Protein 1VAE (pdb70)

GO terms:
  GO:0003094 glomerular filtration (P, IGI)

Foldseek 3Di:
DPDDDDCDFHWDKAFKDWWKWAQALVCNQWAWDFFFLIWTGHNDCPNTSNVRPDDGRWRWQAKLRHGSGGDTRVRVVCVRNVRHRHIIITITIDTDGDPDDDDDDDDDDDD

Nearest PDB structures (foldseek):
  1vae-assembly1_A  TM=8.435E-01  e=3.807E-18  Mus musculus
  2vsv-assembly3_B  TM=9.177E-01  e=3.847E-09  Homo sapiens
  2omj-assembly1_A  TM=7.736E-01  e=3.441E-05  Homo sapiens
  2os6-assembly1_A  TM=7.008E-01  e=7.446E-05  Homo sapiens
  1whd-assembly1_A  TM=6.920E-01  e=3.300E-04  Mus musculus

Solvent-accessible surface area: 8000 Å² total; per-residue (Å²): 135,123,127,67,100,112,85,93,110,96,128,175,101,38,101,86,101,48,3,125,15,54,2,83,141,65,110,26,12,14,35,9,176,57,107,49,30,1,58,2,82,32,112,66,106,157,15,20,0,35,116,27,38,11,135,99,25,10,28,0,16,20,0,92,55,59,86,0,107,190,42,53,38,75,75,0,27,149,37,0,94,90,50,21,54,102,134,6,78,0,61,2,11,53,65,59,98,114,121,110,108,195,166,138,184,100,56,143,111,116,128

Radius of gyration: 18.31 Å; Cα contacts (8 Å, |Δi|>4): 195; chains: 1; bounding box: 59×40×33 Å

Structure (mmCIF, N/CA/C/O backbone):
data_1VAE
#
_entry.id   1VAE
#
loop_
_atom_site.group_PDB
_atom_site.id
_atom_site.type_symbol
_atom_site.label_atom_id
_atom_site.label_alt_id
_atom_site.label_comp_id
_atom_site.label_asym_id
_atom_site.label_entity_id
_atom_site.label_seq_id
_atom_site.pdbx_PDB_ins_code
_atom_site.Cartn_x
_atom_site.Cartn_y
_atom_site.Cartn_z
_atom_site.occupancy
_atom_site.B_iso_or_equiv
_atom_site.auth_seq_id
_atom_site.auth_comp_id
_atom_site.auth_asym_id
_atom_site.auth_atom_id
_atom_site.pdbx_PDB_model_num
ATOM 1 N N . GLY A 1 1 ? -17.364 12.175 -24.487 1.00 0.00 1 GLY A N 1
ATOM 2 C CA . GLY A 1 1 ? -15.924 12.131 -24.296 1.00 0.00 1 GLY A CA 1
ATOM 3 C C . GLY A 1 1 ? -15.319 13.534 -24.368 1.00 0.00 1 GLY A C 1
ATOM 4 O O . GLY A 1 1 ? -16.022 14.504 -24.649 1.00 0.00 1 GLY A O 1
ATOM 8 N N . SER A 1 2 ? -14.021 13.598 -24.110 1.00 0.00 2 SER A N 1
ATOM 9 C CA . SER A 1 2 ? -13.313 14.866 -24.142 1.00 0.00 2 SER A CA 1
ATOM 10 C C . SER A 1 2 ? -11.803 14.623 -24.119 1.00 0.00 2 SER A C 1
ATOM 11 O O . SER A 1 2 ? -11.354 13.505 -23.874 1.00 0.00 2 SER A O 1
ATOM 19 N N . SER A 1 3 ? -11.060 15.690 -24.378 1.00 0.00 3 SER A N 1
ATOM 20 C CA . SER A 1 3 ? -9.609 15.606 -24.391 1.00 0.00 3 SER A CA 1
ATOM 21 C C . SER A 1 3 ? -9.019 16.599 -23.387 1.00 0.00 3 SER A C 1
ATOM 22 O O . SER A 1 3 ? -8.293 16.207 -22.475 1.00 0.00 3 SER A O 1
ATOM 30 N N . GLY A 1 4 ? -9.353 17.865 -23.590 1.00 0.00 4 GLY A N 1
ATOM 31 C CA . GLY A 1 4 ? -8.865 18.917 -22.714 1.00 0.00 4 GLY A CA 1
ATOM 32 C C . GLY A 1 4 ? -8.864 20.269 -23.429 1.00 0.00 4 GLY A C 1
ATOM 33 O O . GLY A 1 4 ? -9.276 20.365 -24.584 1.00 0.00 4 GLY A O 1
ATOM 37 N N . SER A 1 5 ? -8.398 21.282 -22.713 1.00 0.00 5 SER A N 1
ATOM 38 C CA . SER A 1 5 ? -8.338 22.624 -23.264 1.00 0.00 5 SER A CA 1
ATOM 39 C C . SER A 1 5 ? -7.451 23.511 -22.389 1.00 0.00 5 SER A C 1
ATOM 40 O O . SER A 1 5 ? -7.459 23.388 -21.165 1.00 0.00 5 SER A O 1
ATOM 48 N N . SER A 1 6 ? -6.706 24.385 -23.050 1.00 0.00 6 SER A N 1
ATOM 49 C CA . SER A 1 6 ? -5.814 25.292 -22.347 1.00 0.00 6 SER A CA 1
ATOM 50 C C . SER A 1 6 ? -4.775 24.495 -21.556 1.00 0.00 6 SER A C 1
ATOM 51 O O . SER A 1 6 ? -5.006 23.338 -21.210 1.00 0.00 6 SER A O 1
ATOM 59 N N . GLY A 1 7 ? -3.652 25.147 -21.293 1.00 0.00 7 GLY A N 1
ATOM 60 C CA . GLY A 1 7 ? -2.576 24.514 -20.549 1.00 0.00 7 GLY A CA 1
ATOM 61 C C . GLY A 1 7 ? -2.751 24.726 -19.044 1.00 0.00 7 GLY A C 1
ATOM 62 O O . GLY A 1 7 ? -2.052 25.541 -18.443 1.00 0.00 7 GLY A O 1
ATOM 66 N N . SER A 1 8 ? -3.687 23.979 -18.478 1.00 0.00 8 SER A N 1
ATOM 67 C CA . SER A 1 8 ? -3.963 24.076 -17.055 1.00 0.00 8 SER A CA 1
ATOM 68 C C . SER A 1 8 ? -2.853 23.387 -16.259 1.00 0.00 8 SER A C 1
ATOM 69 O O . SER A 1 8 ? -2.697 22.169 -16.331 1.00 0.00 8 SER A O 1
ATOM 77 N N . ALA A 1 9 ? -2.110 24.197 -15.519 1.00 0.00 9 ALA A N 1
ATOM 78 C CA . ALA A 1 9 ? -1.018 23.681 -14.710 1.00 0.00 9 ALA A CA 1
ATOM 79 C C . ALA A 1 9 ? -1.592 22.926 -13.509 1.00 0.00 9 ALA A C 1
ATOM 80 O O . ALA A 1 9 ? -2.112 23.538 -12.578 1.00 0.00 9 ALA A O 1
ATOM 87 N N . SER A 1 10 ? -1.477 21.607 -13.570 1.00 0.00 10 SER A N 1
ATOM 88 C CA . SER A 1 10 ? -1.978 20.762 -12.499 1.00 0.00 10 SER A CA 1
ATOM 89 C C . SER A 1 10 ? -1.442 19.338 -12.662 1.00 0.00 10 SER A C 1
ATOM 90 O O . SER A 1 10 ? -1.185 18.892 -13.779 1.00 0.00 10 SER A O 1
ATOM 98 N N . LYS A 1 11 ? -1.291 18.664 -11.531 1.00 0.00 11 LYS A N 1
ATOM 99 C CA . LYS A 1 11 ? -0.791 17.300 -11.535 1.00 0.00 11 LYS A CA 1
ATOM 100 C C . LYS A 1 11 ? -1.631 16.456 -12.495 1.00 0.00 11 LYS A C 1
ATOM 101 O O . LYS A 1 11 ? -2.753 16.828 -12.834 1.00 0.00 11 LYS A O 1
ATOM 120 N N . ARG A 1 12 ? -1.056 15.335 -12.905 1.00 0.00 12 ARG A N 1
ATOM 121 C CA . ARG A 1 12 ? -1.739 14.435 -13.819 1.00 0.00 12 ARG A CA 1
ATOM 122 C C . ARG A 1 12 ? -1.481 12.980 -13.422 1.00 0.00 12 ARG A C 1
ATOM 123 O O . ARG A 1 12 ? -0.331 12.565 -13.283 1.00 0.00 12 ARG A O 1
ATOM 144 N N . TRP A 1 13 ? -2.570 12.245 -13.252 1.00 0.00 13 TRP A N 1
ATOM 145 C CA . TRP A 1 13 ? -2.476 10.845 -12.874 1.00 0.00 13 TRP A CA 1
ATOM 146 C C . TRP A 1 13 ? -2.813 9.999 -14.104 1.00 0.00 13 TRP A C 1
ATOM 147 O O . TRP A 1 13 ? -3.595 10.420 -14.955 1.00 0.00 13 TRP A O 1
ATOM 168 N N . SER A 1 14 ? -2.206 8.823 -14.158 1.00 0.00 14 SER A N 1
ATOM 169 C CA . SER A 1 14 ? -2.432 7.915 -15.270 1.00 0.00 14 SER A CA 1
ATOM 170 C C . SER A 1 14 ? -3.786 7.222 -15.113 1.00 0.00 14 SER A C 1
ATOM 171 O O . SER A 1 14 ? -4.483 7.432 -14.121 1.00 0.00 14 SER A O 1
ATOM 179 N N . PRO A 1 15 ? -4.127 6.389 -16.132 1.00 0.00 15 PRO A N 1
ATOM 180 C CA . PRO A 1 15 ? -5.386 5.663 -16.116 1.00 0.00 15 PRO A CA 1
ATOM 181 C C . PRO A 1 15 ? -5.333 4.493 -15.131 1.00 0.00 15 PRO A C 1
ATOM 182 O O . PRO A 1 15 ? -4.268 3.924 -14.895 1.00 0.00 15 PRO A O 1
ATOM 193 N N . PRO A 1 16 ? -6.525 4.161 -14.568 1.00 0.00 16 PRO A N 1
ATOM 194 C CA . PRO A 1 16 ? -6.624 3.069 -13.614 1.00 0.00 16 PRO A CA 1
ATOM 195 C C . PRO A 1 16 ? -6.541 1.715 -14.321 1.00 0.00 16 PRO A C 1
ATOM 196 O O . PRO A 1 16 ? -7.211 1.494 -15.328 1.00 0.00 16 PRO A O 1
ATOM 207 N N . ARG A 1 17 ? -5.713 0.843 -13.764 1.00 0.00 17 ARG A N 1
ATOM 208 C CA . ARG A 1 17 ? -5.534 -0.484 -14.328 1.00 0.00 17 ARG A CA 1
ATOM 209 C C . ARG A 1 17 ? -6.561 -1.454 -13.740 1.00 0.00 17 ARG A C 1
ATOM 210 O O . ARG A 1 17 ? -7.229 -1.136 -12.758 1.00 0.00 17 ARG A O 1
ATOM 231 N N . GLY A 1 18 ? -6.654 -2.618 -14.367 1.00 0.00 18 GLY A N 1
ATOM 232 C CA . GLY A 1 18 ? -7.589 -3.636 -13.918 1.00 0.00 18 GLY A CA 1
ATOM 233 C C . GLY A 1 18 ? -6.852 -4.908 -13.495 1.00 0.00 18 GLY A C 1
ATOM 234 O O . GLY A 1 18 ? -6.414 -5.687 -14.341 1.00 0.00 18 GLY A O 1
ATOM 238 N N . ILE A 1 19 ? -6.737 -5.080 -12.186 1.00 0.00 19 ILE A N 1
ATOM 239 C CA . ILE A 1 19 ? -6.061 -6.244 -11.640 1.00 0.00 19 ILE A CA 1
ATOM 240 C C . ILE A 1 19 ? -7.099 -7.307 -11.274 1.00 0.00 19 ILE A C 1
ATOM 241 O O . ILE A 1 19 ? -8.253 -6.983 -11.000 1.00 0.00 19 ILE A O 1
ATOM 257 N N . HIS A 1 20 ? -6.650 -8.554 -11.281 1.00 0.00 20 HIS A N 1
ATOM 258 C CA . HIS A 1 20 ? -7.526 -9.666 -10.953 1.00 0.00 20 HIS A CA 1
ATOM 259 C C . HIS A 1 20 ? -6.763 -10.688 -10.109 1.00 0.00 20 HIS A C 1
ATOM 260 O O . HIS A 1 20 ? -5.863 -11.362 -10.608 1.00 0.00 20 HIS A O 1
ATOM 274 N N . PHE A 1 21 ? -7.150 -10.772 -8.845 1.00 0.00 21 PHE A N 1
ATOM 275 C CA . PHE A 1 21 ? -6.514 -11.701 -7.927 1.00 0.00 21 PHE A CA 1
ATOM 276 C C . PHE A 1 21 ? -7.439 -12.033 -6.754 1.00 0.00 21 PHE A C 1
ATOM 277 O O . PHE A 1 21 ? -8.540 -11.495 -6.656 1.00 0.00 21 PHE A O 1
ATOM 294 N N . THR A 1 22 ? -6.957 -12.918 -5.894 1.00 0.00 22 THR A N 1
ATOM 295 C CA . THR A 1 22 ? -7.726 -13.328 -4.732 1.00 0.00 22 THR A CA 1
ATOM 296 C C . THR A 1 22 ? -6.987 -12.957 -3.445 1.00 0.00 22 THR A C 1
ATOM 297 O O . THR A 1 22 ? -5.977 -13.572 -3.105 1.00 0.00 22 THR A O 1
ATOM 308 N N . VAL A 1 23 ? -7.520 -11.953 -2.763 1.00 0.00 23 VAL A N 1
ATOM 309 C CA . VAL A 1 23 ? -6.923 -11.493 -1.521 1.00 0.00 23 VAL A CA 1
ATOM 310 C C . VAL A 1 23 ? -6.463 -12.701 -0.703 1.00 0.00 23 VAL A C 1
ATOM 311 O O . VAL A 1 23 ? -6.929 -13.818 -0.922 1.00 0.00 23 VAL A O 1
ATOM 324 N N . GLU A 1 24 ? -5.554 -12.436 0.224 1.00 0.00 24 GLU A N 1
ATOM 325 C CA . GLU A 1 24 ? -5.025 -13.488 1.076 1.00 0.00 24 GLU A CA 1
ATOM 326 C C . GLU A 1 24 ? -5.143 -13.088 2.548 1.00 0.00 24 GLU A C 1
ATOM 327 O O . GLU A 1 24 ? -4.380 -12.252 3.031 1.00 0.00 24 GLU A O 1
ATOM 339 N N . GLU A 1 25 ? -6.104 -13.703 3.221 1.00 0.00 25 GLU A N 1
ATOM 340 C CA . GLU A 1 25 ? -6.331 -13.421 4.628 1.00 0.00 25 GLU A CA 1
ATOM 341 C C . GLU A 1 25 ? -5.320 -14.179 5.491 1.00 0.00 25 GLU A C 1
ATOM 342 O O . GLU A 1 25 ? -5.703 -14.911 6.404 1.00 0.00 25 GLU A O 1
ATOM 354 N N . GLY A 1 26 ? -4.050 -13.979 5.172 1.00 0.00 26 GLY A N 1
ATOM 355 C CA . GLY A 1 26 ? -2.982 -14.635 5.907 1.00 0.00 26 GLY A CA 1
ATOM 356 C C . GLY A 1 26 ? -1.615 -14.087 5.493 1.00 0.00 26 GLY A C 1
ATOM 357 O O . GLY A 1 26 ? -0.745 -13.875 6.336 1.00 0.00 26 GLY A O 1
ATOM 361 N N . ASP A 1 27 ? -1.468 -13.872 4.193 1.00 0.00 27 ASP A N 1
ATOM 362 C CA . ASP A 1 27 ? -0.222 -13.353 3.657 1.00 0.00 27 ASP A CA 1
ATOM 363 C C . ASP A 1 27 ? -0.507 -12.595 2.359 1.00 0.00 27 ASP A C 1
ATOM 364 O O . ASP A 1 27 ? -0.474 -13.176 1.276 1.00 0.00 27 ASP A O 1
ATOM 373 N N . LEU A 1 28 ? -0.781 -11.307 2.511 1.00 0.00 28 LEU A N 1
ATOM 374 C CA . LEU A 1 28 ? -1.072 -10.463 1.365 1.00 0.00 28 LEU A CA 1
ATOM 375 C C . LEU A 1 28 ? 0.171 -10.371 0.477 1.00 0.00 28 LEU A C 1
ATOM 376 O O . LEU A 1 28 ? 0.060 -10.187 -0.735 1.00 0.00 28 LEU A O 1
ATOM 392 N N . GLY A 1 29 ? 1.325 -10.502 1.114 1.00 0.00 29 GLY A N 1
ATOM 393 C CA . GLY A 1 29 ? 2.587 -10.435 0.396 1.00 0.00 29 GLY A CA 1
ATOM 394 C C . GLY A 1 29 ? 3.016 -8.983 0.174 1.00 0.00 29 GLY A C 1
ATOM 395 O O . GLY A 1 29 ? 4.085 -8.725 -0.377 1.00 0.00 29 GLY A O 1
ATOM 399 N N . PHE A 1 30 ? 2.159 -8.073 0.615 1.00 0.00 30 PHE A N 1
ATOM 400 C CA . PHE A 1 30 ? 2.436 -6.654 0.471 1.00 0.00 30 PHE A CA 1
ATOM 401 C C . PHE A 1 30 ? 1.811 -5.855 1.616 1.00 0.00 30 PHE A C 1
ATOM 402 O O . PHE A 1 30 ? 1.050 -6.399 2.415 1.00 0.00 30 PHE A O 1
ATOM 419 N N . THR A 1 31 ? 2.156 -4.576 1.660 1.00 0.00 31 THR A N 1
ATOM 420 C CA . THR A 1 31 ? 1.639 -3.697 2.695 1.00 0.00 31 THR A CA 1
ATOM 421 C C . THR A 1 31 ? 1.196 -2.364 2.089 1.00 0.00 31 THR A C 1
ATOM 422 O O . THR A 1 31 ? 1.359 -2.138 0.891 1.00 0.00 31 THR A O 1
ATOM 433 N N . LEU A 1 32 ? 0.644 -1.516 2.945 1.00 0.00 32 LEU A N 1
ATOM 434 C CA . LEU A 1 32 ? 0.176 -0.211 2.509 1.00 0.00 32 LEU A CA 1
ATOM 435 C C . LEU A 1 32 ? 0.834 0.874 3.363 1.00 0.00 32 LEU A C 1
ATOM 436 O O . LEU A 1 32 ? 0.663 0.899 4.581 1.00 0.00 32 LEU A O 1
ATOM 452 N N . ARG A 1 33 ? 1.574 1.744 2.691 1.00 0.00 33 ARG A N 1
ATOM 453 C CA . ARG A 1 33 ? 2.259 2.828 3.373 1.00 0.00 33 ARG A CA 1
ATOM 454 C C . ARG A 1 33 ? 1.729 4.179 2.888 1.00 0.00 33 ARG A C 1
ATOM 455 O O . ARG A 1 33 ? 1.049 4.253 1.866 1.00 0.00 33 ARG A O 1
ATOM 476 N N . GLY A 1 34 ? 2.059 5.215 3.646 1.00 0.00 34 GLY A N 1
ATOM 477 C CA . GLY A 1 34 ? 1.624 6.559 3.307 1.00 0.00 34 GLY A CA 1
ATOM 478 C C . GLY A 1 34 ? 0.259 6.866 3.925 1.00 0.00 34 GLY A C 1
ATOM 479 O O . GLY A 1 34 ? -0.172 6.188 4.856 1.00 0.00 34 GLY A O 1
ATOM 483 N N . ASN A 1 35 ? -0.384 7.890 3.382 1.00 0.00 35 ASN A N 1
ATOM 484 C CA . ASN A 1 35 ? -1.692 8.295 3.869 1.00 0.00 35 ASN A CA 1
ATOM 485 C C . ASN A 1 35 ? -2.750 7.957 2.817 1.00 0.00 35 ASN A C 1
ATOM 486 O O . ASN A 1 35 ? -3.568 7.061 3.020 1.00 0.00 35 ASN A O 1
ATOM 497 N N . THR A 1 36 ? -2.699 8.691 1.715 1.00 0.00 36 THR A N 1
ATOM 498 C CA . THR A 1 36 ? -3.644 8.480 0.631 1.00 0.00 36 THR A CA 1
ATOM 499 C C . THR A 1 36 ? -3.289 9.367 -0.564 1.00 0.00 36 THR A C 1
ATOM 500 O O . THR A 1 36 ? -2.901 10.521 -0.393 1.00 0.00 36 THR A O 1
ATOM 511 N N . PRO A 1 37 ? -3.439 8.777 -1.781 1.00 0.00 37 PRO A N 1
ATOM 512 C CA . PRO A 1 37 ? -3.904 7.405 -1.896 1.00 0.00 37 PRO A CA 1
ATOM 513 C C . PRO A 1 37 ? -2.799 6.418 -1.515 1.00 0.00 37 PRO A C 1
ATOM 514 O O . PRO A 1 37 ? -1.667 6.537 -1.983 1.00 0.00 37 PRO A O 1
ATOM 525 N N . VAL A 1 38 ? -3.165 5.466 -0.671 1.00 0.00 38 VAL A N 1
ATOM 526 C CA . VAL A 1 38 ? -2.218 4.459 -0.222 1.00 0.00 38 VAL A CA 1
ATOM 527 C C . VAL A 1 38 ? -1.519 3.845 -1.437 1.00 0.00 38 VAL A C 1
ATOM 528 O O . VAL A 1 38 ? -2.094 3.782 -2.522 1.00 0.00 38 VAL A O 1
ATOM 541 N N . GLN A 1 39 ? -0.288 3.409 -1.213 1.00 0.00 39 GLN A N 1
ATOM 542 C CA . GLN A 1 39 ? 0.496 2.803 -2.276 1.00 0.00 39 GLN A CA 1
ATOM 543 C C . GLN A 1 39 ? 0.780 1.335 -1.955 1.00 0.00 39 GLN A C 1
ATOM 544 O O . GLN A 1 39 ? 0.562 0.889 -0.829 1.00 0.00 39 GLN A O 1
ATOM 558 N N . VAL A 1 40 ? 1.263 0.624 -2.963 1.00 0.00 40 VAL A N 1
ATOM 559 C CA . VAL A 1 40 ? 1.579 -0.785 -2.802 1.00 0.00 40 VAL A CA 1
ATOM 560 C C . VAL A 1 40 ? 3.089 -0.945 -2.611 1.00 0.00 40 VAL A C 1
ATOM 561 O O . VAL A 1 40 ? 3.866 -0.676 -3.526 1.00 0.00 40 VAL A O 1
ATOM 574 N N . HIS A 1 41 ? 3.459 -1.384 -1.417 1.00 0.00 41 HIS A N 1
ATOM 575 C CA . HIS A 1 41 ? 4.862 -1.584 -1.095 1.00 0.00 41 HIS A CA 1
ATOM 576 C C . HIS A 1 41 ? 5.189 -3.078 -1.131 1.00 0.00 41 HIS A C 1
ATOM 577 O O . HIS A 1 41 ? 5.506 -3.672 -0.101 1.00 0.00 41 HIS A O 1
ATOM 591 N N . PHE A 1 42 ? 5.101 -3.642 -2.326 1.00 0.00 42 PHE A N 1
ATOM 592 C CA . PHE A 1 42 ? 5.384 -5.055 -2.510 1.00 0.00 42 PHE A CA 1
ATOM 593 C C . PHE A 1 42 ? 6.592 -5.485 -1.675 1.00 0.00 42 PHE A C 1
ATOM 594 O O . PHE A 1 42 ? 7.676 -4.919 -1.808 1.00 0.00 42 PHE A O 1
ATOM 611 N N . LEU A 1 43 ? 6.365 -6.483 -0.834 1.00 0.00 43 LEU A N 1
ATOM 612 C CA . LEU A 1 43 ? 7.422 -6.996 0.022 1.00 0.00 43 LEU A CA 1
ATOM 613 C C . LEU A 1 43 ? 7.872 -8.364 -0.495 1.00 0.00 43 LEU A C 1
ATOM 614 O O . LEU A 1 43 ? 9.023 -8.754 -0.307 1.00 0.00 43 LEU A O 1
ATOM 630 N N . ASP A 1 44 ? 6.941 -9.055 -1.135 1.00 0.00 44 ASP A N 1
ATOM 631 C CA . ASP A 1 44 ? 7.227 -10.371 -1.680 1.00 0.00 44 ASP A CA 1
ATOM 632 C C . ASP A 1 44 ? 6.858 -10.395 -3.165 1.00 0.00 44 ASP A C 1
ATOM 633 O O . ASP A 1 44 ? 5.787 -9.927 -3.550 1.00 0.00 44 ASP A O 1
ATOM 642 N N . PRO A 1 45 ? 7.789 -10.959 -3.980 1.00 0.00 45 PRO A N 1
ATOM 643 C CA . PRO A 1 45 ? 7.573 -11.050 -5.414 1.00 0.00 45 PRO A CA 1
ATOM 644 C C . PRO A 1 45 ? 6.564 -12.151 -5.747 1.00 0.00 45 PRO A C 1
ATOM 645 O O . PRO A 1 45 ? 5.826 -12.046 -6.725 1.00 0.00 45 PRO A O 1
ATOM 656 N N . HIS A 1 46 ? 6.564 -13.181 -4.914 1.00 0.00 46 HIS A N 1
ATOM 657 C CA . HIS A 1 46 ? 5.658 -14.301 -5.108 1.00 0.00 46 HIS A CA 1
ATOM 658 C C . HIS A 1 46 ? 4.384 -14.078 -4.290 1.00 0.00 46 HIS A C 1
ATOM 659 O O . HIS A 1 46 ? 3.714 -15.034 -3.905 1.00 0.00 46 HIS A O 1
ATOM 673 N N . CYS A 1 47 ? 4.089 -12.809 -4.048 1.00 0.00 47 CYS A N 1
ATOM 674 C CA . CYS A 1 47 ? 2.908 -12.448 -3.282 1.00 0.00 47 CYS A CA 1
ATOM 675 C C . CYS A 1 47 ? 1.673 -12.916 -4.055 1.00 0.00 47 CYS A C 1
ATOM 676 O O . CYS A 1 47 ? 1.549 -14.096 -4.378 1.00 0.00 47 CYS A O 1
ATOM 684 N N . SER A 1 48 ? 0.792 -11.965 -4.330 1.00 0.00 48 SER A N 1
ATOM 685 C CA . SER A 1 48 ? -0.429 -12.265 -5.059 1.00 0.00 48 SER A CA 1
ATOM 686 C C . SER A 1 48 ? -0.768 -11.114 -6.007 1.00 0.00 48 SER A C 1
ATOM 687 O O . SER A 1 48 ? -0.866 -11.310 -7.218 1.00 0.00 48 SER A O 1
ATOM 695 N N . ALA A 1 49 ? -0.939 -9.938 -5.422 1.00 0.00 49 ALA A N 1
ATOM 696 C CA . ALA A 1 49 ? -1.266 -8.754 -6.199 1.00 0.00 49 ALA A CA 1
ATOM 697 C C . ALA A 1 49 ? -0.288 -8.633 -7.370 1.00 0.00 49 ALA A C 1
ATOM 698 O O . ALA A 1 49 ? -0.703 -8.445 -8.512 1.00 0.00 49 ALA A O 1
ATOM 705 N N . SER A 1 50 ? 0.991 -8.746 -7.045 1.00 0.00 50 SER A N 1
ATOM 706 C CA . SER A 1 50 ? 2.031 -8.651 -8.056 1.00 0.00 50 SER A CA 1
ATOM 707 C C . SER A 1 50 ? 1.824 -9.728 -9.122 1.00 0.00 50 SER A C 1
ATOM 708 O O . SER A 1 50 ? 1.792 -9.428 -10.315 1.00 0.00 50 SER A O 1
ATOM 716 N N . LEU A 1 51 ? 1.688 -10.961 -8.655 1.00 0.00 51 LEU A N 1
ATOM 717 C CA . LEU A 1 51 ? 1.485 -12.084 -9.554 1.00 0.00 51 LEU A CA 1
ATOM 718 C C . LEU A 1 51 ? 0.297 -11.788 -10.472 1.00 0.00 51 LEU A C 1
ATOM 719 O O . LEU A 1 51 ? 0.248 -12.267 -11.604 1.00 0.00 51 LEU A O 1
ATOM 735 N N . ALA A 1 52 ? -0.632 -11.001 -9.950 1.00 0.00 52 ALA A N 1
ATOM 736 C CA . ALA A 1 52 ? -1.817 -10.636 -10.708 1.00 0.00 52 ALA A CA 1
ATOM 737 C C . ALA A 1 52 ? -1.400 -9.824 -11.936 1.00 0.00 52 ALA A C 1
ATOM 738 O O . ALA A 1 52 ? -1.685 -10.213 -13.067 1.00 0.00 52 ALA A O 1
ATOM 745 N N . GLY A 1 53 ? -0.734 -8.710 -11.671 1.00 0.00 53 GLY A N 1
ATOM 746 C CA . GLY A 1 53 ? -0.276 -7.839 -12.740 1.00 0.00 53 GLY A CA 1
ATOM 747 C C . GLY A 1 53 ? -0.221 -6.382 -12.276 1.00 0.00 53 GLY A C 1
ATOM 748 O O . GLY A 1 53 ? -0.658 -5.482 -12.991 1.00 0.00 53 GLY A O 1
ATOM 752 N N . ALA A 1 54 ? 0.320 -6.196 -11.081 1.00 0.00 54 ALA A N 1
ATOM 753 C CA . ALA A 1 54 ? 0.438 -4.864 -10.512 1.00 0.00 54 ALA A CA 1
ATOM 754 C C . ALA A 1 54 ? 1.914 -4.467 -10.455 1.00 0.00 54 ALA A C 1
ATOM 755 O O . ALA A 1 54 ? 2.772 -5.178 -10.976 1.00 0.00 54 ALA A O 1
ATOM 762 N N . LYS A 1 55 ? 2.165 -3.333 -9.818 1.00 0.00 55 LYS A N 1
ATOM 763 C CA . LYS A 1 55 ? 3.523 -2.833 -9.686 1.00 0.00 55 LYS A CA 1
ATOM 764 C C . LYS A 1 55 ? 3.682 -2.155 -8.324 1.00 0.00 55 LYS A C 1
ATOM 765 O O . LYS A 1 55 ? 2.791 -2.233 -7.480 1.00 0.00 55 LYS A O 1
ATOM 784 N N . GLU A 1 56 ? 4.824 -1.505 -8.152 1.00 0.00 56 GLU A N 1
ATOM 785 C CA . GLU A 1 56 ? 5.112 -0.814 -6.906 1.00 0.00 56 GLU A CA 1
ATOM 786 C C . GLU A 1 56 ? 4.608 0.629 -6.971 1.00 0.00 56 GLU A C 1
ATOM 787 O O . GLU A 1 56 ? 4.336 1.147 -8.053 1.00 0.00 56 GLU A O 1
ATOM 799 N N . GLY A 1 57 ? 4.500 1.237 -5.800 1.00 0.00 57 GLY A N 1
ATOM 800 C CA . GLY A 1 57 ? 4.034 2.611 -5.710 1.00 0.00 57 GLY A CA 1
ATOM 801 C C . GLY A 1 57 ? 2.647 2.761 -6.338 1.00 0.00 57 GLY A C 1
ATOM 802 O O . GLY A 1 57 ? 2.208 3.874 -6.624 1.00 0.00 57 GLY A O 1
ATOM 806 N N . ASP A 1 58 ? 1.995 1.625 -6.535 1.00 0.00 58 ASP A N 1
ATOM 807 C CA . ASP A 1 58 ? 0.667 1.616 -7.124 1.00 0.00 58 ASP A CA 1
ATOM 808 C C . ASP A 1 58 ? -0.326 2.241 -6.141 1.00 0.00 58 ASP A C 1
ATOM 809 O O . ASP A 1 58 ? -0.490 1.754 -5.024 1.00 0.00 58 ASP A O 1
ATOM 818 N N . TYR A 1 59 ? -0.963 3.311 -6.594 1.00 0.00 59 TYR A N 1
ATOM 819 C CA . TYR A 1 59 ? -1.936 4.008 -5.769 1.00 0.00 59 TYR A CA 1
ATOM 820 C C . TYR A 1 59 ? -3.351 3.491 -6.035 1.00 0.00 59 TYR A C 1
ATOM 821 O O . TYR A 1 59 ? -3.932 3.772 -7.082 1.00 0.00 59 TYR A O 1
ATOM 839 N N . ILE A 1 60 ? -3.865 2.744 -5.069 1.00 0.00 60 ILE A N 1
ATOM 840 C CA . ILE A 1 60 ? -5.201 2.186 -5.186 1.00 0.00 60 ILE A CA 1
ATOM 841 C C . ILE A 1 60 ? -6.222 3.324 -5.242 1.00 0.00 60 ILE A C 1
ATOM 842 O O . ILE A 1 60 ? -6.132 4.281 -4.475 1.00 0.00 60 ILE A O 1
ATOM 858 N N . VAL A 1 61 ? -7.170 3.182 -6.157 1.00 0.00 61 VAL A N 1
ATOM 859 C CA . VAL A 1 61 ? -8.206 4.186 -6.323 1.00 0.00 61 VAL A CA 1
ATOM 860 C C . VAL A 1 61 ? -9.557 3.590 -5.923 1.00 0.00 61 VAL A C 1
ATOM 861 O O . VAL A 1 61 ? -10.400 4.280 -5.351 1.00 0.00 61 VAL A O 1
ATOM 874 N N . SER A 1 62 ? -9.721 2.313 -6.238 1.00 0.00 62 SER A N 1
ATOM 875 C CA . SER A 1 62 ? -10.955 1.616 -5.919 1.00 0.00 62 SER A CA 1
ATOM 876 C C . SER A 1 62 ? -10.690 0.115 -5.789 1.00 0.00 62 SER A C 1
ATOM 877 O O . SER A 1 62 ? -9.707 -0.394 -6.326 1.00 0.00 62 SER A O 1
ATOM 885 N N . ILE A 1 63 ? -11.584 -0.552 -5.074 1.00 0.00 63 ILE A N 1
ATOM 886 C CA . ILE A 1 63 ? -11.458 -1.985 -4.867 1.00 0.00 63 ILE A CA 1
ATOM 887 C C . ILE A 1 63 ? -12.826 -2.644 -5.052 1.00 0.00 63 ILE A C 1
ATOM 888 O O . ILE A 1 63 ? -13.674 -2.582 -4.164 1.00 0.00 63 ILE A O 1
ATOM 904 N N . GLN A 1 64 ? -12.998 -3.261 -6.212 1.00 0.00 64 GLN A N 1
ATOM 905 C CA . GLN A 1 64 ? -14.249 -3.931 -6.525 1.00 0.00 64 GLN A CA 1
ATOM 906 C C . GLN A 1 64 ? -15.335 -2.903 -6.850 1.00 0.00 64 GLN A C 1
ATOM 907 O O . GLN A 1 64 ? -16.505 -3.256 -6.996 1.00 0.00 64 GLN A O 1
ATOM 921 N N . GLY A 1 65 ? -14.910 -1.653 -6.953 1.00 0.00 65 GLY A N 1
ATOM 922 C CA . GLY A 1 65 ? -15.832 -0.572 -7.258 1.00 0.00 65 GLY A CA 1
ATOM 923 C C . GLY A 1 65 ? -15.856 0.462 -6.130 1.00 0.00 65 GLY A C 1
ATOM 924 O O . GLY A 1 65 ? -16.237 1.612 -6.345 1.00 0.00 65 GLY A O 1
ATOM 928 N N . VAL A 1 66 ? -15.445 0.016 -4.952 1.00 0.00 66 VAL A N 1
ATOM 929 C CA . VAL A 1 66 ? -15.414 0.888 -3.791 1.00 0.00 66 VAL A CA 1
ATOM 930 C C . VAL A 1 66 ? -14.412 2.018 -4.033 1.00 0.00 66 VAL A C 1
ATOM 931 O O . VAL A 1 66 ? -13.477 1.866 -4.818 1.00 0.00 66 VAL A O 1
ATOM 944 N N . ASP A 1 67 ? -14.640 3.127 -3.344 1.00 0.00 67 ASP A N 1
ATOM 945 C CA . ASP A 1 67 ? -13.769 4.282 -3.474 1.00 0.00 67 ASP A CA 1
ATOM 946 C C . ASP A 1 67 ? -12.598 4.145 -2.499 1.00 0.00 67 ASP A C 1
ATOM 947 O O . ASP A 1 67 ? -12.800 4.057 -1.289 1.00 0.00 67 ASP A O 1
ATOM 956 N N . CYS A 1 68 ? -11.399 4.130 -3.062 1.00 0.00 68 CYS A N 1
ATOM 957 C CA . CYS A 1 68 ? -10.195 4.004 -2.258 1.00 0.00 68 CYS A CA 1
ATOM 958 C C . CYS A 1 68 ? -9.187 5.052 -2.734 1.00 0.00 68 CYS A C 1
ATOM 959 O O . CYS A 1 68 ? -8.045 4.722 -3.050 1.00 0.00 68 CYS A O 1
ATOM 967 N N . LYS A 1 69 ? -9.646 6.294 -2.771 1.00 0.00 69 LYS A N 1
ATOM 968 C CA . LYS A 1 69 ? -8.799 7.393 -3.204 1.00 0.00 69 LYS A CA 1
ATOM 969 C C . LYS A 1 69 ? -8.478 8.286 -2.004 1.00 0.00 69 LYS A C 1
ATOM 970 O O . LYS A 1 69 ? -7.399 8.873 -1.934 1.00 0.00 69 LYS A O 1
ATOM 989 N N . TRP A 1 70 ? -9.434 8.362 -1.090 1.00 0.00 70 TRP A N 1
ATOM 990 C CA . TRP A 1 70 ? -9.266 9.174 0.103 1.00 0.00 70 TRP A CA 1
ATOM 991 C C . TRP A 1 70 ? -8.931 8.240 1.267 1.00 0.00 70 TRP A C 1
ATOM 992 O O . TRP A 1 70 ? -8.147 8.594 2.146 1.00 0.00 70 TRP A O 1
ATOM 1013 N N . LEU A 1 71 ? -9.543 7.065 1.236 1.00 0.00 71 LEU A N 1
ATOM 1014 C CA . LEU A 1 71 ? -9.320 6.078 2.278 1.00 0.00 71 LEU A CA 1
ATOM 1015 C C . LEU A 1 71 ? -7.829 6.031 2.620 1.00 0.00 71 LEU A C 1
ATOM 1016 O O . LEU A 1 71 ? -6.988 6.377 1.792 1.00 0.00 71 LEU A O 1
ATOM 1032 N N . THR A 1 72 ? -7.548 5.601 3.841 1.00 0.00 72 THR A N 1
ATOM 1033 C CA . THR A 1 72 ? -6.173 5.504 4.303 1.00 0.00 72 THR A CA 1
ATOM 1034 C C . THR A 1 72 ? -5.664 4.068 4.165 1.00 0.00 72 THR A C 1
ATOM 1035 O O . THR A 1 72 ? -6.060 3.350 3.248 1.00 0.00 72 THR A O 1
ATOM 1046 N N . VAL A 1 73 ? -4.794 3.692 5.091 1.00 0.00 73 VAL A N 1
ATOM 1047 C CA . VAL A 1 73 ? -4.227 2.354 5.085 1.00 0.00 73 VAL A CA 1
ATOM 1048 C C . VAL A 1 73 ? -5.173 1.400 5.817 1.00 0.00 73 VAL A C 1
ATOM 1049 O O . VAL A 1 73 ? -5.495 0.328 5.308 1.00 0.00 73 VAL A O 1
ATOM 1062 N N . SER A 1 74 ? -5.591 1.825 7.000 1.00 0.00 74 SER A N 1
ATOM 1063 C CA . SER A 1 74 ? -6.494 1.022 7.807 1.00 0.00 74 SER A CA 1
ATOM 1064 C C . SER A 1 74 ? -7.755 0.688 7.007 1.00 0.00 74 SER A C 1
ATOM 1065 O O . SER A 1 74 ? -8.121 -0.479 6.877 1.00 0.00 74 SER A O 1
ATOM 1073 N N . GLU A 1 75 ? -8.384 1.734 6.492 1.00 0.00 75 GLU A N 1
ATOM 1074 C CA . GLU A 1 75 ? -9.596 1.567 5.709 1.00 0.00 75 GLU A CA 1
ATOM 1075 C C . GLU A 1 75 ? -9.389 0.501 4.631 1.00 0.00 75 GLU A C 1
ATOM 1076 O O . GLU A 1 75 ? -9.974 -0.579 4.701 1.00 0.00 75 GLU A O 1
ATOM 1088 N N . VAL A 1 76 ? -8.554 0.841 3.661 1.00 0.00 76 VAL A N 1
ATOM 1089 C CA . VAL A 1 76 ? -8.262 -0.074 2.570 1.00 0.00 76 VAL A CA 1
ATOM 1090 C C . VAL A 1 76 ? -8.023 -1.475 3.135 1.00 0.00 76 VAL A C 1
ATOM 1091 O O . VAL A 1 76 ? -8.730 -2.419 2.784 1.00 0.00 76 VAL A O 1
ATOM 1104 N N . MET A 1 77 ? -7.025 -1.567 4.001 1.00 0.00 77 MET A N 1
ATOM 1105 C CA . MET A 1 77 ? -6.684 -2.837 4.618 1.00 0.00 77 MET A CA 1
ATOM 1106 C C . MET A 1 77 ? -7.943 -3.635 4.962 1.00 0.00 77 MET A C 1
ATOM 1107 O O . MET A 1 77 ? -8.013 -4.835 4.699 1.00 0.00 77 MET A O 1
ATOM 1121 N N . LYS A 1 78 ? -8.907 -2.937 5.544 1.00 0.00 78 LYS A N 1
ATOM 1122 C CA . LYS A 1 78 ? -10.160 -3.566 5.926 1.00 0.00 78 LYS A CA 1
ATOM 1123 C C . LYS A 1 78 ? -10.982 -3.861 4.669 1.00 0.00 78 LYS A C 1
ATOM 1124 O O . LYS A 1 78 ? -11.584 -4.927 4.553 1.00 0.00 78 LYS A O 1
ATOM 1143 N N . LEU A 1 79 ? -10.979 -2.897 3.760 1.00 0.00 79 LEU A N 1
ATOM 1144 C CA . LEU A 1 79 ? -11.717 -3.040 2.516 1.00 0.00 79 LEU A CA 1
ATOM 1145 C C . LEU A 1 79 ? -11.176 -4.245 1.743 1.00 0.00 79 LEU A C 1
ATOM 1146 O O . LEU A 1 79 ? -11.894 -4.850 0.949 1.00 0.00 79 LEU A O 1
ATOM 1162 N N . LEU A 1 80 ? -9.915 -4.557 2.003 1.00 0.00 80 LEU A N 1
ATOM 1163 C CA . LEU A 1 80 ? -9.270 -5.678 1.341 1.00 0.00 80 LEU A CA 1
ATOM 1164 C C . LEU A 1 80 ? -9.541 -6.958 2.135 1.00 0.00 80 LEU A C 1
ATOM 1165 O O . LEU A 1 80 ? -9.908 -7.982 1.562 1.00 0.00 80 LEU A O 1
ATOM 1181 N N . LYS A 1 81 ? -9.351 -6.856 3.442 1.00 0.00 81 LYS A N 1
ATOM 1182 C CA . LYS A 1 81 ? -9.570 -7.993 4.321 1.00 0.00 81 LYS A CA 1
ATOM 1183 C C . LYS A 1 81 ? -10.983 -8.537 4.101 1.00 0.00 81 LYS A C 1
ATOM 1184 O O . LYS A 1 81 ? -11.166 -9.736 3.897 1.00 0.00 81 LYS A O 1
ATOM 1203 N N . SER A 1 82 ? -11.947 -7.628 4.149 1.00 0.00 82 SER A N 1
ATOM 1204 C CA . SER A 1 82 ? -13.338 -8.002 3.957 1.00 0.00 82 SER A CA 1
ATOM 1205 C C . SER A 1 82 ? -13.465 -8.949 2.763 1.00 0.00 82 SER A C 1
ATOM 1206 O O . SER A 1 82 ? -14.164 -9.959 2.839 1.00 0.00 82 SER A O 1
ATOM 1214 N N . PHE A 1 83 ? -12.780 -8.589 1.687 1.00 0.00 83 PHE A N 1
ATOM 1215 C CA . PHE A 1 83 ? -12.808 -9.395 0.478 1.00 0.00 83 PHE A CA 1
ATOM 1216 C C . PHE A 1 83 ? -11.709 -10.458 0.502 1.00 0.00 83 PHE A C 1
ATOM 1217 O O . PHE A 1 83 ? -11.018 -10.665 -0.495 1.00 0.00 83 PHE A O 1
ATOM 1234 N N . GLY A 1 84 ? -11.581 -11.105 1.651 1.00 0.00 84 GLY A N 1
ATOM 1235 C CA . GLY A 1 84 ? -10.577 -12.142 1.818 1.00 0.00 84 GLY A CA 1
ATOM 1236 C C . GLY A 1 84 ? -11.009 -13.440 1.131 1.00 0.00 84 GLY A C 1
ATOM 1237 O O . GLY A 1 84 ? -12.122 -13.917 1.344 1.00 0.00 84 GLY A O 1
ATOM 1241 N N . GLY A 1 85 ? -10.106 -13.973 0.322 1.00 0.00 85 GLY A N 1
ATOM 1242 C CA . GLY A 1 85 ? -10.380 -15.205 -0.397 1.00 0.00 85 GLY A CA 1
ATOM 1243 C C . GLY A 1 85 ? -11.491 -15.002 -1.429 1.00 0.00 85 GLY A C 1
ATOM 1244 O O . GLY A 1 85 ? -12.236 -15.932 -1.735 1.00 0.00 85 GLY A O 1
ATOM 1248 N N . GLU A 1 86 ? -11.567 -13.781 -1.937 1.00 0.00 86 GLU A N 1
ATOM 1249 C CA . GLU A 1 86 ? -12.575 -13.444 -2.929 1.00 0.00 86 GLU A CA 1
ATOM 1250 C C . GLU A 1 86 ? -11.950 -12.633 -4.066 1.00 0.00 86 GLU A C 1
ATOM 1251 O O . GLU A 1 86 ? -11.349 -11.586 -3.829 1.00 0.00 86 GLU A O 1
ATOM 1263 N N . GLU A 1 87 ? -12.115 -13.146 -5.276 1.00 0.00 87 GLU A N 1
ATOM 1264 C CA . GLU A 1 87 ? -11.575 -12.482 -6.450 1.00 0.00 87 GLU A CA 1
ATOM 1265 C C . GLU A 1 87 ? -12.168 -11.078 -6.586 1.00 0.00 87 GLU A C 1
ATOM 1266 O O . GLU A 1 87 ? -13.352 -10.927 -6.882 1.00 0.00 87 GLU A O 1
ATOM 1278 N N . VAL A 1 88 ? -11.318 -10.087 -6.362 1.00 0.00 88 VAL A N 1
ATOM 1279 C CA . VAL A 1 88 ? -11.743 -8.701 -6.456 1.00 0.00 88 VAL A CA 1
ATOM 1280 C C . VAL A 1 88 ? -11.004 -8.022 -7.611 1.00 0.00 88 VAL A C 1
ATOM 1281 O O . VAL A 1 88 ? -10.088 -8.602 -8.193 1.00 0.00 88 VAL A O 1
ATOM 1294 N N . GLU A 1 89 ? -11.430 -6.804 -7.909 1.00 0.00 89 GLU A N 1
ATOM 1295 C CA . GLU A 1 89 ? -10.820 -6.040 -8.984 1.00 0.00 89 GLU A CA 1
ATOM 1296 C C . GLU A 1 89 ? -10.213 -4.746 -8.438 1.00 0.00 89 GLU A C 1
ATOM 1297 O O . GLU A 1 89 ? -10.934 -3.793 -8.147 1.00 0.00 89 GLU A O 1
ATOM 1309 N N . MET A 1 90 ? -8.894 -4.753 -8.317 1.00 0.00 90 MET A N 1
ATOM 1310 C CA . MET A 1 90 ? -8.182 -3.592 -7.812 1.00 0.00 90 MET A CA 1
ATOM 1311 C C . MET A 1 90 ? -7.743 -2.677 -8.956 1.00 0.00 90 MET A C 1
ATOM 1312 O O . MET A 1 90 ? -7.280 -3.151 -9.992 1.00 0.00 90 MET A O 1
ATOM 1326 N N . LYS A 1 91 ? -7.905 -1.381 -8.731 1.00 0.00 91 LYS A N 1
ATOM 1327 C CA . LYS A 1 91 ? -7.531 -0.395 -9.730 1.00 0.00 91 LYS A CA 1
ATOM 1328 C C . LYS A 1 91 ? -6.461 0.532 -9.151 1.00 0.00 91 LYS A C 1
ATOM 1329 O O . LYS A 1 91 ? -6.634 1.082 -8.064 1.00 0.00 91 LYS A O 1
ATOM 1348 N N . VAL A 1 92 ? -5.380 0.678 -9.902 1.00 0.00 92 VAL A N 1
ATOM 1349 C CA . VAL A 1 92 ? -4.282 1.530 -9.476 1.00 0.00 92 VAL A CA 1
ATOM 1350 C C . VAL A 1 92 ? -3.935 2.507 -10.601 1.00 0.00 92 VAL A C 1
ATOM 1351 O O . VAL A 1 92 ? -4.186 2.227 -11.772 1.00 0.00 92 VAL A O 1
ATOM 1364 N N . VAL A 1 93 ? -3.363 3.635 -10.205 1.00 0.00 93 VAL A N 1
ATOM 1365 C CA . VAL A 1 93 ? -2.979 4.656 -11.165 1.00 0.00 93 VAL A CA 1
ATOM 1366 C C . VAL A 1 93 ? -1.535 5.084 -10.898 1.00 0.00 93 VAL A C 1
ATOM 1367 O O . VAL A 1 93 ? -1.109 5.160 -9.746 1.00 0.00 93 VAL A O 1
ATOM 1380 N N . SER A 1 94 ? -0.821 5.353 -11.981 1.00 0.00 94 SER A N 1
ATOM 1381 C CA . SER A 1 94 ? 0.567 5.771 -11.878 1.00 0.00 94 SER A CA 1
ATOM 1382 C C . SER A 1 94 ? 0.643 7.284 -11.659 1.00 0.00 94 SER A C 1
ATOM 1383 O O . SER A 1 94 ? -0.164 8.034 -12.205 1.00 0.00 94 SER A O 1
ATOM 1391 N N . LEU A 1 95 ? 1.620 7.686 -10.860 1.00 0.00 95 LEU A N 1
ATOM 1392 C CA . LEU A 1 95 ? 1.811 9.095 -10.563 1.00 0.00 95 LEU A CA 1
ATOM 1393 C C . LEU A 1 95 ? 2.925 9.652 -11.451 1.00 0.00 95 LEU A C 1
ATOM 1394 O O . LEU A 1 95 ? 4.018 9.091 -11.508 1.00 0.00 95 LEU A O 1
ATOM 1410 N N . LEU A 1 96 ? 2.610 10.750 -12.122 1.00 0.00 96 LEU A N 1
ATOM 1411 C CA . LEU A 1 96 ? 3.571 11.390 -13.004 1.00 0.00 96 LEU A CA 1
ATOM 1412 C C . LEU A 1 96 ? 3.948 12.758 -12.434 1.00 0.00 96 LEU A C 1
ATOM 1413 O O . LEU A 1 96 ? 3.076 13.571 -12.133 1.00 0.00 96 LEU A O 1
ATOM 1429 N N . ASP A 1 97 ? 5.250 12.971 -12.304 1.00 0.00 97 ASP A N 1
ATOM 1430 C CA . ASP A 1 97 ? 5.753 14.227 -11.775 1.00 0.00 97 ASP A CA 1
ATOM 1431 C C . ASP A 1 97 ? 7.253 14.330 -12.059 1.00 0.00 97 ASP A C 1
ATOM 1432 O O . ASP A 1 97 ? 7.939 13.315 -12.171 1.00 0.00 97 ASP A O 1
ATOM 1441 N N . SER A 1 98 ? 7.719 15.566 -12.168 1.00 0.00 98 SER A N 1
ATOM 1442 C CA . SER A 1 98 ? 9.125 15.815 -12.437 1.00 0.00 98 SER A CA 1
ATOM 1443 C C . SER A 1 98 ? 9.994 14.992 -11.483 1.00 0.00 98 SER A C 1
ATOM 1444 O O . SER A 1 98 ? 9.501 14.468 -10.485 1.00 0.00 98 SER A O 1
ATOM 1452 N N . THR A 1 99 ? 11.271 14.906 -11.823 1.00 0.00 99 THR A N 1
ATOM 1453 C CA . THR A 1 99 ? 12.213 14.156 -11.009 1.00 0.00 99 THR A CA 1
ATOM 1454 C C . THR A 1 99 ? 13.636 14.677 -11.223 1.00 0.00 99 THR A C 1
ATOM 1455 O O . THR A 1 99 ? 13.932 15.278 -12.254 1.00 0.00 99 THR A O 1
ATOM 1466 N N . SER A 1 100 ? 14.478 14.426 -10.232 1.00 0.00 100 SER A N 1
ATOM 1467 C CA . SER A 1 100 ? 15.863 14.863 -10.299 1.00 0.00 100 SER A CA 1
ATOM 1468 C C . SER A 1 100 ? 15.930 16.391 -10.308 1.00 0.00 100 SER A C 1
ATOM 1469 O O . SER A 1 100 ? 15.045 17.052 -10.849 1.00 0.00 100 SER A O 1
ATOM 1477 N N . SER A 1 101 ? 16.989 16.908 -9.702 1.00 0.00 101 SER A N 1
ATOM 1478 C CA . SER A 1 101 ? 17.184 18.347 -9.634 1.00 0.00 101 SER A CA 1
ATOM 1479 C C . SER A 1 101 ? 18.574 18.661 -9.079 1.00 0.00 101 SER A C 1
ATOM 1480 O O . SER A 1 101 ? 19.132 17.877 -8.312 1.00 0.00 101 SER A O 1
ATOM 1488 N N . MET A 1 102 ? 19.094 19.809 -9.487 1.00 0.00 102 MET A N 1
ATOM 1489 C CA . MET A 1 102 ? 20.409 20.237 -9.040 1.00 0.00 102 MET A CA 1
ATOM 1490 C C . MET A 1 102 ? 20.372 20.684 -7.578 1.00 0.00 102 MET A C 1
ATOM 1491 O O . MET A 1 102 ? 19.376 21.242 -7.120 1.00 0.00 102 MET A O 1
ATOM 1505 N N . HIS A 1 103 ? 21.470 20.423 -6.884 1.00 0.00 103 HIS A N 1
ATOM 1506 C CA . HIS A 1 103 ? 21.576 20.791 -5.483 1.00 0.00 103 HIS A CA 1
ATOM 1507 C C . HIS A 1 103 ? 23.015 21.204 -5.168 1.00 0.00 103 HIS A C 1
ATOM 1508 O O . HIS A 1 103 ? 23.903 21.065 -6.008 1.00 0.00 103 HIS A O 1
ATOM 1522 N N . ASN A 1 104 ? 23.202 21.704 -3.956 1.00 0.00 104 ASN A N 1
ATOM 1523 C CA . ASN A 1 104 ? 24.518 22.138 -3.519 1.00 0.00 104 ASN A CA 1
ATOM 1524 C C . ASN A 1 104 ? 25.341 20.918 -3.103 1.00 0.00 104 ASN A C 1
ATOM 1525 O O . ASN A 1 104 ? 24.784 19.863 -2.802 1.00 0.00 104 ASN A O 1
ATOM 1536 N N . LYS A 1 105 ? 26.653 21.102 -3.098 1.00 0.00 105 LYS A N 1
ATOM 1537 C CA . LYS A 1 105 ? 27.558 20.029 -2.723 1.00 0.00 105 LYS A CA 1
ATOM 1538 C C . LYS A 1 105 ? 28.229 20.375 -1.392 1.00 0.00 105 LYS A C 1
ATOM 1539 O O . LYS A 1 105 ? 28.054 21.476 -0.873 1.00 0.00 105 LYS A O 1
ATOM 1558 N N . SER A 1 106 ? 28.984 19.414 -0.879 1.00 0.00 106 SER A N 1
ATOM 1559 C CA . SER A 1 106 ? 29.682 19.604 0.381 1.00 0.00 106 SER A CA 1
ATOM 1560 C C . SER A 1 106 ? 31.172 19.305 0.203 1.00 0.00 106 SER A C 1
ATOM 1561 O O . SER A 1 106 ? 31.566 18.642 -0.755 1.00 0.00 106 SER A O 1
ATOM 1569 N N . GLY A 1 107 ? 31.960 19.808 1.142 1.00 0.00 107 GLY A N 1
ATOM 1570 C CA . GLY A 1 107 ? 33.398 19.603 1.102 1.00 0.00 107 GLY A CA 1
ATOM 1571 C C . GLY A 1 107 ? 33.838 18.597 2.166 1.00 0.00 107 GLY A C 1
ATOM 1572 O O . GLY A 1 107 ? 33.231 18.510 3.233 1.00 0.00 107 GLY A O 1
ATOM 1576 N N . PRO A 1 108 ? 34.919 17.842 1.832 1.00 0.00 108 PRO A N 1
ATOM 1577 C CA . PRO A 1 108 ? 35.448 16.845 2.747 1.00 0.00 108 PRO A CA 1
ATOM 1578 C C . PRO A 1 108 ? 36.220 17.506 3.891 1.00 0.00 108 PRO A C 1
ATOM 1579 O O . PRO A 1 108 ? 36.273 18.731 3.982 1.00 0.00 108 PRO A O 1
ATOM 1590 N N . SER A 1 109 ? 36.800 16.664 4.734 1.00 0.00 109 SER A N 1
ATOM 1591 C CA . SER A 1 109 ? 37.566 17.151 5.869 1.00 0.00 109 SER A CA 1
ATOM 1592 C C . SER A 1 109 ? 39.001 16.625 5.795 1.00 0.00 109 SER A C 1
ATOM 1593 O O . SER A 1 109 ? 39.287 15.693 5.044 1.00 0.00 109 SER A O 1
ATOM 1601 N N . SER A 1 110 ? 39.867 17.246 6.583 1.00 0.00 110 SER A N 1
ATOM 1602 C CA . SER A 1 110 ? 41.265 16.853 6.616 1.00 0.00 110 SER A CA 1
ATOM 1603 C C . SER A 1 110 ? 41.530 15.965 7.834 1.00 0.00 110 SER A C 1
ATOM 1604 O O . SER A 1 110 ? 40.701 15.883 8.739 1.00 0.00 110 SER A O 1
ATOM 1612 N N . GLY A 1 111 ? 42.689 15.323 7.817 1.00 0.00 111 GLY A N 1
ATOM 1613 C CA . GLY A 1 111 ? 43.073 14.445 8.909 1.00 0.00 111 GLY A CA 1
ATOM 1614 C C . GLY A 1 111 ? 44.592 14.268 8.962 1.00 0.00 111 GLY A C 1
ATOM 1615 O O . GLY A 1 111 ? 45.180 14.234 10.042 1.00 0.00 111 GLY A O 1
ATOM 1619 N N . GLY A 1 1 ? -26.352 11.140 -23.931 1.00 0.00 1 GLY A N 2
ATOM 1620 C CA . GLY A 1 1 ? -25.886 10.808 -22.595 1.00 0.00 1 GLY A CA 2
ATOM 1621 C C . GLY A 1 1 ? -24.860 11.829 -22.103 1.00 0.00 1 GLY A C 2
ATOM 1622 O O . GLY A 1 1 ? -24.738 12.915 -22.668 1.00 0.00 1 GLY A O 2
ATOM 1626 N N . SER A 1 2 ? -24.147 11.446 -21.053 1.00 0.00 2 SER A N 2
ATOM 1627 C CA . SER A 1 2 ? -23.135 12.315 -20.478 1.00 0.00 2 SER A CA 2
ATOM 1628 C C . SER A 1 2 ? -21.910 11.494 -20.072 1.00 0.00 2 SER A C 2
ATOM 1629 O O . SER A 1 2 ? -22.003 10.614 -19.217 1.00 0.00 2 SER A O 2
ATOM 1637 N N . SER A 1 3 ? -20.789 11.810 -20.704 1.00 0.00 3 SER A N 2
ATOM 1638 C CA . SER A 1 3 ? -19.547 11.112 -20.419 1.00 0.00 3 SER A CA 2
ATOM 1639 C C . SER A 1 3 ? -18.375 11.838 -21.083 1.00 0.00 3 SER A C 2
ATOM 1640 O O . SER A 1 3 ? -18.556 12.530 -22.083 1.00 0.00 3 SER A O 2
ATOM 1648 N N . GLY A 1 4 ? -17.200 11.654 -20.500 1.00 0.00 4 GLY A N 2
ATOM 1649 C CA . GLY A 1 4 ? -15.998 12.283 -21.022 1.00 0.00 4 GLY A CA 2
ATOM 1650 C C . GLY A 1 4 ? -14.901 12.339 -19.957 1.00 0.00 4 GLY A C 2
ATOM 1651 O O . GLY A 1 4 ? -15.128 11.966 -18.807 1.00 0.00 4 GLY A O 2
ATOM 1655 N N . SER A 1 5 ? -13.736 12.807 -20.378 1.00 0.00 5 SER A N 2
ATOM 1656 C CA . SER A 1 5 ? -12.603 12.916 -19.475 1.00 0.00 5 SER A CA 2
ATOM 1657 C C . SER A 1 5 ? -11.670 14.037 -19.939 1.00 0.00 5 SER A C 2
ATOM 1658 O O . SER A 1 5 ? -11.719 14.452 -21.096 1.00 0.00 5 SER A O 2
ATOM 1666 N N . SER A 1 6 ? -10.841 14.496 -19.012 1.00 0.00 6 SER A N 2
ATOM 1667 C CA . SER A 1 6 ? -9.899 15.560 -19.312 1.00 0.00 6 SER A CA 2
ATOM 1668 C C . SER A 1 6 ? -9.058 15.878 -18.074 1.00 0.00 6 SER A C 2
ATOM 1669 O O . SER A 1 6 ? -9.583 16.348 -17.066 1.00 0.00 6 SER A O 2
ATOM 1677 N N . GLY A 1 7 ? -7.766 15.608 -18.191 1.00 0.00 7 GLY A N 2
ATOM 1678 C CA . GLY A 1 7 ? -6.847 15.860 -17.094 1.00 0.00 7 GLY A CA 2
ATOM 1679 C C . GLY A 1 7 ? -6.298 17.287 -17.154 1.00 0.00 7 GLY A C 2
ATOM 1680 O O . GLY A 1 7 ? -5.426 17.586 -17.968 1.00 0.00 7 GLY A O 2
ATOM 1684 N N . SER A 1 8 ? -6.832 18.129 -16.282 1.00 0.00 8 SER A N 2
ATOM 1685 C CA . SER A 1 8 ? -6.407 19.517 -16.226 1.00 0.00 8 SER A CA 2
ATOM 1686 C C . SER A 1 8 ? -6.260 19.961 -14.769 1.00 0.00 8 SER A C 2
ATOM 1687 O O . SER A 1 8 ? -7.119 19.668 -13.938 1.00 0.00 8 SER A O 2
ATOM 1695 N N . ALA A 1 9 ? -5.167 20.662 -14.504 1.00 0.00 9 ALA A N 2
ATOM 1696 C CA . ALA A 1 9 ? -4.898 21.149 -13.162 1.00 0.00 9 ALA A CA 2
ATOM 1697 C C . ALA A 1 9 ? -4.762 19.959 -12.209 1.00 0.00 9 ALA A C 2
ATOM 1698 O O . ALA A 1 9 ? -5.041 18.822 -12.587 1.00 0.00 9 ALA A O 2
ATOM 1705 N N . SER A 1 10 ? -4.335 20.262 -10.992 1.00 0.00 10 SER A N 2
ATOM 1706 C CA . SER A 1 10 ? -4.159 19.232 -9.983 1.00 0.00 10 SER A CA 2
ATOM 1707 C C . SER A 1 10 ? -3.112 18.217 -10.448 1.00 0.00 10 SER A C 2
ATOM 1708 O O . SER A 1 10 ? -2.869 18.076 -11.645 1.00 0.00 10 SER A O 2
ATOM 1716 N N . LYS A 1 11 ? -2.521 17.537 -9.476 1.00 0.00 11 LYS A N 2
ATOM 1717 C CA . LYS A 1 11 ? -1.506 16.540 -9.771 1.00 0.00 11 LYS A CA 2
ATOM 1718 C C . LYS A 1 11 ? -2.017 15.608 -10.872 1.00 0.00 11 LYS A C 2
ATOM 1719 O O . LYS A 1 11 ? -3.208 15.305 -10.930 1.00 0.00 11 LYS A O 2
ATOM 1738 N N . ARG A 1 12 ? -1.092 15.180 -11.717 1.00 0.00 12 ARG A N 2
ATOM 1739 C CA . ARG A 1 12 ? -1.433 14.289 -12.813 1.00 0.00 12 ARG A CA 2
ATOM 1740 C C . ARG A 1 12 ? -1.304 12.830 -12.371 1.00 0.00 12 ARG A C 2
ATOM 1741 O O . ARG A 1 12 ? -0.336 12.463 -11.707 1.00 0.00 12 ARG A O 2
ATOM 1762 N N . TRP A 1 13 ? -2.293 12.038 -12.758 1.00 0.00 13 TRP A N 2
ATOM 1763 C CA . TRP A 1 13 ? -2.302 10.628 -12.409 1.00 0.00 13 TRP A CA 2
ATOM 1764 C C . TRP A 1 13 ? -2.621 9.830 -13.676 1.00 0.00 13 TRP A C 2
ATOM 1765 O O . TRP A 1 13 ? -3.514 10.198 -14.437 1.00 0.00 13 TRP A O 2
ATOM 1786 N N . SER A 1 14 ? -1.873 8.752 -13.862 1.00 0.00 14 SER A N 2
ATOM 1787 C CA . SER A 1 14 ? -2.065 7.900 -15.023 1.00 0.00 14 SER A CA 2
ATOM 1788 C C . SER A 1 14 ? -3.435 7.222 -14.954 1.00 0.00 14 SER A C 2
ATOM 1789 O O . SER A 1 14 ? -4.167 7.392 -13.980 1.00 0.00 14 SER A O 2
ATOM 1797 N N . PRO A 1 15 ? -3.748 6.448 -16.027 1.00 0.00 15 PRO A N 2
ATOM 1798 C CA . PRO A 1 15 ? -5.017 5.744 -16.097 1.00 0.00 15 PRO A CA 2
ATOM 1799 C C . PRO A 1 15 ? -5.019 4.524 -15.173 1.00 0.00 15 PRO A C 2
ATOM 1800 O O . PRO A 1 15 ? -3.984 3.889 -14.975 1.00 0.00 15 PRO A O 2
ATOM 1811 N N . PRO A 1 16 ? -6.224 4.225 -14.619 1.00 0.00 16 PRO A N 2
ATOM 1812 C CA . PRO A 1 16 ? -6.374 3.093 -13.721 1.00 0.00 16 PRO A CA 2
ATOM 1813 C C . PRO A 1 16 ? -6.365 1.774 -14.495 1.00 0.00 16 PRO A C 2
ATOM 1814 O O . PRO A 1 16 ? -6.989 1.664 -15.549 1.00 0.00 16 PRO A O 2
ATOM 1825 N N . ARG A 1 17 ? -5.650 0.805 -13.943 1.00 0.00 17 ARG A N 2
ATOM 1826 C CA . ARG A 1 17 ? -5.551 -0.503 -14.569 1.00 0.00 17 ARG A CA 2
ATOM 1827 C C . ARG A 1 17 ? -6.465 -1.502 -13.857 1.00 0.00 17 ARG A C 2
ATOM 1828 O O . ARG A 1 17 ? -6.732 -1.365 -12.664 1.00 0.00 17 ARG A O 2
ATOM 1849 N N . GLY A 1 18 ? -6.921 -2.485 -14.620 1.00 0.00 18 GLY A N 2
ATOM 1850 C CA . GLY A 1 18 ? -7.800 -3.507 -14.078 1.00 0.00 18 GLY A CA 2
ATOM 1851 C C . GLY A 1 18 ? -7.007 -4.744 -13.654 1.00 0.00 18 GLY A C 2
ATOM 1852 O O . GLY A 1 18 ? -6.501 -5.481 -14.498 1.00 0.00 18 GLY A O 2
ATOM 1856 N N . ILE A 1 19 ? -6.922 -4.933 -12.345 1.00 0.00 19 ILE A N 2
ATOM 1857 C CA . ILE A 1 19 ? -6.199 -6.068 -11.798 1.00 0.00 19 ILE A CA 2
ATOM 1858 C C . ILE A 1 19 ? -7.196 -7.158 -11.398 1.00 0.00 19 ILE A C 2
ATOM 1859 O O . ILE A 1 19 ? -8.347 -6.865 -11.079 1.00 0.00 19 ILE A O 2
ATOM 1875 N N . HIS A 1 20 ? -6.717 -8.393 -11.427 1.00 0.00 20 HIS A N 2
ATOM 1876 C CA . HIS A 1 20 ? -7.551 -9.528 -11.070 1.00 0.00 20 HIS A CA 2
ATOM 1877 C C . HIS A 1 20 ? -6.743 -10.514 -10.226 1.00 0.00 20 HIS A C 2
ATOM 1878 O O . HIS A 1 20 ? -5.821 -11.157 -10.727 1.00 0.00 20 HIS A O 2
ATOM 1892 N N . PHE A 1 21 ? -7.117 -10.604 -8.958 1.00 0.00 21 PHE A N 2
ATOM 1893 C CA . PHE A 1 21 ? -6.438 -11.501 -8.039 1.00 0.00 21 PHE A CA 2
ATOM 1894 C C . PHE A 1 21 ? -7.345 -11.870 -6.862 1.00 0.00 21 PHE A C 2
ATOM 1895 O O . PHE A 1 21 ? -8.451 -11.346 -6.739 1.00 0.00 21 PHE A O 2
ATOM 1912 N N . THR A 1 22 ? -6.843 -12.769 -6.029 1.00 0.00 22 THR A N 2
ATOM 1913 C CA . THR A 1 22 ? -7.594 -13.214 -4.867 1.00 0.00 22 THR A CA 2
ATOM 1914 C C . THR A 1 22 ? -6.871 -12.813 -3.579 1.00 0.00 22 THR A C 2
ATOM 1915 O O . THR A 1 22 ? -5.791 -13.324 -3.284 1.00 0.00 22 THR A O 2
ATOM 1926 N N . VAL A 1 23 ? -7.495 -11.902 -2.847 1.00 0.00 23 VAL A N 2
ATOM 1927 C CA . VAL A 1 23 ? -6.924 -11.427 -1.598 1.00 0.00 23 VAL A CA 2
ATOM 1928 C C . VAL A 1 23 ? -6.379 -12.617 -0.806 1.00 0.00 23 VAL A C 2
ATOM 1929 O O . VAL A 1 23 ? -6.698 -13.766 -1.107 1.00 0.00 23 VAL A O 2
ATOM 1942 N N . GLU A 1 24 ? -5.564 -12.300 0.190 1.00 0.00 24 GLU A N 2
ATOM 1943 C CA . GLU A 1 24 ? -4.971 -13.329 1.027 1.00 0.00 24 GLU A CA 2
ATOM 1944 C C . GLU A 1 24 ? -5.120 -12.962 2.505 1.00 0.00 24 GLU A C 2
ATOM 1945 O O . GLU A 1 24 ? -4.327 -12.189 3.039 1.00 0.00 24 GLU A O 2
ATOM 1957 N N . GLU A 1 25 ? -6.143 -13.534 3.124 1.00 0.00 25 GLU A N 2
ATOM 1958 C CA . GLU A 1 25 ? -6.406 -13.277 4.529 1.00 0.00 25 GLU A CA 2
ATOM 1959 C C . GLU A 1 25 ? -5.433 -14.068 5.405 1.00 0.00 25 GLU A C 2
ATOM 1960 O O . GLU A 1 25 ? -5.853 -14.823 6.281 1.00 0.00 25 GLU A O 2
ATOM 1972 N N . GLY A 1 26 ? -4.150 -13.869 5.139 1.00 0.00 26 GLY A N 2
ATOM 1973 C CA . GLY A 1 26 ? -3.114 -14.555 5.892 1.00 0.00 26 GLY A CA 2
ATOM 1974 C C . GLY A 1 26 ? -1.724 -14.064 5.484 1.00 0.00 26 GLY A C 2
ATOM 1975 O O . GLY A 1 26 ? -0.843 -13.912 6.328 1.00 0.00 26 GLY A O 2
ATOM 1979 N N . ASP A 1 27 ? -1.571 -13.829 4.189 1.00 0.00 27 ASP A N 2
ATOM 1980 C CA . ASP A 1 27 ? -0.302 -13.359 3.658 1.00 0.00 27 ASP A CA 2
ATOM 1981 C C . ASP A 1 27 ? -0.547 -12.625 2.338 1.00 0.00 27 ASP A C 2
ATOM 1982 O O . ASP A 1 27 ? -0.520 -13.234 1.270 1.00 0.00 27 ASP A O 2
ATOM 1991 N N . LEU A 1 28 ? -0.782 -11.326 2.455 1.00 0.00 28 LEU A N 2
ATOM 1992 C CA . LEU A 1 28 ? -1.031 -10.502 1.285 1.00 0.00 28 LEU A CA 2
ATOM 1993 C C . LEU A 1 28 ? 0.239 -10.431 0.436 1.00 0.00 28 LEU A C 2
ATOM 1994 O O . LEU A 1 28 ? 0.172 -10.447 -0.792 1.00 0.00 28 LEU A O 2
ATOM 2010 N N . GLY A 1 29 ? 1.369 -10.355 1.124 1.00 0.00 29 GLY A N 2
ATOM 2011 C CA . GLY A 1 29 ? 2.653 -10.282 0.448 1.00 0.00 29 GLY A CA 2
ATOM 2012 C C . GLY A 1 29 ? 3.084 -8.828 0.246 1.00 0.00 29 GLY A C 2
ATOM 2013 O O . GLY A 1 29 ? 4.144 -8.564 -0.320 1.00 0.00 29 GLY A O 2
ATOM 2017 N N . PHE A 1 30 ? 2.241 -7.923 0.719 1.00 0.00 30 PHE A N 2
ATOM 2018 C CA . PHE A 1 30 ? 2.521 -6.502 0.598 1.00 0.00 30 PHE A CA 2
ATOM 2019 C C . PHE A 1 30 ? 1.832 -5.710 1.710 1.00 0.00 30 PHE A C 2
ATOM 2020 O O . PHE A 1 30 ? 1.052 -6.266 2.482 1.00 0.00 30 PHE A O 2
ATOM 2037 N N . THR A 1 31 ? 2.144 -4.423 1.757 1.00 0.00 31 THR A N 2
ATOM 2038 C CA . THR A 1 31 ? 1.564 -3.549 2.763 1.00 0.00 31 THR A CA 2
ATOM 2039 C C . THR A 1 31 ? 1.101 -2.237 2.125 1.00 0.00 31 THR A C 2
ATOM 2040 O O . THR A 1 31 ? 1.300 -2.018 0.932 1.00 0.00 31 THR A O 2
ATOM 2051 N N . LEU A 1 32 ? 0.490 -1.399 2.950 1.00 0.00 32 LEU A N 2
ATOM 2052 C CA . LEU A 1 32 ? -0.003 -0.115 2.482 1.00 0.00 32 LEU A CA 2
ATOM 2053 C C . LEU A 1 32 ? 0.689 1.007 3.260 1.00 0.00 32 LEU A C 2
ATOM 2054 O O . LEU A 1 32 ? 0.491 1.144 4.466 1.00 0.00 32 LEU A O 2
ATOM 2070 N N . ARG A 1 33 ? 1.485 1.781 2.537 1.00 0.00 33 ARG A N 2
ATOM 2071 C CA . ARG A 1 33 ? 2.207 2.886 3.144 1.00 0.00 33 ARG A CA 2
ATOM 2072 C C . ARG A 1 33 ? 1.597 4.220 2.709 1.00 0.00 33 ARG A C 2
ATOM 2073 O O . ARG A 1 33 ? 0.802 4.268 1.772 1.00 0.00 33 ARG A O 2
ATOM 2094 N N . GLY A 1 34 ? 1.994 5.272 3.411 1.00 0.00 34 GLY A N 2
ATOM 2095 C CA . GLY A 1 34 ? 1.497 6.603 3.110 1.00 0.00 34 GLY A CA 2
ATOM 2096 C C . GLY A 1 34 ? 0.118 6.829 3.735 1.00 0.00 34 GLY A C 2
ATOM 2097 O O . GLY A 1 34 ? -0.375 5.984 4.480 1.00 0.00 34 GLY A O 2
ATOM 2101 N N . ASN A 1 35 ? -0.464 7.973 3.408 1.00 0.00 35 ASN A N 2
ATOM 2102 C CA . ASN A 1 35 ? -1.776 8.320 3.928 1.00 0.00 35 ASN A CA 2
ATOM 2103 C C . ASN A 1 35 ? -2.845 7.934 2.904 1.00 0.00 35 ASN A C 2
ATOM 2104 O O . ASN A 1 35 ? -3.639 7.026 3.142 1.00 0.00 35 ASN A O 2
ATOM 2115 N N . THR A 1 36 ? -2.830 8.643 1.784 1.00 0.00 36 THR A N 2
ATOM 2116 C CA . THR A 1 36 ? -3.787 8.385 0.723 1.00 0.00 36 THR A CA 2
ATOM 2117 C C . THR A 1 36 ? -3.517 9.301 -0.473 1.00 0.00 36 THR A C 2
ATOM 2118 O O . THR A 1 36 ? -3.215 10.481 -0.301 1.00 0.00 36 THR A O 2
ATOM 2129 N N . PRO A 1 37 ? -3.638 8.707 -1.691 1.00 0.00 37 PRO A N 2
ATOM 2130 C CA . PRO A 1 37 ? -4.000 7.304 -1.806 1.00 0.00 37 PRO A CA 2
ATOM 2131 C C . PRO A 1 37 ? -2.818 6.402 -1.445 1.00 0.00 37 PRO A C 2
ATOM 2132 O O . PRO A 1 37 ? -1.705 6.607 -1.928 1.00 0.00 37 PRO A O 2
ATOM 2143 N N . VAL A 1 38 ? -3.100 5.422 -0.599 1.00 0.00 38 VAL A N 2
ATOM 2144 C CA . VAL A 1 38 ? -2.074 4.488 -0.168 1.00 0.00 38 VAL A CA 2
ATOM 2145 C C . VAL A 1 38 ? -1.341 3.940 -1.394 1.00 0.00 38 VAL A C 2
ATOM 2146 O O . VAL A 1 38 ? -1.768 4.160 -2.526 1.00 0.00 38 VAL A O 2
ATOM 2159 N N . GLN A 1 39 ? -0.251 3.236 -1.127 1.00 0.00 39 GLN A N 2
ATOM 2160 C CA . GLN A 1 39 ? 0.545 2.655 -2.194 1.00 0.00 39 GLN A CA 2
ATOM 2161 C C . GLN A 1 39 ? 0.729 1.154 -1.962 1.00 0.00 39 GLN A C 2
ATOM 2162 O O . GLN A 1 39 ? 0.307 0.624 -0.935 1.00 0.00 39 GLN A O 2
ATOM 2176 N N . VAL A 1 40 ? 1.359 0.510 -2.934 1.00 0.00 40 VAL A N 2
ATOM 2177 C CA . VAL A 1 40 ? 1.604 -0.920 -2.848 1.00 0.00 40 VAL A CA 2
ATOM 2178 C C . VAL A 1 40 ? 3.104 -1.167 -2.677 1.00 0.00 40 VAL A C 2
ATOM 2179 O O . VAL A 1 40 ? 3.862 -1.097 -3.643 1.00 0.00 40 VAL A O 2
ATOM 2192 N N . HIS A 1 41 ? 3.487 -1.450 -1.441 1.00 0.00 41 HIS A N 2
ATOM 2193 C CA . HIS A 1 41 ? 4.883 -1.708 -1.131 1.00 0.00 41 HIS A CA 2
ATOM 2194 C C . HIS A 1 41 ? 5.147 -3.214 -1.166 1.00 0.00 41 HIS A C 2
ATOM 2195 O O . HIS A 1 41 ? 5.329 -3.841 -0.123 1.00 0.00 41 HIS A O 2
ATOM 2209 N N . PHE A 1 42 ? 5.160 -3.752 -2.377 1.00 0.00 42 PHE A N 2
ATOM 2210 C CA . PHE A 1 42 ? 5.399 -5.173 -2.562 1.00 0.00 42 PHE A CA 2
ATOM 2211 C C . PHE A 1 42 ? 6.635 -5.628 -1.783 1.00 0.00 42 PHE A C 2
ATOM 2212 O O . PHE A 1 42 ? 7.691 -5.003 -1.869 1.00 0.00 42 PHE A O 2
ATOM 2229 N N . LEU A 1 43 ? 6.462 -6.712 -1.042 1.00 0.00 43 LEU A N 2
ATOM 2230 C CA . LEU A 1 43 ? 7.551 -7.257 -0.248 1.00 0.00 43 LEU A CA 2
ATOM 2231 C C . LEU A 1 43 ? 8.007 -8.583 -0.859 1.00 0.00 43 LEU A C 2
ATOM 2232 O O . LEU A 1 43 ? 9.184 -8.932 -0.787 1.00 0.00 43 LEU A O 2
ATOM 2248 N N . ASP A 1 44 ? 7.051 -9.287 -1.447 1.00 0.00 44 ASP A N 2
ATOM 2249 C CA . ASP A 1 44 ? 7.339 -10.568 -2.070 1.00 0.00 44 ASP A CA 2
ATOM 2250 C C . ASP A 1 44 ? 7.053 -10.476 -3.571 1.00 0.00 44 ASP A C 2
ATOM 2251 O O . ASP A 1 44 ? 5.964 -10.073 -3.975 1.00 0.00 44 ASP A O 2
ATOM 2260 N N . PRO A 1 45 ? 8.078 -10.866 -4.376 1.00 0.00 45 PRO A N 2
ATOM 2261 C CA . PRO A 1 45 ? 7.947 -10.831 -5.823 1.00 0.00 45 PRO A CA 2
ATOM 2262 C C . PRO A 1 45 ? 7.071 -11.982 -6.322 1.00 0.00 45 PRO A C 2
ATOM 2263 O O . PRO A 1 45 ? 6.710 -12.027 -7.497 1.00 0.00 45 PRO A O 2
ATOM 2274 N N . HIS A 1 46 ? 6.756 -12.884 -5.404 1.00 0.00 46 HIS A N 2
ATOM 2275 C CA . HIS A 1 46 ? 5.929 -14.032 -5.737 1.00 0.00 46 HIS A CA 2
ATOM 2276 C C . HIS A 1 46 ? 4.819 -14.183 -4.695 1.00 0.00 46 HIS A C 2
ATOM 2277 O O . HIS A 1 46 ? 4.790 -15.163 -3.952 1.00 0.00 46 HIS A O 2
ATOM 2291 N N . CYS A 1 47 ? 3.932 -13.199 -4.674 1.00 0.00 47 CYS A N 2
ATOM 2292 C CA . CYS A 1 47 ? 2.823 -13.211 -3.735 1.00 0.00 47 CYS A CA 2
ATOM 2293 C C . CYS A 1 47 ? 1.536 -13.487 -4.516 1.00 0.00 47 CYS A C 2
ATOM 2294 O O . CYS A 1 47 ? 1.294 -14.616 -4.940 1.00 0.00 47 CYS A O 2
ATOM 2302 N N . SER A 1 48 ? 0.746 -12.437 -4.681 1.00 0.00 48 SER A N 2
ATOM 2303 C CA . SER A 1 48 ? -0.510 -12.552 -5.403 1.00 0.00 48 SER A CA 2
ATOM 2304 C C . SER A 1 48 ? -0.767 -11.279 -6.212 1.00 0.00 48 SER A C 2
ATOM 2305 O O . SER A 1 48 ? -0.747 -11.305 -7.441 1.00 0.00 48 SER A O 2
ATOM 2313 N N . ALA A 1 49 ? -1.003 -10.194 -5.488 1.00 0.00 49 ALA A N 2
ATOM 2314 C CA . ALA A 1 49 ? -1.264 -8.913 -6.123 1.00 0.00 49 ALA A CA 2
ATOM 2315 C C . ALA A 1 49 ? -0.276 -8.708 -7.273 1.00 0.00 49 ALA A C 2
ATOM 2316 O O . ALA A 1 49 ? -0.679 -8.411 -8.397 1.00 0.00 49 ALA A O 2
ATOM 2323 N N . SER A 1 50 ? 0.999 -8.875 -6.953 1.00 0.00 50 SER A N 2
ATOM 2324 C CA . SER A 1 50 ? 2.047 -8.712 -7.946 1.00 0.00 50 SER A CA 2
ATOM 2325 C C . SER A 1 50 ? 1.783 -9.629 -9.142 1.00 0.00 50 SER A C 2
ATOM 2326 O O . SER A 1 50 ? 1.665 -9.161 -10.273 1.00 0.00 50 SER A O 2
ATOM 2334 N N . LEU A 1 51 ? 1.697 -10.919 -8.851 1.00 0.00 51 LEU A N 2
ATOM 2335 C CA . LEU A 1 51 ? 1.449 -11.905 -9.888 1.00 0.00 51 LEU A CA 2
ATOM 2336 C C . LEU A 1 51 ? 0.300 -11.425 -10.777 1.00 0.00 51 LEU A C 2
ATOM 2337 O O . LEU A 1 51 ? 0.408 -11.445 -12.002 1.00 0.00 51 LEU A O 2
ATOM 2353 N N . ALA A 1 52 ? -0.775 -11.006 -10.125 1.00 0.00 52 ALA A N 2
ATOM 2354 C CA . ALA A 1 52 ? -1.943 -10.522 -10.841 1.00 0.00 52 ALA A CA 2
ATOM 2355 C C . ALA A 1 52 ? -1.491 -9.669 -12.028 1.00 0.00 52 ALA A C 2
ATOM 2356 O O . ALA A 1 52 ? -1.683 -10.052 -13.181 1.00 0.00 52 ALA A O 2
ATOM 2363 N N . GLY A 1 53 ? -0.899 -8.529 -11.705 1.00 0.00 53 GLY A N 2
ATOM 2364 C CA . GLY A 1 53 ? -0.418 -7.618 -12.731 1.00 0.00 53 GLY A CA 2
ATOM 2365 C C . GLY A 1 53 ? -0.226 -6.209 -12.166 1.00 0.00 53 GLY A C 2
ATOM 2366 O O . GLY A 1 53 ? -0.585 -5.224 -12.810 1.00 0.00 53 GLY A O 2
ATOM 2370 N N . ALA A 1 54 ? 0.341 -6.158 -10.970 1.00 0.00 54 ALA A N 2
ATOM 2371 C CA . ALA A 1 54 ? 0.585 -4.886 -10.312 1.00 0.00 54 ALA A CA 2
ATOM 2372 C C . ALA A 1 54 ? 2.094 -4.662 -10.188 1.00 0.00 54 ALA A C 2
ATOM 2373 O O . ALA A 1 54 ? 2.884 -5.553 -10.495 1.00 0.00 54 ALA A O 2
ATOM 2380 N N . LYS A 1 55 ? 2.448 -3.467 -9.739 1.00 0.00 55 LYS A N 2
ATOM 2381 C CA . LYS A 1 55 ? 3.848 -3.115 -9.572 1.00 0.00 55 LYS A CA 2
ATOM 2382 C C . LYS A 1 55 ? 3.982 -2.108 -8.427 1.00 0.00 55 LYS A C 2
ATOM 2383 O O . LYS A 1 55 ? 3.010 -1.456 -8.052 1.00 0.00 55 LYS A O 2
ATOM 2402 N N . GLU A 1 56 ? 5.196 -2.014 -7.905 1.00 0.00 56 GLU A N 2
ATOM 2403 C CA . GLU A 1 56 ? 5.471 -1.098 -6.811 1.00 0.00 56 GLU A CA 2
ATOM 2404 C C . GLU A 1 56 ? 5.148 0.339 -7.228 1.00 0.00 56 GLU A C 2
ATOM 2405 O O . GLU A 1 56 ? 5.458 0.749 -8.345 1.00 0.00 56 GLU A O 2
ATOM 2417 N N . GLY A 1 57 ? 4.530 1.063 -6.307 1.00 0.00 57 GLY A N 2
ATOM 2418 C CA . GLY A 1 57 ? 4.162 2.445 -6.565 1.00 0.00 57 GLY A CA 2
ATOM 2419 C C . GLY A 1 57 ? 2.722 2.543 -7.074 1.00 0.00 57 GLY A C 2
ATOM 2420 O O . GLY A 1 57 ? 2.337 3.550 -7.666 1.00 0.00 57 GLY A O 2
ATOM 2424 N N . ASP A 1 58 ? 1.967 1.483 -6.826 1.00 0.00 58 ASP A N 2
ATOM 2425 C CA . ASP A 1 58 ? 0.579 1.437 -7.253 1.00 0.00 58 ASP A CA 2
ATOM 2426 C C . ASP A 1 58 ? -0.298 2.106 -6.192 1.00 0.00 58 ASP A C 2
ATOM 2427 O O . ASP A 1 58 ? -0.233 1.754 -5.015 1.00 0.00 58 ASP A O 2
ATOM 2436 N N . TYR A 1 59 ? -1.099 3.059 -6.647 1.00 0.00 59 TYR A N 2
ATOM 2437 C CA . TYR A 1 59 ? -1.988 3.780 -5.753 1.00 0.00 59 TYR A CA 2
ATOM 2438 C C . TYR A 1 59 ? -3.428 3.283 -5.893 1.00 0.00 59 TYR A C 2
ATOM 2439 O O . TYR A 1 59 ? -4.117 3.629 -6.851 1.00 0.00 59 TYR A O 2
ATOM 2457 N N . ILE A 1 60 ? -3.840 2.479 -4.924 1.00 0.00 60 ILE A N 2
ATOM 2458 C CA . ILE A 1 60 ? -5.186 1.931 -4.928 1.00 0.00 60 ILE A CA 2
ATOM 2459 C C . ILE A 1 60 ? -6.197 3.075 -5.034 1.00 0.00 60 ILE A C 2
ATOM 2460 O O . ILE A 1 60 ? -6.153 4.022 -4.250 1.00 0.00 60 ILE A O 2
ATOM 2476 N N . VAL A 1 61 ? -7.084 2.949 -6.010 1.00 0.00 61 VAL A N 2
ATOM 2477 C CA . VAL A 1 61 ? -8.105 3.960 -6.229 1.00 0.00 61 VAL A CA 2
ATOM 2478 C C . VAL A 1 61 ? -9.481 3.360 -5.937 1.00 0.00 61 VAL A C 2
ATOM 2479 O O . VAL A 1 61 ? -10.360 4.041 -5.409 1.00 0.00 61 VAL A O 2
ATOM 2492 N N . SER A 1 62 ? -9.627 2.093 -6.294 1.00 0.00 62 SER A N 2
ATOM 2493 C CA . SER A 1 62 ? -10.882 1.394 -6.077 1.00 0.00 62 SER A CA 2
ATOM 2494 C C . SER A 1 62 ? -10.610 -0.053 -5.659 1.00 0.00 62 SER A C 2
ATOM 2495 O O . SER A 1 62 ? -9.477 -0.524 -5.742 1.00 0.00 62 SER A O 2
ATOM 2503 N N . ILE A 1 63 ? -11.669 -0.717 -5.220 1.00 0.00 63 ILE A N 2
ATOM 2504 C CA . ILE A 1 63 ? -11.559 -2.100 -4.788 1.00 0.00 63 ILE A CA 2
ATOM 2505 C C . ILE A 1 63 ? -12.925 -2.778 -4.908 1.00 0.00 63 ILE A C 2
ATOM 2506 O O . ILE A 1 63 ? -13.750 -2.683 -4.000 1.00 0.00 63 ILE A O 2
ATOM 2522 N N . GLN A 1 64 ? -13.122 -3.446 -6.035 1.00 0.00 64 GLN A N 2
ATOM 2523 C CA . GLN A 1 64 ? -14.375 -4.139 -6.285 1.00 0.00 64 GLN A CA 2
ATOM 2524 C C . GLN A 1 64 ? -15.497 -3.131 -6.542 1.00 0.00 64 GLN A C 2
ATOM 2525 O O . GLN A 1 64 ? -16.647 -3.371 -6.179 1.00 0.00 64 GLN A O 2
ATOM 2539 N N . GLY A 1 65 ? -15.123 -2.024 -7.167 1.00 0.00 65 GLY A N 2
ATOM 2540 C CA . GLY A 1 65 ? -16.083 -0.979 -7.477 1.00 0.00 65 GLY A CA 2
ATOM 2541 C C . GLY A 1 65 ? -16.316 -0.071 -6.267 1.00 0.00 65 GLY A C 2
ATOM 2542 O O . GLY A 1 65 ? -17.292 0.675 -6.225 1.00 0.00 65 GLY A O 2
ATOM 2546 N N . VAL A 1 66 ? -15.401 -0.165 -5.313 1.00 0.00 66 VAL A N 2
ATOM 2547 C CA . VAL A 1 66 ? -15.494 0.639 -4.106 1.00 0.00 66 VAL A CA 2
ATOM 2548 C C . VAL A 1 66 ? -14.543 1.832 -4.218 1.00 0.00 66 VAL A C 2
ATOM 2549 O O . VAL A 1 66 ? -13.612 1.815 -5.023 1.00 0.00 66 VAL A O 2
ATOM 2562 N N . ASP A 1 67 ? -14.810 2.840 -3.400 1.00 0.00 67 ASP A N 2
ATOM 2563 C CA . ASP A 1 67 ? -13.989 4.039 -3.398 1.00 0.00 67 ASP A CA 2
ATOM 2564 C C . ASP A 1 67 ? -12.806 3.840 -2.448 1.00 0.00 67 ASP A C 2
ATOM 2565 O O . ASP A 1 67 ? -12.995 3.632 -1.251 1.00 0.00 67 ASP A O 2
ATOM 2574 N N . CYS A 1 68 ? -11.613 3.912 -3.018 1.00 0.00 68 CYS A N 2
ATOM 2575 C CA . CYS A 1 68 ? -10.399 3.743 -2.237 1.00 0.00 68 CYS A CA 2
ATOM 2576 C C . CYS A 1 68 ? -9.373 4.773 -2.714 1.00 0.00 68 CYS A C 2
ATOM 2577 O O . CYS A 1 68 ? -8.230 4.426 -3.008 1.00 0.00 68 CYS A O 2
ATOM 2585 N N . LYS A 1 69 ? -9.819 6.020 -2.776 1.00 0.00 69 LYS A N 2
ATOM 2586 C CA . LYS A 1 69 ? -8.954 7.103 -3.212 1.00 0.00 69 LYS A CA 2
ATOM 2587 C C . LYS A 1 69 ? -8.686 8.041 -2.034 1.00 0.00 69 LYS A C 2
ATOM 2588 O O . LYS A 1 69 ? -7.598 8.604 -1.919 1.00 0.00 69 LYS A O 2
ATOM 2607 N N . TRP A 1 70 ? -9.696 8.181 -1.188 1.00 0.00 70 TRP A N 2
ATOM 2608 C CA . TRP A 1 70 ? -9.583 9.042 -0.023 1.00 0.00 70 TRP A CA 2
ATOM 2609 C C . TRP A 1 70 ? -9.278 8.160 1.189 1.00 0.00 70 TRP A C 2
ATOM 2610 O O . TRP A 1 70 ? -8.575 8.581 2.106 1.00 0.00 70 TRP A O 2
ATOM 2631 N N . LEU A 1 71 ? -9.822 6.952 1.153 1.00 0.00 71 LEU A N 2
ATOM 2632 C CA . LEU A 1 71 ? -9.616 6.007 2.238 1.00 0.00 71 LEU A CA 2
ATOM 2633 C C . LEU A 1 71 ? -8.142 6.020 2.647 1.00 0.00 71 LEU A C 2
ATOM 2634 O O . LEU A 1 71 ? -7.273 6.351 1.842 1.00 0.00 71 LEU A O 2
ATOM 2650 N N . THR A 1 72 ? -7.905 5.654 3.898 1.00 0.00 72 THR A N 2
ATOM 2651 C CA . THR A 1 72 ? -6.551 5.619 4.424 1.00 0.00 72 THR A CA 2
ATOM 2652 C C . THR A 1 72 ? -5.966 4.211 4.296 1.00 0.00 72 THR A C 2
ATOM 2653 O O . THR A 1 72 ? -6.388 3.435 3.440 1.00 0.00 72 THR A O 2
ATOM 2664 N N . VAL A 1 73 ? -5.002 3.925 5.159 1.00 0.00 73 VAL A N 2
ATOM 2665 C CA . VAL A 1 73 ? -4.354 2.624 5.153 1.00 0.00 73 VAL A CA 2
ATOM 2666 C C . VAL A 1 73 ? -5.258 1.606 5.850 1.00 0.00 73 VAL A C 2
ATOM 2667 O O . VAL A 1 73 ? -5.468 0.506 5.341 1.00 0.00 73 VAL A O 2
ATOM 2680 N N . SER A 1 74 ? -5.770 2.008 7.004 1.00 0.00 74 SER A N 2
ATOM 2681 C CA . SER A 1 74 ? -6.646 1.144 7.776 1.00 0.00 74 SER A CA 2
ATOM 2682 C C . SER A 1 74 ? -7.883 0.783 6.952 1.00 0.00 74 SER A C 2
ATOM 2683 O O . SER A 1 74 ? -8.207 -0.394 6.795 1.00 0.00 74 SER A O 2
ATOM 2691 N N . GLU A 1 75 ? -8.541 1.816 6.446 1.00 0.00 75 GLU A N 2
ATOM 2692 C CA . GLU A 1 75 ? -9.735 1.622 5.641 1.00 0.00 75 GLU A CA 2
ATOM 2693 C C . GLU A 1 75 ? -9.487 0.555 4.572 1.00 0.00 75 GLU A C 2
ATOM 2694 O O . GLU A 1 75 ? -10.049 -0.537 4.638 1.00 0.00 75 GLU A O 2
ATOM 2706 N N . VAL A 1 76 ? -8.645 0.910 3.613 1.00 0.00 76 VAL A N 2
ATOM 2707 C CA . VAL A 1 76 ? -8.316 -0.003 2.531 1.00 0.00 76 VAL A CA 2
ATOM 2708 C C . VAL A 1 76 ? -8.080 -1.402 3.104 1.00 0.00 76 VAL A C 2
ATOM 2709 O O . VAL A 1 76 ? -8.757 -2.355 2.724 1.00 0.00 76 VAL A O 2
ATOM 2722 N N . MET A 1 77 ? -7.116 -1.480 4.010 1.00 0.00 77 MET A N 2
ATOM 2723 C CA . MET A 1 77 ? -6.781 -2.746 4.639 1.00 0.00 77 MET A CA 2
ATOM 2724 C C . MET A 1 77 ? -8.043 -3.553 4.951 1.00 0.00 77 MET A C 2
ATOM 2725 O O . MET A 1 77 ? -8.192 -4.683 4.487 1.00 0.00 77 MET A O 2
ATOM 2739 N N . LYS A 1 78 ? -8.918 -2.943 5.736 1.00 0.00 78 LYS A N 2
ATOM 2740 C CA . LYS A 1 78 ? -10.162 -3.591 6.116 1.00 0.00 78 LYS A CA 2
ATOM 2741 C C . LYS A 1 78 ? -11.000 -3.851 4.863 1.00 0.00 78 LYS A C 2
ATOM 2742 O O . LYS A 1 78 ? -11.722 -4.844 4.790 1.00 0.00 78 LYS A O 2
ATOM 2761 N N . LEU A 1 79 ? -10.876 -2.942 3.907 1.00 0.00 79 LEU A N 2
ATOM 2762 C CA . LEU A 1 79 ? -11.613 -3.060 2.660 1.00 0.00 79 LEU A CA 2
ATOM 2763 C C . LEU A 1 79 ? -11.084 -4.261 1.873 1.00 0.00 79 LEU A C 2
ATOM 2764 O O . LEU A 1 79 ? -11.829 -4.896 1.128 1.00 0.00 79 LEU A O 2
ATOM 2780 N N . LEU A 1 80 ? -9.802 -4.536 2.065 1.00 0.00 80 LEU A N 2
ATOM 2781 C CA . LEU A 1 80 ? -9.165 -5.649 1.382 1.00 0.00 80 LEU A CA 2
ATOM 2782 C C . LEU A 1 80 ? -9.412 -6.936 2.173 1.00 0.00 80 LEU A C 2
ATOM 2783 O O . LEU A 1 80 ? -9.753 -7.967 1.596 1.00 0.00 80 LEU A O 2
ATOM 2799 N N . LYS A 1 81 ? -9.230 -6.833 3.481 1.00 0.00 81 LYS A N 2
ATOM 2800 C CA . LYS A 1 81 ? -9.429 -7.975 4.357 1.00 0.00 81 LYS A CA 2
ATOM 2801 C C . LYS A 1 81 ? -10.842 -8.526 4.157 1.00 0.00 81 LYS A C 2
ATOM 2802 O O . LYS A 1 81 ? -11.022 -9.724 3.949 1.00 0.00 81 LYS A O 2
ATOM 2821 N N . SER A 1 82 ? -11.810 -7.623 4.228 1.00 0.00 82 SER A N 2
ATOM 2822 C CA . SER A 1 82 ? -13.202 -8.003 4.058 1.00 0.00 82 SER A CA 2
ATOM 2823 C C . SER A 1 82 ? -13.343 -8.955 2.868 1.00 0.00 82 SER A C 2
ATOM 2824 O O . SER A 1 82 ? -14.032 -9.969 2.959 1.00 0.00 82 SER A O 2
ATOM 2832 N N . PHE A 1 83 ? -12.678 -8.593 1.780 1.00 0.00 83 PHE A N 2
ATOM 2833 C CA . PHE A 1 83 ? -12.721 -9.402 0.574 1.00 0.00 83 PHE A CA 2
ATOM 2834 C C . PHE A 1 83 ? -11.610 -10.454 0.580 1.00 0.00 83 PHE A C 2
ATOM 2835 O O . PHE A 1 83 ? -11.017 -10.742 -0.458 1.00 0.00 83 PHE A O 2
ATOM 2852 N N . GLY A 1 84 ? -11.361 -10.999 1.762 1.00 0.00 84 GLY A N 2
ATOM 2853 C CA . GLY A 1 84 ? -10.332 -12.013 1.917 1.00 0.00 84 GLY A CA 2
ATOM 2854 C C . GLY A 1 84 ? -10.759 -13.331 1.267 1.00 0.00 84 GLY A C 2
ATOM 2855 O O . GLY A 1 84 ? -11.828 -13.858 1.568 1.00 0.00 84 GLY A O 2
ATOM 2859 N N . GLY A 1 85 ? -9.900 -13.825 0.387 1.00 0.00 85 GLY A N 2
ATOM 2860 C CA . GLY A 1 85 ? -10.174 -15.071 -0.308 1.00 0.00 85 GLY A CA 2
ATOM 2861 C C . GLY A 1 85 ? -11.312 -14.898 -1.316 1.00 0.00 85 GLY A C 2
ATOM 2862 O O . GLY A 1 85 ? -12.068 -15.835 -1.571 1.00 0.00 85 GLY A O 2
ATOM 2866 N N . GLU A 1 86 ? -11.399 -13.694 -1.860 1.00 0.00 86 GLU A N 2
ATOM 2867 C CA . GLU A 1 86 ? -12.433 -13.385 -2.834 1.00 0.00 86 GLU A CA 2
ATOM 2868 C C . GLU A 1 86 ? -11.860 -12.524 -3.962 1.00 0.00 86 GLU A C 2
ATOM 2869 O O . GLU A 1 86 ? -11.338 -11.438 -3.714 1.00 0.00 86 GLU A O 2
ATOM 2881 N N . GLU A 1 87 ? -11.976 -13.042 -5.176 1.00 0.00 87 GLU A N 2
ATOM 2882 C CA . GLU A 1 87 ? -11.476 -12.334 -6.342 1.00 0.00 87 GLU A CA 2
ATOM 2883 C C . GLU A 1 87 ? -12.113 -10.946 -6.434 1.00 0.00 87 GLU A C 2
ATOM 2884 O O . GLU A 1 87 ? -13.333 -10.824 -6.536 1.00 0.00 87 GLU A O 2
ATOM 2896 N N . VAL A 1 88 ? -11.259 -9.934 -6.395 1.00 0.00 88 VAL A N 2
ATOM 2897 C CA . VAL A 1 88 ? -11.724 -8.559 -6.473 1.00 0.00 88 VAL A CA 2
ATOM 2898 C C . VAL A 1 88 ? -10.988 -7.840 -7.605 1.00 0.00 88 VAL A C 2
ATOM 2899 O O . VAL A 1 88 ? -9.966 -8.323 -8.092 1.00 0.00 88 VAL A O 2
ATOM 2912 N N . GLU A 1 89 ? -11.536 -6.697 -7.993 1.00 0.00 89 GLU A N 2
ATOM 2913 C CA . GLU A 1 89 ? -10.945 -5.907 -9.059 1.00 0.00 89 GLU A CA 2
ATOM 2914 C C . GLU A 1 89 ? -10.349 -4.616 -8.494 1.00 0.00 89 GLU A C 2
ATOM 2915 O O . GLU A 1 89 ? -11.068 -3.644 -8.266 1.00 0.00 89 GLU A O 2
ATOM 2927 N N . MET A 1 90 ? -9.041 -4.646 -8.286 1.00 0.00 90 MET A N 2
ATOM 2928 C CA . MET A 1 90 ? -8.340 -3.490 -7.753 1.00 0.00 90 MET A CA 2
ATOM 2929 C C . MET A 1 90 ? -7.780 -2.621 -8.880 1.00 0.00 90 MET A C 2
ATOM 2930 O O . MET A 1 90 ? -7.163 -3.130 -9.814 1.00 0.00 90 MET A O 2
ATOM 2944 N N . LYS A 1 91 ? -8.016 -1.323 -8.756 1.00 0.00 91 LYS A N 2
ATOM 2945 C CA . LYS A 1 91 ? -7.542 -0.377 -9.753 1.00 0.00 91 LYS A CA 2
ATOM 2946 C C . LYS A 1 91 ? -6.399 0.450 -9.162 1.00 0.00 91 LYS A C 2
ATOM 2947 O O . LYS A 1 91 ? -6.513 0.971 -8.054 1.00 0.00 91 LYS A O 2
ATOM 2966 N N . VAL A 1 92 ? -5.322 0.544 -9.929 1.00 0.00 92 VAL A N 2
ATOM 2967 C CA . VAL A 1 92 ? -4.159 1.299 -9.496 1.00 0.00 92 VAL A CA 2
ATOM 2968 C C . VAL A 1 92 ? -3.792 2.324 -10.570 1.00 0.00 92 VAL A C 2
ATOM 2969 O O . VAL A 1 92 ? -4.116 2.143 -11.743 1.00 0.00 92 VAL A O 2
ATOM 2982 N N . VAL A 1 93 ? -3.121 3.380 -10.132 1.00 0.00 93 VAL A N 2
ATOM 2983 C CA . VAL A 1 93 ? -2.707 4.434 -11.042 1.00 0.00 93 VAL A CA 2
ATOM 2984 C C . VAL A 1 93 ? -1.264 4.835 -10.728 1.00 0.00 93 VAL A C 2
ATOM 2985 O O . VAL A 1 93 ? -0.757 4.545 -9.646 1.00 0.00 93 VAL A O 2
ATOM 2998 N N . SER A 1 94 ? -0.644 5.496 -11.695 1.00 0.00 94 SER A N 2
ATOM 2999 C CA . SER A 1 94 ? 0.730 5.939 -11.535 1.00 0.00 94 SER A CA 2
ATOM 3000 C C . SER A 1 94 ? 0.766 7.443 -11.255 1.00 0.00 94 SER A C 2
ATOM 3001 O O . SER A 1 94 ? -0.021 8.202 -11.819 1.00 0.00 94 SER A O 2
ATOM 3009 N N . LEU A 1 95 ? 1.686 7.828 -10.382 1.00 0.00 95 LEU A N 2
ATOM 3010 C CA . LEU A 1 95 ? 1.834 9.227 -10.020 1.00 0.00 95 LEU A CA 2
ATOM 3011 C C . LEU A 1 95 ? 2.899 9.870 -10.910 1.00 0.00 95 LEU A C 2
ATOM 3012 O O . LEU A 1 95 ? 4.062 9.472 -10.879 1.00 0.00 95 LEU A O 2
ATOM 3028 N N . LEU A 1 96 ? 2.463 10.855 -11.682 1.00 0.00 96 LEU A N 2
ATOM 3029 C CA . LEU A 1 96 ? 3.365 11.557 -12.580 1.00 0.00 96 LEU A CA 2
ATOM 3030 C C . LEU A 1 96 ? 3.981 12.750 -11.846 1.00 0.00 96 LEU A C 2
ATOM 3031 O O . LEU A 1 96 ? 3.906 12.836 -10.621 1.00 0.00 96 LEU A O 2
ATOM 3047 N N . ASP A 1 97 ? 4.576 13.641 -12.626 1.00 0.00 97 ASP A N 2
ATOM 3048 C CA . ASP A 1 97 ? 5.205 14.825 -12.065 1.00 0.00 97 ASP A CA 2
ATOM 3049 C C . ASP A 1 97 ? 5.255 15.923 -13.130 1.00 0.00 97 ASP A C 2
ATOM 3050 O O . ASP A 1 97 ? 5.189 15.637 -14.324 1.00 0.00 97 ASP A O 2
ATOM 3059 N N . SER A 1 98 ? 5.370 17.155 -12.658 1.00 0.00 98 SER A N 2
ATOM 3060 C CA . SER A 1 98 ? 5.429 18.297 -13.554 1.00 0.00 98 SER A CA 2
ATOM 3061 C C . SER A 1 98 ? 6.802 18.365 -14.226 1.00 0.00 98 SER A C 2
ATOM 3062 O O . SER A 1 98 ? 6.916 18.167 -15.435 1.00 0.00 98 SER A O 2
ATOM 3070 N N . THR A 1 99 ? 7.811 18.644 -13.413 1.00 0.00 99 THR A N 2
ATOM 3071 C CA . THR A 1 99 ? 9.171 18.740 -13.914 1.00 0.00 99 THR A CA 2
ATOM 3072 C C . THR A 1 99 ? 9.438 17.642 -14.946 1.00 0.00 99 THR A C 2
ATOM 3073 O O . THR A 1 99 ? 8.838 16.570 -14.886 1.00 0.00 99 THR A O 2
ATOM 3084 N N . SER A 1 100 ? 10.339 17.948 -15.868 1.00 0.00 100 SER A N 2
ATOM 3085 C CA . SER A 1 100 ? 10.693 17.001 -16.911 1.00 0.00 100 SER A CA 2
ATOM 3086 C C . SER A 1 100 ? 12.213 16.951 -17.079 1.00 0.00 100 SER A C 2
ATOM 3087 O O . SER A 1 100 ? 12.928 17.801 -16.551 1.00 0.00 100 SER A O 2
ATOM 3095 N N . SER A 1 101 ? 12.662 15.946 -17.817 1.00 0.00 101 SER A N 2
ATOM 3096 C CA . SER A 1 101 ? 14.084 15.774 -18.061 1.00 0.00 101 SER A CA 2
ATOM 3097 C C . SER A 1 101 ? 14.818 15.543 -16.738 1.00 0.00 101 SER A C 2
ATOM 3098 O O . SER A 1 101 ? 14.679 16.329 -15.802 1.00 0.00 101 SER A O 2
ATOM 3106 N N . MET A 1 102 ? 15.583 14.462 -16.704 1.00 0.00 102 MET A N 2
ATOM 3107 C CA . MET A 1 102 ? 16.339 14.118 -15.512 1.00 0.00 102 MET A CA 2
ATOM 3108 C C . MET A 1 102 ? 17.217 12.889 -15.755 1.00 0.00 102 MET A C 2
ATOM 3109 O O . MET A 1 102 ? 18.387 12.873 -15.375 1.00 0.00 102 MET A O 2
ATOM 3123 N N . HIS A 1 103 ? 16.619 11.890 -16.386 1.00 0.00 103 HIS A N 2
ATOM 3124 C CA . HIS A 1 103 ? 17.333 10.659 -16.685 1.00 0.00 103 HIS A CA 2
ATOM 3125 C C . HIS A 1 103 ? 17.785 9.999 -15.381 1.00 0.00 103 HIS A C 2
ATOM 3126 O O . HIS A 1 103 ? 18.131 10.686 -14.421 1.00 0.00 103 HIS A O 2
ATOM 3140 N N . ASN A 1 104 ? 17.768 8.675 -15.389 1.00 0.00 104 ASN A N 2
ATOM 3141 C CA . ASN A 1 104 ? 18.172 7.914 -14.219 1.00 0.00 104 ASN A CA 2
ATOM 3142 C C . ASN A 1 104 ? 19.222 6.878 -14.626 1.00 0.00 104 ASN A C 2
ATOM 3143 O O . ASN A 1 104 ? 18.965 6.032 -15.481 1.00 0.00 104 ASN A O 2
ATOM 3154 N N . LYS A 1 105 ? 20.383 6.980 -13.996 1.00 0.00 105 LYS A N 2
ATOM 3155 C CA . LYS A 1 105 ? 21.473 6.062 -14.283 1.00 0.00 105 LYS A CA 2
ATOM 3156 C C . LYS A 1 105 ? 21.320 4.810 -13.417 1.00 0.00 105 LYS A C 2
ATOM 3157 O O . LYS A 1 105 ? 21.226 4.904 -12.194 1.00 0.00 105 LYS A O 2
ATOM 3176 N N . SER A 1 106 ? 21.302 3.666 -14.085 1.00 0.00 106 SER A N 2
ATOM 3177 C CA . SER A 1 106 ? 21.163 2.397 -13.392 1.00 0.00 106 SER A CA 2
ATOM 3178 C C . SER A 1 106 ? 21.489 1.243 -14.342 1.00 0.00 106 SER A C 2
ATOM 3179 O O . SER A 1 106 ? 20.831 1.074 -15.368 1.00 0.00 106 SER A O 2
ATOM 3187 N N . GLY A 1 107 ? 22.505 0.479 -13.968 1.00 0.00 107 GLY A N 2
ATOM 3188 C CA . GLY A 1 107 ? 22.926 -0.654 -14.774 1.00 0.00 107 GLY A CA 2
ATOM 3189 C C . GLY A 1 107 ? 23.624 -1.709 -13.914 1.00 0.00 107 GLY A C 2
ATOM 3190 O O . GLY A 1 107 ? 24.256 -1.380 -12.911 1.00 0.00 107 GLY A O 2
ATOM 3194 N N . PRO A 1 108 ? 23.482 -2.990 -14.348 1.00 0.00 108 PRO A N 2
ATOM 3195 C CA . PRO A 1 108 ? 24.091 -4.096 -13.629 1.00 0.00 108 PRO A CA 2
ATOM 3196 C C . PRO A 1 108 ? 25.600 -4.144 -13.874 1.00 0.00 108 PRO A C 2
ATOM 3197 O O . PRO A 1 108 ? 26.106 -3.490 -14.785 1.00 0.00 108 PRO A O 2
ATOM 3208 N N . SER A 1 109 ? 26.278 -4.925 -13.045 1.00 0.00 109 SER A N 2
ATOM 3209 C CA . SER A 1 109 ? 27.719 -5.067 -13.159 1.00 0.00 109 SER A CA 2
ATOM 3210 C C . SER A 1 109 ? 28.130 -6.506 -12.841 1.00 0.00 109 SER A C 2
ATOM 3211 O O . SER A 1 109 ? 27.935 -6.977 -11.722 1.00 0.00 109 SER A O 2
ATOM 3219 N N . SER A 1 110 ? 28.692 -7.163 -13.844 1.00 0.00 110 SER A N 2
ATOM 3220 C CA . SER A 1 110 ? 29.133 -8.538 -13.685 1.00 0.00 110 SER A CA 2
ATOM 3221 C C . SER A 1 110 ? 30.239 -8.854 -14.694 1.00 0.00 110 SER A C 2
ATOM 3222 O O . SER A 1 110 ? 30.192 -8.397 -15.835 1.00 0.00 110 SER A O 2
ATOM 3230 N N . GLY A 1 111 ? 31.208 -9.633 -14.236 1.00 0.00 111 GLY A N 2
ATOM 3231 C CA . GLY A 1 111 ? 32.324 -10.015 -15.085 1.00 0.00 111 GLY A CA 2
ATOM 3232 C C . GLY A 1 111 ? 33.634 -10.032 -14.293 1.00 0.00 111 GLY A C 2
ATOM 3233 O O . GLY A 1 111 ? 33.928 -9.095 -13.553 1.00 0.00 111 GLY A O 2
ATOM 3237 N N . GLY A 1 1 ? -20.467 20.484 -25.458 1.00 0.00 1 GLY A N 3
ATOM 3238 C CA . GLY A 1 1 ? -20.469 21.571 -24.494 1.00 0.00 1 GLY A CA 3
ATOM 3239 C C . GLY A 1 1 ? -19.520 21.275 -23.331 1.00 0.00 1 GLY A C 3
ATOM 3240 O O . GLY A 1 1 ? -19.906 20.628 -22.359 1.00 0.00 1 GLY A O 3
ATOM 3244 N N . SER A 1 2 ? -18.295 21.763 -23.469 1.00 0.00 2 SER A N 3
ATOM 3245 C CA . SER A 1 2 ? -17.288 21.559 -22.442 1.00 0.00 2 SER A CA 3
ATOM 3246 C C . SER A 1 2 ? -16.183 22.608 -22.578 1.00 0.00 2 SER A C 3
ATOM 3247 O O . SER A 1 2 ? -15.356 22.529 -23.485 1.00 0.00 2 SER A O 3
ATOM 3255 N N . SER A 1 3 ? -16.204 23.565 -21.662 1.00 0.00 3 SER A N 3
ATOM 3256 C CA . SER A 1 3 ? -15.213 24.628 -21.668 1.00 0.00 3 SER A CA 3
ATOM 3257 C C . SER A 1 3 ? -14.123 24.334 -20.635 1.00 0.00 3 SER A C 3
ATOM 3258 O O . SER A 1 3 ? -14.304 24.591 -19.446 1.00 0.00 3 SER A O 3
ATOM 3266 N N . GLY A 1 4 ? -13.016 23.798 -21.127 1.00 0.00 4 GLY A N 3
ATOM 3267 C CA . GLY A 1 4 ? -11.897 23.466 -20.262 1.00 0.00 4 GLY A CA 3
ATOM 3268 C C . GLY A 1 4 ? -10.586 24.020 -20.823 1.00 0.00 4 GLY A C 3
ATOM 3269 O O . GLY A 1 4 ? -10.596 24.822 -21.756 1.00 0.00 4 GLY A O 3
ATOM 3273 N N . SER A 1 5 ? -9.489 23.571 -20.232 1.00 0.00 5 SER A N 3
ATOM 3274 C CA . SER A 1 5 ? -8.173 24.012 -20.661 1.00 0.00 5 SER A CA 3
ATOM 3275 C C . SER A 1 5 ? -8.027 25.518 -20.437 1.00 0.00 5 SER A C 3
ATOM 3276 O O . SER A 1 5 ? -8.609 26.318 -21.168 1.00 0.00 5 SER A O 3
ATOM 3284 N N . SER A 1 6 ? -7.246 25.860 -19.423 1.00 0.00 6 SER A N 3
ATOM 3285 C CA . SER A 1 6 ? -7.016 27.256 -19.093 1.00 0.00 6 SER A CA 3
ATOM 3286 C C . SER A 1 6 ? -5.547 27.472 -18.722 1.00 0.00 6 SER A C 3
ATOM 3287 O O . SER A 1 6 ? -4.855 28.270 -19.352 1.00 0.00 6 SER A O 3
ATOM 3295 N N . GLY A 1 7 ? -5.114 26.745 -17.703 1.00 0.00 7 GLY A N 3
ATOM 3296 C CA . GLY A 1 7 ? -3.740 26.846 -17.241 1.00 0.00 7 GLY A CA 3
ATOM 3297 C C . GLY A 1 7 ? -3.310 25.569 -16.516 1.00 0.00 7 GLY A C 3
ATOM 3298 O O . GLY A 1 7 ? -4.082 24.996 -15.750 1.00 0.00 7 GLY A O 3
ATOM 3302 N N . SER A 1 8 ? -2.078 25.162 -16.784 1.00 0.00 8 SER A N 3
ATOM 3303 C CA . SER A 1 8 ? -1.535 23.963 -16.167 1.00 0.00 8 SER A CA 3
ATOM 3304 C C . SER A 1 8 ? -1.961 23.892 -14.699 1.00 0.00 8 SER A C 3
ATOM 3305 O O . SER A 1 8 ? -1.715 24.821 -13.932 1.00 0.00 8 SER A O 3
ATOM 3313 N N . ALA A 1 9 ? -2.593 22.780 -14.353 1.00 0.00 9 ALA A N 3
ATOM 3314 C CA . ALA A 1 9 ? -3.055 22.575 -12.991 1.00 0.00 9 ALA A CA 3
ATOM 3315 C C . ALA A 1 9 ? -3.481 21.116 -12.816 1.00 0.00 9 ALA A C 3
ATOM 3316 O O . ALA A 1 9 ? -3.568 20.369 -13.790 1.00 0.00 9 ALA A O 3
ATOM 3323 N N . SER A 1 10 ? -3.735 20.753 -11.567 1.00 0.00 10 SER A N 3
ATOM 3324 C CA . SER A 1 10 ? -4.150 19.397 -11.252 1.00 0.00 10 SER A CA 3
ATOM 3325 C C . SER A 1 10 ? -3.032 18.413 -11.602 1.00 0.00 10 SER A C 3
ATOM 3326 O O . SER A 1 10 ? -2.634 18.307 -12.761 1.00 0.00 10 SER A O 3
ATOM 3334 N N . LYS A 1 11 ? -2.556 17.718 -10.579 1.00 0.00 11 LYS A N 3
ATOM 3335 C CA . LYS A 1 11 ? -1.492 16.747 -10.764 1.00 0.00 11 LYS A CA 3
ATOM 3336 C C . LYS A 1 11 ? -1.843 15.829 -11.937 1.00 0.00 11 LYS A C 3
ATOM 3337 O O . LYS A 1 11 ? -3.003 15.741 -12.335 1.00 0.00 11 LYS A O 3
ATOM 3356 N N . ARG A 1 12 ? -0.819 15.170 -12.458 1.00 0.00 12 ARG A N 3
ATOM 3357 C CA . ARG A 1 12 ? -1.004 14.262 -13.578 1.00 0.00 12 ARG A CA 3
ATOM 3358 C C . ARG A 1 12 ? -0.916 12.810 -13.104 1.00 0.00 12 ARG A C 3
ATOM 3359 O O . ARG A 1 12 ? 0.170 12.313 -12.813 1.00 0.00 12 ARG A O 3
ATOM 3380 N N . TRP A 1 13 ? -2.075 12.170 -13.042 1.00 0.00 13 TRP A N 3
ATOM 3381 C CA . TRP A 1 13 ? -2.143 10.785 -12.608 1.00 0.00 13 TRP A CA 3
ATOM 3382 C C . TRP A 1 13 ? -2.398 9.916 -13.841 1.00 0.00 13 TRP A C 3
ATOM 3383 O O . TRP A 1 13 ? -2.996 10.373 -14.814 1.00 0.00 13 TRP A O 3
ATOM 3404 N N . SER A 1 14 ? -1.932 8.678 -13.760 1.00 0.00 14 SER A N 3
ATOM 3405 C CA . SER A 1 14 ? -2.103 7.741 -14.857 1.00 0.00 14 SER A CA 3
ATOM 3406 C C . SER A 1 14 ? -3.492 7.103 -14.789 1.00 0.00 14 SER A C 3
ATOM 3407 O O . SER A 1 14 ? -4.223 7.301 -13.820 1.00 0.00 14 SER A O 3
ATOM 3415 N N . PRO A 1 15 ? -3.823 6.330 -15.858 1.00 0.00 15 PRO A N 3
ATOM 3416 C CA . PRO A 1 15 ? -5.111 5.662 -15.929 1.00 0.00 15 PRO A CA 3
ATOM 3417 C C . PRO A 1 15 ? -5.152 4.449 -14.996 1.00 0.00 15 PRO A C 3
ATOM 3418 O O . PRO A 1 15 ? -4.128 3.809 -14.760 1.00 0.00 15 PRO A O 3
ATOM 3429 N N . PRO A 1 16 ? -6.376 4.163 -14.479 1.00 0.00 16 PRO A N 3
ATOM 3430 C CA . PRO A 1 16 ? -6.564 3.039 -13.578 1.00 0.00 16 PRO A CA 3
ATOM 3431 C C . PRO A 1 16 ? -6.538 1.713 -14.342 1.00 0.00 16 PRO A C 3
ATOM 3432 O O . PRO A 1 16 ? -7.200 1.572 -15.369 1.00 0.00 16 PRO A O 3
ATOM 3443 N N . ARG A 1 17 ? -5.767 0.776 -13.811 1.00 0.00 17 ARG A N 3
ATOM 3444 C CA . ARG A 1 17 ? -5.646 -0.533 -14.430 1.00 0.00 17 ARG A CA 3
ATOM 3445 C C . ARG A 1 17 ? -6.620 -1.519 -13.781 1.00 0.00 17 ARG A C 3
ATOM 3446 O O . ARG A 1 17 ? -7.218 -1.218 -12.749 1.00 0.00 17 ARG A O 3
ATOM 3467 N N . GLY A 1 18 ? -6.749 -2.676 -14.413 1.00 0.00 18 GLY A N 3
ATOM 3468 C CA . GLY A 1 18 ? -7.640 -3.708 -13.911 1.00 0.00 18 GLY A CA 3
ATOM 3469 C C . GLY A 1 18 ? -6.853 -4.941 -13.463 1.00 0.00 18 GLY A C 3
ATOM 3470 O O . GLY A 1 18 ? -6.372 -5.710 -14.294 1.00 0.00 18 GLY A O 3
ATOM 3474 N N . ILE A 1 19 ? -6.747 -5.092 -12.151 1.00 0.00 19 ILE A N 3
ATOM 3475 C CA . ILE A 1 19 ? -6.027 -6.219 -11.583 1.00 0.00 19 ILE A CA 3
ATOM 3476 C C . ILE A 1 19 ? -7.029 -7.287 -11.140 1.00 0.00 19 ILE A C 3
ATOM 3477 O O . ILE A 1 19 ? -8.165 -6.971 -10.791 1.00 0.00 19 ILE A O 3
ATOM 3493 N N . HIS A 1 20 ? -6.570 -8.530 -11.167 1.00 0.00 20 HIS A N 3
ATOM 3494 C CA . HIS A 1 20 ? -7.412 -9.647 -10.773 1.00 0.00 20 HIS A CA 3
ATOM 3495 C C . HIS A 1 20 ? -6.603 -10.620 -9.912 1.00 0.00 20 HIS A C 3
ATOM 3496 O O . HIS A 1 20 ? -5.698 -11.288 -10.408 1.00 0.00 20 HIS A O 3
ATOM 3510 N N . PHE A 1 21 ? -6.959 -10.667 -8.636 1.00 0.00 21 PHE A N 3
ATOM 3511 C CA . PHE A 1 21 ? -6.278 -11.547 -7.702 1.00 0.00 21 PHE A CA 3
ATOM 3512 C C . PHE A 1 21 ? -7.169 -11.864 -6.499 1.00 0.00 21 PHE A C 3
ATOM 3513 O O . PHE A 1 21 ? -8.243 -11.285 -6.347 1.00 0.00 21 PHE A O 3
ATOM 3530 N N . THR A 1 22 ? -6.690 -12.785 -5.675 1.00 0.00 22 THR A N 3
ATOM 3531 C CA . THR A 1 22 ? -7.430 -13.186 -4.490 1.00 0.00 22 THR A CA 3
ATOM 3532 C C . THR A 1 22 ? -6.706 -12.719 -3.226 1.00 0.00 22 THR A C 3
ATOM 3533 O O . THR A 1 22 ? -5.521 -12.996 -3.046 1.00 0.00 22 THR A O 3
ATOM 3544 N N . VAL A 1 23 ? -7.449 -12.018 -2.382 1.00 0.00 23 VAL A N 3
ATOM 3545 C CA . VAL A 1 23 ? -6.894 -11.510 -1.139 1.00 0.00 23 VAL A CA 3
ATOM 3546 C C . VAL A 1 23 ? -6.590 -12.682 -0.204 1.00 0.00 23 VAL A C 3
ATOM 3547 O O . VAL A 1 23 ? -7.073 -13.793 -0.419 1.00 0.00 23 VAL A O 3
ATOM 3560 N N . GLU A 1 24 ? -5.792 -12.395 0.813 1.00 0.00 24 GLU A N 3
ATOM 3561 C CA . GLU A 1 24 ? -5.419 -13.411 1.782 1.00 0.00 24 GLU A CA 3
ATOM 3562 C C . GLU A 1 24 ? -5.675 -12.909 3.204 1.00 0.00 24 GLU A C 3
ATOM 3563 O O . GLU A 1 24 ? -4.785 -12.343 3.836 1.00 0.00 24 GLU A O 3
ATOM 3575 N N . GLU A 1 25 ? -6.896 -13.134 3.666 1.00 0.00 25 GLU A N 3
ATOM 3576 C CA . GLU A 1 25 ? -7.281 -12.711 5.002 1.00 0.00 25 GLU A CA 3
ATOM 3577 C C . GLU A 1 25 ? -6.552 -13.549 6.055 1.00 0.00 25 GLU A C 3
ATOM 3578 O O . GLU A 1 25 ? -7.186 -14.231 6.859 1.00 0.00 25 GLU A O 3
ATOM 3590 N N . GLY A 1 26 ? -5.230 -13.471 6.015 1.00 0.00 26 GLY A N 3
ATOM 3591 C CA . GLY A 1 26 ? -4.408 -14.214 6.956 1.00 0.00 26 GLY A CA 3
ATOM 3592 C C . GLY A 1 26 ? -2.935 -13.824 6.824 1.00 0.00 26 GLY A C 3
ATOM 3593 O O . GLY A 1 26 ? -2.224 -13.723 7.822 1.00 0.00 26 GLY A O 3
ATOM 3597 N N . ASP A 1 27 ? -2.520 -13.615 5.583 1.00 0.00 27 ASP A N 3
ATOM 3598 C CA . ASP A 1 27 ? -1.144 -13.238 5.307 1.00 0.00 27 ASP A CA 3
ATOM 3599 C C . ASP A 1 27 ? -1.054 -12.648 3.899 1.00 0.00 27 ASP A C 3
ATOM 3600 O O . ASP A 1 27 ? -0.915 -13.382 2.922 1.00 0.00 27 ASP A O 3
ATOM 3609 N N . LEU A 1 28 ? -1.137 -11.327 3.839 1.00 0.00 28 LEU A N 3
ATOM 3610 C CA . LEU A 1 28 ? -1.067 -10.629 2.566 1.00 0.00 28 LEU A CA 3
ATOM 3611 C C . LEU A 1 28 ? 0.364 -10.699 2.030 1.00 0.00 28 LEU A C 3
ATOM 3612 O O . LEU A 1 28 ? 1.322 -10.684 2.802 1.00 0.00 28 LEU A O 3
ATOM 3628 N N . GLY A 1 29 ? 0.465 -10.773 0.711 1.00 0.00 29 GLY A N 3
ATOM 3629 C CA . GLY A 1 29 ? 1.763 -10.845 0.062 1.00 0.00 29 GLY A CA 3
ATOM 3630 C C . GLY A 1 29 ? 2.322 -9.446 -0.203 1.00 0.00 29 GLY A C 3
ATOM 3631 O O . GLY A 1 29 ? 3.290 -9.290 -0.947 1.00 0.00 29 GLY A O 3
ATOM 3635 N N . PHE A 1 30 ? 1.688 -8.462 0.419 1.00 0.00 30 PHE A N 3
ATOM 3636 C CA . PHE A 1 30 ? 2.110 -7.081 0.259 1.00 0.00 30 PHE A CA 3
ATOM 3637 C C . PHE A 1 30 ? 1.566 -6.208 1.392 1.00 0.00 30 PHE A C 3
ATOM 3638 O O . PHE A 1 30 ? 0.536 -6.524 1.985 1.00 0.00 30 PHE A O 3
ATOM 3655 N N . THR A 1 31 ? 2.283 -5.126 1.658 1.00 0.00 31 THR A N 3
ATOM 3656 C CA . THR A 1 31 ? 1.886 -4.204 2.708 1.00 0.00 31 THR A CA 3
ATOM 3657 C C . THR A 1 31 ? 1.492 -2.852 2.111 1.00 0.00 31 THR A C 3
ATOM 3658 O O . THR A 1 31 ? 1.595 -2.650 0.902 1.00 0.00 31 THR A O 3
ATOM 3669 N N . LEU A 1 32 ? 1.049 -1.961 2.986 1.00 0.00 32 LEU A N 3
ATOM 3670 C CA . LEU A 1 32 ? 0.639 -0.634 2.560 1.00 0.00 32 LEU A CA 3
ATOM 3671 C C . LEU A 1 32 ? 1.337 0.414 3.429 1.00 0.00 32 LEU A C 3
ATOM 3672 O O . LEU A 1 32 ? 1.640 0.159 4.593 1.00 0.00 32 LEU A O 3
ATOM 3688 N N . ARG A 1 33 ? 1.573 1.572 2.829 1.00 0.00 33 ARG A N 3
ATOM 3689 C CA . ARG A 1 33 ? 2.231 2.659 3.533 1.00 0.00 33 ARG A CA 3
ATOM 3690 C C . ARG A 1 33 ? 1.690 4.007 3.052 1.00 0.00 33 ARG A C 3
ATOM 3691 O O . ARG A 1 33 ? 1.025 4.080 2.019 1.00 0.00 33 ARG A O 3
ATOM 3712 N N . GLY A 1 34 ? 1.994 5.041 3.823 1.00 0.00 34 GLY A N 3
ATOM 3713 C CA . GLY A 1 34 ? 1.547 6.382 3.488 1.00 0.00 34 GLY A CA 3
ATOM 3714 C C . GLY A 1 34 ? 0.166 6.664 4.084 1.00 0.00 34 GLY A C 3
ATOM 3715 O O . GLY A 1 34 ? -0.334 5.887 4.896 1.00 0.00 34 GLY A O 3
ATOM 3719 N N . ASN A 1 35 ? -0.411 7.778 3.658 1.00 0.00 35 ASN A N 3
ATOM 3720 C CA . ASN A 1 35 ? -1.723 8.173 4.140 1.00 0.00 35 ASN A CA 3
ATOM 3721 C C . ASN A 1 35 ? -2.775 7.824 3.085 1.00 0.00 35 ASN A C 3
ATOM 3722 O O . ASN A 1 35 ? -3.606 6.942 3.300 1.00 0.00 35 ASN A O 3
ATOM 3733 N N . THR A 1 36 ? -2.705 8.533 1.968 1.00 0.00 36 THR A N 3
ATOM 3734 C CA . THR A 1 36 ? -3.641 8.309 0.880 1.00 0.00 36 THR A CA 3
ATOM 3735 C C . THR A 1 36 ? -3.318 9.229 -0.299 1.00 0.00 36 THR A C 3
ATOM 3736 O O . THR A 1 36 ? -2.982 10.396 -0.106 1.00 0.00 36 THR A O 3
ATOM 3747 N N . PRO A 1 37 ? -3.435 8.653 -1.526 1.00 0.00 37 PRO A N 3
ATOM 3748 C CA . PRO A 1 37 ? -3.839 7.265 -1.666 1.00 0.00 37 PRO A CA 3
ATOM 3749 C C . PRO A 1 37 ? -2.694 6.320 -1.294 1.00 0.00 37 PRO A C 3
ATOM 3750 O O . PRO A 1 37 ? -1.566 6.497 -1.750 1.00 0.00 37 PRO A O 3
ATOM 3761 N N . VAL A 1 38 ? -3.025 5.338 -0.468 1.00 0.00 38 VAL A N 3
ATOM 3762 C CA . VAL A 1 38 ? -2.038 4.366 -0.029 1.00 0.00 38 VAL A CA 3
ATOM 3763 C C . VAL A 1 38 ? -1.287 3.823 -1.247 1.00 0.00 38 VAL A C 3
ATOM 3764 O O . VAL A 1 38 ? -1.860 3.695 -2.328 1.00 0.00 38 VAL A O 3
ATOM 3777 N N . GLN A 1 39 ? -0.016 3.518 -1.030 1.00 0.00 39 GLN A N 3
ATOM 3778 C CA . GLN A 1 39 ? 0.820 2.992 -2.096 1.00 0.00 39 GLN A CA 3
ATOM 3779 C C . GLN A 1 39 ? 1.197 1.538 -1.807 1.00 0.00 39 GLN A C 3
ATOM 3780 O O . GLN A 1 39 ? 1.596 1.207 -0.691 1.00 0.00 39 GLN A O 3
ATOM 3794 N N . VAL A 1 40 ? 1.056 0.708 -2.830 1.00 0.00 40 VAL A N 3
ATOM 3795 C CA . VAL A 1 40 ? 1.377 -0.703 -2.700 1.00 0.00 40 VAL A CA 3
ATOM 3796 C C . VAL A 1 40 ? 2.892 -0.866 -2.562 1.00 0.00 40 VAL A C 3
ATOM 3797 O O . VAL A 1 40 ? 3.643 -0.524 -3.475 1.00 0.00 40 VAL A O 3
ATOM 3810 N N . HIS A 1 41 ? 3.297 -1.389 -1.414 1.00 0.00 41 HIS A N 3
ATOM 3811 C CA . HIS A 1 41 ? 4.709 -1.602 -1.145 1.00 0.00 41 HIS A CA 3
ATOM 3812 C C . HIS A 1 41 ? 5.027 -3.096 -1.225 1.00 0.00 41 HIS A C 3
ATOM 3813 O O . HIS A 1 41 ? 5.164 -3.761 -0.199 1.00 0.00 41 HIS A O 3
ATOM 3827 N N . PHE A 1 42 ? 5.135 -3.581 -2.453 1.00 0.00 42 PHE A N 3
ATOM 3828 C CA . PHE A 1 42 ? 5.434 -4.985 -2.680 1.00 0.00 42 PHE A CA 3
ATOM 3829 C C . PHE A 1 42 ? 6.460 -5.498 -1.667 1.00 0.00 42 PHE A C 3
ATOM 3830 O O . PHE A 1 42 ? 7.574 -4.981 -1.590 1.00 0.00 42 PHE A O 3
ATOM 3847 N N . LEU A 1 43 ? 6.048 -6.508 -0.915 1.00 0.00 43 LEU A N 3
ATOM 3848 C CA . LEU A 1 43 ? 6.917 -7.096 0.090 1.00 0.00 43 LEU A CA 3
ATOM 3849 C C . LEU A 1 43 ? 7.234 -8.541 -0.299 1.00 0.00 43 LEU A C 3
ATOM 3850 O O . LEU A 1 43 ? 8.335 -9.028 -0.047 1.00 0.00 43 LEU A O 3
ATOM 3866 N N . ASP A 1 44 ? 6.250 -9.186 -0.908 1.00 0.00 44 ASP A N 3
ATOM 3867 C CA . ASP A 1 44 ? 6.410 -10.566 -1.334 1.00 0.00 44 ASP A CA 3
ATOM 3868 C C . ASP A 1 44 ? 6.327 -10.637 -2.860 1.00 0.00 44 ASP A C 3
ATOM 3869 O O . ASP A 1 44 ? 5.423 -10.061 -3.464 1.00 0.00 44 ASP A O 3
ATOM 3878 N N . PRO A 1 45 ? 7.308 -11.366 -3.456 1.00 0.00 45 PRO A N 3
ATOM 3879 C CA . PRO A 1 45 ? 7.355 -11.519 -4.900 1.00 0.00 45 PRO A CA 3
ATOM 3880 C C . PRO A 1 45 ? 6.285 -12.501 -5.382 1.00 0.00 45 PRO A C 3
ATOM 3881 O O . PRO A 1 45 ? 5.608 -12.247 -6.377 1.00 0.00 45 PRO A O 3
ATOM 3892 N N . HIS A 1 46 ? 6.165 -13.601 -4.654 1.00 0.00 46 HIS A N 3
ATOM 3893 C CA . HIS A 1 46 ? 5.189 -14.622 -4.995 1.00 0.00 46 HIS A CA 3
ATOM 3894 C C . HIS A 1 46 ? 3.871 -14.333 -4.273 1.00 0.00 46 HIS A C 3
ATOM 3895 O O . HIS A 1 46 ? 3.176 -15.255 -3.850 1.00 0.00 46 HIS A O 3
ATOM 3909 N N . CYS A 1 47 ? 3.568 -13.048 -4.155 1.00 0.00 47 CYS A N 3
ATOM 3910 C CA . CYS A 1 47 ? 2.346 -12.626 -3.493 1.00 0.00 47 CYS A CA 3
ATOM 3911 C C . CYS A 1 47 ? 1.162 -12.986 -4.393 1.00 0.00 47 CYS A C 3
ATOM 3912 O O . CYS A 1 47 ? 1.007 -14.140 -4.789 1.00 0.00 47 CYS A O 3
ATOM 3920 N N . SER A 1 48 ? 0.357 -11.976 -4.690 1.00 0.00 48 SER A N 3
ATOM 3921 C CA . SER A 1 48 ? -0.807 -12.171 -5.536 1.00 0.00 48 SER A CA 3
ATOM 3922 C C . SER A 1 48 ? -0.950 -10.999 -6.509 1.00 0.00 48 SER A C 3
ATOM 3923 O O . SER A 1 48 ? -0.963 -11.193 -7.724 1.00 0.00 48 SER A O 3
ATOM 3931 N N . ALA A 1 49 ? -1.054 -9.807 -5.939 1.00 0.00 49 ALA A N 3
ATOM 3932 C CA . ALA A 1 49 ? -1.195 -8.603 -6.740 1.00 0.00 49 ALA A CA 3
ATOM 3933 C C . ALA A 1 49 ? -0.113 -8.586 -7.821 1.00 0.00 49 ALA A C 3
ATOM 3934 O O . ALA A 1 49 ? -0.376 -8.208 -8.962 1.00 0.00 49 ALA A O 3
ATOM 3941 N N . SER A 1 50 ? 1.082 -8.999 -7.424 1.00 0.00 50 SER A N 3
ATOM 3942 C CA . SER A 1 50 ? 2.205 -9.036 -8.345 1.00 0.00 50 SER A CA 3
ATOM 3943 C C . SER A 1 50 ? 1.971 -10.104 -9.415 1.00 0.00 50 SER A C 3
ATOM 3944 O O . SER A 1 50 ? 2.259 -9.885 -10.590 1.00 0.00 50 SER A O 3
ATOM 3952 N N . LEU A 1 51 ? 1.449 -11.238 -8.969 1.00 0.00 51 LEU A N 3
ATOM 3953 C CA . LEU A 1 51 ? 1.173 -12.341 -9.873 1.00 0.00 51 LEU A CA 3
ATOM 3954 C C . LEU A 1 51 ? 0.014 -11.959 -10.797 1.00 0.00 51 LEU A C 3
ATOM 3955 O O . LEU A 1 51 ? -0.185 -12.581 -11.839 1.00 0.00 51 LEU A O 3
ATOM 3971 N N . ALA A 1 52 ? -0.721 -10.938 -10.380 1.00 0.00 52 ALA A N 3
ATOM 3972 C CA . ALA A 1 52 ? -1.855 -10.467 -11.157 1.00 0.00 52 ALA A CA 3
ATOM 3973 C C . ALA A 1 52 ? -1.354 -9.566 -12.287 1.00 0.00 52 ALA A C 3
ATOM 3974 O O . ALA A 1 52 ? -1.651 -9.807 -13.456 1.00 0.00 52 ALA A O 3
ATOM 3981 N N . GLY A 1 53 ? -0.602 -8.546 -11.899 1.00 0.00 53 GLY A N 3
ATOM 3982 C CA . GLY A 1 53 ? -0.056 -7.608 -12.865 1.00 0.00 53 GLY A CA 3
ATOM 3983 C C . GLY A 1 53 ? 0.001 -6.194 -12.284 1.00 0.00 53 GLY A C 3
ATOM 3984 O O . GLY A 1 53 ? -0.375 -5.230 -12.949 1.00 0.00 53 GLY A O 3
ATOM 3988 N N . ALA A 1 54 ? 0.474 -6.114 -11.049 1.00 0.00 54 ALA A N 3
ATOM 3989 C CA . ALA A 1 54 ? 0.586 -4.834 -10.371 1.00 0.00 54 ALA A CA 3
ATOM 3990 C C . ALA A 1 54 ? 2.056 -4.417 -10.317 1.00 0.00 54 ALA A C 3
ATOM 3991 O O . ALA A 1 54 ? 2.946 -5.232 -10.556 1.00 0.00 54 ALA A O 3
ATOM 3998 N N . LYS A 1 55 ? 2.267 -3.147 -10.002 1.00 0.00 55 LYS A N 3
ATOM 3999 C CA . LYS A 1 55 ? 3.615 -2.612 -9.914 1.00 0.00 55 LYS A CA 3
ATOM 4000 C C . LYS A 1 55 ? 3.837 -2.029 -8.517 1.00 0.00 55 LYS A C 3
ATOM 4001 O O . LYS A 1 55 ? 2.973 -2.142 -7.648 1.00 0.00 55 LYS A O 3
ATOM 4020 N N . GLU A 1 56 ? 5.000 -1.418 -8.343 1.00 0.00 56 GLU A N 3
ATOM 4021 C CA . GLU A 1 56 ? 5.346 -0.818 -7.066 1.00 0.00 56 GLU A CA 3
ATOM 4022 C C . GLU A 1 56 ? 4.881 0.639 -7.021 1.00 0.00 56 GLU A C 3
ATOM 4023 O O . GLU A 1 56 ? 4.863 1.321 -8.045 1.00 0.00 56 GLU A O 3
ATOM 4035 N N . GLY A 1 57 ? 4.516 1.074 -5.824 1.00 0.00 57 GLY A N 3
ATOM 4036 C CA . GLY A 1 57 ? 4.052 2.437 -5.632 1.00 0.00 57 GLY A CA 3
ATOM 4037 C C . GLY A 1 57 ? 2.648 2.625 -6.210 1.00 0.00 57 GLY A C 3
ATOM 4038 O O . GLY A 1 57 ? 2.198 3.753 -6.402 1.00 0.00 57 GLY A O 3
ATOM 4042 N N . ASP A 1 58 ? 1.996 1.502 -6.472 1.00 0.00 58 ASP A N 3
ATOM 4043 C CA . ASP A 1 58 ? 0.652 1.529 -7.024 1.00 0.00 58 ASP A CA 3
ATOM 4044 C C . ASP A 1 58 ? -0.299 2.170 -6.011 1.00 0.00 58 ASP A C 3
ATOM 4045 O O . ASP A 1 58 ? -0.348 1.758 -4.854 1.00 0.00 58 ASP A O 3
ATOM 4054 N N . TYR A 1 59 ? -1.029 3.169 -6.484 1.00 0.00 59 TYR A N 3
ATOM 4055 C CA . TYR A 1 59 ? -1.976 3.872 -5.634 1.00 0.00 59 TYR A CA 3
ATOM 4056 C C . TYR A 1 59 ? -3.399 3.358 -5.857 1.00 0.00 59 TYR A C 3
ATOM 4057 O O . TYR A 1 59 ? -4.009 3.634 -6.890 1.00 0.00 59 TYR A O 3
ATOM 4075 N N . ILE A 1 60 ? -3.889 2.619 -4.872 1.00 0.00 60 ILE A N 3
ATOM 4076 C CA . ILE A 1 60 ? -5.229 2.064 -4.948 1.00 0.00 60 ILE A CA 3
ATOM 4077 C C . ILE A 1 60 ? -6.243 3.204 -5.068 1.00 0.00 60 ILE A C 3
ATOM 4078 O O . ILE A 1 60 ? -6.216 4.149 -4.282 1.00 0.00 60 ILE A O 3
ATOM 4094 N N . VAL A 1 61 ? -7.113 3.077 -6.060 1.00 0.00 61 VAL A N 3
ATOM 4095 C CA . VAL A 1 61 ? -8.133 4.085 -6.294 1.00 0.00 61 VAL A CA 3
ATOM 4096 C C . VAL A 1 61 ? -9.511 3.484 -6.011 1.00 0.00 61 VAL A C 3
ATOM 4097 O O . VAL A 1 61 ? -10.413 4.181 -5.548 1.00 0.00 61 VAL A O 3
ATOM 4110 N N . SER A 1 62 ? -9.631 2.197 -6.301 1.00 0.00 62 SER A N 3
ATOM 4111 C CA . SER A 1 62 ? -10.884 1.495 -6.084 1.00 0.00 62 SER A CA 3
ATOM 4112 C C . SER A 1 62 ? -10.609 0.051 -5.659 1.00 0.00 62 SER A C 3
ATOM 4113 O O . SER A 1 62 ? -9.476 -0.420 -5.748 1.00 0.00 62 SER A O 3
ATOM 4121 N N . ILE A 1 63 ? -11.663 -0.611 -5.207 1.00 0.00 63 ILE A N 3
ATOM 4122 C CA . ILE A 1 63 ? -11.549 -1.992 -4.769 1.00 0.00 63 ILE A CA 3
ATOM 4123 C C . ILE A 1 63 ? -12.914 -2.673 -4.883 1.00 0.00 63 ILE A C 3
ATOM 4124 O O . ILE A 1 63 ? -13.736 -2.582 -3.973 1.00 0.00 63 ILE A O 3
ATOM 4140 N N . GLN A 1 64 ? -13.113 -3.342 -6.010 1.00 0.00 64 GLN A N 3
ATOM 4141 C CA . GLN A 1 64 ? -14.365 -4.038 -6.255 1.00 0.00 64 GLN A CA 3
ATOM 4142 C C . GLN A 1 64 ? -15.495 -3.034 -6.488 1.00 0.00 64 GLN A C 3
ATOM 4143 O O . GLN A 1 64 ? -16.639 -3.283 -6.113 1.00 0.00 64 GLN A O 3
ATOM 4157 N N . GLY A 1 65 ? -15.134 -1.919 -7.107 1.00 0.00 65 GLY A N 3
ATOM 4158 C CA . GLY A 1 65 ? -16.104 -0.876 -7.394 1.00 0.00 65 GLY A CA 3
ATOM 4159 C C . GLY A 1 65 ? -16.347 0.001 -6.164 1.00 0.00 65 GLY A C 3
ATOM 4160 O O . GLY A 1 65 ? -17.422 0.579 -6.012 1.00 0.00 65 GLY A O 3
ATOM 4164 N N . VAL A 1 66 ? -15.330 0.073 -5.318 1.00 0.00 66 VAL A N 3
ATOM 4165 C CA . VAL A 1 66 ? -15.419 0.870 -4.107 1.00 0.00 66 VAL A CA 3
ATOM 4166 C C . VAL A 1 66 ? -14.469 2.064 -4.215 1.00 0.00 66 VAL A C 3
ATOM 4167 O O . VAL A 1 66 ? -13.566 2.070 -5.051 1.00 0.00 66 VAL A O 3
ATOM 4180 N N . ASP A 1 67 ? -14.704 3.047 -3.359 1.00 0.00 67 ASP A N 3
ATOM 4181 C CA . ASP A 1 67 ? -13.881 4.244 -3.348 1.00 0.00 67 ASP A CA 3
ATOM 4182 C C . ASP A 1 67 ? -12.706 4.041 -2.389 1.00 0.00 67 ASP A C 3
ATOM 4183 O O . ASP A 1 67 ? -12.904 3.830 -1.194 1.00 0.00 67 ASP A O 3
ATOM 4192 N N . CYS A 1 68 ? -11.507 4.111 -2.950 1.00 0.00 68 CYS A N 3
ATOM 4193 C CA . CYS A 1 68 ? -10.300 3.937 -2.160 1.00 0.00 68 CYS A CA 3
ATOM 4194 C C . CYS A 1 68 ? -9.268 4.966 -2.627 1.00 0.00 68 CYS A C 3
ATOM 4195 O O . CYS A 1 68 ? -8.126 4.616 -2.920 1.00 0.00 68 CYS A O 3
ATOM 4203 N N . LYS A 1 69 ? -9.708 6.214 -2.682 1.00 0.00 69 LYS A N 3
ATOM 4204 C CA . LYS A 1 69 ? -8.836 7.296 -3.108 1.00 0.00 69 LYS A CA 3
ATOM 4205 C C . LYS A 1 69 ? -8.551 8.215 -1.918 1.00 0.00 69 LYS A C 3
ATOM 4206 O O . LYS A 1 69 ? -7.457 8.765 -1.802 1.00 0.00 69 LYS A O 3
ATOM 4225 N N . TRP A 1 70 ? -9.555 8.352 -1.064 1.00 0.00 70 TRP A N 3
ATOM 4226 C CA . TRP A 1 70 ? -9.426 9.195 0.113 1.00 0.00 70 TRP A CA 3
ATOM 4227 C C . TRP A 1 70 ? -9.175 8.287 1.319 1.00 0.00 70 TRP A C 3
ATOM 4228 O O . TRP A 1 70 ? -8.624 8.726 2.327 1.00 0.00 70 TRP A O 3
ATOM 4249 N N . LEU A 1 71 ? -9.593 7.038 1.176 1.00 0.00 71 LEU A N 3
ATOM 4250 C CA . LEU A 1 71 ? -9.421 6.065 2.241 1.00 0.00 71 LEU A CA 3
ATOM 4251 C C . LEU A 1 71 ? -7.947 6.016 2.648 1.00 0.00 71 LEU A C 3
ATOM 4252 O O . LEU A 1 71 ? -7.072 6.399 1.872 1.00 0.00 71 LEU A O 3
ATOM 4268 N N . THR A 1 72 ? -7.717 5.540 3.863 1.00 0.00 72 THR A N 3
ATOM 4269 C CA . THR A 1 72 ? -6.364 5.436 4.382 1.00 0.00 72 THR A CA 3
ATOM 4270 C C . THR A 1 72 ? -5.881 3.985 4.323 1.00 0.00 72 THR A C 3
ATOM 4271 O O . THR A 1 72 ? -6.412 3.180 3.559 1.00 0.00 72 THR A O 3
ATOM 4282 N N . VAL A 1 73 ? -4.878 3.696 5.139 1.00 0.00 73 VAL A N 3
ATOM 4283 C CA . VAL A 1 73 ? -4.317 2.356 5.189 1.00 0.00 73 VAL A CA 3
ATOM 4284 C C . VAL A 1 73 ? -5.307 1.419 5.884 1.00 0.00 73 VAL A C 3
ATOM 4285 O O . VAL A 1 73 ? -5.649 0.365 5.350 1.00 0.00 73 VAL A O 3
ATOM 4298 N N . SER A 1 74 ? -5.739 1.837 7.065 1.00 0.00 74 SER A N 3
ATOM 4299 C CA . SER A 1 74 ? -6.683 1.048 7.839 1.00 0.00 74 SER A CA 3
ATOM 4300 C C . SER A 1 74 ? -7.908 0.713 6.986 1.00 0.00 74 SER A C 3
ATOM 4301 O O . SER A 1 74 ? -8.217 -0.457 6.769 1.00 0.00 74 SER A O 3
ATOM 4309 N N . GLU A 1 75 ? -8.573 1.763 6.525 1.00 0.00 75 GLU A N 3
ATOM 4310 C CA . GLU A 1 75 ? -9.758 1.595 5.700 1.00 0.00 75 GLU A CA 3
ATOM 4311 C C . GLU A 1 75 ? -9.506 0.542 4.618 1.00 0.00 75 GLU A C 3
ATOM 4312 O O . GLU A 1 75 ? -10.049 -0.560 4.681 1.00 0.00 75 GLU A O 3
ATOM 4324 N N . VAL A 1 76 ? -8.684 0.920 3.651 1.00 0.00 76 VAL A N 3
ATOM 4325 C CA . VAL A 1 76 ? -8.354 0.023 2.556 1.00 0.00 76 VAL A CA 3
ATOM 4326 C C . VAL A 1 76 ? -8.148 -1.390 3.105 1.00 0.00 76 VAL A C 3
ATOM 4327 O O . VAL A 1 76 ? -8.877 -2.313 2.744 1.00 0.00 76 VAL A O 3
ATOM 4340 N N . MET A 1 77 ? -7.151 -1.516 3.969 1.00 0.00 77 MET A N 3
ATOM 4341 C CA . MET A 1 77 ? -6.841 -2.801 4.572 1.00 0.00 77 MET A CA 3
ATOM 4342 C C . MET A 1 77 ? -8.118 -3.586 4.879 1.00 0.00 77 MET A C 3
ATOM 4343 O O . MET A 1 77 ? -8.282 -4.716 4.421 1.00 0.00 77 MET A O 3
ATOM 4357 N N . LYS A 1 78 ? -8.990 -2.956 5.652 1.00 0.00 78 LYS A N 3
ATOM 4358 C CA . LYS A 1 78 ? -10.247 -3.581 6.026 1.00 0.00 78 LYS A CA 3
ATOM 4359 C C . LYS A 1 78 ? -11.083 -3.827 4.768 1.00 0.00 78 LYS A C 3
ATOM 4360 O O . LYS A 1 78 ? -11.733 -4.863 4.643 1.00 0.00 78 LYS A O 3
ATOM 4379 N N . LEU A 1 79 ? -11.039 -2.855 3.868 1.00 0.00 79 LEU A N 3
ATOM 4380 C CA . LEU A 1 79 ? -11.784 -2.952 2.625 1.00 0.00 79 LEU A CA 3
ATOM 4381 C C . LEU A 1 79 ? -11.304 -4.176 1.842 1.00 0.00 79 LEU A C 3
ATOM 4382 O O . LEU A 1 79 ? -12.082 -4.802 1.123 1.00 0.00 79 LEU A O 3
ATOM 4398 N N . LEU A 1 80 ? -10.026 -4.481 2.008 1.00 0.00 80 LEU A N 3
ATOM 4399 C CA . LEU A 1 80 ? -9.433 -5.619 1.326 1.00 0.00 80 LEU A CA 3
ATOM 4400 C C . LEU A 1 80 ? -9.711 -6.891 2.129 1.00 0.00 80 LEU A C 3
ATOM 4401 O O . LEU A 1 80 ? -10.112 -7.909 1.567 1.00 0.00 80 LEU A O 3
ATOM 4417 N N . LYS A 1 81 ? -9.487 -6.792 3.431 1.00 0.00 81 LYS A N 3
ATOM 4418 C CA . LYS A 1 81 ? -9.709 -7.922 4.317 1.00 0.00 81 LYS A CA 3
ATOM 4419 C C . LYS A 1 81 ? -11.116 -8.478 4.085 1.00 0.00 81 LYS A C 3
ATOM 4420 O O . LYS A 1 81 ? -11.285 -9.677 3.867 1.00 0.00 81 LYS A O 3
ATOM 4439 N N . SER A 1 82 ? -12.089 -7.580 4.140 1.00 0.00 82 SER A N 3
ATOM 4440 C CA . SER A 1 82 ? -13.475 -7.966 3.938 1.00 0.00 82 SER A CA 3
ATOM 4441 C C . SER A 1 82 ? -13.582 -8.937 2.761 1.00 0.00 82 SER A C 3
ATOM 4442 O O . SER A 1 82 ? -14.301 -9.932 2.836 1.00 0.00 82 SER A O 3
ATOM 4450 N N . PHE A 1 83 ? -12.857 -8.614 1.701 1.00 0.00 83 PHE A N 3
ATOM 4451 C CA . PHE A 1 83 ? -12.862 -9.445 0.509 1.00 0.00 83 PHE A CA 3
ATOM 4452 C C . PHE A 1 83 ? -11.752 -10.497 0.570 1.00 0.00 83 PHE A C 3
ATOM 4453 O O . PHE A 1 83 ? -11.103 -10.778 -0.436 1.00 0.00 83 PHE A O 3
ATOM 4470 N N . GLY A 1 84 ? -11.569 -11.049 1.760 1.00 0.00 84 GLY A N 3
ATOM 4471 C CA . GLY A 1 84 ? -10.550 -12.064 1.965 1.00 0.00 84 GLY A CA 3
ATOM 4472 C C . GLY A 1 84 ? -10.959 -13.391 1.323 1.00 0.00 84 GLY A C 3
ATOM 4473 O O . GLY A 1 84 ? -12.058 -13.889 1.564 1.00 0.00 84 GLY A O 3
ATOM 4477 N N . GLY A 1 85 ? -10.053 -13.925 0.517 1.00 0.00 85 GLY A N 3
ATOM 4478 C CA . GLY A 1 85 ? -10.306 -15.184 -0.163 1.00 0.00 85 GLY A CA 3
ATOM 4479 C C . GLY A 1 85 ? -11.333 -15.006 -1.283 1.00 0.00 85 GLY A C 3
ATOM 4480 O O . GLY A 1 85 ? -11.933 -15.978 -1.740 1.00 0.00 85 GLY A O 3
ATOM 4484 N N . GLU A 1 86 ? -11.504 -13.758 -1.693 1.00 0.00 86 GLU A N 3
ATOM 4485 C CA . GLU A 1 86 ? -12.447 -13.440 -2.751 1.00 0.00 86 GLU A CA 3
ATOM 4486 C C . GLU A 1 86 ? -11.779 -12.564 -3.813 1.00 0.00 86 GLU A C 3
ATOM 4487 O O . GLU A 1 86 ? -11.245 -11.501 -3.499 1.00 0.00 86 GLU A O 3
ATOM 4499 N N . GLU A 1 87 ? -11.830 -13.042 -5.047 1.00 0.00 87 GLU A N 3
ATOM 4500 C CA . GLU A 1 87 ? -11.237 -12.316 -6.157 1.00 0.00 87 GLU A CA 3
ATOM 4501 C C . GLU A 1 87 ? -11.891 -10.940 -6.301 1.00 0.00 87 GLU A C 3
ATOM 4502 O O . GLU A 1 87 ? -13.105 -10.842 -6.475 1.00 0.00 87 GLU A O 3
ATOM 4514 N N . VAL A 1 88 ? -11.059 -9.913 -6.225 1.00 0.00 88 VAL A N 3
ATOM 4515 C CA . VAL A 1 88 ? -11.541 -8.548 -6.345 1.00 0.00 88 VAL A CA 3
ATOM 4516 C C . VAL A 1 88 ? -10.787 -7.842 -7.474 1.00 0.00 88 VAL A C 3
ATOM 4517 O O . VAL A 1 88 ? -9.752 -8.326 -7.931 1.00 0.00 88 VAL A O 3
ATOM 4530 N N . GLU A 1 89 ? -11.335 -6.711 -7.892 1.00 0.00 89 GLU A N 3
ATOM 4531 C CA . GLU A 1 89 ? -10.727 -5.934 -8.959 1.00 0.00 89 GLU A CA 3
ATOM 4532 C C . GLU A 1 89 ? -10.145 -4.633 -8.403 1.00 0.00 89 GLU A C 3
ATOM 4533 O O . GLU A 1 89 ? -10.873 -3.664 -8.192 1.00 0.00 89 GLU A O 3
ATOM 4545 N N . MET A 1 90 ? -8.839 -4.652 -8.182 1.00 0.00 90 MET A N 3
ATOM 4546 C CA . MET A 1 90 ? -8.152 -3.486 -7.654 1.00 0.00 90 MET A CA 3
ATOM 4547 C C . MET A 1 90 ? -7.583 -2.627 -8.785 1.00 0.00 90 MET A C 3
ATOM 4548 O O . MET A 1 90 ? -6.856 -3.126 -9.643 1.00 0.00 90 MET A O 3
ATOM 4562 N N . LYS A 1 91 ? -7.935 -1.350 -8.751 1.00 0.00 91 LYS A N 3
ATOM 4563 C CA . LYS A 1 91 ? -7.468 -0.417 -9.762 1.00 0.00 91 LYS A CA 3
ATOM 4564 C C . LYS A 1 91 ? -6.378 0.474 -9.163 1.00 0.00 91 LYS A C 3
ATOM 4565 O O . LYS A 1 91 ? -6.531 0.991 -8.058 1.00 0.00 91 LYS A O 3
ATOM 4584 N N . VAL A 1 92 ? -5.301 0.627 -9.920 1.00 0.00 92 VAL A N 3
ATOM 4585 C CA . VAL A 1 92 ? -4.185 1.446 -9.478 1.00 0.00 92 VAL A CA 3
ATOM 4586 C C . VAL A 1 92 ? -3.810 2.430 -10.588 1.00 0.00 92 VAL A C 3
ATOM 4587 O O . VAL A 1 92 ? -4.049 2.164 -11.765 1.00 0.00 92 VAL A O 3
ATOM 4600 N N . VAL A 1 93 ? -3.228 3.546 -10.174 1.00 0.00 93 VAL A N 3
ATOM 4601 C CA . VAL A 1 93 ? -2.817 4.571 -11.119 1.00 0.00 93 VAL A CA 3
ATOM 4602 C C . VAL A 1 93 ? -1.362 4.958 -10.844 1.00 0.00 93 VAL A C 3
ATOM 4603 O O . VAL A 1 93 ? -0.944 5.033 -9.690 1.00 0.00 93 VAL A O 3
ATOM 4616 N N . SER A 1 94 ? -0.632 5.193 -11.924 1.00 0.00 94 SER A N 3
ATOM 4617 C CA . SER A 1 94 ? 0.767 5.570 -11.814 1.00 0.00 94 SER A CA 3
ATOM 4618 C C . SER A 1 94 ? 0.889 7.087 -11.652 1.00 0.00 94 SER A C 3
ATOM 4619 O O . SER A 1 94 ? 0.118 7.841 -12.244 1.00 0.00 94 SER A O 3
ATOM 4627 N N . LEU A 1 95 ? 1.862 7.488 -10.848 1.00 0.00 95 LEU A N 3
ATOM 4628 C CA . LEU A 1 95 ? 2.095 8.901 -10.601 1.00 0.00 95 LEU A CA 3
ATOM 4629 C C . LEU A 1 95 ? 3.063 9.445 -11.653 1.00 0.00 95 LEU A C 3
ATOM 4630 O O . LEU A 1 95 ? 4.107 8.847 -11.910 1.00 0.00 95 LEU A O 3
ATOM 4646 N N . LEU A 1 96 ? 2.682 10.574 -12.234 1.00 0.00 96 LEU A N 3
ATOM 4647 C CA . LEU A 1 96 ? 3.504 11.206 -13.252 1.00 0.00 96 LEU A CA 3
ATOM 4648 C C . LEU A 1 96 ? 3.998 12.559 -12.736 1.00 0.00 96 LEU A C 3
ATOM 4649 O O . LEU A 1 96 ? 3.196 13.436 -12.417 1.00 0.00 96 LEU A O 3
ATOM 4665 N N . ASP A 1 97 ? 5.315 12.686 -12.669 1.00 0.00 97 ASP A N 3
ATOM 4666 C CA . ASP A 1 97 ? 5.925 13.917 -12.197 1.00 0.00 97 ASP A CA 3
ATOM 4667 C C . ASP A 1 97 ? 7.360 14.004 -12.721 1.00 0.00 97 ASP A C 3
ATOM 4668 O O . ASP A 1 97 ? 8.210 14.649 -12.109 1.00 0.00 97 ASP A O 3
ATOM 4677 N N . SER A 1 98 ? 7.585 13.345 -13.848 1.00 0.00 98 SER A N 3
ATOM 4678 C CA . SER A 1 98 ? 8.902 13.340 -14.462 1.00 0.00 98 SER A CA 3
ATOM 4679 C C . SER A 1 98 ? 9.395 14.775 -14.656 1.00 0.00 98 SER A C 3
ATOM 4680 O O . SER A 1 98 ? 8.731 15.724 -14.243 1.00 0.00 98 SER A O 3
ATOM 4688 N N . THR A 1 99 ? 10.556 14.888 -15.284 1.00 0.00 99 THR A N 3
ATOM 4689 C CA . THR A 1 99 ? 11.146 16.192 -15.537 1.00 0.00 99 THR A CA 3
ATOM 4690 C C . THR A 1 99 ? 12.406 16.050 -16.393 1.00 0.00 99 THR A C 3
ATOM 4691 O O . THR A 1 99 ? 13.158 15.088 -16.242 1.00 0.00 99 THR A O 3
ATOM 4702 N N . SER A 1 100 ? 12.598 17.022 -17.273 1.00 0.00 100 SER A N 3
ATOM 4703 C CA . SER A 1 100 ? 13.754 17.017 -18.153 1.00 0.00 100 SER A CA 3
ATOM 4704 C C . SER A 1 100 ? 14.974 17.576 -17.418 1.00 0.00 100 SER A C 3
ATOM 4705 O O . SER A 1 100 ? 14.836 18.205 -16.369 1.00 0.00 100 SER A O 3
ATOM 4713 N N . SER A 1 101 ? 16.139 17.327 -17.996 1.00 0.00 101 SER A N 3
ATOM 4714 C CA . SER A 1 101 ? 17.382 17.798 -17.409 1.00 0.00 101 SER A CA 3
ATOM 4715 C C . SER A 1 101 ? 18.528 17.636 -18.410 1.00 0.00 101 SER A C 3
ATOM 4716 O O . SER A 1 101 ? 18.390 16.930 -19.408 1.00 0.00 101 SER A O 3
ATOM 4724 N N . MET A 1 102 ? 19.634 18.301 -18.107 1.00 0.00 102 MET A N 3
ATOM 4725 C CA . MET A 1 102 ? 20.803 18.239 -18.968 1.00 0.00 102 MET A CA 3
ATOM 4726 C C . MET A 1 102 ? 22.089 18.415 -18.158 1.00 0.00 102 MET A C 3
ATOM 4727 O O . MET A 1 102 ? 22.057 18.918 -17.036 1.00 0.00 102 MET A O 3
ATOM 4741 N N . HIS A 1 103 ? 23.191 17.990 -18.759 1.00 0.00 103 HIS A N 3
ATOM 4742 C CA . HIS A 1 103 ? 24.486 18.094 -18.108 1.00 0.00 103 HIS A CA 3
ATOM 4743 C C . HIS A 1 103 ? 25.596 17.821 -19.125 1.00 0.00 103 HIS A C 3
ATOM 4744 O O . HIS A 1 103 ? 26.025 16.681 -19.290 1.00 0.00 103 HIS A O 3
ATOM 4758 N N . ASN A 1 104 ? 26.028 18.888 -19.781 1.00 0.00 104 ASN A N 3
ATOM 4759 C CA . ASN A 1 104 ? 27.079 18.778 -20.778 1.00 0.00 104 ASN A CA 3
ATOM 4760 C C . ASN A 1 104 ? 28.348 19.450 -20.251 1.00 0.00 104 ASN A C 3
ATOM 4761 O O . ASN A 1 104 ? 28.303 20.182 -19.264 1.00 0.00 104 ASN A O 3
ATOM 4772 N N . LYS A 1 105 ? 29.451 19.177 -20.933 1.00 0.00 105 LYS A N 3
ATOM 4773 C CA . LYS A 1 105 ? 30.731 19.746 -20.545 1.00 0.00 105 LYS A CA 3
ATOM 4774 C C . LYS A 1 105 ? 31.715 19.618 -21.710 1.00 0.00 105 LYS A C 3
ATOM 4775 O O . LYS A 1 105 ? 32.729 18.930 -21.598 1.00 0.00 105 LYS A O 3
ATOM 4794 N N . SER A 1 106 ? 31.381 20.290 -22.802 1.00 0.00 106 SER A N 3
ATOM 4795 C CA . SER A 1 106 ? 32.222 20.260 -23.986 1.00 0.00 106 SER A CA 3
ATOM 4796 C C . SER A 1 106 ? 33.640 20.714 -23.632 1.00 0.00 106 SER A C 3
ATOM 4797 O O . SER A 1 106 ? 33.820 21.721 -22.948 1.00 0.00 106 SER A O 3
ATOM 4805 N N . GLY A 1 107 ? 34.609 19.951 -24.114 1.00 0.00 107 GLY A N 3
ATOM 4806 C CA . GLY A 1 107 ? 36.005 20.263 -23.858 1.00 0.00 107 GLY A CA 3
ATOM 4807 C C . GLY A 1 107 ? 36.924 19.195 -24.454 1.00 0.00 107 GLY A C 3
ATOM 4808 O O . GLY A 1 107 ? 37.483 18.375 -23.727 1.00 0.00 107 GLY A O 3
ATOM 4812 N N . PRO A 1 108 ? 37.056 19.240 -25.807 1.00 0.00 108 PRO A N 3
ATOM 4813 C CA . PRO A 1 108 ? 37.898 18.287 -26.509 1.00 0.00 108 PRO A CA 3
ATOM 4814 C C . PRO A 1 108 ? 39.379 18.619 -26.319 1.00 0.00 108 PRO A C 3
ATOM 4815 O O . PRO A 1 108 ? 39.723 19.726 -25.907 1.00 0.00 108 PRO A O 3
ATOM 4826 N N . SER A 1 109 ? 40.216 17.640 -26.630 1.00 0.00 109 SER A N 3
ATOM 4827 C CA . SER A 1 109 ? 41.653 17.815 -26.498 1.00 0.00 109 SER A CA 3
ATOM 4828 C C . SER A 1 109 ? 42.019 18.054 -25.032 1.00 0.00 109 SER A C 3
ATOM 4829 O O . SER A 1 109 ? 41.165 18.422 -24.227 1.00 0.00 109 SER A O 3
ATOM 4837 N N . SER A 1 110 ? 43.290 17.836 -24.730 1.00 0.00 110 SER A N 3
ATOM 4838 C CA . SER A 1 110 ? 43.780 18.023 -23.375 1.00 0.00 110 SER A CA 3
ATOM 4839 C C . SER A 1 110 ? 44.499 19.369 -23.259 1.00 0.00 110 SER A C 3
ATOM 4840 O O . SER A 1 110 ? 45.715 19.443 -23.428 1.00 0.00 110 SER A O 3
ATOM 4848 N N . GLY A 1 111 ? 43.717 20.399 -22.973 1.00 0.00 111 GLY A N 3
ATOM 4849 C CA . GLY A 1 111 ? 44.263 21.738 -22.834 1.00 0.00 111 GLY A CA 3
ATOM 4850 C C . GLY A 1 111 ? 43.556 22.719 -23.771 1.00 0.00 111 GLY A C 3
ATOM 4851 O O . GLY A 1 111 ? 43.478 22.486 -24.976 1.00 0.00 111 GLY A O 3
ATOM 4855 N N . GLY A 1 1 ? -19.110 27.535 -16.466 1.00 0.00 1 GLY A N 4
ATOM 4856 C CA . GLY A 1 1 ? -17.829 27.981 -16.986 1.00 0.00 1 GLY A CA 4
ATOM 4857 C C . GLY A 1 1 ? -17.552 27.370 -18.361 1.00 0.00 1 GLY A C 4
ATOM 4858 O O . GLY A 1 1 ? -17.883 27.964 -19.387 1.00 0.00 1 GLY A O 4
ATOM 4862 N N . SER A 1 2 ? -16.950 26.190 -18.339 1.00 0.00 2 SER A N 4
ATOM 4863 C CA . SER A 1 2 ? -16.625 25.492 -19.572 1.00 0.00 2 SER A CA 4
ATOM 4864 C C . SER A 1 2 ? -16.854 23.989 -19.397 1.00 0.00 2 SER A C 4
ATOM 4865 O O . SER A 1 2 ? -17.641 23.389 -20.127 1.00 0.00 2 SER A O 4
ATOM 4873 N N . SER A 1 3 ? -16.151 23.425 -18.426 1.00 0.00 3 SER A N 4
ATOM 4874 C CA . SER A 1 3 ? -16.268 22.004 -18.147 1.00 0.00 3 SER A CA 4
ATOM 4875 C C . SER A 1 3 ? -15.760 21.193 -19.340 1.00 0.00 3 SER A C 4
ATOM 4876 O O . SER A 1 3 ? -15.746 21.684 -20.468 1.00 0.00 3 SER A O 4
ATOM 4884 N N . GLY A 1 4 ? -15.355 19.964 -19.051 1.00 0.00 4 GLY A N 4
ATOM 4885 C CA . GLY A 1 4 ? -14.848 19.080 -20.087 1.00 0.00 4 GLY A CA 4
ATOM 4886 C C . GLY A 1 4 ? -13.527 18.437 -19.660 1.00 0.00 4 GLY A C 4
ATOM 4887 O O . GLY A 1 4 ? -13.468 17.233 -19.419 1.00 0.00 4 GLY A O 4
ATOM 4891 N N . SER A 1 5 ? -12.499 19.270 -19.579 1.00 0.00 5 SER A N 4
ATOM 4892 C CA . SER A 1 5 ? -11.183 18.798 -19.186 1.00 0.00 5 SER A CA 4
ATOM 4893 C C . SER A 1 5 ? -10.837 19.316 -17.788 1.00 0.00 5 SER A C 4
ATOM 4894 O O . SER A 1 5 ? -10.626 18.531 -16.866 1.00 0.00 5 SER A O 4
ATOM 4902 N N . SER A 1 6 ? -10.790 20.636 -17.676 1.00 0.00 6 SER A N 4
ATOM 4903 C CA . SER A 1 6 ? -10.473 21.268 -16.407 1.00 0.00 6 SER A CA 4
ATOM 4904 C C . SER A 1 6 ? -9.045 20.913 -15.987 1.00 0.00 6 SER A C 4
ATOM 4905 O O . SER A 1 6 ? -8.513 19.881 -16.394 1.00 0.00 6 SER A O 4
ATOM 4913 N N . GLY A 1 7 ? -8.466 21.788 -15.178 1.00 0.00 7 GLY A N 4
ATOM 4914 C CA . GLY A 1 7 ? -7.110 21.579 -14.699 1.00 0.00 7 GLY A CA 4
ATOM 4915 C C . GLY A 1 7 ? -6.154 22.617 -15.290 1.00 0.00 7 GLY A C 4
ATOM 4916 O O . GLY A 1 7 ? -6.162 22.858 -16.496 1.00 0.00 7 GLY A O 4
ATOM 4920 N N . SER A 1 8 ? -5.353 23.204 -14.413 1.00 0.00 8 SER A N 4
ATOM 4921 C CA . SER A 1 8 ? -4.393 24.211 -14.833 1.00 0.00 8 SER A CA 4
ATOM 4922 C C . SER A 1 8 ? -2.969 23.723 -14.557 1.00 0.00 8 SER A C 4
ATOM 4923 O O . SER A 1 8 ? -2.053 24.000 -15.330 1.00 0.00 8 SER A O 4
ATOM 4931 N N . ALA A 1 9 ? -2.827 23.006 -13.451 1.00 0.00 9 ALA A N 4
ATOM 4932 C CA . ALA A 1 9 ? -1.530 22.478 -13.064 1.00 0.00 9 ALA A CA 4
ATOM 4933 C C . ALA A 1 9 ? -1.666 21.729 -11.736 1.00 0.00 9 ALA A C 4
ATOM 4934 O O . ALA A 1 9 ? -2.006 22.324 -10.715 1.00 0.00 9 ALA A O 4
ATOM 4941 N N . SER A 1 10 ? -1.393 20.433 -11.794 1.00 0.00 10 SER A N 4
ATOM 4942 C CA . SER A 1 10 ? -1.480 19.597 -10.609 1.00 0.00 10 SER A CA 4
ATOM 4943 C C . SER A 1 10 ? -0.876 18.220 -10.895 1.00 0.00 10 SER A C 4
ATOM 4944 O O . SER A 1 10 ? -0.803 17.798 -12.048 1.00 0.00 10 SER A O 4
ATOM 4952 N N . LYS A 1 11 ? -0.459 17.559 -9.826 1.00 0.00 11 LYS A N 4
ATOM 4953 C CA . LYS A 1 11 ? 0.136 16.239 -9.947 1.00 0.00 11 LYS A CA 4
ATOM 4954 C C . LYS A 1 11 ? -0.697 15.396 -10.915 1.00 0.00 11 LYS A C 4
ATOM 4955 O O . LYS A 1 11 ? -1.892 15.197 -10.702 1.00 0.00 11 LYS A O 4
ATOM 4974 N N . ARG A 1 12 ? -0.032 14.923 -11.959 1.00 0.00 12 ARG A N 4
ATOM 4975 C CA . ARG A 1 12 ? -0.695 14.106 -12.961 1.00 0.00 12 ARG A CA 4
ATOM 4976 C C . ARG A 1 12 ? -0.755 12.648 -12.502 1.00 0.00 12 ARG A C 4
ATOM 4977 O O . ARG A 1 12 ? 0.157 12.166 -11.832 1.00 0.00 12 ARG A O 4
ATOM 4998 N N . TRP A 1 13 ? -1.837 11.985 -12.882 1.00 0.00 13 TRP A N 4
ATOM 4999 C CA . TRP A 1 13 ? -2.028 10.591 -12.518 1.00 0.00 13 TRP A CA 4
ATOM 5000 C C . TRP A 1 13 ? -2.394 9.817 -13.786 1.00 0.00 13 TRP A C 4
ATOM 5001 O O . TRP A 1 13 ? -3.176 10.296 -14.606 1.00 0.00 13 TRP A O 4
ATOM 5022 N N . SER A 1 14 ? -1.812 8.633 -13.907 1.00 0.00 14 SER A N 4
ATOM 5023 C CA . SER A 1 14 ? -2.068 7.788 -15.061 1.00 0.00 14 SER A CA 4
ATOM 5024 C C . SER A 1 14 ? -3.441 7.126 -14.931 1.00 0.00 14 SER A C 4
ATOM 5025 O O . SER A 1 14 ? -4.143 7.334 -13.943 1.00 0.00 14 SER A O 4
ATOM 5033 N N . PRO A 1 15 ? -3.793 6.323 -15.971 1.00 0.00 15 PRO A N 4
ATOM 5034 C CA . PRO A 1 15 ? -5.070 5.630 -15.982 1.00 0.00 15 PRO A CA 4
ATOM 5035 C C . PRO A 1 15 ? -5.056 4.439 -15.022 1.00 0.00 15 PRO A C 4
ATOM 5036 O O . PRO A 1 15 ? -4.017 3.813 -14.818 1.00 0.00 15 PRO A O 4
ATOM 5047 N N . PRO A 1 16 ? -6.253 4.155 -14.441 1.00 0.00 16 PRO A N 4
ATOM 5048 C CA . PRO A 1 16 ? -6.388 3.051 -13.506 1.00 0.00 16 PRO A CA 4
ATOM 5049 C C . PRO A 1 16 ? -6.387 1.709 -14.240 1.00 0.00 16 PRO A C 4
ATOM 5050 O O . PRO A 1 16 ? -7.108 1.532 -15.221 1.00 0.00 16 PRO A O 4
ATOM 5061 N N . ARG A 1 17 ? -5.568 0.796 -13.737 1.00 0.00 17 ARG A N 4
ATOM 5062 C CA . ARG A 1 17 ? -5.463 -0.525 -14.333 1.00 0.00 17 ARG A CA 4
ATOM 5063 C C . ARG A 1 17 ? -6.453 -1.486 -13.670 1.00 0.00 17 ARG A C 4
ATOM 5064 O O . ARG A 1 17 ? -6.936 -1.224 -12.570 1.00 0.00 17 ARG A O 4
ATOM 5085 N N . GLY A 1 18 ? -6.726 -2.578 -14.369 1.00 0.00 18 GLY A N 4
ATOM 5086 C CA . GLY A 1 18 ? -7.650 -3.579 -13.863 1.00 0.00 18 GLY A CA 4
ATOM 5087 C C . GLY A 1 18 ? -6.905 -4.841 -13.425 1.00 0.00 18 GLY A C 4
ATOM 5088 O O . GLY A 1 18 ? -6.450 -5.620 -14.262 1.00 0.00 18 GLY A O 4
ATOM 5092 N N . ILE A 1 19 ? -6.802 -5.005 -12.114 1.00 0.00 19 ILE A N 4
ATOM 5093 C CA . ILE A 1 19 ? -6.119 -6.159 -11.556 1.00 0.00 19 ILE A CA 4
ATOM 5094 C C . ILE A 1 19 ? -7.155 -7.202 -11.130 1.00 0.00 19 ILE A C 4
ATOM 5095 O O . ILE A 1 19 ? -8.285 -6.856 -10.790 1.00 0.00 19 ILE A O 4
ATOM 5111 N N . HIS A 1 20 ? -6.732 -8.457 -11.165 1.00 0.00 20 HIS A N 4
ATOM 5112 C CA . HIS A 1 20 ? -7.609 -9.553 -10.787 1.00 0.00 20 HIS A CA 4
ATOM 5113 C C . HIS A 1 20 ? -6.817 -10.593 -9.993 1.00 0.00 20 HIS A C 4
ATOM 5114 O O . HIS A 1 20 ? -5.954 -11.275 -10.544 1.00 0.00 20 HIS A O 4
ATOM 5128 N N . PHE A 1 21 ? -7.139 -10.683 -8.711 1.00 0.00 21 PHE A N 4
ATOM 5129 C CA . PHE A 1 21 ? -6.469 -11.629 -7.835 1.00 0.00 21 PHE A CA 4
ATOM 5130 C C . PHE A 1 21 ? -7.339 -11.965 -6.622 1.00 0.00 21 PHE A C 4
ATOM 5131 O O . PHE A 1 21 ? -8.426 -11.412 -6.461 1.00 0.00 21 PHE A O 4
ATOM 5148 N N . THR A 1 22 ? -6.829 -12.871 -5.801 1.00 0.00 22 THR A N 4
ATOM 5149 C CA . THR A 1 22 ? -7.546 -13.288 -4.608 1.00 0.00 22 THR A CA 4
ATOM 5150 C C . THR A 1 22 ? -6.786 -12.858 -3.351 1.00 0.00 22 THR A C 4
ATOM 5151 O O . THR A 1 22 ? -5.693 -13.353 -3.083 1.00 0.00 22 THR A O 4
ATOM 5162 N N . VAL A 1 23 ? -7.396 -11.941 -2.615 1.00 0.00 23 VAL A N 4
ATOM 5163 C CA . VAL A 1 23 ? -6.791 -11.439 -1.393 1.00 0.00 23 VAL A CA 4
ATOM 5164 C C . VAL A 1 23 ? -6.294 -12.618 -0.553 1.00 0.00 23 VAL A C 4
ATOM 5165 O O . VAL A 1 23 ? -6.667 -13.763 -0.803 1.00 0.00 23 VAL A O 4
ATOM 5178 N N . GLU A 1 24 ? -5.460 -12.296 0.425 1.00 0.00 24 GLU A N 4
ATOM 5179 C CA . GLU A 1 24 ? -4.908 -13.315 1.303 1.00 0.00 24 GLU A CA 4
ATOM 5180 C C . GLU A 1 24 ? -5.107 -12.918 2.767 1.00 0.00 24 GLU A C 4
ATOM 5181 O O . GLU A 1 24 ? -4.194 -12.388 3.399 1.00 0.00 24 GLU A O 4
ATOM 5193 N N . GLU A 1 25 ? -6.305 -13.188 3.263 1.00 0.00 25 GLU A N 4
ATOM 5194 C CA . GLU A 1 25 ? -6.636 -12.866 4.640 1.00 0.00 25 GLU A CA 4
ATOM 5195 C C . GLU A 1 25 ? -5.856 -13.769 5.598 1.00 0.00 25 GLU A C 4
ATOM 5196 O O . GLU A 1 25 ? -6.450 -14.534 6.358 1.00 0.00 25 GLU A O 4
ATOM 5208 N N . GLY A 1 26 ? -4.538 -13.651 5.531 1.00 0.00 26 GLY A N 4
ATOM 5209 C CA . GLY A 1 26 ? -3.671 -14.448 6.383 1.00 0.00 26 GLY A CA 4
ATOM 5210 C C . GLY A 1 26 ? -2.204 -14.059 6.189 1.00 0.00 26 GLY A C 4
ATOM 5211 O O . GLY A 1 26 ? -1.436 -14.022 7.149 1.00 0.00 26 GLY A O 4
ATOM 5215 N N . ASP A 1 27 ? -1.860 -13.779 4.941 1.00 0.00 27 ASP A N 4
ATOM 5216 C CA . ASP A 1 27 ? -0.498 -13.395 4.609 1.00 0.00 27 ASP A CA 4
ATOM 5217 C C . ASP A 1 27 ? -0.496 -12.648 3.274 1.00 0.00 27 ASP A C 4
ATOM 5218 O O . ASP A 1 27 ? -0.654 -13.257 2.217 1.00 0.00 27 ASP A O 4
ATOM 5227 N N . LEU A 1 28 ? -0.313 -11.338 3.365 1.00 0.00 28 LEU A N 4
ATOM 5228 C CA . LEU A 1 28 ? -0.287 -10.501 2.178 1.00 0.00 28 LEU A CA 4
ATOM 5229 C C . LEU A 1 28 ? 1.161 -10.319 1.719 1.00 0.00 28 LEU A C 4
ATOM 5230 O O . LEU A 1 28 ? 2.072 -10.245 2.542 1.00 0.00 28 LEU A O 4
ATOM 5246 N N . GLY A 1 29 ? 1.328 -10.253 0.406 1.00 0.00 29 GLY A N 4
ATOM 5247 C CA . GLY A 1 29 ? 2.650 -10.081 -0.172 1.00 0.00 29 GLY A CA 4
ATOM 5248 C C . GLY A 1 29 ? 2.951 -8.602 -0.421 1.00 0.00 29 GLY A C 4
ATOM 5249 O O . GLY A 1 29 ? 3.739 -8.265 -1.303 1.00 0.00 29 GLY A O 4
ATOM 5253 N N . PHE A 1 30 ? 2.308 -7.758 0.373 1.00 0.00 30 PHE A N 4
ATOM 5254 C CA . PHE A 1 30 ? 2.497 -6.323 0.251 1.00 0.00 30 PHE A CA 4
ATOM 5255 C C . PHE A 1 30 ? 1.823 -5.580 1.406 1.00 0.00 30 PHE A C 4
ATOM 5256 O O . PHE A 1 30 ? 1.015 -6.157 2.132 1.00 0.00 30 PHE A O 4
ATOM 5273 N N . THR A 1 31 ? 2.182 -4.312 1.541 1.00 0.00 31 THR A N 4
ATOM 5274 C CA . THR A 1 31 ? 1.622 -3.484 2.596 1.00 0.00 31 THR A CA 4
ATOM 5275 C C . THR A 1 31 ? 1.172 -2.135 2.034 1.00 0.00 31 THR A C 4
ATOM 5276 O O . THR A 1 31 ? 1.359 -1.858 0.850 1.00 0.00 31 THR A O 4
ATOM 5287 N N . LEU A 1 32 ? 0.587 -1.330 2.909 1.00 0.00 32 LEU A N 4
ATOM 5288 C CA . LEU A 1 32 ? 0.108 -0.016 2.514 1.00 0.00 32 LEU A CA 4
ATOM 5289 C C . LEU A 1 32 ? 0.843 1.054 3.323 1.00 0.00 32 LEU A C 4
ATOM 5290 O O . LEU A 1 32 ? 0.722 1.105 4.546 1.00 0.00 32 LEU A O 4
ATOM 5306 N N . ARG A 1 33 ? 1.589 1.883 2.608 1.00 0.00 33 ARG A N 4
ATOM 5307 C CA . ARG A 1 33 ? 2.344 2.949 3.244 1.00 0.00 33 ARG A CA 4
ATOM 5308 C C . ARG A 1 33 ? 1.805 4.313 2.809 1.00 0.00 33 ARG A C 4
ATOM 5309 O O . ARG A 1 33 ? 1.225 4.441 1.732 1.00 0.00 33 ARG A O 4
ATOM 5330 N N . GLY A 1 34 ? 2.017 5.299 3.669 1.00 0.00 34 GLY A N 4
ATOM 5331 C CA . GLY A 1 34 ? 1.560 6.649 3.387 1.00 0.00 34 GLY A CA 4
ATOM 5332 C C . GLY A 1 34 ? 0.182 6.901 4.003 1.00 0.00 34 GLY A C 4
ATOM 5333 O O . GLY A 1 34 ? -0.252 6.161 4.885 1.00 0.00 34 GLY A O 4
ATOM 5337 N N . ASN A 1 35 ? -0.466 7.948 3.515 1.00 0.00 35 ASN A N 4
ATOM 5338 C CA . ASN A 1 35 ? -1.785 8.307 4.007 1.00 0.00 35 ASN A CA 4
ATOM 5339 C C . ASN A 1 35 ? -2.832 7.960 2.946 1.00 0.00 35 ASN A C 4
ATOM 5340 O O . ASN A 1 35 ? -3.624 7.036 3.130 1.00 0.00 35 ASN A O 4
ATOM 5351 N N . THR A 1 36 ? -2.802 8.718 1.860 1.00 0.00 36 THR A N 4
ATOM 5352 C CA . THR A 1 36 ? -3.739 8.502 0.770 1.00 0.00 36 THR A CA 4
ATOM 5353 C C . THR A 1 36 ? -3.420 9.435 -0.399 1.00 0.00 36 THR A C 4
ATOM 5354 O O . THR A 1 36 ? -3.085 10.600 -0.195 1.00 0.00 36 THR A O 4
ATOM 5365 N N . PRO A 1 37 ? -3.539 8.872 -1.632 1.00 0.00 37 PRO A N 4
ATOM 5366 C CA . PRO A 1 37 ? -3.942 7.484 -1.786 1.00 0.00 37 PRO A CA 4
ATOM 5367 C C . PRO A 1 37 ? -2.795 6.538 -1.427 1.00 0.00 37 PRO A C 4
ATOM 5368 O O . PRO A 1 37 ? -1.667 6.724 -1.880 1.00 0.00 37 PRO A O 4
ATOM 5379 N N . VAL A 1 38 ? -3.123 5.543 -0.616 1.00 0.00 38 VAL A N 4
ATOM 5380 C CA . VAL A 1 38 ? -2.134 4.567 -0.191 1.00 0.00 38 VAL A CA 4
ATOM 5381 C C . VAL A 1 38 ? -1.434 3.988 -1.421 1.00 0.00 38 VAL A C 4
ATOM 5382 O O . VAL A 1 38 ? -1.919 4.133 -2.542 1.00 0.00 38 VAL A O 4
ATOM 5395 N N . GLN A 1 39 ? -0.303 3.343 -1.171 1.00 0.00 39 GLN A N 4
ATOM 5396 C CA . GLN A 1 39 ? 0.469 2.742 -2.244 1.00 0.00 39 GLN A CA 4
ATOM 5397 C C . GLN A 1 39 ? 0.595 1.233 -2.026 1.00 0.00 39 GLN A C 4
ATOM 5398 O O . GLN A 1 39 ? -0.012 0.681 -1.109 1.00 0.00 39 GLN A O 4
ATOM 5412 N N . VAL A 1 40 ? 1.387 0.607 -2.885 1.00 0.00 40 VAL A N 4
ATOM 5413 C CA . VAL A 1 40 ? 1.601 -0.827 -2.798 1.00 0.00 40 VAL A CA 4
ATOM 5414 C C . VAL A 1 40 ? 3.101 -1.110 -2.696 1.00 0.00 40 VAL A C 4
ATOM 5415 O O . VAL A 1 40 ? 3.835 -0.941 -3.669 1.00 0.00 40 VAL A O 4
ATOM 5428 N N . HIS A 1 41 ? 3.512 -1.536 -1.511 1.00 0.00 41 HIS A N 4
ATOM 5429 C CA . HIS A 1 41 ? 4.911 -1.843 -1.270 1.00 0.00 41 HIS A CA 4
ATOM 5430 C C . HIS A 1 41 ? 5.108 -3.360 -1.258 1.00 0.00 41 HIS A C 4
ATOM 5431 O O . HIS A 1 41 ? 5.222 -3.967 -0.194 1.00 0.00 41 HIS A O 4
ATOM 5445 N N . PHE A 1 42 ? 5.142 -3.930 -2.454 1.00 0.00 42 PHE A N 4
ATOM 5446 C CA . PHE A 1 42 ? 5.324 -5.364 -2.595 1.00 0.00 42 PHE A CA 4
ATOM 5447 C C . PHE A 1 42 ? 6.299 -5.900 -1.545 1.00 0.00 42 PHE A C 4
ATOM 5448 O O . PHE A 1 42 ? 7.329 -5.282 -1.277 1.00 0.00 42 PHE A O 4
ATOM 5465 N N . LEU A 1 43 ? 5.941 -7.042 -0.978 1.00 0.00 43 LEU A N 4
ATOM 5466 C CA . LEU A 1 43 ? 6.771 -7.667 0.037 1.00 0.00 43 LEU A CA 4
ATOM 5467 C C . LEU A 1 43 ? 7.368 -8.960 -0.524 1.00 0.00 43 LEU A C 4
ATOM 5468 O O . LEU A 1 43 ? 8.470 -9.354 -0.146 1.00 0.00 43 LEU A O 4
ATOM 5484 N N . ASP A 1 44 ? 6.613 -9.584 -1.416 1.00 0.00 44 ASP A N 4
ATOM 5485 C CA . ASP A 1 44 ? 7.054 -10.824 -2.033 1.00 0.00 44 ASP A CA 4
ATOM 5486 C C . ASP A 1 44 ? 6.841 -10.740 -3.545 1.00 0.00 44 ASP A C 4
ATOM 5487 O O . ASP A 1 44 ? 5.833 -10.205 -4.005 1.00 0.00 44 ASP A O 4
ATOM 5496 N N . PRO A 1 45 ? 7.831 -11.291 -4.297 1.00 0.00 45 PRO A N 4
ATOM 5497 C CA . PRO A 1 45 ? 7.762 -11.284 -5.748 1.00 0.00 45 PRO A CA 4
ATOM 5498 C C . PRO A 1 45 ? 6.755 -12.319 -6.254 1.00 0.00 45 PRO A C 4
ATOM 5499 O O . PRO A 1 45 ? 6.029 -12.067 -7.214 1.00 0.00 45 PRO A O 4
ATOM 5510 N N . HIS A 1 46 ? 6.744 -13.463 -5.585 1.00 0.00 46 HIS A N 4
ATOM 5511 C CA . HIS A 1 46 ? 5.838 -14.537 -5.955 1.00 0.00 46 HIS A CA 4
ATOM 5512 C C . HIS A 1 46 ? 4.544 -14.417 -5.148 1.00 0.00 46 HIS A C 4
ATOM 5513 O O . HIS A 1 46 ? 3.899 -15.421 -4.850 1.00 0.00 46 HIS A O 4
ATOM 5527 N N . CYS A 1 47 ? 4.202 -13.180 -4.819 1.00 0.00 47 CYS A N 4
ATOM 5528 C CA . CYS A 1 47 ? 2.995 -12.916 -4.053 1.00 0.00 47 CYS A CA 4
ATOM 5529 C C . CYS A 1 47 ? 1.787 -13.221 -4.940 1.00 0.00 47 CYS A C 4
ATOM 5530 O O . CYS A 1 47 ? 1.787 -14.204 -5.680 1.00 0.00 47 CYS A O 4
ATOM 5538 N N . SER A 1 48 ? 0.785 -12.360 -4.837 1.00 0.00 48 SER A N 4
ATOM 5539 C CA . SER A 1 48 ? -0.427 -12.525 -5.621 1.00 0.00 48 SER A CA 4
ATOM 5540 C C . SER A 1 48 ? -0.614 -11.327 -6.554 1.00 0.00 48 SER A C 4
ATOM 5541 O O . SER A 1 48 ? -0.443 -11.447 -7.766 1.00 0.00 48 SER A O 4
ATOM 5549 N N . ALA A 1 49 ? -0.962 -10.198 -5.954 1.00 0.00 49 ALA A N 4
ATOM 5550 C CA . ALA A 1 49 ? -1.174 -8.980 -6.716 1.00 0.00 49 ALA A CA 4
ATOM 5551 C C . ALA A 1 49 ? -0.118 -8.883 -7.819 1.00 0.00 49 ALA A C 4
ATOM 5552 O O . ALA A 1 49 ? -0.454 -8.809 -9.000 1.00 0.00 49 ALA A O 4
ATOM 5559 N N . SER A 1 50 ? 1.137 -8.887 -7.394 1.00 0.00 50 SER A N 4
ATOM 5560 C CA . SER A 1 50 ? 2.244 -8.800 -8.331 1.00 0.00 50 SER A CA 4
ATOM 5561 C C . SER A 1 50 ? 2.033 -9.784 -9.484 1.00 0.00 50 SER A C 4
ATOM 5562 O O . SER A 1 50 ? 2.276 -9.450 -10.642 1.00 0.00 50 SER A O 4
ATOM 5570 N N . LEU A 1 51 ? 1.581 -10.977 -9.126 1.00 0.00 51 LEU A N 4
ATOM 5571 C CA . LEU A 1 51 ? 1.334 -12.012 -10.116 1.00 0.00 51 LEU A CA 4
ATOM 5572 C C . LEU A 1 51 ? 0.179 -11.580 -11.021 1.00 0.00 51 LEU A C 4
ATOM 5573 O O . LEU A 1 51 ? 0.192 -11.849 -12.221 1.00 0.00 51 LEU A O 4
ATOM 5589 N N . ALA A 1 52 ? -0.793 -10.918 -10.410 1.00 0.00 52 ALA A N 4
ATOM 5590 C CA . ALA A 1 52 ? -1.954 -10.446 -11.146 1.00 0.00 52 ALA A CA 4
ATOM 5591 C C . ALA A 1 52 ? -1.494 -9.544 -12.293 1.00 0.00 52 ALA A C 4
ATOM 5592 O O . ALA A 1 52 ? -1.725 -9.853 -13.461 1.00 0.00 52 ALA A O 4
ATOM 5599 N N . GLY A 1 53 ? -0.850 -8.448 -11.920 1.00 0.00 53 GLY A N 4
ATOM 5600 C CA . GLY A 1 53 ? -0.355 -7.499 -12.903 1.00 0.00 53 GLY A CA 4
ATOM 5601 C C . GLY A 1 53 ? -0.205 -6.105 -12.291 1.00 0.00 53 GLY A C 4
ATOM 5602 O O . GLY A 1 53 ? -0.585 -5.109 -12.906 1.00 0.00 53 GLY A O 4
ATOM 5606 N N . ALA A 1 54 ? 0.351 -6.078 -11.089 1.00 0.00 54 ALA A N 4
ATOM 5607 C CA . ALA A 1 54 ? 0.557 -4.822 -10.388 1.00 0.00 54 ALA A CA 4
ATOM 5608 C C . ALA A 1 54 ? 2.058 -4.556 -10.256 1.00 0.00 54 ALA A C 4
ATOM 5609 O O . ALA A 1 54 ? 2.858 -5.490 -10.233 1.00 0.00 54 ALA A O 4
ATOM 5616 N N . LYS A 1 55 ? 2.395 -3.277 -10.174 1.00 0.00 55 LYS A N 4
ATOM 5617 C CA . LYS A 1 55 ? 3.786 -2.877 -10.046 1.00 0.00 55 LYS A CA 4
ATOM 5618 C C . LYS A 1 55 ? 3.991 -2.189 -8.695 1.00 0.00 55 LYS A C 4
ATOM 5619 O O . LYS A 1 55 ? 3.080 -2.150 -7.869 1.00 0.00 55 LYS A O 4
ATOM 5638 N N . GLU A 1 56 ? 5.193 -1.663 -8.511 1.00 0.00 56 GLU A N 4
ATOM 5639 C CA . GLU A 1 56 ? 5.530 -0.978 -7.274 1.00 0.00 56 GLU A CA 4
ATOM 5640 C C . GLU A 1 56 ? 5.142 0.499 -7.363 1.00 0.00 56 GLU A C 4
ATOM 5641 O O . GLU A 1 56 ? 5.289 1.121 -8.414 1.00 0.00 56 GLU A O 4
ATOM 5653 N N . GLY A 1 57 ? 4.654 1.018 -6.246 1.00 0.00 57 GLY A N 4
ATOM 5654 C CA . GLY A 1 57 ? 4.244 2.410 -6.184 1.00 0.00 57 GLY A CA 4
ATOM 5655 C C . GLY A 1 57 ? 2.822 2.588 -6.721 1.00 0.00 57 GLY A C 4
ATOM 5656 O O . GLY A 1 57 ? 2.432 3.690 -7.102 1.00 0.00 57 GLY A O 4
ATOM 5660 N N . ASP A 1 58 ? 2.087 1.485 -6.734 1.00 0.00 58 ASP A N 4
ATOM 5661 C CA . ASP A 1 58 ? 0.717 1.505 -7.217 1.00 0.00 58 ASP A CA 4
ATOM 5662 C C . ASP A 1 58 ? -0.185 2.139 -6.157 1.00 0.00 58 ASP A C 4
ATOM 5663 O O . ASP A 1 58 ? -0.149 1.747 -4.991 1.00 0.00 58 ASP A O 4
ATOM 5672 N N . TYR A 1 59 ? -0.973 3.108 -6.599 1.00 0.00 59 TYR A N 4
ATOM 5673 C CA . TYR A 1 59 ? -1.883 3.801 -5.702 1.00 0.00 59 TYR A CA 4
ATOM 5674 C C . TYR A 1 59 ? -3.324 3.336 -5.917 1.00 0.00 59 TYR A C 4
ATOM 5675 O O . TYR A 1 59 ? -3.960 3.710 -6.901 1.00 0.00 59 TYR A O 4
ATOM 5693 N N . ILE A 1 60 ? -3.798 2.527 -4.981 1.00 0.00 60 ILE A N 4
ATOM 5694 C CA . ILE A 1 60 ? -5.153 2.007 -5.056 1.00 0.00 60 ILE A CA 4
ATOM 5695 C C . ILE A 1 60 ? -6.140 3.175 -5.110 1.00 0.00 60 ILE A C 4
ATOM 5696 O O . ILE A 1 60 ? -6.065 4.094 -4.295 1.00 0.00 60 ILE A O 4
ATOM 5712 N N . VAL A 1 61 ? -7.043 3.101 -6.077 1.00 0.00 61 VAL A N 4
ATOM 5713 C CA . VAL A 1 61 ? -8.043 4.141 -6.247 1.00 0.00 61 VAL A CA 4
ATOM 5714 C C . VAL A 1 61 ? -9.422 3.577 -5.898 1.00 0.00 61 VAL A C 4
ATOM 5715 O O . VAL A 1 61 ? -10.285 4.300 -5.402 1.00 0.00 61 VAL A O 4
ATOM 5728 N N . SER A 1 62 ? -9.587 2.291 -6.170 1.00 0.00 62 SER A N 4
ATOM 5729 C CA . SER A 1 62 ? -10.846 1.622 -5.890 1.00 0.00 62 SER A CA 4
ATOM 5730 C C . SER A 1 62 ? -10.616 0.118 -5.732 1.00 0.00 62 SER A C 4
ATOM 5731 O O . SER A 1 62 ? -9.580 -0.402 -6.143 1.00 0.00 62 SER A O 4
ATOM 5739 N N . ILE A 1 63 ? -11.599 -0.539 -5.134 1.00 0.00 63 ILE A N 4
ATOM 5740 C CA . ILE A 1 63 ? -11.517 -1.973 -4.916 1.00 0.00 63 ILE A CA 4
ATOM 5741 C C . ILE A 1 63 ? -12.915 -2.584 -5.033 1.00 0.00 63 ILE A C 4
ATOM 5742 O O . ILE A 1 63 ? -13.731 -2.454 -4.121 1.00 0.00 63 ILE A O 4
ATOM 5758 N N . GLN A 1 64 ? -13.148 -3.236 -6.162 1.00 0.00 64 GLN A N 4
ATOM 5759 C CA . GLN A 1 64 ? -14.433 -3.867 -6.410 1.00 0.00 64 GLN A CA 4
ATOM 5760 C C . GLN A 1 64 ? -15.510 -2.805 -6.640 1.00 0.00 64 GLN A C 4
ATOM 5761 O O . GLN A 1 64 ? -16.682 -3.030 -6.342 1.00 0.00 64 GLN A O 4
ATOM 5775 N N . GLY A 1 65 ? -15.075 -1.670 -7.168 1.00 0.00 65 GLY A N 4
ATOM 5776 C CA . GLY A 1 65 ? -15.987 -0.573 -7.441 1.00 0.00 65 GLY A CA 4
ATOM 5777 C C . GLY A 1 65 ? -16.091 0.366 -6.237 1.00 0.00 65 GLY A C 4
ATOM 5778 O O . GLY A 1 65 ? -16.812 1.361 -6.283 1.00 0.00 65 GLY A O 4
ATOM 5782 N N . VAL A 1 66 ? -15.359 0.017 -5.190 1.00 0.00 66 VAL A N 4
ATOM 5783 C CA . VAL A 1 66 ? -15.359 0.816 -3.976 1.00 0.00 66 VAL A CA 4
ATOM 5784 C C . VAL A 1 66 ? -14.373 1.976 -4.134 1.00 0.00 66 VAL A C 4
ATOM 5785 O O . VAL A 1 66 ? -13.398 1.869 -4.876 1.00 0.00 66 VAL A O 4
ATOM 5798 N N . ASP A 1 67 ? -14.662 3.057 -3.425 1.00 0.00 67 ASP A N 4
ATOM 5799 C CA . ASP A 1 67 ? -13.813 4.235 -3.477 1.00 0.00 67 ASP A CA 4
ATOM 5800 C C . ASP A 1 67 ? -12.636 4.052 -2.518 1.00 0.00 67 ASP A C 4
ATOM 5801 O O . ASP A 1 67 ? -12.829 3.918 -1.310 1.00 0.00 67 ASP A O 4
ATOM 5810 N N . CYS A 1 68 ? -11.441 4.053 -3.091 1.00 0.00 68 CYS A N 4
ATOM 5811 C CA . CYS A 1 68 ? -10.232 3.889 -2.302 1.00 0.00 68 CYS A CA 4
ATOM 5812 C C . CYS A 1 68 ? -9.207 4.922 -2.773 1.00 0.00 68 CYS A C 4
ATOM 5813 O O . CYS A 1 68 ? -8.059 4.580 -3.053 1.00 0.00 68 CYS A O 4
ATOM 5821 N N . LYS A 1 69 ? -9.658 6.166 -2.847 1.00 0.00 69 LYS A N 4
ATOM 5822 C CA . LYS A 1 69 ? -8.794 7.251 -3.279 1.00 0.00 69 LYS A CA 4
ATOM 5823 C C . LYS A 1 69 ? -8.488 8.159 -2.087 1.00 0.00 69 LYS A C 4
ATOM 5824 O O . LYS A 1 69 ? -7.404 8.735 -2.003 1.00 0.00 69 LYS A O 4
ATOM 5843 N N . TRP A 1 70 ? -9.462 8.259 -1.194 1.00 0.00 70 TRP A N 4
ATOM 5844 C CA . TRP A 1 70 ? -9.309 9.088 -0.010 1.00 0.00 70 TRP A CA 4
ATOM 5845 C C . TRP A 1 70 ? -9.059 8.165 1.184 1.00 0.00 70 TRP A C 4
ATOM 5846 O O . TRP A 1 70 ? -8.334 8.525 2.110 1.00 0.00 70 TRP A O 4
ATOM 5867 N N . LEU A 1 71 ? -9.672 6.992 1.123 1.00 0.00 71 LEU A N 4
ATOM 5868 C CA . LEU A 1 71 ? -9.525 6.014 2.188 1.00 0.00 71 LEU A CA 4
ATOM 5869 C C . LEU A 1 71 ? -8.058 5.955 2.620 1.00 0.00 71 LEU A C 4
ATOM 5870 O O . LEU A 1 71 ? -7.159 6.167 1.808 1.00 0.00 71 LEU A O 4
ATOM 5886 N N . THR A 1 72 ? -7.863 5.665 3.898 1.00 0.00 72 THR A N 4
ATOM 5887 C CA . THR A 1 72 ? -6.521 5.575 4.448 1.00 0.00 72 THR A CA 4
ATOM 5888 C C . THR A 1 72 ? -5.979 4.151 4.303 1.00 0.00 72 THR A C 4
ATOM 5889 O O . THR A 1 72 ? -6.434 3.395 3.446 1.00 0.00 72 THR A O 4
ATOM 5900 N N . VAL A 1 73 ? -5.016 3.829 5.153 1.00 0.00 73 VAL A N 4
ATOM 5901 C CA . VAL A 1 73 ? -4.408 2.510 5.131 1.00 0.00 73 VAL A CA 4
ATOM 5902 C C . VAL A 1 73 ? -5.316 1.522 5.866 1.00 0.00 73 VAL A C 4
ATOM 5903 O O . VAL A 1 73 ? -5.495 0.389 5.421 1.00 0.00 73 VAL A O 4
ATOM 5916 N N . SER A 1 74 ? -5.865 1.987 6.979 1.00 0.00 74 SER A N 4
ATOM 5917 C CA . SER A 1 74 ? -6.749 1.158 7.780 1.00 0.00 74 SER A CA 4
ATOM 5918 C C . SER A 1 74 ? -8.015 0.825 6.987 1.00 0.00 74 SER A C 4
ATOM 5919 O O . SER A 1 74 ? -8.421 -0.334 6.918 1.00 0.00 74 SER A O 4
ATOM 5927 N N . GLU A 1 75 ? -8.602 1.861 6.407 1.00 0.00 75 GLU A N 4
ATOM 5928 C CA . GLU A 1 75 ? -9.812 1.693 5.621 1.00 0.00 75 GLU A CA 4
ATOM 5929 C C . GLU A 1 75 ? -9.601 0.628 4.543 1.00 0.00 75 GLU A C 4
ATOM 5930 O O . GLU A 1 75 ? -10.235 -0.426 4.575 1.00 0.00 75 GLU A O 4
ATOM 5942 N N . VAL A 1 76 ? -8.709 0.939 3.615 1.00 0.00 76 VAL A N 4
ATOM 5943 C CA . VAL A 1 76 ? -8.407 0.022 2.529 1.00 0.00 76 VAL A CA 4
ATOM 5944 C C . VAL A 1 76 ? -8.160 -1.375 3.102 1.00 0.00 76 VAL A C 4
ATOM 5945 O O . VAL A 1 76 ? -8.775 -2.347 2.666 1.00 0.00 76 VAL A O 4
ATOM 5958 N N . MET A 1 77 ? -7.257 -1.431 4.070 1.00 0.00 77 MET A N 4
ATOM 5959 C CA . MET A 1 77 ? -6.920 -2.693 4.707 1.00 0.00 77 MET A CA 4
ATOM 5960 C C . MET A 1 77 ? -8.183 -3.471 5.084 1.00 0.00 77 MET A C 4
ATOM 5961 O O . MET A 1 77 ? -8.250 -4.684 4.891 1.00 0.00 77 MET A O 4
ATOM 5975 N N . LYS A 1 78 ? -9.152 -2.741 5.616 1.00 0.00 78 LYS A N 4
ATOM 5976 C CA . LYS A 1 78 ? -10.409 -3.347 6.022 1.00 0.00 78 LYS A CA 4
ATOM 5977 C C . LYS A 1 78 ? -11.247 -3.653 4.779 1.00 0.00 78 LYS A C 4
ATOM 5978 O O . LYS A 1 78 ? -12.101 -4.538 4.805 1.00 0.00 78 LYS A O 4
ATOM 5997 N N . LEU A 1 79 ? -10.975 -2.904 3.721 1.00 0.00 79 LEU A N 4
ATOM 5998 C CA . LEU A 1 79 ? -11.694 -3.084 2.472 1.00 0.00 79 LEU A CA 4
ATOM 5999 C C . LEU A 1 79 ? -11.133 -4.303 1.737 1.00 0.00 79 LEU A C 4
ATOM 6000 O O . LEU A 1 79 ? -11.843 -4.948 0.966 1.00 0.00 79 LEU A O 4
ATOM 6016 N N . LEU A 1 80 ? -9.866 -4.583 2.002 1.00 0.00 80 LEU A N 4
ATOM 6017 C CA . LEU A 1 80 ? -9.202 -5.714 1.376 1.00 0.00 80 LEU A CA 4
ATOM 6018 C C . LEU A 1 80 ? -9.449 -6.971 2.212 1.00 0.00 80 LEU A C 4
ATOM 6019 O O . LEU A 1 80 ? -9.808 -8.018 1.674 1.00 0.00 80 LEU A O 4
ATOM 6035 N N . LYS A 1 81 ? -9.247 -6.827 3.513 1.00 0.00 81 LYS A N 4
ATOM 6036 C CA . LYS A 1 81 ? -9.443 -7.938 4.429 1.00 0.00 81 LYS A CA 4
ATOM 6037 C C . LYS A 1 81 ? -10.844 -8.520 4.225 1.00 0.00 81 LYS A C 4
ATOM 6038 O O . LYS A 1 81 ? -10.999 -9.728 4.055 1.00 0.00 81 LYS A O 4
ATOM 6057 N N . SER A 1 82 ? -11.828 -7.633 4.249 1.00 0.00 82 SER A N 4
ATOM 6058 C CA . SER A 1 82 ? -13.210 -8.043 4.069 1.00 0.00 82 SER A CA 4
ATOM 6059 C C . SER A 1 82 ? -13.320 -9.006 2.885 1.00 0.00 82 SER A C 4
ATOM 6060 O O . SER A 1 82 ? -14.002 -10.026 2.972 1.00 0.00 82 SER A O 4
ATOM 6068 N N . PHE A 1 83 ? -12.638 -8.649 1.807 1.00 0.00 83 PHE A N 4
ATOM 6069 C CA . PHE A 1 83 ? -12.651 -9.468 0.608 1.00 0.00 83 PHE A CA 4
ATOM 6070 C C . PHE A 1 83 ? -11.535 -10.515 0.647 1.00 0.00 83 PHE A C 4
ATOM 6071 O O . PHE A 1 83 ? -10.915 -10.805 -0.375 1.00 0.00 83 PHE A O 4
ATOM 6088 N N . GLY A 1 84 ? -11.314 -11.053 1.837 1.00 0.00 84 GLY A N 4
ATOM 6089 C CA . GLY A 1 84 ? -10.284 -12.061 2.023 1.00 0.00 84 GLY A C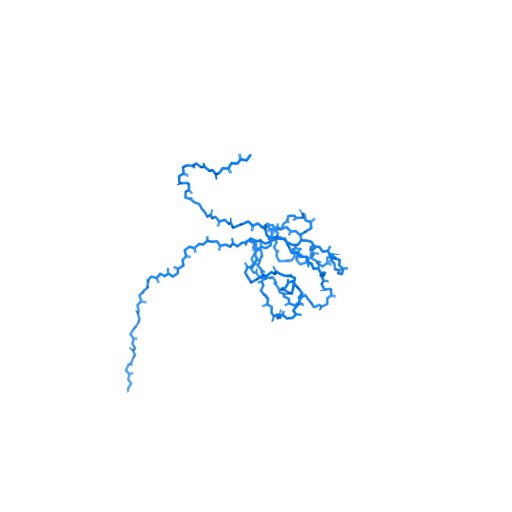A 4
ATOM 6090 C C . GLY A 1 84 ? -10.692 -13.387 1.377 1.00 0.00 84 GLY A C 4
ATOM 6091 O O . GLY A 1 84 ? -11.783 -13.895 1.629 1.00 0.00 84 GLY A O 4
ATOM 6095 N N . GLY A 1 85 ? -9.793 -13.909 0.556 1.00 0.00 85 GLY A N 4
ATOM 6096 C CA . GLY A 1 85 ? -10.045 -15.166 -0.128 1.00 0.00 85 GLY A CA 4
ATOM 6097 C C . GLY A 1 85 ? -11.171 -15.016 -1.153 1.00 0.00 85 GLY A C 4
ATOM 6098 O O . GLY A 1 85 ? -11.863 -15.984 -1.467 1.00 0.00 85 GLY A O 4
ATOM 6102 N N . GLU A 1 86 ? -11.321 -13.795 -1.646 1.00 0.00 86 GLU A N 4
ATOM 6103 C CA . GLU A 1 86 ? -12.352 -13.506 -2.628 1.00 0.00 86 GLU A CA 4
ATOM 6104 C C . GLU A 1 86 ? -11.770 -12.689 -3.784 1.00 0.00 86 GLU A C 4
ATOM 6105 O O . GLU A 1 86 ? -11.209 -11.616 -3.569 1.00 0.00 86 GLU A O 4
ATOM 6117 N N . GLU A 1 87 ? -11.923 -13.229 -4.984 1.00 0.00 87 GLU A N 4
ATOM 6118 C CA . GLU A 1 87 ? -11.419 -12.563 -6.173 1.00 0.00 87 GLU A CA 4
ATOM 6119 C C . GLU A 1 87 ? -12.056 -11.179 -6.317 1.00 0.00 87 GLU A C 4
ATOM 6120 O O . GLU A 1 87 ? -13.268 -11.065 -6.492 1.00 0.00 87 GLU A O 4
ATOM 6132 N N . VAL A 1 88 ? -11.210 -10.163 -6.238 1.00 0.00 88 VAL A N 4
ATOM 6133 C CA . VAL A 1 88 ? -11.676 -8.791 -6.357 1.00 0.00 88 VAL A CA 4
ATOM 6134 C C . VAL A 1 88 ? -10.945 -8.108 -7.515 1.00 0.00 88 VAL A C 4
ATOM 6135 O O . VAL A 1 88 ? -10.036 -8.687 -8.108 1.00 0.00 88 VAL A O 4
ATOM 6148 N N . GLU A 1 89 ? -11.370 -6.887 -7.802 1.00 0.00 89 GLU A N 4
ATOM 6149 C CA . GLU A 1 89 ? -10.768 -6.119 -8.879 1.00 0.00 89 GLU A CA 4
ATOM 6150 C C . GLU A 1 89 ? -10.253 -4.778 -8.351 1.00 0.00 89 GLU A C 4
ATOM 6151 O O . GLU A 1 89 ? -11.023 -3.832 -8.191 1.00 0.00 89 GLU A O 4
ATOM 6163 N N . MET A 1 90 ? -8.954 -4.740 -8.094 1.00 0.00 90 MET A N 4
ATOM 6164 C CA . MET A 1 90 ? -8.327 -3.531 -7.587 1.00 0.00 90 MET A CA 4
ATOM 6165 C C . MET A 1 90 ? -7.789 -2.671 -8.733 1.00 0.00 90 MET A C 4
ATOM 6166 O O . MET A 1 90 ? -7.273 -3.195 -9.719 1.00 0.00 90 MET A O 4
ATOM 6180 N N . LYS A 1 91 ? -7.928 -1.364 -8.565 1.00 0.00 91 LYS A N 4
ATOM 6181 C CA . LYS A 1 91 ? -7.463 -0.426 -9.572 1.00 0.00 91 LYS A CA 4
ATOM 6182 C C . LYS A 1 91 ? -6.344 0.435 -8.983 1.00 0.00 91 LYS A C 4
ATOM 6183 O O . LYS A 1 91 ? -6.458 0.924 -7.860 1.00 0.00 91 LYS A O 4
ATOM 6202 N N . VAL A 1 92 ? -5.289 0.596 -9.768 1.00 0.00 92 VAL A N 4
ATOM 6203 C CA . VAL A 1 92 ? -4.150 1.390 -9.338 1.00 0.00 92 VAL A CA 4
ATOM 6204 C C . VAL A 1 92 ? -3.734 2.331 -10.469 1.00 0.00 92 VAL A C 4
ATOM 6205 O O . VAL A 1 92 ? -3.868 1.992 -11.644 1.00 0.00 92 VAL A O 4
ATOM 6218 N N . VAL A 1 93 ? -3.237 3.495 -10.076 1.00 0.00 93 VAL A N 4
ATOM 6219 C CA . VAL A 1 93 ? -2.800 4.487 -11.043 1.00 0.00 93 VAL A CA 4
ATOM 6220 C C . VAL A 1 93 ? -1.324 4.811 -10.803 1.00 0.00 93 VAL A C 4
ATOM 6221 O O . VAL A 1 93 ? -0.845 4.739 -9.672 1.00 0.00 93 VAL A O 4
ATOM 6234 N N . SER A 1 94 ? -0.645 5.162 -11.885 1.00 0.00 94 SER A N 4
ATOM 6235 C CA . SER A 1 94 ? 0.767 5.498 -11.806 1.00 0.00 94 SER A CA 4
ATOM 6236 C C . SER A 1 94 ? 0.936 7.006 -11.611 1.00 0.00 94 SER A C 4
ATOM 6237 O O . SER A 1 94 ? 0.187 7.797 -12.182 1.00 0.00 94 SER A O 4
ATOM 6245 N N . LEU A 1 95 ? 1.925 7.358 -10.803 1.00 0.00 95 LEU A N 4
ATOM 6246 C CA . LEU A 1 95 ? 2.202 8.757 -10.525 1.00 0.00 95 LEU A CA 4
ATOM 6247 C C . LEU A 1 95 ? 3.320 9.244 -11.448 1.00 0.00 95 LEU A C 4
ATOM 6248 O O . LEU A 1 95 ? 4.377 8.620 -11.532 1.00 0.00 95 LEU A O 4
ATOM 6264 N N . LEU A 1 96 ? 3.050 10.355 -12.118 1.00 0.00 96 LEU A N 4
ATOM 6265 C CA . LEU A 1 96 ? 4.020 10.933 -13.032 1.00 0.00 96 LEU A CA 4
ATOM 6266 C C . LEU A 1 96 ? 4.623 12.190 -12.402 1.00 0.00 96 LEU A C 4
ATOM 6267 O O . LEU A 1 96 ? 4.442 12.439 -11.211 1.00 0.00 96 LEU A O 4
ATOM 6283 N N . ASP A 1 97 ? 5.327 12.948 -13.229 1.00 0.00 97 ASP A N 4
ATOM 6284 C CA . ASP A 1 97 ? 5.957 14.173 -12.767 1.00 0.00 97 ASP A CA 4
ATOM 6285 C C . ASP A 1 97 ? 6.121 15.134 -13.947 1.00 0.00 97 ASP A C 4
ATOM 6286 O O . ASP A 1 97 ? 6.995 16.000 -13.930 1.00 0.00 97 ASP A O 4
ATOM 6295 N N . SER A 1 98 ? 5.266 14.948 -14.942 1.00 0.00 98 SER A N 4
ATOM 6296 C CA . SER A 1 98 ? 5.305 15.788 -16.128 1.00 0.00 98 SER A CA 4
ATOM 6297 C C . SER A 1 98 ? 6.746 15.929 -16.622 1.00 0.00 98 SER A C 4
ATOM 6298 O O . SER A 1 98 ? 7.568 15.037 -16.415 1.00 0.00 98 SER A O 4
ATOM 6306 N N . THR A 1 99 ? 7.010 17.057 -17.266 1.00 0.00 99 THR A N 4
ATOM 6307 C CA . THR A 1 99 ? 8.337 17.326 -17.791 1.00 0.00 99 THR A CA 4
ATOM 6308 C C . THR A 1 99 ? 8.881 18.637 -17.220 1.00 0.00 99 THR A C 4
ATOM 6309 O O . THR A 1 99 ? 8.112 19.529 -16.865 1.00 0.00 99 THR A O 4
ATOM 6320 N N . SER A 1 100 ? 10.202 18.712 -17.150 1.00 0.00 100 SER A N 4
ATOM 6321 C CA . SER A 1 100 ? 10.857 19.899 -16.628 1.00 0.00 100 SER A CA 4
ATOM 6322 C C . SER A 1 100 ? 11.972 20.342 -17.578 1.00 0.00 100 SER A C 4
ATOM 6323 O O . SER A 1 100 ? 12.591 19.513 -18.243 1.00 0.00 100 SER A O 4
ATOM 6331 N N . SER A 1 101 ? 12.194 21.647 -17.610 1.00 0.00 101 SER A N 4
ATOM 6332 C CA . SER A 1 101 ? 13.224 22.210 -18.468 1.00 0.00 101 SER A CA 4
ATOM 6333 C C . SER A 1 101 ? 13.352 23.713 -18.213 1.00 0.00 101 SER A C 4
ATOM 6334 O O . SER A 1 101 ? 12.515 24.496 -18.659 1.00 0.00 101 SER A O 4
ATOM 6342 N N . MET A 1 102 ? 14.409 24.071 -17.498 1.00 0.00 102 MET A N 4
ATOM 6343 C CA . MET A 1 102 ? 14.658 25.467 -17.179 1.00 0.00 102 MET A CA 4
ATOM 6344 C C . MET A 1 102 ? 15.928 25.968 -17.869 1.00 0.00 102 MET A C 4
ATOM 6345 O O . MET A 1 102 ? 17.037 25.680 -17.421 1.00 0.00 102 MET A O 4
ATOM 6359 N N . HIS A 1 103 ? 15.724 26.710 -18.947 1.00 0.00 103 HIS A N 4
ATOM 6360 C CA . HIS A 1 103 ? 16.839 27.255 -19.703 1.00 0.00 103 HIS A CA 4
ATOM 6361 C C . HIS A 1 103 ? 16.331 28.329 -20.666 1.00 0.00 103 HIS A C 4
ATOM 6362 O O . HIS A 1 103 ? 15.165 28.314 -21.059 1.00 0.00 103 HIS A O 4
ATOM 6376 N N . ASN A 1 104 ? 17.230 29.236 -21.018 1.00 0.00 104 ASN A N 4
ATOM 6377 C CA . ASN A 1 104 ? 16.887 30.317 -21.927 1.00 0.00 104 ASN A CA 4
ATOM 6378 C C . ASN A 1 104 ? 18.045 30.545 -22.900 1.00 0.00 104 ASN A C 4
ATOM 6379 O O . ASN A 1 104 ? 17.853 30.523 -24.115 1.00 0.00 104 ASN A O 4
ATOM 6390 N N . LYS A 1 105 ? 19.221 30.760 -22.330 1.00 0.00 105 LYS A N 4
ATOM 6391 C CA . LYS A 1 105 ? 20.411 30.993 -23.132 1.00 0.00 105 LYS A CA 4
ATOM 6392 C C . LYS A 1 105 ? 20.244 32.295 -23.917 1.00 0.00 105 LYS A C 4
ATOM 6393 O O . LYS A 1 105 ? 19.293 32.446 -24.682 1.00 0.00 105 LYS A O 4
ATOM 6412 N N . SER A 1 106 ? 21.184 33.204 -23.701 1.00 0.00 106 SER A N 4
ATOM 6413 C CA . SER A 1 106 ? 21.153 34.489 -24.379 1.00 0.00 106 SER A CA 4
ATOM 6414 C C . SER A 1 106 ? 22.527 34.798 -24.976 1.00 0.00 106 SER A C 4
ATOM 6415 O O . SER A 1 106 ? 23.401 35.329 -24.291 1.00 0.00 106 SER A O 4
ATOM 6423 N N . GLY A 1 107 ? 22.676 34.453 -26.246 1.00 0.00 107 GLY A N 4
ATOM 6424 C CA . GLY A 1 107 ? 23.929 34.687 -26.944 1.00 0.00 107 GLY A CA 4
ATOM 6425 C C . GLY A 1 107 ? 23.691 35.404 -28.274 1.00 0.00 107 GLY A C 4
ATOM 6426 O O . GLY A 1 107 ? 23.365 34.770 -29.276 1.00 0.00 107 GLY A O 4
ATOM 6430 N N . PRO A 1 108 ? 23.867 36.753 -28.239 1.00 0.00 108 PRO A N 4
ATOM 6431 C CA . PRO A 1 108 ? 23.675 37.563 -29.430 1.00 0.00 108 PRO A CA 4
ATOM 6432 C C . PRO A 1 108 ? 24.847 37.400 -30.399 1.00 0.00 108 PRO A C 4
ATOM 6433 O O . PRO A 1 108 ? 24.644 37.171 -31.591 1.00 0.00 108 PRO A O 4
ATOM 6444 N N . SER A 1 109 ? 26.047 37.525 -29.853 1.00 0.00 109 SER A N 4
ATOM 6445 C CA . SER A 1 109 ? 27.252 37.394 -30.655 1.00 0.00 109 SER A CA 4
ATOM 6446 C C . SER A 1 109 ? 27.305 38.505 -31.705 1.00 0.00 109 SER A C 4
ATOM 6447 O O . SER A 1 109 ? 26.298 39.161 -31.971 1.00 0.00 109 SER A O 4
ATOM 6455 N N . SER A 1 110 ? 28.488 38.684 -32.272 1.00 0.00 110 SER A N 4
ATOM 6456 C CA . SER A 1 110 ? 28.686 39.705 -33.288 1.00 0.00 110 SER A CA 4
ATOM 6457 C C . SER A 1 110 ? 28.997 39.050 -34.635 1.00 0.00 110 SER A C 4
ATOM 6458 O O . SER A 1 110 ? 30.039 38.417 -34.796 1.00 0.00 110 SER A O 4
ATOM 6466 N N . GLY A 1 111 ? 28.073 39.223 -35.568 1.00 0.00 111 GLY A N 4
ATOM 6467 C CA . GLY A 1 111 ? 28.235 38.657 -36.897 1.00 0.00 111 GLY A CA 4
ATOM 6468 C C . GLY A 1 111 ? 28.382 39.759 -37.948 1.00 0.00 111 GLY A C 4
ATOM 6469 O O . GLY A 1 111 ? 29.043 40.768 -37.708 1.00 0.00 111 GLY A O 4
ATOM 6473 N N . GLY A 1 1 ? -25.660 2.203 -19.192 1.00 0.00 1 GLY A N 5
ATOM 6474 C CA . GLY A 1 1 ? -24.626 3.165 -18.849 1.00 0.00 1 GLY A CA 5
ATOM 6475 C C . GLY A 1 1 ? -25.187 4.588 -18.824 1.00 0.00 1 GLY A C 5
ATOM 6476 O O . GLY A 1 1 ? -25.694 5.077 -19.832 1.00 0.00 1 GLY A O 5
ATOM 6480 N N . SER A 1 2 ? -25.078 5.213 -17.661 1.00 0.00 2 SER A N 5
ATOM 6481 C CA . SER A 1 2 ? -25.569 6.570 -17.491 1.00 0.00 2 SER A CA 5
ATOM 6482 C C . SER A 1 2 ? -24.434 7.569 -17.721 1.00 0.00 2 SER A C 5
ATOM 6483 O O . SER A 1 2 ? -23.262 7.196 -17.713 1.00 0.00 2 SER A O 5
ATOM 6491 N N . SER A 1 3 ? -24.822 8.820 -17.922 1.00 0.00 3 SER A N 5
ATOM 6492 C CA . SER A 1 3 ? -23.851 9.876 -18.155 1.00 0.00 3 SER A CA 5
ATOM 6493 C C . SER A 1 3 ? -23.085 10.176 -16.865 1.00 0.00 3 SER A C 5
ATOM 6494 O O . SER A 1 3 ? -23.631 10.050 -15.770 1.00 0.00 3 SER A O 5
ATOM 6502 N N . GLY A 1 4 ? -21.831 10.567 -17.037 1.00 0.00 4 GLY A N 5
ATOM 6503 C CA . GLY A 1 4 ? -20.984 10.886 -15.900 1.00 0.00 4 GLY A CA 5
ATOM 6504 C C . GLY A 1 4 ? -19.803 11.762 -16.325 1.00 0.00 4 GLY A C 5
ATOM 6505 O O . GLY A 1 4 ? -19.347 11.686 -17.464 1.00 0.00 4 GLY A O 5
ATOM 6509 N N . SER A 1 5 ? -19.343 12.575 -15.385 1.00 0.00 5 SER A N 5
ATOM 6510 C CA . SER A 1 5 ? -18.225 13.465 -15.647 1.00 0.00 5 SER A CA 5
ATOM 6511 C C . SER A 1 5 ? -17.644 13.979 -14.328 1.00 0.00 5 SER A C 5
ATOM 6512 O O . SER A 1 5 ? -18.342 14.028 -13.316 1.00 0.00 5 SER A O 5
ATOM 6520 N N . SER A 1 6 ? -16.373 14.349 -14.382 1.00 0.00 6 SER A N 5
ATOM 6521 C CA . SER A 1 6 ? -15.692 14.858 -13.204 1.00 0.00 6 SER A CA 5
ATOM 6522 C C . SER A 1 6 ? -14.594 15.840 -13.618 1.00 0.00 6 SER A C 5
ATOM 6523 O O . SER A 1 6 ? -13.919 15.633 -14.625 1.00 0.00 6 SER A O 5
ATOM 6531 N N . GLY A 1 7 ? -14.449 16.887 -12.820 1.00 0.00 7 GLY A N 5
ATOM 6532 C CA . GLY A 1 7 ? -13.444 17.902 -13.090 1.00 0.00 7 GLY A CA 5
ATOM 6533 C C . GLY A 1 7 ? -12.727 18.320 -11.805 1.00 0.00 7 GLY A C 5
ATOM 6534 O O . GLY A 1 7 ? -13.202 19.194 -11.082 1.00 0.00 7 GLY A O 5
ATOM 6538 N N . SER A 1 8 ? -11.595 17.676 -11.561 1.00 0.00 8 SER A N 5
ATOM 6539 C CA . SER A 1 8 ? -10.808 17.971 -10.375 1.00 0.00 8 SER A CA 5
ATOM 6540 C C . SER A 1 8 ? -9.362 18.276 -10.770 1.00 0.00 8 SER A C 5
ATOM 6541 O O . SER A 1 8 ? -8.799 17.612 -11.640 1.00 0.00 8 SER A O 5
ATOM 6549 N N . ALA A 1 9 ? -8.802 19.280 -10.113 1.00 0.00 9 ALA A N 5
ATOM 6550 C CA . ALA A 1 9 ? -7.432 19.681 -10.384 1.00 0.00 9 ALA A CA 5
ATOM 6551 C C . ALA A 1 9 ? -6.512 19.099 -9.309 1.00 0.00 9 ALA A C 5
ATOM 6552 O O . ALA A 1 9 ? -6.461 19.606 -8.190 1.00 0.00 9 ALA A O 5
ATOM 6559 N N . SER A 1 10 ? -5.808 18.042 -9.687 1.00 0.00 10 SER A N 5
ATOM 6560 C CA . SER A 1 10 ? -4.892 17.386 -8.769 1.00 0.00 10 SER A CA 5
ATOM 6561 C C . SER A 1 10 ? -3.780 16.684 -9.552 1.00 0.00 10 SER A C 5
ATOM 6562 O O . SER A 1 10 ? -3.933 15.534 -9.958 1.00 0.00 10 SER A O 5
ATOM 6570 N N . LYS A 1 11 ? -2.686 17.408 -9.740 1.00 0.00 11 LYS A N 5
ATOM 6571 C CA . LYS A 1 11 ? -1.549 16.869 -10.466 1.00 0.00 11 LYS A CA 5
ATOM 6572 C C . LYS A 1 11 ? -2.051 16.014 -11.631 1.00 0.00 11 LYS A C 5
ATOM 6573 O O . LYS A 1 11 ? -3.172 16.199 -12.103 1.00 0.00 11 LYS A O 5
ATOM 6592 N N . ARG A 1 12 ? -1.198 15.097 -12.062 1.00 0.00 12 ARG A N 5
ATOM 6593 C CA . ARG A 1 12 ? -1.542 14.213 -13.163 1.00 0.00 12 ARG A CA 5
ATOM 6594 C C . ARG A 1 12 ? -1.410 12.751 -12.731 1.00 0.00 12 ARG A C 5
ATOM 6595 O O . ARG A 1 12 ? -0.377 12.349 -12.198 1.00 0.00 12 ARG A O 5
ATOM 6616 N N . TRP A 1 13 ? -2.470 11.997 -12.977 1.00 0.00 13 TRP A N 5
ATOM 6617 C CA . TRP A 1 13 ? -2.486 10.588 -12.621 1.00 0.00 13 TRP A CA 5
ATOM 6618 C C . TRP A 1 13 ? -2.921 9.793 -13.853 1.00 0.00 13 TRP A C 5
ATOM 6619 O O . TRP A 1 13 ? -3.941 10.101 -14.467 1.00 0.00 13 TRP A O 5
ATOM 6640 N N . SER A 1 14 ? -2.125 8.785 -14.179 1.00 0.00 14 SER A N 5
ATOM 6641 C CA . SER A 1 14 ? -2.415 7.944 -15.327 1.00 0.00 14 SER A CA 5
ATOM 6642 C C . SER A 1 14 ? -3.766 7.249 -15.140 1.00 0.00 14 SER A C 5
ATOM 6643 O O . SER A 1 14 ? -4.424 7.431 -14.117 1.00 0.00 14 SER A O 5
ATOM 6651 N N . PRO A 1 15 ? -4.148 6.448 -16.170 1.00 0.00 15 PRO A N 5
ATOM 6652 C CA . PRO A 1 15 ? -5.408 5.726 -16.128 1.00 0.00 15 PRO A CA 5
ATOM 6653 C C . PRO A 1 15 ? -5.322 4.527 -15.182 1.00 0.00 15 PRO A C 5
ATOM 6654 O O . PRO A 1 15 ? -4.263 3.917 -15.041 1.00 0.00 15 PRO A O 5
ATOM 6665 N N . PRO A 1 16 ? -6.480 4.216 -14.541 1.00 0.00 16 PRO A N 5
ATOM 6666 C CA . PRO A 1 16 ? -6.546 3.101 -13.612 1.00 0.00 16 PRO A CA 5
ATOM 6667 C C . PRO A 1 16 ? -6.561 1.766 -14.358 1.00 0.00 16 PRO A C 5
ATOM 6668 O O . PRO A 1 16 ? -7.238 1.627 -15.376 1.00 0.00 16 PRO A O 5
ATOM 6679 N N . ARG A 1 17 ? -5.806 0.817 -13.824 1.00 0.00 17 ARG A N 5
ATOM 6680 C CA . ARG A 1 17 ? -5.724 -0.503 -14.427 1.00 0.00 17 ARG A CA 5
ATOM 6681 C C . ARG A 1 17 ? -6.649 -1.478 -13.696 1.00 0.00 17 ARG A C 5
ATOM 6682 O O . ARG A 1 17 ? -7.057 -1.223 -12.564 1.00 0.00 17 ARG A O 5
ATOM 6703 N N . GLY A 1 18 ? -6.952 -2.576 -14.374 1.00 0.00 18 GLY A N 5
ATOM 6704 C CA . GLY A 1 18 ? -7.821 -3.591 -13.803 1.00 0.00 18 GLY A CA 5
ATOM 6705 C C . GLY A 1 18 ? -7.020 -4.826 -13.385 1.00 0.00 18 GLY A C 5
ATOM 6706 O O . GLY A 1 18 ? -6.486 -5.540 -14.232 1.00 0.00 18 GLY A O 5
ATOM 6710 N N . ILE A 1 19 ? -6.963 -5.040 -12.079 1.00 0.00 19 ILE A N 5
ATOM 6711 C CA . ILE A 1 19 ? -6.236 -6.176 -11.538 1.00 0.00 19 ILE A CA 5
ATOM 6712 C C . ILE A 1 19 ? -7.232 -7.261 -11.122 1.00 0.00 19 ILE A C 5
ATOM 6713 O O . ILE A 1 19 ? -8.384 -6.965 -10.808 1.00 0.00 19 ILE A O 5
ATOM 6729 N N . HIS A 1 20 ? -6.751 -8.496 -11.134 1.00 0.00 20 HIS A N 5
ATOM 6730 C CA . HIS A 1 20 ? -7.584 -9.627 -10.762 1.00 0.00 20 HIS A CA 5
ATOM 6731 C C . HIS A 1 20 ? -6.764 -10.618 -9.934 1.00 0.00 20 HIS A C 5
ATOM 6732 O O . HIS A 1 20 ? -5.864 -11.274 -10.456 1.00 0.00 20 HIS A O 5
ATOM 6746 N N . PHE A 1 21 ? -7.105 -10.696 -8.656 1.00 0.00 21 PHE A N 5
ATOM 6747 C CA . PHE A 1 21 ? -6.412 -11.596 -7.750 1.00 0.00 21 PHE A CA 5
ATOM 6748 C C . PHE A 1 21 ? -7.287 -11.942 -6.544 1.00 0.00 21 PHE A C 5
ATOM 6749 O O . PHE A 1 21 ? -8.356 -11.361 -6.361 1.00 0.00 21 PHE A O 5
ATOM 6766 N N . THR A 1 22 ? -6.801 -12.885 -5.751 1.00 0.00 22 THR A N 5
ATOM 6767 C CA . THR A 1 22 ? -7.525 -13.315 -4.567 1.00 0.00 22 THR A CA 5
ATOM 6768 C C . THR A 1 22 ? -6.779 -12.890 -3.301 1.00 0.00 22 THR A C 5
ATOM 6769 O O . THR A 1 22 ? -5.680 -13.372 -3.033 1.00 0.00 22 THR A O 5
ATOM 6780 N N . VAL A 1 23 ? -7.406 -11.991 -2.556 1.00 0.00 23 VAL A N 5
ATOM 6781 C CA . VAL A 1 23 ? -6.815 -11.496 -1.325 1.00 0.00 23 VAL A CA 5
ATOM 6782 C C . VAL A 1 23 ? -6.394 -12.681 -0.453 1.00 0.00 23 VAL A C 5
ATOM 6783 O O . VAL A 1 23 ? -6.816 -13.811 -0.691 1.00 0.00 23 VAL A O 5
ATOM 6796 N N . GLU A 1 24 ? -5.568 -12.381 0.538 1.00 0.00 24 GLU A N 5
ATOM 6797 C CA . GLU A 1 24 ? -5.085 -13.407 1.446 1.00 0.00 24 GLU A CA 5
ATOM 6798 C C . GLU A 1 24 ? -5.274 -12.963 2.898 1.00 0.00 24 GLU A C 5
ATOM 6799 O O . GLU A 1 24 ? -4.359 -12.407 3.504 1.00 0.00 24 GLU A O 5
ATOM 6811 N N . GLU A 1 25 ? -6.466 -13.224 3.413 1.00 0.00 25 GLU A N 5
ATOM 6812 C CA . GLU A 1 25 ? -6.786 -12.858 4.782 1.00 0.00 25 GLU A CA 5
ATOM 6813 C C . GLU A 1 25 ? -5.997 -13.727 5.763 1.00 0.00 25 GLU A C 5
ATOM 6814 O O . GLU A 1 25 ? -6.582 -14.439 6.578 1.00 0.00 25 GLU A O 5
ATOM 6826 N N . GLY A 1 26 ? -4.679 -13.641 5.652 1.00 0.00 26 GLY A N 5
ATOM 6827 C CA . GLY A 1 26 ? -3.803 -14.411 6.518 1.00 0.00 26 GLY A CA 5
ATOM 6828 C C . GLY A 1 26 ? -2.346 -13.975 6.353 1.00 0.00 26 GLY A C 5
ATOM 6829 O O . GLY A 1 26 ? -1.606 -13.885 7.331 1.00 0.00 26 GLY A O 5
ATOM 6833 N N . ASP A 1 27 ? -1.978 -13.714 5.107 1.00 0.00 27 ASP A N 5
ATOM 6834 C CA . ASP A 1 27 ? -0.623 -13.289 4.800 1.00 0.00 27 ASP A CA 5
ATOM 6835 C C . ASP A 1 27 ? -0.615 -12.551 3.460 1.00 0.00 27 ASP A C 5
ATOM 6836 O O . ASP A 1 27 ? -0.677 -13.176 2.403 1.00 0.00 27 ASP A O 5
ATOM 6845 N N . LEU A 1 28 ? -0.538 -11.231 3.548 1.00 0.00 28 LEU A N 5
ATOM 6846 C CA . LEU A 1 28 ? -0.522 -10.401 2.356 1.00 0.00 28 LEU A CA 5
ATOM 6847 C C . LEU A 1 28 ? 0.913 -10.290 1.837 1.00 0.00 28 LEU A C 5
ATOM 6848 O O . LEU A 1 28 ? 1.861 -10.278 2.620 1.00 0.00 28 LEU A O 5
ATOM 6864 N N . GLY A 1 29 ? 1.028 -10.212 0.519 1.00 0.00 29 GLY A N 5
ATOM 6865 C CA . GLY A 1 29 ? 2.331 -10.103 -0.114 1.00 0.00 29 GLY A CA 5
ATOM 6866 C C . GLY A 1 29 ? 2.698 -8.638 -0.364 1.00 0.00 29 GLY A C 5
ATOM 6867 O O . GLY A 1 29 ? 3.495 -8.338 -1.251 1.00 0.00 29 GLY A O 5
ATOM 6871 N N . PHE A 1 30 ? 2.097 -7.767 0.432 1.00 0.00 30 PHE A N 5
ATOM 6872 C CA . PHE A 1 30 ? 2.350 -6.341 0.308 1.00 0.00 30 PHE A CA 5
ATOM 6873 C C . PHE A 1 30 ? 1.723 -5.569 1.471 1.00 0.00 30 PHE A C 5
ATOM 6874 O O . PHE A 1 30 ? 0.925 -6.121 2.227 1.00 0.00 30 PHE A O 5
ATOM 6891 N N . THR A 1 31 ? 2.107 -4.306 1.576 1.00 0.00 31 THR A N 5
ATOM 6892 C CA . THR A 1 31 ? 1.592 -3.453 2.633 1.00 0.00 31 THR A CA 5
ATOM 6893 C C . THR A 1 31 ? 1.160 -2.100 2.064 1.00 0.00 31 THR A C 5
ATOM 6894 O O . THR A 1 31 ? 1.328 -1.841 0.873 1.00 0.00 31 THR A O 5
ATOM 6905 N N . LEU A 1 32 ? 0.611 -1.273 2.942 1.00 0.00 32 LEU A N 5
ATOM 6906 C CA . LEU A 1 32 ? 0.154 0.047 2.541 1.00 0.00 32 LEU A CA 5
ATOM 6907 C C . LEU A 1 32 ? 0.847 1.105 3.402 1.00 0.00 32 LEU A C 5
ATOM 6908 O O . LEU A 1 32 ? 0.763 1.066 4.628 1.00 0.00 32 LEU A O 5
ATOM 6924 N N . ARG A 1 33 ? 1.518 2.026 2.725 1.00 0.00 33 ARG A N 5
ATOM 6925 C CA . ARG A 1 33 ? 2.226 3.093 3.412 1.00 0.00 33 ARG A CA 5
ATOM 6926 C C . ARG A 1 33 ? 1.760 4.456 2.897 1.00 0.00 33 ARG A C 5
ATOM 6927 O O . ARG A 1 33 ? 1.277 4.566 1.772 1.00 0.00 33 ARG A O 5
ATOM 6948 N N . GLY A 1 34 ? 1.923 5.460 3.746 1.00 0.00 34 GLY A N 5
ATOM 6949 C CA . GLY A 1 34 ? 1.526 6.812 3.391 1.00 0.00 34 GLY A CA 5
ATOM 6950 C C . GLY A 1 34 ? 0.157 7.154 3.982 1.00 0.00 34 GLY A C 5
ATOM 6951 O O . GLY A 1 34 ? -0.331 6.459 4.871 1.00 0.00 34 GLY A O 5
ATOM 6955 N N . ASN A 1 35 ? -0.425 8.226 3.463 1.00 0.00 35 ASN A N 5
ATOM 6956 C CA . ASN A 1 35 ? -1.729 8.668 3.928 1.00 0.00 35 ASN A CA 5
ATOM 6957 C C . ASN A 1 35 ? -2.793 8.269 2.905 1.00 0.00 35 ASN A C 5
ATOM 6958 O O . ASN A 1 35 ? -3.639 7.420 3.183 1.00 0.00 35 ASN A O 5
ATOM 6969 N N . THR A 1 36 ? -2.717 8.900 1.742 1.00 0.00 36 THR A N 5
ATOM 6970 C CA . THR A 1 36 ? -3.664 8.621 0.676 1.00 0.00 36 THR A CA 5
ATOM 6971 C C . THR A 1 36 ? -3.372 9.502 -0.540 1.00 0.00 36 THR A C 5
ATOM 6972 O O . THR A 1 36 ? -3.028 10.674 -0.395 1.00 0.00 36 THR A O 5
ATOM 6983 N N . PRO A 1 37 ? -3.524 8.887 -1.744 1.00 0.00 37 PRO A N 5
ATOM 6984 C CA . PRO A 1 37 ? -3.934 7.496 -1.828 1.00 0.00 37 PRO A CA 5
ATOM 6985 C C . PRO A 1 37 ? -2.782 6.561 -1.458 1.00 0.00 37 PRO A C 5
ATOM 6986 O O . PRO A 1 37 ? -1.663 6.726 -1.943 1.00 0.00 37 PRO A O 5
ATOM 6997 N N . VAL A 1 38 ? -3.094 5.600 -0.601 1.00 0.00 38 VAL A N 5
ATOM 6998 C CA . VAL A 1 38 ? -2.098 4.638 -0.160 1.00 0.00 38 VAL A CA 5
ATOM 6999 C C . VAL A 1 38 ? -1.479 3.955 -1.381 1.00 0.00 38 VAL A C 5
ATOM 7000 O O . VAL A 1 38 ? -2.139 3.791 -2.406 1.00 0.00 38 VAL A O 5
ATOM 7013 N N . GLN A 1 39 ? -0.218 3.575 -1.231 1.00 0.00 39 GLN A N 5
ATOM 7014 C CA . GLN A 1 39 ? 0.497 2.914 -2.308 1.00 0.00 39 GLN A CA 5
ATOM 7015 C C . GLN A 1 39 ? 0.659 1.423 -2.002 1.00 0.00 39 GLN A C 5
ATOM 7016 O O . GLN A 1 39 ? 0.120 0.927 -1.014 1.00 0.00 39 GLN A O 5
ATOM 7030 N N . VAL A 1 40 ? 1.405 0.751 -2.867 1.00 0.00 40 VAL A N 5
ATOM 7031 C CA . VAL A 1 40 ? 1.644 -0.672 -2.701 1.00 0.00 40 VAL A CA 5
ATOM 7032 C C . VAL A 1 40 ? 3.151 -0.927 -2.638 1.00 0.00 40 VAL A C 5
ATOM 7033 O O . VAL A 1 40 ? 3.850 -0.788 -3.641 1.00 0.00 40 VAL A O 5
ATOM 7046 N N . HIS A 1 41 ? 3.608 -1.296 -1.450 1.00 0.00 41 HIS A N 5
ATOM 7047 C CA . HIS A 1 41 ? 5.019 -1.572 -1.244 1.00 0.00 41 HIS A CA 5
ATOM 7048 C C . HIS A 1 41 ? 5.257 -3.083 -1.273 1.00 0.00 41 HIS A C 5
ATOM 7049 O O . HIS A 1 41 ? 5.527 -3.693 -0.240 1.00 0.00 41 HIS A O 5
ATOM 7063 N N . PHE A 1 42 ? 5.146 -3.644 -2.469 1.00 0.00 42 PHE A N 5
ATOM 7064 C CA . PHE A 1 42 ? 5.346 -5.072 -2.647 1.00 0.00 42 PHE A CA 5
ATOM 7065 C C . PHE A 1 42 ? 6.473 -5.585 -1.749 1.00 0.00 42 PHE A C 5
ATOM 7066 O O . PHE A 1 42 ? 7.532 -4.965 -1.661 1.00 0.00 42 PHE A O 5
ATOM 7083 N N . LEU A 1 43 ? 6.208 -6.711 -1.104 1.00 0.00 43 LEU A N 5
ATOM 7084 C CA . LEU A 1 43 ? 7.187 -7.314 -0.216 1.00 0.00 43 LEU A CA 5
ATOM 7085 C C . LEU A 1 43 ? 7.690 -8.622 -0.831 1.00 0.00 43 LEU A C 5
ATOM 7086 O O . LEU A 1 43 ? 8.876 -8.937 -0.743 1.00 0.00 43 LEU A O 5
ATOM 7102 N N . ASP A 1 44 ? 6.763 -9.347 -1.439 1.00 0.00 44 ASP A N 5
ATOM 7103 C CA . ASP A 1 44 ? 7.098 -10.614 -2.068 1.00 0.00 44 ASP A CA 5
ATOM 7104 C C . ASP A 1 44 ? 6.857 -10.508 -3.575 1.00 0.00 44 ASP A C 5
ATOM 7105 O O . ASP A 1 44 ? 5.847 -9.958 -4.009 1.00 0.00 44 ASP A O 5
ATOM 7114 N N . PRO A 1 45 ? 7.828 -11.060 -4.352 1.00 0.00 45 PRO A N 5
ATOM 7115 C CA . PRO A 1 45 ? 7.732 -11.033 -5.802 1.00 0.00 45 PRO A CA 5
ATOM 7116 C C . PRO A 1 45 ? 6.705 -12.052 -6.302 1.00 0.00 45 PRO A C 5
ATOM 7117 O O . PRO A 1 45 ? 6.008 -11.805 -7.285 1.00 0.00 45 PRO A O 5
ATOM 7128 N N . HIS A 1 46 ? 6.645 -13.175 -5.602 1.00 0.00 46 HIS A N 5
ATOM 7129 C CA . HIS A 1 46 ? 5.715 -14.232 -5.963 1.00 0.00 46 HIS A CA 5
ATOM 7130 C C . HIS A 1 46 ? 4.467 -14.140 -5.083 1.00 0.00 46 HIS A C 5
ATOM 7131 O O . HIS A 1 46 ? 3.834 -15.153 -4.788 1.00 0.00 46 HIS A O 5
ATOM 7145 N N . CYS A 1 47 ? 4.150 -12.916 -4.688 1.00 0.00 47 CYS A N 5
ATOM 7146 C CA . CYS A 1 47 ? 2.988 -12.678 -3.847 1.00 0.00 47 CYS A CA 5
ATOM 7147 C C . CYS A 1 47 ? 1.742 -13.132 -4.610 1.00 0.00 47 CYS A C 5
ATOM 7148 O O . CYS A 1 47 ? 1.612 -14.307 -4.950 1.00 0.00 47 CYS A O 5
ATOM 7156 N N . SER A 1 48 ? 0.858 -12.177 -4.857 1.00 0.00 48 SER A N 5
ATOM 7157 C CA . SER A 1 48 ? -0.373 -12.464 -5.573 1.00 0.00 48 SER A CA 5
ATOM 7158 C C . SER A 1 48 ? -0.793 -11.247 -6.401 1.00 0.00 48 SER A C 5
ATOM 7159 O O . SER A 1 48 ? -1.141 -11.380 -7.573 1.00 0.00 48 SER A O 5
ATOM 7167 N N . ALA A 1 49 ? -0.746 -10.090 -5.759 1.00 0.00 49 ALA A N 5
ATOM 7168 C CA . ALA A 1 49 ? -1.117 -8.851 -6.421 1.00 0.00 49 ALA A CA 5
ATOM 7169 C C . ALA A 1 49 ? -0.185 -8.615 -7.612 1.00 0.00 49 ALA A C 5
ATOM 7170 O O . ALA A 1 49 ? -0.642 -8.293 -8.707 1.00 0.00 49 ALA A O 5
ATOM 7177 N N . SER A 1 50 ? 1.104 -8.785 -7.357 1.00 0.00 50 SER A N 5
ATOM 7178 C CA . SER A 1 50 ? 2.103 -8.595 -8.394 1.00 0.00 50 SER A CA 5
ATOM 7179 C C . SER A 1 50 ? 1.873 -9.592 -9.532 1.00 0.00 50 SER A C 5
ATOM 7180 O O . SER A 1 50 ? 1.930 -9.224 -10.704 1.00 0.00 50 SER A O 5
ATOM 7188 N N . LEU A 1 51 ? 1.617 -10.833 -9.146 1.00 0.00 51 LEU A N 5
ATOM 7189 C CA . LEU A 1 51 ? 1.377 -11.885 -10.119 1.00 0.00 51 LEU A CA 5
ATOM 7190 C C . LEU A 1 51 ? 0.109 -11.561 -10.911 1.00 0.00 51 LEU A C 5
ATOM 7191 O O . LEU A 1 51 ? -0.099 -12.092 -12.002 1.00 0.00 51 LEU A O 5
ATOM 7207 N N . ALA A 1 52 ? -0.707 -10.693 -10.332 1.00 0.00 52 ALA A N 5
ATOM 7208 C CA . ALA A 1 52 ? -1.949 -10.292 -10.971 1.00 0.00 52 ALA A CA 5
ATOM 7209 C C . ALA A 1 52 ? -1.639 -9.336 -12.125 1.00 0.00 52 ALA A C 5
ATOM 7210 O O . ALA A 1 52 ? -1.989 -9.609 -13.272 1.00 0.00 52 ALA A O 5
ATOM 7217 N N . GLY A 1 53 ? -0.986 -8.236 -11.781 1.00 0.00 53 GLY A N 5
ATOM 7218 C CA . GLY A 1 53 ? -0.625 -7.239 -12.774 1.00 0.00 53 GLY A CA 5
ATOM 7219 C C . GLY A 1 53 ? -0.463 -5.859 -12.132 1.00 0.00 53 GLY A C 5
ATOM 7220 O O . GLY A 1 53 ? -0.940 -4.861 -12.669 1.00 0.00 53 GLY A O 5
ATOM 7224 N N . ALA A 1 54 ? 0.211 -5.849 -10.991 1.00 0.00 54 ALA A N 5
ATOM 7225 C CA . ALA A 1 54 ? 0.441 -4.608 -10.270 1.00 0.00 54 ALA A CA 5
ATOM 7226 C C . ALA A 1 54 ? 1.947 -4.366 -10.150 1.00 0.00 54 ALA A C 5
ATOM 7227 O O . ALA A 1 54 ? 2.732 -5.313 -10.119 1.00 0.00 54 ALA A O 5
ATOM 7234 N N . LYS A 1 55 ? 2.306 -3.092 -10.088 1.00 0.00 55 LYS A N 5
ATOM 7235 C CA . LYS A 1 55 ? 3.704 -2.713 -9.972 1.00 0.00 55 LYS A CA 5
ATOM 7236 C C . LYS A 1 55 ? 3.938 -2.050 -8.613 1.00 0.00 55 LYS A C 5
ATOM 7237 O O . LYS A 1 55 ? 3.053 -2.048 -7.759 1.00 0.00 55 LYS A O 5
ATOM 7256 N N . GLU A 1 56 ? 5.134 -1.502 -8.456 1.00 0.00 56 GLU A N 5
ATOM 7257 C CA . GLU A 1 56 ? 5.495 -0.838 -7.215 1.00 0.00 56 GLU A CA 5
ATOM 7258 C C . GLU A 1 56 ? 4.994 0.608 -7.222 1.00 0.00 56 GLU A C 5
ATOM 7259 O O . GLU A 1 56 ? 4.921 1.238 -8.276 1.00 0.00 56 GLU A O 5
ATOM 7271 N N . GLY A 1 57 ? 4.662 1.091 -6.034 1.00 0.00 57 GLY A N 5
ATOM 7272 C CA . GLY A 1 57 ? 4.170 2.451 -5.890 1.00 0.00 57 GLY A CA 5
ATOM 7273 C C . GLY A 1 57 ? 2.762 2.589 -6.471 1.00 0.00 57 GLY A C 5
ATOM 7274 O O . GLY A 1 57 ? 2.336 3.688 -6.821 1.00 0.00 57 GLY A O 5
ATOM 7278 N N . ASP A 1 58 ? 2.078 1.457 -6.557 1.00 0.00 58 ASP A N 5
ATOM 7279 C CA . ASP A 1 58 ? 0.726 1.438 -7.090 1.00 0.00 58 ASP A CA 5
ATOM 7280 C C . ASP A 1 58 ? -0.227 2.072 -6.076 1.00 0.00 58 ASP A C 5
ATOM 7281 O O . ASP A 1 58 ? -0.306 1.628 -4.931 1.00 0.00 58 ASP A O 5
ATOM 7290 N N . TYR A 1 59 ? -0.926 3.101 -6.532 1.00 0.00 59 TYR A N 5
ATOM 7291 C CA . TYR A 1 59 ? -1.871 3.801 -5.678 1.00 0.00 59 TYR A CA 5
ATOM 7292 C C . TYR A 1 59 ? -3.294 3.282 -5.894 1.00 0.00 59 TYR A C 5
ATOM 7293 O O . TYR A 1 59 ? -3.898 3.531 -6.936 1.00 0.00 59 TYR A O 5
ATOM 7311 N N . ILE A 1 60 ? -3.789 2.571 -4.892 1.00 0.00 60 ILE A N 5
ATOM 7312 C CA . ILE A 1 60 ? -5.130 2.015 -4.959 1.00 0.00 60 ILE A CA 5
ATOM 7313 C C . ILE A 1 60 ? -6.145 3.155 -5.059 1.00 0.00 60 ILE A C 5
ATOM 7314 O O . ILE A 1 60 ? -6.120 4.085 -4.254 1.00 0.00 60 ILE A O 5
ATOM 7330 N N . VAL A 1 61 ? -7.015 3.045 -6.052 1.00 0.00 61 VAL A N 5
ATOM 7331 C CA . VAL A 1 61 ? -8.037 4.054 -6.267 1.00 0.00 61 VAL A CA 5
ATOM 7332 C C . VAL A 1 61 ? -9.408 3.468 -5.924 1.00 0.00 61 VAL A C 5
ATOM 7333 O O . VAL A 1 61 ? -10.286 4.177 -5.436 1.00 0.00 61 VAL A O 5
ATOM 7346 N N . SER A 1 62 ? -9.548 2.178 -6.192 1.00 0.00 62 SER A N 5
ATOM 7347 C CA . SER A 1 62 ? -10.797 1.488 -5.918 1.00 0.00 62 SER A CA 5
ATOM 7348 C C . SER A 1 62 ? -10.521 0.022 -5.576 1.00 0.00 62 SER A C 5
ATOM 7349 O O . SER A 1 62 ? -9.395 -0.451 -5.721 1.00 0.00 62 SER A O 5
ATOM 7357 N N . ILE A 1 63 ? -11.568 -0.655 -5.128 1.00 0.00 63 ILE A N 5
ATOM 7358 C CA . ILE A 1 63 ? -11.452 -2.057 -4.764 1.00 0.00 63 ILE A CA 5
ATOM 7359 C C . ILE A 1 63 ? -12.825 -2.723 -4.874 1.00 0.00 63 ILE A C 5
ATOM 7360 O O . ILE A 1 63 ? -13.656 -2.591 -3.977 1.00 0.00 63 ILE A O 5
ATOM 7376 N N . GLN A 1 64 ? -13.021 -3.424 -5.981 1.00 0.00 64 GLN A N 5
ATOM 7377 C CA . GLN A 1 64 ? -14.279 -4.110 -6.220 1.00 0.00 64 GLN A CA 5
ATOM 7378 C C . GLN A 1 64 ? -15.388 -3.099 -6.518 1.00 0.00 64 GLN A C 5
ATOM 7379 O O . GLN A 1 64 ? -16.566 -3.387 -6.318 1.00 0.00 64 GLN A O 5
ATOM 7393 N N . GLY A 1 65 ? -14.970 -1.934 -6.992 1.00 0.00 65 GLY A N 5
ATOM 7394 C CA . GLY A 1 65 ? -15.913 -0.878 -7.320 1.00 0.00 65 GLY A CA 5
ATOM 7395 C C . GLY A 1 65 ? -16.217 -0.014 -6.095 1.00 0.00 65 GLY A C 5
ATOM 7396 O O . GLY A 1 65 ? -17.307 0.544 -5.979 1.00 0.00 65 GLY A O 5
ATOM 7400 N N . VAL A 1 66 ? -15.234 0.068 -5.210 1.00 0.00 66 VAL A N 5
ATOM 7401 C CA . VAL A 1 66 ? -15.382 0.855 -3.998 1.00 0.00 66 VAL A CA 5
ATOM 7402 C C . VAL A 1 66 ? -14.417 2.041 -4.043 1.00 0.00 66 VAL A C 5
ATOM 7403 O O . VAL A 1 66 ? -13.402 1.994 -4.736 1.00 0.00 66 VAL A O 5
ATOM 7416 N N . ASP A 1 67 ? -14.768 3.077 -3.295 1.00 0.00 67 ASP A N 5
ATOM 7417 C CA . ASP A 1 67 ? -13.945 4.274 -3.241 1.00 0.00 67 ASP A CA 5
ATOM 7418 C C . ASP A 1 67 ? -12.724 4.009 -2.358 1.00 0.00 67 ASP A C 5
ATOM 7419 O O . ASP A 1 67 ? -12.863 3.733 -1.167 1.00 0.00 67 ASP A O 5
ATOM 7428 N N . CYS A 1 68 ? -11.556 4.101 -2.975 1.00 0.00 68 CYS A N 5
ATOM 7429 C CA . CYS A 1 68 ? -10.311 3.875 -2.260 1.00 0.00 68 CYS A CA 5
ATOM 7430 C C . CYS A 1 68 ? -9.282 4.895 -2.752 1.00 0.00 68 CYS A C 5
ATOM 7431 O O . CYS A 1 68 ? -8.140 4.540 -3.042 1.00 0.00 68 CYS A O 5
ATOM 7439 N N . LYS A 1 69 ? -9.723 6.142 -2.832 1.00 0.00 69 LYS A N 5
ATOM 7440 C CA . LYS A 1 69 ? -8.854 7.215 -3.284 1.00 0.00 69 LYS A CA 5
ATOM 7441 C C . LYS A 1 69 ? -8.534 8.137 -2.106 1.00 0.00 69 LYS A C 5
ATOM 7442 O O . LYS A 1 69 ? -7.455 8.725 -2.049 1.00 0.00 69 LYS A O 5
ATOM 7461 N N . TRP A 1 70 ? -9.490 8.233 -1.194 1.00 0.00 70 TRP A N 5
ATOM 7462 C CA . TRP A 1 70 ? -9.323 9.073 -0.020 1.00 0.00 70 TRP A CA 5
ATOM 7463 C C . TRP A 1 70 ? -9.055 8.162 1.179 1.00 0.00 70 TRP A C 5
ATOM 7464 O O . TRP A 1 70 ? -8.331 8.538 2.099 1.00 0.00 70 TRP A O 5
ATOM 7485 N N . LEU A 1 71 ? -9.654 6.981 1.130 1.00 0.00 71 LEU A N 5
ATOM 7486 C CA . LEU A 1 71 ? -9.489 6.013 2.200 1.00 0.00 71 LEU A CA 5
ATOM 7487 C C . LEU A 1 71 ? -8.014 5.949 2.602 1.00 0.00 71 LEU A C 5
ATOM 7488 O O . LEU A 1 71 ? -7.133 6.216 1.786 1.00 0.00 71 LEU A O 5
ATOM 7504 N N . THR A 1 72 ? -7.791 5.595 3.859 1.00 0.00 72 THR A N 5
ATOM 7505 C CA . THR A 1 72 ? -6.438 5.494 4.379 1.00 0.00 72 THR A CA 5
ATOM 7506 C C . THR A 1 72 ? -5.928 4.056 4.261 1.00 0.00 72 THR A C 5
ATOM 7507 O O . THR A 1 72 ? -6.481 3.257 3.507 1.00 0.00 72 THR A O 5
ATOM 7518 N N . VAL A 1 73 ? -4.877 3.771 5.017 1.00 0.00 73 VAL A N 5
ATOM 7519 C CA . VAL A 1 73 ? -4.286 2.444 5.006 1.00 0.00 73 VAL A CA 5
ATOM 7520 C C . VAL A 1 73 ? -5.215 1.470 5.734 1.00 0.00 73 VAL A C 5
ATOM 7521 O O . VAL A 1 73 ? -5.444 0.357 5.265 1.00 0.00 73 VAL A O 5
ATOM 7534 N N . SER A 1 74 ? -5.726 1.926 6.869 1.00 0.00 74 SER A N 5
ATOM 7535 C CA . SER A 1 74 ? -6.625 1.110 7.666 1.00 0.00 74 SER A CA 5
ATOM 7536 C C . SER A 1 74 ? -7.869 0.751 6.851 1.00 0.00 74 SER A C 5
ATOM 7537 O O . SER A 1 74 ? -8.173 -0.425 6.660 1.00 0.00 74 SER A O 5
ATOM 7545 N N . GLU A 1 75 ? -8.555 1.787 6.391 1.00 0.00 75 GLU A N 5
ATOM 7546 C CA . GLU A 1 75 ? -9.759 1.597 5.600 1.00 0.00 75 GLU A CA 5
ATOM 7547 C C . GLU A 1 75 ? -9.530 0.521 4.537 1.00 0.00 75 GLU A C 5
ATOM 7548 O O . GLU A 1 75 ? -10.069 -0.580 4.637 1.00 0.00 75 GLU A O 5
ATOM 7560 N N . VAL A 1 76 ? -8.730 0.877 3.543 1.00 0.00 76 VAL A N 5
ATOM 7561 C CA . VAL A 1 76 ? -8.423 -0.044 2.462 1.00 0.00 76 VAL A CA 5
ATOM 7562 C C . VAL A 1 76 ? -8.167 -1.437 3.041 1.00 0.00 76 VAL A C 5
ATOM 7563 O O . VAL A 1 76 ? -8.828 -2.402 2.663 1.00 0.00 76 VAL A O 5
ATOM 7576 N N . MET A 1 77 ? -7.205 -1.496 3.951 1.00 0.00 77 MET A N 5
ATOM 7577 C CA . MET A 1 77 ? -6.852 -2.754 4.587 1.00 0.00 77 MET A CA 5
ATOM 7578 C C . MET A 1 77 ? -8.105 -3.541 4.977 1.00 0.00 77 MET A C 5
ATOM 7579 O O . MET A 1 77 ? -8.143 -4.763 4.839 1.00 0.00 77 MET A O 5
ATOM 7593 N N . LYS A 1 78 ? -9.100 -2.808 5.455 1.00 0.00 78 LYS A N 5
ATOM 7594 C CA . LYS A 1 78 ? -10.351 -3.423 5.866 1.00 0.00 78 LYS A CA 5
ATOM 7595 C C . LYS A 1 78 ? -11.180 -3.761 4.625 1.00 0.00 78 LYS A C 5
ATOM 7596 O O . LYS A 1 78 ? -11.830 -4.804 4.574 1.00 0.00 78 LYS A O 5
ATOM 7615 N N . LEU A 1 79 ? -11.129 -2.861 3.655 1.00 0.00 79 LEU A N 5
ATOM 7616 C CA . LEU A 1 79 ? -11.866 -3.051 2.417 1.00 0.00 79 LEU A CA 5
ATOM 7617 C C . LEU A 1 79 ? -11.309 -4.270 1.679 1.00 0.00 79 LEU A C 5
ATOM 7618 O O . LEU A 1 79 ? -12.008 -4.888 0.877 1.00 0.00 79 LEU A O 5
ATOM 7634 N N . LEU A 1 80 ? -10.055 -4.579 1.975 1.00 0.00 80 LEU A N 5
ATOM 7635 C CA . LEU A 1 80 ? -9.396 -5.712 1.349 1.00 0.00 80 LEU A CA 5
ATOM 7636 C C . LEU A 1 80 ? -9.678 -6.975 2.165 1.00 0.00 80 LEU A C 5
ATOM 7637 O O . LEU A 1 80 ? -10.033 -8.013 1.607 1.00 0.00 80 LEU A O 5
ATOM 7653 N N . LYS A 1 81 ? -9.510 -6.846 3.473 1.00 0.00 81 LYS A N 5
ATOM 7654 C CA . LYS A 1 81 ? -9.743 -7.964 4.371 1.00 0.00 81 LYS A CA 5
ATOM 7655 C C . LYS A 1 81 ? -11.155 -8.509 4.146 1.00 0.00 81 LYS A C 5
ATOM 7656 O O . LYS A 1 81 ? -11.339 -9.712 3.970 1.00 0.00 81 LYS A O 5
ATOM 7675 N N . SER A 1 82 ? -12.115 -7.597 4.159 1.00 0.00 82 SER A N 5
ATOM 7676 C CA . SER A 1 82 ? -13.505 -7.971 3.958 1.00 0.00 82 SER A CA 5
ATOM 7677 C C . SER A 1 82 ? -13.626 -8.908 2.755 1.00 0.00 82 SER A C 5
ATOM 7678 O O . SER A 1 82 ? -14.514 -9.759 2.713 1.00 0.00 82 SER A O 5
ATOM 7686 N N . PHE A 1 83 ? -12.721 -8.721 1.806 1.00 0.00 83 PHE A N 5
ATOM 7687 C CA . PHE A 1 83 ? -12.715 -9.539 0.605 1.00 0.00 83 PHE A CA 5
ATOM 7688 C C . PHE A 1 83 ? -11.583 -10.567 0.647 1.00 0.00 83 PHE A C 5
ATOM 7689 O O . PHE A 1 83 ? -10.952 -10.843 -0.372 1.00 0.00 83 PHE A O 5
ATOM 7706 N N . GLY A 1 84 ? -11.359 -11.105 1.837 1.00 0.00 84 GLY A N 5
ATOM 7707 C CA . GLY A 1 84 ? -10.313 -12.096 2.025 1.00 0.00 84 GLY A CA 5
ATOM 7708 C C . GLY A 1 84 ? -10.699 -13.430 1.383 1.00 0.00 84 GLY A C 5
ATOM 7709 O O . GLY A 1 84 ? -11.790 -13.945 1.623 1.00 0.00 84 GLY A O 5
ATOM 7713 N N . GLY A 1 85 ? -9.784 -13.950 0.579 1.00 0.00 85 GLY A N 5
ATOM 7714 C CA . GLY A 1 85 ? -10.015 -15.214 -0.099 1.00 0.00 85 GLY A CA 5
ATOM 7715 C C . GLY A 1 85 ? -11.081 -15.065 -1.187 1.00 0.00 85 GLY A C 5
ATOM 7716 O O . GLY A 1 85 ? -11.649 -16.056 -1.643 1.00 0.00 85 GLY A O 5
ATOM 7720 N N . GLU A 1 86 ? -11.320 -13.820 -1.570 1.00 0.00 86 GLU A N 5
ATOM 7721 C CA . GLU A 1 86 ? -12.308 -13.529 -2.595 1.00 0.00 86 GLU A CA 5
ATOM 7722 C C . GLU A 1 86 ? -11.686 -12.679 -3.705 1.00 0.00 86 GLU A C 5
ATOM 7723 O O . GLU A 1 86 ? -11.067 -11.652 -3.432 1.00 0.00 86 GLU A O 5
ATOM 7735 N N . GLU A 1 87 ? -11.873 -13.138 -4.933 1.00 0.00 87 GLU A N 5
ATOM 7736 C CA . GLU A 1 87 ? -11.339 -12.433 -6.085 1.00 0.00 87 GLU A CA 5
ATOM 7737 C C . GLU A 1 87 ? -11.993 -11.056 -6.215 1.00 0.00 87 GLU A C 5
ATOM 7738 O O . GLU A 1 87 ? -13.213 -10.953 -6.337 1.00 0.00 87 GLU A O 5
ATOM 7750 N N . VAL A 1 88 ? -11.153 -10.032 -6.185 1.00 0.00 88 VAL A N 5
ATOM 7751 C CA . VAL A 1 88 ? -11.635 -8.665 -6.298 1.00 0.00 88 VAL A CA 5
ATOM 7752 C C . VAL A 1 88 ? -10.893 -7.960 -7.435 1.00 0.00 88 VAL A C 5
ATOM 7753 O O . VAL A 1 88 ? -9.911 -8.484 -7.960 1.00 0.00 88 VAL A O 5
ATOM 7766 N N . GLU A 1 89 ? -11.391 -6.782 -7.783 1.00 0.00 89 GLU A N 5
ATOM 7767 C CA . GLU A 1 89 ? -10.788 -6.000 -8.848 1.00 0.00 89 GLU A CA 5
ATOM 7768 C C . GLU A 1 89 ? -10.200 -4.703 -8.287 1.00 0.00 89 GLU A C 5
ATOM 7769 O O . GLU A 1 89 ? -10.927 -3.739 -8.051 1.00 0.00 89 GLU A O 5
ATOM 7781 N N . MET A 1 90 ? -8.890 -4.722 -8.090 1.00 0.00 90 MET A N 5
ATOM 7782 C CA . MET A 1 90 ? -8.197 -3.559 -7.561 1.00 0.00 90 MET A CA 5
ATOM 7783 C C . MET A 1 90 ? -7.682 -2.667 -8.692 1.00 0.00 90 MET A C 5
ATOM 7784 O O . MET A 1 90 ? -7.093 -3.156 -9.654 1.00 0.00 90 MET A O 5
ATOM 7798 N N . LYS A 1 91 ? -7.922 -1.373 -8.537 1.00 0.00 91 LYS A N 5
ATOM 7799 C CA . LYS A 1 91 ? -7.490 -0.407 -9.534 1.00 0.00 91 LYS A CA 5
ATOM 7800 C C . LYS A 1 91 ? -6.311 0.396 -8.981 1.00 0.00 91 LYS A C 5
ATOM 7801 O O . LYS A 1 91 ? -6.328 0.815 -7.825 1.00 0.00 91 LYS A O 5
ATOM 7820 N N . VAL A 1 92 ? -5.315 0.587 -9.834 1.00 0.00 92 VAL A N 5
ATOM 7821 C CA . VAL A 1 92 ? -4.130 1.333 -9.445 1.00 0.00 92 VAL A CA 5
ATOM 7822 C C . VAL A 1 92 ? -3.780 2.335 -10.547 1.00 0.00 92 VAL A C 5
ATOM 7823 O O . VAL A 1 92 ? -4.248 2.209 -11.677 1.00 0.00 92 VAL A O 5
ATOM 7836 N N . VAL A 1 93 ? -2.959 3.308 -10.178 1.00 0.00 93 VAL A N 5
ATOM 7837 C CA . VAL A 1 93 ? -2.540 4.331 -11.121 1.00 0.00 93 VAL A CA 5
ATOM 7838 C C . VAL A 1 93 ? -1.106 4.756 -10.802 1.00 0.00 93 VAL A C 5
ATOM 7839 O O . VAL A 1 93 ? -0.538 4.333 -9.796 1.00 0.00 93 VAL A O 5
ATOM 7852 N N . SER A 1 94 ? -0.560 5.587 -11.678 1.00 0.00 94 SER A N 5
ATOM 7853 C CA . SER A 1 94 ? 0.798 6.074 -11.503 1.00 0.00 94 SER A CA 5
ATOM 7854 C C . SER A 1 94 ? 0.783 7.581 -11.240 1.00 0.00 94 SER A C 5
ATOM 7855 O O . SER A 1 94 ? -0.061 8.300 -11.774 1.00 0.00 94 SER A O 5
ATOM 7863 N N . LEU A 1 95 ? 1.727 8.016 -10.418 1.00 0.00 95 LEU A N 5
ATOM 7864 C CA . LEU A 1 95 ? 1.834 9.425 -10.079 1.00 0.00 95 LEU A CA 5
ATOM 7865 C C . LEU A 1 95 ? 2.751 10.120 -11.087 1.00 0.00 95 LEU A C 5
ATOM 7866 O O . LEU A 1 95 ? 3.921 9.764 -11.216 1.00 0.00 95 LEU A O 5
ATOM 7882 N N . LEU A 1 96 ? 2.185 11.100 -11.776 1.00 0.00 96 LEU A N 5
ATOM 7883 C CA . LEU A 1 96 ? 2.937 11.848 -12.769 1.00 0.00 96 LEU A CA 5
ATOM 7884 C C . LEU A 1 96 ? 3.130 13.285 -12.279 1.00 0.00 96 LEU A C 5
ATOM 7885 O O . LEU A 1 96 ? 2.158 13.995 -12.027 1.00 0.00 96 LEU A O 5
ATOM 7901 N N . ASP A 1 97 ? 4.392 13.670 -12.160 1.00 0.00 97 ASP A N 5
ATOM 7902 C CA . ASP A 1 97 ? 4.726 15.010 -11.705 1.00 0.00 97 ASP A CA 5
ATOM 7903 C C . ASP A 1 97 ? 5.992 15.485 -12.419 1.00 0.00 97 ASP A C 5
ATOM 7904 O O . ASP A 1 97 ? 6.801 14.672 -12.863 1.00 0.00 97 ASP A O 5
ATOM 7913 N N . SER A 1 98 ? 6.126 16.800 -12.506 1.00 0.00 98 SER A N 5
ATOM 7914 C CA . SER A 1 98 ? 7.281 17.394 -13.158 1.00 0.00 98 SER A CA 5
ATOM 7915 C C . SER A 1 98 ? 8.559 16.686 -12.705 1.00 0.00 98 SER A C 5
ATOM 7916 O O . SER A 1 98 ? 9.301 16.150 -13.526 1.00 0.00 98 SER A O 5
ATOM 7924 N N . THR A 1 99 ? 8.777 16.707 -11.398 1.00 0.00 99 THR A N 5
ATOM 7925 C CA . THR A 1 99 ? 9.953 16.074 -10.825 1.00 0.00 99 THR A CA 5
ATOM 7926 C C . THR A 1 99 ? 11.222 16.596 -11.502 1.00 0.00 99 THR A C 5
ATOM 7927 O O . THR A 1 99 ? 11.538 16.203 -12.624 1.00 0.00 99 THR A O 5
ATOM 7938 N N . SER A 1 100 ? 11.916 17.472 -10.791 1.00 0.00 100 SER A N 5
ATOM 7939 C CA . SER A 1 100 ? 13.144 18.052 -11.308 1.00 0.00 100 SER A CA 5
ATOM 7940 C C . SER A 1 100 ? 14.143 18.265 -10.169 1.00 0.00 100 SER A C 5
ATOM 7941 O O . SER A 1 100 ? 13.750 18.559 -9.041 1.00 0.00 100 SER A O 5
ATOM 7949 N N . SER A 1 101 ? 15.415 18.108 -10.504 1.00 0.00 101 SER A N 5
ATOM 7950 C CA . SER A 1 101 ? 16.473 18.279 -9.523 1.00 0.00 101 SER A CA 5
ATOM 7951 C C . SER A 1 101 ? 17.727 18.839 -10.198 1.00 0.00 101 SER A C 5
ATOM 7952 O O . SER A 1 101 ? 17.798 18.908 -11.424 1.00 0.00 101 SER A O 5
ATOM 7960 N N . MET A 1 102 ? 18.685 19.225 -9.368 1.00 0.00 102 MET A N 5
ATOM 7961 C CA . MET A 1 102 ? 19.932 19.776 -9.869 1.00 0.00 102 MET A CA 5
ATOM 7962 C C . MET A 1 102 ? 21.121 19.286 -9.041 1.00 0.00 102 MET A C 5
ATOM 7963 O O . MET A 1 102 ? 20.940 18.674 -7.989 1.00 0.00 102 MET A O 5
ATOM 7977 N N . HIS A 1 103 ? 22.312 19.572 -9.546 1.00 0.00 103 HIS A N 5
ATOM 7978 C CA . HIS A 1 103 ? 23.531 19.167 -8.866 1.00 0.00 103 HIS A CA 5
ATOM 7979 C C . HIS A 1 103 ? 24.684 20.077 -9.294 1.00 0.00 103 HIS A C 5
ATOM 7980 O O . HIS A 1 103 ? 24.531 20.893 -10.202 1.00 0.00 103 HIS A O 5
ATOM 7994 N N . ASN A 1 104 ? 25.812 19.906 -8.621 1.00 0.00 104 ASN A N 5
ATOM 7995 C CA . ASN A 1 104 ? 26.990 20.702 -8.920 1.00 0.00 104 ASN A CA 5
ATOM 7996 C C . ASN A 1 104 ? 28.171 20.187 -8.095 1.00 0.00 104 ASN A C 5
ATOM 7997 O O . ASN A 1 104 ? 27.979 19.521 -7.078 1.00 0.00 104 ASN A O 5
ATOM 8008 N N . LYS A 1 105 ? 29.366 20.513 -8.563 1.00 0.00 105 LYS A N 5
ATOM 8009 C CA . LYS A 1 105 ? 30.578 20.092 -7.881 1.00 0.00 105 LYS A CA 5
ATOM 8010 C C . LYS A 1 105 ? 31.574 21.253 -7.855 1.00 0.00 105 LYS A C 5
ATOM 8011 O O . LYS A 1 105 ? 31.377 22.259 -8.535 1.00 0.00 105 LYS A O 5
ATOM 8030 N N . SER A 1 106 ? 32.622 21.076 -7.064 1.00 0.00 106 SER A N 5
ATOM 8031 C CA . SER A 1 106 ? 33.648 22.096 -6.941 1.00 0.00 106 SER A CA 5
ATOM 8032 C C . SER A 1 106 ? 34.928 21.484 -6.368 1.00 0.00 106 SER A C 5
ATOM 8033 O O . SER A 1 106 ? 34.921 20.348 -5.898 1.00 0.00 106 SER A O 5
ATOM 8041 N N . GLY A 1 107 ? 35.997 22.265 -6.427 1.00 0.00 107 GLY A N 5
ATOM 8042 C CA . GLY A 1 107 ? 37.282 21.814 -5.921 1.00 0.00 107 GLY A CA 5
ATOM 8043 C C . GLY A 1 107 ? 38.343 22.907 -6.066 1.00 0.00 107 GLY A C 5
ATOM 8044 O O . GLY A 1 107 ? 38.972 23.031 -7.116 1.00 0.00 107 GLY A O 5
ATOM 8048 N N . PRO A 1 108 ? 38.513 23.692 -4.969 1.00 0.00 108 PRO A N 5
ATOM 8049 C CA . PRO A 1 108 ? 39.487 24.771 -4.964 1.00 0.00 108 PRO A CA 5
ATOM 8050 C C . PRO A 1 108 ? 40.910 24.224 -4.836 1.00 0.00 108 PRO A C 5
ATOM 8051 O O . PRO A 1 108 ? 41.110 23.012 -4.767 1.00 0.00 108 PRO A O 5
ATOM 8062 N N . SER A 1 109 ? 41.863 25.144 -4.807 1.00 0.00 109 SER A N 5
ATOM 8063 C CA . SER A 1 109 ? 43.262 24.769 -4.689 1.00 0.00 109 SER A CA 5
ATOM 8064 C C . SER A 1 109 ? 43.686 24.789 -3.219 1.00 0.00 109 SER A C 5
ATOM 8065 O O . SER A 1 109 ? 42.952 25.280 -2.363 1.00 0.00 109 SER A O 5
ATOM 8073 N N . SER A 1 110 ? 44.870 24.249 -2.971 1.00 0.00 110 SER A N 5
ATOM 8074 C CA . SER A 1 110 ? 45.401 24.198 -1.619 1.00 0.00 110 SER A CA 5
ATOM 8075 C C . SER A 1 110 ? 46.893 23.859 -1.655 1.00 0.00 110 SER A C 5
ATOM 8076 O O . SER A 1 110 ? 47.420 23.474 -2.697 1.00 0.00 110 SER A O 5
ATOM 8084 N N . GLY A 1 111 ? 47.531 24.016 -0.504 1.00 0.00 111 GLY A N 5
ATOM 8085 C CA . GLY A 1 111 ? 48.951 23.731 -0.391 1.00 0.00 111 GLY A CA 5
ATOM 8086 C C . GLY A 1 111 ? 49.311 23.296 1.031 1.00 0.00 111 GLY A C 5
ATOM 8087 O O . GLY A 1 111 ? 50.467 22.987 1.315 1.00 0.00 111 GLY A O 5
ATOM 8091 N N . GLY A 1 1 ? -3.717 18.463 -20.143 1.00 0.00 1 GLY A N 6
ATOM 8092 C CA . GLY A 1 1 ? -2.338 18.235 -19.748 1.00 0.00 1 GLY A CA 6
ATOM 8093 C C . GLY A 1 1 ? -1.663 19.545 -19.334 1.00 0.00 1 GLY A C 6
ATOM 8094 O O . GLY A 1 1 ? -2.338 20.511 -18.984 1.00 0.00 1 GLY A O 6
ATOM 8098 N N . SER A 1 2 ? -0.339 19.534 -19.389 1.00 0.00 2 SER A N 6
ATOM 8099 C CA . SER A 1 2 ? 0.435 20.708 -19.024 1.00 0.00 2 SER A CA 6
ATOM 8100 C C . SER A 1 2 ? 0.859 21.467 -20.284 1.00 0.00 2 SER A C 6
ATOM 8101 O O . SER A 1 2 ? 1.216 20.856 -21.290 1.00 0.00 2 SER A O 6
ATOM 8109 N N . SER A 1 3 ? 0.806 22.787 -20.187 1.00 0.00 3 SER A N 6
ATOM 8110 C CA . SER A 1 3 ? 1.181 23.635 -21.305 1.00 0.00 3 SER A CA 6
ATOM 8111 C C . SER A 1 3 ? 1.563 25.028 -20.801 1.00 0.00 3 SER A C 6
ATOM 8112 O O . SER A 1 3 ? 0.722 25.754 -20.274 1.00 0.00 3 SER A O 6
ATOM 8120 N N . GLY A 1 4 ? 2.834 25.359 -20.979 1.00 0.00 4 GLY A N 6
ATOM 8121 C CA . GLY A 1 4 ? 3.338 26.651 -20.549 1.00 0.00 4 GLY A CA 6
ATOM 8122 C C . GLY A 1 4 ? 3.442 26.719 -19.024 1.00 0.00 4 GLY A C 6
ATOM 8123 O O . GLY A 1 4 ? 3.633 25.698 -18.365 1.00 0.00 4 GLY A O 6
ATOM 8127 N N . SER A 1 5 ? 3.311 27.932 -18.507 1.00 0.00 5 SER A N 6
ATOM 8128 C CA . SER A 1 5 ? 3.388 28.147 -17.072 1.00 0.00 5 SER A CA 6
ATOM 8129 C C . SER A 1 5 ? 4.559 27.355 -16.486 1.00 0.00 5 SER A C 6
ATOM 8130 O O . SER A 1 5 ? 4.364 26.280 -15.920 1.00 0.00 5 SER A O 6
ATOM 8138 N N . SER A 1 6 ? 5.749 27.916 -16.643 1.00 0.00 6 SER A N 6
ATOM 8139 C CA . SER A 1 6 ? 6.951 27.276 -16.137 1.00 0.00 6 SER A CA 6
ATOM 8140 C C . SER A 1 6 ? 7.073 27.510 -14.630 1.00 0.00 6 SER A C 6
ATOM 8141 O O . SER A 1 6 ? 7.419 28.607 -14.194 1.00 0.00 6 SER A O 6
ATOM 8149 N N . GLY A 1 7 ? 6.783 26.461 -13.875 1.00 0.00 7 GLY A N 6
ATOM 8150 C CA . GLY A 1 7 ? 6.856 26.538 -12.425 1.00 0.00 7 GLY A CA 6
ATOM 8151 C C . GLY A 1 7 ? 6.058 25.407 -11.775 1.00 0.00 7 GLY A C 6
ATOM 8152 O O . GLY A 1 7 ? 6.091 24.270 -12.243 1.00 0.00 7 GLY A O 6
ATOM 8156 N N . SER A 1 8 ? 5.359 25.757 -10.705 1.00 0.00 8 SER A N 6
ATOM 8157 C CA . SER A 1 8 ? 4.554 24.785 -9.985 1.00 0.00 8 SER A CA 6
ATOM 8158 C C . SER A 1 8 ? 3.387 24.322 -10.860 1.00 0.00 8 SER A C 6
ATOM 8159 O O . SER A 1 8 ? 2.718 25.138 -11.491 1.00 0.00 8 SER A O 6
ATOM 8167 N N . ALA A 1 9 ? 3.179 23.014 -10.869 1.00 0.00 9 ALA A N 6
ATOM 8168 C CA . ALA A 1 9 ? 2.105 22.432 -11.656 1.00 0.00 9 ALA A CA 6
ATOM 8169 C C . ALA A 1 9 ? 1.515 21.238 -10.902 1.00 0.00 9 ALA A C 6
ATOM 8170 O O . ALA A 1 9 ? 2.184 20.638 -10.063 1.00 0.00 9 ALA A O 6
ATOM 8177 N N . SER A 1 10 ? 0.269 20.930 -11.229 1.00 0.00 10 SER A N 6
ATOM 8178 C CA . SER A 1 10 ? -0.418 19.819 -10.593 1.00 0.00 10 SER A CA 6
ATOM 8179 C C . SER A 1 10 ? 0.152 18.492 -11.099 1.00 0.00 10 SER A C 6
ATOM 8180 O O . SER A 1 10 ? 0.531 18.380 -12.264 1.00 0.00 10 SER A O 6
ATOM 8188 N N . LYS A 1 11 ? 0.194 17.521 -10.199 1.00 0.00 11 LYS A N 6
ATOM 8189 C CA . LYS A 1 11 ? 0.711 16.207 -10.540 1.00 0.00 11 LYS A CA 6
ATOM 8190 C C . LYS A 1 11 ? -0.338 15.445 -11.352 1.00 0.00 11 LYS A C 6
ATOM 8191 O O . LYS A 1 11 ? -1.533 15.546 -11.079 1.00 0.00 11 LYS A O 6
ATOM 8210 N N . ARG A 1 12 ? 0.146 14.700 -12.335 1.00 0.00 12 ARG A N 6
ATOM 8211 C CA . ARG A 1 12 ? -0.735 13.922 -13.188 1.00 0.00 12 ARG A CA 6
ATOM 8212 C C . ARG A 1 12 ? -0.804 12.473 -12.700 1.00 0.00 12 ARG A C 6
ATOM 8213 O O . ARG A 1 12 ? 0.084 12.013 -11.984 1.00 0.00 12 ARG A O 6
ATOM 8234 N N . TRP A 1 13 ? -1.867 11.795 -13.107 1.00 0.00 13 TRP A N 6
ATOM 8235 C CA . TRP A 1 13 ? -2.064 10.409 -12.720 1.00 0.00 13 TRP A CA 6
ATOM 8236 C C . TRP A 1 13 ? -2.477 9.624 -13.966 1.00 0.00 13 TRP A C 6
ATOM 8237 O O . TRP A 1 13 ? -3.303 10.088 -14.751 1.00 0.00 13 TRP A O 6
ATOM 8258 N N . SER A 1 14 ? -1.884 8.448 -14.110 1.00 0.00 14 SER A N 6
ATOM 8259 C CA . SER A 1 14 ? -2.179 7.594 -15.248 1.00 0.00 14 SER A CA 6
ATOM 8260 C C . SER A 1 14 ? -3.552 6.941 -15.069 1.00 0.00 14 SER A C 6
ATOM 8261 O O . SER A 1 14 ? -4.221 7.161 -14.061 1.00 0.00 14 SER A O 6
ATOM 8269 N N . PRO A 1 15 ? -3.940 6.131 -16.090 1.00 0.00 15 PRO A N 6
ATOM 8270 C CA . PRO A 1 15 ? -5.220 5.445 -16.056 1.00 0.00 15 PRO A CA 6
ATOM 8271 C C . PRO A 1 15 ? -5.183 4.262 -15.086 1.00 0.00 15 PRO A C 6
ATOM 8272 O O . PRO A 1 15 ? -4.136 3.645 -14.895 1.00 0.00 15 PRO A O 6
ATOM 8283 N N . PRO A 1 16 ? -6.368 3.975 -14.484 1.00 0.00 16 PRO A N 6
ATOM 8284 C CA . PRO A 1 16 ? -6.480 2.877 -13.538 1.00 0.00 16 PRO A CA 6
ATOM 8285 C C . PRO A 1 16 ? -6.481 1.529 -14.261 1.00 0.00 16 PRO A C 6
ATOM 8286 O O . PRO A 1 16 ? -7.239 1.330 -15.209 1.00 0.00 16 PRO A O 6
ATOM 8297 N N . ARG A 1 17 ? -5.623 0.638 -13.786 1.00 0.00 17 ARG A N 6
ATOM 8298 C CA . ARG A 1 17 ? -5.516 -0.686 -14.375 1.00 0.00 17 ARG A CA 6
ATOM 8299 C C . ARG A 1 17 ? -6.442 -1.665 -13.652 1.00 0.00 17 ARG A C 6
ATOM 8300 O O . ARG A 1 17 ? -6.732 -1.493 -12.469 1.00 0.00 17 ARG A O 6
ATOM 8321 N N . GLY A 1 18 ? -6.881 -2.672 -14.394 1.00 0.00 18 GLY A N 6
ATOM 8322 C CA . GLY A 1 18 ? -7.768 -3.679 -13.838 1.00 0.00 18 GLY A CA 6
ATOM 8323 C C . GLY A 1 18 ? -6.986 -4.920 -13.403 1.00 0.00 18 GLY A C 6
ATOM 8324 O O . GLY A 1 18 ? -6.532 -5.698 -14.242 1.00 0.00 18 GLY A O 6
ATOM 8328 N N . ILE A 1 19 ? -6.851 -5.067 -12.094 1.00 0.00 19 ILE A N 6
ATOM 8329 C CA . ILE A 1 19 ? -6.131 -6.200 -11.538 1.00 0.00 19 ILE A CA 6
ATOM 8330 C C . ILE A 1 19 ? -7.128 -7.301 -11.167 1.00 0.00 19 ILE A C 6
ATOM 8331 O O . ILE A 1 19 ? -8.283 -7.017 -10.854 1.00 0.00 19 ILE A O 6
ATOM 8347 N N . HIS A 1 20 ? -6.645 -8.533 -11.215 1.00 0.00 20 HIS A N 6
ATOM 8348 C CA . HIS A 1 20 ? -7.479 -9.677 -10.889 1.00 0.00 20 HIS A CA 6
ATOM 8349 C C . HIS A 1 20 ? -6.680 -10.670 -10.041 1.00 0.00 20 HIS A C 6
ATOM 8350 O O . HIS A 1 20 ? -5.753 -11.309 -10.537 1.00 0.00 20 HIS A O 6
ATOM 8364 N N . PHE A 1 21 ? -7.069 -10.767 -8.779 1.00 0.00 21 PHE A N 6
ATOM 8365 C CA . PHE A 1 21 ? -6.401 -11.671 -7.858 1.00 0.00 21 PHE A CA 6
ATOM 8366 C C . PHE A 1 21 ? -7.318 -12.040 -6.690 1.00 0.00 21 PHE A C 6
ATOM 8367 O O . PHE A 1 21 ? -8.438 -11.542 -6.594 1.00 0.00 21 PHE A O 6
ATOM 8384 N N . THR A 1 22 ? -6.808 -12.912 -5.832 1.00 0.00 22 THR A N 6
ATOM 8385 C CA . THR A 1 22 ? -7.567 -13.354 -4.675 1.00 0.00 22 THR A CA 6
ATOM 8386 C C . THR A 1 22 ? -6.848 -12.961 -3.383 1.00 0.00 22 THR A C 6
ATOM 8387 O O . THR A 1 22 ? -5.808 -13.527 -3.050 1.00 0.00 22 THR A O 6
ATOM 8398 N N . VAL A 1 23 ? -7.431 -11.994 -2.690 1.00 0.00 23 VAL A N 6
ATOM 8399 C CA . VAL A 1 23 ? -6.859 -11.518 -1.441 1.00 0.00 23 VAL A CA 6
ATOM 8400 C C . VAL A 1 23 ? -6.390 -12.715 -0.612 1.00 0.00 23 VAL A C 6
ATOM 8401 O O . VAL A 1 23 ? -6.774 -13.852 -0.883 1.00 0.00 23 VAL A O 6
ATOM 8414 N N . GLU A 1 24 ? -5.567 -12.418 0.383 1.00 0.00 24 GLU A N 6
ATOM 8415 C CA . GLU A 1 24 ? -5.041 -13.456 1.255 1.00 0.00 24 GLU A CA 6
ATOM 8416 C C . GLU A 1 24 ? -5.154 -13.026 2.719 1.00 0.00 24 GLU A C 6
ATOM 8417 O O . GLU A 1 24 ? -4.371 -12.204 3.190 1.00 0.00 24 GLU A O 6
ATOM 8429 N N . GLU A 1 25 ? -6.135 -13.603 3.397 1.00 0.00 25 GLU A N 6
ATOM 8430 C CA . GLU A 1 25 ? -6.360 -13.291 4.798 1.00 0.00 25 GLU A CA 6
ATOM 8431 C C . GLU A 1 25 ? -5.386 -14.073 5.680 1.00 0.00 25 GLU A C 6
ATOM 8432 O O . GLU A 1 25 ? -5.800 -14.753 6.618 1.00 0.00 25 GLU A O 6
ATOM 8444 N N . GLY A 1 26 ? -4.109 -13.951 5.349 1.00 0.00 26 GLY A N 6
ATOM 8445 C CA . GLY A 1 26 ? -3.072 -14.639 6.099 1.00 0.00 26 GLY A CA 6
ATOM 8446 C C . GLY A 1 26 ? -1.683 -14.122 5.716 1.00 0.00 26 GLY A C 6
ATOM 8447 O O . GLY A 1 26 ? -0.827 -13.935 6.578 1.00 0.00 26 GLY A O 6
ATOM 8451 N N . ASP A 1 27 ? -1.504 -13.907 4.421 1.00 0.00 27 ASP A N 6
ATOM 8452 C CA . ASP A 1 27 ? -0.235 -13.415 3.913 1.00 0.00 27 ASP A CA 6
ATOM 8453 C C . ASP A 1 27 ? -0.476 -12.630 2.622 1.00 0.00 27 ASP A C 6
ATOM 8454 O O . ASP A 1 27 ? -0.520 -13.210 1.538 1.00 0.00 27 ASP A O 6
ATOM 8463 N N . LEU A 1 28 ? -0.627 -11.324 2.781 1.00 0.00 28 LEU A N 6
ATOM 8464 C CA . LEU A 1 28 ? -0.864 -10.454 1.641 1.00 0.00 28 LEU A CA 6
ATOM 8465 C C . LEU A 1 28 ? 0.421 -10.338 0.819 1.00 0.00 28 LEU A C 6
ATOM 8466 O O . LEU A 1 28 ? 0.371 -10.240 -0.407 1.00 0.00 28 LEU A O 6
ATOM 8482 N N . GLY A 1 29 ? 1.542 -10.353 1.525 1.00 0.00 29 GLY A N 6
ATOM 8483 C CA . GLY A 1 29 ? 2.838 -10.251 0.876 1.00 0.00 29 GLY A CA 6
ATOM 8484 C C . GLY A 1 29 ? 3.214 -8.788 0.630 1.00 0.00 29 GLY A C 6
ATOM 8485 O O . GLY A 1 29 ? 4.292 -8.499 0.112 1.00 0.00 29 GLY A O 6
ATOM 8489 N N . PHE A 1 30 ? 2.305 -7.904 1.014 1.00 0.00 30 PHE A N 6
ATOM 8490 C CA . PHE A 1 30 ? 2.528 -6.479 0.843 1.00 0.00 30 PHE A CA 6
ATOM 8491 C C . PHE A 1 30 ? 1.760 -5.673 1.892 1.00 0.00 30 PHE A C 6
ATOM 8492 O O . PHE A 1 30 ? 0.869 -6.201 2.556 1.00 0.00 30 PHE A O 6
ATOM 8509 N N . THR A 1 31 ? 2.132 -4.407 2.009 1.00 0.00 31 THR A N 6
ATOM 8510 C CA . THR A 1 31 ? 1.488 -3.523 2.966 1.00 0.00 31 THR A CA 6
ATOM 8511 C C . THR A 1 31 ? 1.087 -2.209 2.292 1.00 0.00 31 THR A C 6
ATOM 8512 O O . THR A 1 31 ? 1.373 -1.998 1.115 1.00 0.00 31 THR A O 6
ATOM 8523 N N . LEU A 1 32 ? 0.432 -1.359 3.069 1.00 0.00 32 LEU A N 6
ATOM 8524 C CA . LEU A 1 32 ? -0.011 -0.071 2.563 1.00 0.00 32 LEU A CA 6
ATOM 8525 C C . LEU A 1 32 ? 0.633 1.045 3.387 1.00 0.00 32 LEU A C 6
ATOM 8526 O O . LEU A 1 32 ? 0.427 1.127 4.597 1.00 0.00 32 LEU A O 6
ATOM 8542 N N . ARG A 1 33 ? 1.400 1.878 2.698 1.00 0.00 33 ARG A N 6
ATOM 8543 C CA . ARG A 1 33 ? 2.076 2.986 3.352 1.00 0.00 33 ARG A CA 6
ATOM 8544 C C . ARG A 1 33 ? 1.539 4.319 2.827 1.00 0.00 33 ARG A C 6
ATOM 8545 O O . ARG A 1 33 ? 0.835 4.355 1.819 1.00 0.00 33 ARG A O 6
ATOM 8566 N N . GLY A 1 34 ? 1.891 5.382 3.535 1.00 0.00 34 GLY A N 6
ATOM 8567 C CA . GLY A 1 34 ? 1.453 6.714 3.153 1.00 0.00 34 GLY A CA 6
ATOM 8568 C C . GLY A 1 34 ? 0.054 7.008 3.697 1.00 0.00 34 GLY A C 6
ATOM 8569 O O . GLY A 1 34 ? -0.556 6.158 4.344 1.00 0.00 34 GLY A O 6
ATOM 8573 N N . ASN A 1 35 ? -0.414 8.215 3.416 1.00 0.00 35 ASN A N 6
ATOM 8574 C CA . ASN A 1 35 ? -1.730 8.632 3.870 1.00 0.00 35 ASN A CA 6
ATOM 8575 C C . ASN A 1 35 ? -2.775 8.232 2.826 1.00 0.00 35 ASN A C 6
ATOM 8576 O O . ASN A 1 35 ? -3.524 7.277 3.027 1.00 0.00 35 ASN A O 6
ATOM 8587 N N . THR A 1 36 ? -2.791 8.982 1.734 1.00 0.00 36 THR A N 6
ATOM 8588 C CA . THR A 1 36 ? -3.732 8.717 0.659 1.00 0.00 36 THR A CA 6
ATOM 8589 C C . THR A 1 36 ? -3.438 9.620 -0.541 1.00 0.00 36 THR A C 6
ATOM 8590 O O . THR A 1 36 ? -3.145 10.803 -0.376 1.00 0.00 36 THR A O 6
ATOM 8601 N N . PRO A 1 37 ? -3.528 9.011 -1.754 1.00 0.00 37 PRO A N 6
ATOM 8602 C CA . PRO A 1 37 ? -3.881 7.606 -1.862 1.00 0.00 37 PRO A CA 6
ATOM 8603 C C . PRO A 1 37 ? -2.704 6.713 -1.463 1.00 0.00 37 PRO A C 6
ATOM 8604 O O . PRO A 1 37 ? -1.580 6.922 -1.917 1.00 0.00 37 PRO A O 6
ATOM 8615 N N . VAL A 1 38 ? -3.003 5.737 -0.619 1.00 0.00 38 VAL A N 6
ATOM 8616 C CA . VAL A 1 38 ? -1.983 4.812 -0.154 1.00 0.00 38 VAL A CA 6
ATOM 8617 C C . VAL A 1 38 ? -1.227 4.246 -1.357 1.00 0.00 38 VAL A C 6
ATOM 8618 O O . VAL A 1 38 ? -1.602 4.492 -2.503 1.00 0.00 38 VAL A O 6
ATOM 8631 N N . GLN A 1 39 ? -0.175 3.499 -1.057 1.00 0.00 39 GLN A N 6
ATOM 8632 C CA . GLN A 1 39 ? 0.638 2.896 -2.100 1.00 0.00 39 GLN A CA 6
ATOM 8633 C C . GLN A 1 39 ? 0.800 1.396 -1.846 1.00 0.00 39 GLN A C 6
ATOM 8634 O O . GLN A 1 39 ? 0.401 0.893 -0.797 1.00 0.00 39 GLN A O 6
ATOM 8648 N N . VAL A 1 40 ? 1.386 0.723 -2.826 1.00 0.00 40 VAL A N 6
ATOM 8649 C CA . VAL A 1 40 ? 1.606 -0.710 -2.722 1.00 0.00 40 VAL A CA 6
ATOM 8650 C C . VAL A 1 40 ? 3.085 -0.975 -2.432 1.00 0.00 40 VAL A C 6
ATOM 8651 O O . VAL A 1 40 ? 3.922 -0.889 -3.330 1.00 0.00 40 VAL A O 6
ATOM 8664 N N . HIS A 1 41 ? 3.362 -1.291 -1.176 1.00 0.00 41 HIS A N 6
ATOM 8665 C CA . HIS A 1 41 ? 4.725 -1.569 -0.757 1.00 0.00 41 HIS A CA 6
ATOM 8666 C C . HIS A 1 41 ? 4.972 -3.079 -0.783 1.00 0.00 41 HIS A C 6
ATOM 8667 O O . HIS A 1 41 ? 5.150 -3.700 0.263 1.00 0.00 41 HIS A O 6
ATOM 8681 N N . PHE A 1 42 ? 4.975 -3.625 -1.990 1.00 0.00 42 PHE A N 6
ATOM 8682 C CA . PHE A 1 42 ? 5.197 -5.050 -2.166 1.00 0.00 42 PHE A CA 6
ATOM 8683 C C . PHE A 1 42 ? 6.433 -5.512 -1.392 1.00 0.00 42 PHE A C 6
ATOM 8684 O O . PHE A 1 42 ? 7.453 -4.825 -1.377 1.00 0.00 42 PHE A O 6
ATOM 8701 N N . LEU A 1 43 ? 6.300 -6.673 -0.767 1.00 0.00 43 LEU A N 6
ATOM 8702 C CA . LEU A 1 43 ? 7.393 -7.234 0.008 1.00 0.00 43 LEU A CA 6
ATOM 8703 C C . LEU A 1 43 ? 7.916 -8.490 -0.692 1.00 0.00 43 LEU A C 6
ATOM 8704 O O . LEU A 1 43 ? 9.125 -8.703 -0.772 1.00 0.00 43 LEU A O 6
ATOM 8720 N N . ASP A 1 44 ? 6.980 -9.290 -1.180 1.00 0.00 44 ASP A N 6
ATOM 8721 C CA . ASP A 1 44 ? 7.331 -10.519 -1.871 1.00 0.00 44 ASP A CA 6
ATOM 8722 C C . ASP A 1 44 ? 7.035 -10.363 -3.364 1.00 0.00 44 ASP A C 6
ATOM 8723 O O . ASP A 1 44 ? 6.042 -9.744 -3.742 1.00 0.00 44 ASP A O 6
ATOM 8732 N N . PRO A 1 45 ? 7.940 -10.949 -4.193 1.00 0.00 45 PRO A N 6
ATOM 8733 C CA . PRO A 1 45 ? 7.786 -10.881 -5.637 1.00 0.00 45 PRO A CA 6
ATOM 8734 C C . PRO A 1 45 ? 6.682 -11.826 -6.116 1.00 0.00 45 PRO A C 6
ATOM 8735 O O . PRO A 1 45 ? 6.150 -11.660 -7.212 1.00 0.00 45 PRO A O 6
ATOM 8746 N N . HIS A 1 46 ? 6.371 -12.797 -5.270 1.00 0.00 46 HIS A N 6
ATOM 8747 C CA . HIS A 1 46 ? 5.340 -13.769 -5.593 1.00 0.00 46 HIS A CA 6
ATOM 8748 C C . HIS A 1 46 ? 4.321 -13.835 -4.454 1.00 0.00 46 HIS A C 6
ATOM 8749 O O . HIS A 1 46 ? 4.150 -14.880 -3.829 1.00 0.00 46 HIS A O 6
ATOM 8763 N N . CYS A 1 47 ? 3.671 -12.705 -4.218 1.00 0.00 47 CYS A N 6
ATOM 8764 C CA . CYS A 1 47 ? 2.674 -12.620 -3.165 1.00 0.00 47 CYS A CA 6
ATOM 8765 C C . CYS A 1 47 ? 1.307 -12.946 -3.771 1.00 0.00 47 CYS A C 6
ATOM 8766 O O . CYS A 1 47 ? 0.559 -13.755 -3.224 1.00 0.00 47 CYS A O 6
ATOM 8774 N N . SER A 1 48 ? 1.023 -12.300 -4.892 1.00 0.00 48 SER A N 6
ATOM 8775 C CA . SER A 1 48 ? -0.240 -12.510 -5.578 1.00 0.00 48 SER A CA 6
ATOM 8776 C C . SER A 1 48 ? -0.532 -11.333 -6.510 1.00 0.00 48 SER A C 6
ATOM 8777 O O . SER A 1 48 ? -0.422 -11.460 -7.729 1.00 0.00 48 SER A O 6
ATOM 8785 N N . ALA A 1 49 ? -0.899 -10.214 -5.902 1.00 0.00 49 ALA A N 6
ATOM 8786 C CA . ALA A 1 49 ? -1.207 -9.016 -6.663 1.00 0.00 49 ALA A CA 6
ATOM 8787 C C . ALA A 1 49 ? -0.165 -8.836 -7.769 1.00 0.00 49 ALA A C 6
ATOM 8788 O O . ALA A 1 49 ? -0.516 -8.668 -8.936 1.00 0.00 49 ALA A O 6
ATOM 8795 N N . SER A 1 50 ? 1.095 -8.879 -7.363 1.00 0.00 50 SER A N 6
ATOM 8796 C CA . SER A 1 50 ? 2.190 -8.724 -8.306 1.00 0.00 50 SER A CA 6
ATOM 8797 C C . SER A 1 50 ? 2.049 -9.737 -9.443 1.00 0.00 50 SER A C 6
ATOM 8798 O O . SER A 1 50 ? 2.320 -9.418 -10.600 1.00 0.00 50 SER A O 6
ATOM 8806 N N . LEU A 1 51 ? 1.627 -10.937 -9.075 1.00 0.00 51 LEU A N 6
ATOM 8807 C CA . LEU A 1 51 ? 1.447 -11.999 -10.051 1.00 0.00 51 LEU A CA 6
ATOM 8808 C C . LEU A 1 51 ? 0.239 -11.676 -10.932 1.00 0.00 51 LEU A C 6
ATOM 8809 O O . LEU A 1 51 ? 0.169 -12.112 -12.081 1.00 0.00 51 LEU A O 6
ATOM 8825 N N . ALA A 1 52 ? -0.684 -10.915 -10.362 1.00 0.00 52 ALA A N 6
ATOM 8826 C CA . ALA A 1 52 ? -1.885 -10.529 -11.081 1.00 0.00 52 ALA A CA 6
ATOM 8827 C C . ALA A 1 52 ? -1.508 -9.586 -12.226 1.00 0.00 52 ALA A C 6
ATOM 8828 O O . ALA A 1 52 ? -1.772 -9.882 -13.391 1.00 0.00 52 ALA A O 6
ATOM 8835 N N . GLY A 1 53 ? -0.898 -8.471 -11.854 1.00 0.00 53 GLY A N 6
ATOM 8836 C CA . GLY A 1 53 ? -0.482 -7.483 -12.835 1.00 0.00 53 GLY A CA 6
ATOM 8837 C C . GLY A 1 53 ? -0.343 -6.100 -12.196 1.00 0.00 53 GLY A C 6
ATOM 8838 O O . GLY A 1 53 ? -0.780 -5.101 -12.765 1.00 0.00 53 GLY A O 6
ATOM 8842 N N . ALA A 1 54 ? 0.268 -6.086 -11.020 1.00 0.00 54 ALA A N 6
ATOM 8843 C CA . ALA A 1 54 ? 0.471 -4.842 -10.297 1.00 0.00 54 ALA A CA 6
ATOM 8844 C C . ALA A 1 54 ? 1.969 -4.622 -10.079 1.00 0.00 54 ALA A C 6
ATOM 8845 O O . ALA A 1 54 ? 2.786 -5.451 -10.476 1.00 0.00 54 ALA A O 6
ATOM 8852 N N . LYS A 1 55 ? 2.284 -3.500 -9.449 1.00 0.00 55 LYS A N 6
ATOM 8853 C CA . LYS A 1 55 ? 3.670 -3.160 -9.173 1.00 0.00 55 LYS A CA 6
ATOM 8854 C C . LYS A 1 55 ? 3.731 -2.229 -7.961 1.00 0.00 55 LYS A C 6
ATOM 8855 O O . LYS A 1 55 ? 2.709 -1.949 -7.336 1.00 0.00 55 LYS A O 6
ATOM 8874 N N . GLU A 1 56 ? 4.940 -1.774 -7.665 1.00 0.00 56 GLU A N 6
ATOM 8875 C CA . GLU A 1 56 ? 5.148 -0.880 -6.539 1.00 0.00 56 GLU A CA 6
ATOM 8876 C C . GLU A 1 56 ? 4.767 0.552 -6.920 1.00 0.00 56 GLU A C 6
ATOM 8877 O O . GLU A 1 56 ? 4.605 0.862 -8.100 1.00 0.00 56 GLU A O 6
ATOM 8889 N N . GLY A 1 57 ? 4.634 1.387 -5.900 1.00 0.00 57 GLY A N 6
ATOM 8890 C CA . GLY A 1 57 ? 4.275 2.778 -6.114 1.00 0.00 57 GLY A CA 6
ATOM 8891 C C . GLY A 1 57 ? 2.854 2.899 -6.667 1.00 0.00 57 GLY A C 6
ATOM 8892 O O . GLY A 1 57 ? 2.439 3.976 -7.093 1.00 0.00 57 GLY A O 6
ATOM 8896 N N . ASP A 1 58 ? 2.146 1.779 -6.643 1.00 0.00 58 ASP A N 6
ATOM 8897 C CA . ASP A 1 58 ? 0.780 1.746 -7.137 1.00 0.00 58 ASP A CA 6
ATOM 8898 C C . ASP A 1 58 ? -0.149 2.377 -6.098 1.00 0.00 58 ASP A C 6
ATOM 8899 O O . ASP A 1 58 ? -0.136 1.989 -4.931 1.00 0.00 58 ASP A O 6
ATOM 8908 N N . TYR A 1 59 ? -0.932 3.341 -6.560 1.00 0.00 59 TYR A N 6
ATOM 8909 C CA . TYR A 1 59 ? -1.866 4.030 -5.685 1.00 0.00 59 TYR A CA 6
ATOM 8910 C C . TYR A 1 59 ? -3.283 3.480 -5.854 1.00 0.00 59 TYR A C 6
ATOM 8911 O O . TYR A 1 59 ? -3.884 3.619 -6.919 1.00 0.00 59 TYR A O 6
ATOM 8929 N N . ILE A 1 60 ? -3.777 2.867 -4.788 1.00 0.00 60 ILE A N 6
ATOM 8930 C CA . ILE A 1 60 ? -5.113 2.296 -4.805 1.00 0.00 60 ILE A CA 6
ATOM 8931 C C . ILE A 1 60 ? -6.141 3.419 -4.956 1.00 0.00 60 ILE A C 6
ATOM 8932 O O . ILE A 1 60 ? -6.086 4.417 -4.239 1.00 0.00 60 ILE A O 6
ATOM 8948 N N . VAL A 1 61 ? -7.056 3.218 -5.893 1.00 0.00 61 VAL A N 6
ATOM 8949 C CA . VAL A 1 61 ? -8.095 4.201 -6.147 1.00 0.00 61 VAL A CA 6
ATOM 8950 C C . VAL A 1 61 ? -9.453 3.612 -5.759 1.00 0.00 61 VAL A C 6
ATOM 8951 O O . VAL A 1 61 ? -10.306 4.314 -5.218 1.00 0.00 61 VAL A O 6
ATOM 8964 N N . SER A 1 62 ? -9.612 2.330 -6.051 1.00 0.00 62 SER A N 6
ATOM 8965 C CA . SER A 1 62 ? -10.852 1.639 -5.739 1.00 0.00 62 SER A CA 6
ATOM 8966 C C . SER A 1 62 ? -10.616 0.128 -5.710 1.00 0.00 62 SER A C 6
ATOM 8967 O O . SER A 1 62 ? -9.626 -0.360 -6.253 1.00 0.00 62 SER A O 6
ATOM 8975 N N . ILE A 1 63 ? -11.542 -0.571 -5.071 1.00 0.00 63 ILE A N 6
ATOM 8976 C CA . ILE A 1 63 ? -11.447 -2.017 -4.963 1.00 0.00 63 ILE A CA 6
ATOM 8977 C C . ILE A 1 63 ? -12.829 -2.633 -5.192 1.00 0.00 63 ILE A C 6
ATOM 8978 O O . ILE A 1 63 ? -13.762 -2.373 -4.434 1.00 0.00 63 ILE A O 6
ATOM 8994 N N . GLN A 1 64 ? -12.917 -3.438 -6.241 1.00 0.00 64 GLN A N 6
ATOM 8995 C CA . GLN A 1 64 ? -14.169 -4.093 -6.580 1.00 0.00 64 GLN A CA 6
ATOM 8996 C C . GLN A 1 64 ? -15.156 -3.080 -7.163 1.00 0.00 64 GLN A C 6
ATOM 8997 O O . GLN A 1 64 ? -15.637 -3.251 -8.283 1.00 0.00 64 GLN A O 6
ATOM 9011 N N . GLY A 1 65 ? -15.429 -2.048 -6.379 1.00 0.00 65 GLY A N 6
ATOM 9012 C CA . GLY A 1 65 ? -16.351 -1.008 -6.804 1.00 0.00 65 GLY A CA 6
ATOM 9013 C C . GLY A 1 65 ? -16.595 0.002 -5.680 1.00 0.00 65 GLY A C 6
ATOM 9014 O O . GLY A 1 65 ? -17.712 0.486 -5.508 1.00 0.00 65 GLY A O 6
ATOM 9018 N N . VAL A 1 66 ? -15.530 0.288 -4.945 1.00 0.00 66 VAL A N 6
ATOM 9019 C CA . VAL A 1 66 ? -15.615 1.231 -3.843 1.00 0.00 66 VAL A CA 6
ATOM 9020 C C . VAL A 1 66 ? -14.546 2.312 -4.019 1.00 0.00 66 VAL A C 6
ATOM 9021 O O . VAL A 1 66 ? -13.548 2.097 -4.705 1.00 0.00 66 VAL A O 6
ATOM 9034 N N . ASP A 1 67 ? -14.791 3.450 -3.387 1.00 0.00 67 ASP A N 6
ATOM 9035 C CA . ASP A 1 67 ? -13.862 4.565 -3.466 1.00 0.00 67 ASP A CA 6
ATOM 9036 C C . ASP A 1 67 ? -12.714 4.336 -2.480 1.00 0.00 67 ASP A C 6
ATOM 9037 O O . ASP A 1 67 ? -12.943 4.159 -1.285 1.00 0.00 67 ASP A O 6
ATOM 9046 N N . CYS A 1 68 ? -11.503 4.348 -3.019 1.00 0.00 68 CYS A N 6
ATOM 9047 C CA . CYS A 1 68 ? -10.319 4.144 -2.202 1.00 0.00 68 CYS A CA 6
ATOM 9048 C C . CYS A 1 68 ? -9.258 5.159 -2.632 1.00 0.00 68 CYS A C 6
ATOM 9049 O O . CYS A 1 68 ? -8.106 4.797 -2.866 1.00 0.00 68 CYS A O 6
ATOM 9057 N N . LYS A 1 69 ? -9.684 6.411 -2.723 1.00 0.00 69 LYS A N 6
ATOM 9058 C CA . LYS A 1 69 ? -8.785 7.480 -3.121 1.00 0.00 69 LYS A CA 6
ATOM 9059 C C . LYS A 1 69 ? -8.518 8.389 -1.919 1.00 0.00 69 LYS A C 6
ATOM 9060 O O . LYS A 1 69 ? -7.459 9.009 -1.828 1.00 0.00 69 LYS A O 6
ATOM 9079 N N . TRP A 1 70 ? -9.497 8.441 -1.027 1.00 0.00 70 TRP A N 6
ATOM 9080 C CA . TRP A 1 70 ? -9.380 9.263 0.165 1.00 0.00 70 TRP A CA 6
ATOM 9081 C C . TRP A 1 70 ? -9.106 8.339 1.352 1.00 0.00 70 TRP A C 6
ATOM 9082 O O . TRP A 1 70 ? -8.388 8.710 2.280 1.00 0.00 70 TRP A O 6
ATOM 9103 N N . LEU A 1 71 ? -9.692 7.153 1.286 1.00 0.00 71 LEU A N 6
ATOM 9104 C CA . LEU A 1 71 ? -9.520 6.172 2.345 1.00 0.00 71 LEU A CA 6
ATOM 9105 C C . LEU A 1 71 ? -8.048 6.127 2.757 1.00 0.00 71 LEU A C 6
ATOM 9106 O O . LEU A 1 71 ? -7.164 6.411 1.950 1.00 0.00 71 LEU A O 6
ATOM 9122 N N . THR A 1 72 ? -7.829 5.768 4.014 1.00 0.00 72 THR A N 6
ATOM 9123 C CA . THR A 1 72 ? -6.479 5.682 4.543 1.00 0.00 72 THR A CA 6
ATOM 9124 C C . THR A 1 72 ? -5.922 4.269 4.358 1.00 0.00 72 THR A C 6
ATOM 9125 O O . THR A 1 72 ? -6.393 3.520 3.503 1.00 0.00 72 THR A O 6
ATOM 9136 N N . VAL A 1 73 ? -4.929 3.947 5.174 1.00 0.00 73 VAL A N 6
ATOM 9137 C CA . VAL A 1 73 ? -4.303 2.637 5.111 1.00 0.00 73 VAL A CA 6
ATOM 9138 C C . VAL A 1 73 ? -5.227 1.604 5.759 1.00 0.00 73 VAL A C 6
ATOM 9139 O O . VAL A 1 73 ? -5.433 0.521 5.214 1.00 0.00 73 VAL A O 6
ATOM 9152 N N . SER A 1 74 ? -5.758 1.975 6.915 1.00 0.00 74 SER A N 6
ATOM 9153 C CA . SER A 1 74 ? -6.655 1.094 7.644 1.00 0.00 74 SER A CA 6
ATOM 9154 C C . SER A 1 74 ? -7.900 0.803 6.804 1.00 0.00 74 SER A C 6
ATOM 9155 O O . SER A 1 74 ? -8.193 -0.353 6.503 1.00 0.00 74 SER A O 6
ATOM 9163 N N . GLU A 1 75 ? -8.598 1.871 6.449 1.00 0.00 75 GLU A N 6
ATOM 9164 C CA . GLU A 1 75 ? -9.805 1.745 5.649 1.00 0.00 75 GLU A CA 6
ATOM 9165 C C . GLU A 1 75 ? -9.618 0.673 4.573 1.00 0.00 75 GLU A C 6
ATOM 9166 O O . GLU A 1 75 ? -10.289 -0.357 4.595 1.00 0.00 75 GLU A O 6
ATOM 9178 N N . VAL A 1 76 ? -8.704 0.954 3.656 1.00 0.00 76 VAL A N 6
ATOM 9179 C CA . VAL A 1 76 ? -8.421 0.027 2.573 1.00 0.00 76 VAL A CA 6
ATOM 9180 C C . VAL A 1 76 ? -8.153 -1.363 3.154 1.00 0.00 76 VAL A C 6
ATOM 9181 O O . VAL A 1 76 ? -8.861 -2.318 2.840 1.00 0.00 76 VAL A O 6
ATOM 9194 N N . MET A 1 77 ? -7.129 -1.431 3.992 1.00 0.00 77 MET A N 6
ATOM 9195 C CA . MET A 1 77 ? -6.759 -2.688 4.620 1.00 0.00 77 MET A CA 6
ATOM 9196 C C . MET A 1 77 ? -8.000 -3.499 4.998 1.00 0.00 77 MET A C 6
ATOM 9197 O O . MET A 1 77 ? -8.024 -4.718 4.835 1.00 0.00 77 MET A O 6
ATOM 9211 N N . LYS A 1 78 ? -9.002 -2.789 5.497 1.00 0.00 78 LYS A N 6
ATOM 9212 C CA . LYS A 1 78 ? -10.243 -3.427 5.900 1.00 0.00 78 LYS A CA 6
ATOM 9213 C C . LYS A 1 78 ? -11.043 -3.809 4.653 1.00 0.00 78 LYS A C 6
ATOM 9214 O O . LYS A 1 78 ? -11.552 -4.925 4.556 1.00 0.00 78 LYS A O 6
ATOM 9233 N N . LEU A 1 79 ? -11.129 -2.862 3.731 1.00 0.00 79 LEU A N 6
ATOM 9234 C CA . LEU A 1 79 ? -11.859 -3.086 2.494 1.00 0.00 79 LEU A CA 6
ATOM 9235 C C . LEU A 1 79 ? -11.243 -4.273 1.752 1.00 0.00 79 LEU A C 6
ATOM 9236 O O . LEU A 1 79 ? -11.905 -4.907 0.930 1.00 0.00 79 LEU A O 6
ATOM 9252 N N . LEU A 1 80 ? -9.985 -4.540 2.068 1.00 0.00 80 LEU A N 6
ATOM 9253 C CA . LEU A 1 80 ? -9.273 -5.640 1.441 1.00 0.00 80 LEU A CA 6
ATOM 9254 C C . LEU A 1 80 ? -9.530 -6.925 2.231 1.00 0.00 80 LEU A C 6
ATOM 9255 O O . LEU A 1 80 ? -9.829 -7.967 1.649 1.00 0.00 80 LEU A O 6
ATOM 9271 N N . LYS A 1 81 ? -9.405 -6.808 3.545 1.00 0.00 81 LYS A N 6
ATOM 9272 C CA . LYS A 1 81 ? -9.621 -7.947 4.421 1.00 0.00 81 LYS A CA 6
ATOM 9273 C C . LYS A 1 81 ? -11.024 -8.509 4.184 1.00 0.00 81 LYS A C 6
ATOM 9274 O O . LYS A 1 81 ? -11.193 -9.716 4.014 1.00 0.00 81 LYS A O 6
ATOM 9293 N N . SER A 1 82 ? -11.995 -7.608 4.179 1.00 0.00 82 SER A N 6
ATOM 9294 C CA . SER A 1 82 ? -13.378 -7.999 3.965 1.00 0.00 82 SER A CA 6
ATOM 9295 C C . SER A 1 82 ? -13.472 -8.964 2.782 1.00 0.00 82 SER A C 6
ATOM 9296 O O . SER A 1 82 ? -14.149 -9.988 2.864 1.00 0.00 82 SER A O 6
ATOM 9304 N N . PHE A 1 83 ? -12.784 -8.604 1.709 1.00 0.00 83 PHE A N 6
ATOM 9305 C CA . PHE A 1 83 ? -12.781 -9.426 0.511 1.00 0.00 83 PHE A CA 6
ATOM 9306 C C . PHE A 1 83 ? -11.655 -10.460 0.558 1.00 0.00 83 PHE A C 6
ATOM 9307 O O . PHE A 1 83 ? -10.935 -10.645 -0.422 1.00 0.00 83 PHE A O 6
ATOM 9324 N N . GLY A 1 84 ? -11.538 -11.109 1.708 1.00 0.00 84 GLY A N 6
ATOM 9325 C CA . GLY A 1 84 ? -10.512 -12.120 1.896 1.00 0.00 84 GLY A CA 6
ATOM 9326 C C . GLY A 1 84 ? -10.901 -13.430 1.207 1.00 0.00 84 GLY A C 6
ATOM 9327 O O . GLY A 1 84 ? -12.019 -13.915 1.373 1.00 0.00 84 GLY A O 6
ATOM 9331 N N . GLY A 1 85 ? -9.956 -13.966 0.448 1.00 0.00 85 GLY A N 6
ATOM 9332 C CA . GLY A 1 85 ? -10.186 -15.210 -0.266 1.00 0.00 85 GLY A CA 6
ATOM 9333 C C . GLY A 1 85 ? -11.297 -15.049 -1.305 1.00 0.00 85 GLY A C 6
ATOM 9334 O O . GLY A 1 85 ? -11.995 -16.009 -1.627 1.00 0.00 85 GLY A O 6
ATOM 9338 N N . GLU A 1 86 ? -11.427 -13.827 -1.801 1.00 0.00 86 GLU A N 6
ATOM 9339 C CA . GLU A 1 86 ? -12.442 -13.528 -2.797 1.00 0.00 86 GLU A CA 6
ATOM 9340 C C . GLU A 1 86 ? -11.836 -12.719 -3.946 1.00 0.00 86 GLU A C 6
ATOM 9341 O O . GLU A 1 86 ? -11.227 -11.674 -3.721 1.00 0.00 86 GLU A O 6
ATOM 9353 N N . GLU A 1 87 ? -12.022 -13.235 -5.152 1.00 0.00 87 GLU A N 6
ATOM 9354 C CA . GLU A 1 87 ? -11.501 -12.574 -6.337 1.00 0.00 87 GLU A CA 6
ATOM 9355 C C . GLU A 1 87 ? -12.144 -11.195 -6.502 1.00 0.00 87 GLU A C 6
ATOM 9356 O O . GLU A 1 87 ? -13.337 -11.092 -6.784 1.00 0.00 87 GLU A O 6
ATOM 9368 N N . VAL A 1 88 ? -11.325 -10.170 -6.318 1.00 0.00 88 VAL A N 6
ATOM 9369 C CA . VAL A 1 88 ? -11.798 -8.802 -6.443 1.00 0.00 88 VAL A CA 6
ATOM 9370 C C . VAL A 1 88 ? -11.048 -8.109 -7.582 1.00 0.00 88 VAL A C 6
ATOM 9371 O O . VAL A 1 88 ? -10.132 -8.685 -8.167 1.00 0.00 88 VAL A O 6
ATOM 9384 N N . GLU A 1 89 ? -11.465 -6.883 -7.863 1.00 0.00 89 GLU A N 6
ATOM 9385 C CA . GLU A 1 89 ? -10.844 -6.106 -8.922 1.00 0.00 89 GLU A CA 6
ATOM 9386 C C . GLU A 1 89 ? -10.247 -4.817 -8.354 1.00 0.00 89 GLU A C 6
ATOM 9387 O O . GLU A 1 89 ? -10.970 -3.857 -8.091 1.00 0.00 89 GLU A O 6
ATOM 9399 N N . MET A 1 90 ? -8.933 -4.837 -8.181 1.00 0.00 90 MET A N 6
ATOM 9400 C CA . MET A 1 90 ? -8.231 -3.681 -7.649 1.00 0.00 90 MET A CA 6
ATOM 9401 C C . MET A 1 90 ? -7.737 -2.773 -8.776 1.00 0.00 90 MET A C 6
ATOM 9402 O O . MET A 1 90 ? -7.236 -3.253 -9.792 1.00 0.00 90 MET A O 6
ATOM 9416 N N . LYS A 1 91 ? -7.896 -1.475 -8.560 1.00 0.00 91 LYS A N 6
ATOM 9417 C CA . LYS A 1 91 ? -7.473 -0.495 -9.546 1.00 0.00 91 LYS A CA 6
ATOM 9418 C C . LYS A 1 91 ? -6.332 0.344 -8.967 1.00 0.00 91 LYS A C 6
ATOM 9419 O O . LYS A 1 91 ? -6.389 0.763 -7.811 1.00 0.00 91 LYS A O 6
ATOM 9438 N N . VAL A 1 92 ? -5.323 0.565 -9.796 1.00 0.00 92 VAL A N 6
ATOM 9439 C CA . VAL A 1 92 ? -4.170 1.346 -9.381 1.00 0.00 92 VAL A CA 6
ATOM 9440 C C . VAL A 1 92 ? -3.797 2.327 -10.494 1.00 0.00 92 VAL A C 6
ATOM 9441 O O . VAL A 1 92 ? -4.042 2.061 -11.669 1.00 0.00 92 VAL A O 6
ATOM 9454 N N . VAL A 1 93 ? -3.210 3.442 -10.084 1.00 0.00 93 VAL A N 6
ATOM 9455 C CA . VAL A 1 93 ? -2.800 4.464 -11.032 1.00 0.00 93 VAL A CA 6
ATOM 9456 C C . VAL A 1 93 ? -1.374 4.913 -10.707 1.00 0.00 93 VAL A C 6
ATOM 9457 O O . VAL A 1 93 ? -1.004 5.020 -9.539 1.00 0.00 93 VAL A O 6
ATOM 9470 N N . SER A 1 94 ? -0.612 5.164 -11.761 1.00 0.00 94 SER A N 6
ATOM 9471 C CA . SER A 1 94 ? 0.766 5.599 -11.602 1.00 0.00 94 SER A CA 6
ATOM 9472 C C . SER A 1 94 ? 0.826 7.125 -11.512 1.00 0.00 94 SER A C 6
ATOM 9473 O O . SER A 1 94 ? 0.096 7.821 -12.215 1.00 0.00 94 SER A O 6
ATOM 9481 N N . LEU A 1 95 ? 1.702 7.600 -10.639 1.00 0.00 95 LEU A N 6
ATOM 9482 C CA . LEU A 1 95 ? 1.867 9.031 -10.447 1.00 0.00 95 LEU A CA 6
ATOM 9483 C C . LEU A 1 95 ? 2.978 9.540 -11.367 1.00 0.00 95 LEU A C 6
ATOM 9484 O O . LEU A 1 95 ? 4.078 8.989 -11.381 1.00 0.00 95 LEU A O 6
ATOM 9500 N N . LEU A 1 96 ? 2.652 10.585 -12.113 1.00 0.00 96 LEU A N 6
ATOM 9501 C CA . LEU A 1 96 ? 3.609 11.174 -13.034 1.00 0.00 96 LEU A CA 6
ATOM 9502 C C . LEU A 1 96 ? 4.124 12.493 -12.453 1.00 0.00 96 LEU A C 6
ATOM 9503 O O . LEU A 1 96 ? 3.979 12.748 -11.259 1.00 0.00 96 LEU A O 6
ATOM 9519 N N . ASP A 1 97 ? 4.715 13.296 -13.326 1.00 0.00 97 ASP A N 6
ATOM 9520 C CA . ASP A 1 97 ? 5.252 14.582 -12.914 1.00 0.00 97 ASP A CA 6
ATOM 9521 C C . ASP A 1 97 ? 5.871 15.282 -14.125 1.00 0.00 97 ASP A C 6
ATOM 9522 O O . ASP A 1 97 ? 6.125 14.651 -15.150 1.00 0.00 97 ASP A O 6
ATOM 9531 N N . SER A 1 98 ? 6.097 16.579 -13.968 1.00 0.00 98 SER A N 6
ATOM 9532 C CA . SER A 1 98 ? 6.682 17.371 -15.036 1.00 0.00 98 SER A CA 6
ATOM 9533 C C . SER A 1 98 ? 8.208 17.307 -14.960 1.00 0.00 98 SER A C 6
ATOM 9534 O O . SER A 1 98 ? 8.763 16.767 -14.004 1.00 0.00 98 SER A O 6
ATOM 9542 N N . THR A 1 99 ? 8.844 17.864 -15.980 1.00 0.00 99 THR A N 6
ATOM 9543 C CA . THR A 1 99 ? 10.296 17.876 -16.041 1.00 0.00 99 THR A CA 6
ATOM 9544 C C . THR A 1 99 ? 10.838 16.448 -16.124 1.00 0.00 99 THR A C 6
ATOM 9545 O O . THR A 1 99 ? 10.388 15.566 -15.395 1.00 0.00 99 THR A O 6
ATOM 9556 N N . SER A 1 100 ? 11.797 16.265 -17.019 1.00 0.00 100 SER A N 6
ATOM 9557 C CA . SER A 1 100 ? 12.406 14.959 -17.208 1.00 0.00 100 SER A CA 6
ATOM 9558 C C . SER A 1 100 ? 13.414 15.012 -18.357 1.00 0.00 100 SER A C 6
ATOM 9559 O O . SER A 1 100 ? 13.312 15.864 -19.238 1.00 0.00 100 SER A O 6
ATOM 9567 N N . SER A 1 101 ? 14.365 14.091 -18.311 1.00 0.00 101 SER A N 6
ATOM 9568 C CA . SER A 1 101 ? 15.391 14.022 -19.338 1.00 0.00 101 SER A CA 6
ATOM 9569 C C . SER A 1 101 ? 16.182 15.332 -19.376 1.00 0.00 101 SER A C 6
ATOM 9570 O O . SER A 1 101 ? 15.728 16.350 -18.856 1.00 0.00 101 SER A O 6
ATOM 9578 N N . MET A 1 102 ? 17.350 15.263 -19.997 1.00 0.00 102 MET A N 6
ATOM 9579 C CA . MET A 1 102 ? 18.208 16.430 -20.110 1.00 0.00 102 MET A CA 6
ATOM 9580 C C . MET A 1 102 ? 19.261 16.233 -21.202 1.00 0.00 102 MET A C 6
ATOM 9581 O O . MET A 1 102 ? 19.426 17.087 -22.072 1.00 0.00 102 MET A O 6
ATOM 9595 N N . HIS A 1 103 ? 19.946 15.102 -21.122 1.00 0.00 103 HIS A N 6
ATOM 9596 C CA . HIS A 1 103 ? 20.978 14.782 -22.093 1.00 0.00 103 HIS A CA 6
ATOM 9597 C C . HIS A 1 103 ? 22.078 15.844 -22.041 1.00 0.00 103 HIS A C 6
ATOM 9598 O O . HIS A 1 103 ? 21.816 17.025 -22.261 1.00 0.00 103 HIS A O 6
ATOM 9612 N N . ASN A 1 104 ? 23.286 15.385 -21.750 1.00 0.00 104 ASN A N 6
ATOM 9613 C CA . ASN A 1 104 ? 24.427 16.281 -21.667 1.00 0.00 104 ASN A CA 6
ATOM 9614 C C . ASN A 1 104 ? 25.715 15.480 -21.868 1.00 0.00 104 ASN A C 6
ATOM 9615 O O . ASN A 1 104 ? 25.717 14.257 -21.736 1.00 0.00 104 ASN A O 6
ATOM 9626 N N . LYS A 1 105 ? 26.780 16.201 -22.186 1.00 0.00 105 LYS A N 6
ATOM 9627 C CA . LYS A 1 105 ? 28.071 15.573 -22.407 1.00 0.00 105 LYS A CA 6
ATOM 9628 C C . LYS A 1 105 ? 28.974 15.835 -21.201 1.00 0.00 105 LYS A C 6
ATOM 9629 O O . LYS A 1 105 ? 29.233 16.986 -20.853 1.00 0.00 105 LYS A O 6
ATOM 9648 N N . SER A 1 106 ? 29.430 14.748 -20.596 1.00 0.00 106 SER A N 6
ATOM 9649 C CA . SER A 1 106 ? 30.299 14.846 -19.435 1.00 0.00 106 SER A CA 6
ATOM 9650 C C . SER A 1 106 ? 31.152 13.582 -19.312 1.00 0.00 106 SER A C 6
ATOM 9651 O O . SER A 1 106 ? 31.109 12.713 -20.181 1.00 0.00 106 SER A O 6
ATOM 9659 N N . GLY A 1 107 ? 31.908 13.520 -18.226 1.00 0.00 107 GLY A N 6
ATOM 9660 C CA . GLY A 1 107 ? 32.769 12.377 -17.978 1.00 0.00 107 GLY A CA 6
ATOM 9661 C C . GLY A 1 107 ? 32.679 11.929 -16.517 1.00 0.00 107 GLY A C 6
ATOM 9662 O O . GLY A 1 107 ? 33.368 12.471 -15.654 1.00 0.00 107 GLY A O 6
ATOM 9666 N N . PRO A 1 108 ? 31.802 10.917 -16.280 1.00 0.00 108 PRO A N 6
ATOM 9667 C CA . PRO A 1 108 ? 31.613 10.390 -14.939 1.00 0.00 108 PRO A CA 6
ATOM 9668 C C . PRO A 1 108 ? 32.793 9.510 -14.524 1.00 0.00 108 PRO A C 6
ATOM 9669 O O . PRO A 1 108 ? 33.347 9.678 -13.439 1.00 0.00 108 PRO A O 6
ATOM 9680 N N . SER A 1 109 ? 33.144 8.589 -15.411 1.00 0.00 109 SER A N 6
ATOM 9681 C CA . SER A 1 109 ? 34.248 7.682 -15.151 1.00 0.00 109 SER A CA 6
ATOM 9682 C C . SER A 1 109 ? 35.408 7.984 -16.101 1.00 0.00 109 SER A C 6
ATOM 9683 O O . SER A 1 109 ? 35.322 7.714 -17.298 1.00 0.00 109 SER A O 6
ATOM 9691 N N . SER A 1 110 ? 36.468 8.540 -15.532 1.00 0.00 110 SER A N 6
ATOM 9692 C CA . SER A 1 110 ? 37.644 8.882 -16.314 1.00 0.00 110 SER A CA 6
ATOM 9693 C C . SER A 1 110 ? 38.259 7.616 -16.915 1.00 0.00 110 SER A C 6
ATOM 9694 O O . SER A 1 110 ? 38.427 7.520 -18.130 1.00 0.00 110 SER A O 6
ATOM 9702 N N . GLY A 1 111 ? 38.577 6.677 -16.037 1.00 0.00 111 GLY A N 6
ATOM 9703 C CA . GLY A 1 111 ? 39.170 5.421 -16.465 1.00 0.00 111 GLY A CA 6
ATOM 9704 C C . GLY A 1 111 ? 40.520 5.656 -17.145 1.00 0.00 111 GLY A C 6
ATOM 9705 O O . GLY A 1 111 ? 41.395 4.792 -17.111 1.00 0.00 111 GLY A O 6
ATOM 9709 N N . GLY A 1 1 ? -20.913 16.694 -23.924 1.00 0.00 1 GLY A N 7
ATOM 9710 C CA . GLY A 1 1 ? -19.862 17.069 -22.994 1.00 0.00 1 GLY A CA 7
ATOM 9711 C C . GLY A 1 1 ? -18.655 17.648 -23.735 1.00 0.00 1 GLY A C 7
ATOM 9712 O O . GLY A 1 1 ? -18.422 17.324 -24.898 1.00 0.00 1 GLY A O 7
ATOM 9716 N N . SER A 1 2 ? -17.919 18.495 -23.030 1.00 0.00 2 SER A N 7
ATOM 9717 C CA . SER A 1 2 ? -16.742 19.122 -23.606 1.00 0.00 2 SER A CA 7
ATOM 9718 C C . SER A 1 2 ? -15.610 19.155 -22.578 1.00 0.00 2 SER A C 7
ATOM 9719 O O . SER A 1 2 ? -15.423 20.155 -21.886 1.00 0.00 2 SER A O 7
ATOM 9727 N N . SER A 1 3 ? -14.884 18.048 -22.509 1.00 0.00 3 SER A N 7
ATOM 9728 C CA . SER A 1 3 ? -13.775 17.938 -21.576 1.00 0.00 3 SER A CA 7
ATOM 9729 C C . SER A 1 3 ? -12.513 17.490 -22.315 1.00 0.00 3 SER A C 7
ATOM 9730 O O . SER A 1 3 ? -12.495 16.426 -22.933 1.00 0.00 3 SER A O 7
ATOM 9738 N N . GLY A 1 4 ? -11.487 18.323 -22.227 1.00 0.00 4 GLY A N 7
ATOM 9739 C CA . GLY A 1 4 ? -10.223 18.026 -22.880 1.00 0.00 4 GLY A CA 7
ATOM 9740 C C . GLY A 1 4 ? -9.213 19.154 -22.658 1.00 0.00 4 GLY A C 7
ATOM 9741 O O . GLY A 1 4 ? -9.456 20.295 -23.047 1.00 0.00 4 GLY A O 7
ATOM 9745 N N . SER A 1 5 ? -8.101 18.795 -22.033 1.00 0.00 5 SER A N 7
ATOM 9746 C CA . SER A 1 5 ? -7.054 19.763 -21.755 1.00 0.00 5 SER A CA 7
ATOM 9747 C C . SER A 1 5 ? -5.719 19.044 -21.547 1.00 0.00 5 SER A C 7
ATOM 9748 O O . SER A 1 5 ? -5.684 17.931 -21.025 1.00 0.00 5 SER A O 7
ATOM 9756 N N . SER A 1 6 ? -4.653 19.709 -21.968 1.00 0.00 6 SER A N 7
ATO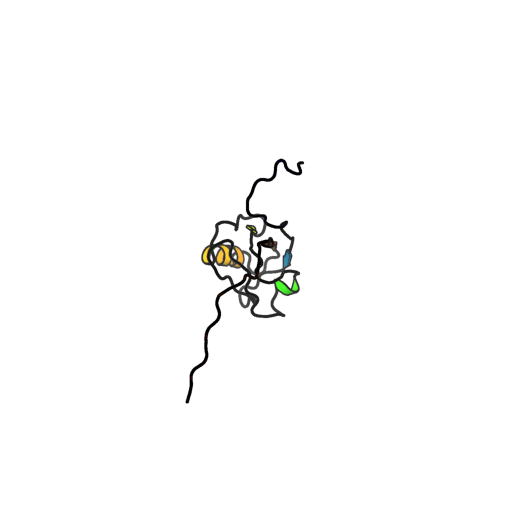M 9757 C CA . SER A 1 6 ? -3.320 19.147 -21.835 1.00 0.00 6 SER A CA 7
ATOM 9758 C C . SER A 1 6 ? -2.814 19.333 -20.403 1.00 0.00 6 SER A C 7
ATOM 9759 O O . SER A 1 6 ? -3.310 20.189 -19.672 1.00 0.00 6 SER A O 7
ATOM 9767 N N . GLY A 1 7 ? -1.833 18.518 -20.045 1.00 0.00 7 GLY A N 7
ATOM 9768 C CA . GLY A 1 7 ? -1.255 18.582 -18.714 1.00 0.00 7 GLY A CA 7
ATOM 9769 C C . GLY A 1 7 ? -0.295 19.767 -18.589 1.00 0.00 7 GLY A C 7
ATOM 9770 O O . GLY A 1 7 ? 0.624 19.913 -19.394 1.00 0.00 7 GLY A O 7
ATOM 9774 N N . SER A 1 8 ? -0.540 20.582 -17.574 1.00 0.00 8 SER A N 7
ATOM 9775 C CA . SER A 1 8 ? 0.291 21.749 -17.334 1.00 0.00 8 SER A CA 7
ATOM 9776 C C . SER A 1 8 ? 0.549 21.909 -15.834 1.00 0.00 8 SER A C 7
ATOM 9777 O O . SER A 1 8 ? 1.681 22.145 -15.416 1.00 0.00 8 SER A O 7
ATOM 9785 N N . ALA A 1 9 ? -0.522 21.773 -15.065 1.00 0.00 9 ALA A N 7
ATOM 9786 C CA . ALA A 1 9 ? -0.426 21.899 -13.620 1.00 0.00 9 ALA A CA 7
ATOM 9787 C C . ALA A 1 9 ? -1.195 20.753 -12.961 1.00 0.00 9 ALA A C 7
ATOM 9788 O O . ALA A 1 9 ? -1.781 19.918 -13.647 1.00 0.00 9 ALA A O 7
ATOM 9795 N N . SER A 1 10 ? -1.169 20.751 -11.636 1.00 0.00 10 SER A N 7
ATOM 9796 C CA . SER A 1 10 ? -1.857 19.721 -10.876 1.00 0.00 10 SER A CA 7
ATOM 9797 C C . SER A 1 10 ? -1.233 18.354 -11.164 1.00 0.00 10 SER A C 7
ATOM 9798 O O . SER A 1 10 ? -1.183 17.920 -12.314 1.00 0.00 10 SER A O 7
ATOM 9806 N N . LYS A 1 11 ? -0.774 17.712 -10.100 1.00 0.00 11 LYS A N 7
ATOM 9807 C CA . LYS A 1 11 ? -0.156 16.403 -10.224 1.00 0.00 11 LYS A CA 7
ATOM 9808 C C . LYS A 1 11 ? -0.943 15.566 -11.234 1.00 0.00 11 LYS A C 7
ATOM 9809 O O . LYS A 1 11 ? -2.161 15.436 -11.123 1.00 0.00 11 LYS A O 7
ATOM 9828 N N . ARG A 1 12 ? -0.215 15.020 -12.198 1.00 0.00 12 ARG A N 7
ATOM 9829 C CA . ARG A 1 12 ? -0.830 14.200 -13.227 1.00 0.00 12 ARG A CA 7
ATOM 9830 C C . ARG A 1 12 ? -0.875 12.736 -12.783 1.00 0.00 12 ARG A C 7
ATOM 9831 O O . ARG A 1 12 ? 0.106 12.213 -12.256 1.00 0.00 12 ARG A O 7
ATOM 9852 N N . TRP A 1 13 ? -2.023 12.117 -13.011 1.00 0.00 13 TRP A N 7
ATOM 9853 C CA . TRP A 1 13 ? -2.209 10.724 -12.641 1.00 0.00 13 TRP A CA 7
ATOM 9854 C C . TRP A 1 13 ? -2.602 9.948 -13.900 1.00 0.00 13 TRP A C 7
ATOM 9855 O O . TRP A 1 13 ? -3.332 10.461 -14.747 1.00 0.00 13 TRP A O 7
ATOM 9876 N N . SER A 1 14 ? -2.100 8.725 -13.984 1.00 0.00 14 SER A N 7
ATOM 9877 C CA . SER A 1 14 ? -2.389 7.874 -15.125 1.00 0.00 14 SER A CA 7
ATOM 9878 C C . SER A 1 14 ? -3.761 7.218 -14.955 1.00 0.00 14 SER A C 7
ATOM 9879 O O . SER A 1 14 ? -4.429 7.423 -13.943 1.00 0.00 14 SER A O 7
ATOM 9887 N N . PRO A 1 15 ? -4.150 6.423 -15.987 1.00 0.00 15 PRO A N 7
ATOM 9888 C CA . PRO A 1 15 ? -5.430 5.736 -15.962 1.00 0.00 15 PRO A CA 7
ATOM 9889 C C . PRO A 1 15 ? -5.391 4.540 -15.009 1.00 0.00 15 PRO A C 7
ATOM 9890 O O . PRO A 1 15 ? -4.337 3.942 -14.800 1.00 0.00 15 PRO A O 7
ATOM 9901 N N . PRO A 1 16 ? -6.584 4.218 -14.441 1.00 0.00 16 PRO A N 7
ATOM 9902 C CA . PRO A 1 16 ? -6.697 3.103 -13.516 1.00 0.00 16 PRO A CA 7
ATOM 9903 C C . PRO A 1 16 ? -6.650 1.767 -14.259 1.00 0.00 16 PRO A C 7
ATOM 9904 O O . PRO A 1 16 ? -7.388 1.562 -15.222 1.00 0.00 16 PRO A O 7
ATOM 9915 N N . ARG A 1 17 ? -5.776 0.892 -13.783 1.00 0.00 17 ARG A N 7
ATOM 9916 C CA . ARG A 1 17 ? -5.624 -0.419 -14.391 1.00 0.00 17 ARG A CA 7
ATOM 9917 C C . ARG A 1 17 ? -6.585 -1.419 -13.744 1.00 0.00 17 ARG A C 7
ATOM 9918 O O . ARG A 1 17 ? -7.132 -1.156 -12.674 1.00 0.00 17 ARG A O 7
ATOM 9939 N N . GLY A 1 18 ? -6.761 -2.545 -14.420 1.00 0.00 18 GLY A N 7
ATOM 9940 C CA . GLY A 1 18 ? -7.646 -3.585 -13.924 1.00 0.00 18 GLY A CA 7
ATOM 9941 C C . GLY A 1 18 ? -6.859 -4.839 -13.540 1.00 0.00 18 GLY A C 7
ATOM 9942 O O . GLY A 1 18 ? -6.268 -5.492 -14.399 1.00 0.00 18 GLY A O 7
ATOM 9946 N N . ILE A 1 19 ? -6.875 -5.136 -12.249 1.00 0.00 19 ILE A N 7
ATOM 9947 C CA . ILE A 1 19 ? -6.169 -6.300 -11.741 1.00 0.00 19 ILE A CA 7
ATOM 9948 C C . ILE A 1 19 ? -7.185 -7.368 -11.329 1.00 0.00 19 ILE A C 7
ATOM 9949 O O . ILE A 1 19 ? -8.315 -7.046 -10.965 1.00 0.00 19 ILE A O 7
ATOM 9965 N N . HIS A 1 20 ? -6.746 -8.616 -11.400 1.00 0.00 20 HIS A N 7
ATOM 9966 C CA . HIS A 1 20 ? -7.603 -9.732 -11.039 1.00 0.00 20 HIS A CA 7
ATOM 9967 C C . HIS A 1 20 ? -6.814 -10.732 -10.192 1.00 0.00 20 HIS A C 7
ATOM 9968 O O . HIS A 1 20 ? -5.910 -11.399 -10.693 1.00 0.00 20 HIS A O 7
ATOM 9982 N N . PHE A 1 21 ? -7.183 -10.805 -8.922 1.00 0.00 21 PHE A N 7
ATOM 9983 C CA . PHE A 1 21 ? -6.521 -11.712 -8.000 1.00 0.00 21 PHE A CA 7
ATOM 9984 C C . PHE A 1 21 ? -7.429 -12.050 -6.816 1.00 0.00 21 PHE A C 7
ATOM 9985 O O . PHE A 1 21 ? -8.489 -11.448 -6.650 1.00 0.00 21 PHE A O 7
ATOM 10002 N N . THR A 1 22 ? -6.980 -13.012 -6.023 1.00 0.00 22 THR A N 7
ATOM 10003 C CA . THR A 1 22 ? -7.739 -13.437 -4.859 1.00 0.00 22 THR A CA 7
ATOM 10004 C C . THR A 1 22 ? -7.002 -13.056 -3.573 1.00 0.00 22 THR A C 7
ATOM 10005 O O . THR A 1 22 ? -6.006 -13.684 -3.215 1.00 0.00 22 THR A O 7
ATOM 10016 N N . VAL A 1 23 ? -7.519 -12.029 -2.915 1.00 0.00 23 VAL A N 7
ATOM 10017 C CA . VAL A 1 23 ? -6.922 -11.557 -1.677 1.00 0.00 23 VAL A CA 7
ATOM 10018 C C . VAL A 1 23 ? -6.481 -12.758 -0.838 1.00 0.00 23 VAL A C 7
ATOM 10019 O O . VAL A 1 23 ? -7.014 -13.856 -0.991 1.00 0.00 23 VAL A O 7
ATOM 10032 N N . GLU A 1 24 ? -5.511 -12.508 0.030 1.00 0.00 24 GLU A N 7
ATOM 10033 C CA . GLU A 1 24 ? -4.992 -13.555 0.893 1.00 0.00 24 GLU A CA 7
ATOM 10034 C C . GLU A 1 24 ? -5.241 -13.205 2.361 1.00 0.00 24 GLU A C 7
ATOM 10035 O O . GLU A 1 24 ? -4.542 -12.368 2.931 1.00 0.00 24 GLU A O 7
ATOM 10047 N N . GLU A 1 25 ? -6.239 -13.862 2.932 1.00 0.00 25 GLU A N 7
ATOM 10048 C CA . GLU A 1 25 ? -6.589 -13.631 4.323 1.00 0.00 25 GLU A CA 7
ATOM 10049 C C . GLU A 1 25 ? -5.644 -14.404 5.245 1.00 0.00 25 GLU A C 7
ATOM 10050 O O . GLU A 1 25 ? -6.091 -15.135 6.127 1.00 0.00 25 GLU A O 7
ATOM 10062 N N . GLY A 1 26 ? -4.354 -14.217 5.008 1.00 0.00 26 GLY A N 7
ATOM 10063 C CA . GLY A 1 26 ? -3.341 -14.888 5.805 1.00 0.00 26 GLY A CA 7
ATOM 10064 C C . GLY A 1 26 ? -1.943 -14.365 5.470 1.00 0.00 26 GLY A C 7
ATOM 10065 O O . GLY A 1 26 ? -1.110 -14.197 6.359 1.00 0.00 26 GLY A O 7
ATOM 10069 N N . ASP A 1 27 ? -1.730 -14.120 4.185 1.00 0.00 27 ASP A N 7
ATOM 10070 C CA . ASP A 1 27 ? -0.447 -13.619 3.722 1.00 0.00 27 ASP A CA 7
ATOM 10071 C C . ASP A 1 27 ? -0.646 -12.858 2.410 1.00 0.00 27 ASP A C 7
ATOM 10072 O O . ASP A 1 27 ? -0.516 -13.431 1.329 1.00 0.00 27 ASP A O 7
ATOM 10081 N N . LEU A 1 28 ? -0.959 -11.578 2.547 1.00 0.00 28 LEU A N 7
ATOM 10082 C CA . LEU A 1 28 ? -1.177 -10.732 1.386 1.00 0.00 28 LEU A CA 7
ATOM 10083 C C . LEU A 1 28 ? 0.107 -10.671 0.556 1.00 0.00 28 LEU A C 7
ATOM 10084 O O . LEU A 1 28 ? 0.059 -10.726 -0.672 1.00 0.00 28 LEU A O 7
ATOM 10100 N N . GLY A 1 29 ? 1.224 -10.558 1.260 1.00 0.00 29 GLY A N 7
ATOM 10101 C CA . GLY A 1 29 ? 2.518 -10.489 0.603 1.00 0.00 29 GLY A CA 7
ATOM 10102 C C . GLY A 1 29 ? 2.949 -9.037 0.392 1.00 0.00 29 GLY A C 7
ATOM 10103 O O . GLY A 1 29 ? 4.020 -8.777 -0.155 1.00 0.00 29 GLY A O 7
ATOM 10107 N N . PHE A 1 30 ? 2.093 -8.128 0.836 1.00 0.00 30 PHE A N 7
ATOM 10108 C CA . PHE A 1 30 ? 2.372 -6.709 0.702 1.00 0.00 30 PHE A CA 7
ATOM 10109 C C . PHE A 1 30 ? 1.661 -5.905 1.793 1.00 0.00 30 PHE A C 7
ATOM 10110 O O . PHE A 1 30 ? 0.780 -6.424 2.477 1.00 0.00 30 PHE A O 7
ATOM 10127 N N . THR A 1 31 ? 2.068 -4.651 1.920 1.00 0.00 31 THR A N 7
ATOM 10128 C CA . THR A 1 31 ? 1.481 -3.770 2.916 1.00 0.00 31 THR A CA 7
ATOM 10129 C C . THR A 1 31 ? 0.997 -2.474 2.262 1.00 0.00 31 THR A C 7
ATOM 10130 O O . THR A 1 31 ? 1.146 -2.290 1.055 1.00 0.00 31 THR A O 7
ATOM 10141 N N . LEU A 1 32 ? 0.427 -1.610 3.088 1.00 0.00 32 LEU A N 7
ATOM 10142 C CA . LEU A 1 32 ? -0.080 -0.336 2.606 1.00 0.00 32 LEU A CA 7
ATOM 10143 C C . LEU A 1 32 ? 0.652 0.802 3.319 1.00 0.00 32 LEU A C 7
ATOM 10144 O O . LEU A 1 32 ? 0.577 0.924 4.541 1.00 0.00 32 LEU A O 7
ATOM 10160 N N . ARG A 1 33 ? 1.343 1.607 2.526 1.00 0.00 33 ARG A N 7
ATOM 10161 C CA . ARG A 1 33 ? 2.087 2.732 3.066 1.00 0.00 33 ARG A CA 7
ATOM 10162 C C . ARG A 1 33 ? 1.512 4.050 2.544 1.00 0.00 33 ARG A C 7
ATOM 10163 O O . ARG A 1 33 ? 0.768 4.062 1.564 1.00 0.00 33 ARG A O 7
ATOM 10184 N N . GLY A 1 34 ? 1.877 5.128 3.222 1.00 0.00 34 GLY A N 7
ATOM 10185 C CA . GLY A 1 34 ? 1.406 6.448 2.838 1.00 0.00 34 GLY A CA 7
ATOM 10186 C C . GLY A 1 34 ? 0.013 6.720 3.409 1.00 0.00 34 GLY A C 7
ATOM 10187 O O . GLY A 1 34 ? -0.621 5.824 3.964 1.00 0.00 34 GLY A O 7
ATOM 10191 N N . ASN A 1 35 ? -0.424 7.962 3.253 1.00 0.00 35 ASN A N 7
ATOM 10192 C CA . ASN A 1 35 ? -1.731 8.363 3.745 1.00 0.00 35 ASN A CA 7
ATOM 10193 C C . ASN A 1 35 ? -2.797 7.990 2.713 1.00 0.00 35 ASN A C 7
ATOM 10194 O O . ASN A 1 35 ? -3.592 7.079 2.939 1.00 0.00 35 ASN A O 7
ATOM 10205 N N . THR A 1 36 ? -2.778 8.712 1.603 1.00 0.00 36 THR A N 7
ATOM 10206 C CA . THR A 1 36 ? -3.733 8.469 0.536 1.00 0.00 36 THR A CA 7
ATOM 10207 C C . THR A 1 36 ? -3.433 9.369 -0.665 1.00 0.00 36 THR A C 7
ATOM 10208 O O . THR A 1 36 ? -3.151 10.555 -0.500 1.00 0.00 36 THR A O 7
ATOM 10219 N N . PRO A 1 37 ? -3.506 8.755 -1.876 1.00 0.00 37 PRO A N 7
ATOM 10220 C CA . PRO A 1 37 ? -3.847 7.347 -1.982 1.00 0.00 37 PRO A CA 7
ATOM 10221 C C . PRO A 1 37 ? -2.668 6.464 -1.567 1.00 0.00 37 PRO A C 7
ATOM 10222 O O . PRO A 1 37 ? -1.541 6.679 -2.012 1.00 0.00 37 PRO A O 7
ATOM 10233 N N . VAL A 1 38 ? -2.968 5.491 -0.720 1.00 0.00 38 VAL A N 7
ATOM 10234 C CA . VAL A 1 38 ? -1.947 4.575 -0.240 1.00 0.00 38 VAL A CA 7
ATOM 10235 C C . VAL A 1 38 ? -1.187 3.994 -1.434 1.00 0.00 38 VAL A C 7
ATOM 10236 O O . VAL A 1 38 ? -1.496 4.308 -2.583 1.00 0.00 38 VAL A O 7
ATOM 10249 N N . GLN A 1 39 ? -0.209 3.156 -1.122 1.00 0.00 39 GLN A N 7
ATOM 10250 C CA . GLN A 1 39 ? 0.596 2.528 -2.156 1.00 0.00 39 GLN A CA 7
ATOM 10251 C C . GLN A 1 39 ? 0.681 1.019 -1.919 1.00 0.00 39 GLN A C 7
ATOM 10252 O O . GLN A 1 39 ? 0.284 0.530 -0.862 1.00 0.00 39 GLN A O 7
ATOM 10266 N N . VAL A 1 40 ? 1.200 0.323 -2.919 1.00 0.00 40 VAL A N 7
ATOM 10267 C CA . VAL A 1 40 ? 1.341 -1.121 -2.833 1.00 0.00 40 VAL A CA 7
ATOM 10268 C C . VAL A 1 40 ? 2.809 -1.471 -2.581 1.00 0.00 40 VAL A C 7
ATOM 10269 O O . VAL A 1 40 ? 3.666 -1.215 -3.426 1.00 0.00 40 VAL A O 7
ATOM 10282 N N . HIS A 1 41 ? 3.054 -2.051 -1.415 1.00 0.00 41 HIS A N 7
ATOM 10283 C CA . HIS A 1 41 ? 4.404 -2.438 -1.042 1.00 0.00 41 HIS A CA 7
ATOM 10284 C C . HIS A 1 41 ? 4.524 -3.963 -1.063 1.00 0.00 41 HIS A C 7
ATOM 10285 O O . HIS A 1 41 ? 4.109 -4.636 -0.121 1.00 0.00 41 HIS A O 7
ATOM 10299 N N . PHE A 1 42 ? 5.095 -4.465 -2.149 1.00 0.00 42 PHE A N 7
ATOM 10300 C CA . PHE A 1 42 ? 5.275 -5.898 -2.306 1.00 0.00 42 PHE A CA 7
ATOM 10301 C C . PHE A 1 42 ? 6.469 -6.393 -1.488 1.00 0.00 42 PHE A C 7
ATOM 10302 O O . PHE A 1 42 ? 7.618 -6.119 -1.832 1.00 0.00 42 PHE A O 7
ATOM 10319 N N . LEU A 1 43 ? 6.157 -7.114 -0.421 1.00 0.00 43 LEU A N 7
ATOM 10320 C CA . LEU A 1 43 ? 7.190 -7.650 0.449 1.00 0.00 43 LEU A CA 7
ATOM 10321 C C . LEU A 1 43 ? 7.792 -8.902 -0.193 1.00 0.00 43 LEU A C 7
ATOM 10322 O O . LEU A 1 43 ? 8.974 -9.188 -0.013 1.00 0.00 43 LEU A O 7
ATOM 10338 N N . ASP A 1 44 ? 6.950 -9.614 -0.927 1.00 0.00 44 ASP A N 7
ATOM 10339 C CA . ASP A 1 44 ? 7.384 -10.829 -1.596 1.00 0.00 44 ASP A CA 7
ATOM 10340 C C . ASP A 1 44 ? 7.031 -10.741 -3.083 1.00 0.00 44 ASP A C 7
ATOM 10341 O O . ASP A 1 44 ? 5.945 -10.288 -3.440 1.00 0.00 44 ASP A O 7
ATOM 10350 N N . PRO A 1 45 ? 7.993 -11.194 -3.930 1.00 0.00 45 PRO A N 7
ATOM 10351 C CA . PRO A 1 45 ? 7.794 -11.172 -5.369 1.00 0.00 45 PRO A CA 7
ATOM 10352 C C . PRO A 1 45 ? 6.837 -12.282 -5.808 1.00 0.00 45 PRO A C 7
ATOM 10353 O O . PRO A 1 45 ? 6.295 -12.239 -6.911 1.00 0.00 45 PRO A O 7
ATOM 10364 N N . HIS A 1 46 ? 6.658 -13.249 -4.921 1.00 0.00 46 HIS A N 7
ATOM 10365 C CA . HIS A 1 46 ? 5.775 -14.369 -5.203 1.00 0.00 46 HIS A CA 7
ATOM 10366 C C . HIS A 1 46 ? 4.487 -14.224 -4.390 1.00 0.00 46 HIS A C 7
ATOM 10367 O O . HIS A 1 46 ? 3.816 -15.214 -4.100 1.00 0.00 46 HIS A O 7
ATOM 10381 N N . CYS A 1 47 ? 4.179 -12.982 -4.044 1.00 0.00 47 CYS A N 7
ATOM 10382 C CA . CYS A 1 47 ? 2.984 -12.695 -3.270 1.00 0.00 47 CYS A CA 7
ATOM 10383 C C . CYS A 1 47 ? 1.767 -13.142 -4.083 1.00 0.00 47 CYS A C 7
ATOM 10384 O O . CYS A 1 47 ? 1.624 -14.324 -4.394 1.00 0.00 47 CYS A O 7
ATOM 10392 N N . SER A 1 48 ? 0.921 -12.174 -4.403 1.00 0.00 48 SER A N 7
ATOM 10393 C CA . SER A 1 48 ? -0.279 -12.454 -5.173 1.00 0.00 48 SER A CA 7
ATOM 10394 C C . SER A 1 48 ? -0.568 -11.296 -6.130 1.00 0.00 48 SER A C 7
ATOM 10395 O O . SER A 1 48 ? -0.538 -11.470 -7.348 1.00 0.00 48 SER A O 7
ATOM 10403 N N . ALA A 1 49 ? -0.842 -10.140 -5.544 1.00 0.00 49 ALA A N 7
ATOM 10404 C CA . ALA A 1 49 ? -1.137 -8.954 -6.330 1.00 0.00 49 ALA A CA 7
ATOM 10405 C C . ALA A 1 49 ? -0.090 -8.808 -7.436 1.00 0.00 49 ALA A C 7
ATOM 10406 O O . ALA A 1 49 ? -0.435 -8.683 -8.610 1.00 0.00 49 ALA A O 7
ATOM 10413 N N . SER A 1 50 ? 1.169 -8.827 -7.023 1.00 0.00 50 SER A N 7
ATOM 10414 C CA . SER A 1 50 ? 2.268 -8.699 -7.964 1.00 0.00 50 SER A CA 7
ATOM 10415 C C . SER A 1 50 ? 2.122 -9.730 -9.084 1.00 0.00 50 SER A C 7
ATOM 10416 O O . SER A 1 50 ? 2.256 -9.398 -10.261 1.00 0.00 50 SER A O 7
ATOM 10424 N N . LEU A 1 51 ? 1.848 -10.962 -8.679 1.00 0.00 51 LEU A N 7
ATOM 10425 C CA . LEU A 1 51 ? 1.682 -12.044 -9.634 1.00 0.00 51 LEU A CA 7
ATOM 10426 C C . LEU A 1 51 ? 0.529 -11.710 -10.582 1.00 0.00 51 LEU A C 7
ATOM 10427 O O . LEU A 1 51 ? 0.639 -11.902 -11.791 1.00 0.00 51 LEU A O 7
ATOM 10443 N N . ALA A 1 52 ? -0.552 -11.215 -9.996 1.00 0.00 52 ALA A N 7
ATOM 10444 C CA . ALA A 1 52 ? -1.725 -10.852 -10.773 1.00 0.00 52 ALA A CA 7
ATOM 10445 C C . ALA A 1 52 ? -1.287 -10.075 -12.016 1.00 0.00 52 ALA A C 7
ATOM 10446 O O . ALA A 1 52 ? -1.501 -10.523 -13.141 1.00 0.00 52 ALA A O 7
ATOM 10453 N N . GLY A 1 53 ? -0.681 -8.922 -11.770 1.00 0.00 53 GLY A N 7
ATOM 10454 C CA . GLY A 1 53 ? -0.211 -8.078 -12.856 1.00 0.00 53 GLY A CA 7
ATOM 10455 C C . GLY A 1 53 ? -0.151 -6.611 -12.423 1.00 0.00 53 GLY A C 7
ATOM 10456 O O . GLY A 1 53 ? -0.576 -5.724 -13.161 1.00 0.00 53 GLY A O 7
ATOM 10460 N N . ALA A 1 54 ? 0.380 -6.402 -11.227 1.00 0.00 54 ALA A N 7
ATOM 10461 C CA . ALA A 1 54 ? 0.502 -5.058 -10.687 1.00 0.00 54 ALA A CA 7
ATOM 10462 C C . ALA A 1 54 ? 1.982 -4.687 -10.584 1.00 0.00 54 ALA A C 7
ATOM 10463 O O . ALA A 1 54 ? 2.845 -5.417 -11.070 1.00 0.00 54 ALA A O 7
ATOM 10470 N N . LYS A 1 55 ? 2.232 -3.551 -9.949 1.00 0.00 55 LYS A N 7
ATOM 10471 C CA . LYS A 1 55 ? 3.593 -3.073 -9.776 1.00 0.00 55 LYS A CA 7
ATOM 10472 C C . LYS A 1 55 ? 3.737 -2.448 -8.387 1.00 0.00 55 LYS A C 7
ATOM 10473 O O . LYS A 1 55 ? 2.831 -2.546 -7.562 1.00 0.00 55 LYS A O 7
ATOM 10492 N N . GLU A 1 56 ? 4.884 -1.820 -8.172 1.00 0.00 56 GLU A N 7
ATOM 10493 C CA . GLU A 1 56 ? 5.158 -1.179 -6.897 1.00 0.00 56 GLU A CA 7
ATOM 10494 C C . GLU A 1 56 ? 4.745 0.293 -6.943 1.00 0.00 56 GLU A C 7
ATOM 10495 O O . GLU A 1 56 ? 4.797 0.923 -7.998 1.00 0.00 56 GLU A O 7
ATOM 10507 N N . GLY A 1 57 ? 4.344 0.799 -5.786 1.00 0.00 57 GLY A N 7
ATOM 10508 C CA . GLY A 1 57 ? 3.922 2.185 -5.681 1.00 0.00 57 GLY A CA 7
ATOM 10509 C C . GLY A 1 57 ? 2.505 2.370 -6.228 1.00 0.00 57 GLY A C 7
ATOM 10510 O O . GLY A 1 57 ? 2.009 3.493 -6.312 1.00 0.00 57 GLY A O 7
ATOM 10514 N N . ASP A 1 58 ? 1.893 1.251 -6.587 1.00 0.00 58 ASP A N 7
ATOM 10515 C CA . ASP A 1 58 ? 0.543 1.275 -7.124 1.00 0.00 58 ASP A CA 7
ATOM 10516 C C . ASP A 1 58 ? -0.389 1.954 -6.118 1.00 0.00 58 ASP A C 7
ATOM 10517 O O . ASP A 1 58 ? -0.493 1.520 -4.972 1.00 0.00 58 ASP A O 7
ATOM 10526 N N . TYR A 1 59 ? -1.043 3.008 -6.583 1.00 0.00 59 TYR A N 7
ATOM 10527 C CA . TYR A 1 59 ? -1.963 3.751 -5.739 1.00 0.00 59 TYR A CA 7
ATOM 10528 C C . TYR A 1 59 ? -3.403 3.278 -5.948 1.00 0.00 59 TYR A C 7
ATOM 10529 O O . TYR A 1 59 ? -4.007 3.553 -6.983 1.00 0.00 59 TYR A O 7
ATOM 10547 N N . ILE A 1 60 ? -3.912 2.574 -4.947 1.00 0.00 60 ILE A N 7
ATOM 10548 C CA . ILE A 1 60 ? -5.270 2.060 -5.008 1.00 0.00 60 ILE A CA 7
ATOM 10549 C C . ILE A 1 60 ? -6.253 3.232 -5.047 1.00 0.00 60 ILE A C 7
ATOM 10550 O O . ILE A 1 60 ? -6.132 4.174 -4.265 1.00 0.00 60 ILE A O 7
ATOM 10566 N N . VAL A 1 61 ? -7.204 3.135 -5.964 1.00 0.00 61 VAL A N 7
ATOM 10567 C CA . VAL A 1 61 ? -8.207 4.175 -6.115 1.00 0.00 61 VAL A CA 7
ATOM 10568 C C . VAL A 1 61 ? -9.583 3.606 -5.762 1.00 0.00 61 VAL A C 7
ATOM 10569 O O . VAL A 1 61 ? -10.413 4.298 -5.175 1.00 0.00 61 VAL A O 7
ATOM 10582 N N . SER A 1 62 ? -9.781 2.350 -6.134 1.00 0.00 62 SER A N 7
ATOM 10583 C CA . SER A 1 62 ? -11.042 1.680 -5.863 1.00 0.00 62 SER A CA 7
ATOM 10584 C C . SER A 1 62 ? -10.810 0.177 -5.692 1.00 0.00 62 SER A C 7
ATOM 10585 O O . SER A 1 62 ? -9.768 -0.343 -6.088 1.00 0.00 62 SER A O 7
ATOM 10593 N N . ILE A 1 63 ? -11.798 -0.478 -5.101 1.00 0.00 63 ILE A N 7
ATOM 10594 C CA . ILE A 1 63 ? -11.715 -1.911 -4.873 1.00 0.00 63 ILE A CA 7
ATOM 10595 C C . ILE A 1 63 ? -13.120 -2.513 -4.920 1.00 0.00 63 ILE A C 7
ATOM 10596 O O . ILE A 1 63 ? -13.864 -2.441 -3.943 1.00 0.00 63 ILE A O 7
ATOM 10612 N N . GLN A 1 64 ? -13.442 -3.095 -6.066 1.00 0.00 64 GLN A N 7
ATOM 10613 C CA . GLN A 1 64 ? -14.746 -3.709 -6.254 1.00 0.00 64 GLN A CA 7
ATOM 10614 C C . GLN A 1 64 ? -15.837 -2.638 -6.289 1.00 0.00 64 GLN A C 7
ATOM 10615 O O . GLN A 1 64 ? -16.872 -2.779 -5.639 1.00 0.00 64 GLN A O 7
ATOM 10629 N N . GLY A 1 65 ? -15.569 -1.590 -7.055 1.00 0.00 65 GLY A N 7
ATOM 10630 C CA . GLY A 1 65 ? -16.516 -0.496 -7.184 1.00 0.00 65 GLY A CA 7
ATOM 10631 C C . GLY A 1 65 ? -16.474 0.414 -5.954 1.00 0.00 65 GLY A C 7
ATOM 10632 O O . GLY A 1 65 ? -17.197 1.406 -5.886 1.00 0.00 65 GLY A O 7
ATOM 10636 N N . VAL A 1 66 ? -15.619 0.042 -5.012 1.00 0.00 66 VAL A N 7
ATOM 10637 C CA . VAL A 1 66 ? -15.473 0.812 -3.789 1.00 0.00 66 VAL A CA 7
ATOM 10638 C C . VAL A 1 66 ? -14.470 1.944 -4.020 1.00 0.00 66 VAL A C 7
ATOM 10639 O O . VAL A 1 66 ? -13.726 1.929 -5.000 1.00 0.00 66 VAL A O 7
ATOM 10652 N N . ASP A 1 67 ? -14.481 2.898 -3.101 1.00 0.00 67 ASP A N 7
ATOM 10653 C CA . ASP A 1 67 ? -13.581 4.036 -3.193 1.00 0.00 67 ASP A CA 7
ATOM 10654 C C . ASP A 1 67 ? -12.386 3.812 -2.264 1.00 0.00 67 ASP A C 7
ATOM 10655 O O . ASP A 1 67 ? -12.556 3.642 -1.058 1.00 0.00 67 ASP A O 7
ATOM 10664 N N . CYS A 1 68 ? -11.204 3.818 -2.862 1.00 0.00 68 CYS A N 7
ATOM 10665 C CA . CYS A 1 68 ? -9.981 3.617 -2.104 1.00 0.00 68 CYS A CA 7
ATOM 10666 C C . CYS A 1 68 ? -8.962 4.669 -2.548 1.00 0.00 68 CYS A C 7
ATOM 10667 O O . CYS A 1 68 ? -7.756 4.432 -2.493 1.00 0.00 68 CYS A O 7
ATOM 10675 N N . LYS A 1 69 ? -9.484 5.808 -2.979 1.00 0.00 69 LYS A N 7
ATOM 10676 C CA . LYS A 1 69 ? -8.635 6.896 -3.432 1.00 0.00 69 LYS A CA 7
ATOM 10677 C C . LYS A 1 69 ? -8.434 7.891 -2.287 1.00 0.00 69 LYS A C 7
ATOM 10678 O O . LYS A 1 69 ? -7.442 8.619 -2.260 1.00 0.00 69 LYS A O 7
ATOM 10697 N N . TRP A 1 70 ? -9.389 7.889 -1.370 1.00 0.00 70 TRP A N 7
ATOM 10698 C CA . TRP A 1 70 ? -9.329 8.783 -0.225 1.00 0.00 70 TRP A CA 7
ATOM 10699 C C . TRP A 1 70 ? -9.008 7.943 1.013 1.00 0.00 70 TRP A C 7
ATOM 10700 O O . TRP A 1 70 ? -8.334 8.413 1.929 1.00 0.00 70 TRP A O 7
ATOM 10721 N N . LEU A 1 71 ? -9.506 6.715 1.002 1.00 0.00 71 LEU A N 7
ATOM 10722 C CA . LEU A 1 71 ? -9.281 5.806 2.113 1.00 0.00 71 LEU A CA 7
ATOM 10723 C C . LEU A 1 71 ? -7.797 5.819 2.484 1.00 0.00 71 LEU A C 7
ATOM 10724 O O . LEU A 1 71 ? -6.943 6.078 1.637 1.00 0.00 71 LEU A O 7
ATOM 10740 N N . THR A 1 72 ? -7.534 5.535 3.751 1.00 0.00 72 THR A N 7
ATOM 10741 C CA . THR A 1 72 ? -6.168 5.511 4.245 1.00 0.00 72 THR A CA 7
ATOM 10742 C C . THR A 1 72 ? -5.580 4.104 4.117 1.00 0.00 72 THR A C 7
ATOM 10743 O O . THR A 1 72 ? -5.882 3.385 3.166 1.00 0.00 72 THR A O 7
ATOM 10754 N N . VAL A 1 73 ? -4.750 3.754 5.089 1.00 0.00 73 VAL A N 7
ATOM 10755 C CA . VAL A 1 73 ? -4.117 2.446 5.098 1.00 0.00 73 VAL A CA 7
ATOM 10756 C C . VAL A 1 73 ? -5.026 1.449 5.819 1.00 0.00 73 VAL A C 7
ATOM 10757 O O . VAL A 1 73 ? -5.237 0.336 5.339 1.00 0.00 73 VAL A O 7
ATOM 10770 N N . SER A 1 74 ? -5.539 1.883 6.961 1.00 0.00 74 SER A N 7
ATOM 10771 C CA . SER A 1 74 ? -6.420 1.043 7.753 1.00 0.00 74 SER A CA 7
ATOM 10772 C C . SER A 1 74 ? -7.705 0.752 6.975 1.00 0.00 74 SER A C 7
ATOM 10773 O O . SER A 1 74 ? -8.111 -0.402 6.849 1.00 0.00 74 SER A O 7
ATOM 10781 N N . GLU A 1 75 ? -8.310 1.819 6.474 1.00 0.00 75 GLU A N 7
ATOM 10782 C CA . GLU A 1 75 ? -9.540 1.694 5.712 1.00 0.00 75 GLU A CA 7
ATOM 10783 C C . GLU A 1 75 ? -9.384 0.630 4.623 1.00 0.00 75 GLU A C 7
ATOM 10784 O O . GLU A 1 75 ? -10.019 -0.422 4.682 1.00 0.00 75 GLU A O 7
ATOM 10796 N N . VAL A 1 76 ? -8.536 0.942 3.654 1.00 0.00 76 VAL A N 7
ATOM 10797 C CA . VAL A 1 76 ? -8.288 0.026 2.553 1.00 0.00 76 VAL A CA 7
ATOM 10798 C C . VAL A 1 76 ? -8.087 -1.386 3.106 1.00 0.00 76 VAL A C 7
ATOM 10799 O O . VAL A 1 76 ? -8.792 -2.316 2.716 1.00 0.00 76 VAL A O 7
ATOM 10812 N N . MET A 1 77 ? -7.122 -1.503 4.006 1.00 0.00 77 MET A N 7
ATOM 10813 C CA . MET A 1 77 ? -6.819 -2.787 4.616 1.00 0.00 77 MET A CA 7
ATOM 10814 C C . MET A 1 77 ? -8.098 -3.584 4.880 1.00 0.00 77 MET A C 7
ATOM 10815 O O . MET A 1 77 ? -8.187 -4.757 4.523 1.00 0.00 77 MET A O 7
ATOM 10829 N N . LYS A 1 78 ? -9.056 -2.914 5.503 1.00 0.00 78 LYS A N 7
ATOM 10830 C CA . LYS A 1 78 ? -10.326 -3.545 5.820 1.00 0.00 78 LYS A CA 7
ATOM 10831 C C . LYS A 1 78 ? -11.076 -3.850 4.521 1.00 0.00 78 LYS A C 7
ATOM 10832 O O . LYS A 1 78 ? -11.630 -4.937 4.361 1.00 0.00 78 LYS A O 7
ATOM 10851 N N . LEU A 1 79 ? -11.070 -2.872 3.628 1.00 0.00 79 LEU A N 7
ATOM 10852 C CA . LEU A 1 79 ? -11.743 -3.022 2.349 1.00 0.00 79 LEU A CA 7
ATOM 10853 C C . LEU A 1 79 ? -11.174 -4.240 1.618 1.00 0.00 79 LEU A C 7
ATOM 10854 O O . LEU A 1 79 ? -11.872 -4.880 0.833 1.00 0.00 79 LEU A O 7
ATOM 10870 N N . LEU A 1 80 ? -9.912 -4.525 1.903 1.00 0.00 80 LEU A N 7
ATOM 10871 C CA . LEU A 1 80 ? -9.241 -5.655 1.283 1.00 0.00 80 LEU A CA 7
ATOM 10872 C C . LEU A 1 80 ? -9.482 -6.910 2.123 1.00 0.00 80 LEU A C 7
ATOM 10873 O O . LEU A 1 80 ? -9.843 -7.958 1.591 1.00 0.00 80 LEU A O 7
ATOM 10889 N N . LYS A 1 81 ? -9.274 -6.762 3.423 1.00 0.00 81 LYS A N 7
ATOM 10890 C CA . LYS A 1 81 ? -9.464 -7.870 4.343 1.00 0.00 81 LYS A CA 7
ATOM 10891 C C . LYS A 1 81 ? -10.868 -8.449 4.154 1.00 0.00 81 LYS A C 7
ATOM 10892 O O . LYS A 1 81 ? -11.029 -9.658 3.995 1.00 0.00 81 LYS A O 7
ATOM 10911 N N . SER A 1 82 ? -11.848 -7.558 4.177 1.00 0.00 82 SER A N 7
ATOM 10912 C CA . SER A 1 82 ? -13.233 -7.964 4.010 1.00 0.00 82 SER A CA 7
ATOM 10913 C C . SER A 1 82 ? -13.360 -8.914 2.818 1.00 0.00 82 SER A C 7
ATOM 10914 O O . SER A 1 82 ? -14.044 -9.933 2.901 1.00 0.00 82 SER A O 7
ATOM 10922 N N . PHE A 1 83 ? -12.689 -8.547 1.736 1.00 0.00 83 PHE A N 7
ATOM 10923 C CA . PHE A 1 83 ? -12.718 -9.354 0.528 1.00 0.00 83 PHE A CA 7
ATOM 10924 C C . PHE A 1 83 ? -11.593 -10.391 0.534 1.00 0.00 83 PHE A C 7
ATOM 10925 O O . PHE A 1 83 ? -10.958 -10.630 -0.492 1.00 0.00 83 PHE A O 7
ATOM 10942 N N . GLY A 1 84 ? -11.380 -10.979 1.702 1.00 0.00 84 GLY A N 7
ATOM 10943 C CA . GLY A 1 84 ? -10.343 -11.985 1.856 1.00 0.00 84 GLY A CA 7
ATOM 10944 C C . GLY A 1 84 ? -10.771 -13.314 1.231 1.00 0.00 84 GLY A C 7
ATOM 10945 O O . GLY A 1 84 ? -11.850 -13.825 1.527 1.00 0.00 84 GLY A O 7
ATOM 10949 N N . GLY A 1 85 ? -9.903 -13.837 0.377 1.00 0.00 85 GLY A N 7
ATOM 10950 C CA . GLY A 1 85 ? -10.178 -15.097 -0.293 1.00 0.00 85 GLY A CA 7
ATOM 10951 C C . GLY A 1 85 ? -11.299 -14.938 -1.321 1.00 0.00 85 GLY A C 7
ATOM 10952 O O . GLY A 1 85 ? -12.020 -15.892 -1.611 1.00 0.00 85 GLY A O 7
ATOM 10956 N N . GLU A 1 86 ? -11.412 -13.726 -1.844 1.00 0.00 86 GLU A N 7
ATOM 10957 C CA . GLU A 1 86 ? -12.434 -13.430 -2.834 1.00 0.00 86 GLU A CA 7
ATOM 10958 C C . GLU A 1 86 ? -11.841 -12.604 -3.978 1.00 0.00 86 GLU A C 7
ATOM 10959 O O . GLU A 1 86 ? -11.242 -11.556 -3.745 1.00 0.00 86 GLU A O 7
ATOM 10971 N N . GLU A 1 87 ? -12.030 -13.108 -5.188 1.00 0.00 87 GLU A N 7
ATOM 10972 C CA . GLU A 1 87 ? -11.522 -12.430 -6.369 1.00 0.00 87 GLU A CA 7
ATOM 10973 C C . GLU A 1 87 ? -12.154 -11.042 -6.497 1.00 0.00 87 GLU A C 7
ATOM 10974 O O . GLU A 1 87 ? -13.354 -10.923 -6.739 1.00 0.00 87 GLU A O 7
ATOM 10986 N N . VAL A 1 88 ? -11.318 -10.028 -6.329 1.00 0.00 88 VAL A N 7
ATOM 10987 C CA . VAL A 1 88 ? -11.780 -8.654 -6.423 1.00 0.00 88 VAL A CA 7
ATOM 10988 C C . VAL A 1 88 ? -11.043 -7.950 -7.564 1.00 0.00 88 VAL A C 7
ATOM 10989 O O . VAL A 1 88 ? -10.071 -8.479 -8.100 1.00 0.00 88 VAL A O 7
ATOM 11002 N N . GLU A 1 89 ? -11.535 -6.766 -7.901 1.00 0.00 89 GLU A N 7
ATOM 11003 C CA . GLU A 1 89 ? -10.936 -5.984 -8.969 1.00 0.00 89 GLU A CA 7
ATOM 11004 C C . GLU A 1 89 ? -10.293 -4.716 -8.403 1.00 0.00 89 GLU A C 7
ATOM 11005 O O . GLU A 1 89 ? -10.991 -3.763 -8.059 1.00 0.00 89 GLU A O 7
ATOM 11017 N N . MET A 1 90 ? -8.971 -4.746 -8.322 1.00 0.00 90 MET A N 7
ATOM 11018 C CA . MET A 1 90 ? -8.227 -3.612 -7.803 1.00 0.00 90 MET A CA 7
ATOM 11019 C C . MET A 1 90 ? -7.810 -2.666 -8.932 1.00 0.00 90 MET A C 7
ATOM 11020 O O . MET A 1 90 ? -7.398 -3.114 -10.001 1.00 0.00 90 MET A O 7
ATOM 11034 N N . LYS A 1 91 ? -7.932 -1.376 -8.656 1.00 0.00 91 LYS A N 7
ATOM 11035 C CA . LYS A 1 91 ? -7.574 -0.364 -9.635 1.00 0.00 91 LYS A CA 7
ATOM 11036 C C . LYS A 1 91 ? -6.482 0.536 -9.054 1.00 0.00 91 LYS A C 7
ATOM 11037 O O . LYS A 1 91 ? -6.604 1.021 -7.930 1.00 0.00 91 LYS A O 7
ATOM 11056 N N . VAL A 1 92 ? -5.438 0.733 -9.846 1.00 0.00 92 VAL A N 7
ATOM 11057 C CA . VAL A 1 92 ? -4.325 1.567 -9.425 1.00 0.00 92 VAL A CA 7
ATOM 11058 C C . VAL A 1 92 ? -3.964 2.536 -10.553 1.00 0.00 92 VAL A C 7
ATOM 11059 O O . VAL A 1 92 ? -4.251 2.271 -11.719 1.00 0.00 92 VAL A O 7
ATOM 11072 N N . VAL A 1 93 ? -3.340 3.639 -10.165 1.00 0.00 93 VAL A N 7
ATOM 11073 C CA . VAL A 1 93 ? -2.936 4.648 -11.129 1.00 0.00 93 VAL A CA 7
ATOM 11074 C C . VAL A 1 93 ? -1.475 5.027 -10.883 1.00 0.00 93 VAL A C 7
ATOM 11075 O O . VAL A 1 93 ? -1.030 5.089 -9.738 1.00 0.00 93 VAL A O 7
ATOM 11088 N N . SER A 1 94 ? -0.767 5.269 -11.977 1.00 0.00 94 SER A N 7
ATOM 11089 C CA . SER A 1 94 ? 0.635 5.640 -11.894 1.00 0.00 94 SER A CA 7
ATOM 11090 C C . SER A 1 94 ? 0.766 7.149 -11.677 1.00 0.00 94 SER A C 7
ATOM 11091 O O . SER A 1 94 ? -0.048 7.924 -12.175 1.00 0.00 94 SER A O 7
ATOM 11099 N N . LEU A 1 95 ? 1.797 7.520 -10.932 1.00 0.00 95 LEU A N 7
ATOM 11100 C CA . LEU A 1 95 ? 2.045 8.922 -10.643 1.00 0.00 95 LEU A CA 7
ATOM 11101 C C . LEU A 1 95 ? 3.111 9.455 -11.601 1.00 0.00 95 LEU A C 7
ATOM 11102 O O . LEU A 1 95 ? 4.245 8.977 -11.603 1.00 0.00 95 LEU A O 7
ATOM 11118 N N . LEU A 1 96 ? 2.711 10.439 -12.393 1.00 0.00 96 LEU A N 7
ATOM 11119 C CA . LEU A 1 96 ? 3.618 11.042 -13.355 1.00 0.00 96 LEU A CA 7
ATOM 11120 C C . LEU A 1 96 ? 4.259 12.285 -12.734 1.00 0.00 96 LEU A C 7
ATOM 11121 O O . LEU A 1 96 ? 4.198 12.479 -11.521 1.00 0.00 96 LEU A O 7
ATOM 11137 N N . ASP A 1 97 ? 4.861 13.094 -13.594 1.00 0.00 97 ASP A N 7
ATOM 11138 C CA . ASP A 1 97 ? 5.513 14.312 -13.145 1.00 0.00 97 ASP A CA 7
ATOM 11139 C C . ASP A 1 97 ? 6.157 15.012 -14.343 1.00 0.00 97 ASP A C 7
ATOM 11140 O O . ASP A 1 97 ? 6.417 14.383 -15.367 1.00 0.00 97 ASP A O 7
ATOM 11149 N N . SER A 1 98 ? 6.396 16.305 -14.175 1.00 0.00 98 SER A N 7
ATOM 11150 C CA . SER A 1 98 ? 7.005 17.096 -15.230 1.00 0.00 98 SER A CA 7
ATOM 11151 C C . SER A 1 98 ? 8.527 17.089 -15.077 1.00 0.00 98 SER A C 7
ATOM 11152 O O . SER A 1 98 ? 9.241 16.608 -15.957 1.00 0.00 98 SER A O 7
ATOM 11160 N N . THR A 1 99 ? 8.980 17.627 -13.955 1.00 0.00 99 THR A N 7
ATOM 11161 C CA . THR A 1 99 ? 10.405 17.689 -13.676 1.00 0.00 99 THR A CA 7
ATOM 11162 C C . THR A 1 99 ? 11.178 18.086 -14.935 1.00 0.00 99 THR A C 7
ATOM 11163 O O . THR A 1 99 ? 12.337 17.707 -15.102 1.00 0.00 99 THR A O 7
ATOM 11174 N N . SER A 1 100 ? 10.506 18.845 -15.789 1.00 0.00 100 SER A N 7
ATOM 11175 C CA . SER A 1 100 ? 11.116 19.298 -17.027 1.00 0.00 100 SER A CA 7
ATOM 11176 C C . SER A 1 100 ? 11.418 20.795 -16.945 1.00 0.00 100 SER A C 7
ATOM 11177 O O . SER A 1 100 ? 10.517 21.622 -17.073 1.00 0.00 100 SER A O 7
ATOM 11185 N N . SER A 1 101 ? 12.690 21.099 -16.731 1.00 0.00 101 SER A N 7
ATOM 11186 C CA . SER A 1 101 ? 13.123 22.482 -16.630 1.00 0.00 101 SER A CA 7
ATOM 11187 C C . SER A 1 101 ? 14.404 22.690 -17.440 1.00 0.00 101 SER A C 7
ATOM 11188 O O . SER A 1 101 ? 15.099 21.730 -17.766 1.00 0.00 101 SER A O 7
ATOM 11196 N N . MET A 1 102 ? 14.677 23.951 -17.742 1.00 0.00 102 MET A N 7
ATOM 11197 C CA . MET A 1 102 ? 15.862 24.298 -18.507 1.00 0.00 102 MET A CA 7
ATOM 11198 C C . MET A 1 102 ? 16.763 25.253 -17.721 1.00 0.00 102 MET A C 7
ATOM 11199 O O . MET A 1 102 ? 16.286 26.003 -16.871 1.00 0.00 102 MET A O 7
ATOM 11213 N N . HIS A 1 103 ? 18.049 25.194 -18.034 1.00 0.00 103 HIS A N 7
ATOM 11214 C CA . HIS A 1 103 ? 19.021 26.044 -17.367 1.00 0.00 103 HIS A CA 7
ATOM 11215 C C . HIS A 1 103 ? 20.372 25.931 -18.075 1.00 0.00 103 HIS A C 7
ATOM 11216 O O . HIS A 1 103 ? 20.987 24.866 -18.080 1.00 0.00 103 HIS A O 7
ATOM 11230 N N . ASN A 1 104 ? 20.794 27.044 -18.656 1.00 0.00 104 ASN A N 7
ATOM 11231 C CA . ASN A 1 104 ? 22.062 27.084 -19.366 1.00 0.00 104 ASN A CA 7
ATOM 11232 C C . ASN A 1 104 ? 23.209 27.028 -18.355 1.00 0.00 104 ASN A C 7
ATOM 11233 O O . ASN A 1 104 ? 23.001 27.240 -17.162 1.00 0.00 104 ASN A O 7
ATOM 11244 N N . LYS A 1 105 ? 24.396 26.742 -18.870 1.00 0.00 105 LYS A N 7
ATOM 11245 C CA . LYS A 1 105 ? 25.577 26.656 -18.028 1.00 0.00 105 LYS A CA 7
ATOM 11246 C C . LYS A 1 105 ? 26.797 26.345 -18.897 1.00 0.00 105 LYS A C 7
ATOM 11247 O O . LYS A 1 105 ? 26.823 25.334 -19.597 1.00 0.00 105 LYS A O 7
ATOM 11266 N N . SER A 1 106 ? 27.777 27.233 -18.824 1.00 0.00 106 SER A N 7
ATOM 11267 C CA . SER A 1 106 ? 28.997 27.066 -19.596 1.00 0.00 106 SER A CA 7
ATOM 11268 C C . SER A 1 106 ? 30.213 27.412 -18.734 1.00 0.00 106 SER A C 7
ATOM 11269 O O . SER A 1 106 ? 30.094 28.141 -17.750 1.00 0.00 106 SER A O 7
ATOM 11277 N N . GLY A 1 107 ? 31.355 26.873 -19.134 1.00 0.00 107 GLY A N 7
ATOM 11278 C CA . GLY A 1 107 ? 32.591 27.116 -18.411 1.00 0.00 107 GLY A CA 7
ATOM 11279 C C . GLY A 1 107 ? 33.807 26.913 -19.318 1.00 0.00 107 GLY A C 7
ATOM 11280 O O . GLY A 1 107 ? 34.432 25.854 -19.297 1.00 0.00 107 GLY A O 7
ATOM 11284 N N . PRO A 1 108 ? 34.113 27.972 -20.114 1.00 0.00 108 PRO A N 7
ATOM 11285 C CA . PRO A 1 108 ? 35.242 27.920 -21.027 1.00 0.00 108 PRO A CA 7
ATOM 11286 C C . PRO A 1 108 ? 36.565 28.061 -20.272 1.00 0.00 108 PRO A C 7
ATOM 11287 O O . PRO A 1 108 ? 36.627 28.730 -19.242 1.00 0.00 108 PRO A O 7
ATOM 11298 N N . SER A 1 109 ? 37.590 27.421 -20.814 1.00 0.00 109 SER A N 7
ATOM 11299 C CA . SER A 1 109 ? 38.908 27.467 -20.204 1.00 0.00 109 SER A CA 7
ATOM 11300 C C . SER A 1 109 ? 39.591 28.796 -20.533 1.00 0.00 109 SER A C 7
ATOM 11301 O O . SER A 1 109 ? 39.477 29.297 -21.650 1.00 0.00 109 SER A O 7
ATOM 11309 N N . SER A 1 110 ? 40.285 29.330 -19.538 1.00 0.00 110 SER A N 7
ATOM 11310 C CA . SER A 1 110 ? 40.986 30.591 -19.707 1.00 0.00 110 SER A CA 7
ATOM 11311 C C . SER A 1 110 ? 41.832 30.890 -18.468 1.00 0.00 110 SER A C 7
ATOM 11312 O O . SER A 1 110 ? 41.713 30.208 -17.452 1.00 0.00 110 SER A O 7
ATOM 11320 N N . GLY A 1 111 ? 42.667 31.911 -18.593 1.00 0.00 111 GLY A N 7
ATOM 11321 C CA . GLY A 1 111 ? 43.532 32.309 -17.496 1.00 0.00 111 GLY A CA 7
ATOM 11322 C C . GLY A 1 111 ? 44.589 31.239 -17.215 1.00 0.00 111 GLY A C 7
ATOM 11323 O O . GLY A 1 111 ? 44.742 30.796 -16.078 1.00 0.00 111 GLY A O 7
ATOM 11327 N N . GLY A 1 1 ? -17.677 30.602 -24.832 1.00 0.00 1 GLY A N 8
ATOM 11328 C CA . GLY A 1 1 ? -16.311 30.443 -24.365 1.00 0.00 1 GLY A CA 8
ATOM 11329 C C . GLY A 1 1 ? -15.781 29.044 -24.685 1.00 0.00 1 GLY A C 8
ATOM 11330 O O . GLY A 1 1 ? -16.495 28.222 -25.258 1.00 0.00 1 GLY A O 8
ATOM 11334 N N . SER A 1 2 ? -14.534 28.816 -24.300 1.00 0.00 2 SER A N 8
ATOM 11335 C CA . SER A 1 2 ? -13.900 27.530 -24.539 1.00 0.00 2 SER A CA 8
ATOM 11336 C C . SER A 1 2 ? -12.584 27.444 -23.764 1.00 0.00 2 SER A C 8
ATOM 11337 O O . SER A 1 2 ? -11.920 28.456 -23.547 1.00 0.00 2 SER A O 8
ATOM 11345 N N . SER A 1 3 ? -12.246 26.225 -23.368 1.00 0.00 3 SER A N 8
ATOM 11346 C CA . SER A 1 3 ? -11.021 25.994 -22.622 1.00 0.00 3 SER A CA 8
ATOM 11347 C C . SER A 1 3 ? -9.899 25.578 -23.575 1.00 0.00 3 SER A C 8
ATOM 11348 O O . SER A 1 3 ? -9.935 24.488 -24.144 1.00 0.00 3 SER A O 8
ATOM 11356 N N . GLY A 1 4 ? -8.928 26.469 -23.719 1.00 0.00 4 GLY A N 8
ATOM 11357 C CA . GLY A 1 4 ? -7.798 26.208 -24.594 1.00 0.00 4 GLY A CA 8
ATOM 11358 C C . GLY A 1 4 ? -6.668 27.209 -24.343 1.00 0.00 4 GLY A C 8
ATOM 11359 O O . GLY A 1 4 ? -6.641 28.283 -24.943 1.00 0.00 4 GLY A O 8
ATOM 11363 N N . SER A 1 5 ? -5.764 26.823 -23.456 1.00 0.00 5 SER A N 8
ATOM 11364 C CA . SER A 1 5 ? -4.635 27.673 -23.118 1.00 0.00 5 SER A CA 8
ATOM 11365 C C . SER A 1 5 ? -3.460 26.818 -22.639 1.00 0.00 5 SER A C 8
ATOM 11366 O O . SER A 1 5 ? -2.381 26.854 -23.229 1.00 0.00 5 SER A O 8
ATOM 11374 N N . SER A 1 6 ? -3.710 26.070 -21.575 1.00 0.00 6 SER A N 8
ATOM 11375 C CA . SER A 1 6 ? -2.686 25.207 -21.010 1.00 0.00 6 SER A CA 8
ATOM 11376 C C . SER A 1 6 ? -3.030 23.741 -21.280 1.00 0.00 6 SER A C 8
ATOM 11377 O O . SER A 1 6 ? -4.061 23.248 -20.825 1.00 0.00 6 SER A O 8
ATOM 11385 N N . GLY A 1 7 ? -2.147 23.085 -22.018 1.00 0.00 7 GLY A N 8
ATOM 11386 C CA . GLY A 1 7 ? -2.344 21.685 -22.354 1.00 0.00 7 GLY A CA 8
ATOM 11387 C C . GLY A 1 7 ? -1.681 20.775 -21.318 1.00 0.00 7 GLY A C 8
ATOM 11388 O O . GLY A 1 7 ? -0.456 20.702 -21.244 1.00 0.00 7 GLY A O 8
ATOM 11392 N N . SER A 1 8 ? -2.521 20.103 -20.544 1.00 0.00 8 SER A N 8
ATOM 11393 C CA . SER A 1 8 ? -2.032 19.200 -19.516 1.00 0.00 8 SER A CA 8
ATOM 11394 C C . SER A 1 8 ? -1.270 19.987 -18.447 1.00 0.00 8 SER A C 8
ATOM 11395 O O . SER A 1 8 ? -0.050 20.121 -18.522 1.00 0.00 8 SER A O 8
ATOM 11403 N N . ALA A 1 9 ? -2.022 20.488 -17.478 1.00 0.00 9 ALA A N 8
ATOM 11404 C CA . ALA A 1 9 ? -1.433 21.258 -16.396 1.00 0.00 9 ALA A CA 8
ATOM 11405 C C . ALA A 1 9 ? -1.845 20.645 -15.056 1.00 0.00 9 ALA A C 8
ATOM 11406 O O . ALA A 1 9 ? -2.761 19.826 -15.000 1.00 0.00 9 ALA A O 8
ATOM 11413 N N . SER A 1 10 ? -1.147 21.064 -14.011 1.00 0.00 10 SER A N 8
ATOM 11414 C CA . SER A 1 10 ? -1.429 20.566 -12.675 1.00 0.00 10 SER A CA 8
ATOM 11415 C C . SER A 1 10 ? -1.175 19.059 -12.614 1.00 0.00 10 SER A C 8
ATOM 11416 O O . SER A 1 10 ? -1.016 18.410 -13.647 1.00 0.00 10 SER A O 8
ATOM 11424 N N . LYS A 1 11 ? -1.146 18.545 -11.393 1.00 0.00 11 LYS A N 8
ATOM 11425 C CA . LYS A 1 11 ? -0.914 17.126 -11.184 1.00 0.00 11 LYS A CA 8
ATOM 11426 C C . LYS A 1 11 ? -1.791 16.323 -12.147 1.00 0.00 11 LYS A C 8
ATOM 11427 O O . LYS A 1 11 ? -2.983 16.597 -12.282 1.00 0.00 11 LYS A O 8
ATOM 11446 N N . ARG A 1 12 ? -1.168 15.348 -12.792 1.00 0.00 12 ARG A N 8
ATOM 11447 C CA . ARG A 1 12 ? -1.876 14.503 -13.738 1.00 0.00 12 ARG A CA 8
ATOM 11448 C C . ARG A 1 12 ? -1.672 13.027 -13.390 1.00 0.00 12 ARG A C 8
ATOM 11449 O O . ARG A 1 12 ? -0.540 12.548 -13.345 1.00 0.00 12 ARG A O 8
ATOM 11470 N N . TRP A 1 13 ? -2.784 12.349 -13.152 1.00 0.00 13 TRP A N 8
ATOM 11471 C CA . TRP A 1 13 ? -2.741 10.937 -12.809 1.00 0.00 13 TRP A CA 8
ATOM 11472 C C . TRP A 1 13 ? -3.147 10.137 -14.048 1.00 0.00 13 TRP A C 8
ATOM 11473 O O . TRP A 1 13 ? -4.066 10.524 -14.767 1.00 0.00 13 TRP A O 8
ATOM 11494 N N . SER A 1 14 ? -2.442 9.035 -14.259 1.00 0.00 14 SER A N 8
ATOM 11495 C CA . SER A 1 14 ? -2.718 8.177 -15.398 1.00 0.00 14 SER A CA 8
ATOM 11496 C C . SER A 1 14 ? -4.037 7.432 -15.186 1.00 0.00 14 SER A C 8
ATOM 11497 O O . SER A 1 14 ? -4.692 7.604 -14.159 1.00 0.00 14 SER A O 8
ATOM 11505 N N . PRO A 1 15 ? -4.397 6.599 -16.199 1.00 0.00 15 PRO A N 8
ATOM 11506 C CA . PRO A 1 15 ? -5.627 5.828 -16.132 1.00 0.00 15 PRO A CA 8
ATOM 11507 C C . PRO A 1 15 ? -5.483 4.649 -15.168 1.00 0.00 15 PRO A C 8
ATOM 11508 O O . PRO A 1 15 ? -4.390 4.110 -14.999 1.00 0.00 15 PRO A O 8
ATOM 11519 N N . PRO A 1 16 ? -6.631 4.273 -14.544 1.00 0.00 16 PRO A N 8
ATOM 11520 C CA . PRO A 1 16 ? -6.644 3.167 -13.601 1.00 0.00 16 PRO A CA 8
ATOM 11521 C C . PRO A 1 16 ? -6.559 1.824 -14.330 1.00 0.00 16 PRO A C 8
ATOM 11522 O O . PRO A 1 16 ? -7.198 1.633 -15.363 1.00 0.00 16 PRO A O 8
ATOM 11533 N N . ARG A 1 17 ? -5.763 0.929 -13.762 1.00 0.00 17 ARG A N 8
ATOM 11534 C CA . ARG A 1 17 ? -5.586 -0.390 -14.344 1.00 0.00 17 ARG A CA 8
ATOM 11535 C C . ARG A 1 17 ? -6.611 -1.368 -13.765 1.00 0.00 17 ARG A C 8
ATOM 11536 O O . ARG A 1 17 ? -7.245 -1.079 -12.751 1.00 0.00 17 ARG A O 8
ATOM 11557 N N . GLY A 1 18 ? -6.740 -2.504 -14.434 1.00 0.00 18 GLY A N 8
ATOM 11558 C CA . GLY A 1 18 ? -7.677 -3.526 -13.998 1.00 0.00 18 GLY A CA 8
ATOM 11559 C C . GLY A 1 18 ? -6.941 -4.797 -13.569 1.00 0.00 18 GLY A C 8
ATOM 11560 O O . GLY A 1 18 ? -6.543 -5.602 -14.411 1.00 0.00 18 GLY A O 8
ATOM 11564 N N . ILE A 1 19 ? -6.782 -4.939 -12.262 1.00 0.00 19 ILE A N 8
ATOM 11565 C CA . ILE A 1 19 ? -6.101 -6.099 -11.711 1.00 0.00 19 ILE A CA 8
ATOM 11566 C C . ILE A 1 19 ? -7.139 -7.139 -11.285 1.00 0.00 19 ILE A C 8
ATOM 11567 O O . ILE A 1 19 ? -8.263 -6.790 -10.928 1.00 0.00 19 ILE A O 8
ATOM 11583 N N . HIS A 1 20 ? -6.725 -8.397 -11.338 1.00 0.00 20 HIS A N 8
ATOM 11584 C CA . HIS A 1 20 ? -7.604 -9.491 -10.962 1.00 0.00 20 HIS A CA 8
ATOM 11585 C C . HIS A 1 20 ? -6.814 -10.537 -10.175 1.00 0.00 20 HIS A C 8
ATOM 11586 O O . HIS A 1 20 ? -5.960 -11.224 -10.732 1.00 0.00 20 HIS A O 8
ATOM 11600 N N . PHE A 1 21 ? -7.127 -10.625 -8.890 1.00 0.00 21 PHE A N 8
ATOM 11601 C CA . PHE A 1 21 ? -6.456 -11.577 -8.020 1.00 0.00 21 PHE A CA 8
ATOM 11602 C C . PHE A 1 21 ? -7.318 -11.904 -6.799 1.00 0.00 21 PHE A C 8
ATOM 11603 O O . PHE A 1 21 ? -8.388 -11.327 -6.617 1.00 0.00 21 PHE A O 8
ATOM 11620 N N . THR A 1 22 ? -6.818 -12.830 -5.993 1.00 0.00 22 THR A N 8
ATOM 11621 C CA . THR A 1 22 ? -7.528 -13.241 -4.794 1.00 0.00 22 THR A CA 8
ATOM 11622 C C . THR A 1 22 ? -6.741 -12.843 -3.544 1.00 0.00 22 THR A C 8
ATOM 11623 O O . THR A 1 22 ? -5.615 -13.298 -3.344 1.00 0.00 22 THR A O 8
ATOM 11634 N N . VAL A 1 23 ? -7.363 -11.997 -2.736 1.00 0.00 23 VAL A N 8
ATOM 11635 C CA . VAL A 1 23 ? -6.734 -11.532 -1.512 1.00 0.00 23 VAL A CA 8
ATOM 11636 C C . VAL A 1 23 ? -6.286 -12.739 -0.684 1.00 0.00 23 VAL A C 8
ATOM 11637 O O . VAL A 1 23 ? -6.936 -13.783 -0.700 1.00 0.00 23 VAL A O 8
ATOM 11650 N N . GLU A 1 24 ? -5.179 -12.555 0.020 1.00 0.00 24 GLU A N 8
ATOM 11651 C CA . GLU A 1 24 ? -4.636 -13.615 0.853 1.00 0.00 24 GLU A CA 8
ATOM 11652 C C . GLU A 1 24 ? -4.741 -13.235 2.331 1.00 0.00 24 GLU A C 8
ATOM 11653 O O . GLU A 1 24 ? -4.026 -12.351 2.801 1.00 0.00 24 GLU A O 8
ATOM 11665 N N . GLU A 1 25 ? -5.638 -13.921 3.024 1.00 0.00 25 GLU A N 8
ATOM 11666 C CA . GLU A 1 25 ? -5.845 -13.667 4.439 1.00 0.00 25 GLU A CA 8
ATOM 11667 C C . GLU A 1 25 ? -4.751 -14.345 5.266 1.00 0.00 25 GLU A C 8
ATOM 11668 O O . GLU A 1 25 ? -5.045 -15.084 6.204 1.00 0.00 25 GLU A O 8
ATOM 11680 N N . GLY A 1 26 ? -3.511 -14.069 4.888 1.00 0.00 26 GLY A N 8
ATOM 11681 C CA . GLY A 1 26 ? -2.372 -14.643 5.583 1.00 0.00 26 GLY A CA 8
ATOM 11682 C C . GLY A 1 26 ? -1.066 -13.986 5.130 1.00 0.00 26 GLY A C 8
ATOM 11683 O O . GLY A 1 26 ? -0.183 -13.726 5.945 1.00 0.00 26 GLY A O 8
ATOM 11687 N N . ASP A 1 27 ? -0.986 -13.737 3.831 1.00 0.00 27 ASP A N 8
ATOM 11688 C CA . ASP A 1 27 ? 0.197 -13.116 3.260 1.00 0.00 27 ASP A CA 8
ATOM 11689 C C . ASP A 1 27 ? -0.176 -12.436 1.941 1.00 0.00 27 ASP A C 8
ATOM 11690 O O . ASP A 1 27 ? -0.088 -13.046 0.877 1.00 0.00 27 ASP A O 8
ATOM 11699 N N . LEU A 1 28 ? -0.583 -11.180 2.055 1.00 0.00 28 LEU A N 8
ATOM 11700 C CA . LEU A 1 28 ? -0.970 -10.410 0.885 1.00 0.00 28 LEU A CA 8
ATOM 11701 C C . LEU A 1 28 ? 0.239 -10.255 -0.040 1.00 0.00 28 LEU A C 8
ATOM 11702 O O . LEU A 1 28 ? 0.083 -10.113 -1.252 1.00 0.00 28 LEU A O 8
ATOM 11718 N N . GLY A 1 29 ? 1.416 -10.287 0.566 1.00 0.00 29 GLY A N 8
ATOM 11719 C CA . GLY A 1 29 ? 2.651 -10.151 -0.188 1.00 0.00 29 GLY A CA 8
ATOM 11720 C C . GLY A 1 29 ? 3.025 -8.679 -0.366 1.00 0.00 29 GLY A C 8
ATOM 11721 O O . GLY A 1 29 ? 4.061 -8.364 -0.952 1.00 0.00 29 GLY A O 8
ATOM 11725 N N . PHE A 1 30 ? 2.163 -7.815 0.149 1.00 0.00 30 PHE A N 8
ATOM 11726 C CA . PHE A 1 30 ? 2.390 -6.383 0.053 1.00 0.00 30 PHE A CA 8
ATOM 11727 C C . PHE A 1 30 ? 1.702 -5.641 1.201 1.00 0.00 30 PHE A C 8
ATOM 11728 O O . PHE A 1 30 ? 0.902 -6.224 1.931 1.00 0.00 30 PHE A O 8
ATOM 11745 N N . THR A 1 31 ? 2.038 -4.365 1.324 1.00 0.00 31 THR A N 8
ATOM 11746 C CA . THR A 1 31 ? 1.463 -3.538 2.371 1.00 0.00 31 THR A CA 8
ATOM 11747 C C . THR A 1 31 ? 1.095 -2.159 1.818 1.00 0.00 31 THR A C 8
ATOM 11748 O O . THR A 1 31 ? 1.351 -1.865 0.651 1.00 0.00 31 THR A O 8
ATOM 11759 N N . LEU A 1 32 ? 0.500 -1.350 2.682 1.00 0.00 32 LEU A N 8
ATOM 11760 C CA . LEU A 1 32 ? 0.094 -0.010 2.296 1.00 0.00 32 LEU A CA 8
ATOM 11761 C C . LEU A 1 32 ? 0.796 1.010 3.194 1.00 0.00 32 LEU A C 8
ATOM 11762 O O . LEU A 1 32 ? 0.896 0.812 4.404 1.00 0.00 32 LEU A O 8
ATOM 11778 N N . ARG A 1 33 ? 1.264 2.080 2.568 1.00 0.00 33 ARG A N 8
ATOM 11779 C CA . ARG A 1 33 ? 1.954 3.131 3.296 1.00 0.00 33 ARG A CA 8
ATOM 11780 C C . ARG A 1 33 ? 1.478 4.506 2.821 1.00 0.00 33 ARG A C 8
ATOM 11781 O O . ARG A 1 33 ? 0.926 4.632 1.728 1.00 0.00 33 ARG A O 8
ATOM 11802 N N . GLY A 1 34 ? 1.709 5.501 3.664 1.00 0.00 34 GLY A N 8
ATOM 11803 C CA . GLY A 1 34 ? 1.311 6.861 3.344 1.00 0.00 34 GLY A CA 8
ATOM 11804 C C . GLY A 1 34 ? -0.062 7.185 3.938 1.00 0.00 34 GLY A C 8
ATOM 11805 O O . GLY A 1 34 ? -0.511 6.521 4.871 1.00 0.00 34 GLY A O 8
ATOM 11809 N N . ASN A 1 35 ? -0.690 8.205 3.372 1.00 0.00 35 ASN A N 8
ATOM 11810 C CA . ASN A 1 35 ? -2.002 8.625 3.833 1.00 0.00 35 ASN A CA 8
ATOM 11811 C C . ASN A 1 35 ? -3.050 8.256 2.781 1.00 0.00 35 ASN A C 8
ATOM 11812 O O . ASN A 1 35 ? -3.837 7.332 2.981 1.00 0.00 35 ASN A O 8
ATOM 11823 N N . THR A 1 36 ? -3.026 8.996 1.682 1.00 0.00 36 THR A N 8
ATOM 11824 C CA . THR A 1 36 ? -3.964 8.758 0.599 1.00 0.00 36 THR A CA 8
ATOM 11825 C C . THR A 1 36 ? -3.640 9.660 -0.594 1.00 0.00 36 THR A C 8
ATOM 11826 O O . THR A 1 36 ? -3.318 10.834 -0.421 1.00 0.00 36 THR A O 8
ATOM 11837 N N . PRO A 1 37 ? -3.738 9.060 -1.811 1.00 0.00 37 PRO A N 8
ATOM 11838 C CA . PRO A 1 37 ? -4.125 7.665 -1.929 1.00 0.00 37 PRO A CA 8
ATOM 11839 C C . PRO A 1 37 ? -2.973 6.741 -1.528 1.00 0.00 37 PRO A C 8
ATOM 11840 O O . PRO A 1 37 ? -1.841 6.926 -1.971 1.00 0.00 37 PRO A O 8
ATOM 11851 N N . VAL A 1 38 ? -3.302 5.765 -0.694 1.00 0.00 38 VAL A N 8
ATOM 11852 C CA . VAL A 1 38 ? -2.309 4.812 -0.228 1.00 0.00 38 VAL A CA 8
ATOM 11853 C C . VAL A 1 38 ? -1.541 4.255 -1.429 1.00 0.00 38 VAL A C 8
ATOM 11854 O O . VAL A 1 38 ? -2.020 4.318 -2.560 1.00 0.00 38 VAL A O 8
ATOM 11867 N N . GLN A 1 39 ? -0.362 3.723 -1.141 1.00 0.00 39 GLN A N 8
ATOM 11868 C CA . GLN A 1 39 ? 0.477 3.155 -2.183 1.00 0.00 39 GLN A CA 8
ATOM 11869 C C . GLN A 1 39 ? 0.612 1.643 -1.991 1.00 0.00 39 GLN A C 8
ATOM 11870 O O . GLN A 1 39 ? 0.046 1.080 -1.055 1.00 0.00 39 GLN A O 8
ATOM 11884 N N . VAL A 1 40 ? 1.365 1.030 -2.892 1.00 0.00 40 VAL A N 8
ATOM 11885 C CA . VAL A 1 40 ? 1.581 -0.406 -2.834 1.00 0.00 40 VAL A CA 8
ATOM 11886 C C . VAL A 1 40 ? 3.076 -0.685 -2.665 1.00 0.00 40 VAL A C 8
ATOM 11887 O O . VAL A 1 40 ? 3.855 -0.501 -3.600 1.00 0.00 40 VAL A O 8
ATOM 11900 N N . HIS A 1 41 ? 3.432 -1.126 -1.468 1.00 0.00 41 HIS A N 8
ATOM 11901 C CA . HIS A 1 41 ? 4.820 -1.433 -1.165 1.00 0.00 41 HIS A CA 8
ATOM 11902 C C . HIS A 1 41 ? 5.044 -2.943 -1.263 1.00 0.00 41 HIS A C 8
ATOM 11903 O O . HIS A 1 41 ? 4.968 -3.652 -0.260 1.00 0.00 41 HIS A O 8
ATOM 11917 N N . PHE A 1 42 ? 5.317 -3.391 -2.480 1.00 0.00 42 PHE A N 8
ATOM 11918 C CA . PHE A 1 42 ? 5.553 -4.805 -2.721 1.00 0.00 42 PHE A CA 8
ATOM 11919 C C . PHE A 1 42 ? 6.693 -5.328 -1.844 1.00 0.00 42 PHE A C 8
ATOM 11920 O O . PHE A 1 42 ? 7.735 -4.685 -1.726 1.00 0.00 42 PHE A O 8
ATOM 11937 N N . LEU A 1 43 ? 6.456 -6.489 -1.253 1.00 0.00 43 LEU A N 8
ATOM 11938 C CA . LEU A 1 43 ? 7.450 -7.106 -0.391 1.00 0.00 43 LEU A CA 8
ATOM 11939 C C . LEU A 1 43 ? 7.916 -8.422 -1.017 1.00 0.00 43 LEU A C 8
ATOM 11940 O O . LEU A 1 43 ? 9.114 -8.694 -1.079 1.00 0.00 43 LEU A O 8
ATOM 11956 N N . ASP A 1 44 ? 6.944 -9.204 -1.464 1.00 0.00 44 ASP A N 8
ATOM 11957 C CA . ASP A 1 44 ? 7.240 -10.485 -2.083 1.00 0.00 44 ASP A CA 8
ATOM 11958 C C . ASP A 1 44 ? 7.092 -10.359 -3.601 1.00 0.00 44 ASP A C 8
ATOM 11959 O O . ASP A 1 44 ? 6.051 -9.927 -4.093 1.00 0.00 44 ASP A O 8
ATOM 11968 N N . PRO A 1 45 ? 8.177 -10.755 -4.319 1.00 0.00 45 PRO A N 8
ATOM 11969 C CA . PRO A 1 45 ? 8.178 -10.691 -5.770 1.00 0.00 45 PRO A CA 8
ATOM 11970 C C . PRO A 1 45 ? 7.330 -11.814 -6.369 1.00 0.00 45 PRO A C 8
ATOM 11971 O O . PRO A 1 45 ? 7.154 -11.884 -7.585 1.00 0.00 45 PRO A O 8
ATOM 11982 N N . HIS A 1 46 ? 6.826 -12.666 -5.488 1.00 0.00 46 HIS A N 8
ATOM 11983 C CA . HIS A 1 46 ? 6.000 -13.783 -5.915 1.00 0.00 46 HIS A CA 8
ATOM 11984 C C . HIS A 1 46 ? 4.748 -13.859 -5.038 1.00 0.00 46 HIS A C 8
ATOM 11985 O O . HIS A 1 46 ? 4.547 -14.839 -4.322 1.00 0.00 46 HIS A O 8
ATOM 11999 N N . CYS A 1 47 ? 3.939 -12.813 -5.124 1.00 0.00 47 CYS A N 8
ATOM 12000 C CA . CYS A 1 47 ? 2.713 -12.750 -4.348 1.00 0.00 47 CYS A CA 8
ATOM 12001 C C . CYS A 1 47 ? 1.534 -12.663 -5.319 1.00 0.00 47 CYS A C 8
ATOM 12002 O O . CYS A 1 47 ? 1.713 -12.336 -6.491 1.00 0.00 47 CYS A O 8
ATOM 12010 N N . SER A 1 48 ? 0.354 -12.961 -4.795 1.00 0.00 48 SER A N 8
ATOM 12011 C CA . SER A 1 48 ? -0.854 -12.920 -5.601 1.00 0.00 48 SER A CA 8
ATOM 12012 C C . SER A 1 48 ? -0.938 -11.590 -6.351 1.00 0.00 48 SER A C 8
ATOM 12013 O O . SER A 1 48 ? -0.928 -11.565 -7.581 1.00 0.00 48 SER A O 8
ATOM 12021 N N . ALA A 1 49 ? -1.019 -10.515 -5.580 1.00 0.00 49 ALA A N 8
ATOM 12022 C CA . ALA A 1 49 ? -1.105 -9.185 -6.157 1.00 0.00 49 ALA A CA 8
ATOM 12023 C C . ALA A 1 49 ? -0.158 -9.091 -7.356 1.00 0.00 49 ALA A C 8
ATOM 12024 O O . ALA A 1 49 ? -0.604 -8.963 -8.495 1.00 0.00 49 ALA A O 8
ATOM 12031 N N . SER A 1 50 ? 1.131 -9.160 -7.058 1.00 0.00 50 SER A N 8
ATOM 12032 C CA . SER A 1 50 ? 2.144 -9.085 -8.097 1.00 0.00 50 SER A CA 8
ATOM 12033 C C . SER A 1 50 ? 1.795 -10.042 -9.239 1.00 0.00 50 SER A C 8
ATOM 12034 O O . SER A 1 50 ? 1.724 -9.632 -10.396 1.00 0.00 50 SER A O 8
ATOM 12042 N N . LEU A 1 51 ? 1.586 -11.298 -8.872 1.00 0.00 51 LEU A N 8
ATOM 12043 C CA . LEU A 1 51 ? 1.246 -12.316 -9.851 1.00 0.00 51 LEU A CA 8
ATOM 12044 C C . LEU A 1 51 ? 0.062 -11.833 -10.693 1.00 0.00 51 LEU A C 8
ATOM 12045 O O . LEU A 1 51 ? -0.088 -12.234 -11.846 1.00 0.00 51 LEU A O 8
ATOM 12061 N N . ALA A 1 52 ? -0.747 -10.980 -10.083 1.00 0.00 52 ALA A N 8
ATOM 12062 C CA . ALA A 1 52 ? -1.912 -10.438 -10.761 1.00 0.00 52 ALA A CA 8
ATOM 12063 C C . ALA A 1 52 ? -1.455 -9.545 -11.916 1.00 0.00 52 ALA A C 8
ATOM 12064 O O . ALA A 1 52 ? -1.925 -9.693 -13.043 1.00 0.00 52 ALA A O 8
ATOM 12071 N N . GLY A 1 53 ? -0.545 -8.637 -11.595 1.00 0.00 53 GLY A N 8
ATOM 12072 C CA . GLY A 1 53 ? -0.020 -7.719 -12.592 1.00 0.00 53 GLY A CA 8
ATOM 12073 C C . GLY A 1 53 ? 0.045 -6.293 -12.043 1.00 0.00 53 GLY A C 8
ATOM 12074 O O . GLY A 1 53 ? -0.321 -5.342 -12.732 1.00 0.00 53 GLY A O 8
ATOM 12078 N N . ALA A 1 54 ? 0.514 -6.188 -10.809 1.00 0.00 54 ALA A N 8
ATOM 12079 C CA . ALA A 1 54 ? 0.632 -4.894 -10.160 1.00 0.00 54 ALA A CA 8
ATOM 12080 C C . ALA A 1 54 ? 2.105 -4.482 -10.115 1.00 0.00 54 ALA A C 8
ATOM 12081 O O . ALA A 1 54 ? 2.990 -5.305 -10.345 1.00 0.00 54 ALA A O 8
ATOM 12088 N N . LYS A 1 55 ? 2.323 -3.210 -9.817 1.00 0.00 55 LYS A N 8
ATOM 12089 C CA . LYS A 1 55 ? 3.673 -2.679 -9.740 1.00 0.00 55 LYS A CA 8
ATOM 12090 C C . LYS A 1 55 ? 3.803 -1.807 -8.489 1.00 0.00 55 LYS A C 8
ATOM 12091 O O . LYS A 1 55 ? 2.804 -1.478 -7.852 1.00 0.00 55 LYS A O 8
ATOM 12110 N N . GLU A 1 56 ? 5.042 -1.458 -8.176 1.00 0.00 56 GLU A N 8
ATOM 12111 C CA . GLU A 1 56 ? 5.315 -0.630 -7.014 1.00 0.00 56 GLU A CA 8
ATOM 12112 C C . GLU A 1 56 ? 4.937 0.825 -7.298 1.00 0.00 56 GLU A C 8
ATOM 12113 O O . GLU A 1 56 ? 4.899 1.246 -8.453 1.00 0.00 56 GLU A O 8
ATOM 12125 N N . GLY A 1 57 ? 4.668 1.554 -6.224 1.00 0.00 57 GLY A N 8
ATOM 12126 C CA . GLY A 1 57 ? 4.295 2.953 -6.344 1.00 0.00 57 GLY A CA 8
ATOM 12127 C C . GLY A 1 57 ? 2.866 3.097 -6.870 1.00 0.00 57 GLY A C 8
ATOM 12128 O O . GLY A 1 57 ? 2.468 4.174 -7.311 1.00 0.00 57 GLY A O 8
ATOM 12132 N N . ASP A 1 58 ? 2.133 1.995 -6.807 1.00 0.00 58 ASP A N 8
ATOM 12133 C CA . ASP A 1 58 ? 0.756 1.984 -7.272 1.00 0.00 58 ASP A CA 8
ATOM 12134 C C . ASP A 1 58 ? -0.145 2.595 -6.197 1.00 0.00 58 ASP A C 8
ATOM 12135 O O . ASP A 1 58 ? -0.021 2.266 -5.018 1.00 0.00 58 ASP A O 8
ATOM 12144 N N . TYR A 1 59 ? -1.032 3.472 -6.642 1.00 0.00 59 TYR A N 8
ATOM 12145 C CA . TYR A 1 59 ? -1.954 4.132 -5.733 1.00 0.00 59 TYR A CA 8
ATOM 12146 C C . TYR A 1 59 ? -3.374 3.587 -5.902 1.00 0.00 59 TYR A C 8
ATOM 12147 O O . TYR A 1 59 ? -4.009 3.809 -6.932 1.00 0.00 59 TYR A O 8
ATOM 12165 N N . ILE A 1 60 ? -3.831 2.886 -4.875 1.00 0.00 60 ILE A N 8
ATOM 12166 C CA . ILE A 1 60 ? -5.164 2.309 -4.897 1.00 0.00 60 ILE A CA 8
ATOM 12167 C C . ILE A 1 60 ? -6.199 3.429 -5.017 1.00 0.00 60 ILE A C 8
ATOM 12168 O O . ILE A 1 60 ? -6.103 4.443 -4.327 1.00 0.00 60 ILE A O 8
ATOM 12184 N N . VAL A 1 61 ? -7.163 3.209 -5.898 1.00 0.00 61 VAL A N 8
ATOM 12185 C CA . VAL A 1 61 ? -8.215 4.188 -6.117 1.00 0.00 61 VAL A CA 8
ATOM 12186 C C . VAL A 1 61 ? -9.564 3.574 -5.737 1.00 0.00 61 VAL A C 8
ATOM 12187 O O . VAL A 1 61 ? -10.422 4.253 -5.174 1.00 0.00 61 VAL A O 8
ATOM 12200 N N . SER A 1 62 ? -9.709 2.298 -6.060 1.00 0.00 62 SER A N 8
ATOM 12201 C CA . SER A 1 62 ? -10.940 1.585 -5.759 1.00 0.00 62 SER A CA 8
ATOM 12202 C C . SER A 1 62 ? -10.654 0.090 -5.603 1.00 0.00 62 SER A C 8
ATOM 12203 O O . SER A 1 62 ? -9.611 -0.395 -6.039 1.00 0.00 62 SER A O 8
ATOM 12211 N N . ILE A 1 63 ? -11.599 -0.598 -4.981 1.00 0.00 63 ILE A N 8
ATOM 12212 C CA . ILE A 1 63 ? -11.462 -2.028 -4.762 1.00 0.00 63 ILE A CA 8
ATOM 12213 C C . ILE A 1 63 ? -12.840 -2.688 -4.850 1.00 0.00 63 ILE A C 8
ATOM 12214 O O . ILE A 1 63 ? -13.645 -2.578 -3.926 1.00 0.00 63 ILE A O 8
ATOM 12230 N N . GLN A 1 64 ? -13.069 -3.358 -5.970 1.00 0.00 64 GLN A N 8
ATOM 12231 C CA . GLN A 1 64 ? -14.336 -4.035 -6.191 1.00 0.00 64 GLN A CA 8
ATOM 12232 C C . GLN A 1 64 ? -15.460 -3.012 -6.367 1.00 0.00 64 GLN A C 8
ATOM 12233 O O . GLN A 1 64 ? -16.603 -3.270 -5.991 1.00 0.00 64 GLN A O 8
ATOM 12247 N N . GLY A 1 65 ? -15.098 -1.874 -6.941 1.00 0.00 65 GLY A N 8
ATOM 12248 C CA . GLY A 1 65 ? -16.062 -0.812 -7.172 1.00 0.00 65 GLY A CA 8
ATOM 12249 C C . GLY A 1 65 ? -16.073 0.181 -6.008 1.00 0.00 65 GLY A C 8
ATOM 12250 O O . GLY A 1 65 ? -16.594 1.288 -6.137 1.00 0.00 65 GLY A O 8
ATOM 12254 N N . VAL A 1 66 ? -15.493 -0.251 -4.898 1.00 0.00 66 VAL A N 8
ATOM 12255 C CA . VAL A 1 66 ? -15.430 0.586 -3.712 1.00 0.00 66 VAL A CA 8
ATOM 12256 C C . VAL A 1 66 ? -14.388 1.686 -3.924 1.00 0.00 66 VAL A C 8
ATOM 12257 O O . VAL A 1 66 ? -13.521 1.566 -4.788 1.00 0.00 66 VAL A O 8
ATOM 12270 N N . ASP A 1 67 ? -14.507 2.732 -3.120 1.00 0.00 67 ASP A N 8
ATOM 12271 C CA . ASP A 1 67 ? -13.586 3.852 -3.209 1.00 0.00 67 ASP A CA 8
ATOM 12272 C C . ASP A 1 67 ? -12.382 3.591 -2.301 1.00 0.00 67 ASP A C 8
ATOM 12273 O O . ASP A 1 67 ? -12.544 3.175 -1.155 1.00 0.00 67 ASP A O 8
ATOM 12282 N N . CYS A 1 68 ? -11.202 3.845 -2.847 1.00 0.00 68 CYS A N 8
ATOM 12283 C CA . CYS A 1 68 ? -9.973 3.642 -2.100 1.00 0.00 68 CYS A CA 8
ATOM 12284 C C . CYS A 1 68 ? -8.968 4.715 -2.528 1.00 0.00 68 CYS A C 8
ATOM 12285 O O . CYS A 1 68 ? -7.764 4.467 -2.555 1.00 0.00 68 CYS A O 8
ATOM 12293 N N . LYS A 1 69 ? -9.501 5.883 -2.853 1.00 0.00 69 LYS A N 8
ATOM 12294 C CA . LYS A 1 69 ? -8.667 6.994 -3.278 1.00 0.00 69 LYS A CA 8
ATOM 12295 C C . LYS A 1 69 ? -8.536 7.997 -2.130 1.00 0.00 69 LYS A C 8
ATOM 12296 O O . LYS A 1 69 ? -7.535 8.705 -2.031 1.00 0.00 69 LYS A O 8
ATOM 12315 N N . TRP A 1 70 ? -9.561 8.025 -1.291 1.00 0.00 70 TRP A N 8
ATOM 12316 C CA . TRP A 1 70 ? -9.572 8.929 -0.154 1.00 0.00 70 TRP A CA 8
ATOM 12317 C C . TRP A 1 70 ? -9.368 8.096 1.114 1.00 0.00 70 TRP A C 8
ATOM 12318 O O . TRP A 1 70 ? -8.975 8.626 2.152 1.00 0.00 70 TRP A O 8
ATOM 12339 N N . LEU A 1 71 ? -9.645 6.807 0.988 1.00 0.00 71 LEU A N 8
ATOM 12340 C CA . LEU A 1 71 ? -9.497 5.896 2.110 1.00 0.00 71 LEU A CA 8
ATOM 12341 C C . LEU A 1 71 ? -8.036 5.889 2.566 1.00 0.00 71 LEU A C 8
ATOM 12342 O O . LEU A 1 71 ? -7.131 6.111 1.763 1.00 0.00 71 LEU A O 8
ATOM 12358 N N . THR A 1 72 ? -7.852 5.631 3.852 1.00 0.00 72 THR A N 8
ATOM 12359 C CA . THR A 1 72 ? -6.517 5.591 4.424 1.00 0.00 72 THR A CA 8
ATOM 12360 C C . THR A 1 72 ? -5.902 4.201 4.246 1.00 0.00 72 THR A C 8
ATOM 12361 O O . THR A 1 72 ? -6.357 3.419 3.414 1.00 0.00 72 THR A O 8
ATOM 12372 N N . VAL A 1 73 ? -4.876 3.937 5.043 1.00 0.00 73 VAL A N 8
ATOM 12373 C CA . VAL A 1 73 ? -4.194 2.656 4.984 1.00 0.00 73 VAL A CA 8
ATOM 12374 C C . VAL A 1 73 ? -5.052 1.594 5.674 1.00 0.00 73 VAL A C 8
ATOM 12375 O O . VAL A 1 73 ? -5.135 0.459 5.208 1.00 0.00 73 VAL A O 8
ATOM 12388 N N . SER A 1 74 ? -5.669 2.001 6.774 1.00 0.00 74 SER A N 8
ATOM 12389 C CA . SER A 1 74 ? -6.519 1.098 7.532 1.00 0.00 74 SER A CA 8
ATOM 12390 C C . SER A 1 74 ? -7.794 0.793 6.744 1.00 0.00 74 SER A C 8
ATOM 12391 O O . SER A 1 74 ? -8.099 -0.367 6.474 1.00 0.00 74 SER A O 8
ATOM 12399 N N . GLU A 1 75 ? -8.506 1.856 6.398 1.00 0.00 75 GLU A N 8
ATOM 12400 C CA . GLU A 1 75 ? -9.741 1.717 5.646 1.00 0.00 75 GLU A CA 8
ATOM 12401 C C . GLU A 1 75 ? -9.571 0.681 4.533 1.00 0.00 75 GLU A C 8
ATOM 12402 O O . GLU A 1 75 ? -10.174 -0.390 4.579 1.00 0.00 75 GLU A O 8
ATOM 12414 N N . VAL A 1 76 ? -8.748 1.038 3.558 1.00 0.00 76 VAL A N 8
ATOM 12415 C CA . VAL A 1 76 ? -8.491 0.153 2.434 1.00 0.00 76 VAL A CA 8
ATOM 12416 C C . VAL A 1 76 ? -8.256 -1.267 2.953 1.00 0.00 76 VAL A C 8
ATOM 12417 O O . VAL A 1 76 ? -8.998 -2.187 2.611 1.00 0.00 76 VAL A O 8
ATOM 12430 N N . MET A 1 77 ? -7.220 -1.402 3.768 1.00 0.00 77 MET A N 8
ATOM 12431 C CA . MET A 1 77 ? -6.878 -2.694 4.337 1.00 0.00 77 MET A CA 8
ATOM 12432 C C . MET A 1 77 ? -8.137 -3.472 4.727 1.00 0.00 77 MET A C 8
ATOM 12433 O O . MET A 1 77 ? -8.412 -4.534 4.171 1.00 0.00 77 MET A O 8
ATOM 12447 N N . LYS A 1 78 ? -8.867 -2.913 5.681 1.00 0.00 78 LYS A N 8
ATOM 12448 C CA . LYS A 1 78 ? -10.089 -3.540 6.153 1.00 0.00 78 LYS A CA 8
ATOM 12449 C C . LYS A 1 78 ? -10.982 -3.872 4.955 1.00 0.00 78 LYS A C 8
ATOM 12450 O O . LYS A 1 78 ? -11.680 -4.885 4.959 1.00 0.00 78 LYS A O 8
ATOM 12469 N N . LEU A 1 79 ? -10.930 -3.000 3.960 1.00 0.00 79 LEU A N 8
ATOM 12470 C CA . LEU A 1 79 ? -11.725 -3.187 2.758 1.00 0.00 79 LEU A CA 8
ATOM 12471 C C . LEU A 1 79 ? -11.207 -4.407 1.994 1.00 0.00 79 LEU A C 8
ATOM 12472 O O . LEU A 1 79 ? -11.969 -5.082 1.304 1.00 0.00 79 LEU A O 8
ATOM 12488 N N . LEU A 1 80 ? -9.914 -4.654 2.144 1.00 0.00 80 LEU A N 8
ATOM 12489 C CA . LEU A 1 80 ? -9.285 -5.781 1.477 1.00 0.00 80 LEU A CA 8
ATOM 12490 C C . LEU A 1 80 ? -9.610 -7.066 2.240 1.00 0.00 80 LEU A C 8
ATOM 12491 O O . LEU A 1 80 ? -10.000 -8.067 1.640 1.00 0.00 80 LEU A O 8
ATOM 12507 N N . LYS A 1 81 ? -9.439 -6.997 3.552 1.00 0.00 81 LYS A N 8
ATOM 12508 C CA . LYS A 1 81 ? -9.710 -8.143 4.403 1.00 0.00 81 LYS A CA 8
ATOM 12509 C C . LYS A 1 81 ? -11.107 -8.685 4.093 1.00 0.00 81 LYS A C 8
ATOM 12510 O O . LYS A 1 81 ? -11.272 -9.877 3.836 1.00 0.00 81 LYS A O 8
ATOM 12529 N N . SER A 1 82 ? -12.078 -7.784 4.126 1.00 0.00 82 SER A N 8
ATOM 12530 C CA . SER A 1 82 ? -13.455 -8.156 3.851 1.00 0.00 82 SER A CA 8
ATOM 12531 C C . SER A 1 82 ? -13.514 -9.077 2.631 1.00 0.00 82 SER A C 8
ATOM 12532 O O . SER A 1 82 ? -14.312 -10.013 2.594 1.00 0.00 82 SER A O 8
ATOM 12540 N N . PHE A 1 83 ? -12.660 -8.780 1.663 1.00 0.00 83 PHE A N 8
ATOM 12541 C CA . PHE A 1 83 ? -12.605 -9.570 0.445 1.00 0.00 83 PHE A CA 8
ATOM 12542 C C . PHE A 1 83 ? -11.471 -10.595 0.506 1.00 0.00 83 PHE A C 8
ATOM 12543 O O . PHE A 1 83 ? -10.796 -10.841 -0.493 1.00 0.00 83 PHE A O 8
ATOM 12560 N N . GLY A 1 84 ? -11.295 -11.166 1.689 1.00 0.00 84 GLY A N 8
ATOM 12561 C CA . GLY A 1 84 ? -10.253 -12.158 1.894 1.00 0.00 84 GLY A CA 8
ATOM 12562 C C . GLY A 1 84 ? -10.604 -13.473 1.195 1.00 0.00 84 GLY A C 8
ATOM 12563 O O . GLY A 1 84 ? -11.676 -14.034 1.421 1.00 0.00 84 GLY A O 8
ATOM 12567 N N . GLY A 1 85 ? -9.681 -13.928 0.361 1.00 0.00 85 GLY A N 8
ATOM 12568 C CA . GLY A 1 85 ? -9.880 -15.166 -0.373 1.00 0.00 85 GLY A CA 8
ATOM 12569 C C . GLY A 1 85 ? -11.023 -15.030 -1.380 1.00 0.00 85 GLY A C 8
ATOM 12570 O O . GLY A 1 85 ? -11.737 -15.995 -1.648 1.00 0.00 85 GLY A O 8
ATOM 12574 N N . GLU A 1 86 ? -11.162 -13.824 -1.910 1.00 0.00 86 GLU A N 8
ATOM 12575 C CA . GLU A 1 86 ? -12.207 -13.549 -2.881 1.00 0.00 86 GLU A CA 8
ATOM 12576 C C . GLU A 1 86 ? -11.653 -12.705 -4.032 1.00 0.00 86 GLU A C 8
ATOM 12577 O O . GLU A 1 86 ? -11.113 -11.623 -3.809 1.00 0.00 86 GLU A O 8
ATOM 12589 N N . GLU A 1 87 ? -11.806 -13.233 -5.237 1.00 0.00 87 GLU A N 8
ATOM 12590 C CA . GLU A 1 87 ? -11.329 -12.542 -6.423 1.00 0.00 87 GLU A CA 8
ATOM 12591 C C . GLU A 1 87 ? -11.958 -11.151 -6.516 1.00 0.00 87 GLU A C 8
ATOM 12592 O O . GLU A 1 87 ? -13.170 -11.023 -6.681 1.00 0.00 87 GLU A O 8
ATOM 12604 N N . VAL A 1 88 ? -11.106 -10.142 -6.407 1.00 0.00 88 VAL A N 8
ATOM 12605 C CA . VAL A 1 88 ? -11.563 -8.765 -6.476 1.00 0.00 88 VAL A CA 8
ATOM 12606 C C . VAL A 1 88 ? -10.841 -8.049 -7.620 1.00 0.00 88 VAL A C 8
ATOM 12607 O O . VAL A 1 88 ? -9.831 -8.539 -8.124 1.00 0.00 88 VAL A O 8
ATOM 12620 N N . GLU A 1 89 ? -11.386 -6.902 -7.996 1.00 0.00 89 GLU A N 8
ATOM 12621 C CA . GLU A 1 89 ? -10.806 -6.114 -9.070 1.00 0.00 89 GLU A CA 8
ATOM 12622 C C . GLU A 1 89 ? -10.206 -4.821 -8.516 1.00 0.00 89 GLU A C 8
ATOM 12623 O O . GLU A 1 89 ? -10.931 -3.871 -8.222 1.00 0.00 89 GLU A O 8
ATOM 12635 N N . MET A 1 90 ? -8.887 -4.825 -8.389 1.00 0.00 90 MET A N 8
ATOM 12636 C CA . MET A 1 90 ? -8.181 -3.663 -7.875 1.00 0.00 90 MET A CA 8
ATOM 12637 C C . MET A 1 90 ? -7.752 -2.735 -9.013 1.00 0.00 90 MET A C 8
ATOM 12638 O O . MET A 1 90 ? -7.372 -3.198 -10.087 1.00 0.00 90 MET A O 8
ATOM 12652 N N . LYS A 1 91 ? -7.827 -1.441 -8.738 1.00 0.00 91 LYS A N 8
ATOM 12653 C CA . LYS A 1 91 ? -7.450 -0.443 -9.725 1.00 0.00 91 LYS A CA 8
ATOM 12654 C C . LYS A 1 91 ? -6.391 0.485 -9.128 1.00 0.00 91 LYS A C 8
ATOM 12655 O O . LYS A 1 91 ? -6.547 0.972 -8.009 1.00 0.00 91 LYS A O 8
ATOM 12674 N N . VAL A 1 92 ? -5.337 0.702 -9.900 1.00 0.00 92 VAL A N 8
ATOM 12675 C CA . VAL A 1 92 ? -4.252 1.563 -9.461 1.00 0.00 92 VAL A CA 8
ATOM 12676 C C . VAL A 1 92 ? -3.908 2.552 -10.577 1.00 0.00 92 VAL A C 8
ATOM 12677 O O . VAL A 1 92 ? -4.270 2.339 -11.733 1.00 0.00 92 VAL A O 8
ATOM 12690 N N . VAL A 1 93 ? -3.214 3.613 -10.191 1.00 0.00 93 VAL A N 8
ATOM 12691 C CA . VAL A 1 93 ? -2.818 4.635 -11.144 1.00 0.00 93 VAL A CA 8
ATOM 12692 C C . VAL A 1 93 ? -1.397 5.104 -10.822 1.00 0.00 93 VAL A C 8
ATOM 12693 O O . VAL A 1 93 ? -1.041 5.260 -9.655 1.00 0.00 93 VAL A O 8
ATOM 12706 N N . SER A 1 94 ? -0.625 5.315 -11.877 1.00 0.00 94 SER A N 8
ATOM 12707 C CA . SER A 1 94 ? 0.749 5.762 -11.721 1.00 0.00 94 SER A CA 8
ATOM 12708 C C . SER A 1 94 ? 0.794 7.288 -11.617 1.00 0.00 94 SER A C 8
ATOM 12709 O O . SER A 1 94 ? 0.134 7.986 -12.385 1.00 0.00 94 SER A O 8
ATOM 12717 N N . LEU A 1 95 ? 1.578 7.761 -10.659 1.00 0.00 95 LEU A N 8
ATOM 12718 C CA . LEU A 1 95 ? 1.718 9.191 -10.444 1.00 0.00 95 LEU A CA 8
ATOM 12719 C C . LEU A 1 95 ? 2.752 9.751 -11.422 1.00 0.00 95 LEU A C 8
ATOM 12720 O O . LEU A 1 95 ? 3.853 9.215 -11.542 1.00 0.00 95 LEU A O 8
ATOM 12736 N N . LEU A 1 96 ? 2.363 10.823 -12.097 1.00 0.00 96 LEU A N 8
ATOM 12737 C CA . LEU A 1 96 ? 3.243 11.461 -13.061 1.00 0.00 96 LEU A CA 8
ATOM 12738 C C . LEU A 1 96 ? 3.427 12.932 -12.681 1.00 0.00 96 LEU A C 8
ATOM 12739 O O . LEU A 1 96 ? 3.021 13.353 -11.599 1.00 0.00 96 LEU A O 8
ATOM 12755 N N . ASP A 1 97 ? 4.040 13.673 -13.592 1.00 0.00 97 ASP A N 8
ATOM 12756 C CA . ASP A 1 97 ? 4.283 15.088 -13.366 1.00 0.00 97 ASP A CA 8
ATOM 12757 C C . ASP A 1 97 ? 4.562 15.773 -14.706 1.00 0.00 97 ASP A C 8
ATOM 12758 O O . ASP A 1 97 ? 4.824 15.107 -15.705 1.00 0.00 97 ASP A O 8
ATOM 12767 N N . SER A 1 98 ? 4.495 17.096 -14.682 1.00 0.00 98 SER A N 8
ATOM 12768 C CA . SER A 1 98 ? 4.737 17.879 -15.882 1.00 0.00 98 SER A CA 8
ATOM 12769 C C . SER A 1 98 ? 6.232 18.172 -16.023 1.00 0.00 98 SER A C 8
ATOM 12770 O O . SER A 1 98 ? 6.872 17.710 -16.966 1.00 0.00 98 SER A O 8
ATOM 12778 N N . THR A 1 99 ? 6.744 18.939 -15.072 1.00 0.00 99 THR A N 8
ATOM 12779 C CA . THR A 1 99 ? 8.152 19.299 -15.078 1.00 0.00 99 THR A CA 8
ATOM 12780 C C . THR A 1 99 ? 9.006 18.121 -14.602 1.00 0.00 99 THR A C 8
ATOM 12781 O O . THR A 1 99 ? 8.514 17.234 -13.907 1.00 0.00 99 THR A O 8
ATOM 12792 N N . SER A 1 100 ? 10.271 18.152 -14.996 1.00 0.00 100 SER A N 8
ATOM 12793 C CA . SER A 1 100 ? 11.198 17.099 -14.618 1.00 0.00 100 SER A CA 8
ATOM 12794 C C . SER A 1 100 ? 12.578 17.377 -15.217 1.00 0.00 100 SER A C 8
ATOM 12795 O O . SER A 1 100 ? 12.841 17.029 -16.367 1.00 0.00 100 SER A O 8
ATOM 12803 N N . SER A 1 101 ? 13.423 18.001 -14.410 1.00 0.00 101 SER A N 8
ATOM 12804 C CA . SER A 1 101 ? 14.770 18.330 -14.846 1.00 0.00 101 SER A CA 8
ATOM 12805 C C . SER A 1 101 ? 15.776 17.970 -13.751 1.00 0.00 101 SER A C 8
ATOM 12806 O O . SER A 1 101 ? 15.672 18.452 -12.624 1.00 0.00 101 SER A O 8
ATOM 12814 N N . MET A 1 102 ? 16.729 17.127 -14.121 1.00 0.00 102 MET A N 8
ATOM 12815 C CA . MET A 1 102 ? 17.753 16.697 -13.184 1.00 0.00 102 MET A CA 8
ATOM 12816 C C . MET A 1 102 ? 19.151 16.893 -13.774 1.00 0.00 102 MET A C 8
ATOM 12817 O O . MET A 1 102 ? 19.328 16.848 -14.990 1.00 0.00 102 MET A O 8
ATOM 12831 N N . HIS A 1 103 ? 20.110 17.106 -12.883 1.00 0.00 103 HIS A N 8
ATOM 12832 C CA . HIS A 1 103 ? 21.487 17.309 -13.300 1.00 0.00 103 HIS A CA 8
ATOM 12833 C C . HIS A 1 103 ? 22.421 17.091 -12.108 1.00 0.00 103 HIS A C 8
ATOM 12834 O O . HIS A 1 103 ? 22.058 17.382 -10.969 1.00 0.00 103 HIS A O 8
ATOM 12848 N N . ASN A 1 104 ? 23.605 16.581 -12.411 1.00 0.00 104 ASN A N 8
ATOM 12849 C CA . ASN A 1 104 ? 24.594 16.321 -11.379 1.00 0.00 104 ASN A CA 8
ATOM 12850 C C . ASN A 1 104 ? 25.845 15.715 -12.019 1.00 0.00 104 ASN A C 8
ATOM 12851 O O . ASN A 1 104 ? 25.769 14.684 -12.686 1.00 0.00 104 ASN A O 8
ATOM 12862 N N . LYS A 1 105 ? 26.968 16.380 -11.792 1.00 0.00 105 LYS A N 8
ATOM 12863 C CA . LYS A 1 105 ? 28.234 15.920 -12.337 1.00 0.00 105 LYS A CA 8
ATOM 12864 C C . LYS A 1 105 ? 29.236 15.727 -11.197 1.00 0.00 105 LYS A C 8
ATOM 12865 O O . LYS A 1 105 ? 29.277 16.523 -10.261 1.00 0.00 105 LYS A O 8
ATOM 12884 N N . SER A 1 106 ? 30.019 14.664 -11.314 1.00 0.00 106 SER A N 8
ATOM 12885 C CA . SER A 1 106 ? 31.018 14.356 -10.305 1.00 0.00 106 SER A CA 8
ATOM 12886 C C . SER A 1 106 ? 31.798 13.103 -10.706 1.00 0.00 106 SER A C 8
ATOM 12887 O O . SER A 1 106 ? 31.231 12.170 -11.273 1.00 0.00 106 SER A O 8
ATOM 12895 N N . GLY A 1 107 ? 33.085 13.121 -10.395 1.00 0.00 107 GLY A N 8
ATOM 12896 C CA . GLY A 1 107 ? 33.949 11.997 -10.716 1.00 0.00 107 GLY A CA 8
ATOM 12897 C C . GLY A 1 107 ? 35.423 12.375 -10.554 1.00 0.00 107 GLY A C 8
ATOM 12898 O O . GLY A 1 107 ? 35.816 13.501 -10.854 1.00 0.00 107 GLY A O 8
ATOM 12902 N N . PRO A 1 108 ? 36.219 11.386 -10.066 1.00 0.00 108 PRO A N 8
ATOM 12903 C CA . PRO A 1 108 ? 37.641 11.602 -9.861 1.00 0.00 108 PRO A CA 8
ATOM 12904 C C . PRO A 1 108 ? 38.394 11.600 -11.192 1.00 0.00 108 PRO A C 8
ATOM 12905 O O . PRO A 1 108 ? 37.788 11.453 -12.252 1.00 0.00 108 PRO A O 8
ATOM 12916 N N . SER A 1 109 ? 39.705 11.765 -11.094 1.00 0.00 109 SER A N 8
ATOM 12917 C CA . SER A 1 109 ? 40.548 11.784 -12.278 1.00 0.00 109 SER A CA 8
ATOM 12918 C C . SER A 1 109 ? 42.003 11.515 -11.889 1.00 0.00 109 SER A C 8
ATOM 12919 O O . SER A 1 109 ? 42.581 12.247 -11.088 1.00 0.00 109 SER A O 8
ATOM 12927 N N . SER A 1 110 ? 42.553 10.461 -12.475 1.00 0.00 110 SER A N 8
ATOM 12928 C CA . SER A 1 110 ? 43.929 10.086 -12.199 1.00 0.00 110 SER A CA 8
ATOM 12929 C C . SER A 1 110 ? 44.886 11.044 -12.912 1.00 0.00 110 SER A C 8
ATOM 12930 O O . SER A 1 110 ? 44.468 11.818 -13.772 1.00 0.00 110 SER A O 8
ATOM 12938 N N . GLY A 1 111 ? 46.151 10.961 -12.529 1.00 0.00 111 GLY A N 8
ATOM 12939 C CA . GLY A 1 111 ? 47.170 11.811 -13.121 1.00 0.00 111 GLY A CA 8
ATOM 12940 C C . GLY A 1 111 ? 47.749 12.776 -12.084 1.00 0.00 111 GLY A C 8
ATOM 12941 O O . GLY A 1 111 ? 48.400 13.757 -12.440 1.00 0.00 111 GLY A O 8
ATOM 12945 N N . GLY A 1 1 ? -17.194 17.042 -12.255 1.00 0.00 1 GLY A N 9
ATOM 12946 C CA . GLY A 1 1 ? -15.783 16.789 -12.017 1.00 0.00 1 GLY A CA 9
ATOM 12947 C C . GLY A 1 1 ? -15.111 18.001 -11.368 1.00 0.00 1 GLY A C 9
ATOM 12948 O O . GLY A 1 1 ? -14.916 18.031 -10.154 1.00 0.00 1 GLY A O 9
ATOM 12952 N N . SER A 1 2 ? -14.774 18.970 -12.207 1.00 0.00 2 SER A N 9
ATOM 12953 C CA . SER A 1 2 ? -14.128 20.181 -11.730 1.00 0.00 2 SER A CA 9
ATOM 12954 C C . SER A 1 2 ? -14.624 21.388 -12.528 1.00 0.00 2 SER A C 9
ATOM 12955 O O . SER A 1 2 ? -15.121 21.238 -13.643 1.00 0.00 2 SER A O 9
ATOM 12963 N N . SER A 1 3 ? -14.472 22.558 -11.926 1.00 0.00 3 SER A N 9
ATOM 12964 C CA . SER A 1 3 ? -14.898 23.791 -12.567 1.00 0.00 3 SER A CA 9
ATOM 12965 C C . SER A 1 3 ? -14.164 24.983 -11.950 1.00 0.00 3 SER A C 9
ATOM 12966 O O . SER A 1 3 ? -13.665 24.896 -10.829 1.00 0.00 3 SER A O 9
ATOM 12974 N N . GLY A 1 4 ? -14.121 26.068 -12.709 1.00 0.00 4 GLY A N 9
ATOM 12975 C CA . GLY A 1 4 ? -13.456 27.276 -12.251 1.00 0.00 4 GLY A CA 9
ATOM 12976 C C . GLY A 1 4 ? -12.301 27.653 -13.182 1.00 0.00 4 GLY A C 9
ATOM 12977 O O . GLY A 1 4 ? -12.325 27.330 -14.369 1.00 0.00 4 GLY A O 9
ATOM 12981 N N . SER A 1 5 ? -11.318 28.330 -12.608 1.00 0.00 5 SER A N 9
ATOM 12982 C CA . SER A 1 5 ? -10.157 28.755 -13.372 1.00 0.00 5 SER A CA 9
ATOM 12983 C C . SER A 1 5 ? -8.878 28.228 -12.716 1.00 0.00 5 SER A C 9
ATOM 12984 O O . SER A 1 5 ? -8.807 28.109 -11.494 1.00 0.00 5 SER A O 9
ATOM 12992 N N . SER A 1 6 ? -7.901 27.927 -13.558 1.00 0.00 6 SER A N 9
ATOM 12993 C CA . SER A 1 6 ? -6.629 27.416 -13.076 1.00 0.00 6 SER A CA 9
ATOM 12994 C C . SER A 1 6 ? -5.558 27.570 -14.158 1.00 0.00 6 SER A C 9
ATOM 12995 O O . SER A 1 6 ? -5.607 26.896 -15.185 1.00 0.00 6 SER A O 9
ATOM 13003 N N . GLY A 1 7 ? -4.616 28.463 -13.890 1.00 0.00 7 GLY A N 9
ATOM 13004 C CA . GLY A 1 7 ? -3.536 28.715 -14.828 1.00 0.00 7 GLY A CA 9
ATOM 13005 C C . GLY A 1 7 ? -3.007 27.407 -15.420 1.00 0.00 7 GLY A C 9
ATOM 13006 O O . GLY A 1 7 ? -3.381 27.028 -16.529 1.00 0.00 7 GLY A O 9
ATOM 13010 N N . SER A 1 8 ? -2.147 26.753 -14.654 1.00 0.00 8 SER A N 9
ATOM 13011 C CA . SER A 1 8 ? -1.563 25.495 -15.089 1.00 0.00 8 SER A CA 9
ATOM 13012 C C . SER A 1 8 ? -0.591 24.975 -14.028 1.00 0.00 8 SER A C 9
ATOM 13013 O O . SER A 1 8 ? 0.614 25.204 -14.121 1.00 0.00 8 SER A O 9
ATOM 13021 N N . ALA A 1 9 ? -1.150 24.285 -13.045 1.00 0.00 9 ALA A N 9
ATOM 13022 C CA . ALA A 1 9 ? -0.347 23.731 -11.968 1.00 0.00 9 ALA A CA 9
ATOM 13023 C C . ALA A 1 9 ? -1.118 22.594 -11.296 1.00 0.00 9 ALA A C 9
ATOM 13024 O O . ALA A 1 9 ? -1.921 22.831 -10.395 1.00 0.00 9 ALA A O 9
ATOM 13031 N N . SER A 1 10 ? -0.848 21.383 -11.760 1.00 0.00 10 SER A N 9
ATOM 13032 C CA . SER A 1 10 ? -1.506 20.208 -11.215 1.00 0.00 10 SER A CA 9
ATOM 13033 C C . SER A 1 10 ? -0.819 18.939 -11.723 1.00 0.00 10 SER A C 9
ATOM 13034 O O . SER A 1 10 ? -0.304 18.913 -12.840 1.00 0.00 10 SER A O 9
ATOM 13042 N N . LYS A 1 11 ? -0.833 17.918 -10.879 1.00 0.00 11 LYS A N 9
ATOM 13043 C CA . LYS A 1 11 ? -0.217 16.649 -11.229 1.00 0.00 11 LYS A CA 9
ATOM 13044 C C . LYS A 1 11 ? -1.207 15.814 -12.044 1.00 0.00 11 LYS A C 9
ATOM 13045 O O . LYS A 1 11 ? -2.419 15.977 -11.910 1.00 0.00 11 LYS A O 9
ATOM 13064 N N . ARG A 1 12 ? -0.654 14.939 -12.870 1.00 0.00 12 ARG A N 9
ATOM 13065 C CA . ARG A 1 12 ? -1.473 14.078 -13.706 1.00 0.00 12 ARG A CA 9
ATOM 13066 C C . ARG A 1 12 ? -1.387 12.629 -13.222 1.00 0.00 12 ARG A C 9
ATOM 13067 O O . ARG A 1 12 ? -0.338 12.188 -12.756 1.00 0.00 12 ARG A O 9
ATOM 13088 N N . TRP A 1 13 ? -2.505 11.929 -13.348 1.00 0.00 13 TRP A N 9
ATOM 13089 C CA . TRP A 1 13 ? -2.569 10.539 -12.929 1.00 0.00 13 TRP A CA 9
ATOM 13090 C C . TRP A 1 13 ? -2.955 9.696 -14.146 1.00 0.00 13 TRP A C 9
ATOM 13091 O O . TRP A 1 13 ? -3.950 9.978 -14.811 1.00 0.00 13 TRP A O 9
ATOM 13112 N N . SER A 1 14 ? -2.146 8.678 -14.400 1.00 0.00 14 SER A N 9
ATOM 13113 C CA . SER A 1 14 ? -2.390 7.791 -15.525 1.00 0.00 14 SER A CA 9
ATOM 13114 C C . SER A 1 14 ? -3.714 7.050 -15.330 1.00 0.00 14 SER A C 9
ATOM 13115 O O . SER A 1 14 ? -4.388 7.231 -14.316 1.00 0.00 14 SER A O 9
ATOM 13123 N N . PRO A 1 15 ? -4.058 6.210 -16.343 1.00 0.00 15 PRO A N 9
ATOM 13124 C CA . PRO A 1 15 ? -5.289 5.441 -16.292 1.00 0.00 15 PRO A CA 9
ATOM 13125 C C . PRO A 1 15 ? -5.165 4.269 -15.316 1.00 0.00 15 PRO A C 9
ATOM 13126 O O . PRO A 1 15 ? -4.083 3.709 -15.148 1.00 0.00 15 PRO A O 9
ATOM 13137 N N . PRO A 1 16 ? -6.317 3.925 -14.681 1.00 0.00 16 PRO A N 9
ATOM 13138 C CA . PRO A 1 16 ? -6.347 2.830 -13.726 1.00 0.00 16 PRO A CA 9
ATOM 13139 C C . PRO A 1 16 ? -6.295 1.478 -14.440 1.00 0.00 16 PRO A C 9
ATOM 13140 O O . PRO A 1 16 ? -6.812 1.336 -15.547 1.00 0.00 16 PRO A O 9
ATOM 13151 N N . ARG A 1 17 ? -5.667 0.518 -13.776 1.00 0.00 17 ARG A N 9
ATOM 13152 C CA . ARG A 1 17 ? -5.542 -0.818 -14.334 1.00 0.00 17 ARG A CA 9
ATOM 13153 C C . ARG A 1 17 ? -6.389 -1.809 -13.533 1.00 0.00 17 ARG A C 9
ATOM 13154 O O . ARG A 1 17 ? -6.271 -1.885 -12.311 1.00 0.00 17 ARG A O 9
ATOM 13175 N N . GLY A 1 18 ? -7.223 -2.543 -14.254 1.00 0.00 18 GLY A N 9
ATOM 13176 C CA . GLY A 1 18 ? -8.089 -3.526 -13.626 1.00 0.00 18 GLY A CA 9
ATOM 13177 C C . GLY A 1 18 ? -7.327 -4.820 -13.331 1.00 0.00 18 GLY A C 9
ATOM 13178 O O . GLY A 1 18 ? -7.068 -5.613 -14.235 1.00 0.00 18 GLY A O 9
ATOM 13182 N N . ILE A 1 19 ? -6.988 -4.993 -12.062 1.00 0.00 19 ILE A N 9
ATOM 13183 C CA . ILE A 1 19 ? -6.261 -6.177 -11.636 1.00 0.00 19 ILE A CA 9
ATOM 13184 C C . ILE A 1 19 ? -7.252 -7.219 -11.115 1.00 0.00 19 ILE A C 9
ATOM 13185 O O . ILE A 1 19 ? -8.277 -6.870 -10.531 1.00 0.00 19 ILE A O 9
ATOM 13201 N N . HIS A 1 20 ? -6.912 -8.479 -11.346 1.00 0.00 20 HIS A N 9
ATOM 13202 C CA . HIS A 1 20 ? -7.760 -9.575 -10.908 1.00 0.00 20 HIS A CA 9
ATOM 13203 C C . HIS A 1 20 ? -6.926 -10.582 -10.112 1.00 0.00 20 HIS A C 9
ATOM 13204 O O . HIS A 1 20 ? -6.070 -11.264 -10.673 1.00 0.00 20 HIS A O 9
ATOM 13218 N N . PHE A 1 21 ? -7.206 -10.642 -8.819 1.00 0.00 21 PHE A N 9
ATOM 13219 C CA . PHE A 1 21 ? -6.493 -11.554 -7.941 1.00 0.00 21 PHE A CA 9
ATOM 13220 C C . PHE A 1 21 ? -7.319 -11.873 -6.693 1.00 0.00 21 PHE A C 9
ATOM 13221 O O . PHE A 1 21 ? -8.382 -11.290 -6.482 1.00 0.00 21 PHE A O 9
ATOM 13238 N N . THR A 1 22 ? -6.801 -12.799 -5.900 1.00 0.00 22 THR A N 9
ATOM 13239 C CA . THR A 1 22 ? -7.478 -13.202 -4.679 1.00 0.00 22 THR A CA 9
ATOM 13240 C C . THR A 1 22 ? -6.693 -12.731 -3.453 1.00 0.00 22 THR A C 9
ATOM 13241 O O . THR A 1 22 ? -5.472 -12.868 -3.403 1.00 0.00 22 THR A O 9
ATOM 13252 N N . VAL A 1 23 ? -7.427 -12.185 -2.495 1.00 0.00 23 VAL A N 9
ATOM 13253 C CA . VAL A 1 23 ? -6.815 -11.692 -1.272 1.00 0.00 23 VAL A CA 9
ATOM 13254 C C . VAL A 1 23 ? -6.261 -12.873 -0.472 1.00 0.00 23 VAL A C 9
ATOM 13255 O O . VAL A 1 23 ? -6.927 -13.897 -0.330 1.00 0.00 23 VAL A O 9
ATOM 13268 N N . GLU A 1 24 ? -5.048 -12.690 0.028 1.00 0.00 24 GLU A N 9
ATOM 13269 C CA . GLU A 1 24 ? -4.397 -13.727 0.810 1.00 0.00 24 GLU A CA 9
ATOM 13270 C C . GLU A 1 24 ? -4.912 -13.708 2.251 1.00 0.00 24 GLU A C 9
ATOM 13271 O O . GLU A 1 24 ? -4.414 -14.445 3.101 1.00 0.00 24 GLU A O 9
ATOM 13283 N N . GLU A 1 25 ? -5.901 -12.858 2.480 1.00 0.00 25 GLU A N 9
ATOM 13284 C CA . GLU A 1 25 ? -6.489 -12.733 3.803 1.00 0.00 25 GLU A CA 9
ATOM 13285 C C . GLU A 1 25 ? -5.429 -12.978 4.880 1.00 0.00 25 GLU A C 9
ATOM 13286 O O . GLU A 1 25 ? -5.579 -13.872 5.711 1.00 0.00 25 GLU A O 9
ATOM 13298 N N . GLY A 1 26 ? -4.382 -12.167 4.829 1.00 0.00 26 GLY A N 9
ATOM 13299 C CA . GLY A 1 26 ? -3.298 -12.285 5.790 1.00 0.00 26 GLY A CA 9
ATOM 13300 C C . GLY A 1 26 ? -1.938 -12.209 5.093 1.00 0.00 26 GLY A C 9
ATOM 13301 O O . GLY A 1 26 ? -1.045 -11.493 5.544 1.00 0.00 26 GLY A O 9
ATOM 13305 N N . ASP A 1 27 ? -1.824 -12.958 4.006 1.00 0.00 27 ASP A N 9
ATOM 13306 C CA . ASP A 1 27 ? -0.587 -12.985 3.243 1.00 0.00 27 ASP A CA 9
ATOM 13307 C C . ASP A 1 27 ? -0.759 -12.150 1.972 1.00 0.00 27 ASP A C 9
ATOM 13308 O O . ASP A 1 27 ? -0.448 -12.612 0.875 1.00 0.00 27 ASP A O 9
ATOM 13317 N N . LEU A 1 28 ? -1.255 -10.936 2.162 1.00 0.00 28 LEU A N 9
ATOM 13318 C CA . LEU A 1 28 ? -1.472 -10.033 1.045 1.00 0.00 28 LEU A CA 9
ATOM 13319 C C . LEU A 1 28 ? -0.217 -9.999 0.170 1.00 0.00 28 LEU A C 9
ATOM 13320 O O . LEU A 1 28 ? -0.309 -9.877 -1.050 1.00 0.00 28 LEU A O 9
ATOM 13336 N N . GLY A 1 29 ? 0.928 -10.111 0.829 1.00 0.00 29 GLY A N 9
ATOM 13337 C CA . GLY A 1 29 ? 2.200 -10.094 0.127 1.00 0.00 29 GLY A CA 9
ATOM 13338 C C . GLY A 1 29 ? 2.753 -8.671 0.028 1.00 0.00 29 GLY A C 9
ATOM 13339 O O . GLY A 1 29 ? 3.826 -8.457 -0.534 1.00 0.00 29 GLY A O 9
ATOM 13343 N N . PHE A 1 30 ? 1.996 -7.736 0.583 1.00 0.00 30 PHE A N 9
ATOM 13344 C CA . PHE A 1 30 ? 2.397 -6.340 0.564 1.00 0.00 30 PHE A CA 9
ATOM 13345 C C . PHE A 1 30 ? 1.671 -5.546 1.651 1.00 0.00 30 PHE A C 9
ATOM 13346 O O . PHE A 1 30 ? 0.801 -6.080 2.338 1.00 0.00 30 PHE A O 9
ATOM 13363 N N . THR A 1 31 ? 2.054 -4.283 1.773 1.00 0.00 31 THR A N 9
ATOM 13364 C CA . THR A 1 31 ? 1.450 -3.411 2.765 1.00 0.00 31 THR A CA 9
ATOM 13365 C C . THR A 1 31 ? 1.115 -2.052 2.147 1.00 0.00 31 THR A C 9
ATOM 13366 O O . THR A 1 31 ? 1.411 -1.808 0.978 1.00 0.00 31 THR A O 9
ATOM 13377 N N . LEU A 1 32 ? 0.502 -1.203 2.959 1.00 0.00 32 LEU A N 9
ATOM 13378 C CA . LEU A 1 32 ? 0.124 0.125 2.506 1.00 0.00 32 LEU A CA 9
ATOM 13379 C C . LEU A 1 32 ? 0.848 1.173 3.354 1.00 0.00 32 LEU A C 9
ATOM 13380 O O . LEU A 1 32 ? 0.885 1.068 4.579 1.00 0.00 32 LEU A O 9
ATOM 13396 N N . ARG A 1 33 ? 1.405 2.161 2.668 1.00 0.00 33 ARG A N 9
ATOM 13397 C CA . ARG A 1 33 ? 2.125 3.227 3.342 1.00 0.00 33 ARG A CA 9
ATOM 13398 C C . ARG A 1 33 ? 1.645 4.591 2.842 1.00 0.00 33 ARG A C 9
ATOM 13399 O O . ARG A 1 33 ? 1.129 4.702 1.731 1.00 0.00 33 ARG A O 9
ATOM 13420 N N . GLY A 1 34 ? 1.832 5.595 3.686 1.00 0.00 34 GLY A N 9
ATOM 13421 C CA . GLY A 1 34 ? 1.425 6.947 3.343 1.00 0.00 34 GLY A CA 9
ATOM 13422 C C . GLY A 1 34 ? 0.062 7.280 3.954 1.00 0.00 34 GLY A C 9
ATOM 13423 O O . GLY A 1 34 ? -0.371 6.633 4.906 1.00 0.00 34 GLY A O 9
ATOM 13427 N N . ASN A 1 35 ? -0.577 8.289 3.380 1.00 0.00 35 ASN A N 9
ATOM 13428 C CA . ASN A 1 35 ? -1.882 8.716 3.856 1.00 0.00 35 ASN A CA 9
ATOM 13429 C C . ASN A 1 35 ? -2.942 8.361 2.812 1.00 0.00 35 ASN A C 9
ATOM 13430 O O . ASN A 1 35 ? -3.767 7.476 3.036 1.00 0.00 35 ASN A O 9
ATOM 13441 N N . THR A 1 36 ? -2.886 9.069 1.693 1.00 0.00 36 THR A N 9
ATOM 13442 C CA . THR A 1 36 ? -3.831 8.840 0.614 1.00 0.00 36 THR A CA 9
ATOM 13443 C C . THR A 1 36 ? -3.499 9.731 -0.584 1.00 0.00 36 THR A C 9
ATOM 13444 O O . THR A 1 36 ? -3.157 10.901 -0.417 1.00 0.00 36 THR A O 9
ATOM 13455 N N . PRO A 1 37 ? -3.615 9.129 -1.798 1.00 0.00 37 PRO A N 9
ATOM 13456 C CA . PRO A 1 37 ? -4.026 7.740 -1.908 1.00 0.00 37 PRO A CA 9
ATOM 13457 C C . PRO A 1 37 ? -2.887 6.798 -1.511 1.00 0.00 37 PRO A C 9
ATOM 13458 O O . PRO A 1 37 ? -1.753 6.966 -1.958 1.00 0.00 37 PRO A O 9
ATOM 13469 N N . VAL A 1 38 ? -3.228 5.828 -0.676 1.00 0.00 38 VAL A N 9
ATOM 13470 C CA . VAL A 1 38 ? -2.249 4.860 -0.213 1.00 0.00 38 VAL A CA 9
ATOM 13471 C C . VAL A 1 38 ? -1.571 4.210 -1.421 1.00 0.00 38 VAL A C 9
ATOM 13472 O O . VAL A 1 38 ? -2.194 4.033 -2.467 1.00 0.00 38 VAL A O 9
ATOM 13485 N N . GLN A 1 39 ? -0.303 3.871 -1.237 1.00 0.00 39 GLN A N 9
ATOM 13486 C CA . GLN A 1 39 ? 0.466 3.245 -2.298 1.00 0.00 39 GLN A CA 9
ATOM 13487 C C . GLN A 1 39 ? 0.578 1.739 -2.055 1.00 0.00 39 GLN A C 9
ATOM 13488 O O . GLN A 1 39 ? -0.044 1.207 -1.136 1.00 0.00 39 GLN A O 9
ATOM 13502 N N . VAL A 1 40 ? 1.374 1.093 -2.894 1.00 0.00 40 VAL A N 9
ATOM 13503 C CA . VAL A 1 40 ? 1.575 -0.341 -2.781 1.00 0.00 40 VAL A CA 9
ATOM 13504 C C . VAL A 1 40 ? 3.056 -0.625 -2.519 1.00 0.00 40 VAL A C 9
ATOM 13505 O O . VAL A 1 40 ? 3.884 -0.506 -3.420 1.00 0.00 40 VAL A O 9
ATOM 13518 N N . HIS A 1 41 ? 3.343 -0.996 -1.279 1.00 0.00 41 HIS A N 9
ATOM 13519 C CA . HIS A 1 41 ? 4.709 -1.298 -0.886 1.00 0.00 41 HIS A CA 9
ATOM 13520 C C . HIS A 1 41 ? 4.962 -2.800 -1.024 1.00 0.00 41 HIS A C 9
ATOM 13521 O O . HIS A 1 41 ? 5.186 -3.490 -0.030 1.00 0.00 41 HIS A O 9
ATOM 13535 N N . PHE A 1 42 ? 4.919 -3.264 -2.264 1.00 0.00 42 PHE A N 9
ATOM 13536 C CA . PHE A 1 42 ? 5.141 -4.672 -2.545 1.00 0.00 42 PHE A CA 9
ATOM 13537 C C . PHE A 1 42 ? 6.333 -5.209 -1.750 1.00 0.00 42 PHE A C 9
ATOM 13538 O O . PHE A 1 42 ? 7.389 -4.580 -1.708 1.00 0.00 42 PHE A O 9
ATOM 13555 N N . LEU A 1 43 ? 6.124 -6.366 -1.139 1.00 0.00 43 LEU A N 9
ATOM 13556 C CA . LEU A 1 43 ? 7.168 -6.994 -0.348 1.00 0.00 43 LEU A CA 9
ATOM 13557 C C . LEU A 1 43 ? 7.544 -8.335 -0.980 1.00 0.00 43 LEU A C 9
ATOM 13558 O O . LEU A 1 43 ? 8.722 -8.681 -1.057 1.00 0.00 43 LEU A O 9
ATOM 13574 N N . ASP A 1 44 ? 6.521 -9.055 -1.417 1.00 0.00 44 ASP A N 9
ATOM 13575 C CA . ASP A 1 44 ? 6.729 -10.350 -2.040 1.00 0.00 44 ASP A CA 9
ATOM 13576 C C . ASP A 1 44 ? 6.442 -10.243 -3.539 1.00 0.00 44 ASP A C 9
ATOM 13577 O O . ASP A 1 44 ? 5.305 -10.002 -3.942 1.00 0.00 44 ASP A O 9
ATOM 13586 N N . PRO A 1 45 ? 7.521 -10.431 -4.346 1.00 0.00 45 PRO A N 9
ATOM 13587 C CA . PRO A 1 45 ? 7.397 -10.358 -5.792 1.00 0.00 45 PRO A CA 9
ATOM 13588 C C . PRO A 1 45 ? 6.718 -11.611 -6.348 1.00 0.00 45 PRO A C 9
ATOM 13589 O O . PRO A 1 45 ? 6.538 -11.739 -7.558 1.00 0.00 45 PRO A O 9
ATOM 13600 N N . HIS A 1 46 ? 6.360 -12.505 -5.438 1.00 0.00 46 HIS A N 9
ATOM 13601 C CA . HIS A 1 46 ? 5.706 -13.744 -5.822 1.00 0.00 46 HIS A CA 9
ATOM 13602 C C . HIS A 1 46 ? 4.354 -13.852 -5.114 1.00 0.00 46 HIS A C 9
ATOM 13603 O O . HIS A 1 46 ? 3.947 -14.939 -4.708 1.00 0.00 46 HIS A O 9
ATOM 13617 N N . CYS A 1 47 ? 3.696 -12.709 -4.986 1.00 0.00 47 CYS A N 9
ATOM 13618 C CA . CYS A 1 47 ? 2.399 -12.661 -4.334 1.00 0.00 47 CYS A CA 9
ATOM 13619 C C . CYS A 1 47 ? 1.320 -12.578 -5.416 1.00 0.00 47 CYS A C 9
ATOM 13620 O O . CYS A 1 47 ? 1.599 -12.182 -6.546 1.00 0.00 47 CYS A O 9
ATOM 13628 N N . SER A 1 48 ? 0.110 -12.957 -5.030 1.00 0.00 48 SER A N 9
ATOM 13629 C CA . SER A 1 48 ? -1.012 -12.931 -5.953 1.00 0.00 48 SER A CA 9
ATOM 13630 C C . SER A 1 48 ? -1.068 -11.581 -6.670 1.00 0.00 48 SER A C 9
ATOM 13631 O O . SER A 1 48 ? -0.999 -11.522 -7.897 1.00 0.00 48 SER A O 9
ATOM 13639 N N . ALA A 1 49 ? -1.192 -10.529 -5.874 1.00 0.00 49 ALA A N 9
ATOM 13640 C CA . ALA A 1 49 ? -1.258 -9.183 -6.418 1.00 0.00 49 ALA A CA 9
ATOM 13641 C C . ALA A 1 49 ? -0.279 -9.061 -7.587 1.00 0.00 49 ALA A C 9
ATOM 13642 O O . ALA A 1 49 ? -0.694 -8.999 -8.744 1.00 0.00 49 ALA A O 9
ATOM 13649 N N . SER A 1 50 ? 1.001 -9.030 -7.246 1.00 0.00 50 SER A N 9
ATOM 13650 C CA . SER A 1 50 ? 2.041 -8.917 -8.254 1.00 0.00 50 SER A CA 9
ATOM 13651 C C . SER A 1 50 ? 1.787 -9.917 -9.384 1.00 0.00 50 SER A C 9
ATOM 13652 O O . SER A 1 50 ? 1.750 -9.540 -10.554 1.00 0.00 50 SER A O 9
ATOM 13660 N N . LEU A 1 51 ? 1.617 -11.172 -8.993 1.00 0.00 51 LEU A N 9
ATOM 13661 C CA . LEU A 1 51 ? 1.366 -12.228 -9.959 1.00 0.00 51 LEU A CA 9
ATOM 13662 C C . LEU A 1 51 ? 0.205 -11.819 -10.867 1.00 0.00 51 LEU A C 9
ATOM 13663 O O . LEU A 1 51 ? 0.107 -12.282 -12.002 1.00 0.00 51 LEU A O 9
ATOM 13679 N N . ALA A 1 52 ? -0.647 -10.956 -10.332 1.00 0.00 52 ALA A N 9
ATOM 13680 C CA . ALA A 1 52 ? -1.798 -10.480 -11.080 1.00 0.00 52 ALA A CA 9
ATOM 13681 C C . ALA A 1 52 ? -1.323 -9.567 -12.212 1.00 0.00 52 ALA A C 9
ATOM 13682 O O . ALA A 1 52 ? -1.621 -9.813 -13.379 1.00 0.00 52 ALA A O 9
ATOM 13689 N N . GLY A 1 53 ? -0.591 -8.531 -11.827 1.00 0.00 53 GLY A N 9
ATOM 13690 C CA . GLY A 1 53 ? -0.072 -7.581 -12.795 1.00 0.00 53 GLY A CA 9
ATOM 13691 C C . GLY A 1 53 ? 0.009 -6.176 -12.195 1.00 0.00 53 GLY A C 9
ATOM 13692 O O . GLY A 1 53 ? -0.379 -5.200 -12.836 1.00 0.00 53 GLY A O 9
ATOM 13696 N N . ALA A 1 54 ? 0.515 -6.117 -10.972 1.00 0.00 54 ALA A N 9
ATOM 13697 C CA . ALA A 1 54 ? 0.651 -4.848 -10.278 1.00 0.00 54 ALA A CA 9
ATOM 13698 C C . ALA A 1 54 ? 2.136 -4.528 -10.097 1.00 0.00 54 ALA A C 9
ATOM 13699 O O . ALA A 1 54 ? 2.990 -5.391 -10.295 1.00 0.00 54 ALA A O 9
ATOM 13706 N N . LYS A 1 55 ? 2.400 -3.285 -9.722 1.00 0.00 55 LYS A N 9
ATOM 13707 C CA . LYS A 1 55 ? 3.767 -2.840 -9.511 1.00 0.00 55 LYS A CA 9
ATOM 13708 C C . LYS A 1 55 ? 3.799 -1.833 -8.360 1.00 0.00 55 LYS A C 9
ATOM 13709 O O . LYS A 1 55 ? 2.777 -1.240 -8.020 1.00 0.00 55 LYS A O 9
ATOM 13728 N N . GLU A 1 56 ? 4.985 -1.671 -7.791 1.00 0.00 56 GLU A N 9
ATOM 13729 C CA . GLU A 1 56 ? 5.164 -0.747 -6.685 1.00 0.00 56 GLU A CA 9
ATOM 13730 C C . GLU A 1 56 ? 4.800 0.675 -7.117 1.00 0.00 56 GLU A C 9
ATOM 13731 O O . GLU A 1 56 ? 4.593 0.934 -8.301 1.00 0.00 56 GLU A O 9
ATOM 13743 N N . GLY A 1 57 ? 4.732 1.559 -6.132 1.00 0.00 57 GLY A N 9
ATOM 13744 C CA . GLY A 1 57 ? 4.395 2.948 -6.396 1.00 0.00 57 GLY A CA 9
ATOM 13745 C C . GLY A 1 57 ? 2.973 3.073 -6.945 1.00 0.00 57 GLY A C 9
ATOM 13746 O O . GLY A 1 57 ? 2.587 4.129 -7.445 1.00 0.00 57 GLY A O 9
ATOM 13750 N N . ASP A 1 58 ? 2.231 1.981 -6.832 1.00 0.00 58 ASP A N 9
ATOM 13751 C CA . ASP A 1 58 ? 0.860 1.955 -7.311 1.00 0.00 58 ASP A CA 9
ATOM 13752 C C . ASP A 1 58 ? -0.055 2.590 -6.262 1.00 0.00 58 ASP A C 9
ATOM 13753 O O . ASP A 1 58 ? 0.046 2.279 -5.076 1.00 0.00 58 ASP A O 9
ATOM 13762 N N . TYR A 1 59 ? -0.926 3.469 -6.735 1.00 0.00 59 TYR A N 9
ATOM 13763 C CA . TYR A 1 59 ? -1.857 4.150 -5.852 1.00 0.00 59 TYR A CA 9
ATOM 13764 C C . TYR A 1 59 ? -3.268 3.576 -5.996 1.00 0.00 59 TYR A C 9
ATOM 13765 O O . TYR A 1 59 ? -3.888 3.697 -7.052 1.00 0.00 59 TYR A O 9
ATOM 13783 N N . ILE A 1 60 ? -3.735 2.962 -4.918 1.00 0.00 60 ILE A N 9
ATOM 13784 C CA . ILE A 1 60 ? -5.062 2.369 -4.911 1.00 0.00 60 ILE A CA 9
ATOM 13785 C C . ILE A 1 60 ? -6.111 3.475 -5.041 1.00 0.00 60 ILE A C 9
ATOM 13786 O O . ILE A 1 60 ? -6.091 4.447 -4.287 1.00 0.00 60 ILE A O 9
ATOM 13802 N N . VAL A 1 61 ? -7.004 3.290 -6.003 1.00 0.00 61 VAL A N 9
ATOM 13803 C CA . VAL A 1 61 ? -8.059 4.260 -6.241 1.00 0.00 61 VAL A CA 9
ATOM 13804 C C . VAL A 1 61 ? -9.401 3.661 -5.817 1.00 0.00 61 VAL A C 9
ATOM 13805 O O . VAL A 1 61 ? -10.241 4.353 -5.244 1.00 0.00 61 VAL A O 9
ATOM 13818 N N . SER A 1 62 ? -9.562 2.380 -6.116 1.00 0.00 62 SER A N 9
ATOM 13819 C CA . SER A 1 62 ? -10.788 1.680 -5.773 1.00 0.00 62 SER A CA 9
ATOM 13820 C C . SER A 1 62 ? -10.527 0.174 -5.696 1.00 0.00 62 SER A C 9
ATOM 13821 O O . SER A 1 62 ? -9.479 -0.301 -6.130 1.00 0.00 62 SER A O 9
ATOM 13829 N N . ILE A 1 63 ? -11.499 -0.535 -5.140 1.00 0.00 63 ILE A N 9
ATOM 13830 C CA . ILE A 1 63 ? -11.387 -1.977 -5.000 1.00 0.00 63 ILE A CA 9
ATOM 13831 C C . ILE A 1 63 ? -12.750 -2.618 -5.267 1.00 0.00 63 ILE A C 9
ATOM 13832 O O . ILE A 1 63 ? -13.699 -2.403 -4.515 1.00 0.00 63 ILE A O 9
ATOM 13848 N N . GLN A 1 64 ? -12.804 -3.393 -6.340 1.00 0.00 64 GLN A N 9
ATOM 13849 C CA . GLN A 1 64 ? -14.036 -4.067 -6.716 1.00 0.00 64 GLN A CA 9
ATOM 13850 C C . GLN A 1 64 ? -15.046 -3.058 -7.267 1.00 0.00 64 GLN A C 9
ATOM 13851 O O . GLN A 1 64 ? -15.510 -3.195 -8.398 1.00 0.00 64 GLN A O 9
ATOM 13865 N N . GLY A 1 65 ? -15.356 -2.068 -6.443 1.00 0.00 65 GLY A N 9
ATOM 13866 C CA . GLY A 1 65 ? -16.302 -1.038 -6.834 1.00 0.00 65 GLY A CA 9
ATOM 13867 C C . GLY A 1 65 ? -16.531 -0.043 -5.695 1.00 0.00 65 GLY A C 9
ATOM 13868 O O . GLY A 1 65 ? -17.646 0.441 -5.502 1.00 0.00 65 GLY A O 9
ATOM 13872 N N . VAL A 1 66 ? -15.458 0.234 -4.969 1.00 0.00 66 VAL A N 9
ATOM 13873 C CA . VAL A 1 66 ? -15.528 1.163 -3.853 1.00 0.00 66 VAL A CA 9
ATOM 13874 C C . VAL A 1 66 ? -14.476 2.258 -4.041 1.00 0.00 66 VAL A C 9
ATOM 13875 O O . VAL A 1 66 ? -13.490 2.062 -4.750 1.00 0.00 66 VAL A O 9
ATOM 13888 N N . ASP A 1 67 ? -14.721 3.386 -3.391 1.00 0.00 67 ASP A N 9
ATOM 13889 C CA . ASP A 1 67 ? -13.807 4.513 -3.477 1.00 0.00 67 ASP A CA 9
ATOM 13890 C C . ASP A 1 67 ? -12.650 4.301 -2.500 1.00 0.00 67 ASP A C 9
ATOM 13891 O O . ASP A 1 67 ? -12.867 4.140 -1.300 1.00 0.00 67 ASP A O 9
ATOM 13900 N N . CYS A 1 68 ? -11.444 4.308 -3.049 1.00 0.00 68 CYS A N 9
ATOM 13901 C CA . CYS A 1 68 ? -10.252 4.119 -2.241 1.00 0.00 68 CYS A CA 9
ATOM 13902 C C . CYS A 1 68 ? -9.216 5.163 -2.661 1.00 0.00 68 CYS A C 9
ATOM 13903 O O . CYS A 1 68 ? -8.047 4.837 -2.861 1.00 0.00 68 CYS A O 9
ATOM 13911 N N . LYS A 1 69 ? -9.682 6.397 -2.782 1.00 0.00 69 LYS A N 9
ATOM 13912 C CA . LYS A 1 69 ? -8.810 7.491 -3.175 1.00 0.00 69 LYS A CA 9
ATOM 13913 C C . LYS A 1 69 ? -8.541 8.384 -1.961 1.00 0.00 69 LYS A C 9
ATOM 13914 O O . LYS A 1 69 ? -7.493 9.021 -1.876 1.00 0.00 69 LYS A O 9
ATOM 13933 N N . TRP A 1 70 ? -9.506 8.400 -1.053 1.00 0.00 70 TRP A N 9
ATOM 13934 C CA . TRP A 1 70 ? -9.386 9.204 0.151 1.00 0.00 70 TRP A CA 9
ATOM 13935 C C . TRP A 1 70 ? -9.116 8.260 1.325 1.00 0.00 70 TRP A C 9
ATOM 13936 O O . TRP A 1 70 ? -8.362 8.597 2.236 1.00 0.00 70 TRP A O 9
ATOM 13957 N N . LEU A 1 71 ? -9.747 7.097 1.264 1.00 0.00 71 LEU A N 9
ATOM 13958 C CA . LEU A 1 71 ? -9.585 6.102 2.310 1.00 0.00 71 LEU A CA 9
ATOM 13959 C C . LEU A 1 71 ? -8.118 6.060 2.745 1.00 0.00 71 LEU A C 9
ATOM 13960 O O . LEU A 1 71 ? -7.225 6.363 1.956 1.00 0.00 71 LEU A O 9
ATOM 13976 N N . THR A 1 72 ? -7.917 5.682 3.999 1.00 0.00 72 THR A N 9
ATOM 13977 C CA . THR A 1 72 ? -6.574 5.597 4.548 1.00 0.00 72 THR A CA 9
ATOM 13978 C C . THR A 1 72 ? -5.990 4.202 4.314 1.00 0.00 72 THR A C 9
ATOM 13979 O O . THR A 1 72 ? -6.455 3.468 3.443 1.00 0.00 72 THR A O 9
ATOM 13990 N N . VAL A 1 73 ? -4.979 3.878 5.107 1.00 0.00 73 VAL A N 9
ATOM 13991 C CA . VAL A 1 73 ? -4.327 2.584 4.998 1.00 0.00 73 VAL A CA 9
ATOM 13992 C C . VAL A 1 73 ? -5.180 1.527 5.702 1.00 0.00 73 VAL A C 9
ATOM 13993 O O . VAL A 1 73 ? -5.199 0.367 5.293 1.00 0.00 73 VAL A O 9
ATOM 14006 N N . SER A 1 74 ? -5.863 1.965 6.749 1.00 0.00 74 SER A N 9
ATOM 14007 C CA . SER A 1 74 ? -6.716 1.071 7.513 1.00 0.00 74 SER A CA 9
ATOM 14008 C C . SER A 1 74 ? -7.979 0.742 6.715 1.00 0.00 74 SER A C 9
ATOM 14009 O O . SER A 1 74 ? -8.225 -0.418 6.386 1.00 0.00 74 SER A O 9
ATOM 14017 N N . GLU A 1 75 ? -8.746 1.783 6.427 1.00 0.00 75 GLU A N 9
ATOM 14018 C CA . GLU A 1 75 ? -9.977 1.619 5.673 1.00 0.00 75 GLU A CA 9
ATOM 14019 C C . GLU A 1 75 ? -9.787 0.584 4.563 1.00 0.00 75 GLU A C 9
ATOM 14020 O O . GLU A 1 75 ? -10.497 -0.420 4.516 1.00 0.00 75 GLU A O 9
ATOM 14032 N N . VAL A 1 76 ? -8.824 0.863 3.696 1.00 0.00 76 VAL A N 9
ATOM 14033 C CA . VAL A 1 76 ? -8.531 -0.031 2.589 1.00 0.00 76 VAL A CA 9
ATOM 14034 C C . VAL A 1 76 ? -8.222 -1.427 3.135 1.00 0.00 76 VAL A C 9
ATOM 14035 O O . VAL A 1 76 ? -8.916 -2.391 2.814 1.00 0.00 76 VAL A O 9
ATOM 14048 N N . MET A 1 77 ? -7.180 -1.491 3.951 1.00 0.00 77 MET A N 9
ATOM 14049 C CA . MET A 1 77 ? -6.771 -2.752 4.544 1.00 0.00 77 MET A CA 9
ATOM 14050 C C . MET A 1 77 ? -7.986 -3.601 4.922 1.00 0.00 77 MET A C 9
ATOM 14051 O O . MET A 1 77 ? -7.978 -4.818 4.743 1.00 0.00 77 MET A O 9
ATOM 14065 N N . LYS A 1 78 ? -9.003 -2.925 5.438 1.00 0.00 78 LYS A N 9
ATOM 14066 C CA . LYS A 1 78 ? -10.223 -3.601 5.843 1.00 0.00 78 LYS A CA 9
ATOM 14067 C C . LYS A 1 78 ? -11.034 -3.969 4.598 1.00 0.00 78 LYS A C 9
ATOM 14068 O O . LYS A 1 78 ? -11.506 -5.098 4.472 1.00 0.00 78 LYS A O 9
ATOM 14087 N N . LEU A 1 79 ? -11.170 -2.995 3.710 1.00 0.00 79 LEU A N 9
ATOM 14088 C CA . LEU A 1 79 ? -11.916 -3.202 2.481 1.00 0.00 79 LEU A CA 9
ATOM 14089 C C . LEU A 1 79 ? -11.302 -4.372 1.709 1.00 0.00 79 LEU A C 9
ATOM 14090 O O . LEU A 1 79 ? -11.970 -4.994 0.884 1.00 0.00 79 LEU A O 9
ATOM 14106 N N . LEU A 1 80 ? -10.038 -4.636 2.003 1.00 0.00 80 LEU A N 9
ATOM 14107 C CA . LEU A 1 80 ? -9.327 -5.720 1.347 1.00 0.00 80 LEU A CA 9
ATOM 14108 C C . LEU A 1 80 ? -9.536 -7.013 2.137 1.00 0.00 80 LEU A C 9
ATOM 14109 O O . LEU A 1 80 ? -9.871 -8.048 1.563 1.00 0.00 80 LEU A O 9
ATOM 14125 N N . LYS A 1 81 ? -9.330 -6.912 3.442 1.00 0.00 81 LYS A N 9
ATOM 14126 C CA . LYS A 1 81 ? -9.493 -8.061 4.317 1.00 0.00 81 LYS A CA 9
ATOM 14127 C C . LYS A 1 81 ? -10.905 -8.626 4.153 1.00 0.00 81 LYS A C 9
ATOM 14128 O O . LYS A 1 81 ? -11.080 -9.834 4.004 1.00 0.00 81 LYS A O 9
ATOM 14147 N N . SER A 1 82 ? -11.876 -7.725 4.186 1.00 0.00 82 SER A N 9
ATOM 14148 C CA . SER A 1 82 ? -13.267 -8.118 4.044 1.00 0.00 82 SER A CA 9
ATOM 14149 C C . SER A 1 82 ? -13.415 -9.108 2.886 1.00 0.00 82 SER A C 9
ATOM 14150 O O . SER A 1 82 ? -14.231 -10.026 2.950 1.00 0.00 82 SER A O 9
ATOM 14158 N N . PHE A 1 83 ? -12.613 -8.887 1.855 1.00 0.00 83 PHE A N 9
ATOM 14159 C CA . PHE A 1 83 ? -12.644 -9.748 0.685 1.00 0.00 83 PHE A CA 9
ATOM 14160 C C . PHE A 1 83 ? -11.565 -10.830 0.771 1.00 0.00 83 PHE A C 9
ATOM 14161 O O . PHE A 1 83 ? -10.978 -11.209 -0.241 1.00 0.00 83 PHE A O 9
ATOM 14178 N N . GLY A 1 84 ? -11.337 -11.297 1.990 1.00 0.00 84 GLY A N 9
ATOM 14179 C CA . GLY A 1 84 ? -10.340 -12.328 2.222 1.00 0.00 84 GLY A CA 9
ATOM 14180 C C . GLY A 1 84 ? -10.685 -13.607 1.455 1.00 0.00 84 GLY A C 9
ATOM 14181 O O . GLY A 1 84 ? -11.790 -14.131 1.581 1.00 0.00 84 GLY A O 9
ATOM 14185 N N . GLY A 1 85 ? -9.718 -14.072 0.678 1.00 0.00 85 GLY A N 9
ATOM 14186 C CA . GLY A 1 85 ? -9.905 -15.279 -0.108 1.00 0.00 85 GLY A CA 9
ATOM 14187 C C . GLY A 1 85 ? -11.047 -15.108 -1.111 1.00 0.00 85 GLY A C 9
ATOM 14188 O O . GLY A 1 85 ? -11.782 -16.055 -1.388 1.00 0.00 85 GLY A O 9
ATOM 14192 N N . GLU A 1 86 ? -11.161 -13.894 -1.629 1.00 0.00 86 GLU A N 9
ATOM 14193 C CA . GLU A 1 86 ? -12.202 -13.587 -2.595 1.00 0.00 86 GLU A CA 9
ATOM 14194 C C . GLU A 1 86 ? -11.646 -12.696 -3.708 1.00 0.00 86 GLU A C 9
ATOM 14195 O O . GLU A 1 86 ? -11.123 -11.616 -3.441 1.00 0.00 86 GLU A O 9
ATOM 14207 N N . GLU A 1 87 ? -11.779 -13.183 -4.934 1.00 0.00 87 GLU A N 9
ATOM 14208 C CA . GLU A 1 87 ? -11.296 -12.444 -6.088 1.00 0.00 87 GLU A CA 9
ATOM 14209 C C . GLU A 1 87 ? -11.907 -11.042 -6.115 1.00 0.00 87 GLU A C 9
ATOM 14210 O O . GLU A 1 87 ? -13.128 -10.892 -6.114 1.00 0.00 87 GLU A O 9
ATOM 14222 N N . VAL A 1 88 ? -11.030 -10.049 -6.137 1.00 0.00 88 VAL A N 9
ATOM 14223 C CA . VAL A 1 88 ? -11.467 -8.664 -6.164 1.00 0.00 88 VAL A CA 9
ATOM 14224 C C . VAL A 1 88 ? -10.798 -7.944 -7.336 1.00 0.00 88 VAL A C 9
ATOM 14225 O O . VAL A 1 88 ? -9.878 -8.479 -7.953 1.00 0.00 88 VAL A O 9
ATOM 14238 N N . GLU A 1 89 ? -11.286 -6.743 -7.608 1.00 0.00 89 GLU A N 9
ATOM 14239 C CA . GLU A 1 89 ? -10.746 -5.945 -8.696 1.00 0.00 89 GLU A CA 9
ATOM 14240 C C . GLU A 1 89 ? -10.128 -4.655 -8.151 1.00 0.00 89 GLU A C 9
ATOM 14241 O O . GLU A 1 89 ? -10.838 -3.690 -7.876 1.00 0.00 89 GLU A O 9
ATOM 14253 N N . MET A 1 90 ? -8.810 -4.682 -8.012 1.00 0.00 90 MET A N 9
ATOM 14254 C CA . MET A 1 90 ? -8.088 -3.527 -7.506 1.00 0.00 90 MET A CA 9
ATOM 14255 C C . MET A 1 90 ? -7.607 -2.635 -8.652 1.00 0.00 90 MET A C 9
ATOM 14256 O O . MET A 1 90 ? -7.055 -3.127 -9.636 1.00 0.00 90 MET A O 9
ATOM 14270 N N . LYS A 1 91 ? -7.832 -1.340 -8.487 1.00 0.00 91 LYS A N 9
ATOM 14271 C CA . LYS A 1 91 ? -7.429 -0.376 -9.496 1.00 0.00 91 LYS A CA 9
ATOM 14272 C C . LYS A 1 91 ? -6.276 0.472 -8.953 1.00 0.00 91 LYS A C 9
ATOM 14273 O O . LYS A 1 91 ? -6.300 0.890 -7.796 1.00 0.00 91 LYS A O 9
ATOM 14292 N N . VAL A 1 92 ? -5.295 0.700 -9.814 1.00 0.00 92 VAL A N 9
ATOM 14293 C CA . VAL A 1 92 ? -4.136 1.490 -9.435 1.00 0.00 92 VAL A CA 9
ATOM 14294 C C . VAL A 1 92 ? -3.781 2.447 -10.575 1.00 0.00 92 VAL A C 9
ATOM 14295 O O . VAL A 1 92 ? -4.018 2.141 -11.743 1.00 0.00 92 VAL A O 9
ATOM 14308 N N . VAL A 1 93 ? -3.218 3.585 -10.197 1.00 0.00 93 VAL A N 9
ATOM 14309 C CA . VAL A 1 93 ? -2.828 4.588 -11.173 1.00 0.00 93 VAL A CA 9
ATOM 14310 C C . VAL A 1 93 ? -1.405 5.061 -10.871 1.00 0.00 93 VAL A C 9
ATOM 14311 O O . VAL A 1 93 ? -0.861 4.765 -9.808 1.00 0.00 93 VAL A O 9
ATOM 14324 N N . SER A 1 94 ? -0.843 5.789 -11.825 1.00 0.00 94 SER A N 9
ATOM 14325 C CA . SER A 1 94 ? 0.507 6.306 -11.674 1.00 0.00 94 SER A CA 9
ATOM 14326 C C . SER A 1 94 ? 0.465 7.817 -11.440 1.00 0.00 94 SER A C 9
ATOM 14327 O O . SER A 1 94 ? -0.459 8.493 -11.889 1.00 0.00 94 SER A O 9
ATOM 14335 N N . LEU A 1 95 ? 1.477 8.303 -10.736 1.00 0.00 95 LEU A N 9
ATOM 14336 C CA . LEU A 1 95 ? 1.568 9.722 -10.437 1.00 0.00 95 LEU A CA 9
ATOM 14337 C C . LEU A 1 95 ? 2.599 10.370 -11.363 1.00 0.00 95 LEU A C 9
ATOM 14338 O O . LEU A 1 95 ? 3.725 9.888 -11.477 1.00 0.00 95 LEU A O 9
ATOM 14354 N N . LEU A 1 96 ? 2.177 11.451 -12.001 1.00 0.00 96 LEU A N 9
ATOM 14355 C CA . LEU A 1 96 ? 3.050 12.170 -12.914 1.00 0.00 96 LEU A CA 9
ATOM 14356 C C . LEU A 1 96 ? 3.169 13.626 -12.459 1.00 0.00 96 LEU A C 9
ATOM 14357 O O . LEU A 1 96 ? 2.162 14.295 -12.236 1.00 0.00 96 LEU A O 9
ATOM 14373 N N . ASP A 1 97 ? 4.410 14.073 -12.334 1.00 0.00 97 ASP A N 9
ATOM 14374 C CA . ASP A 1 97 ? 4.674 15.437 -11.909 1.00 0.00 97 ASP A CA 9
ATOM 14375 C C . ASP A 1 97 ? 5.045 16.284 -13.128 1.00 0.00 97 ASP A C 9
ATOM 14376 O O . ASP A 1 97 ? 5.280 15.750 -14.211 1.00 0.00 97 ASP A O 9
ATOM 14385 N N . SER A 1 98 ? 5.085 17.590 -12.911 1.00 0.00 98 SER A N 9
ATOM 14386 C CA . SER A 1 98 ? 5.423 18.516 -13.979 1.00 0.00 98 SER A CA 9
ATOM 14387 C C . SER A 1 98 ? 6.844 18.243 -14.478 1.00 0.00 98 SER A C 9
ATOM 14388 O O . SER A 1 98 ? 7.043 17.919 -15.648 1.00 0.00 98 SER A O 9
ATOM 14396 N N . THR A 1 99 ? 7.794 18.385 -13.566 1.00 0.00 99 THR A N 9
ATOM 14397 C CA . THR A 1 99 ? 9.190 18.158 -13.899 1.00 0.00 99 THR A CA 9
ATOM 14398 C C . THR A 1 99 ? 10.048 18.166 -12.632 1.00 0.00 99 THR A C 9
ATOM 14399 O O . THR A 1 99 ? 9.607 18.629 -11.582 1.00 0.00 99 THR A O 9
ATOM 14410 N N . SER A 1 100 ? 11.259 17.647 -12.773 1.00 0.00 100 SER A N 9
ATOM 14411 C CA . SER A 1 100 ? 12.184 17.588 -11.654 1.00 0.00 100 SER A CA 9
ATOM 14412 C C . SER A 1 100 ? 13.623 17.520 -12.166 1.00 0.00 100 SER A C 9
ATOM 14413 O O . SER A 1 100 ? 13.861 17.141 -13.312 1.00 0.00 100 SER A O 9
ATOM 14421 N N . SER A 1 101 ? 14.547 17.892 -11.293 1.00 0.00 101 SER A N 9
ATOM 14422 C CA . SER A 1 101 ? 15.957 17.878 -11.643 1.00 0.00 101 SER A CA 9
ATOM 14423 C C . SER A 1 101 ? 16.800 18.297 -10.437 1.00 0.00 101 SER A C 9
ATOM 14424 O O . SER A 1 101 ? 16.372 19.124 -9.633 1.00 0.00 101 SER A O 9
ATOM 14432 N N . MET A 1 102 ? 17.983 17.707 -10.348 1.00 0.00 102 MET A N 9
ATOM 14433 C CA . MET A 1 102 ? 18.890 18.009 -9.253 1.00 0.00 102 MET A CA 9
ATOM 14434 C C . MET A 1 102 ? 20.311 18.247 -9.768 1.00 0.00 102 MET A C 9
ATOM 14435 O O . MET A 1 102 ? 20.860 17.419 -10.493 1.00 0.00 102 MET A O 9
ATOM 14449 N N . HIS A 1 103 ? 20.866 19.384 -9.374 1.00 0.00 103 HIS A N 9
ATOM 14450 C CA . HIS A 1 103 ? 22.212 19.742 -9.787 1.00 0.00 103 HIS A CA 9
ATOM 14451 C C . HIS A 1 103 ? 23.064 20.045 -8.553 1.00 0.00 103 HIS A C 9
ATOM 14452 O O . HIS A 1 103 ? 22.583 20.652 -7.596 1.00 0.00 103 HIS A O 9
ATOM 14466 N N . ASN A 1 104 ? 24.313 19.609 -8.614 1.00 0.00 104 ASN A N 9
ATOM 14467 C CA . ASN A 1 104 ? 25.236 19.826 -7.513 1.00 0.00 104 ASN A CA 9
ATOM 14468 C C . ASN A 1 104 ? 26.609 19.263 -7.886 1.00 0.00 104 ASN A C 9
ATOM 14469 O O . ASN A 1 104 ? 26.753 18.060 -8.098 1.00 0.00 104 ASN A O 9
ATOM 14480 N N . LYS A 1 105 ? 27.582 20.159 -7.953 1.00 0.00 105 LYS A N 9
ATOM 14481 C CA . LYS A 1 105 ? 28.939 19.766 -8.296 1.00 0.00 105 LYS A CA 9
ATOM 14482 C C . LYS A 1 105 ? 29.929 20.642 -7.526 1.00 0.00 105 LYS A C 9
ATOM 14483 O O . LYS A 1 105 ? 29.906 21.866 -7.648 1.00 0.00 105 LYS A O 9
ATOM 14502 N N . SER A 1 106 ? 30.775 19.981 -6.750 1.00 0.00 106 SER A N 9
ATOM 14503 C CA . SER A 1 106 ? 31.772 20.684 -5.961 1.00 0.00 106 SER A CA 9
ATOM 14504 C C . SER A 1 106 ? 32.960 19.763 -5.677 1.00 0.00 106 SER A C 9
ATOM 14505 O O . SER A 1 106 ? 32.831 18.541 -5.738 1.00 0.00 106 SER A O 9
ATOM 14513 N N . GLY A 1 107 ? 34.090 20.384 -5.372 1.00 0.00 107 GLY A N 9
ATOM 14514 C CA . GLY A 1 107 ? 35.300 19.635 -5.079 1.00 0.00 107 GLY A CA 9
ATOM 14515 C C . GLY A 1 107 ? 36.534 20.347 -5.635 1.00 0.00 107 GLY A C 9
ATOM 14516 O O . GLY A 1 107 ? 36.855 20.211 -6.815 1.00 0.00 107 GLY A O 9
ATOM 14520 N N . PRO A 1 108 ? 37.211 21.112 -4.736 1.00 0.00 108 PRO A N 9
ATOM 14521 C CA . PRO A 1 108 ? 38.403 21.846 -5.125 1.00 0.00 108 PRO A CA 9
ATOM 14522 C C . PRO A 1 108 ? 39.600 20.906 -5.279 1.00 0.00 108 PRO A C 9
ATOM 14523 O O . PRO A 1 108 ? 39.479 19.701 -5.063 1.00 0.00 108 PRO A O 9
ATOM 14534 N N . SER A 1 109 ? 40.729 21.492 -5.650 1.00 0.00 109 SER A N 9
ATOM 14535 C CA . SER A 1 109 ? 41.947 20.722 -5.835 1.00 0.00 109 SER A CA 9
ATOM 14536 C C . SER A 1 109 ? 43.143 21.664 -5.990 1.00 0.00 109 SER A C 9
ATOM 14537 O O . SER A 1 109 ? 43.058 22.669 -6.694 1.00 0.00 109 SER A O 9
ATOM 14545 N N . SER A 1 110 ? 44.229 21.304 -5.321 1.00 0.00 110 SER A N 9
ATOM 14546 C CA . SER A 1 110 ? 45.440 22.105 -5.377 1.00 0.00 110 SER A CA 9
ATOM 14547 C C . SER A 1 110 ? 46.548 21.434 -4.562 1.00 0.00 110 SER A C 9
ATOM 14548 O O . SER A 1 110 ? 46.293 20.897 -3.485 1.00 0.00 110 SER A O 9
ATOM 14556 N N . GLY A 1 111 ? 47.754 21.486 -5.108 1.00 0.00 111 GLY A N 9
ATOM 14557 C CA . GLY A 1 111 ? 48.902 20.890 -4.446 1.00 0.00 111 GLY A CA 9
ATOM 14558 C C . GLY A 1 111 ? 49.791 20.152 -5.448 1.00 0.00 111 GLY A C 9
ATOM 14559 O O . GLY A 1 111 ? 50.536 20.777 -6.201 1.00 0.00 111 GLY A O 9
ATOM 14563 N N . GLY A 1 1 ? -23.213 22.217 -18.408 1.00 0.00 1 GLY A N 10
ATOM 14564 C CA . GLY A 1 1 ? -23.970 20.982 -18.518 1.00 0.00 1 GLY A CA 10
ATOM 14565 C C . GLY A 1 1 ? -23.048 19.764 -18.437 1.00 0.00 1 GLY A C 10
ATOM 14566 O O . GLY A 1 1 ? -21.992 19.821 -17.808 1.00 0.00 1 GLY A O 10
ATOM 14570 N N . SER A 1 2 ? -23.480 18.691 -19.082 1.00 0.00 2 SER A N 10
ATOM 14571 C CA . SER A 1 2 ? -22.707 17.461 -19.090 1.00 0.00 2 SER A CA 10
ATOM 14572 C C . SER A 1 2 ? -21.554 17.574 -20.091 1.00 0.00 2 SER A C 10
ATOM 14573 O O . SER A 1 2 ? -21.510 16.842 -21.078 1.00 0.00 2 SER A O 10
ATOM 14581 N N . SER A 1 3 ? -20.650 18.498 -19.801 1.00 0.00 3 SER A N 10
ATOM 14582 C CA . SER A 1 3 ? -19.501 18.717 -20.662 1.00 0.00 3 SER A CA 10
ATOM 14583 C C . SER A 1 3 ? -18.242 18.914 -19.815 1.00 0.00 3 SER A C 10
ATOM 14584 O O . SER A 1 3 ? -18.237 19.715 -18.882 1.00 0.00 3 SER A O 10
ATOM 14592 N N . GLY A 1 4 ? -17.205 18.171 -20.172 1.00 0.00 4 GLY A N 10
ATOM 14593 C CA . GLY A 1 4 ? -15.943 18.254 -19.456 1.00 0.00 4 GLY A CA 10
ATOM 14594 C C . GLY A 1 4 ? -15.232 19.577 -19.751 1.00 0.00 4 GLY A C 10
ATOM 14595 O O . GLY A 1 4 ? -14.817 19.824 -20.882 1.00 0.00 4 GLY A O 10
ATOM 14599 N N . SER A 1 5 ? -15.113 20.391 -18.713 1.00 0.00 5 SER A N 10
ATOM 14600 C CA . SER A 1 5 ? -14.460 21.682 -18.846 1.00 0.00 5 SER A CA 10
ATOM 14601 C C . SER A 1 5 ? -13.515 21.915 -17.666 1.00 0.00 5 SER A C 10
ATOM 14602 O O . SER A 1 5 ? -13.958 22.031 -16.524 1.00 0.00 5 SER A O 10
ATOM 14610 N N . SER A 1 6 ? -12.229 21.976 -17.981 1.00 0.00 6 SER A N 10
ATOM 14611 C CA . SER A 1 6 ? -11.218 22.193 -16.960 1.00 0.00 6 SER A CA 10
ATOM 14612 C C . SER A 1 6 ? -9.920 22.683 -17.605 1.00 0.00 6 SER A C 10
ATOM 14613 O O . SER A 1 6 ? -9.703 22.485 -18.800 1.00 0.00 6 SER A O 10
ATOM 14621 N N . GLY A 1 7 ? -9.092 23.315 -16.786 1.00 0.00 7 GLY A N 10
ATOM 14622 C CA . GLY A 1 7 ? -7.821 23.835 -17.262 1.00 0.00 7 GLY A CA 10
ATOM 14623 C C . GLY A 1 7 ? -6.736 22.758 -17.218 1.00 0.00 7 GLY A C 10
ATOM 14624 O O . GLY A 1 7 ? -7.014 21.582 -17.451 1.00 0.00 7 GLY A O 10
ATOM 14628 N N . SER A 1 8 ? -5.523 23.197 -16.918 1.00 0.00 8 SER A N 10
ATOM 14629 C CA . SER A 1 8 ? -4.394 22.285 -16.840 1.00 0.00 8 SER A CA 10
ATOM 14630 C C . SER A 1 8 ? -3.351 22.825 -15.860 1.00 0.00 8 SER A C 10
ATOM 14631 O O . SER A 1 8 ? -2.399 23.490 -16.265 1.00 0.00 8 SER A O 10
ATOM 14639 N N . ALA A 1 9 ? -3.566 22.519 -14.589 1.00 0.00 9 ALA A N 10
ATOM 14640 C CA . ALA A 1 9 ? -2.656 22.965 -13.547 1.00 0.00 9 ALA A CA 10
ATOM 14641 C C . ALA A 1 9 ? -2.897 22.144 -12.279 1.00 0.00 9 ALA A C 10
ATOM 14642 O O . ALA A 1 9 ? -3.483 22.638 -11.317 1.00 0.00 9 ALA A O 10
ATOM 14649 N N . SER A 1 10 ? -2.434 20.903 -12.319 1.00 0.00 10 SER A N 10
ATOM 14650 C CA . SER A 1 10 ? -2.592 20.009 -11.185 1.00 0.00 10 SER A CA 10
ATOM 14651 C C . SER A 1 10 ? -1.889 18.679 -11.465 1.00 0.00 10 SER A C 10
ATOM 14652 O O . SER A 1 10 ? -1.767 18.269 -12.619 1.00 0.00 10 SER A O 10
ATOM 14660 N N . LYS A 1 11 ? -1.447 18.042 -10.392 1.00 0.00 11 LYS A N 10
ATOM 14661 C CA . LYS A 1 11 ? -0.760 16.766 -10.508 1.00 0.00 11 LYS A CA 10
ATOM 14662 C C . LYS A 1 11 ? -1.460 15.910 -11.565 1.00 0.00 11 LYS A C 10
ATOM 14663 O O . LYS A 1 11 ? -2.688 15.867 -11.621 1.00 0.00 11 LYS A O 10
ATOM 14682 N N . ARG A 1 12 ? -0.648 15.249 -12.377 1.00 0.00 12 ARG A N 10
ATOM 14683 C CA . ARG A 1 12 ? -1.174 14.396 -13.430 1.00 0.00 12 ARG A CA 10
ATOM 14684 C C . ARG A 1 12 ? -1.040 12.924 -13.036 1.00 0.00 12 ARG A C 10
ATOM 14685 O O . ARG A 1 12 ? 0.036 12.478 -12.641 1.00 0.00 12 ARG A O 10
ATOM 14706 N N . TRP A 1 13 ? -2.149 12.209 -13.158 1.00 0.00 13 TRP A N 10
ATOM 14707 C CA . TRP A 1 13 ? -2.169 10.796 -12.819 1.00 0.00 13 TRP A CA 10
ATOM 14708 C C . TRP A 1 13 ? -2.539 10.013 -14.081 1.00 0.00 13 TRP A C 10
ATOM 14709 O O . TRP A 1 13 ? -3.186 10.547 -14.980 1.00 0.00 13 TRP A O 10
ATOM 14730 N N . SER A 1 14 ? -2.113 8.759 -14.107 1.00 0.00 14 SER A N 10
ATOM 14731 C CA . SER A 1 14 ? -2.391 7.897 -15.243 1.00 0.00 14 SER A CA 10
ATOM 14732 C C . SER A 1 14 ? -3.732 7.187 -15.045 1.00 0.00 14 SER A C 10
ATOM 14733 O O . SER A 1 14 ? -4.396 7.380 -14.028 1.00 0.00 14 SER A O 10
ATOM 14741 N N . PRO A 1 15 ? -4.099 6.359 -16.060 1.00 0.00 15 PRO A N 10
ATOM 14742 C CA . PRO A 1 15 ? -5.349 5.620 -16.008 1.00 0.00 15 PRO A CA 10
ATOM 14743 C C . PRO A 1 15 ? -5.248 4.441 -15.037 1.00 0.00 15 PRO A C 10
ATOM 14744 O O . PRO A 1 15 ? -4.178 3.859 -14.871 1.00 0.00 15 PRO A O 10
ATOM 14755 N N . PRO A 1 16 ? -6.408 4.117 -14.405 1.00 0.00 16 PRO A N 10
ATOM 14756 C CA . PRO A 1 16 ? -6.460 3.019 -13.455 1.00 0.00 16 PRO A CA 10
ATOM 14757 C C . PRO A 1 16 ? -6.435 1.669 -14.176 1.00 0.00 16 PRO A C 10
ATOM 14758 O O . PRO A 1 16 ? -7.214 1.440 -15.100 1.00 0.00 16 PRO A O 10
ATOM 14769 N N . ARG A 1 17 ? -5.532 0.811 -13.725 1.00 0.00 17 ARG A N 10
ATOM 14770 C CA . ARG A 1 17 ? -5.395 -0.510 -14.315 1.00 0.00 17 ARG A CA 10
ATOM 14771 C C . ARG A 1 17 ? -6.395 -1.480 -13.683 1.00 0.00 17 ARG A C 10
ATOM 14772 O O . ARG A 1 17 ? -6.881 -1.244 -12.578 1.00 0.00 17 ARG A O 10
ATOM 14793 N N . GLY A 1 18 ? -6.673 -2.551 -14.411 1.00 0.00 18 GLY A N 10
ATOM 14794 C CA . GLY A 1 18 ? -7.607 -3.558 -13.936 1.00 0.00 18 GLY A CA 10
ATOM 14795 C C . GLY A 1 18 ? -6.866 -4.801 -13.439 1.00 0.00 18 GLY A C 10
ATOM 14796 O O . GLY A 1 18 ? -6.364 -5.590 -14.238 1.00 0.00 18 GLY A O 10
ATOM 14800 N N . ILE A 1 19 ? -6.822 -4.937 -12.121 1.00 0.00 19 ILE A N 10
ATOM 14801 C CA . ILE A 1 19 ? -6.151 -6.071 -11.508 1.00 0.00 19 ILE A CA 10
ATOM 14802 C C . ILE A 1 19 ? -7.192 -7.118 -11.106 1.00 0.00 19 ILE A C 10
ATOM 14803 O O . ILE A 1 19 ? -8.326 -6.775 -10.774 1.00 0.00 19 ILE A O 10
ATOM 14819 N N . HIS A 1 20 ? -6.770 -8.373 -11.150 1.00 0.00 20 HIS A N 10
ATOM 14820 C CA . HIS A 1 20 ? -7.652 -9.472 -10.794 1.00 0.00 20 HIS A CA 10
ATOM 14821 C C . HIS A 1 20 ? -6.869 -10.523 -10.005 1.00 0.00 20 HIS A C 10
ATOM 14822 O O . HIS A 1 20 ? -6.005 -11.203 -10.557 1.00 0.00 20 HIS A O 10
ATOM 14836 N N . PHE A 1 21 ? -7.199 -10.623 -8.725 1.00 0.00 21 PHE A N 10
ATOM 14837 C CA . PHE A 1 21 ? -6.538 -11.579 -7.854 1.00 0.00 21 PHE A CA 10
ATOM 14838 C C . PHE A 1 21 ? -7.414 -11.919 -6.647 1.00 0.00 21 PHE A C 10
ATOM 14839 O O . PHE A 1 21 ? -8.502 -11.366 -6.490 1.00 0.00 21 PHE A O 10
ATOM 14856 N N . THR A 1 22 ? -6.908 -12.826 -5.825 1.00 0.00 22 THR A N 10
ATOM 14857 C CA . THR A 1 22 ? -7.631 -13.245 -4.636 1.00 0.00 22 THR A CA 10
ATOM 14858 C C . THR A 1 22 ? -6.865 -12.841 -3.375 1.00 0.00 22 THR A C 10
ATOM 14859 O O . THR A 1 22 ? -5.711 -13.227 -3.195 1.00 0.00 22 THR A O 10
ATOM 14870 N N . VAL A 1 23 ? -7.538 -12.068 -2.535 1.00 0.00 23 VAL A N 10
ATOM 14871 C CA . VAL A 1 23 ? -6.935 -11.607 -1.296 1.00 0.00 23 VAL A CA 10
ATOM 14872 C C . VAL A 1 23 ? -6.483 -12.815 -0.473 1.00 0.00 23 VAL A C 10
ATOM 14873 O O . VAL A 1 23 ? -6.881 -13.945 -0.753 1.00 0.00 23 VAL A O 10
ATOM 14886 N N . GLU A 1 24 ? -5.658 -12.536 0.525 1.00 0.00 24 GLU A N 10
ATOM 14887 C CA . GLU A 1 24 ? -5.148 -13.586 1.390 1.00 0.00 24 GLU A CA 10
ATOM 14888 C C . GLU A 1 24 ? -5.315 -13.191 2.859 1.00 0.00 24 GLU A C 10
ATOM 14889 O O . GLU A 1 24 ? -4.394 -12.647 3.468 1.00 0.00 24 GLU A O 10
ATOM 14901 N N . GLU A 1 25 ? -6.496 -13.480 3.386 1.00 0.00 25 GLU A N 10
ATOM 14902 C CA . GLU A 1 25 ? -6.795 -13.161 4.772 1.00 0.00 25 GLU A CA 10
ATOM 14903 C C . GLU A 1 25 ? -5.983 -14.057 5.709 1.00 0.00 25 GLU A C 10
ATOM 14904 O O . GLU A 1 25 ? -6.549 -14.773 6.534 1.00 0.00 25 GLU A O 10
ATOM 14916 N N . GLY A 1 26 ? -4.669 -13.989 5.551 1.00 0.00 26 GLY A N 10
ATOM 14917 C CA . GLY A 1 26 ? -3.774 -14.785 6.373 1.00 0.00 26 GLY A CA 10
ATOM 14918 C C . GLY A 1 26 ? -2.317 -14.372 6.156 1.00 0.00 26 GLY A C 10
ATOM 14919 O O . GLY A 1 26 ? -1.536 -14.316 7.104 1.00 0.00 26 GLY A O 10
ATOM 14923 N N . ASP A 1 27 ? -1.995 -14.095 4.901 1.00 0.00 27 ASP A N 10
ATOM 14924 C CA . ASP A 1 27 ? -0.646 -13.689 4.546 1.00 0.00 27 ASP A CA 10
ATOM 14925 C C . ASP A 1 27 ? -0.679 -12.928 3.219 1.00 0.00 27 ASP A C 10
ATOM 14926 O O . ASP A 1 27 ? -0.758 -13.537 2.153 1.00 0.00 27 ASP A O 10
ATOM 14935 N N . LEU A 1 28 ? -0.616 -11.610 3.327 1.00 0.00 28 LEU A N 10
ATOM 14936 C CA . LEU A 1 28 ? -0.637 -10.760 2.149 1.00 0.00 28 LEU A CA 10
ATOM 14937 C C . LEU A 1 28 ? 0.783 -10.630 1.593 1.00 0.00 28 LEU A C 10
ATOM 14938 O O . LEU A 1 28 ? 1.753 -10.647 2.349 1.00 0.00 28 LEU A O 10
ATOM 14954 N N . GLY A 1 29 ? 0.859 -10.504 0.276 1.00 0.00 29 GLY A N 10
ATOM 14955 C CA . GLY A 1 29 ? 2.144 -10.371 -0.389 1.00 0.00 29 GLY A CA 10
ATOM 14956 C C . GLY A 1 29 ? 2.511 -8.899 -0.585 1.00 0.00 29 GLY A C 10
ATOM 14957 O O . GLY A 1 29 ? 3.299 -8.564 -1.468 1.00 0.00 29 GLY A O 10
ATOM 14961 N N . PHE A 1 30 ? 1.922 -8.059 0.254 1.00 0.00 30 PHE A N 10
ATOM 14962 C CA . PHE A 1 30 ? 2.177 -6.630 0.184 1.00 0.00 30 PHE A CA 10
ATOM 14963 C C . PHE A 1 30 ? 1.556 -5.904 1.379 1.00 0.00 30 PHE A C 10
ATOM 14964 O O . PHE A 1 30 ? 0.881 -6.520 2.202 1.00 0.00 30 PHE A O 10
ATOM 14981 N N . THR A 1 31 ? 1.807 -4.604 1.436 1.00 0.00 31 THR A N 10
ATOM 14982 C CA . THR A 1 31 ? 1.282 -3.787 2.517 1.00 0.00 31 THR A CA 10
ATOM 14983 C C . THR A 1 31 ? 0.883 -2.405 1.996 1.00 0.00 31 THR A C 10
ATOM 14984 O O . THR A 1 31 ? 1.083 -2.100 0.821 1.00 0.00 31 THR A O 10
ATOM 14995 N N . LEU A 1 32 ? 0.327 -1.607 2.895 1.00 0.00 32 LEU A N 10
ATOM 14996 C CA . LEU A 1 32 ? -0.102 -0.264 2.540 1.00 0.00 32 LEU A CA 10
ATOM 14997 C C . LEU A 1 32 ? 0.566 0.744 3.477 1.00 0.00 32 LEU A C 10
ATOM 14998 O O . LEU A 1 32 ? 0.447 0.637 4.696 1.00 0.00 32 LEU A O 10
ATOM 15014 N N . ARG A 1 33 ? 1.255 1.700 2.871 1.00 0.00 33 ARG A N 10
ATOM 15015 C CA . ARG A 1 33 ? 1.942 2.727 3.636 1.00 0.00 33 ARG A CA 10
ATOM 15016 C C . ARG A 1 33 ? 1.570 4.116 3.114 1.00 0.00 33 ARG A C 10
ATOM 15017 O O . ARG A 1 33 ? 1.041 4.247 2.011 1.00 0.00 33 ARG A O 10
ATOM 15038 N N . GLY A 1 34 ? 1.861 5.117 3.931 1.00 0.00 34 GLY A N 10
ATOM 15039 C CA . GLY A 1 34 ? 1.564 6.492 3.566 1.00 0.00 34 GLY A CA 10
ATOM 15040 C C . GLY A 1 34 ? 0.195 6.917 4.100 1.00 0.00 34 GLY A C 10
ATOM 15041 O O . GLY A 1 34 ? -0.289 6.366 5.087 1.00 0.00 34 GLY A O 10
ATOM 15045 N N . ASN A 1 35 ? -0.391 7.894 3.422 1.00 0.00 35 ASN A N 10
ATOM 15046 C CA . ASN A 1 35 ? -1.695 8.399 3.816 1.00 0.00 35 ASN A CA 10
ATOM 15047 C C . ASN A 1 35 ? -2.726 8.024 2.750 1.00 0.00 35 ASN A C 10
ATOM 15048 O O . ASN A 1 35 ? -3.483 7.069 2.921 1.00 0.00 35 ASN A O 10
ATOM 15059 N N . THR A 1 36 ? -2.723 8.795 1.672 1.00 0.00 36 THR A N 10
ATOM 15060 C CA . THR A 1 36 ? -3.649 8.556 0.578 1.00 0.00 36 THR A CA 10
ATOM 15061 C C . THR A 1 36 ? -3.292 9.433 -0.624 1.00 0.00 36 THR A C 10
ATOM 15062 O O . THR A 1 36 ? -2.935 10.599 -0.461 1.00 0.00 36 THR A O 10
ATOM 15073 N N . PRO A 1 37 ? -3.405 8.824 -1.834 1.00 0.00 37 PRO A N 10
ATOM 15074 C CA . PRO A 1 37 ? -3.834 7.439 -1.938 1.00 0.00 37 PRO A CA 10
ATOM 15075 C C . PRO A 1 37 ? -2.713 6.485 -1.522 1.00 0.00 37 PRO A C 10
ATOM 15076 O O . PRO A 1 37 ? -1.573 6.633 -1.958 1.00 0.00 37 PRO A O 10
ATOM 15087 N N . VAL A 1 38 ? -3.077 5.525 -0.683 1.00 0.00 38 VAL A N 10
ATOM 15088 C CA . VAL A 1 38 ? -2.117 4.547 -0.204 1.00 0.00 38 VAL A CA 10
ATOM 15089 C C . VAL A 1 38 ? -1.445 3.869 -1.400 1.00 0.00 38 VAL A C 10
ATOM 15090 O O . VAL A 1 38 ? -2.090 3.613 -2.416 1.00 0.00 38 VAL A O 10
ATOM 15103 N N . GLN A 1 39 ? -0.158 3.597 -1.240 1.00 0.00 39 GLN A N 10
ATOM 15104 C CA . GLN A 1 39 ? 0.607 2.954 -2.294 1.00 0.00 39 GLN A CA 10
ATOM 15105 C C . GLN A 1 39 ? 0.674 1.444 -2.056 1.00 0.00 39 GLN A C 10
ATOM 15106 O O . GLN A 1 39 ? 0.014 0.923 -1.158 1.00 0.00 39 GLN A O 10
ATOM 15120 N N . VAL A 1 40 ? 1.478 0.782 -2.876 1.00 0.00 40 VAL A N 10
ATOM 15121 C CA . VAL A 1 40 ? 1.639 -0.657 -2.765 1.00 0.00 40 VAL A CA 10
ATOM 15122 C C . VAL A 1 40 ? 3.126 -0.990 -2.620 1.00 0.00 40 VAL A C 10
ATOM 15123 O O . VAL A 1 40 ? 3.913 -0.743 -3.532 1.00 0.00 40 VAL A O 10
ATOM 15136 N N . HIS A 1 41 ? 3.465 -1.545 -1.465 1.00 0.00 41 HIS A N 10
ATOM 15137 C CA . HIS A 1 41 ? 4.843 -1.913 -1.188 1.00 0.00 41 HIS A CA 10
ATOM 15138 C C . HIS A 1 41 ? 4.989 -3.435 -1.251 1.00 0.00 41 HIS A C 10
ATOM 15139 O O . HIS A 1 41 ? 4.870 -4.116 -0.234 1.00 0.00 41 HIS A O 10
ATOM 15153 N N . PHE A 1 42 ? 5.246 -3.923 -2.456 1.00 0.00 42 PHE A N 10
ATOM 15154 C CA . PHE A 1 42 ? 5.410 -5.352 -2.665 1.00 0.00 42 PHE A CA 10
ATOM 15155 C C . PHE A 1 42 ? 6.538 -5.907 -1.793 1.00 0.00 42 PHE A C 10
ATOM 15156 O O . PHE A 1 42 ? 7.648 -5.376 -1.795 1.00 0.00 42 PHE A O 10
ATOM 15173 N N . LEU A 1 43 ? 6.216 -6.969 -1.069 1.00 0.00 43 LEU A N 10
ATOM 15174 C CA . LEU A 1 43 ? 7.188 -7.602 -0.194 1.00 0.00 43 LEU A CA 10
ATOM 15175 C C . LEU A 1 43 ? 7.688 -8.893 -0.845 1.00 0.00 43 LEU A C 10
ATOM 15176 O O . LEU A 1 43 ? 8.823 -9.309 -0.615 1.00 0.00 43 LEU A O 10
ATOM 15192 N N . ASP A 1 44 ? 6.818 -9.491 -1.645 1.00 0.00 44 ASP A N 10
ATOM 15193 C CA . ASP A 1 44 ? 7.157 -10.726 -2.331 1.00 0.00 44 ASP A CA 10
ATOM 15194 C C . ASP A 1 44 ? 6.913 -10.554 -3.832 1.00 0.00 44 ASP A C 10
ATOM 15195 O O . ASP A 1 44 ? 5.834 -10.132 -4.245 1.00 0.00 44 ASP A O 10
ATOM 15204 N N . PRO A 1 45 ? 7.961 -10.899 -4.627 1.00 0.00 45 PRO A N 10
ATOM 15205 C CA . PRO A 1 45 ? 7.871 -10.788 -6.073 1.00 0.00 45 PRO A CA 10
ATOM 15206 C C . PRO A 1 45 ? 7.013 -11.911 -6.658 1.00 0.00 45 PRO A C 10
ATOM 15207 O O . PRO A 1 45 ? 6.673 -11.887 -7.839 1.00 0.00 45 PRO A O 10
ATOM 15218 N N . HIS A 1 46 ? 6.687 -12.870 -5.802 1.00 0.00 46 HIS A N 10
ATOM 15219 C CA . HIS A 1 46 ? 5.875 -14.000 -6.219 1.00 0.00 46 HIS A CA 10
ATOM 15220 C C . HIS A 1 46 ? 4.743 -14.217 -5.213 1.00 0.00 46 HIS A C 10
ATOM 15221 O O . HIS A 1 46 ? 4.704 -15.238 -4.528 1.00 0.00 46 HIS A O 10
ATOM 15235 N N . CYS A 1 47 ? 3.850 -13.241 -5.155 1.00 0.00 47 CYS A N 10
ATOM 15236 C CA . CYS A 1 47 ? 2.720 -13.312 -4.244 1.00 0.00 47 CYS A CA 10
ATOM 15237 C C . CYS A 1 47 ? 1.453 -13.555 -5.067 1.00 0.00 47 CYS A C 10
ATOM 15238 O O . CYS A 1 47 ? 1.218 -14.666 -5.538 1.00 0.00 47 CYS A O 10
ATOM 15246 N N . SER A 1 48 ? 0.671 -12.496 -5.216 1.00 0.00 48 SER A N 10
ATOM 15247 C CA . SER A 1 48 ? -0.566 -12.580 -5.974 1.00 0.00 48 SER A CA 10
ATOM 15248 C C . SER A 1 48 ? -0.835 -11.252 -6.685 1.00 0.00 48 SER A C 10
ATOM 15249 O O . SER A 1 48 ? -1.007 -11.219 -7.902 1.00 0.00 48 SER A O 10
ATOM 15257 N N . ALA A 1 49 ? -0.864 -10.189 -5.894 1.00 0.00 49 ALA A N 10
ATOM 15258 C CA . ALA A 1 49 ? -1.110 -8.862 -6.432 1.00 0.00 49 ALA A CA 10
ATOM 15259 C C . ALA A 1 49 ? -0.115 -8.582 -7.561 1.00 0.00 49 ALA A C 10
ATOM 15260 O O . ALA A 1 49 ? -0.496 -8.082 -8.618 1.00 0.00 49 ALA A O 10
ATOM 15267 N N . SER A 1 50 ? 1.139 -8.917 -7.298 1.00 0.00 50 SER A N 10
ATOM 15268 C CA . SER A 1 50 ? 2.191 -8.708 -8.279 1.00 0.00 50 SER A CA 10
ATOM 15269 C C . SER A 1 50 ? 1.937 -9.578 -9.512 1.00 0.00 50 SER A C 10
ATOM 15270 O O . SER A 1 50 ? 1.978 -9.089 -10.640 1.00 0.00 50 SER A O 10
ATOM 15278 N N . LEU A 1 51 ? 1.679 -10.852 -9.255 1.00 0.00 51 LEU A N 10
ATOM 15279 C CA . LEU A 1 51 ? 1.418 -11.794 -10.331 1.00 0.00 51 LEU A CA 10
ATOM 15280 C C . LEU A 1 51 ? 0.112 -11.413 -11.030 1.00 0.00 51 LEU A C 10
ATOM 15281 O O . LEU A 1 51 ? -0.119 -11.799 -12.175 1.00 0.00 51 LEU A O 10
ATOM 15297 N N . ALA A 1 52 ? -0.710 -10.661 -10.312 1.00 0.00 52 ALA A N 10
ATOM 15298 C CA . ALA A 1 52 ? -1.987 -10.224 -10.850 1.00 0.00 52 ALA A CA 10
ATOM 15299 C C . ALA A 1 52 ? -1.744 -9.227 -11.984 1.00 0.00 52 ALA A C 10
ATOM 15300 O O . ALA A 1 52 ? -2.129 -9.475 -13.126 1.00 0.00 52 ALA A O 10
ATOM 15307 N N . GLY A 1 53 ? -1.106 -8.121 -11.631 1.00 0.00 53 GLY A N 10
ATOM 15308 C CA . GLY A 1 53 ? -0.807 -7.086 -12.605 1.00 0.00 53 GLY A CA 10
ATOM 15309 C C . GLY A 1 53 ? -0.580 -5.737 -11.920 1.00 0.00 53 GLY A C 10
ATOM 15310 O O . GLY A 1 53 ? -1.080 -4.711 -12.379 1.00 0.00 53 GLY A O 10
ATOM 15314 N N . ALA A 1 54 ? 0.175 -5.782 -10.832 1.00 0.00 54 ALA A N 10
ATOM 15315 C CA . ALA A 1 54 ? 0.474 -4.576 -10.078 1.00 0.00 54 ALA A CA 10
ATOM 15316 C C . ALA A 1 54 ? 1.991 -4.386 -10.010 1.00 0.00 54 ALA A C 10
ATOM 15317 O O . ALA A 1 54 ? 2.747 -5.344 -10.162 1.00 0.00 54 ALA A O 10
ATOM 15324 N N . LYS A 1 55 ? 2.390 -3.143 -9.780 1.00 0.00 55 LYS A N 10
ATOM 15325 C CA . LYS A 1 55 ? 3.802 -2.816 -9.689 1.00 0.00 55 LYS A CA 10
ATOM 15326 C C . LYS A 1 55 ? 4.041 -1.946 -8.453 1.00 0.00 55 LYS A C 10
ATOM 15327 O O . LYS A 1 55 ? 3.092 -1.468 -7.833 1.00 0.00 55 LYS A O 10
ATOM 15346 N N . GLU A 1 56 ? 5.314 -1.769 -8.131 1.00 0.00 56 GLU A N 10
ATOM 15347 C CA . GLU A 1 56 ? 5.690 -0.966 -6.980 1.00 0.00 56 GLU A CA 10
ATOM 15348 C C . GLU A 1 56 ? 5.381 0.510 -7.239 1.00 0.00 56 GLU A C 10
ATOM 15349 O O . GLU A 1 56 ? 5.731 1.047 -8.289 1.00 0.00 56 GLU A O 10
ATOM 15361 N N . GLY A 1 57 ? 4.728 1.125 -6.264 1.00 0.00 57 GLY A N 10
ATOM 15362 C CA . GLY A 1 57 ? 4.368 2.529 -6.373 1.00 0.00 57 GLY A CA 10
ATOM 15363 C C . GLY A 1 57 ? 2.943 2.689 -6.906 1.00 0.00 57 GLY A C 10
ATOM 15364 O O . GLY A 1 57 ? 2.576 3.756 -7.397 1.00 0.00 57 GLY A O 10
ATOM 15368 N N . ASP A 1 58 ? 2.178 1.614 -6.791 1.00 0.00 58 ASP A N 10
ATOM 15369 C CA . ASP A 1 58 ? 0.801 1.622 -7.255 1.00 0.00 58 ASP A CA 10
ATOM 15370 C C . ASP A 1 58 ? -0.093 2.233 -6.174 1.00 0.00 58 ASP A C 10
ATOM 15371 O O . ASP A 1 58 ? 0.012 1.877 -5.002 1.00 0.00 58 ASP A O 10
ATOM 15380 N N . TYR A 1 59 ? -0.953 3.143 -6.608 1.00 0.00 59 TYR A N 10
ATOM 15381 C CA . TYR A 1 59 ? -1.865 3.808 -5.692 1.00 0.00 59 TYR A CA 10
ATOM 15382 C C . TYR A 1 59 ? -3.291 3.278 -5.858 1.00 0.00 59 TYR A C 10
ATOM 15383 O O . TYR A 1 59 ? -3.913 3.474 -6.901 1.00 0.00 59 TYR A O 10
ATOM 15401 N N . ILE A 1 60 ? -3.767 2.616 -4.813 1.00 0.00 60 ILE A N 10
ATOM 15402 C CA . ILE A 1 60 ? -5.108 2.057 -4.830 1.00 0.00 60 ILE A CA 10
ATOM 15403 C C . ILE A 1 60 ? -6.126 3.187 -4.999 1.00 0.00 60 ILE A C 10
ATOM 15404 O O . ILE A 1 60 ? -6.102 4.165 -4.253 1.00 0.00 60 ILE A O 10
ATOM 15420 N N . VAL A 1 61 ? -6.995 3.015 -5.983 1.00 0.00 61 VAL A N 10
ATOM 15421 C CA . VAL A 1 61 ? -8.019 4.008 -6.259 1.00 0.00 61 VAL A CA 10
ATOM 15422 C C . VAL A 1 61 ? -9.395 3.417 -5.945 1.00 0.00 61 VAL A C 10
ATOM 15423 O O . VAL A 1 61 ? -10.287 4.124 -5.480 1.00 0.00 61 VAL A O 10
ATOM 15436 N N . SER A 1 62 ? -9.524 2.125 -6.212 1.00 0.00 62 SER A N 10
ATOM 15437 C CA . SER A 1 62 ? -10.776 1.431 -5.963 1.00 0.00 62 SER A CA 10
ATOM 15438 C C . SER A 1 62 ? -10.528 -0.076 -5.866 1.00 0.00 62 SER A C 10
ATOM 15439 O O . SER A 1 62 ? -9.555 -0.586 -6.419 1.00 0.00 62 SER A O 10
ATOM 15447 N N . ILE A 1 63 ? -11.426 -0.746 -5.159 1.00 0.00 63 ILE A N 10
ATOM 15448 C CA . ILE A 1 63 ? -11.317 -2.184 -4.982 1.00 0.00 63 ILE A CA 10
ATOM 15449 C C . ILE A 1 63 ? -12.690 -2.825 -5.196 1.00 0.00 63 ILE A C 10
ATOM 15450 O O . ILE A 1 63 ? -13.613 -2.599 -4.415 1.00 0.00 63 ILE A O 10
ATOM 15466 N N . GLN A 1 64 ? -12.782 -3.612 -6.258 1.00 0.00 64 GLN A N 10
ATOM 15467 C CA . GLN A 1 64 ? -14.026 -4.288 -6.584 1.00 0.00 64 GLN A CA 10
ATOM 15468 C C . GLN A 1 64 ? -15.026 -3.297 -7.183 1.00 0.00 64 GLN A C 10
ATOM 15469 O O . GLN A 1 64 ? -15.526 -3.506 -8.288 1.00 0.00 64 GLN A O 10
ATOM 15483 N N . GLY A 1 65 ? -15.288 -2.240 -6.429 1.00 0.00 65 GLY A N 10
ATOM 15484 C CA . GLY A 1 65 ? -16.220 -1.216 -6.872 1.00 0.00 65 GLY A CA 10
ATOM 15485 C C . GLY A 1 65 ? -16.431 -0.160 -5.786 1.00 0.00 65 GLY A C 10
ATOM 15486 O O . GLY A 1 65 ? -17.538 0.348 -5.615 1.00 0.00 65 GLY A O 10
ATOM 15490 N N . VAL A 1 66 ? -15.350 0.141 -5.080 1.00 0.00 66 VAL A N 10
ATOM 15491 C CA . VAL A 1 66 ? -15.403 1.128 -4.015 1.00 0.00 66 VAL A CA 10
ATOM 15492 C C . VAL A 1 66 ? -14.328 2.189 -4.255 1.00 0.00 66 VAL A C 10
ATOM 15493 O O . VAL A 1 66 ? -13.387 1.964 -5.015 1.00 0.00 66 VAL A O 10
ATOM 15506 N N . ASP A 1 67 ? -14.503 3.324 -3.594 1.00 0.00 67 ASP A N 10
ATOM 15507 C CA . ASP A 1 67 ? -13.559 4.421 -3.727 1.00 0.00 67 ASP A CA 10
ATOM 15508 C C . ASP A 1 67 ? -12.463 4.275 -2.669 1.00 0.00 67 ASP A C 10
ATOM 15509 O O . ASP A 1 67 ? -12.734 4.364 -1.473 1.00 0.00 67 ASP A O 10
ATOM 15518 N N . CYS A 1 68 ? -11.248 4.054 -3.149 1.00 0.00 68 CYS A N 10
ATOM 15519 C CA . CYS A 1 68 ? -10.110 3.896 -2.259 1.00 0.00 68 CYS A CA 10
ATOM 15520 C C . CYS A 1 68 ? -9.046 4.923 -2.653 1.00 0.00 68 CYS A C 10
ATOM 15521 O O . CYS A 1 68 ? -7.853 4.623 -2.636 1.00 0.00 68 CYS A O 10
ATOM 15529 N N . LYS A 1 69 ? -9.516 6.112 -2.998 1.00 0.00 69 LYS A N 10
ATOM 15530 C CA . LYS A 1 69 ? -8.620 7.185 -3.395 1.00 0.00 69 LYS A CA 10
ATOM 15531 C C . LYS A 1 69 ? -8.440 8.153 -2.223 1.00 0.00 69 LYS A C 10
ATOM 15532 O O . LYS A 1 69 ? -7.424 8.841 -2.133 1.00 0.00 69 LYS A O 10
ATOM 15551 N N . TRP A 1 70 ? -9.441 8.175 -1.356 1.00 0.00 70 TRP A N 10
ATOM 15552 C CA . TRP A 1 70 ? -9.405 9.047 -0.194 1.00 0.00 70 TRP A CA 10
ATOM 15553 C C . TRP A 1 70 ? -9.099 8.187 1.033 1.00 0.00 70 TRP A C 10
ATOM 15554 O O . TRP A 1 70 ? -8.414 8.632 1.953 1.00 0.00 70 TRP A O 10
ATOM 15575 N N . LEU A 1 71 ? -9.621 6.969 1.009 1.00 0.00 71 LEU A N 10
ATOM 15576 C CA . LEU A 1 71 ? -9.411 6.042 2.108 1.00 0.00 71 LEU A CA 10
ATOM 15577 C C . LEU A 1 71 ? -7.923 6.005 2.461 1.00 0.00 71 LEU A C 10
ATOM 15578 O O . LEU A 1 71 ? -7.078 6.363 1.642 1.00 0.00 71 LEU A O 10
ATOM 15594 N N . THR A 1 72 ? -7.648 5.568 3.681 1.00 0.00 72 THR A N 10
ATOM 15595 C CA . THR A 1 72 ? -6.276 5.479 4.153 1.00 0.00 72 THR A CA 10
ATOM 15596 C C . THR A 1 72 ? -5.769 4.039 4.049 1.00 0.00 72 THR A C 10
ATOM 15597 O O . THR A 1 72 ? -6.236 3.272 3.208 1.00 0.00 72 THR A O 10
ATOM 15608 N N . VAL A 1 73 ? -4.819 3.716 4.914 1.00 0.00 73 VAL A N 10
ATOM 15609 C CA . VAL A 1 73 ? -4.243 2.382 4.930 1.00 0.00 73 VAL A CA 10
ATOM 15610 C C . VAL A 1 73 ? -5.199 1.428 5.648 1.00 0.00 73 VAL A C 10
ATOM 15611 O O . VAL A 1 73 ? -5.404 0.299 5.204 1.00 0.00 73 VAL A O 10
ATOM 15624 N N . SER A 1 74 ? -5.758 1.915 6.746 1.00 0.00 74 SER A N 10
ATOM 15625 C CA . SER A 1 74 ? -6.687 1.119 7.530 1.00 0.00 74 SER A CA 10
ATOM 15626 C C . SER A 1 74 ? -7.947 0.829 6.712 1.00 0.00 74 SER A C 10
ATOM 15627 O O . SER A 1 74 ? -8.228 -0.324 6.387 1.00 0.00 74 SER A O 10
ATOM 15635 N N . GLU A 1 75 ? -8.671 1.894 6.402 1.00 0.00 75 GLU A N 10
ATOM 15636 C CA . GLU A 1 75 ? -9.895 1.768 5.628 1.00 0.00 75 GLU A CA 10
ATOM 15637 C C . GLU A 1 75 ? -9.718 0.724 4.523 1.00 0.00 75 GLU A C 10
ATOM 15638 O O . GLU A 1 75 ? -10.472 -0.245 4.454 1.00 0.00 75 GLU A O 10
ATOM 15650 N N . VAL A 1 76 ? -8.718 0.958 3.686 1.00 0.00 76 VAL A N 10
ATOM 15651 C CA . VAL A 1 76 ? -8.433 0.051 2.588 1.00 0.00 76 VAL A CA 10
ATOM 15652 C C . VAL A 1 76 ? -8.173 -1.350 3.144 1.00 0.00 76 VAL A C 10
ATOM 15653 O O . VAL A 1 76 ? -8.820 -2.314 2.737 1.00 0.00 76 VAL A O 10
ATOM 15666 N N . MET A 1 77 ? -7.224 -1.420 4.066 1.00 0.00 77 MET A N 10
ATOM 15667 C CA . MET A 1 77 ? -6.871 -2.687 4.683 1.00 0.00 77 MET A CA 10
ATOM 15668 C C . MET A 1 77 ? -8.121 -3.503 5.014 1.00 0.00 77 MET A C 10
ATOM 15669 O O . MET A 1 77 ? -8.169 -4.705 4.757 1.00 0.00 77 MET A O 10
ATOM 15683 N N . LYS A 1 78 ? -9.104 -2.818 5.580 1.00 0.00 78 LYS A N 10
ATOM 15684 C CA . LYS A 1 78 ? -10.352 -3.464 5.949 1.00 0.00 78 LYS A CA 10
ATOM 15685 C C . LYS A 1 78 ? -11.144 -3.795 4.682 1.00 0.00 78 LYS A C 10
ATOM 15686 O O . LYS A 1 78 ? -11.811 -4.826 4.615 1.00 0.00 78 LYS A O 10
ATOM 15705 N N . LEU A 1 79 ? -11.044 -2.900 3.710 1.00 0.00 79 LEU A N 10
ATOM 15706 C CA . LEU A 1 79 ? -11.743 -3.084 2.450 1.00 0.00 79 LEU A CA 10
ATOM 15707 C C . LEU A 1 79 ? -11.147 -4.285 1.712 1.00 0.00 79 LEU A C 10
ATOM 15708 O O . LEU A 1 79 ? -11.809 -4.893 0.872 1.00 0.00 79 LEU A O 10
ATOM 15724 N N . LEU A 1 80 ? -9.904 -4.590 2.052 1.00 0.00 80 LEU A N 10
ATOM 15725 C CA . LEU A 1 80 ? -9.211 -5.707 1.432 1.00 0.00 80 LEU A CA 10
ATOM 15726 C C . LEU A 1 80 ? -9.472 -6.977 2.244 1.00 0.00 80 LEU A C 10
ATOM 15727 O O . LEU A 1 80 ? -9.802 -8.021 1.682 1.00 0.00 80 LEU A O 10
ATOM 15743 N N . LYS A 1 81 ? -9.314 -6.847 3.553 1.00 0.00 81 LYS A N 10
ATOM 15744 C CA . LYS A 1 81 ? -9.528 -7.972 4.448 1.00 0.00 81 LYS A CA 10
ATOM 15745 C C . LYS A 1 81 ? -10.954 -8.496 4.269 1.00 0.00 81 LYS A C 10
ATOM 15746 O O . LYS A 1 81 ? -11.163 -9.699 4.121 1.00 0.00 81 LYS A O 10
ATOM 15765 N N . SER A 1 82 ? -11.899 -7.567 4.290 1.00 0.00 82 SER A N 10
ATOM 15766 C CA . SER A 1 82 ? -13.299 -7.920 4.133 1.00 0.00 82 SER A CA 10
ATOM 15767 C C . SER A 1 82 ? -13.468 -8.877 2.951 1.00 0.00 82 SER A C 10
ATOM 15768 O O . SER A 1 82 ? -14.266 -9.811 3.012 1.00 0.00 82 SER A O 10
ATOM 15776 N N . PHE A 1 83 ? -12.704 -8.610 1.901 1.00 0.00 83 PHE A N 10
ATOM 15777 C CA . PHE A 1 83 ? -12.759 -9.436 0.707 1.00 0.00 83 PHE A CA 10
ATOM 15778 C C . PHE A 1 83 ? -11.678 -10.519 0.739 1.00 0.00 83 PHE A C 10
ATOM 15779 O O . PHE A 1 83 ? -11.060 -10.814 -0.283 1.00 0.00 83 PHE A O 10
ATOM 15796 N N . GLY A 1 84 ? -11.484 -11.081 1.923 1.00 0.00 84 GLY A N 10
ATOM 15797 C CA . GLY A 1 84 ? -10.489 -12.125 2.101 1.00 0.00 84 GLY A CA 10
ATOM 15798 C C . GLY A 1 84 ? -10.912 -13.413 1.392 1.00 0.00 84 GLY A C 10
ATOM 15799 O O . GLY A 1 84 ? -12.035 -13.884 1.570 1.00 0.00 84 GLY A O 10
ATOM 15803 N N . GLY A 1 85 ? -9.991 -13.947 0.603 1.00 0.00 85 GLY A N 10
ATOM 15804 C CA . GLY A 1 85 ? -10.255 -15.171 -0.134 1.00 0.00 85 GLY A CA 10
ATOM 15805 C C . GLY A 1 85 ? -11.409 -14.979 -1.120 1.00 0.00 85 GLY A C 10
ATOM 15806 O O . GLY A 1 85 ? -12.177 -15.907 -1.369 1.00 0.00 85 GLY A O 10
ATOM 15810 N N . GLU A 1 86 ? -11.493 -13.770 -1.655 1.00 0.00 86 GLU A N 10
ATOM 15811 C CA . GLU A 1 86 ? -12.540 -13.445 -2.609 1.00 0.00 86 GLU A CA 10
ATOM 15812 C C . GLU A 1 86 ? -11.965 -12.634 -3.772 1.00 0.00 86 GLU A C 10
ATOM 15813 O O . GLU A 1 86 ? -11.406 -11.558 -3.567 1.00 0.00 86 GLU A O 10
ATOM 15825 N N . GLU A 1 87 ? -12.124 -13.181 -4.968 1.00 0.00 87 GLU A N 10
ATOM 15826 C CA . GLU A 1 87 ? -11.627 -12.522 -6.164 1.00 0.00 87 GLU A CA 10
ATOM 15827 C C . GLU A 1 87 ? -12.233 -11.122 -6.289 1.00 0.00 87 GLU A C 10
ATOM 15828 O O . GLU A 1 87 ? -13.437 -10.979 -6.496 1.00 0.00 87 GLU A O 10
ATOM 15840 N N . VAL A 1 88 ? -11.370 -10.125 -6.157 1.00 0.00 88 VAL A N 10
ATOM 15841 C CA . VAL A 1 88 ? -11.805 -8.742 -6.251 1.00 0.00 88 VAL A CA 10
ATOM 15842 C C . VAL A 1 88 ? -11.090 -8.067 -7.424 1.00 0.00 88 VAL A C 10
ATOM 15843 O O . VAL A 1 88 ? -10.259 -8.684 -8.088 1.00 0.00 88 VAL A O 10
ATOM 15856 N N . GLU A 1 89 ? -11.440 -6.807 -7.642 1.00 0.00 89 GLU A N 10
ATOM 15857 C CA . GLU A 1 89 ? -10.842 -6.042 -8.723 1.00 0.00 89 GLU A CA 10
ATOM 15858 C C . GLU A 1 89 ? -10.259 -4.733 -8.186 1.00 0.00 89 GLU A C 10
ATOM 15859 O O . GLU A 1 89 ? -10.986 -3.759 -7.991 1.00 0.00 89 GLU A O 10
ATOM 15871 N N . MET A 1 90 ? -8.953 -4.751 -7.962 1.00 0.00 90 MET A N 10
ATOM 15872 C CA . MET A 1 90 ? -8.265 -3.578 -7.452 1.00 0.00 90 MET A CA 10
ATOM 15873 C C . MET A 1 90 ? -7.643 -2.768 -8.592 1.00 0.00 90 MET A C 10
ATOM 15874 O O . MET A 1 90 ? -6.898 -3.309 -9.408 1.00 0.00 90 MET A O 10
ATOM 15888 N N . LYS A 1 91 ? -7.971 -1.485 -8.611 1.00 0.00 91 LYS A N 10
ATOM 15889 C CA . LYS A 1 91 ? -7.454 -0.595 -9.637 1.00 0.00 91 LYS A CA 10
ATOM 15890 C C . LYS A 1 91 ? -6.385 0.313 -9.027 1.00 0.00 91 LYS A C 10
ATOM 15891 O O . LYS A 1 91 ? -6.523 0.765 -7.892 1.00 0.00 91 LYS A O 10
ATOM 15910 N N . VAL A 1 92 ? -5.342 0.552 -9.808 1.00 0.00 92 VAL A N 10
ATOM 15911 C CA . VAL A 1 92 ? -4.249 1.398 -9.359 1.00 0.00 92 VAL A CA 10
ATOM 15912 C C . VAL A 1 92 ? -3.845 2.346 -10.490 1.00 0.00 92 VAL A C 10
ATOM 15913 O O . VAL A 1 92 ? -4.090 2.060 -11.661 1.00 0.00 92 VAL A O 10
ATOM 15926 N N . VAL A 1 93 ? -3.234 3.455 -10.100 1.00 0.00 93 VAL A N 10
ATOM 15927 C CA . VAL A 1 93 ? -2.794 4.447 -11.067 1.00 0.00 93 VAL A CA 10
ATOM 15928 C C . VAL A 1 93 ? -1.334 4.809 -10.791 1.00 0.00 93 VAL A C 10
ATOM 15929 O O . VAL A 1 93 ? -0.791 4.460 -9.743 1.00 0.00 93 VAL A O 10
ATOM 15942 N N . SER A 1 94 ? -0.739 5.505 -11.748 1.00 0.00 94 SER A N 10
ATOM 15943 C CA . SER A 1 94 ? 0.649 5.919 -11.621 1.00 0.00 94 SER A CA 10
ATOM 15944 C C . SER A 1 94 ? 0.724 7.426 -11.368 1.00 0.00 94 SER A C 10
ATOM 15945 O O . SER A 1 94 ? 0.078 8.208 -12.063 1.00 0.00 94 SER A O 10
ATOM 15953 N N . LEU A 1 95 ? 1.519 7.787 -10.372 1.00 0.00 95 LEU A N 10
ATOM 15954 C CA . LEU A 1 95 ? 1.687 9.186 -10.019 1.00 0.00 95 LEU A CA 10
ATOM 15955 C C . LEU A 1 95 ? 2.694 9.831 -10.974 1.00 0.00 95 LEU A C 10
ATOM 15956 O O . LEU A 1 95 ? 3.834 9.381 -11.076 1.00 0.00 95 LEU A O 10
ATOM 15972 N N . LEU A 1 96 ? 2.235 10.875 -11.649 1.00 0.00 96 LEU A N 10
ATOM 15973 C CA . LEU A 1 96 ? 3.081 11.587 -12.592 1.00 0.00 96 LEU A CA 10
ATOM 15974 C C . LEU A 1 96 ? 3.311 13.013 -12.089 1.00 0.00 96 LEU A C 10
ATOM 15975 O O . LEU A 1 96 ? 2.356 13.752 -11.851 1.00 0.00 96 LEU A O 10
ATOM 15991 N N . ASP A 1 97 ? 4.582 13.358 -11.943 1.00 0.00 97 ASP A N 10
ATOM 15992 C CA . ASP A 1 97 ? 4.948 14.683 -11.473 1.00 0.00 97 ASP A CA 10
ATOM 15993 C C . ASP A 1 97 ? 5.583 15.469 -12.622 1.00 0.00 97 ASP A C 10
ATOM 15994 O O . ASP A 1 97 ? 5.971 14.890 -13.635 1.00 0.00 97 ASP A O 10
ATOM 16003 N N . SER A 1 98 ? 5.669 16.777 -12.425 1.00 0.00 98 SER A N 10
ATOM 16004 C CA . SER A 1 98 ? 6.250 17.648 -13.432 1.00 0.00 98 SER A CA 10
ATOM 16005 C C . SER A 1 98 ? 7.743 17.352 -13.582 1.00 0.00 98 SER A C 10
ATOM 16006 O O . SER A 1 98 ? 8.272 16.458 -12.924 1.00 0.00 98 SER A O 10
ATOM 16014 N N . THR A 1 99 ? 8.382 18.120 -14.453 1.00 0.00 99 THR A N 10
ATOM 16015 C CA . THR A 1 99 ? 9.804 17.951 -14.698 1.00 0.00 99 THR A CA 10
ATOM 16016 C C . THR A 1 99 ? 10.609 18.971 -13.890 1.00 0.00 99 THR A C 10
ATOM 16017 O O . THR A 1 99 ? 10.100 20.037 -13.547 1.00 0.00 99 THR A O 10
ATOM 16028 N N . SER A 1 100 ? 11.852 18.608 -13.610 1.00 0.00 100 SER A N 10
ATOM 16029 C CA . SER A 1 100 ? 12.732 19.479 -12.849 1.00 0.00 100 SER A CA 10
ATOM 16030 C C . SER A 1 100 ? 14.141 18.883 -12.798 1.00 0.00 100 SER A C 10
ATOM 16031 O O . SER A 1 100 ? 14.323 17.691 -13.040 1.00 0.00 100 SER A O 10
ATOM 16039 N N . SER A 1 101 ? 15.100 19.740 -12.482 1.00 0.00 101 SER A N 10
ATOM 16040 C CA . SER A 1 101 ? 16.486 19.313 -12.396 1.00 0.00 101 SER A CA 10
ATOM 16041 C C . SER A 1 101 ? 17.384 20.511 -12.080 1.00 0.00 101 SER A C 10
ATOM 16042 O O . SER A 1 101 ? 17.304 21.544 -12.743 1.00 0.00 101 SER A O 10
ATOM 16050 N N . MET A 1 102 ? 18.218 20.333 -11.066 1.00 0.00 102 MET A N 10
ATOM 16051 C CA . MET A 1 102 ? 19.130 21.387 -10.653 1.00 0.00 102 MET A CA 10
ATOM 16052 C C . MET A 1 102 ? 20.420 20.801 -10.077 1.00 0.00 102 MET A C 10
ATOM 16053 O O . MET A 1 102 ? 20.380 19.993 -9.150 1.00 0.00 102 MET A O 10
ATOM 16067 N N . HIS A 1 103 ? 21.535 21.230 -10.649 1.00 0.00 103 HIS A N 10
ATOM 16068 C CA . HIS A 1 103 ? 22.835 20.758 -10.204 1.00 0.00 103 HIS A CA 10
ATOM 16069 C C . HIS A 1 103 ? 23.796 21.942 -10.077 1.00 0.00 103 HIS A C 10
ATOM 16070 O O . HIS A 1 103 ? 23.474 23.054 -10.493 1.00 0.00 103 HIS A O 10
ATOM 16084 N N . ASN A 1 104 ? 24.956 21.663 -9.501 1.00 0.00 104 ASN A N 10
ATOM 16085 C CA . ASN A 1 104 ? 25.965 22.691 -9.314 1.00 0.00 104 ASN A CA 10
ATOM 16086 C C . ASN A 1 104 ? 27.108 22.130 -8.466 1.00 0.00 104 ASN A C 10
ATOM 16087 O O . ASN A 1 104 ? 26.925 21.155 -7.738 1.00 0.00 104 ASN A O 10
ATOM 16098 N N . LYS A 1 105 ? 28.262 22.769 -8.589 1.00 0.00 105 LYS A N 10
ATOM 16099 C CA . LYS A 1 105 ? 29.435 22.345 -7.843 1.00 0.00 105 LYS A CA 10
ATOM 16100 C C . LYS A 1 105 ? 30.552 23.375 -8.029 1.00 0.00 105 LYS A C 10
ATOM 16101 O O . LYS A 1 105 ? 30.466 24.238 -8.901 1.00 0.00 105 LYS A O 10
ATOM 16120 N N . SER A 1 106 ? 31.574 23.249 -7.196 1.00 0.00 106 SER A N 10
ATOM 16121 C CA . SER A 1 106 ? 32.707 24.157 -7.258 1.00 0.00 106 SER A CA 10
ATOM 16122 C C . SER A 1 106 ? 33.852 23.625 -6.395 1.00 0.00 106 SER A C 10
ATOM 16123 O O . SER A 1 106 ? 33.645 22.757 -5.548 1.00 0.00 106 SER A O 10
ATOM 16131 N N . GLY A 1 107 ? 35.036 24.166 -6.640 1.00 0.00 107 GLY A N 10
ATOM 16132 C CA . GLY A 1 107 ? 36.215 23.757 -5.896 1.00 0.00 107 GLY A CA 10
ATOM 16133 C C . GLY A 1 107 ? 37.471 24.442 -6.439 1.00 0.00 107 GLY A C 10
ATOM 16134 O O . GLY A 1 107 ? 38.079 23.964 -7.396 1.00 0.00 107 GLY A O 10
ATOM 16138 N N . PRO A 1 108 ? 37.833 25.579 -5.787 1.00 0.00 108 PRO A N 10
ATOM 16139 C CA . PRO A 1 108 ? 39.006 26.334 -6.193 1.00 0.00 108 PRO A CA 10
ATOM 16140 C C . PRO A 1 108 ? 40.291 25.631 -5.752 1.00 0.00 108 PRO A C 10
ATOM 16141 O O . PRO A 1 108 ? 40.241 24.561 -5.148 1.00 0.00 108 PRO A O 10
ATOM 16152 N N . SER A 1 109 ? 41.412 26.262 -6.071 1.00 0.00 109 SER A N 10
ATOM 16153 C CA . SER A 1 109 ? 42.708 25.710 -5.715 1.00 0.00 109 SER A CA 10
ATOM 16154 C C . SER A 1 109 ? 43.820 26.673 -6.136 1.00 0.00 109 SER A C 10
ATOM 16155 O O . SER A 1 109 ? 43.566 27.652 -6.835 1.00 0.00 109 SER A O 10
ATOM 16163 N N . SER A 1 110 ? 45.029 26.360 -5.693 1.00 0.00 110 SER A N 10
ATOM 16164 C CA . SER A 1 110 ? 46.181 27.185 -6.015 1.00 0.00 110 SER A CA 10
ATOM 16165 C C . SER A 1 110 ? 47.453 26.335 -6.005 1.00 0.00 110 SER A C 10
ATOM 16166 O O . SER A 1 110 ? 48.149 26.242 -7.014 1.00 0.00 110 SER A O 10
ATOM 16174 N N . GLY A 1 111 ? 47.717 25.737 -4.853 1.00 0.00 111 GLY A N 10
ATOM 16175 C CA . GLY A 1 111 ? 48.893 24.897 -4.698 1.00 0.00 111 GLY A CA 10
ATOM 16176 C C . GLY A 1 111 ? 49.998 25.636 -3.939 1.00 0.00 111 GLY A C 10
ATOM 16177 O O . GLY A 1 111 ? 50.735 25.030 -3.163 1.00 0.00 111 GLY A O 10
ATOM 16181 N N . GLY A 1 1 ? -16.554 14.258 -20.515 1.00 0.00 1 GLY A N 11
ATOM 16182 C CA . GLY A 1 1 ? -16.045 15.102 -21.582 1.00 0.00 1 GLY A CA 11
ATOM 16183 C C . GLY A 1 1 ? -15.065 16.143 -21.037 1.00 0.00 1 GLY A C 11
ATOM 16184 O O . GLY A 1 1 ? -15.457 17.266 -20.725 1.00 0.00 1 GLY A O 11
ATOM 16188 N N . SER A 1 2 ? -13.809 15.733 -20.939 1.00 0.00 2 SER A N 11
ATOM 16189 C CA . SER A 1 2 ? -12.770 16.616 -20.437 1.00 0.00 2 SER A CA 11
ATOM 16190 C C . SER A 1 2 ? -12.223 17.480 -21.575 1.00 0.00 2 SER A C 11
ATOM 16191 O O . SER A 1 2 ? -11.923 16.974 -22.655 1.00 0.00 2 SER A O 11
ATOM 16199 N N . SER A 1 3 ? -12.110 18.770 -21.294 1.00 0.00 3 SER A N 11
ATOM 16200 C CA . SER A 1 3 ? -11.605 19.710 -22.281 1.00 0.00 3 SER A CA 11
ATOM 16201 C C . SER A 1 3 ? -10.102 19.918 -22.083 1.00 0.00 3 SER A C 11
ATOM 16202 O O . SER A 1 3 ? -9.313 19.679 -22.996 1.00 0.00 3 SER A O 11
ATOM 16210 N N . GLY A 1 4 ? -9.751 20.361 -20.885 1.00 0.00 4 GLY A N 11
ATOM 16211 C CA . GLY A 1 4 ? -8.357 20.605 -20.556 1.00 0.00 4 GLY A CA 11
ATOM 16212 C C . GLY A 1 4 ? -7.908 21.979 -21.055 1.00 0.00 4 GLY A C 11
ATOM 16213 O O . GLY A 1 4 ? -7.602 22.146 -22.235 1.00 0.00 4 GLY A O 11
ATOM 16217 N N . SER A 1 5 ? -7.882 22.929 -20.132 1.00 0.00 5 SER A N 11
ATOM 16218 C CA . SER A 1 5 ? -7.475 24.284 -20.464 1.00 0.00 5 SER A CA 11
ATOM 16219 C C . SER A 1 5 ? -7.057 25.030 -19.195 1.00 0.00 5 SER A C 11
ATOM 16220 O O . SER A 1 5 ? -7.861 25.209 -18.282 1.00 0.00 5 SER A O 11
ATOM 16228 N N . SER A 1 6 ? -5.799 25.446 -19.179 1.00 0.00 6 SER A N 11
ATOM 16229 C CA . SER A 1 6 ? -5.264 26.168 -18.037 1.00 0.00 6 SER A CA 11
ATOM 16230 C C . SER A 1 6 ? -5.347 25.299 -16.781 1.00 0.00 6 SER A C 11
ATOM 16231 O O . SER A 1 6 ? -6.440 24.995 -16.304 1.00 0.00 6 SER A O 11
ATOM 16239 N N . GLY A 1 7 ? -4.179 24.923 -16.282 1.00 0.00 7 GLY A N 11
ATOM 16240 C CA . GLY A 1 7 ? -4.107 24.094 -15.091 1.00 0.00 7 GLY A CA 11
ATOM 16241 C C . GLY A 1 7 ? -3.375 24.821 -13.961 1.00 0.00 7 GLY A C 11
ATOM 16242 O O . GLY A 1 7 ? -3.976 25.157 -12.942 1.00 0.00 7 GLY A O 11
ATOM 16246 N N . SER A 1 8 ? -2.087 25.042 -14.179 1.00 0.00 8 SER A N 11
ATOM 16247 C CA . SER A 1 8 ? -1.266 25.723 -13.192 1.00 0.00 8 SER A CA 11
ATOM 16248 C C . SER A 1 8 ? -1.221 24.908 -11.898 1.00 0.00 8 SER A C 11
ATOM 16249 O O . SER A 1 8 ? -2.188 24.890 -11.138 1.00 0.00 8 SER A O 11
ATOM 16257 N N . ALA A 1 9 ? -0.088 24.255 -11.686 1.00 0.00 9 ALA A N 11
ATOM 16258 C CA . ALA A 1 9 ? 0.096 23.440 -10.497 1.00 0.00 9 ALA A CA 11
ATOM 16259 C C . ALA A 1 9 ? -0.975 22.348 -10.462 1.00 0.00 9 ALA A C 11
ATOM 16260 O O . ALA A 1 9 ? -2.138 22.623 -10.171 1.00 0.00 9 ALA A O 11
ATOM 16267 N N . SER A 1 10 ? -0.544 21.132 -10.762 1.00 0.00 10 SER A N 11
ATOM 16268 C CA . SER A 1 10 ? -1.451 19.997 -10.768 1.00 0.00 10 SER A CA 11
ATOM 16269 C C . SER A 1 10 ? -0.672 18.705 -11.022 1.00 0.00 10 SER A C 11
ATOM 16270 O O . SER A 1 10 ? 0.127 18.631 -11.954 1.00 0.00 10 SER A O 11
ATOM 16278 N N . LYS A 1 11 ? -0.931 17.719 -10.175 1.00 0.00 11 LYS A N 11
ATOM 16279 C CA . LYS A 1 11 ? -0.263 16.434 -10.296 1.00 0.00 11 LYS A CA 11
ATOM 16280 C C . LYS A 1 11 ? -1.021 15.563 -11.300 1.00 0.00 11 LYS A C 11
ATOM 16281 O O . LYS A 1 11 ? -2.216 15.320 -11.138 1.00 0.00 11 LYS A O 11
ATOM 16300 N N . ARG A 1 12 ? -0.295 15.116 -12.314 1.00 0.00 12 ARG A N 11
ATOM 16301 C CA . ARG A 1 12 ? -0.885 14.277 -13.344 1.00 0.00 12 ARG A CA 11
ATOM 16302 C C . ARG A 1 12 ? -0.836 12.807 -12.923 1.00 0.00 12 ARG A C 11
ATOM 16303 O O . ARG A 1 12 ? 0.199 12.322 -12.468 1.00 0.00 12 ARG A O 11
ATOM 16324 N N . TRP A 1 13 ? -1.968 12.139 -13.090 1.00 0.00 13 TRP A N 11
ATOM 16325 C CA . TRP A 1 13 ? -2.067 10.734 -12.733 1.00 0.00 13 TRP A CA 11
ATOM 16326 C C . TRP A 1 13 ? -2.385 9.945 -14.004 1.00 0.00 13 TRP A C 11
ATOM 16327 O O . TRP A 1 13 ? -2.964 10.485 -14.946 1.00 0.00 13 TRP A O 11
ATOM 16348 N N . SER A 1 14 ? -1.993 8.679 -13.990 1.00 0.00 14 SER A N 11
ATOM 16349 C CA . SER A 1 14 ? -2.230 7.810 -15.131 1.00 0.00 14 SER A CA 11
ATOM 16350 C C . SER A 1 14 ? -3.592 7.127 -14.994 1.00 0.00 14 SER A C 11
ATOM 16351 O O . SER A 1 14 ? -4.304 7.344 -14.015 1.00 0.00 14 SER A O 11
ATOM 16359 N N . PRO A 1 15 ? -3.921 6.292 -16.016 1.00 0.00 15 PRO A N 11
ATOM 16360 C CA . PRO A 1 15 ? -5.185 5.575 -16.019 1.00 0.00 15 PRO A CA 11
ATOM 16361 C C . PRO A 1 15 ? -5.156 4.408 -15.030 1.00 0.00 15 PRO A C 11
ATOM 16362 O O . PRO A 1 15 ? -4.096 3.847 -14.758 1.00 0.00 15 PRO A O 11
ATOM 16373 N N . PRO A 1 16 ? -6.364 4.069 -14.506 1.00 0.00 16 PRO A N 11
ATOM 16374 C CA . PRO A 1 16 ? -6.487 2.979 -13.553 1.00 0.00 16 PRO A CA 11
ATOM 16375 C C . PRO A 1 16 ? -6.372 1.624 -14.252 1.00 0.00 16 PRO A C 11
ATOM 16376 O O . PRO A 1 16 ? -7.091 1.353 -15.213 1.00 0.00 16 PRO A O 11
ATOM 16387 N N . ARG A 1 17 ? -5.461 0.807 -13.743 1.00 0.00 17 ARG A N 11
ATOM 16388 C CA . ARG A 1 17 ? -5.242 -0.514 -14.307 1.00 0.00 17 ARG A CA 11
ATOM 16389 C C . ARG A 1 17 ? -6.217 -1.522 -13.693 1.00 0.00 17 ARG A C 11
ATOM 16390 O O . ARG A 1 17 ? -6.677 -1.339 -12.567 1.00 0.00 17 ARG A O 11
ATOM 16411 N N . GLY A 1 18 ? -6.503 -2.563 -14.461 1.00 0.00 18 GLY A N 11
ATOM 16412 C CA . GLY A 1 18 ? -7.414 -3.600 -14.007 1.00 0.00 18 GLY A CA 11
ATOM 16413 C C . GLY A 1 18 ? -6.646 -4.833 -13.528 1.00 0.00 18 GLY A C 11
ATOM 16414 O O . GLY A 1 18 ? -6.045 -5.545 -14.330 1.00 0.00 18 GLY A O 11
ATOM 16418 N N . ILE A 1 19 ? -6.691 -5.048 -12.221 1.00 0.00 19 ILE A N 11
ATOM 16419 C CA . ILE A 1 19 ? -6.008 -6.183 -11.625 1.00 0.00 19 ILE A CA 11
ATOM 16420 C C . ILE A 1 19 ? -7.038 -7.240 -11.223 1.00 0.00 19 ILE A C 11
ATOM 16421 O O . ILE A 1 19 ? -8.186 -6.912 -10.926 1.00 0.00 19 ILE A O 11
ATOM 16437 N N . HIS A 1 20 ? -6.591 -8.488 -11.226 1.00 0.00 20 HIS A N 11
ATOM 16438 C CA . HIS A 1 20 ? -7.460 -9.595 -10.865 1.00 0.00 20 HIS A CA 11
ATOM 16439 C C . HIS A 1 20 ? -6.679 -10.608 -10.027 1.00 0.00 20 HIS A C 11
ATOM 16440 O O . HIS A 1 20 ? -5.792 -11.290 -10.538 1.00 0.00 20 HIS A O 11
ATOM 16454 N N . PHE A 1 21 ? -7.037 -10.676 -8.753 1.00 0.00 21 PHE A N 11
ATOM 16455 C CA . PHE A 1 21 ? -6.380 -11.595 -7.839 1.00 0.00 21 PHE A CA 11
ATOM 16456 C C . PHE A 1 21 ? -7.278 -11.912 -6.641 1.00 0.00 21 PHE A C 11
ATOM 16457 O O . PHE A 1 21 ? -8.353 -11.331 -6.495 1.00 0.00 21 PHE A O 11
ATOM 16474 N N . THR A 1 22 ? -6.804 -12.833 -5.814 1.00 0.00 22 THR A N 11
ATOM 16475 C CA . THR A 1 22 ? -7.551 -13.234 -4.634 1.00 0.00 22 THR A CA 11
ATOM 16476 C C . THR A 1 22 ? -6.800 -12.827 -3.365 1.00 0.00 22 THR A C 11
ATOM 16477 O O . THR A 1 22 ? -5.774 -13.417 -3.030 1.00 0.00 22 THR A O 11
ATOM 16488 N N . VAL A 1 23 ? -7.340 -11.821 -2.693 1.00 0.00 23 VAL A N 11
ATOM 16489 C CA . VAL A 1 23 ? -6.734 -11.328 -1.468 1.00 0.00 23 VAL A CA 11
ATOM 16490 C C . VAL A 1 23 ? -6.295 -12.515 -0.608 1.00 0.00 23 VAL A C 11
ATOM 16491 O O . VAL A 1 23 ? -6.723 -13.645 -0.838 1.00 0.00 23 VAL A O 11
ATOM 16504 N N . GLU A 1 24 ? -5.445 -12.218 0.365 1.00 0.00 24 GLU A N 11
ATOM 16505 C CA . GLU A 1 24 ? -4.943 -13.246 1.260 1.00 0.00 24 GLU A CA 11
ATOM 16506 C C . GLU A 1 24 ? -5.173 -12.840 2.717 1.00 0.00 24 GLU A C 11
ATOM 16507 O O . GLU A 1 24 ? -4.282 -12.284 3.358 1.00 0.00 24 GLU A O 11
ATOM 16519 N N . GLU A 1 25 ? -6.372 -13.134 3.198 1.00 0.00 25 GLU A N 11
ATOM 16520 C CA . GLU A 1 25 ? -6.730 -12.806 4.567 1.00 0.00 25 GLU A CA 11
ATOM 16521 C C . GLU A 1 25 ? -5.958 -13.695 5.545 1.00 0.00 25 GLU A C 11
ATOM 16522 O O . GLU A 1 25 ? -6.559 -14.410 6.346 1.00 0.00 25 GLU A O 11
ATOM 16534 N N . GLY A 1 26 ? -4.639 -13.622 5.447 1.00 0.00 26 GLY A N 11
ATOM 16535 C CA . GLY A 1 26 ? -3.779 -14.411 6.312 1.00 0.00 26 GLY A CA 11
ATOM 16536 C C . GLY A 1 26 ? -2.315 -13.996 6.156 1.00 0.00 26 GLY A C 11
ATOM 16537 O O . GLY A 1 26 ? -1.579 -13.922 7.139 1.00 0.00 26 GLY A O 11
ATOM 16541 N N . ASP A 1 27 ? -1.936 -13.737 4.913 1.00 0.00 27 ASP A N 11
ATOM 16542 C CA . ASP A 1 27 ? -0.572 -13.332 4.616 1.00 0.00 27 ASP A CA 11
ATOM 16543 C C . ASP A 1 27 ? -0.554 -12.541 3.306 1.00 0.00 27 ASP A C 11
ATOM 16544 O O . ASP A 1 27 ? -0.692 -13.116 2.227 1.00 0.00 27 ASP A O 11
ATOM 16553 N N . LEU A 1 28 ? -0.384 -11.234 3.443 1.00 0.00 28 LEU A N 11
ATOM 16554 C CA . LEU A 1 28 ? -0.346 -10.359 2.284 1.00 0.00 28 LEU A CA 11
ATOM 16555 C C . LEU A 1 28 ? 1.105 -10.173 1.838 1.00 0.00 28 LEU A C 11
ATOM 16556 O O . LEU A 1 28 ? 2.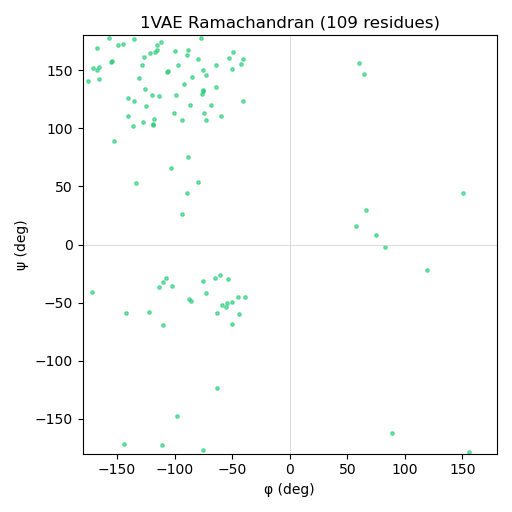018 -10.178 2.663 1.00 0.00 28 LEU A O 11
ATOM 16572 N N . GLY A 1 29 ? 1.274 -10.015 0.533 1.00 0.00 29 GLY A N 11
ATOM 16573 C CA . GLY A 1 29 ? 2.599 -9.828 -0.033 1.00 0.00 29 GLY A CA 11
ATOM 16574 C C . GLY A 1 29 ? 2.879 -8.347 -0.297 1.00 0.00 29 GLY A C 11
ATOM 16575 O O . GLY A 1 29 ? 3.694 -8.009 -1.154 1.00 0.00 29 GLY A O 11
ATOM 16579 N N . PHE A 1 30 ? 2.187 -7.504 0.455 1.00 0.00 30 PHE A N 11
ATOM 16580 C CA . PHE A 1 30 ? 2.351 -6.067 0.312 1.00 0.00 30 PHE A CA 11
ATOM 16581 C C . PHE A 1 30 ? 1.663 -5.321 1.458 1.00 0.00 30 PHE A C 11
ATOM 16582 O O . PHE A 1 30 ? 0.827 -5.888 2.159 1.00 0.00 30 PHE A O 11
ATOM 16599 N N . THR A 1 31 ? 2.042 -4.060 1.612 1.00 0.00 31 THR A N 11
ATOM 16600 C CA . THR A 1 31 ? 1.473 -3.231 2.660 1.00 0.00 31 THR A CA 11
ATOM 16601 C C . THR A 1 31 ? 0.981 -1.903 2.081 1.00 0.00 31 THR A C 11
ATOM 16602 O O . THR A 1 31 ? 1.148 -1.640 0.891 1.00 0.00 31 THR A O 11
ATOM 16613 N N . LEU A 1 32 ? 0.384 -1.100 2.950 1.00 0.00 32 LEU A N 11
ATOM 16614 C CA . LEU A 1 32 ? -0.133 0.195 2.539 1.00 0.00 32 LEU A CA 11
ATOM 16615 C C . LEU A 1 32 ? 0.555 1.294 3.351 1.00 0.00 32 LEU A C 11
ATOM 16616 O O . LEU A 1 32 ? 0.367 1.386 4.563 1.00 0.00 32 LEU A O 11
ATOM 16632 N N . ARG A 1 33 ? 1.338 2.101 2.650 1.00 0.00 33 ARG A N 11
ATOM 16633 C CA . ARG A 1 33 ? 2.055 3.191 3.290 1.00 0.00 33 ARG A CA 11
ATOM 16634 C C . ARG A 1 33 ? 1.515 4.538 2.805 1.00 0.00 33 ARG A C 11
ATOM 16635 O O . ARG A 1 33 ? 0.928 4.624 1.728 1.00 0.00 33 ARG A O 11
ATOM 16656 N N . GLY A 1 34 ? 1.734 5.556 3.624 1.00 0.00 34 GLY A N 11
ATOM 16657 C CA . GLY A 1 34 ? 1.278 6.895 3.292 1.00 0.00 34 GLY A CA 11
ATOM 16658 C C . GLY A 1 34 ? -0.121 7.153 3.856 1.00 0.00 34 GLY A C 11
ATOM 16659 O O . GLY A 1 34 ? -0.604 6.397 4.697 1.00 0.00 34 GLY A O 11
ATOM 16663 N N . ASN A 1 35 ? -0.732 8.223 3.370 1.00 0.00 35 ASN A N 11
ATOM 16664 C CA . ASN A 1 35 ? -2.066 8.590 3.815 1.00 0.00 35 ASN A CA 11
ATOM 16665 C C . ASN A 1 35 ? -3.086 8.169 2.755 1.00 0.00 35 ASN A C 11
ATOM 16666 O O . ASN A 1 35 ? -3.844 7.222 2.960 1.00 0.00 35 ASN A O 11
ATOM 16677 N N . THR A 1 36 ? -3.073 8.894 1.646 1.00 0.00 36 THR A N 11
ATOM 16678 C CA . THR A 1 36 ? -3.988 8.607 0.554 1.00 0.00 36 THR A CA 11
ATOM 16679 C C . THR A 1 36 ? -3.694 9.515 -0.641 1.00 0.00 36 THR A C 11
ATOM 16680 O O . THR A 1 36 ? -3.383 10.693 -0.468 1.00 0.00 36 THR A O 11
ATOM 16691 N N . PRO A 1 37 ? -3.805 8.918 -1.858 1.00 0.00 37 PRO A N 11
ATOM 16692 C CA . PRO A 1 37 ? -4.178 7.519 -1.973 1.00 0.00 37 PRO A CA 11
ATOM 16693 C C . PRO A 1 37 ? -3.009 6.607 -1.594 1.00 0.00 37 PRO A C 11
ATOM 16694 O O . PRO A 1 37 ? -1.887 6.804 -2.058 1.00 0.00 37 PRO A O 11
ATOM 16705 N N . VAL A 1 38 ? -3.313 5.628 -0.754 1.00 0.00 38 VAL A N 11
ATOM 16706 C CA . VAL A 1 38 ? -2.302 4.685 -0.307 1.00 0.00 38 VAL A CA 11
ATOM 16707 C C . VAL A 1 38 ? -1.606 4.074 -1.525 1.00 0.00 38 VAL A C 11
ATOM 16708 O O . VAL A 1 38 ? -2.172 4.043 -2.617 1.00 0.00 38 VAL A O 11
ATOM 16721 N N . GLN A 1 39 ? -0.389 3.604 -1.297 1.00 0.00 39 GLN A N 11
ATOM 16722 C CA . GLN A 1 39 ? 0.390 2.995 -2.362 1.00 0.00 39 GLN A CA 11
ATOM 16723 C C . GLN A 1 39 ? 0.540 1.493 -2.118 1.00 0.00 39 GLN A C 11
ATOM 16724 O O . GLN A 1 39 ? -0.093 0.939 -1.220 1.00 0.00 39 GLN A O 11
ATOM 16738 N N . VAL A 1 40 ? 1.382 0.874 -2.933 1.00 0.00 40 VAL A N 11
ATOM 16739 C CA . VAL A 1 40 ? 1.624 -0.554 -2.817 1.00 0.00 40 VAL A CA 11
ATOM 16740 C C . VAL A 1 40 ? 3.126 -0.802 -2.668 1.00 0.00 40 VAL A C 11
ATOM 16741 O O . VAL A 1 40 ? 3.893 -0.569 -3.601 1.00 0.00 40 VAL A O 11
ATOM 16754 N N . HIS A 1 41 ? 3.502 -1.272 -1.488 1.00 0.00 41 HIS A N 11
ATOM 16755 C CA . HIS A 1 41 ? 4.899 -1.554 -1.204 1.00 0.00 41 HIS A CA 11
ATOM 16756 C C . HIS A 1 41 ? 5.158 -3.055 -1.345 1.00 0.00 41 HIS A C 11
ATOM 16757 O O . HIS A 1 41 ? 5.488 -3.726 -0.369 1.00 0.00 41 HIS A O 11
ATOM 16771 N N . PHE A 1 42 ? 4.997 -3.539 -2.569 1.00 0.00 42 PHE A N 11
ATOM 16772 C CA . PHE A 1 42 ? 5.209 -4.948 -2.850 1.00 0.00 42 PHE A CA 11
ATOM 16773 C C . PHE A 1 42 ? 6.365 -5.506 -2.017 1.00 0.00 42 PHE A C 11
ATOM 16774 O O . PHE A 1 42 ? 7.465 -4.956 -2.028 1.00 0.00 42 PHE A O 11
ATOM 16791 N N . LEU A 1 43 ? 6.076 -6.591 -1.314 1.00 0.00 43 LEU A N 11
ATOM 16792 C CA . LEU A 1 43 ? 7.077 -7.230 -0.477 1.00 0.00 43 LEU A CA 11
ATOM 16793 C C . LEU A 1 43 ? 7.455 -8.583 -1.082 1.00 0.00 43 LEU A C 11
ATOM 16794 O O . LEU A 1 43 ? 8.583 -9.045 -0.923 1.00 0.00 43 LEU A O 11
ATOM 16810 N N . ASP A 1 44 ? 6.488 -9.181 -1.764 1.00 0.00 44 ASP A N 11
ATOM 16811 C CA . ASP A 1 44 ? 6.705 -10.472 -2.394 1.00 0.00 44 ASP A CA 11
ATOM 16812 C C . ASP A 1 44 ? 6.325 -10.383 -3.873 1.00 0.00 44 ASP A C 11
ATOM 16813 O O . ASP A 1 44 ? 5.156 -10.194 -4.207 1.00 0.00 44 ASP A O 11
ATOM 16822 N N . PRO A 1 45 ? 7.360 -10.527 -4.743 1.00 0.00 45 PRO A N 11
ATOM 16823 C CA . PRO A 1 45 ? 7.146 -10.466 -6.178 1.00 0.00 45 PRO A CA 11
ATOM 16824 C C . PRO A 1 45 ? 6.491 -11.750 -6.691 1.00 0.00 45 PRO A C 11
ATOM 16825 O O . PRO A 1 45 ? 6.249 -11.892 -7.889 1.00 0.00 45 PRO A O 11
ATOM 16836 N N . HIS A 1 46 ? 6.223 -12.652 -5.759 1.00 0.00 46 HIS A N 11
ATOM 16837 C CA . HIS A 1 46 ? 5.601 -13.920 -6.101 1.00 0.00 46 HIS A CA 11
ATOM 16838 C C . HIS A 1 46 ? 4.649 -14.344 -4.981 1.00 0.00 46 HIS A C 11
ATOM 16839 O O . HIS A 1 46 ? 4.831 -15.396 -4.371 1.00 0.00 46 HIS A O 11
ATOM 16853 N N . CYS A 1 47 ? 3.654 -13.502 -4.744 1.00 0.00 47 CYS A N 11
ATOM 16854 C CA . CYS A 1 47 ? 2.673 -13.775 -3.708 1.00 0.00 47 CYS A CA 11
ATOM 16855 C C . CYS A 1 47 ? 1.312 -13.978 -4.377 1.00 0.00 47 CYS A C 11
ATOM 16856 O O . CYS A 1 47 ? 0.627 -14.965 -4.112 1.00 0.00 47 CYS A O 11
ATOM 16864 N N . SER A 1 48 ? 0.960 -13.029 -5.231 1.00 0.00 48 SER A N 11
ATOM 16865 C CA . SER A 1 48 ? -0.306 -13.091 -5.940 1.00 0.00 48 SER A CA 11
ATOM 16866 C C . SER A 1 48 ? -0.565 -11.769 -6.667 1.00 0.00 48 SER A C 11
ATOM 16867 O O . SER A 1 48 ? -0.564 -11.722 -7.896 1.00 0.00 48 SER A O 11
ATOM 16875 N N . ALA A 1 49 ? -0.781 -10.728 -5.876 1.00 0.00 49 ALA A N 11
ATOM 16876 C CA . ALA A 1 49 ? -1.040 -9.410 -6.428 1.00 0.00 49 ALA A CA 11
ATOM 16877 C C . ALA A 1 49 ? -0.103 -9.164 -7.612 1.00 0.00 49 ALA A C 11
ATOM 16878 O O . ALA A 1 49 ? -0.557 -8.879 -8.719 1.00 0.00 49 ALA A O 11
ATOM 16885 N N . SER A 1 50 ? 1.188 -9.282 -7.338 1.00 0.00 50 SER A N 11
ATOM 16886 C CA . SER A 1 50 ? 2.193 -9.076 -8.367 1.00 0.00 50 SER A CA 11
ATOM 16887 C C . SER A 1 50 ? 1.917 -9.995 -9.559 1.00 0.00 50 SER A C 11
ATOM 16888 O O . SER A 1 50 ? 1.994 -9.565 -10.709 1.00 0.00 50 SER A O 11
ATOM 16896 N N . LEU A 1 51 ? 1.602 -11.243 -9.244 1.00 0.00 51 LEU A N 11
ATOM 16897 C CA . LEU A 1 51 ? 1.315 -12.225 -10.275 1.00 0.00 51 LEU A CA 11
ATOM 16898 C C . LEU A 1 51 ? 0.029 -11.832 -11.004 1.00 0.00 51 LEU A C 11
ATOM 16899 O O . LEU A 1 51 ? -0.247 -12.328 -12.095 1.00 0.00 51 LEU A O 11
ATOM 16915 N N . ALA A 1 52 ? -0.724 -10.944 -10.371 1.00 0.00 52 ALA A N 11
ATOM 16916 C CA . ALA A 1 52 ? -1.975 -10.478 -10.946 1.00 0.00 52 ALA A CA 11
ATOM 16917 C C . ALA A 1 52 ? -1.674 -9.524 -12.104 1.00 0.00 52 ALA A C 11
ATOM 16918 O O . ALA A 1 52 ? -2.138 -9.735 -13.224 1.00 0.00 52 ALA A O 11
ATOM 16925 N N . GLY A 1 53 ? -0.901 -8.493 -11.794 1.00 0.00 53 GLY A N 11
ATOM 16926 C CA . GLY A 1 53 ? -0.533 -7.506 -12.795 1.00 0.00 53 GLY A CA 11
ATOM 16927 C C . GLY A 1 53 ? -0.397 -6.116 -12.170 1.00 0.00 53 GLY A C 11
ATOM 16928 O O . GLY A 1 53 ? -0.884 -5.132 -12.723 1.00 0.00 53 GLY A O 11
ATOM 16932 N N . ALA A 1 54 ? 0.269 -6.081 -11.025 1.00 0.00 54 ALA A N 11
ATOM 16933 C CA . ALA A 1 54 ? 0.476 -4.828 -10.318 1.00 0.00 54 ALA A CA 11
ATOM 16934 C C . ALA A 1 54 ? 1.960 -4.460 -10.366 1.00 0.00 54 ALA A C 11
ATOM 16935 O O . ALA A 1 54 ? 2.780 -5.233 -10.859 1.00 0.00 54 ALA A O 11
ATOM 16942 N N . LYS A 1 55 ? 2.261 -3.278 -9.847 1.00 0.00 55 LYS A N 11
ATOM 16943 C CA . LYS A 1 55 ? 3.632 -2.798 -9.824 1.00 0.00 55 LYS A CA 11
ATOM 16944 C C . LYS A 1 55 ? 3.841 -1.921 -8.588 1.00 0.00 55 LYS A C 11
ATOM 16945 O O . LYS A 1 55 ? 2.877 -1.518 -7.939 1.00 0.00 55 LYS A O 11
ATOM 16964 N N . GLU A 1 56 ? 5.105 -1.650 -8.300 1.00 0.00 56 GLU A N 11
ATOM 16965 C CA . GLU A 1 56 ? 5.452 -0.828 -7.154 1.00 0.00 56 GLU A CA 11
ATOM 16966 C C . GLU A 1 56 ? 5.072 0.631 -7.413 1.00 0.00 56 GLU A C 11
ATOM 16967 O O . GLU A 1 56 ? 5.255 1.137 -8.519 1.00 0.00 56 GLU A O 11
ATOM 16979 N N . GLY A 1 57 ? 4.552 1.268 -6.374 1.00 0.00 57 GLY A N 11
ATOM 16980 C CA . GLY A 1 57 ? 4.145 2.659 -6.475 1.00 0.00 57 GLY A CA 11
ATOM 16981 C C . GLY A 1 57 ? 2.699 2.773 -6.963 1.00 0.00 57 GLY A C 11
ATOM 16982 O O . GLY A 1 57 ? 2.264 3.845 -7.382 1.00 0.00 57 GLY A O 11
ATOM 16986 N N . ASP A 1 58 ? 1.994 1.654 -6.891 1.00 0.00 58 ASP A N 11
ATOM 16987 C CA . ASP A 1 58 ? 0.606 1.615 -7.320 1.00 0.00 58 ASP A CA 11
ATOM 16988 C C . ASP A 1 58 ? -0.276 2.239 -6.237 1.00 0.00 58 ASP A C 11
ATOM 16989 O O . ASP A 1 58 ? -0.180 1.873 -5.066 1.00 0.00 58 ASP A O 11
ATOM 16998 N N . TYR A 1 59 ? -1.114 3.172 -6.665 1.00 0.00 59 TYR A N 11
ATOM 16999 C CA . TYR A 1 59 ? -2.012 3.850 -5.746 1.00 0.00 59 TYR A CA 11
ATOM 17000 C C . TYR A 1 59 ? -3.437 3.308 -5.871 1.00 0.00 59 TYR A C 11
ATOM 17001 O O . TYR A 1 59 ? -4.057 3.419 -6.928 1.00 0.00 59 TYR A O 11
ATOM 17019 N N . ILE A 1 60 ? -3.915 2.733 -4.777 1.00 0.00 60 ILE A N 11
ATOM 17020 C CA . ILE A 1 60 ? -5.255 2.173 -4.751 1.00 0.00 60 ILE A CA 11
ATOM 17021 C C . ILE A 1 60 ? -6.279 3.305 -4.866 1.00 0.00 60 ILE A C 11
ATOM 17022 O O . ILE A 1 60 ? -6.244 4.258 -4.089 1.00 0.00 60 ILE A O 11
ATOM 17038 N N . VAL A 1 61 ? -7.165 3.162 -5.840 1.00 0.00 61 VAL A N 11
ATOM 17039 C CA . VAL A 1 61 ? -8.196 4.160 -6.066 1.00 0.00 61 VAL A CA 11
ATOM 17040 C C . VAL A 1 61 ? -9.567 3.548 -5.770 1.00 0.00 61 VAL A C 11
ATOM 17041 O O . VAL A 1 61 ? -10.440 4.212 -5.215 1.00 0.00 61 VAL A O 11
ATOM 17054 N N . SER A 1 62 ? -9.712 2.288 -6.154 1.00 0.00 62 SER A N 11
ATOM 17055 C CA . SER A 1 62 ? -10.961 1.579 -5.937 1.00 0.00 62 SER A CA 11
ATOM 17056 C C . SER A 1 62 ? -10.692 0.080 -5.784 1.00 0.00 62 SER A C 11
ATOM 17057 O O . SER A 1 62 ? -9.625 -0.404 -6.159 1.00 0.00 62 SER A O 11
ATOM 17065 N N . ILE A 1 63 ? -11.678 -0.612 -5.232 1.00 0.00 63 ILE A N 11
ATOM 17066 C CA . ILE A 1 63 ? -11.561 -2.046 -5.025 1.00 0.00 63 ILE A CA 11
ATOM 17067 C C . ILE A 1 63 ? -12.942 -2.691 -5.164 1.00 0.00 63 ILE A C 11
ATOM 17068 O O . ILE A 1 63 ? -13.785 -2.557 -4.278 1.00 0.00 63 ILE A O 11
ATOM 17084 N N . GLN A 1 64 ? -13.130 -3.376 -6.282 1.00 0.00 64 GLN A N 11
ATOM 17085 C CA . GLN A 1 64 ? -14.393 -4.042 -6.547 1.00 0.00 64 GLN A CA 11
ATOM 17086 C C . GLN A 1 64 ? -15.445 -3.026 -6.998 1.00 0.00 64 GLN A C 11
ATOM 17087 O O . GLN A 1 64 ? -16.585 -3.391 -7.279 1.00 0.00 64 GLN A O 11
ATOM 17101 N N . GLY A 1 65 ? -15.023 -1.771 -7.054 1.00 0.00 65 GLY A N 11
ATOM 17102 C CA . GLY A 1 65 ? -15.914 -0.700 -7.466 1.00 0.00 65 GLY A CA 11
ATOM 17103 C C . GLY A 1 65 ? -16.134 0.298 -6.327 1.00 0.00 65 GLY A C 11
ATOM 17104 O O . GLY A 1 65 ? -17.007 1.160 -6.413 1.00 0.00 65 GLY A O 11
ATOM 17108 N N . VAL A 1 66 ? -15.327 0.148 -5.287 1.00 0.00 66 VAL A N 11
ATOM 17109 C CA . VAL A 1 66 ? -15.423 1.026 -4.133 1.00 0.00 66 VAL A CA 11
ATOM 17110 C C . VAL A 1 66 ? -14.615 2.298 -4.396 1.00 0.00 66 VAL A C 11
ATOM 17111 O O . VAL A 1 66 ? -14.047 2.465 -5.475 1.00 0.00 66 VAL A O 11
ATOM 17124 N N . ASP A 1 67 ? -14.589 3.163 -3.393 1.00 0.00 67 ASP A N 11
ATOM 17125 C CA . ASP A 1 67 ? -13.860 4.415 -3.503 1.00 0.00 67 ASP A CA 11
ATOM 17126 C C . ASP A 1 67 ? -12.703 4.416 -2.502 1.00 0.00 67 ASP A C 11
ATOM 17127 O O . ASP A 1 67 ? -12.881 4.785 -1.342 1.00 0.00 67 ASP A O 11
ATOM 17136 N N . CYS A 1 68 ? -11.543 3.998 -2.987 1.00 0.00 68 CYS A N 11
ATOM 17137 C CA . CYS A 1 68 ? -10.357 3.946 -2.149 1.00 0.00 68 CYS A CA 11
ATOM 17138 C C . CYS A 1 68 ? -9.390 5.035 -2.618 1.00 0.00 68 CYS A C 11
ATOM 17139 O O . CYS A 1 68 ? -8.188 4.798 -2.726 1.00 0.00 68 CYS A O 11
ATOM 17147 N N . LYS A 1 69 ? -9.951 6.206 -2.884 1.00 0.00 69 LYS A N 11
ATOM 17148 C CA . LYS A 1 69 ? -9.153 7.332 -3.339 1.00 0.00 69 LYS A CA 11
ATOM 17149 C C . LYS A 1 69 ? -8.938 8.302 -2.175 1.00 0.00 69 LYS A C 11
ATOM 17150 O O . LYS A 1 69 ? -7.966 9.056 -2.162 1.00 0.00 69 LYS A O 11
ATOM 17169 N N . TRP A 1 70 ? -9.861 8.250 -1.226 1.00 0.00 70 TRP A N 11
ATOM 17170 C CA . TRP A 1 70 ? -9.784 9.115 -0.060 1.00 0.00 70 TRP A CA 11
ATOM 17171 C C . TRP A 1 70 ? -9.459 8.244 1.155 1.00 0.00 70 TRP A C 11
ATOM 17172 O O . TRP A 1 70 ? -8.723 8.664 2.045 1.00 0.00 70 TRP A O 11
ATOM 17193 N N . LEU A 1 71 ? -10.024 7.045 1.152 1.00 0.00 71 LEU A N 11
ATOM 17194 C CA . LEU A 1 71 ? -9.804 6.111 2.242 1.00 0.00 71 LEU A CA 11
ATOM 17195 C C . LEU A 1 71 ? -8.329 6.147 2.648 1.00 0.00 71 LEU A C 11
ATOM 17196 O O . LEU A 1 71 ? -7.466 6.484 1.839 1.00 0.00 71 LEU A O 11
ATOM 17212 N N . THR A 1 72 ? -8.085 5.795 3.902 1.00 0.00 72 THR A N 11
ATOM 17213 C CA . THR A 1 72 ? -6.729 5.783 4.425 1.00 0.00 72 THR A CA 11
ATOM 17214 C C . THR A 1 72 ? -6.121 4.384 4.298 1.00 0.00 72 THR A C 11
ATOM 17215 O O . THR A 1 72 ? -6.482 3.626 3.400 1.00 0.00 72 THR A O 11
ATOM 17226 N N . VAL A 1 73 ? -5.208 4.086 5.211 1.00 0.00 73 VAL A N 11
ATOM 17227 C CA . VAL A 1 73 ? -4.547 2.792 5.212 1.00 0.00 73 VAL A CA 11
ATOM 17228 C C . VAL A 1 73 ? -5.438 1.769 5.919 1.00 0.00 73 VAL A C 11
ATOM 17229 O O . VAL A 1 73 ? -5.713 0.700 5.376 1.00 0.00 73 VAL A O 11
ATOM 17242 N N . SER A 1 74 ? -5.864 2.132 7.120 1.00 0.00 74 SER A N 11
ATOM 17243 C CA . SER A 1 74 ? -6.718 1.259 7.907 1.00 0.00 74 SER A CA 11
ATOM 17244 C C . SER A 1 74 ? -7.960 0.877 7.100 1.00 0.00 74 SER A C 11
ATOM 17245 O O . SER A 1 74 ? -8.354 -0.288 7.075 1.00 0.00 74 SER A O 11
ATOM 17253 N N . GLU A 1 75 ? -8.543 1.880 6.460 1.00 0.00 75 GLU A N 11
ATOM 17254 C CA . GLU A 1 75 ? -9.733 1.663 5.655 1.00 0.00 75 GLU A CA 11
ATOM 17255 C C . GLU A 1 75 ? -9.473 0.582 4.604 1.00 0.00 75 GLU A C 11
ATOM 17256 O O . GLU A 1 75 ? -9.985 -0.531 4.713 1.00 0.00 75 GLU A O 11
ATOM 17268 N N . VAL A 1 76 ? -8.677 0.947 3.610 1.00 0.00 76 VAL A N 11
ATOM 17269 C CA . VAL A 1 76 ? -8.342 0.022 2.540 1.00 0.00 76 VAL A CA 11
ATOM 17270 C C . VAL A 1 76 ? -8.087 -1.365 3.133 1.00 0.00 76 VAL A C 11
ATOM 17271 O O . VAL A 1 76 ? -8.763 -2.329 2.778 1.00 0.00 76 VAL A O 11
ATOM 17284 N N . MET A 1 77 ? -7.109 -1.422 4.025 1.00 0.00 77 MET A N 11
ATOM 17285 C CA . MET A 1 77 ? -6.757 -2.675 4.670 1.00 0.00 77 MET A CA 11
ATOM 17286 C C . MET A 1 77 ? -8.005 -3.509 4.967 1.00 0.00 77 MET A C 11
ATOM 17287 O O . MET A 1 77 ? -8.071 -4.683 4.607 1.00 0.00 77 MET A O 11
ATOM 17301 N N . LYS A 1 78 ? -8.963 -2.869 5.621 1.00 0.00 78 LYS A N 11
ATOM 17302 C CA . LYS A 1 78 ? -10.205 -3.538 5.970 1.00 0.00 78 LYS A CA 11
ATOM 17303 C C . LYS A 1 78 ? -10.988 -3.850 4.693 1.00 0.00 78 LYS A C 11
ATOM 17304 O O . LYS A 1 78 ? -11.568 -4.927 4.565 1.00 0.00 78 LYS A O 11
ATOM 17323 N N . LEU A 1 79 ? -10.979 -2.888 3.782 1.00 0.00 79 LEU A N 11
ATOM 17324 C CA . LEU A 1 79 ? -11.680 -3.047 2.519 1.00 0.00 79 LEU A CA 11
ATOM 17325 C C . LEU A 1 79 ? -11.126 -4.268 1.783 1.00 0.00 79 LEU A C 11
ATOM 17326 O O . LEU A 1 79 ? -11.851 -4.934 1.044 1.00 0.00 79 LEU A O 11
ATOM 17342 N N . LEU A 1 80 ? -9.846 -4.526 2.009 1.00 0.00 80 LEU A N 11
ATOM 17343 C CA . LEU A 1 80 ? -9.187 -5.655 1.376 1.00 0.00 80 LEU A CA 11
ATOM 17344 C C . LEU A 1 80 ? -9.436 -6.916 2.206 1.00 0.00 80 LEU A C 11
ATOM 17345 O O . LEU A 1 80 ? -9.777 -7.965 1.660 1.00 0.00 80 LEU A O 11
ATOM 17361 N N . LYS A 1 81 ? -9.258 -6.773 3.511 1.00 0.00 81 LYS A N 11
ATOM 17362 C CA . LYS A 1 81 ? -9.459 -7.888 4.421 1.00 0.00 81 LYS A CA 11
ATOM 17363 C C . LYS A 1 81 ? -10.856 -8.474 4.201 1.00 0.00 81 LYS A C 11
ATOM 17364 O O . LYS A 1 81 ? -11.005 -9.682 4.023 1.00 0.00 81 LYS A O 11
ATOM 17383 N N . SER A 1 82 ? -11.843 -7.590 4.220 1.00 0.00 82 SER A N 11
ATOM 17384 C CA . SER A 1 82 ? -13.222 -8.005 4.025 1.00 0.00 82 SER A CA 11
ATOM 17385 C C . SER A 1 82 ? -13.323 -8.930 2.811 1.00 0.00 82 SER A C 11
ATOM 17386 O O . SER A 1 82 ? -14.012 -9.949 2.858 1.00 0.00 82 SER A O 11
ATOM 17394 N N . PHE A 1 83 ? -12.628 -8.543 1.752 1.00 0.00 83 PHE A N 11
ATOM 17395 C CA . PHE A 1 83 ? -12.631 -9.326 0.527 1.00 0.00 83 PHE A CA 11
ATOM 17396 C C . PHE A 1 83 ? -11.508 -10.365 0.538 1.00 0.00 83 PHE A C 11
ATOM 17397 O O . PHE A 1 83 ? -10.832 -10.564 -0.470 1.00 0.00 83 PHE A O 11
ATOM 17414 N N . GLY A 1 84 ? -11.344 -11.000 1.689 1.00 0.00 84 GLY A N 11
ATOM 17415 C CA . GLY A 1 84 ? -10.315 -12.014 1.844 1.00 0.00 84 GLY A CA 11
ATOM 17416 C C . GLY A 1 84 ? -10.723 -13.319 1.157 1.00 0.00 84 GLY A C 11
ATOM 17417 O O . GLY A 1 84 ? -11.853 -13.779 1.311 1.00 0.00 84 GLY A O 11
ATOM 17421 N N . GLY A 1 85 ? -9.780 -13.879 0.414 1.00 0.00 85 GLY A N 11
ATOM 17422 C CA . GLY A 1 85 ? -10.026 -15.121 -0.297 1.00 0.00 85 GLY A CA 11
ATOM 17423 C C . GLY A 1 85 ? -11.138 -14.948 -1.335 1.00 0.00 85 GLY A C 11
ATOM 17424 O O . GLY A 1 85 ? -11.790 -15.918 -1.718 1.00 0.00 85 GLY A O 11
ATOM 17428 N N . GLU A 1 86 ? -11.319 -13.706 -1.759 1.00 0.00 86 GLU A N 11
ATOM 17429 C CA . GLU A 1 86 ? -12.340 -13.393 -2.744 1.00 0.00 86 GLU A CA 11
ATOM 17430 C C . GLU A 1 86 ? -11.733 -12.603 -3.905 1.00 0.00 86 GLU A C 11
ATOM 17431 O O . GLU A 1 86 ? -11.098 -11.571 -3.694 1.00 0.00 86 GLU A O 11
ATOM 17443 N N . GLU A 1 87 ? -11.949 -13.119 -5.107 1.00 0.00 87 GLU A N 11
ATOM 17444 C CA . GLU A 1 87 ? -11.431 -12.474 -6.302 1.00 0.00 87 GLU A CA 11
ATOM 17445 C C . GLU A 1 87 ? -12.083 -11.103 -6.490 1.00 0.00 87 GLU A C 11
ATOM 17446 O O . GLU A 1 87 ? -13.269 -11.012 -6.802 1.00 0.00 87 GLU A O 11
ATOM 17458 N N . VAL A 1 88 ? -11.278 -10.069 -6.292 1.00 0.00 88 VAL A N 11
ATOM 17459 C CA . VAL A 1 88 ? -11.761 -8.706 -6.436 1.00 0.00 88 VAL A CA 11
ATOM 17460 C C . VAL A 1 88 ? -11.022 -8.026 -7.590 1.00 0.00 88 VAL A C 11
ATOM 17461 O O . VAL A 1 88 ? -10.113 -8.610 -8.179 1.00 0.00 88 VAL A O 11
ATOM 17474 N N . GLU A 1 89 ? -11.440 -6.803 -7.879 1.00 0.00 89 GLU A N 11
ATOM 17475 C CA . GLU A 1 89 ? -10.829 -6.038 -8.953 1.00 0.00 89 GLU A CA 11
ATOM 17476 C C . GLU A 1 89 ? -10.261 -4.724 -8.412 1.00 0.00 89 GLU A C 11
ATOM 17477 O O . GLU A 1 89 ? -10.998 -3.760 -8.212 1.00 0.00 89 GLU A O 11
ATOM 17489 N N . MET A 1 90 ? -8.954 -4.728 -8.190 1.00 0.00 90 MET A N 11
ATOM 17490 C CA . MET A 1 90 ? -8.279 -3.549 -7.676 1.00 0.00 90 MET A CA 11
ATOM 17491 C C . MET A 1 90 ? -7.753 -2.677 -8.818 1.00 0.00 90 MET A C 11
ATOM 17492 O O . MET A 1 90 ? -7.209 -3.189 -9.795 1.00 0.00 90 MET A O 11
ATOM 17506 N N . LYS A 1 91 ? -7.935 -1.374 -8.656 1.00 0.00 91 LYS A N 11
ATOM 17507 C CA . LYS A 1 91 ? -7.486 -0.426 -9.661 1.00 0.00 91 LYS A CA 11
ATOM 17508 C C . LYS A 1 91 ? -6.374 0.446 -9.074 1.00 0.00 91 LYS A C 11
ATOM 17509 O O . LYS A 1 91 ? -6.465 0.885 -7.929 1.00 0.00 91 LYS A O 11
ATOM 17528 N N . VAL A 1 92 ? -5.350 0.669 -9.884 1.00 0.00 92 VAL A N 11
ATOM 17529 C CA . VAL A 1 92 ? -4.222 1.480 -9.459 1.00 0.00 92 VAL A CA 11
ATOM 17530 C C . VAL A 1 92 ? -3.872 2.478 -10.564 1.00 0.00 92 VAL A C 11
ATOM 17531 O O . VAL A 1 92 ? -4.062 2.194 -11.745 1.00 0.00 92 VAL A O 11
ATOM 17544 N N . VAL A 1 93 ? -3.366 3.627 -10.140 1.00 0.00 93 VAL A N 11
ATOM 17545 C CA . VAL A 1 93 ? -2.987 4.669 -11.079 1.00 0.00 93 VAL A CA 11
ATOM 17546 C C . VAL A 1 93 ? -1.555 5.120 -10.784 1.00 0.00 93 VAL A C 11
ATOM 17547 O O . VAL A 1 93 ? -1.163 5.233 -9.624 1.00 0.00 93 VAL A O 11
ATOM 17560 N N . SER A 1 94 ? -0.813 5.366 -11.854 1.00 0.00 94 SER A N 11
ATOM 17561 C CA . SER A 1 94 ? 0.567 5.801 -11.725 1.00 0.00 94 SER A CA 11
ATOM 17562 C C . SER A 1 94 ? 0.622 7.322 -11.565 1.00 0.00 94 SER A C 11
ATOM 17563 O O . SER A 1 94 ? -0.188 8.041 -12.148 1.00 0.00 94 SER A O 11
ATOM 17571 N N . LEU A 1 95 ? 1.587 7.767 -10.774 1.00 0.00 95 LEU A N 11
ATOM 17572 C CA . LEU A 1 95 ? 1.759 9.189 -10.531 1.00 0.00 95 LEU A CA 11
ATOM 17573 C C . LEU A 1 95 ? 2.843 9.734 -11.463 1.00 0.00 95 LEU A C 11
ATOM 17574 O O . LEU A 1 95 ? 3.934 9.173 -11.547 1.00 0.00 95 LEU A O 11
ATOM 17590 N N . LEU A 1 96 ? 2.505 10.822 -12.140 1.00 0.00 96 LEU A N 11
ATOM 17591 C CA . LEU A 1 96 ? 3.436 11.449 -13.062 1.00 0.00 96 LEU A CA 11
ATOM 17592 C C . LEU A 1 96 ? 3.838 12.822 -12.520 1.00 0.00 96 LEU A C 11
ATOM 17593 O O . LEU A 1 96 ? 2.979 13.641 -12.196 1.00 0.00 96 LEU A O 11
ATOM 17609 N N . ASP A 1 97 ? 5.143 13.032 -12.439 1.00 0.00 97 ASP A N 11
ATOM 17610 C CA . ASP A 1 97 ? 5.669 14.292 -11.942 1.00 0.00 97 ASP A CA 11
ATOM 17611 C C . ASP A 1 97 ? 6.969 14.623 -12.678 1.00 0.00 97 ASP A C 11
ATOM 17612 O O . ASP A 1 97 ? 7.665 13.726 -13.150 1.00 0.00 97 ASP A O 11
ATOM 17621 N N . SER A 1 98 ? 7.257 15.914 -12.753 1.00 0.00 98 SER A N 11
ATOM 17622 C CA . SER A 1 98 ? 8.461 16.375 -13.423 1.00 0.00 98 SER A CA 11
ATOM 17623 C C . SER A 1 98 ? 9.693 16.022 -12.587 1.00 0.00 98 SER A C 11
ATOM 17624 O O . SER A 1 98 ? 9.570 15.461 -11.500 1.00 0.00 98 SER A O 11
ATOM 17632 N N . THR A 1 99 ? 10.853 16.366 -13.127 1.00 0.00 99 THR A N 11
ATOM 17633 C CA . THR A 1 99 ? 12.106 16.092 -12.445 1.00 0.00 99 THR A CA 11
ATOM 17634 C C . THR A 1 99 ? 13.165 17.124 -12.840 1.00 0.00 99 THR A C 11
ATOM 17635 O O . THR A 1 99 ? 13.551 17.208 -14.005 1.00 0.00 99 THR A O 11
ATOM 17646 N N . SER A 1 100 ? 13.604 17.883 -11.847 1.00 0.00 100 SER A N 11
ATOM 17647 C CA . SER A 1 100 ? 14.611 18.906 -12.076 1.00 0.00 100 SER A CA 11
ATOM 17648 C C . SER A 1 100 ? 15.972 18.423 -11.573 1.00 0.00 100 SER A C 11
ATOM 17649 O O . SER A 1 100 ? 16.056 17.418 -10.868 1.00 0.00 100 SER A O 11
ATOM 17657 N N . SER A 1 101 ? 17.004 19.161 -11.954 1.00 0.00 101 SER A N 11
ATOM 17658 C CA . SER A 1 101 ? 18.358 18.820 -11.549 1.00 0.00 101 SER A CA 11
ATOM 17659 C C . SER A 1 101 ? 19.238 20.072 -11.559 1.00 0.00 101 SER A C 11
ATOM 17660 O O . SER A 1 101 ? 18.838 21.111 -12.081 1.00 0.00 101 SER A O 11
ATOM 17668 N N . MET A 1 102 ? 20.419 19.930 -10.976 1.00 0.00 102 MET A N 11
ATOM 17669 C CA . MET A 1 102 ? 21.358 21.037 -10.910 1.00 0.00 102 MET A CA 11
ATOM 17670 C C . MET A 1 102 ? 22.798 20.543 -11.066 1.00 0.00 102 MET A C 11
ATOM 17671 O O . MET A 1 102 ? 23.196 19.568 -10.431 1.00 0.00 102 MET A O 11
ATOM 17685 N N . HIS A 1 103 ? 23.540 21.240 -11.915 1.00 0.00 103 HIS A N 11
ATOM 17686 C CA . HIS A 1 103 ? 24.927 20.885 -12.162 1.00 0.00 103 HIS A CA 11
ATOM 17687 C C . HIS A 1 103 ? 25.837 21.695 -11.237 1.00 0.00 103 HIS A C 11
ATOM 17688 O O . HIS A 1 103 ? 25.437 22.740 -10.726 1.00 0.00 103 HIS A O 11
ATOM 17702 N N . ASN A 1 104 ? 27.044 21.182 -11.048 1.00 0.00 104 ASN A N 11
ATOM 17703 C CA . ASN A 1 104 ? 28.014 21.845 -10.194 1.00 0.00 104 ASN A CA 11
ATOM 17704 C C . ASN A 1 104 ? 29.345 21.968 -10.939 1.00 0.00 104 ASN A C 11
ATOM 17705 O O . ASN A 1 104 ? 29.737 21.060 -11.671 1.00 0.00 104 ASN A O 11
ATOM 17716 N N . LYS A 1 105 ? 30.002 23.099 -10.728 1.00 0.00 105 LYS A N 11
ATOM 17717 C CA . LYS A 1 105 ? 31.280 23.352 -11.371 1.00 0.00 105 LYS A CA 11
ATOM 17718 C C . LYS A 1 105 ? 32.251 22.219 -11.032 1.00 0.00 105 LYS A C 11
ATOM 17719 O O . LYS A 1 105 ? 32.252 21.713 -9.911 1.00 0.00 105 LYS A O 11
ATOM 17738 N N . SER A 1 106 ? 33.052 21.854 -12.022 1.00 0.00 106 SER A N 11
ATOM 17739 C CA . SER A 1 106 ? 34.025 20.790 -11.843 1.00 0.00 106 SER A CA 11
ATOM 17740 C C . SER A 1 106 ? 35.443 21.350 -11.973 1.00 0.00 106 SER A C 11
ATOM 17741 O O . SER A 1 106 ? 35.635 22.451 -12.485 1.00 0.00 106 SER A O 11
ATOM 17749 N N . GLY A 1 107 ? 36.401 20.565 -11.501 1.00 0.00 107 GLY A N 11
ATOM 17750 C CA . GLY A 1 107 ? 37.795 20.969 -11.558 1.00 0.00 107 GLY A CA 11
ATOM 17751 C C . GLY A 1 107 ? 38.529 20.246 -12.689 1.00 0.00 107 GLY A C 11
ATOM 17752 O O . GLY A 1 107 ? 38.354 19.043 -12.879 1.00 0.00 107 GLY A O 11
ATOM 17756 N N . PRO A 1 108 ? 39.358 21.030 -13.430 1.00 0.00 108 PRO A N 11
ATOM 17757 C CA . PRO A 1 108 ? 40.119 20.477 -14.537 1.00 0.00 108 PRO A CA 11
ATOM 17758 C C . PRO A 1 108 ? 41.301 19.648 -14.030 1.00 0.00 108 PRO A C 11
ATOM 17759 O O . PRO A 1 108 ? 41.479 19.487 -12.824 1.00 0.00 108 PRO A O 11
ATOM 17770 N N . SER A 1 109 ? 42.079 19.144 -14.977 1.00 0.00 109 SER A N 11
ATOM 17771 C CA . SER A 1 109 ? 43.238 18.335 -14.641 1.00 0.00 109 SER A CA 11
ATOM 17772 C C . SER A 1 109 ? 44.457 18.816 -15.431 1.00 0.00 109 SER A C 11
ATOM 17773 O O . SER A 1 109 ? 44.323 19.592 -16.376 1.00 0.00 109 SER A O 11
ATOM 17781 N N . SER A 1 110 ? 45.619 18.334 -15.016 1.00 0.00 110 SER A N 11
ATOM 17782 C CA . SER A 1 110 ? 46.861 18.704 -15.673 1.00 0.00 110 SER A CA 11
ATOM 17783 C C . SER A 1 110 ? 47.653 17.448 -16.041 1.00 0.00 110 SER A C 11
ATOM 17784 O O . SER A 1 110 ? 47.523 16.414 -15.388 1.00 0.00 110 SER A O 11
ATOM 17792 N N . GLY A 1 111 ? 48.457 17.579 -17.086 1.00 0.00 111 GLY A N 11
ATOM 17793 C CA . GLY A 1 111 ? 49.271 16.468 -17.549 1.00 0.00 111 GLY A CA 11
ATOM 17794 C C . GLY A 1 111 ? 50.322 16.939 -18.556 1.00 0.00 111 GLY A C 11
ATOM 17795 O O . GLY A 1 111 ? 51.241 17.675 -18.200 1.00 0.00 111 GLY A O 11
ATOM 17799 N N . GLY A 1 1 ? -8.482 10.601 -31.747 1.00 0.00 1 GLY A N 12
ATOM 17800 C CA . GLY A 1 1 ? -7.607 11.623 -32.294 1.00 0.00 1 GLY A CA 12
ATOM 17801 C C . GLY A 1 1 ? -6.669 12.175 -31.218 1.00 0.00 1 GLY A C 12
ATOM 17802 O O . GLY A 1 1 ? -6.123 11.417 -30.417 1.00 0.00 1 GLY A O 12
ATOM 17806 N N . SER A 1 2 ? -6.511 13.490 -31.233 1.00 0.00 2 SER A N 12
ATOM 17807 C CA . SER A 1 2 ? -5.648 14.151 -30.269 1.00 0.00 2 SER A CA 12
ATOM 17808 C C . SER A 1 2 ? -5.613 15.656 -30.544 1.00 0.00 2 SER A C 12
ATOM 17809 O O . SER A 1 2 ? -4.717 16.145 -31.230 1.00 0.00 2 SER A O 12
ATOM 17817 N N . SER A 1 3 ? -6.600 16.349 -29.995 1.00 0.00 3 SER A N 12
ATOM 17818 C CA . SER A 1 3 ? -6.694 17.788 -30.172 1.00 0.00 3 SER A CA 12
ATOM 17819 C C . SER A 1 3 ? -7.480 18.408 -29.015 1.00 0.00 3 SER A C 12
ATOM 17820 O O . SER A 1 3 ? -8.408 17.794 -28.492 1.00 0.00 3 SER A O 12
ATOM 17828 N N . GLY A 1 4 ? -7.079 19.617 -28.651 1.00 0.00 4 GLY A N 12
ATOM 17829 C CA . GLY A 1 4 ? -7.734 20.327 -27.565 1.00 0.00 4 GLY A CA 12
ATOM 17830 C C . GLY A 1 4 ? -6.731 21.171 -26.777 1.00 0.00 4 GLY A C 12
ATOM 17831 O O . GLY A 1 4 ? -5.580 20.773 -26.605 1.00 0.00 4 GLY A O 12
ATOM 17835 N N . SER A 1 5 ? -7.204 22.321 -26.320 1.00 0.00 5 SER A N 12
ATOM 17836 C CA . SER A 1 5 ? -6.362 23.225 -25.554 1.00 0.00 5 SER A CA 12
ATOM 17837 C C . SER A 1 5 ? -6.770 23.197 -24.080 1.00 0.00 5 SER A C 12
ATOM 17838 O O . SER A 1 5 ? -7.944 23.012 -23.761 1.00 0.00 5 SER A O 12
ATOM 17846 N N . SER A 1 6 ? -5.779 23.384 -23.221 1.00 0.00 6 SER A N 12
ATOM 17847 C CA . SER A 1 6 ? -6.021 23.383 -21.788 1.00 0.00 6 SER A CA 12
ATOM 17848 C C . SER A 1 6 ? -4.757 23.819 -21.044 1.00 0.00 6 SER A C 12
ATOM 17849 O O . SER A 1 6 ? -3.660 23.352 -21.349 1.00 0.00 6 SER A O 12
ATOM 17857 N N . GLY A 1 7 ? -4.952 24.709 -20.082 1.00 0.00 7 GLY A N 12
ATOM 17858 C CA . GLY A 1 7 ? -3.841 25.212 -19.292 1.00 0.00 7 GLY A CA 12
ATOM 17859 C C . GLY A 1 7 ? -4.025 24.876 -17.811 1.00 0.00 7 GLY A C 12
ATOM 17860 O O . GLY A 1 7 ? -4.503 25.704 -17.037 1.00 0.00 7 GLY A O 12
ATOM 17864 N N . SER A 1 8 ? -3.635 23.659 -17.461 1.00 0.00 8 SER A N 12
ATOM 17865 C CA . SER A 1 8 ? -3.751 23.203 -16.086 1.00 0.00 8 SER A CA 12
ATOM 17866 C C . SER A 1 8 ? -2.470 22.480 -15.665 1.00 0.00 8 SER A C 12
ATOM 17867 O O . SER A 1 8 ? -2.168 21.400 -16.171 1.00 0.00 8 SER A O 12
ATOM 17875 N N . ALA A 1 9 ? -1.752 23.103 -14.743 1.00 0.00 9 ALA A N 12
ATOM 17876 C CA . ALA A 1 9 ? -0.511 22.532 -14.248 1.00 0.00 9 ALA A CA 12
ATOM 17877 C C . ALA A 1 9 ? -0.808 21.655 -13.030 1.00 0.00 9 ALA A C 12
ATOM 17878 O O . ALA A 1 9 ? -0.458 22.009 -11.906 1.00 0.00 9 ALA A O 12
ATOM 17885 N N . SER A 1 10 ? -1.450 20.527 -13.296 1.00 0.00 10 SER A N 12
ATOM 17886 C CA . SER A 1 10 ? -1.798 19.596 -12.236 1.00 0.00 10 SER A CA 12
ATOM 17887 C C . SER A 1 10 ? -1.086 18.261 -12.457 1.00 0.00 10 SER A C 12
ATOM 17888 O O . SER A 1 10 ? -0.888 17.840 -13.596 1.00 0.00 10 SER A O 12
ATOM 17896 N N . LYS A 1 11 ? -0.720 17.631 -11.350 1.00 0.00 11 LYS A N 12
ATOM 17897 C CA . LYS A 1 11 ? -0.035 16.351 -11.410 1.00 0.00 11 LYS A CA 12
ATOM 17898 C C . LYS A 1 11 ? -0.797 15.411 -12.346 1.00 0.00 11 LYS A C 12
ATOM 17899 O O . LYS A 1 11 ? -1.997 15.201 -12.178 1.00 0.00 11 LYS A O 12
ATOM 17918 N N . ARG A 1 12 ? -0.069 14.872 -13.313 1.00 0.00 12 ARG A N 12
ATOM 17919 C CA . ARG A 1 12 ? -0.661 13.960 -14.276 1.00 0.00 12 ARG A CA 12
ATOM 17920 C C . ARG A 1 12 ? -0.630 12.527 -13.739 1.00 0.00 12 ARG A C 12
ATOM 17921 O O . ARG A 1 12 ? 0.417 12.045 -13.308 1.00 0.00 12 ARG A O 12
ATOM 17942 N N . TRP A 1 13 ? -1.789 11.887 -13.784 1.00 0.00 13 TRP A N 12
ATOM 17943 C CA . TRP A 1 13 ? -1.907 10.519 -13.308 1.00 0.00 13 TRP A CA 12
ATOM 17944 C C . TRP A 1 13 ? -2.270 9.633 -14.501 1.00 0.00 13 TRP A C 12
ATOM 17945 O O . TRP A 1 13 ? -2.900 10.094 -15.452 1.00 0.00 13 TRP A O 12
ATOM 17966 N N . SER A 1 14 ? -1.857 8.377 -14.412 1.00 0.00 14 SER A N 12
ATOM 17967 C CA . SER A 1 14 ? -2.131 7.422 -15.472 1.00 0.00 14 SER A CA 12
ATOM 17968 C C . SER A 1 14 ? -3.515 6.801 -15.272 1.00 0.00 14 SER A C 12
ATOM 17969 O O . SER A 1 14 ? -4.176 7.059 -14.267 1.00 0.00 14 SER A O 12
ATOM 17977 N N . PRO A 1 15 ? -3.923 5.972 -16.270 1.00 0.00 15 PRO A N 12
ATOM 17978 C CA . PRO A 1 15 ? -5.216 5.312 -16.214 1.00 0.00 15 PRO A CA 12
ATOM 17979 C C . PRO A 1 15 ? -5.197 4.155 -15.213 1.00 0.00 15 PRO A C 12
ATOM 17980 O O . PRO A 1 15 ? -4.141 3.591 -14.930 1.00 0.00 15 PRO A O 12
ATOM 17991 N N . PRO A 1 16 ? -6.410 3.825 -14.692 1.00 0.00 16 PRO A N 12
ATOM 17992 C CA . PRO A 1 16 ? -6.542 2.745 -13.730 1.00 0.00 16 PRO A CA 12
ATOM 17993 C C . PRO A 1 16 ? -6.429 1.382 -14.416 1.00 0.00 16 PRO A C 12
ATOM 17994 O O . PRO A 1 16 ? -6.922 1.200 -15.528 1.00 0.00 16 PRO A O 12
ATOM 18005 N N . ARG A 1 17 ? -5.776 0.460 -13.725 1.00 0.00 17 ARG A N 12
ATOM 18006 C CA . ARG A 1 17 ? -5.591 -0.881 -14.253 1.00 0.00 17 ARG A CA 12
ATOM 18007 C C . ARG A 1 17 ? -6.459 -1.879 -13.485 1.00 0.00 17 ARG A C 12
ATOM 18008 O O . ARG A 1 17 ? -6.445 -1.901 -12.255 1.00 0.00 17 ARG A O 12
ATOM 18029 N N . GLY A 1 18 ? -7.194 -2.681 -14.241 1.00 0.00 18 GLY A N 12
ATOM 18030 C CA . GLY A 1 18 ? -8.067 -3.679 -13.646 1.00 0.00 18 GLY A CA 12
ATOM 18031 C C . GLY A 1 18 ? -7.284 -4.941 -13.277 1.00 0.00 18 GLY A C 12
ATOM 18032 O O . GLY A 1 18 ? -7.008 -5.777 -14.135 1.00 0.00 18 GLY A O 12
ATOM 18036 N N . ILE A 1 19 ? -6.950 -5.038 -11.998 1.00 0.00 19 ILE A N 12
ATOM 18037 C CA . ILE A 1 19 ? -6.205 -6.184 -11.505 1.00 0.00 19 ILE A CA 12
ATOM 18038 C C . ILE A 1 19 ? -7.186 -7.270 -11.057 1.00 0.00 19 ILE A C 12
ATOM 18039 O O . ILE A 1 19 ? -8.296 -6.967 -10.623 1.00 0.00 19 ILE A O 12
ATOM 18055 N N . HIS A 1 20 ? -6.740 -8.511 -11.178 1.00 0.00 20 HIS A N 12
ATOM 18056 C CA . HIS A 1 20 ? -7.564 -9.644 -10.791 1.00 0.00 20 HIS A CA 12
ATOM 18057 C C . HIS A 1 20 ? -6.741 -10.610 -9.937 1.00 0.00 20 HIS A C 12
ATOM 18058 O O . HIS A 1 20 ? -5.827 -11.263 -10.438 1.00 0.00 20 HIS A O 12
ATOM 18072 N N . PHE A 1 21 ? -7.094 -10.670 -8.661 1.00 0.00 21 PHE A N 12
ATOM 18073 C CA . PHE A 1 21 ? -6.400 -11.545 -7.733 1.00 0.00 21 PHE A CA 12
ATOM 18074 C C . PHE A 1 21 ? -7.281 -11.877 -6.527 1.00 0.00 21 PHE A C 12
ATOM 18075 O O . PHE A 1 21 ? -8.349 -11.291 -6.355 1.00 0.00 21 PHE A O 12
ATOM 18092 N N . THR A 1 22 ? -6.802 -12.815 -5.723 1.00 0.00 22 THR A N 12
ATOM 18093 C CA . THR A 1 22 ? -7.533 -13.231 -4.539 1.00 0.00 22 THR A CA 12
ATOM 18094 C C . THR A 1 22 ? -6.772 -12.831 -3.274 1.00 0.00 22 THR A C 12
ATOM 18095 O O . THR A 1 22 ? -5.638 -13.260 -3.066 1.00 0.00 22 THR A O 12
ATOM 18106 N N . VAL A 1 23 ? -7.425 -12.013 -2.462 1.00 0.00 23 VAL A N 12
ATOM 18107 C CA . VAL A 1 23 ? -6.823 -11.551 -1.223 1.00 0.00 23 VAL A CA 12
ATOM 18108 C C . VAL A 1 23 ? -6.471 -12.757 -0.350 1.00 0.00 23 VAL A C 12
ATOM 18109 O O . VAL A 1 23 ? -7.184 -13.760 -0.353 1.00 0.00 23 VAL A O 12
ATOM 18122 N N . GLU A 1 24 ? -5.370 -12.621 0.375 1.00 0.00 24 GLU A N 12
ATOM 18123 C CA . GLU A 1 24 ? -4.914 -13.688 1.250 1.00 0.00 24 GLU A CA 12
ATOM 18124 C C . GLU A 1 24 ? -4.869 -13.201 2.700 1.00 0.00 24 GLU A C 12
ATOM 18125 O O . GLU A 1 24 ? -4.088 -12.312 3.036 1.00 0.00 24 GLU A O 12
ATOM 18137 N N . GLU A 1 25 ? -5.715 -13.806 3.521 1.00 0.00 25 GLU A N 12
ATOM 18138 C CA . GLU A 1 25 ? -5.781 -13.446 4.927 1.00 0.00 25 GLU A CA 12
ATOM 18139 C C . GLU A 1 25 ? -4.680 -14.163 5.711 1.00 0.00 25 GLU A C 12
ATOM 18140 O O . GLU A 1 25 ? -4.939 -14.743 6.764 1.00 0.00 25 GLU A O 12
ATOM 18152 N N . GLY A 1 26 ? -3.474 -14.100 5.166 1.00 0.00 26 GLY A N 12
ATOM 18153 C CA . GLY A 1 26 ? -2.332 -14.735 5.801 1.00 0.00 26 GLY A CA 12
ATOM 18154 C C . GLY A 1 26 ? -1.020 -14.104 5.330 1.00 0.00 26 GLY A C 12
ATOM 18155 O O . GLY A 1 26 ? -0.119 -13.863 6.132 1.00 0.00 26 GLY A O 12
ATOM 18159 N N . ASP A 1 27 ? -0.955 -13.854 4.031 1.00 0.00 27 ASP A N 12
ATOM 18160 C CA . ASP A 1 27 ? 0.232 -13.255 3.443 1.00 0.00 27 ASP A CA 12
ATOM 18161 C C . ASP A 1 27 ? -0.169 -12.446 2.208 1.00 0.00 27 ASP A C 12
ATOM 18162 O O . ASP A 1 27 ? -0.335 -13.003 1.123 1.00 0.00 27 ASP A O 12
ATOM 18171 N N . LEU A 1 28 ? -0.314 -11.145 2.413 1.00 0.00 28 LEU A N 12
ATOM 18172 C CA . LEU A 1 28 ? -0.693 -10.254 1.329 1.00 0.00 28 LEU A CA 12
ATOM 18173 C C . LEU A 1 28 ? 0.501 -10.063 0.391 1.00 0.00 28 LEU A C 12
ATOM 18174 O O . LEU A 1 28 ? 0.326 -9.748 -0.785 1.00 0.00 28 LEU A O 12
ATOM 18190 N N . GLY A 1 29 ? 1.687 -10.262 0.947 1.00 0.00 29 GLY A N 12
ATOM 18191 C CA . GLY A 1 29 ? 2.909 -10.116 0.174 1.00 0.00 29 GLY A CA 12
ATOM 18192 C C . GLY A 1 29 ? 3.262 -8.640 -0.019 1.00 0.00 29 GLY A C 12
ATOM 18193 O O . GLY A 1 29 ? 4.286 -8.316 -0.620 1.00 0.00 29 GLY A O 12
ATOM 18197 N N . PHE A 1 30 ? 2.396 -7.784 0.502 1.00 0.00 30 PHE A N 12
ATOM 18198 C CA . PHE A 1 30 ? 2.603 -6.350 0.395 1.00 0.00 30 PHE A CA 12
ATOM 18199 C C . PHE A 1 30 ? 1.963 -5.613 1.573 1.00 0.00 30 PHE A C 12
ATOM 18200 O O . PHE A 1 30 ? 1.321 -6.231 2.421 1.00 0.00 30 PHE A O 12
ATOM 18217 N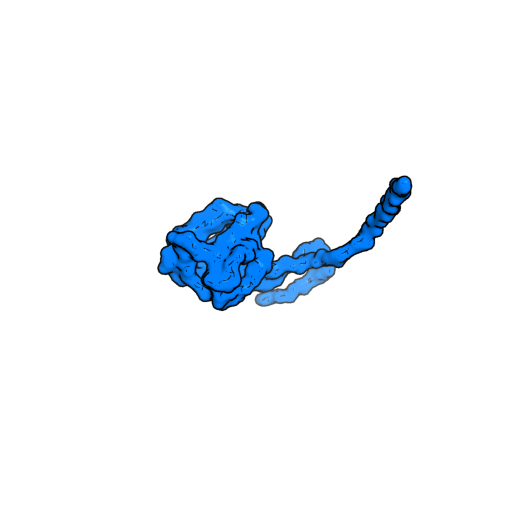 N . THR A 1 31 ? 2.161 -4.303 1.589 1.00 0.00 31 THR A N 12
ATOM 18218 C CA . THR A 1 31 ? 1.611 -3.476 2.649 1.00 0.00 31 THR A CA 12
ATOM 18219 C C . THR A 1 31 ? 1.196 -2.110 2.099 1.00 0.00 31 THR A C 12
ATOM 18220 O O . THR A 1 31 ? 1.392 -1.827 0.918 1.00 0.00 31 THR A O 12
ATOM 18231 N N . LEU A 1 32 ? 0.629 -1.300 2.981 1.00 0.00 32 LEU A N 12
ATOM 18232 C CA . LEU A 1 32 ? 0.184 0.029 2.599 1.00 0.00 32 LEU A CA 12
ATOM 18233 C C . LEU A 1 32 ? 0.662 1.042 3.640 1.00 0.00 32 LEU A C 12
ATOM 18234 O O . LEU A 1 32 ? 0.447 0.856 4.837 1.00 0.00 32 LEU A O 12
ATOM 18250 N N . ARG A 1 33 ? 1.303 2.092 3.148 1.00 0.00 33 ARG A N 12
ATOM 18251 C CA . ARG A 1 33 ? 1.814 3.135 4.021 1.00 0.00 33 ARG A CA 12
ATOM 18252 C C . ARG A 1 33 ? 0.732 4.185 4.283 1.00 0.00 33 ARG A C 12
ATOM 18253 O O . ARG A 1 33 ? -0.238 4.282 3.534 1.00 0.00 33 ARG A O 12
ATOM 18274 N N . GLY A 1 34 ? 0.936 4.945 5.349 1.00 0.00 34 GLY A N 12
ATOM 18275 C CA . GLY A 1 34 ? -0.009 5.984 5.719 1.00 0.00 34 GLY A CA 12
ATOM 18276 C C . GLY A 1 34 ? 0.106 7.189 4.783 1.00 0.00 34 GLY A C 12
ATOM 18277 O O . GLY A 1 34 ? 1.097 7.916 4.821 1.00 0.00 34 GLY A O 12
ATOM 18281 N N . ASN A 1 35 ? -0.922 7.362 3.965 1.00 0.00 35 ASN A N 12
ATOM 18282 C CA . ASN A 1 35 ? -0.948 8.466 3.021 1.00 0.00 35 ASN A CA 12
ATOM 18283 C C . ASN A 1 35 ? -2.198 8.352 2.145 1.00 0.00 35 ASN A C 12
ATOM 18284 O O . ASN A 1 35 ? -3.115 7.597 2.461 1.00 0.00 35 ASN A O 12
ATOM 18295 N N . THR A 1 36 ? -2.193 9.114 1.061 1.00 0.00 36 THR A N 12
ATOM 18296 C CA . THR A 1 36 ? -3.314 9.108 0.137 1.00 0.00 36 THR A CA 12
ATOM 18297 C C . THR A 1 36 ? -2.945 9.840 -1.155 1.00 0.00 36 THR A C 12
ATOM 18298 O O . THR A 1 36 ? -2.474 10.976 -1.117 1.00 0.00 36 THR A O 12
ATOM 18309 N N . PRO A 1 37 ? -3.179 9.142 -2.298 1.00 0.00 37 PRO A N 12
ATOM 18310 C CA . PRO A 1 37 ? -3.740 7.802 -2.255 1.00 0.00 37 PRO A CA 12
ATOM 18311 C C . PRO A 1 37 ? -2.691 6.783 -1.806 1.00 0.00 37 PRO A C 12
ATOM 18312 O O . PRO A 1 37 ? -1.596 6.726 -2.365 1.00 0.00 37 PRO A O 12
ATOM 18323 N N . VAL A 1 38 ? -3.061 6.003 -0.802 1.00 0.00 38 VAL A N 12
ATOM 18324 C CA . VAL A 1 38 ? -2.166 4.988 -0.272 1.00 0.00 38 VAL A CA 12
ATOM 18325 C C . VAL A 1 38 ? -1.436 4.303 -1.429 1.00 0.00 38 VAL A C 12
ATOM 18326 O O . VAL A 1 38 ? -2.048 3.970 -2.442 1.00 0.00 38 VAL A O 12
ATOM 18339 N N . GLN A 1 39 ? -0.139 4.114 -1.238 1.00 0.00 39 GLN A N 12
ATOM 18340 C CA . GLN A 1 39 ? 0.681 3.475 -2.254 1.00 0.00 39 GLN A CA 12
ATOM 18341 C C . GLN A 1 39 ? 1.044 2.052 -1.824 1.00 0.00 39 GLN A C 12
ATOM 18342 O O . GLN A 1 39 ? 1.223 1.784 -0.637 1.00 0.00 39 GLN A O 12
ATOM 18356 N N . VAL A 1 40 ? 1.141 1.176 -2.814 1.00 0.00 40 VAL A N 12
ATOM 18357 C CA . VAL A 1 40 ? 1.479 -0.213 -2.554 1.00 0.00 40 VAL A CA 12
ATOM 18358 C C . VAL A 1 40 ? 2.996 -0.346 -2.411 1.00 0.00 40 VAL A C 12
ATOM 18359 O O . VAL A 1 40 ? 3.750 0.241 -3.185 1.00 0.00 40 VAL A O 12
ATOM 18372 N N . HIS A 1 41 ? 3.399 -1.122 -1.415 1.00 0.00 41 HIS A N 12
ATOM 18373 C CA . HIS A 1 41 ? 4.813 -1.339 -1.160 1.00 0.00 41 HIS A CA 12
ATOM 18374 C C . HIS A 1 41 ? 5.101 -2.841 -1.116 1.00 0.00 41 HIS A C 12
ATOM 18375 O O . HIS A 1 41 ? 5.388 -3.390 -0.053 1.00 0.00 41 HIS A O 12
ATOM 18389 N N . PHE A 1 42 ? 5.015 -3.462 -2.283 1.00 0.00 42 PHE A N 12
ATOM 18390 C CA . PHE A 1 42 ? 5.263 -4.890 -2.390 1.00 0.00 42 PHE A CA 12
ATOM 18391 C C . PHE A 1 42 ? 6.416 -5.317 -1.479 1.00 0.00 42 PHE A C 12
ATOM 18392 O O . PHE A 1 42 ? 7.463 -4.672 -1.454 1.00 0.00 42 PHE A O 12
ATOM 18409 N N . LEU A 1 43 ? 6.184 -6.400 -0.753 1.00 0.00 43 LEU A N 12
ATOM 18410 C CA . LEU A 1 43 ? 7.190 -6.920 0.157 1.00 0.00 43 LEU A CA 12
ATOM 18411 C C . LEU A 1 43 ? 7.772 -8.214 -0.417 1.00 0.00 43 LEU A C 12
ATOM 18412 O O . LEU A 1 43 ? 8.912 -8.570 -0.124 1.00 0.00 43 LEU A O 12
ATOM 18428 N N . ASP A 1 44 ? 6.962 -8.881 -1.226 1.00 0.00 44 ASP A N 12
ATOM 18429 C CA . ASP A 1 44 ? 7.381 -10.127 -1.844 1.00 0.00 44 ASP A CA 12
ATOM 18430 C C . ASP A 1 44 ? 7.221 -10.018 -3.362 1.00 0.00 44 ASP A C 12
ATOM 18431 O O . ASP A 1 44 ? 6.168 -9.610 -3.851 1.00 0.00 44 ASP A O 12
ATOM 18440 N N . PRO A 1 45 ? 8.308 -10.400 -4.084 1.00 0.00 45 PRO A N 12
ATOM 18441 C CA . PRO A 1 45 ? 8.298 -10.349 -5.536 1.00 0.00 45 PRO A CA 12
ATOM 18442 C C . PRO A 1 45 ? 7.466 -11.493 -6.119 1.00 0.00 45 PRO A C 12
ATOM 18443 O O . PRO A 1 45 ? 7.225 -11.539 -7.324 1.00 0.00 45 PRO A O 12
ATOM 18454 N N . HIS A 1 46 ? 7.050 -12.389 -5.236 1.00 0.00 46 HIS A N 12
ATOM 18455 C CA . HIS A 1 46 ? 6.250 -13.530 -5.648 1.00 0.00 46 HIS A CA 12
ATOM 18456 C C . HIS A 1 46 ? 4.959 -13.575 -4.828 1.00 0.00 46 HIS A C 12
ATOM 18457 O O . HIS A 1 46 ? 4.690 -14.560 -4.142 1.00 0.00 46 HIS A O 12
ATOM 18471 N N . CYS A 1 47 ? 4.196 -12.497 -4.925 1.00 0.00 47 CYS A N 12
ATOM 18472 C CA . CYS A 1 47 ? 2.940 -12.401 -4.200 1.00 0.00 47 CYS A CA 12
ATOM 18473 C C . CYS A 1 47 ? 1.799 -12.379 -5.219 1.00 0.00 47 CYS A C 12
ATOM 18474 O O . CYS A 1 47 ? 1.986 -11.956 -6.358 1.00 0.00 47 CYS A O 12
ATOM 18482 N N . SER A 1 48 ? 0.640 -12.840 -4.771 1.00 0.00 48 SER A N 12
ATOM 18483 C CA . SER A 1 48 ? -0.532 -12.879 -5.629 1.00 0.00 48 SER A CA 12
ATOM 18484 C C . SER A 1 48 ? -0.706 -11.534 -6.338 1.00 0.00 48 SER A C 12
ATOM 18485 O O . SER A 1 48 ? -0.670 -11.466 -7.565 1.00 0.00 48 SER A O 12
ATOM 18493 N N . ALA A 1 49 ? -0.892 -10.497 -5.534 1.00 0.00 49 ALA A N 12
ATOM 18494 C CA . ALA A 1 49 ? -1.072 -9.159 -6.069 1.00 0.00 49 ALA A CA 12
ATOM 18495 C C . ALA A 1 49 ? -0.111 -8.948 -7.240 1.00 0.00 49 ALA A C 12
ATOM 18496 O O . ALA A 1 49 ? -0.542 -8.732 -8.372 1.00 0.00 49 ALA A O 12
ATOM 18503 N N . SER A 1 50 ? 1.175 -9.019 -6.929 1.00 0.00 50 SER A N 12
ATOM 18504 C CA . SER A 1 50 ? 2.202 -8.840 -7.941 1.00 0.00 50 SER A CA 12
ATOM 18505 C C . SER A 1 50 ? 1.945 -9.781 -9.120 1.00 0.00 50 SER A C 12
ATOM 18506 O O . SER A 1 50 ? 1.987 -9.361 -10.275 1.00 0.00 50 SER A O 12
ATOM 18514 N N . LEU A 1 51 ? 1.685 -11.037 -8.787 1.00 0.00 51 LEU A N 12
ATOM 18515 C CA . LEU A 1 51 ? 1.421 -12.041 -9.803 1.00 0.00 51 LEU A CA 12
ATOM 18516 C C . LEU A 1 51 ? 0.153 -11.662 -10.571 1.00 0.00 51 LEU A C 12
ATOM 18517 O O . LEU A 1 51 ? -0.088 -12.168 -11.666 1.00 0.00 51 LEU A O 12
ATOM 18533 N N . ALA A 1 52 ? -0.625 -10.776 -9.966 1.00 0.00 52 ALA A N 12
ATOM 18534 C CA . ALA A 1 52 ? -1.862 -10.324 -10.580 1.00 0.00 52 ALA A CA 12
ATOM 18535 C C . ALA A 1 52 ? -1.535 -9.412 -11.764 1.00 0.00 52 ALA A C 12
ATOM 18536 O O . ALA A 1 52 ? -1.944 -9.682 -12.892 1.00 0.00 52 ALA A O 12
ATOM 18543 N N . GLY A 1 53 ? -0.802 -8.349 -11.466 1.00 0.00 53 GLY A N 12
ATOM 18544 C CA . GLY A 1 53 ? -0.416 -7.395 -12.492 1.00 0.00 53 GLY A CA 12
ATOM 18545 C C . GLY A 1 53 ? -0.279 -5.988 -11.908 1.00 0.00 53 GLY A C 12
ATOM 18546 O O . GLY A 1 53 ? -0.748 -5.017 -12.500 1.00 0.00 53 GLY A O 12
ATOM 18550 N N . ALA A 1 54 ? 0.368 -5.921 -10.753 1.00 0.00 54 ALA A N 12
ATOM 18551 C CA . ALA A 1 54 ? 0.573 -4.649 -10.082 1.00 0.00 54 ALA A CA 12
ATOM 18552 C C . ALA A 1 54 ? 2.070 -4.342 -10.027 1.00 0.00 54 ALA A C 12
ATOM 18553 O O . ALA A 1 54 ? 2.897 -5.217 -10.279 1.00 0.00 54 ALA A O 12
ATOM 18560 N N . LYS A 1 55 ? 2.375 -3.096 -9.695 1.00 0.00 55 LYS A N 12
ATOM 18561 C CA . LYS A 1 55 ? 3.759 -2.662 -9.604 1.00 0.00 55 LYS A CA 12
ATOM 18562 C C . LYS A 1 55 ? 3.982 -1.962 -8.262 1.00 0.00 55 LYS A C 12
ATOM 18563 O O . LYS A 1 55 ? 3.105 -1.973 -7.399 1.00 0.00 55 LYS A O 12
ATOM 18582 N N . GLU A 1 56 ? 5.159 -1.369 -8.128 1.00 0.00 56 GLU A N 12
ATOM 18583 C CA . GLU A 1 56 ? 5.508 -0.665 -6.906 1.00 0.00 56 GLU A CA 12
ATOM 18584 C C . GLU A 1 56 ? 5.083 0.802 -6.998 1.00 0.00 56 GLU A C 12
ATOM 18585 O O . GLU A 1 56 ? 5.297 1.450 -8.022 1.00 0.00 56 GLU A O 12
ATOM 18597 N N . GLY A 1 57 ? 4.490 1.282 -5.916 1.00 0.00 57 GLY A N 12
ATOM 18598 C CA . GLY A 1 57 ? 4.033 2.660 -5.862 1.00 0.00 57 GLY A CA 12
ATOM 18599 C C . GLY A 1 57 ? 2.605 2.786 -6.397 1.00 0.00 57 GLY A C 12
ATOM 18600 O O . GLY A 1 57 ? 2.137 3.890 -6.673 1.00 0.00 57 GLY A O 12
ATOM 18604 N N . ASP A 1 58 ? 1.953 1.640 -6.528 1.00 0.00 58 ASP A N 12
ATOM 18605 C CA . ASP A 1 58 ? 0.589 1.608 -7.026 1.00 0.00 58 ASP A CA 12
ATOM 18606 C C . ASP A 1 58 ? -0.312 2.409 -6.083 1.00 0.00 58 ASP A C 12
ATOM 18607 O O . ASP A 1 58 ? -0.349 2.146 -4.882 1.00 0.00 58 ASP A O 12
ATOM 18616 N N . TYR A 1 59 ? -1.017 3.369 -6.663 1.00 0.00 59 TYR A N 12
ATOM 18617 C CA . TYR A 1 59 ? -1.915 4.210 -5.890 1.00 0.00 59 TYR A CA 12
ATOM 18618 C C . TYR A 1 59 ? -3.361 3.726 -6.013 1.00 0.00 59 TYR A C 12
ATOM 18619 O O . TYR A 1 59 ? -4.042 4.034 -6.990 1.00 0.00 59 TYR A O 12
ATOM 18637 N N . ILE A 1 60 ? -3.788 2.975 -5.008 1.00 0.00 60 ILE A N 12
ATOM 18638 C CA . ILE A 1 60 ? -5.141 2.446 -4.991 1.00 0.00 60 ILE A CA 12
ATOM 18639 C C . ILE A 1 60 ? -6.137 3.600 -5.118 1.00 0.00 60 ILE A C 12
ATOM 18640 O O . ILE A 1 60 ? -6.006 4.616 -4.437 1.00 0.00 60 ILE A O 12
ATOM 18656 N N . VAL A 1 61 ? -7.112 3.404 -5.994 1.00 0.00 61 VAL A N 12
ATOM 18657 C CA . VAL A 1 61 ? -8.130 4.416 -6.219 1.00 0.00 61 VAL A CA 12
ATOM 18658 C C . VAL A 1 61 ? -9.494 3.861 -5.804 1.00 0.00 61 VAL A C 12
ATOM 18659 O O . VAL A 1 61 ? -10.321 4.586 -5.251 1.00 0.00 61 VAL A O 12
ATOM 18672 N N . SER A 1 62 ? -9.688 2.582 -6.086 1.00 0.00 62 SER A N 12
ATOM 18673 C CA . SER A 1 62 ? -10.938 1.922 -5.749 1.00 0.00 62 SER A CA 12
ATOM 18674 C C . SER A 1 62 ? -10.742 0.404 -5.739 1.00 0.00 62 SER A C 12
ATOM 18675 O O . SER A 1 62 ? -9.825 -0.111 -6.376 1.00 0.00 62 SER A O 12
ATOM 18683 N N . ILE A 1 63 ? -11.620 -0.269 -5.009 1.00 0.00 63 ILE A N 12
ATOM 18684 C CA . ILE A 1 63 ? -11.555 -1.717 -4.907 1.00 0.00 63 ILE A CA 12
ATOM 18685 C C . ILE A 1 63 ? -12.950 -2.302 -5.133 1.00 0.00 63 ILE A C 12
ATOM 18686 O O . ILE A 1 63 ? -13.847 -2.112 -4.313 1.00 0.00 63 ILE A O 12
ATOM 18702 N N . GLN A 1 64 ? -13.090 -3.003 -6.249 1.00 0.00 64 GLN A N 12
ATOM 18703 C CA . GLN A 1 64 ? -14.361 -3.618 -6.592 1.00 0.00 64 GLN A CA 12
ATOM 18704 C C . GLN A 1 64 ? -15.353 -2.555 -7.066 1.00 0.00 64 GLN A C 12
ATOM 18705 O O . GLN A 1 64 ? -15.879 -2.642 -8.175 1.00 0.00 64 GLN A O 12
ATOM 18719 N N . GLY A 1 65 ? -15.580 -1.575 -6.203 1.00 0.00 65 GLY A N 12
ATOM 18720 C CA . GLY A 1 65 ? -16.501 -0.497 -6.520 1.00 0.00 65 GLY A CA 12
ATOM 18721 C C . GLY A 1 65 ? -16.614 0.488 -5.354 1.00 0.00 65 GLY A C 12
ATOM 18722 O O . GLY A 1 65 ? -17.691 1.018 -5.087 1.00 0.00 65 GLY A O 12
ATOM 18726 N N . VAL A 1 66 ? -15.487 0.702 -4.692 1.00 0.00 66 VAL A N 12
ATOM 18727 C CA . VAL A 1 66 ? -15.445 1.614 -3.561 1.00 0.00 66 VAL A CA 12
ATOM 18728 C C . VAL A 1 66 ? -14.355 2.661 -3.794 1.00 0.00 66 VAL A C 12
ATOM 18729 O O . VAL A 1 66 ? -13.388 2.406 -4.512 1.00 0.00 66 VAL A O 12
ATOM 18742 N N . ASP A 1 67 ? -14.546 3.817 -3.176 1.00 0.00 67 ASP A N 12
ATOM 18743 C CA . ASP A 1 67 ? -13.591 4.903 -3.307 1.00 0.00 67 ASP A CA 12
ATOM 18744 C C . ASP A 1 67 ? -12.419 4.665 -2.354 1.00 0.00 67 ASP A C 12
ATOM 18745 O O . ASP A 1 67 ? -12.615 4.510 -1.149 1.00 0.00 67 ASP A O 12
ATOM 18754 N N . CYS A 1 68 ? -11.225 4.643 -2.928 1.00 0.00 68 CYS A N 12
ATOM 18755 C CA . CYS A 1 68 ? -10.021 4.425 -2.144 1.00 0.00 68 CYS A CA 12
ATOM 18756 C C . CYS A 1 68 ? -8.957 5.421 -2.611 1.00 0.00 68 CYS A C 12
ATOM 18757 O O . CYS A 1 68 ? -7.844 5.029 -2.956 1.00 0.00 68 CYS A O 12
ATOM 18765 N N . LYS A 1 69 ? -9.338 6.690 -2.607 1.00 0.00 69 LYS A N 12
ATOM 18766 C CA . LYS A 1 69 ? -8.431 7.745 -3.026 1.00 0.00 69 LYS A CA 12
ATOM 18767 C C . LYS A 1 69 ? -7.965 8.529 -1.797 1.00 0.00 69 LYS A C 12
ATOM 18768 O O . LYS A 1 69 ? -6.815 8.959 -1.730 1.00 0.00 69 LYS A O 12
ATOM 18787 N N . TRP A 1 70 ? -8.883 8.692 -0.856 1.00 0.00 70 TRP A N 12
ATOM 18788 C CA . TRP A 1 70 ? -8.581 9.416 0.367 1.00 0.00 70 TRP A CA 12
ATOM 18789 C C . TRP A 1 70 ? -8.395 8.394 1.489 1.00 0.00 70 TRP A C 12
ATOM 18790 O O . TRP A 1 70 ? -7.588 8.599 2.394 1.00 0.00 70 TRP A O 12
ATOM 18811 N N . LEU A 1 71 ? -9.156 7.313 1.393 1.00 0.00 71 LEU A N 12
ATOM 18812 C CA . LEU A 1 71 ? -9.085 6.257 2.390 1.00 0.00 71 LEU A CA 12
ATOM 18813 C C . LEU A 1 71 ? -7.626 6.046 2.800 1.00 0.00 71 LEU A C 12
ATOM 18814 O O . LEU A 1 71 ? -6.716 6.263 2.002 1.00 0.00 71 LEU A O 12
ATOM 18830 N N . THR A 1 72 ? -7.450 5.627 4.044 1.00 0.00 72 THR A N 12
ATOM 18831 C CA . THR A 1 72 ? -6.117 5.384 4.570 1.00 0.00 72 THR A CA 12
ATOM 18832 C C . THR A 1 72 ? -5.703 3.932 4.324 1.00 0.00 72 THR A C 12
ATOM 18833 O O . THR A 1 72 ? -6.245 3.269 3.441 1.00 0.00 72 THR A O 12
ATOM 18844 N N . VAL A 1 73 ? -4.746 3.480 5.121 1.00 0.00 73 VAL A N 12
ATOM 18845 C CA . VAL A 1 73 ? -4.252 2.118 5.000 1.00 0.00 73 VAL A CA 12
ATOM 18846 C C . VAL A 1 73 ? -5.286 1.153 5.583 1.00 0.00 73 VAL A C 12
ATOM 18847 O O . VAL A 1 73 ? -5.675 0.186 4.930 1.00 0.00 73 VAL A O 12
ATOM 18860 N N . SER A 1 74 ? -5.702 1.448 6.806 1.00 0.00 74 SER A N 12
ATOM 18861 C CA . SER A 1 74 ? -6.683 0.618 7.484 1.00 0.00 74 SER A CA 12
ATOM 18862 C C . SER A 1 74 ? -7.944 0.493 6.627 1.00 0.00 74 SER A C 12
ATOM 18863 O O . SER A 1 74 ? -8.350 -0.612 6.271 1.00 0.00 74 SER A O 12
ATOM 18871 N N . GLU A 1 75 ? -8.530 1.642 6.322 1.00 0.00 75 GLU A N 12
ATOM 18872 C CA . GLU A 1 75 ? -9.737 1.675 5.514 1.00 0.00 75 GLU A CA 12
ATOM 18873 C C . GLU A 1 75 ? -9.621 0.692 4.347 1.00 0.00 75 GLU A C 12
ATOM 18874 O O . GLU A 1 75 ? -10.474 -0.178 4.177 1.00 0.00 75 GLU A O 12
ATOM 18886 N N . VAL A 1 76 ? -8.560 0.864 3.573 1.00 0.00 76 VAL A N 12
ATOM 18887 C CA . VAL A 1 76 ? -8.322 0.003 2.427 1.00 0.00 76 VAL A CA 12
ATOM 18888 C C . VAL A 1 76 ? -8.095 -1.431 2.910 1.00 0.00 76 VAL A C 12
ATOM 18889 O O . VAL A 1 76 ? -8.852 -2.335 2.561 1.00 0.00 76 VAL A O 12
ATOM 18902 N N . MET A 1 77 ? -7.048 -1.594 3.707 1.00 0.00 77 MET A N 12
ATOM 18903 C CA . MET A 1 77 ? -6.712 -2.903 4.241 1.00 0.00 77 MET A CA 12
ATOM 18904 C C . MET A 1 77 ? -7.972 -3.673 4.640 1.00 0.00 77 MET A C 12
ATOM 18905 O O . MET A 1 77 ? -8.111 -4.852 4.318 1.00 0.00 77 MET A O 12
ATOM 18919 N N . LYS A 1 78 ? -8.859 -2.975 5.334 1.00 0.00 78 LYS A N 12
ATOM 18920 C CA . LYS A 1 78 ? -10.103 -3.579 5.779 1.00 0.00 78 LYS A CA 12
ATOM 18921 C C . LYS A 1 78 ? -10.957 -3.935 4.561 1.00 0.00 78 LYS A C 12
ATOM 18922 O O . LYS A 1 78 ? -11.533 -5.020 4.498 1.00 0.00 78 LYS A O 12
ATOM 18941 N N . LEU A 1 79 ? -11.012 -3.001 3.623 1.00 0.00 79 LEU A N 12
ATOM 18942 C CA . LEU A 1 79 ? -11.786 -3.203 2.410 1.00 0.00 79 LEU A CA 12
ATOM 18943 C C . LEU A 1 79 ? -11.202 -4.381 1.628 1.00 0.00 79 LEU A C 12
ATOM 18944 O O . LEU A 1 79 ? -11.899 -5.010 0.834 1.00 0.00 79 LEU A O 12
ATOM 18960 N N . LEU A 1 80 ? -9.928 -4.643 1.879 1.00 0.00 80 LEU A N 12
ATOM 18961 C CA . LEU A 1 80 ? -9.241 -5.734 1.208 1.00 0.00 80 LEU A CA 12
ATOM 18962 C C . LEU A 1 80 ? -9.468 -7.030 1.989 1.00 0.00 80 LEU A C 12
ATOM 18963 O O . LEU A 1 80 ? -9.805 -8.059 1.406 1.00 0.00 80 LEU A O 12
ATOM 18979 N N . LYS A 1 81 ? -9.273 -6.937 3.297 1.00 0.00 81 LYS A N 12
ATOM 18980 C CA . LYS A 1 81 ? -9.452 -8.090 4.163 1.00 0.00 81 LYS A CA 12
ATOM 18981 C C . LYS A 1 81 ? -10.871 -8.636 3.992 1.00 0.00 81 LYS A C 12
ATOM 18982 O O . LYS A 1 81 ? -11.059 -9.836 3.797 1.00 0.00 81 LYS A O 12
ATOM 19001 N N . SER A 1 82 ? -11.833 -7.729 4.072 1.00 0.00 82 SER A N 12
ATOM 19002 C CA . SER A 1 82 ? -13.230 -8.105 3.929 1.00 0.00 82 SER A CA 12
ATOM 19003 C C . SER A 1 82 ? -13.393 -9.075 2.757 1.00 0.00 82 SER A C 12
ATOM 19004 O O . SER A 1 82 ? -14.188 -10.011 2.828 1.00 0.00 82 SER A O 12
ATOM 19012 N N . PHE A 1 83 ? -12.626 -8.820 1.707 1.00 0.00 83 PHE A N 12
ATOM 19013 C CA . PHE A 1 83 ? -12.675 -9.659 0.522 1.00 0.00 83 PHE A CA 12
ATOM 19014 C C . PHE A 1 83 ? -11.578 -10.725 0.560 1.00 0.00 83 PHE A C 12
ATOM 19015 O O . PHE A 1 83 ? -10.947 -11.007 -0.458 1.00 0.00 83 PHE A O 12
ATOM 19032 N N . GLY A 1 84 ? -11.385 -11.289 1.743 1.00 0.00 84 GLY A N 12
ATOM 19033 C CA . GLY A 1 84 ? -10.376 -12.318 1.926 1.00 0.00 84 GLY A CA 12
ATOM 19034 C C . GLY A 1 84 ? -10.796 -13.625 1.252 1.00 0.00 84 GLY A C 12
ATOM 19035 O O . GLY A 1 84 ? -11.890 -14.131 1.499 1.00 0.00 84 GLY A O 12
ATOM 19039 N N . GLY A 1 85 ? -9.906 -14.134 0.413 1.00 0.00 85 GLY A N 12
ATOM 19040 C CA . GLY A 1 85 ? -10.171 -15.373 -0.299 1.00 0.00 85 GLY A CA 12
ATOM 19041 C C . GLY A 1 85 ? -11.249 -15.173 -1.365 1.00 0.00 85 GLY A C 12
ATOM 19042 O O . GLY A 1 85 ? -11.890 -16.131 -1.794 1.00 0.00 85 GLY A O 12
ATOM 19046 N N . GLU A 1 86 ? -11.417 -13.920 -1.763 1.00 0.00 86 GLU A N 12
ATOM 19047 C CA . GLU A 1 86 ? -12.407 -13.581 -2.772 1.00 0.00 86 GLU A CA 12
ATOM 19048 C C . GLU A 1 86 ? -11.786 -12.683 -3.844 1.00 0.00 86 GLU A C 12
ATOM 19049 O O . GLU A 1 86 ? -11.257 -11.617 -3.536 1.00 0.00 86 GLU A O 12
ATOM 19061 N N . GLU A 1 87 ? -11.871 -13.148 -5.082 1.00 0.00 87 GLU A N 12
ATOM 19062 C CA . GLU A 1 87 ? -11.325 -12.401 -6.201 1.00 0.00 87 GLU A CA 12
ATOM 19063 C C . GLU A 1 87 ? -12.006 -11.035 -6.311 1.00 0.00 87 GLU A C 12
ATOM 19064 O O . GLU A 1 87 ? -13.228 -10.954 -6.422 1.00 0.00 87 GLU A O 12
ATOM 19076 N N . VAL A 1 88 ? -11.185 -9.996 -6.275 1.00 0.00 88 VAL A N 12
ATOM 19077 C CA . VAL A 1 88 ? -11.692 -8.637 -6.368 1.00 0.00 88 VAL A CA 12
ATOM 19078 C C . VAL A 1 88 ? -10.997 -7.916 -7.525 1.00 0.00 88 VAL A C 12
ATOM 19079 O O . VAL A 1 88 ? -10.051 -8.441 -8.109 1.00 0.00 88 VAL A O 12
ATOM 19092 N N . GLU A 1 89 ? -11.494 -6.724 -7.820 1.00 0.00 89 GLU A N 12
ATOM 19093 C CA . GLU A 1 89 ? -10.932 -5.925 -8.896 1.00 0.00 89 GLU A CA 12
ATOM 19094 C C . GLU A 1 89 ? -10.323 -4.637 -8.339 1.00 0.00 89 GLU A C 12
ATOM 19095 O O . GLU A 1 89 ? -11.042 -3.682 -8.046 1.00 0.00 89 GLU A O 12
ATOM 19107 N N . MET A 1 90 ? -9.005 -4.651 -8.210 1.00 0.00 90 MET A N 12
ATOM 19108 C CA . MET A 1 90 ? -8.291 -3.495 -7.693 1.00 0.00 90 MET A CA 12
ATOM 19109 C C . MET A 1 90 ? -7.840 -2.576 -8.830 1.00 0.00 90 MET A C 12
ATOM 19110 O O . MET A 1 90 ? -7.350 -3.046 -9.856 1.00 0.00 90 MET A O 12
ATOM 19124 N N . LYS A 1 91 ? -8.020 -1.282 -8.609 1.00 0.00 91 LYS A N 12
ATOM 19125 C CA . LYS A 1 91 ? -7.637 -0.293 -9.602 1.00 0.00 91 LYS A CA 12
ATOM 19126 C C . LYS A 1 91 ? -6.510 0.577 -9.041 1.00 0.00 91 LYS A C 12
ATOM 19127 O O . LYS A 1 91 ? -6.624 1.113 -7.941 1.00 0.00 91 LYS A O 12
ATOM 19146 N N . VAL A 1 92 ? -5.447 0.689 -9.824 1.00 0.00 92 VAL A N 12
ATOM 19147 C CA . VAL A 1 92 ? -4.300 1.484 -9.420 1.00 0.00 92 VAL A CA 12
ATOM 19148 C C . VAL A 1 92 ? -3.861 2.370 -10.587 1.00 0.00 92 VAL A C 12
ATOM 19149 O O . VAL A 1 92 ? -4.107 2.041 -11.747 1.00 0.00 92 VAL A O 12
ATOM 19162 N N . VAL A 1 93 ? -3.219 3.476 -10.241 1.00 0.00 93 VAL A N 12
ATOM 19163 C CA . VAL A 1 93 ? -2.744 4.411 -11.246 1.00 0.00 93 VAL A CA 12
ATOM 19164 C C . VAL A 1 93 ? -1.303 4.812 -10.923 1.00 0.00 93 VAL A C 12
ATOM 19165 O O . VAL A 1 93 ? -0.833 4.605 -9.806 1.00 0.00 93 VAL A O 12
ATOM 19178 N N . SER A 1 94 ? -0.642 5.379 -11.922 1.00 0.00 94 SER A N 12
ATOM 19179 C CA . SER A 1 94 ? 0.735 5.810 -11.758 1.00 0.00 94 SER A CA 12
ATOM 19180 C C . SER A 1 94 ? 0.795 7.334 -11.631 1.00 0.00 94 SER A C 12
ATOM 19181 O O . SER A 1 94 ? -0.178 8.024 -11.930 1.00 0.00 94 SER A O 12
ATOM 19189 N N . LEU A 1 95 ? 1.947 7.814 -11.185 1.00 0.00 95 LEU A N 12
ATOM 19190 C CA . LEU A 1 95 ? 2.146 9.243 -11.014 1.00 0.00 95 LEU A CA 12
ATOM 19191 C C . LEU A 1 95 ? 3.210 9.727 -12.002 1.00 0.00 95 LEU A C 12
ATOM 19192 O O . LEU A 1 95 ? 4.311 9.181 -12.050 1.00 0.00 95 LEU A O 12
ATOM 19208 N N . LEU A 1 96 ? 2.843 10.746 -12.765 1.00 0.00 96 LEU A N 12
ATOM 19209 C CA . LEU A 1 96 ? 3.753 11.310 -13.748 1.00 0.00 96 LEU A CA 12
ATOM 19210 C C . LEU A 1 96 ? 4.153 12.722 -13.316 1.00 0.00 96 LEU A C 12
ATOM 19211 O O . LEU A 1 96 ? 3.293 13.563 -13.058 1.00 0.00 96 LEU A O 12
ATOM 19227 N N . ASP A 1 97 ? 5.458 12.938 -13.250 1.00 0.00 97 ASP A N 12
ATOM 19228 C CA . ASP A 1 97 ? 5.983 14.234 -12.853 1.00 0.00 97 ASP A CA 12
ATOM 19229 C C . ASP A 1 97 ? 6.830 14.806 -13.991 1.00 0.00 97 ASP A C 12
ATOM 19230 O O . ASP A 1 97 ? 7.390 14.057 -14.791 1.00 0.00 97 ASP A O 12
ATOM 19239 N N . SER A 1 98 ? 6.898 16.129 -14.028 1.00 0.00 98 SER A N 12
ATOM 19240 C CA . SER A 1 98 ? 7.668 16.811 -15.055 1.00 0.00 98 SER A CA 12
ATOM 19241 C C . SER A 1 98 ? 9.125 16.347 -15.011 1.00 0.00 98 SER A C 12
ATOM 19242 O O . SER A 1 98 ? 9.557 15.739 -14.033 1.00 0.00 98 SER A O 12
ATOM 19250 N N . THR A 1 99 ? 9.843 16.652 -16.082 1.00 0.00 99 THR A N 12
ATOM 19251 C CA . THR A 1 99 ? 11.242 16.274 -16.178 1.00 0.00 99 THR A CA 12
ATOM 19252 C C . THR A 1 99 ? 12.132 17.518 -16.168 1.00 0.00 99 THR A C 12
ATOM 19253 O O . THR A 1 99 ? 11.962 18.414 -16.993 1.00 0.00 99 THR A O 12
ATOM 19264 N N . SER A 1 100 ? 13.063 17.534 -15.224 1.00 0.00 100 SER A N 12
ATOM 19265 C CA . SER A 1 100 ? 13.980 18.653 -15.096 1.00 0.00 100 SER A CA 12
ATOM 19266 C C . SER A 1 100 ? 15.425 18.151 -15.114 1.00 0.00 100 SER A C 12
ATOM 19267 O O . SER A 1 100 ? 15.689 16.999 -14.772 1.00 0.00 100 SER A O 12
ATOM 19275 N N . SER A 1 101 ? 16.322 19.039 -15.516 1.00 0.00 101 SER A N 12
ATOM 19276 C CA . SER A 1 101 ? 17.733 18.700 -15.583 1.00 0.00 101 SER A CA 12
ATOM 19277 C C . SER A 1 101 ? 18.532 19.889 -16.120 1.00 0.00 101 SER A C 12
ATOM 19278 O O . SER A 1 101 ? 18.259 20.383 -17.213 1.00 0.00 101 SER A O 12
ATOM 19286 N N . MET A 1 102 ? 19.504 20.315 -15.326 1.00 0.00 102 MET A N 12
ATOM 19287 C CA . MET A 1 102 ? 20.344 21.437 -15.708 1.00 0.00 102 MET A CA 12
ATOM 19288 C C . MET A 1 102 ? 21.552 21.559 -14.776 1.00 0.00 102 MET A C 12
ATOM 19289 O O . MET A 1 102 ? 21.453 21.272 -13.584 1.00 0.00 102 MET A O 12
ATOM 19303 N N . HIS A 1 103 ? 22.665 21.984 -15.356 1.00 0.00 103 HIS A N 12
ATOM 19304 C CA . HIS A 1 103 ? 23.891 22.148 -14.593 1.00 0.00 103 HIS A CA 12
ATOM 19305 C C . HIS A 1 103 ? 24.952 22.822 -15.464 1.00 0.00 103 HIS A C 12
ATOM 19306 O O . HIS A 1 103 ? 24.796 22.911 -16.681 1.00 0.00 103 HIS A O 12
ATOM 19320 N N . ASN A 1 104 ? 26.007 23.280 -14.807 1.00 0.00 104 ASN A N 12
ATOM 19321 C CA . ASN A 1 104 ? 27.094 23.944 -15.507 1.00 0.00 104 ASN A CA 12
ATOM 19322 C C . ASN A 1 104 ? 28.268 24.143 -14.546 1.00 0.00 104 ASN A C 12
ATOM 19323 O O . ASN A 1 104 ? 28.094 24.091 -13.329 1.00 0.00 104 ASN A O 12
ATOM 19334 N N . LYS A 1 105 ? 29.437 24.366 -15.128 1.00 0.00 105 LYS A N 12
ATOM 19335 C CA . LYS A 1 105 ? 30.639 24.573 -14.339 1.00 0.00 105 LYS A CA 12
ATOM 19336 C C . LYS A 1 105 ? 31.568 25.538 -15.076 1.00 0.00 105 LYS A C 12
ATOM 19337 O O . LYS A 1 105 ? 31.504 25.656 -16.299 1.00 0.00 105 LYS A O 12
ATOM 19356 N N . SER A 1 106 ? 32.412 26.205 -14.301 1.00 0.00 106 SER A N 12
ATOM 19357 C CA . SER A 1 106 ? 33.353 27.157 -14.866 1.00 0.00 106 SER A CA 12
ATOM 19358 C C . SER A 1 106 ? 34.239 27.735 -13.760 1.00 0.00 106 SER A C 12
ATOM 19359 O O . SER A 1 106 ? 33.826 27.809 -12.604 1.00 0.00 106 SER A O 12
ATOM 19367 N N . GLY A 1 107 ? 35.441 28.128 -14.155 1.00 0.00 107 GLY A N 12
ATOM 19368 C CA . GLY A 1 107 ? 36.389 28.697 -13.211 1.00 0.00 107 GLY A CA 12
ATOM 19369 C C . GLY A 1 107 ? 37.829 28.467 -13.675 1.00 0.00 107 GLY A C 12
ATOM 19370 O O . GLY A 1 107 ? 38.476 27.510 -13.252 1.00 0.00 107 GLY A O 12
ATOM 19374 N N . PRO A 1 108 ? 38.301 29.383 -14.562 1.00 0.00 108 PRO A N 12
ATOM 19375 C CA . PRO A 1 108 ? 39.652 29.290 -15.088 1.00 0.00 108 PRO A CA 12
ATOM 19376 C C . PRO A 1 108 ? 40.680 29.723 -14.040 1.00 0.00 108 PRO A C 12
ATOM 19377 O O . PRO A 1 108 ? 41.463 28.906 -13.558 1.00 0.00 108 PRO A O 12
ATOM 19388 N N . SER A 1 109 ? 40.642 31.008 -13.718 1.00 0.00 109 SER A N 12
ATOM 19389 C CA . SER A 1 109 ? 41.560 31.560 -12.736 1.00 0.00 109 SER A CA 12
ATOM 19390 C C . SER A 1 109 ? 42.980 31.588 -13.305 1.00 0.00 109 SER A C 12
ATOM 19391 O O . SER A 1 109 ? 43.419 30.629 -13.937 1.00 0.00 109 SER A O 12
ATOM 19399 N N . SER A 1 110 ? 43.659 32.700 -13.061 1.00 0.00 110 SER A N 12
ATOM 19400 C CA . SER A 1 110 ? 45.020 32.866 -13.541 1.00 0.00 110 SER A CA 12
ATOM 19401 C C . SER A 1 110 ? 45.799 33.786 -12.599 1.00 0.00 110 SER A C 12
ATOM 19402 O O . SER A 1 110 ? 45.210 34.615 -11.907 1.00 0.00 110 SER A O 12
ATOM 19410 N N . GLY A 1 111 ? 47.112 33.608 -12.602 1.00 0.00 111 GLY A N 12
ATOM 19411 C CA . GLY A 1 111 ? 47.978 34.412 -11.755 1.00 0.00 111 GLY A CA 12
ATOM 19412 C C . GLY A 1 111 ? 48.890 35.306 -12.597 1.00 0.00 111 GLY A C 12
ATOM 19413 O O . GLY A 1 111 ? 49.932 34.861 -13.076 1.00 0.00 111 GLY A O 12
ATOM 19417 N N . GLY A 1 1 ? -20.576 15.679 -30.106 1.00 0.00 1 GLY A N 13
ATOM 19418 C CA . GLY A 1 1 ? -19.748 16.808 -29.717 1.00 0.00 1 GLY A CA 13
ATOM 19419 C C . GLY A 1 1 ? -19.649 16.917 -28.194 1.00 0.00 1 GLY A C 13
ATOM 19420 O O . GLY A 1 1 ? -19.779 15.918 -27.487 1.00 0.00 1 GLY A O 13
ATOM 19424 N N . SER A 1 2 ? -19.421 18.138 -27.733 1.00 0.00 2 SER A N 13
ATOM 19425 C CA . SER A 1 2 ? -19.304 18.390 -26.307 1.00 0.00 2 SER A CA 13
ATOM 19426 C C . SER A 1 2 ? -18.268 17.448 -25.692 1.00 0.00 2 SER A C 13
ATOM 19427 O O . SER A 1 2 ? -18.604 16.347 -25.258 1.00 0.00 2 SER A O 13
ATOM 19435 N N . SER A 1 3 ? -17.028 17.914 -25.675 1.00 0.00 3 SER A N 13
ATOM 19436 C CA . SER A 1 3 ? -15.939 17.127 -25.121 1.00 0.00 3 SER A CA 13
ATOM 19437 C C . SER A 1 3 ? -15.212 17.928 -24.040 1.00 0.00 3 SER A C 13
ATOM 19438 O O . SER A 1 3 ? -15.177 19.157 -24.090 1.00 0.00 3 SER A O 13
ATOM 19446 N N . GLY A 1 4 ? -14.648 17.200 -23.087 1.00 0.00 4 GLY A N 13
ATOM 19447 C CA . GLY A 1 4 ? -13.923 17.828 -21.995 1.00 0.00 4 GLY A CA 13
ATOM 19448 C C . GLY A 1 4 ? -12.646 18.502 -22.501 1.00 0.00 4 GLY A C 13
ATOM 19449 O O . GLY A 1 4 ? -12.308 18.395 -23.679 1.00 0.00 4 GLY A O 13
ATOM 19453 N N . SER A 1 5 ? -11.972 19.182 -21.586 1.00 0.00 5 SER A N 13
ATOM 19454 C CA . SER A 1 5 ? -10.739 19.873 -21.924 1.00 0.00 5 SER A CA 13
ATOM 19455 C C . SER A 1 5 ? -9.744 19.765 -20.767 1.00 0.00 5 SER A C 13
ATOM 19456 O O . SER A 1 5 ? -10.006 20.254 -19.670 1.00 0.00 5 SER A O 13
ATOM 19464 N N . SER A 1 6 ? -8.621 19.121 -21.053 1.00 0.00 6 SER A N 13
ATOM 19465 C CA . SER A 1 6 ? -7.585 18.942 -20.050 1.00 0.00 6 SER A CA 13
ATOM 19466 C C . SER A 1 6 ? -6.241 19.429 -20.595 1.00 0.00 6 SER A C 13
ATOM 19467 O O . SER A 1 6 ? -5.690 18.835 -21.521 1.00 0.00 6 SER A O 13
ATOM 19475 N N . GLY A 1 7 ? -5.750 20.504 -19.996 1.00 0.00 7 GLY A N 13
ATOM 19476 C CA . GLY A 1 7 ? -4.480 21.077 -20.410 1.00 0.00 7 GLY A CA 13
ATOM 19477 C C . GLY A 1 7 ? -3.367 20.709 -19.427 1.00 0.00 7 GLY A C 13
ATOM 19478 O O . GLY A 1 7 ? -2.900 19.571 -19.409 1.00 0.00 7 GLY A O 13
ATOM 19482 N N . SER A 1 8 ? -2.974 21.694 -18.633 1.00 0.00 8 SER A N 13
ATOM 19483 C CA . SER A 1 8 ? -1.924 21.489 -17.649 1.00 0.00 8 SER A CA 13
ATOM 19484 C C . SER A 1 8 ? -2.304 22.164 -16.330 1.00 0.00 8 SER A C 13
ATOM 19485 O O . SER A 1 8 ? -1.935 23.312 -16.087 1.00 0.00 8 SER A O 13
ATOM 19493 N N . ALA A 1 9 ? -3.035 21.422 -15.511 1.00 0.00 9 ALA A N 13
ATOM 19494 C CA . ALA A 1 9 ? -3.469 21.934 -14.223 1.00 0.00 9 ALA A CA 13
ATOM 19495 C C . ALA A 1 9 ? -3.734 20.762 -13.275 1.00 0.00 9 ALA A C 13
ATOM 19496 O O . ALA A 1 9 ? -4.253 19.728 -13.692 1.00 0.00 9 ALA A O 13
ATOM 19503 N N . SER A 1 10 ? -3.364 20.963 -12.019 1.00 0.00 10 SER A N 13
ATOM 19504 C CA . SER A 1 10 ? -3.555 19.936 -11.009 1.00 0.00 10 SER A CA 13
ATOM 19505 C C . SER A 1 10 ? -2.617 18.758 -11.277 1.00 0.00 10 SER A C 13
ATOM 19506 O O . SER A 1 10 ? -2.197 18.540 -12.413 1.00 0.00 10 SER A O 13
ATOM 19514 N N . LYS A 1 11 ? -2.316 18.029 -10.213 1.00 0.00 11 LYS A N 13
ATOM 19515 C CA . LYS A 1 11 ? -1.434 16.878 -10.319 1.00 0.00 11 LYS A CA 13
ATOM 19516 C C . LYS A 1 11 ? -1.971 15.927 -11.391 1.00 0.00 11 LYS A C 13
ATOM 19517 O O . LYS A 1 11 ? -3.170 15.655 -11.440 1.00 0.00 11 LYS A O 13
ATOM 19536 N N . ARG A 1 12 ? -1.058 15.448 -12.222 1.00 0.00 12 ARG A N 13
ATOM 19537 C CA . ARG A 1 12 ? -1.425 14.533 -13.290 1.00 0.00 12 ARG A CA 13
ATOM 19538 C C . ARG A 1 12 ? -1.288 13.084 -12.818 1.00 0.00 12 ARG A C 13
ATOM 19539 O O . ARG A 1 12 ? -0.223 12.675 -12.358 1.00 0.00 12 ARG A O 13
ATOM 19560 N N . TRP A 1 13 ? -2.381 12.347 -12.948 1.00 0.00 13 TRP A N 13
ATOM 19561 C CA . TRP A 1 13 ? -2.396 10.953 -12.541 1.00 0.00 13 TRP A CA 13
ATOM 19562 C C . TRP A 1 13 ? -2.704 10.103 -13.775 1.00 0.00 13 TRP A C 13
ATOM 19563 O O . TRP A 1 13 ? -3.393 10.554 -14.689 1.00 0.00 13 TRP A O 13
ATOM 19584 N N . SER A 1 14 ? -2.178 8.887 -13.763 1.00 0.00 14 SER A N 13
ATOM 19585 C CA . SER A 1 14 ? -2.387 7.969 -14.870 1.00 0.00 14 SER A CA 13
ATOM 19586 C C . SER A 1 14 ? -3.755 7.297 -14.741 1.00 0.00 14 SER A C 13
ATOM 19587 O O . SER A 1 14 ? -4.444 7.471 -13.737 1.00 0.00 14 SER A O 13
ATOM 19595 N N . PRO A 1 15 ? -4.118 6.523 -15.799 1.00 0.00 15 PRO A N 13
ATOM 19596 C CA . PRO A 1 15 ? -5.391 5.824 -15.814 1.00 0.00 15 PRO A CA 13
ATOM 19597 C C . PRO A 1 15 ? -5.358 4.605 -14.889 1.00 0.00 15 PRO A C 13
ATOM 19598 O O . PRO A 1 15 ? -4.315 3.977 -14.722 1.00 0.00 15 PRO A O 13
ATOM 19609 N N . PRO A 1 16 ? -6.544 4.301 -14.298 1.00 0.00 16 PRO A N 13
ATOM 19610 C CA . PRO A 1 16 ? -6.661 3.169 -13.394 1.00 0.00 16 PRO A CA 13
ATOM 19611 C C . PRO A 1 16 ? -6.668 1.848 -14.168 1.00 0.00 16 PRO A C 13
ATOM 19612 O O . PRO A 1 16 ? -7.438 1.683 -15.113 1.00 0.00 16 PRO A O 13
ATOM 19623 N N . ARG A 1 17 ? -5.802 0.943 -13.738 1.00 0.00 17 ARG A N 13
ATOM 19624 C CA . ARG A 1 17 ? -5.699 -0.357 -14.378 1.00 0.00 17 ARG A CA 13
ATOM 19625 C C . ARG A 1 17 ? -6.625 -1.362 -13.691 1.00 0.00 17 ARG A C 13
ATOM 19626 O O . ARG A 1 17 ? -7.049 -1.147 -12.556 1.00 0.00 17 ARG A O 13
ATOM 19647 N N . GLY A 1 18 ? -6.913 -2.440 -14.407 1.00 0.00 18 GLY A N 13
ATOM 19648 C CA . GLY A 1 18 ? -7.781 -3.479 -13.880 1.00 0.00 18 GLY A CA 13
ATOM 19649 C C . GLY A 1 18 ? -6.982 -4.737 -13.532 1.00 0.00 18 GLY A C 13
ATOM 19650 O O . GLY A 1 18 ? -6.429 -5.389 -14.416 1.00 0.00 18 GLY A O 13
ATOM 19654 N N . ILE A 1 19 ? -6.948 -5.039 -12.243 1.00 0.00 19 ILE A N 13
ATOM 19655 C CA . ILE A 1 19 ? -6.227 -6.208 -11.767 1.00 0.00 19 ILE A CA 13
ATOM 19656 C C . ILE A 1 19 ? -7.229 -7.268 -11.307 1.00 0.00 19 ILE A C 13
ATOM 19657 O O . ILE A 1 19 ? -8.354 -6.943 -10.932 1.00 0.00 19 ILE A O 13
ATOM 19673 N N . HIS A 1 20 ? -6.784 -8.516 -11.352 1.00 0.00 20 HIS A N 13
ATOM 19674 C CA . HIS A 1 20 ? -7.628 -9.626 -10.944 1.00 0.00 20 HIS A CA 13
ATOM 19675 C C . HIS A 1 20 ? -6.796 -10.641 -10.158 1.00 0.00 20 HIS A C 13
ATOM 19676 O O . HIS A 1 20 ? -5.940 -11.320 -10.724 1.00 0.00 20 HIS A O 13
ATOM 19690 N N . PHE A 1 21 ? -7.076 -10.712 -8.865 1.00 0.00 21 PHE A N 13
ATOM 19691 C CA . PHE A 1 21 ? -6.364 -11.632 -7.994 1.00 0.00 21 PHE A CA 13
ATOM 19692 C C . PHE A 1 21 ? -7.184 -11.947 -6.741 1.00 0.00 21 PHE A C 13
ATOM 19693 O O . PHE A 1 21 ? -8.247 -11.366 -6.528 1.00 0.00 21 PHE A O 13
ATOM 19710 N N . THR A 1 22 ? -6.659 -12.867 -5.945 1.00 0.00 22 THR A N 13
ATOM 19711 C CA . THR A 1 22 ? -7.329 -13.266 -4.719 1.00 0.00 22 THR A CA 13
ATOM 19712 C C . THR A 1 22 ? -6.557 -12.759 -3.500 1.00 0.00 22 THR A C 13
ATOM 19713 O O . THR A 1 22 ? -5.353 -12.983 -3.385 1.00 0.00 22 THR A O 13
ATOM 19724 N N . VAL A 1 23 ? -7.281 -12.084 -2.619 1.00 0.00 23 VAL A N 13
ATOM 19725 C CA . VAL A 1 23 ? -6.680 -11.543 -1.413 1.00 0.00 23 VAL A CA 13
ATOM 19726 C C . VAL A 1 23 ? -6.228 -12.694 -0.512 1.00 0.00 23 VAL A C 13
ATOM 19727 O O . VAL A 1 23 ? -6.626 -13.840 -0.718 1.00 0.00 23 VAL A O 13
ATOM 19740 N N . GLU A 1 24 ? -5.403 -12.350 0.466 1.00 0.00 24 GLU A N 13
ATOM 19741 C CA . GLU A 1 24 ? -4.893 -13.341 1.398 1.00 0.00 24 GLU A CA 13
ATOM 19742 C C . GLU A 1 24 ? -5.067 -12.854 2.838 1.00 0.00 24 GLU A C 13
ATOM 19743 O O . GLU A 1 24 ? -4.145 -12.285 3.420 1.00 0.00 24 GLU A O 13
ATOM 19755 N N . GLU A 1 25 ? -6.255 -13.096 3.371 1.00 0.00 25 GLU A N 13
ATOM 19756 C CA . GLU A 1 25 ? -6.562 -12.689 4.732 1.00 0.00 25 GLU A CA 13
ATOM 19757 C C . GLU A 1 25 ? -5.765 -13.532 5.730 1.00 0.00 25 GLU A C 13
ATOM 19758 O O . GLU A 1 25 ? -6.345 -14.213 6.575 1.00 0.00 25 GLU A O 13
ATOM 19770 N N . GLY A 1 26 ? -4.449 -13.460 5.600 1.00 0.00 26 GLY A N 13
ATOM 19771 C CA . GLY A 1 26 ? -3.567 -14.208 6.479 1.00 0.00 26 GLY A CA 13
ATOM 19772 C C . GLY A 1 26 ? -2.109 -13.790 6.279 1.00 0.00 26 GLY A C 13
ATOM 19773 O O . GLY A 1 26 ? -1.353 -13.681 7.243 1.00 0.00 26 GLY A O 13
ATOM 19777 N N . ASP A 1 27 ? -1.758 -13.566 5.021 1.00 0.00 27 ASP A N 13
ATOM 19778 C CA . ASP A 1 27 ? -0.404 -13.162 4.683 1.00 0.00 27 ASP A CA 13
ATOM 19779 C C . ASP A 1 27 ? -0.414 -12.447 3.330 1.00 0.00 27 ASP A C 13
ATOM 19780 O O . ASP A 1 27 ? -0.585 -13.081 2.290 1.00 0.00 27 ASP A O 13
ATOM 19789 N N . LEU A 1 28 ? -0.227 -11.137 3.388 1.00 0.00 28 LEU A N 13
ATOM 19790 C CA . LEU A 1 28 ? -0.212 -10.329 2.181 1.00 0.00 28 LEU A CA 13
ATOM 19791 C C . LEU A 1 28 ? 1.234 -10.137 1.719 1.00 0.00 28 LEU A C 13
ATOM 19792 O O . LEU A 1 28 ? 2.146 -10.053 2.540 1.00 0.00 28 LEU A O 13
ATOM 19808 N N . GLY A 1 29 ? 1.399 -10.074 0.405 1.00 0.00 29 GLY A N 13
ATOM 19809 C CA . GLY A 1 29 ? 2.719 -9.894 -0.176 1.00 0.00 29 GLY A CA 13
ATOM 19810 C C . GLY A 1 29 ? 3.038 -8.409 -0.361 1.00 0.00 29 GLY A C 13
ATOM 19811 O O . GLY A 1 29 ? 3.915 -8.053 -1.147 1.00 0.00 29 GLY A O 13
ATOM 19815 N N . PHE A 1 30 ? 2.310 -7.584 0.376 1.00 0.00 30 PHE A N 13
ATOM 19816 C CA . PHE A 1 30 ? 2.505 -6.146 0.303 1.00 0.00 30 PHE A CA 13
ATOM 19817 C C . PHE A 1 30 ? 1.797 -5.437 1.460 1.00 0.00 30 PHE A C 13
ATOM 19818 O O . PHE A 1 30 ? 1.110 -6.075 2.256 1.00 0.00 30 PHE A O 13
ATOM 19835 N N . THR A 1 31 ? 1.991 -4.127 1.516 1.00 0.00 31 THR A N 13
ATOM 19836 C CA . THR A 1 31 ? 1.380 -3.325 2.562 1.00 0.00 31 THR A CA 13
ATOM 19837 C C . THR A 1 31 ? 0.967 -1.958 2.014 1.00 0.00 31 THR A C 13
ATOM 19838 O O . THR A 1 31 ? 1.218 -1.651 0.849 1.00 0.00 31 THR A O 13
ATOM 19849 N N . LEU A 1 32 ? 0.342 -1.173 2.879 1.00 0.00 32 LEU A N 13
ATOM 19850 C CA . LEU A 1 32 ? -0.107 0.155 2.495 1.00 0.00 32 LEU A CA 13
ATOM 19851 C C . LEU A 1 32 ? 0.642 1.201 3.323 1.00 0.00 32 LEU A C 13
ATOM 19852 O O . LEU A 1 32 ? 0.602 1.171 4.552 1.00 0.00 32 LEU A O 13
ATOM 19868 N N . ARG A 1 33 ? 1.308 2.102 2.616 1.00 0.00 33 ARG A N 13
ATOM 19869 C CA . ARG A 1 33 ? 2.066 3.156 3.270 1.00 0.00 33 ARG A CA 13
ATOM 19870 C C . ARG A 1 33 ? 1.554 4.529 2.829 1.00 0.00 33 ARG A C 13
ATOM 19871 O O . ARG A 1 33 ? 0.953 4.659 1.764 1.00 0.00 33 ARG A O 13
ATOM 19892 N N . GLY A 1 34 ? 1.811 5.519 3.672 1.00 0.00 34 GLY A N 13
ATOM 19893 C CA . GLY A 1 34 ? 1.384 6.877 3.383 1.00 0.00 34 GLY A CA 13
ATOM 19894 C C . GLY A 1 34 ? -0.006 7.149 3.961 1.00 0.00 34 GLY A C 13
ATOM 19895 O O . GLY A 1 34 ? -0.497 6.387 4.792 1.00 0.00 34 GLY A O 13
ATOM 19899 N N . ASN A 1 35 ? -0.602 8.238 3.497 1.00 0.00 35 ASN A N 13
ATOM 19900 C CA . ASN A 1 35 ? -1.926 8.621 3.957 1.00 0.00 35 ASN A CA 13
ATOM 19901 C C . ASN A 1 35 ? -2.961 8.231 2.900 1.00 0.00 35 ASN A C 13
ATOM 19902 O O . ASN A 1 35 ? -3.720 7.281 3.090 1.00 0.00 35 ASN A O 13
ATOM 19913 N N . THR A 1 36 ? -2.959 8.984 1.810 1.00 0.00 36 THR A N 13
ATOM 19914 C CA . THR A 1 36 ? -3.888 8.729 0.722 1.00 0.00 36 THR A CA 13
ATOM 19915 C C . THR A 1 36 ? -3.588 9.650 -0.462 1.00 0.00 36 THR A C 13
ATOM 19916 O O . THR A 1 36 ? -3.265 10.822 -0.276 1.00 0.00 36 THR A O 13
ATOM 19927 N N . PRO A 1 37 ? -3.709 9.069 -1.686 1.00 0.00 37 PRO A N 13
ATOM 19928 C CA . PRO A 1 37 ? -4.097 7.675 -1.819 1.00 0.00 37 PRO A CA 13
ATOM 19929 C C . PRO A 1 37 ? -2.936 6.747 -1.455 1.00 0.00 37 PRO A C 13
ATOM 19930 O O . PRO A 1 37 ? -1.809 6.952 -1.902 1.00 0.00 37 PRO A O 13
ATOM 19941 N N . VAL A 1 38 ? -3.253 5.745 -0.648 1.00 0.00 38 VAL A N 13
ATOM 19942 C CA . VAL A 1 38 ? -2.250 4.784 -0.219 1.00 0.00 38 VAL A CA 13
ATOM 19943 C C . VAL A 1 38 ? -1.577 4.173 -1.449 1.00 0.00 38 VAL A C 13
ATOM 19944 O O . VAL A 1 38 ? -2.179 4.102 -2.520 1.00 0.00 38 VAL A O 13
ATOM 19957 N N . GLN A 1 39 ? -0.338 3.747 -1.256 1.00 0.00 39 GLN A N 13
ATOM 19958 C CA . GLN A 1 39 ? 0.424 3.143 -2.336 1.00 0.00 39 GLN A CA 13
ATOM 19959 C C . GLN A 1 39 ? 0.541 1.633 -2.124 1.00 0.00 39 GLN A C 13
ATOM 19960 O O . GLN A 1 39 ? -0.121 1.072 -1.252 1.00 0.00 39 GLN A O 13
ATOM 19974 N N . VAL A 1 40 ? 1.388 1.017 -2.936 1.00 0.00 40 VAL A N 13
ATOM 19975 C CA . VAL A 1 40 ? 1.601 -0.417 -2.848 1.00 0.00 40 VAL A CA 13
ATOM 19976 C C . VAL A 1 40 ? 3.087 -0.695 -2.614 1.00 0.00 40 VAL A C 13
ATOM 19977 O O . VAL A 1 40 ? 3.892 -0.604 -3.540 1.00 0.00 40 VAL A O 13
ATOM 19990 N N . HIS A 1 41 ? 3.405 -1.028 -1.372 1.00 0.00 41 HIS A N 13
ATOM 19991 C CA . HIS A 1 41 ? 4.781 -1.320 -1.005 1.00 0.00 41 HIS A CA 13
ATOM 19992 C C . HIS A 1 41 ? 5.013 -2.832 -1.042 1.00 0.00 41 HIS A C 13
ATOM 19993 O O . HIS A 1 41 ? 5.234 -3.455 -0.006 1.00 0.00 41 HIS A O 13
ATOM 20007 N N . PHE A 1 42 ? 4.953 -3.378 -2.248 1.00 0.00 42 PHE A N 13
ATOM 20008 C CA . PHE A 1 42 ? 5.154 -4.804 -2.435 1.00 0.00 42 PHE A CA 13
ATOM 20009 C C . PHE A 1 42 ? 6.306 -5.314 -1.565 1.00 0.00 42 PHE A C 13
ATOM 20010 O O . PHE A 1 42 ? 7.348 -4.669 -1.469 1.00 0.00 42 PHE A O 13
ATOM 20027 N N . LEU A 1 43 ? 6.078 -6.468 -0.955 1.00 0.00 43 LEU A N 13
ATOM 20028 C CA . LEU A 1 43 ? 7.083 -7.072 -0.097 1.00 0.00 43 LEU A CA 13
ATOM 20029 C C . LEU A 1 43 ? 7.607 -8.350 -0.754 1.00 0.00 43 LEU A C 13
ATOM 20030 O O . LEU A 1 43 ? 8.788 -8.673 -0.638 1.00 0.00 43 LEU A O 13
ATOM 20046 N N . ASP A 1 44 ? 6.702 -9.043 -1.430 1.00 0.00 44 ASP A N 13
ATOM 20047 C CA . ASP A 1 44 ? 7.058 -10.279 -2.106 1.00 0.00 44 ASP A CA 13
ATOM 20048 C C . ASP A 1 44 ? 6.937 -10.082 -3.618 1.00 0.00 44 ASP A C 13
ATOM 20049 O O . ASP A 1 44 ? 5.903 -9.630 -4.108 1.00 0.00 44 ASP A O 13
ATOM 20058 N N . PRO A 1 45 ? 8.036 -10.440 -4.335 1.00 0.00 45 PRO A N 13
ATOM 20059 C CA . PRO A 1 45 ? 8.062 -10.307 -5.781 1.00 0.00 45 PRO A CA 13
ATOM 20060 C C . PRO A 1 45 ? 7.228 -11.403 -6.448 1.00 0.00 45 PRO A C 13
ATOM 20061 O O . PRO A 1 45 ? 7.102 -11.435 -7.671 1.00 0.00 45 PRO A O 13
ATOM 20072 N N . HIS A 1 46 ? 6.679 -12.274 -5.614 1.00 0.00 46 HIS A N 13
ATOM 20073 C CA . HIS A 1 46 ? 5.860 -13.368 -6.108 1.00 0.00 46 HIS A CA 13
ATOM 20074 C C . HIS A 1 46 ? 4.614 -13.513 -5.231 1.00 0.00 46 HIS A C 13
ATOM 20075 O O . HIS A 1 46 ? 4.432 -14.533 -4.568 1.00 0.00 46 HIS A O 13
ATOM 20089 N N . CYS A 1 47 ? 3.789 -12.477 -5.255 1.00 0.00 47 CYS A N 13
ATOM 20090 C CA . CYS A 1 47 ? 2.566 -12.475 -4.471 1.00 0.00 47 CYS A CA 13
ATOM 20091 C C . CYS A 1 47 ? 1.383 -12.304 -5.426 1.00 0.00 47 CYS A C 13
ATOM 20092 O O . CYS A 1 47 ? 1.469 -11.557 -6.399 1.00 0.00 47 CYS A O 13
ATOM 20100 N N . SER A 1 48 ? 0.306 -13.010 -5.115 1.00 0.00 48 SER A N 13
ATOM 20101 C CA . SER A 1 48 ? -0.893 -12.946 -5.933 1.00 0.00 48 SER A CA 13
ATOM 20102 C C . SER A 1 48 ? -0.978 -11.587 -6.630 1.00 0.00 48 SER A C 13
ATOM 20103 O O . SER A 1 48 ? -0.921 -11.510 -7.857 1.00 0.00 48 SER A O 13
ATOM 20111 N N . ALA A 1 49 ? -1.114 -10.549 -5.819 1.00 0.00 49 ALA A N 13
ATOM 20112 C CA . ALA A 1 49 ? -1.208 -9.196 -6.342 1.00 0.00 49 ALA A CA 13
ATOM 20113 C C . ALA A 1 49 ? -0.257 -9.048 -7.532 1.00 0.00 49 ALA A C 13
ATOM 20114 O O . ALA A 1 49 ? -0.680 -8.678 -8.626 1.00 0.00 49 ALA A O 13
ATOM 20121 N N . SER A 1 50 ? 1.009 -9.343 -7.278 1.00 0.00 50 SER A N 13
ATOM 20122 C CA . SER A 1 50 ? 2.022 -9.247 -8.314 1.00 0.00 50 SER A CA 13
ATOM 20123 C C . SER A 1 50 ? 1.723 -10.247 -9.433 1.00 0.00 50 SER A C 13
ATOM 20124 O O . SER A 1 50 ? 1.756 -9.893 -10.611 1.00 0.00 50 SER A O 13
ATOM 20132 N N . LEU A 1 51 ? 1.437 -11.474 -9.026 1.00 0.00 51 LEU A N 13
ATOM 20133 C CA . LEU A 1 51 ? 1.132 -12.527 -9.980 1.00 0.00 51 LEU A CA 13
ATOM 20134 C C . LEU A 1 51 ? 0.001 -12.064 -10.900 1.00 0.00 51 LEU A C 13
ATOM 20135 O O . LEU A 1 51 ? -0.123 -12.542 -12.026 1.00 0.00 51 LEU A O 13
ATOM 20151 N N . ALA A 1 52 ? -0.796 -11.138 -10.385 1.00 0.00 52 ALA A N 13
ATOM 20152 C CA . ALA A 1 52 ? -1.913 -10.605 -11.147 1.00 0.00 52 ALA A CA 13
ATOM 20153 C C . ALA A 1 52 ? -1.380 -9.693 -12.253 1.00 0.00 52 ALA A C 13
ATOM 20154 O O . ALA A 1 52 ? -1.637 -9.927 -13.433 1.00 0.00 52 ALA A O 13
ATOM 20161 N N . GLY A 1 53 ? -0.649 -8.671 -11.833 1.00 0.00 53 GLY A N 13
ATOM 20162 C CA . GLY A 1 53 ? -0.078 -7.722 -12.774 1.00 0.00 53 GLY A CA 13
ATOM 20163 C C . GLY A 1 53 ? 0.003 -6.323 -12.161 1.00 0.00 53 GLY A C 13
ATOM 20164 O O . GLY A 1 53 ? -0.343 -5.336 -12.809 1.00 0.00 53 GLY A O 13
ATOM 20168 N N . ALA A 1 54 ? 0.461 -6.282 -10.919 1.00 0.00 54 ALA A N 13
ATOM 20169 C CA . ALA A 1 54 ? 0.592 -5.020 -10.210 1.00 0.00 54 ALA A CA 13
ATOM 20170 C C . ALA A 1 54 ? 2.075 -4.680 -10.051 1.00 0.00 54 ALA A C 13
ATOM 20171 O O . ALA A 1 54 ? 2.935 -5.544 -10.221 1.00 0.00 54 ALA A O 13
ATOM 20178 N N . LYS A 1 55 ? 2.330 -3.421 -9.727 1.00 0.00 55 LYS A N 13
ATOM 20179 C CA . LYS A 1 55 ? 3.695 -2.957 -9.543 1.00 0.00 55 LYS A CA 13
ATOM 20180 C C . LYS A 1 55 ? 3.741 -1.976 -8.370 1.00 0.00 55 LYS A C 13
ATOM 20181 O O . LYS A 1 55 ? 2.703 -1.597 -7.832 1.00 0.00 55 LYS A O 13
ATOM 20200 N N . GLU A 1 56 ? 4.957 -1.593 -8.009 1.00 0.00 56 GLU A N 13
ATOM 20201 C CA . GLU A 1 56 ? 5.153 -0.663 -6.909 1.00 0.00 56 GLU A CA 13
ATOM 20202 C C . GLU A 1 56 ? 4.714 0.744 -7.320 1.00 0.00 56 GLU A C 13
ATOM 20203 O O . GLU A 1 56 ? 4.393 0.983 -8.483 1.00 0.00 56 GLU A O 13
ATOM 20215 N N . GLY A 1 57 ? 4.714 1.638 -6.342 1.00 0.00 57 GLY A N 13
ATOM 20216 C CA . GLY A 1 57 ? 4.320 3.015 -6.586 1.00 0.00 57 GLY A CA 13
ATOM 20217 C C . GLY A 1 57 ? 2.886 3.088 -7.116 1.00 0.00 57 GLY A C 13
ATOM 20218 O O . GLY A 1 57 ? 2.492 4.089 -7.712 1.00 0.00 57 GLY A O 13
ATOM 20222 N N . ASP A 1 58 ? 2.146 2.016 -6.879 1.00 0.00 58 ASP A N 13
ATOM 20223 C CA . ASP A 1 58 ? 0.765 1.946 -7.325 1.00 0.00 58 ASP A CA 13
ATOM 20224 C C . ASP A 1 58 ? -0.147 2.517 -6.237 1.00 0.00 58 ASP A C 13
ATOM 20225 O O . ASP A 1 58 ? -0.040 2.140 -5.071 1.00 0.00 58 ASP A O 13
ATOM 20234 N N . TYR A 1 59 ? -1.024 3.418 -6.656 1.00 0.00 59 TYR A N 13
ATOM 20235 C CA . TYR A 1 59 ? -1.954 4.044 -5.732 1.00 0.00 59 TYR A CA 13
ATOM 20236 C C . TYR A 1 59 ? -3.366 3.485 -5.912 1.00 0.00 59 TYR A C 13
ATOM 20237 O O . TYR A 1 59 ? -3.979 3.663 -6.963 1.00 0.00 59 TYR A O 13
ATOM 20255 N N . ILE A 1 60 ? -3.842 2.819 -4.869 1.00 0.00 60 ILE A N 13
ATOM 20256 C CA . ILE A 1 60 ? -5.170 2.232 -4.899 1.00 0.00 60 ILE A CA 13
ATOM 20257 C C . ILE A 1 60 ? -6.214 3.348 -4.981 1.00 0.00 60 ILE A C 13
ATOM 20258 O O . ILE A 1 60 ? -6.201 4.276 -4.174 1.00 0.00 60 ILE A O 13
ATOM 20274 N N . VAL A 1 61 ? -7.095 3.220 -5.963 1.00 0.00 61 VAL A N 13
ATOM 20275 C CA . VAL A 1 61 ? -8.143 4.206 -6.161 1.00 0.00 61 VAL A CA 13
ATOM 20276 C C . VAL A 1 61 ? -9.493 3.592 -5.782 1.00 0.00 61 VAL A C 13
ATOM 20277 O O . VAL A 1 61 ? -10.335 4.258 -5.183 1.00 0.00 61 VAL A O 13
ATOM 20290 N N . SER A 1 62 ? -9.655 2.329 -6.148 1.00 0.00 62 SER A N 13
ATOM 20291 C CA . SER A 1 62 ? -10.888 1.618 -5.854 1.00 0.00 62 SER A CA 13
ATOM 20292 C C . SER A 1 62 ? -10.618 0.114 -5.776 1.00 0.00 62 SER A C 13
ATOM 20293 O O . SER A 1 62 ? -9.610 -0.367 -6.291 1.00 0.00 62 SER A O 13
ATOM 20301 N N . ILE A 1 63 ? -11.537 -0.587 -5.128 1.00 0.00 63 ILE A N 13
ATOM 20302 C CA . ILE A 1 63 ? -11.411 -2.027 -4.976 1.00 0.00 63 ILE A CA 13
ATOM 20303 C C . ILE A 1 63 ? -12.776 -2.680 -5.199 1.00 0.00 63 ILE A C 13
ATOM 20304 O O . ILE A 1 63 ? -13.702 -2.475 -4.416 1.00 0.00 63 ILE A O 13
ATOM 20320 N N . GLN A 1 64 ? -12.858 -3.454 -6.272 1.00 0.00 64 GLN A N 13
ATOM 20321 C CA . GLN A 1 64 ? -14.095 -4.139 -6.608 1.00 0.00 64 GLN A CA 13
ATOM 20322 C C . GLN A 1 64 ? -15.105 -3.152 -7.196 1.00 0.00 64 GLN A C 13
ATOM 20323 O O . GLN A 1 64 ? -15.585 -3.341 -8.313 1.00 0.00 64 GLN A O 13
ATOM 20337 N N . GLY A 1 65 ? -15.398 -2.120 -6.419 1.00 0.00 65 GLY A N 13
ATOM 20338 C CA . GLY A 1 65 ? -16.343 -1.103 -6.849 1.00 0.00 65 GLY A CA 13
ATOM 20339 C C . GLY A 1 65 ? -16.591 -0.081 -5.738 1.00 0.00 65 GLY A C 13
ATOM 20340 O O . GLY A 1 65 ? -17.713 0.394 -5.566 1.00 0.00 65 GLY A O 13
ATOM 20344 N N . VAL A 1 66 ? -15.526 0.229 -5.013 1.00 0.00 66 VAL A N 13
ATOM 20345 C CA . VAL A 1 66 ? -15.615 1.186 -3.924 1.00 0.00 66 VAL A CA 13
ATOM 20346 C C . VAL A 1 66 ? -14.598 2.307 -4.151 1.00 0.00 66 VAL A C 13
ATOM 20347 O O . VAL A 1 66 ? -13.668 2.154 -4.941 1.00 0.00 66 VAL A O 13
ATOM 20360 N N . ASP A 1 67 ? -14.809 3.407 -3.444 1.00 0.00 67 ASP A N 13
ATOM 20361 C CA . ASP A 1 67 ? -13.923 4.552 -3.559 1.00 0.00 67 ASP A CA 13
ATOM 20362 C C . ASP A 1 67 ? -12.806 4.434 -2.519 1.00 0.00 67 ASP A C 13
ATOM 20363 O O . ASP A 1 67 ? -13.064 4.485 -1.318 1.00 0.00 67 ASP A O 13
ATOM 20372 N N . CYS A 1 68 ? -11.589 4.278 -3.020 1.00 0.00 68 CYS A N 13
ATOM 20373 C CA . CYS A 1 68 ? -10.433 4.151 -2.150 1.00 0.00 68 CYS A CA 13
ATOM 20374 C C . CYS A 1 68 ? -9.394 5.189 -2.579 1.00 0.00 68 CYS A C 13
ATOM 20375 O O . CYS A 1 68 ? -8.224 4.860 -2.771 1.00 0.00 68 CYS A O 13
ATOM 20383 N N . LYS A 1 69 ? -9.858 6.423 -2.715 1.00 0.00 69 LYS A N 13
ATOM 20384 C CA . LYS A 1 69 ? -8.983 7.511 -3.118 1.00 0.00 69 LYS A CA 13
ATOM 20385 C C . LYS A 1 69 ? -8.887 8.529 -1.980 1.00 0.00 69 LYS A C 13
ATOM 20386 O O . LYS A 1 69 ? -8.075 9.452 -2.034 1.00 0.00 69 LYS A O 13
ATOM 20405 N N . TRP A 1 70 ? -9.727 8.327 -0.975 1.00 0.00 70 TRP A N 13
ATOM 20406 C CA . TRP A 1 70 ? -9.746 9.216 0.174 1.00 0.00 70 TRP A CA 13
ATOM 20407 C C . TRP A 1 70 ? -9.741 8.355 1.439 1.00 0.00 70 TRP A C 13
ATOM 20408 O O . TRP A 1 70 ? -9.950 8.861 2.540 1.00 0.00 70 TRP A O 13
ATOM 20429 N N . LEU A 1 71 ? -9.499 7.068 1.238 1.00 0.00 71 LEU A N 13
ATOM 20430 C CA . LEU A 1 71 ? -9.464 6.131 2.348 1.00 0.00 71 LEU A CA 13
ATOM 20431 C C . LEU A 1 71 ? -8.052 6.098 2.937 1.00 0.00 71 LEU A C 13
ATOM 20432 O O . LEU A 1 71 ? -7.081 6.403 2.247 1.00 0.00 71 LEU A O 13
ATOM 20448 N N . THR A 1 72 ? -7.983 5.724 4.206 1.00 0.00 72 THR A N 13
ATOM 20449 C CA . THR A 1 72 ? -6.706 5.647 4.895 1.00 0.00 72 THR A CA 13
ATOM 20450 C C . THR A 1 72 ? -6.063 4.276 4.674 1.00 0.00 72 THR A C 13
ATOM 20451 O O . THR A 1 72 ? -6.516 3.503 3.832 1.00 0.00 72 THR A O 13
ATOM 20462 N N . VAL A 1 73 ? -5.017 4.018 5.445 1.00 0.00 73 VAL A N 13
ATOM 20463 C CA . VAL A 1 73 ? -4.307 2.754 5.344 1.00 0.00 73 VAL A CA 13
ATOM 20464 C C . VAL A 1 73 ? -5.128 1.657 6.023 1.00 0.00 73 VAL A C 13
ATOM 20465 O O . VAL A 1 73 ? -5.024 0.485 5.662 1.00 0.00 73 VAL A O 13
ATOM 20478 N N . SER A 1 74 ? -5.927 2.074 6.994 1.00 0.00 74 SER A N 13
ATOM 20479 C CA . SER A 1 74 ? -6.766 1.141 7.727 1.00 0.00 74 SER A CA 13
ATOM 20480 C C . SER A 1 74 ? -8.012 0.803 6.906 1.00 0.00 74 SER A C 13
ATOM 20481 O O . SER A 1 74 ? -8.304 -0.368 6.669 1.00 0.00 74 SER A O 13
ATOM 20489 N N . GLU A 1 75 ? -8.713 1.849 6.495 1.00 0.00 75 GLU A N 13
ATOM 20490 C CA . GLU A 1 75 ? -9.921 1.678 5.706 1.00 0.00 75 GLU A CA 13
ATOM 20491 C C . GLU A 1 75 ? -9.693 0.641 4.604 1.00 0.00 75 GLU A C 13
ATOM 20492 O O . GLU A 1 75 ? -10.329 -0.412 4.596 1.00 0.00 75 GLU A O 13
ATOM 20504 N N . VAL A 1 76 ? -8.782 0.974 3.702 1.00 0.00 76 VAL A N 13
ATOM 20505 C CA . VAL A 1 76 ? -8.462 0.085 2.598 1.00 0.00 76 VAL A CA 13
ATOM 20506 C C . VAL A 1 76 ? -8.153 -1.310 3.145 1.00 0.00 76 VAL A C 13
ATOM 20507 O O . VAL A 1 76 ? -8.758 -2.294 2.723 1.00 0.00 76 VAL A O 13
ATOM 20520 N N . MET A 1 77 ? -7.213 -1.350 4.078 1.00 0.00 77 MET A N 13
ATOM 20521 C CA . MET A 1 77 ? -6.817 -2.608 4.687 1.00 0.00 77 MET A CA 13
ATOM 20522 C C . MET A 1 77 ? -8.042 -3.428 5.097 1.00 0.00 77 MET A C 13
ATOM 20523 O O . MET A 1 77 ? -7.992 -4.657 5.118 1.00 0.00 77 MET A O 13
ATOM 20537 N N . LYS A 1 78 ? -9.113 -2.715 5.412 1.00 0.00 78 LYS A N 13
ATOM 20538 C CA . LYS A 1 78 ? -10.349 -3.362 5.820 1.00 0.00 78 LYS A CA 13
ATOM 20539 C C . LYS A 1 78 ? -11.159 -3.733 4.577 1.00 0.00 78 LYS A C 13
ATOM 20540 O O . LYS A 1 78 ? -11.857 -4.746 4.566 1.00 0.00 78 LYS A O 13
ATOM 20559 N N . LEU A 1 79 ? -11.040 -2.893 3.559 1.00 0.00 79 LEU A N 13
ATOM 20560 C CA . LEU A 1 79 ? -11.754 -3.120 2.314 1.00 0.00 79 LEU A CA 13
ATOM 20561 C C . LEU A 1 79 ? -11.121 -4.302 1.577 1.00 0.00 79 LEU A C 13
ATOM 20562 O O . LEU A 1 79 ? -11.768 -4.941 0.750 1.00 0.00 79 LEU A O 13
ATOM 20578 N N . LEU A 1 80 ? -9.862 -4.557 1.905 1.00 0.00 80 LEU A N 13
ATOM 20579 C CA . LEU A 1 80 ? -9.135 -5.651 1.284 1.00 0.00 80 LEU A CA 13
ATOM 20580 C C . LEU A 1 80 ? -9.360 -6.931 2.092 1.00 0.00 80 LEU A C 13
ATOM 20581 O O . LEU A 1 80 ? -9.702 -7.971 1.531 1.00 0.00 80 LEU A O 13
ATOM 20597 N N . LYS A 1 81 ? -9.158 -6.812 3.396 1.00 0.00 81 LYS A N 13
ATOM 20598 C CA . LYS A 1 81 ? -9.335 -7.947 4.287 1.00 0.00 81 LYS A CA 13
ATOM 20599 C C . LYS A 1 81 ? -10.739 -8.525 4.097 1.00 0.00 81 LYS A C 13
ATOM 20600 O O . LYS A 1 81 ? -10.900 -9.735 3.946 1.00 0.00 81 LYS A O 13
ATOM 20619 N N . SER A 1 82 ? -11.718 -7.633 4.110 1.00 0.00 82 SER A N 13
ATOM 20620 C CA . SER A 1 82 ? -13.103 -8.039 3.941 1.00 0.00 82 SER A CA 13
ATOM 20621 C C . SER A 1 82 ? -13.221 -9.024 2.775 1.00 0.00 82 SER A C 13
ATOM 20622 O O . SER A 1 82 ? -13.940 -10.018 2.868 1.00 0.00 82 SER A O 13
ATOM 20630 N N . PHE A 1 83 ? -12.504 -8.713 1.705 1.00 0.00 83 PHE A N 13
ATOM 20631 C CA . PHE A 1 83 ? -12.519 -9.558 0.523 1.00 0.00 83 PHE A CA 13
ATOM 20632 C C . PHE A 1 83 ? -11.390 -10.589 0.572 1.00 0.00 83 PHE A C 13
ATOM 20633 O O . PHE A 1 83 ? -10.811 -10.930 -0.459 1.00 0.00 83 PHE A O 13
ATOM 20650 N N . GLY A 1 84 ? -11.111 -11.057 1.779 1.00 0.00 84 GLY A N 13
ATOM 20651 C CA . GLY A 1 84 ? -10.061 -12.043 1.976 1.00 0.00 84 GLY A CA 13
ATOM 20652 C C . GLY A 1 84 ? -10.379 -13.339 1.227 1.00 0.00 84 GLY A C 13
ATOM 20653 O O . GLY A 1 84 ? -11.512 -13.815 1.257 1.00 0.00 84 GLY A O 13
ATOM 20657 N N . GLY A 1 85 ? -9.357 -13.872 0.573 1.00 0.00 85 GLY A N 13
ATOM 20658 C CA . GLY A 1 85 ? -9.514 -15.104 -0.182 1.00 0.00 85 GLY A CA 13
ATOM 20659 C C . GLY A 1 85 ? -10.670 -14.993 -1.178 1.00 0.00 85 GLY A C 13
ATOM 20660 O O . GLY A 1 85 ? -11.291 -15.996 -1.527 1.00 0.00 85 GLY A O 13
ATOM 20664 N N . GLU A 1 86 ? -10.923 -13.766 -1.608 1.00 0.00 86 GLU A N 13
ATOM 20665 C CA . GLU A 1 86 ? -11.993 -13.511 -2.557 1.00 0.00 86 GLU A CA 13
ATOM 20666 C C . GLU A 1 86 ? -11.473 -12.686 -3.736 1.00 0.00 86 GLU A C 13
ATOM 20667 O O . GLU A 1 86 ? -10.972 -11.578 -3.549 1.00 0.00 86 GLU A O 13
ATOM 20679 N N . GLU A 1 87 ? -11.608 -13.257 -4.923 1.00 0.00 87 GLU A N 13
ATOM 20680 C CA . GLU A 1 87 ? -11.158 -12.588 -6.132 1.00 0.00 87 GLU A CA 13
ATOM 20681 C C . GLU A 1 87 ? -11.849 -11.231 -6.276 1.00 0.00 87 GLU A C 13
ATOM 20682 O O . GLU A 1 87 ? -13.074 -11.160 -6.363 1.00 0.00 87 GLU A O 13
ATOM 20694 N N . VAL A 1 88 ? -11.034 -10.187 -6.297 1.00 0.00 88 VAL A N 13
ATOM 20695 C CA . VAL A 1 88 ? -11.552 -8.836 -6.430 1.00 0.00 88 VAL A CA 13
ATOM 20696 C C . VAL A 1 88 ? -10.819 -8.123 -7.568 1.00 0.00 88 VAL A C 13
ATOM 20697 O O . VAL A 1 88 ? -9.876 -8.666 -8.140 1.00 0.00 88 VAL A O 13
ATOM 20710 N N . GLU A 1 89 ? -11.281 -6.916 -7.862 1.00 0.00 89 GLU A N 13
ATOM 20711 C CA . GLU A 1 89 ? -10.682 -6.123 -8.922 1.00 0.00 89 GLU A CA 13
ATOM 20712 C C . GLU A 1 89 ? -10.163 -4.796 -8.363 1.00 0.00 89 GLU A C 13
ATOM 20713 O O . GLU A 1 89 ? -10.937 -3.863 -8.151 1.00 0.00 89 GLU A O 13
ATOM 20725 N N . MET A 1 90 ? -8.858 -4.754 -8.140 1.00 0.00 90 MET A N 13
ATOM 20726 C CA . MET A 1 90 ? -8.227 -3.557 -7.611 1.00 0.00 90 MET A CA 13
ATOM 20727 C C . MET A 1 90 ? -7.730 -2.653 -8.741 1.00 0.00 90 MET A C 13
ATOM 20728 O O . MET A 1 90 ? -7.214 -3.137 -9.746 1.00 0.00 90 MET A O 13
ATOM 20742 N N . LYS A 1 91 ? -7.905 -1.355 -8.537 1.00 0.00 91 LYS A N 13
ATOM 20743 C CA . LYS A 1 91 ? -7.480 -0.379 -9.526 1.00 0.00 91 LYS A CA 13
ATOM 20744 C C . LYS A 1 91 ? -6.341 0.463 -8.949 1.00 0.00 91 LYS A C 13
ATOM 20745 O O . LYS A 1 91 ? -6.382 0.854 -7.784 1.00 0.00 91 LYS A O 13
ATOM 20764 N N . VAL A 1 92 ? -5.351 0.718 -9.792 1.00 0.00 92 VAL A N 13
ATOM 20765 C CA . VAL A 1 92 ? -4.202 1.508 -9.380 1.00 0.00 92 VAL A CA 13
ATOM 20766 C C . VAL A 1 92 ? -3.861 2.515 -10.480 1.00 0.00 92 VAL A C 13
ATOM 20767 O O . VAL A 1 92 ? -4.183 2.298 -11.647 1.00 0.00 92 VAL A O 13
ATOM 20780 N N . VAL A 1 93 ? -3.212 3.594 -10.068 1.00 0.00 93 VAL A N 13
ATOM 20781 C CA . VAL A 1 93 ? -2.823 4.636 -11.004 1.00 0.00 93 VAL A CA 13
ATOM 20782 C C . VAL A 1 93 ? -1.383 5.065 -10.712 1.00 0.00 93 VAL A C 13
ATOM 20783 O O . VAL A 1 93 ? -0.873 4.837 -9.617 1.00 0.00 93 VAL A O 13
ATOM 20796 N N . SER A 1 94 ? -0.769 5.680 -11.713 1.00 0.00 94 SER A N 13
ATOM 20797 C CA . SER A 1 94 ? 0.601 6.144 -11.577 1.00 0.00 94 SER A CA 13
ATOM 20798 C C . SER A 1 94 ? 0.621 7.652 -11.323 1.00 0.00 94 SER A C 13
ATOM 20799 O O . SER A 1 94 ? -0.067 8.410 -12.006 1.00 0.00 94 SER A O 13
ATOM 20807 N N . LEU A 1 95 ? 1.416 8.044 -10.338 1.00 0.00 95 LEU A N 13
ATOM 20808 C CA . LEU A 1 95 ? 1.534 9.449 -9.986 1.00 0.00 95 LEU A CA 13
ATOM 20809 C C . LEU A 1 95 ? 2.658 10.084 -10.806 1.00 0.00 95 LEU A C 13
ATOM 20810 O O . LEU A 1 95 ? 3.825 9.734 -10.642 1.00 0.00 95 LEU A O 13
ATOM 20826 N N . LEU A 1 96 ? 2.266 11.006 -11.673 1.00 0.00 96 LEU A N 13
ATOM 20827 C CA . LEU A 1 96 ? 3.226 11.693 -12.520 1.00 0.00 96 LEU A CA 13
ATOM 20828 C C . LEU A 1 96 ? 3.636 13.009 -11.856 1.00 0.00 96 LEU A C 13
ATOM 20829 O O . LEU A 1 96 ? 3.453 13.184 -10.652 1.00 0.00 96 LEU A O 13
ATOM 20845 N N . ASP A 1 97 ? 4.184 13.900 -12.669 1.00 0.00 97 ASP A N 13
ATOM 20846 C CA . ASP A 1 97 ? 4.622 15.194 -12.175 1.00 0.00 97 ASP A CA 13
ATOM 20847 C C . ASP A 1 97 ? 4.167 16.286 -13.145 1.00 0.00 97 ASP A C 13
ATOM 20848 O O . ASP A 1 97 ? 3.560 15.994 -14.174 1.00 0.00 97 ASP A O 13
ATOM 20857 N N . SER A 1 98 ? 4.477 17.522 -12.783 1.00 0.00 98 SER A N 13
ATOM 20858 C CA . SER A 1 98 ? 4.108 18.659 -13.608 1.00 0.00 98 SER A CA 13
ATOM 20859 C C . SER A 1 98 ? 5.330 19.167 -14.377 1.00 0.00 98 SER A C 13
ATOM 20860 O O . SER A 1 98 ? 6.421 18.613 -14.250 1.00 0.00 98 SER A O 13
ATOM 20868 N N . THR A 1 99 ? 5.106 20.215 -15.156 1.00 0.00 99 THR A N 13
ATOM 20869 C CA . THR A 1 99 ? 6.175 20.803 -15.945 1.00 0.00 99 THR A CA 13
ATOM 20870 C C . THR A 1 99 ? 7.000 21.766 -15.090 1.00 0.00 99 THR A C 13
ATOM 20871 O O . THR A 1 99 ? 6.450 22.510 -14.279 1.00 0.00 99 THR A O 13
ATOM 20882 N N . SER A 1 100 ? 8.308 21.722 -15.301 1.00 0.00 100 SER A N 13
ATOM 20883 C CA . SER A 1 100 ? 9.215 22.582 -14.559 1.00 0.00 100 SER A CA 13
ATOM 20884 C C . SER A 1 100 ? 10.223 23.226 -15.513 1.00 0.00 100 SER A C 13
ATOM 20885 O O . SER A 1 100 ? 10.726 22.571 -16.425 1.00 0.00 100 SER A O 13
ATOM 20893 N N . SER A 1 101 ? 10.487 24.501 -15.271 1.00 0.00 101 SER A N 13
ATOM 20894 C CA . SER A 1 101 ? 11.426 25.241 -16.097 1.00 0.00 101 SER A CA 13
ATOM 20895 C C . SER A 1 101 ? 12.306 26.133 -15.220 1.00 0.00 101 SER A C 13
ATOM 20896 O O . SER A 1 101 ? 11.805 26.828 -14.337 1.00 0.00 101 SER A O 13
ATOM 20904 N N . MET A 1 102 ? 13.601 26.085 -15.493 1.00 0.00 102 MET A N 13
ATOM 20905 C CA . MET A 1 102 ? 14.555 26.881 -14.739 1.00 0.00 102 MET A CA 13
ATOM 20906 C C . MET A 1 102 ? 14.476 26.561 -13.245 1.00 0.00 102 MET A C 13
ATOM 20907 O O . MET A 1 102 ? 13.454 26.075 -12.764 1.00 0.00 102 MET A O 13
ATOM 20921 N N . HIS A 1 103 ? 15.568 26.848 -12.552 1.00 0.00 103 HIS A N 13
ATOM 20922 C CA . HIS A 1 103 ? 15.635 26.597 -11.122 1.00 0.00 103 HIS A CA 13
ATOM 20923 C C . HIS A 1 103 ? 16.393 27.736 -10.437 1.00 0.00 103 HIS A C 13
ATOM 20924 O O . HIS A 1 103 ? 15.849 28.412 -9.565 1.00 0.00 103 HIS A O 13
ATOM 20938 N N . ASN A 1 104 ? 17.637 27.913 -10.856 1.00 0.00 104 ASN A N 13
ATOM 20939 C CA . ASN A 1 104 ? 18.476 28.958 -10.294 1.00 0.00 104 ASN A CA 13
ATOM 20940 C C . ASN A 1 104 ? 18.629 28.727 -8.789 1.00 0.00 104 ASN A C 13
ATOM 20941 O O . ASN A 1 104 ? 17.773 28.105 -8.162 1.00 0.00 104 ASN A O 13
ATOM 20952 N N . LYS A 1 105 ? 19.725 29.242 -8.252 1.00 0.00 105 LYS A N 13
ATOM 20953 C CA . LYS A 1 105 ? 20.001 29.101 -6.833 1.00 0.00 105 LYS A CA 13
ATOM 20954 C C . LYS A 1 105 ? 20.474 30.444 -6.273 1.00 0.00 105 LYS A C 13
ATOM 20955 O O . LYS A 1 105 ? 21.010 31.273 -7.008 1.00 0.00 105 LYS A O 13
ATOM 20974 N N . SER A 1 106 ? 20.259 30.618 -4.977 1.00 0.00 106 SER A N 13
ATOM 20975 C CA . SER A 1 106 ? 20.657 31.846 -4.311 1.00 0.00 106 SER A CA 13
ATOM 20976 C C . SER A 1 106 ? 21.941 31.616 -3.512 1.00 0.00 106 SER A C 13
ATOM 20977 O O . SER A 1 106 ? 22.272 30.480 -3.175 1.00 0.00 106 SER A O 13
ATOM 20985 N N . GLY A 1 107 ? 22.631 32.712 -3.232 1.00 0.00 107 GLY A N 13
ATOM 20986 C CA . GLY A 1 107 ? 23.871 32.644 -2.479 1.00 0.00 107 GLY A CA 13
ATOM 20987 C C . GLY A 1 107 ? 23.778 33.468 -1.193 1.00 0.00 107 GLY A C 13
ATOM 20988 O O . GLY A 1 107 ? 23.976 34.681 -1.213 1.00 0.00 107 GLY A O 13
ATOM 20992 N N . PRO A 1 108 ? 23.469 32.756 -0.076 1.00 0.00 108 PRO A N 13
ATOM 20993 C CA . PRO A 1 108 ? 23.347 33.408 1.217 1.00 0.00 108 PRO A CA 13
ATOM 20994 C C . PRO A 1 108 ? 24.723 33.764 1.783 1.00 0.00 108 PRO A C 13
ATOM 20995 O O . PRO A 1 108 ? 25.748 33.431 1.190 1.00 0.00 108 PRO A O 13
ATOM 21006 N N . SER A 1 109 ? 24.702 34.437 2.924 1.00 0.00 109 SER A N 13
ATOM 21007 C CA . SER A 1 109 ? 25.935 34.842 3.577 1.00 0.00 109 SER A CA 13
ATOM 21008 C C . SER A 1 109 ? 25.815 34.648 5.090 1.00 0.00 109 SER A C 13
ATOM 21009 O O . SER A 1 109 ? 24.800 35.005 5.686 1.00 0.00 109 SER A O 13
ATOM 21017 N N . SER A 1 110 ? 26.865 34.083 5.667 1.00 0.00 110 SER A N 13
ATOM 21018 C CA . SER A 1 110 ? 26.889 33.837 7.099 1.00 0.00 110 SER A CA 13
ATOM 21019 C C . SER A 1 110 ? 27.821 34.838 7.786 1.00 0.00 110 SER A C 13
ATOM 21020 O O . SER A 1 110 ? 28.670 35.448 7.137 1.00 0.00 110 SER A O 13
ATOM 21028 N N . GLY A 1 111 ? 27.630 34.976 9.090 1.00 0.00 111 GLY A N 13
ATOM 21029 C CA . GLY A 1 111 ? 28.443 35.893 9.872 1.00 0.00 111 GLY A CA 13
ATOM 21030 C C . GLY A 1 111 ? 29.852 35.334 10.082 1.00 0.00 111 GLY A C 13
ATOM 21031 O O . GLY A 1 111 ? 30.133 34.720 11.110 1.00 0.00 111 GLY A O 13
ATOM 21035 N N . GLY A 1 1 ? -16.014 32.933 -10.097 1.00 0.00 1 GLY A N 14
ATOM 21036 C CA . GLY A 1 1 ? -15.461 34.266 -10.264 1.00 0.00 1 GLY A CA 14
ATOM 21037 C C . GLY A 1 1 ? -14.543 34.330 -11.486 1.00 0.00 1 GLY A C 14
ATOM 21038 O O . GLY A 1 1 ? -13.581 33.570 -11.585 1.00 0.00 1 GLY A O 14
ATOM 21042 N N . SER A 1 2 ? -14.873 35.244 -12.387 1.00 0.00 2 SER A N 14
ATOM 21043 C CA . SER A 1 2 ? -14.090 35.418 -13.598 1.00 0.00 2 SER A CA 14
ATOM 21044 C C . SER A 1 2 ? -12.624 35.672 -13.242 1.00 0.00 2 SER A C 14
ATOM 21045 O O . SER A 1 2 ? -12.311 36.045 -12.112 1.00 0.00 2 SER A O 14
ATOM 21053 N N . SER A 1 3 ? -11.763 35.462 -14.227 1.00 0.00 3 SER A N 14
ATOM 21054 C CA . SER A 1 3 ? -10.338 35.664 -14.032 1.00 0.00 3 SER A CA 14
ATOM 21055 C C . SER A 1 3 ? -9.668 35.992 -15.367 1.00 0.00 3 SER A C 14
ATOM 21056 O O . SER A 1 3 ? -9.050 37.046 -15.513 1.00 0.00 3 SER A O 14
ATOM 21064 N N . GLY A 1 4 ? -9.813 35.071 -16.308 1.00 0.00 4 GLY A N 14
ATOM 21065 C CA . GLY A 1 4 ? -9.230 35.250 -17.627 1.00 0.00 4 GLY A CA 14
ATOM 21066 C C . GLY A 1 4 ? -8.496 33.985 -18.078 1.00 0.00 4 GLY A C 14
ATOM 21067 O O . GLY A 1 4 ? -8.704 32.909 -17.518 1.00 0.00 4 GLY A O 14
ATOM 21071 N N . SER A 1 5 ? -7.653 34.156 -19.086 1.00 0.00 5 SER A N 14
ATOM 21072 C CA . SER A 1 5 ? -6.888 33.041 -19.618 1.00 0.00 5 SER A CA 14
ATOM 21073 C C . SER A 1 5 ? -5.668 32.774 -18.734 1.00 0.00 5 SER A C 14
ATOM 21074 O O . SER A 1 5 ? -4.858 33.669 -18.500 1.00 0.00 5 SER A O 14
ATOM 21082 N N . SER A 1 6 ? -5.576 31.538 -18.266 1.00 0.00 6 SER A N 14
ATOM 21083 C CA . SER A 1 6 ? -4.469 31.141 -17.412 1.00 0.00 6 SER A CA 14
ATOM 21084 C C . SER A 1 6 ? -4.243 29.631 -17.516 1.00 0.00 6 SER A C 14
ATOM 21085 O O . SER A 1 6 ? -5.196 28.865 -17.653 1.00 0.00 6 SER A O 14
ATOM 21093 N N . GLY A 1 7 ? -2.977 29.249 -17.448 1.00 0.00 7 GLY A N 14
ATOM 21094 C CA . GLY A 1 7 ? -2.613 27.844 -17.532 1.00 0.00 7 GLY A CA 14
ATOM 21095 C C . GLY A 1 7 ? -2.980 27.105 -16.244 1.00 0.00 7 GLY A C 14
ATOM 21096 O O . GLY A 1 7 ? -2.483 27.438 -15.170 1.00 0.00 7 GLY A O 14
ATOM 21100 N N . SER A 1 8 ? -3.847 26.114 -16.395 1.00 0.00 8 SER A N 14
ATOM 21101 C CA . SER A 1 8 ? -4.286 25.324 -15.257 1.00 0.00 8 SER A CA 14
ATOM 21102 C C . SER A 1 8 ? -3.122 24.489 -14.720 1.00 0.00 8 SER A C 14
ATOM 21103 O O . SER A 1 8 ? -2.580 23.644 -15.430 1.00 0.00 8 SER A O 14
ATOM 21111 N N . 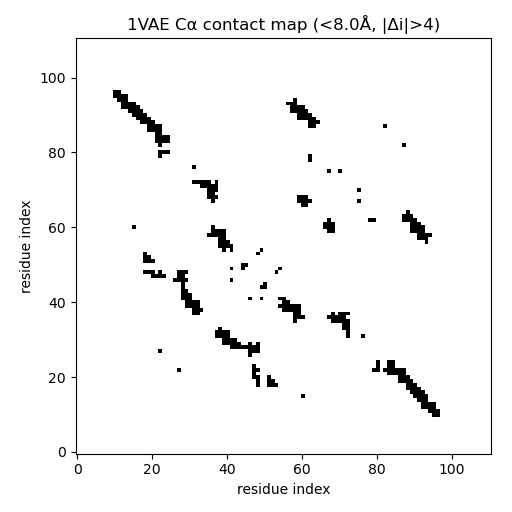ALA A 1 9 ? -2.772 24.755 -13.470 1.00 0.00 9 ALA A N 14
ATOM 21112 C CA . ALA A 1 9 ? -1.683 24.039 -12.829 1.00 0.00 9 ALA A CA 14
ATOM 21113 C C . ALA A 1 9 ? -2.255 23.075 -11.788 1.00 0.00 9 ALA A C 14
ATOM 21114 O O . ALA A 1 9 ? -2.401 23.432 -10.620 1.00 0.00 9 ALA A O 14
ATOM 21121 N N . SER A 1 10 ? -2.563 21.871 -12.249 1.00 0.00 10 SER A N 14
ATOM 21122 C CA . SER A 1 10 ? -3.116 20.853 -11.372 1.00 0.00 10 SER A CA 14
ATOM 21123 C C . SER A 1 10 ? -2.468 19.499 -11.668 1.00 0.00 10 SER A C 14
ATOM 21124 O O . SER A 1 10 ? -2.320 19.119 -12.829 1.00 0.00 10 SER A O 14
ATOM 21132 N N . LYS A 1 11 ? -2.099 18.809 -10.600 1.00 0.00 11 LYS A N 14
ATOM 21133 C CA . LYS A 1 11 ? -1.470 17.505 -10.731 1.00 0.00 11 LYS A CA 14
ATOM 21134 C C . LYS A 1 11 ? -2.295 16.640 -11.686 1.00 0.00 11 LYS A C 14
ATOM 21135 O O . LYS A 1 11 ? -3.478 16.900 -11.899 1.00 0.00 11 LYS A O 14
ATOM 21154 N N . ARG A 1 12 ? -1.638 15.629 -12.234 1.00 0.00 12 ARG A N 14
ATOM 21155 C CA . ARG A 1 12 ? -2.296 14.723 -13.161 1.00 0.00 12 ARG A CA 14
ATOM 21156 C C . ARG A 1 12 ? -1.970 13.271 -12.806 1.00 0.00 12 ARG A C 14
ATOM 21157 O O . ARG A 1 12 ? -0.841 12.959 -12.429 1.00 0.00 12 ARG A O 14
ATOM 21178 N N . TRP A 1 13 ? -2.978 12.422 -12.939 1.00 0.00 13 TRP A N 14
ATOM 21179 C CA . TRP A 1 13 ? -2.813 11.011 -12.637 1.00 0.00 13 TRP A CA 14
ATOM 21180 C C . TRP A 1 13 ? -3.137 10.215 -13.904 1.00 0.00 13 TRP A C 14
ATOM 21181 O O . TRP A 1 13 ? -3.868 10.692 -14.770 1.00 0.00 13 TRP A O 14
ATOM 21202 N N . SER A 1 14 ? -2.577 9.016 -13.971 1.00 0.00 14 SER A N 14
ATOM 21203 C CA . SER A 1 14 ? -2.798 8.150 -15.116 1.00 0.00 14 SER A CA 14
ATOM 21204 C C . SER A 1 14 ? -4.071 7.327 -14.913 1.00 0.00 14 SER A C 14
ATOM 21205 O O . SER A 1 14 ? -4.740 7.455 -13.889 1.00 0.00 14 SER A O 14
ATOM 21213 N N . PRO A 1 15 ? -4.376 6.478 -15.931 1.00 0.00 15 PRO A N 14
ATOM 21214 C CA . PRO A 1 15 ? -5.557 5.634 -15.873 1.00 0.00 15 PRO A CA 14
ATOM 21215 C C . PRO A 1 15 ? -5.348 4.462 -14.913 1.00 0.00 15 PRO A C 14
ATOM 21216 O O . PRO A 1 15 ? -4.228 3.979 -14.752 1.00 0.00 15 PRO A O 14
ATOM 21227 N N . PRO A 1 16 ? -6.472 4.028 -14.282 1.00 0.00 16 PRO A N 14
ATOM 21228 C CA . PRO A 1 16 ? -6.422 2.921 -13.342 1.00 0.00 16 PRO A CA 14
ATOM 21229 C C . PRO A 1 16 ? -6.274 1.586 -14.074 1.00 0.00 16 PRO A C 14
ATOM 21230 O O . PRO A 1 16 ? -6.746 1.435 -15.200 1.00 0.00 16 PRO A O 14
ATOM 21241 N N . ARG A 1 17 ? -5.617 0.650 -13.404 1.00 0.00 17 ARG A N 14
ATOM 21242 C CA . ARG A 1 17 ? -5.402 -0.668 -13.976 1.00 0.00 17 ARG A CA 14
ATOM 21243 C C . ARG A 1 17 ? -6.259 -1.708 -13.253 1.00 0.00 17 ARG A C 14
ATOM 21244 O O . ARG A 1 17 ? -6.194 -1.830 -12.031 1.00 0.00 17 ARG A O 14
ATOM 21265 N N . GLY A 1 18 ? -7.043 -2.432 -14.038 1.00 0.00 18 GLY A N 14
ATOM 21266 C CA . GLY A 1 18 ? -7.913 -3.457 -13.488 1.00 0.00 18 GLY A CA 14
ATOM 21267 C C . GLY A 1 18 ? -7.121 -4.719 -13.141 1.00 0.00 18 GLY A C 14
ATOM 21268 O O . GLY A 1 18 ? -6.758 -5.492 -14.027 1.00 0.00 18 GLY A O 14
ATOM 21272 N N . ILE A 1 19 ? -6.875 -4.890 -11.850 1.00 0.00 19 ILE A N 14
ATOM 21273 C CA . ILE A 1 19 ? -6.133 -6.045 -11.376 1.00 0.00 19 ILE A CA 14
ATOM 21274 C C . ILE A 1 19 ? -7.116 -7.130 -10.930 1.00 0.00 19 ILE A C 14
ATOM 21275 O O . ILE A 1 19 ? -8.211 -6.825 -10.460 1.00 0.00 19 ILE A O 14
ATOM 21291 N N . HIS A 1 20 ? -6.689 -8.373 -11.093 1.00 0.00 20 HIS A N 14
ATOM 21292 C CA . HIS A 1 20 ? -7.518 -9.505 -10.713 1.00 0.00 20 HIS A CA 14
ATOM 21293 C C . HIS A 1 20 ? -6.693 -10.489 -9.881 1.00 0.00 20 HIS A C 14
ATOM 21294 O O . HIS A 1 20 ? -5.792 -11.145 -10.402 1.00 0.00 20 HIS A O 14
ATOM 21308 N N . PHE A 1 21 ? -7.030 -10.560 -8.602 1.00 0.00 21 PHE A N 14
ATOM 21309 C CA . PHE A 1 21 ? -6.331 -11.453 -7.693 1.00 0.00 21 PHE A CA 14
ATOM 21310 C C . PHE A 1 21 ? -7.199 -11.787 -6.477 1.00 0.00 21 PHE A C 14
ATOM 21311 O O . PHE A 1 21 ? -8.272 -11.212 -6.299 1.00 0.00 21 PHE A O 14
ATOM 21328 N N . THR A 1 22 ? -6.702 -12.714 -5.672 1.00 0.00 22 THR A N 14
ATOM 21329 C CA . THR A 1 22 ? -7.418 -13.131 -4.479 1.00 0.00 22 THR A CA 14
ATOM 21330 C C . THR A 1 22 ? -6.660 -12.697 -3.223 1.00 0.00 22 THR A C 14
ATOM 21331 O O . THR A 1 22 ? -5.510 -13.084 -3.022 1.00 0.00 22 THR A O 14
ATOM 21342 N N . VAL A 1 23 ? -7.335 -11.897 -2.410 1.00 0.00 23 VAL A N 14
ATOM 21343 C CA . VAL A 1 23 ? -6.740 -11.406 -1.179 1.00 0.00 23 VAL A CA 14
ATOM 21344 C C . VAL A 1 23 ? -6.369 -12.593 -0.287 1.00 0.00 23 VAL A C 14
ATOM 21345 O O . VAL A 1 23 ? -7.031 -13.629 -0.320 1.00 0.00 23 VAL A O 14
ATOM 21358 N N . GLU A 1 24 ? -5.313 -12.401 0.489 1.00 0.00 24 GLU A N 14
ATOM 21359 C CA . GLU A 1 24 ? -4.846 -13.443 1.388 1.00 0.00 24 GLU A CA 14
ATOM 21360 C C . GLU A 1 24 ? -4.847 -12.938 2.832 1.00 0.00 24 GLU A C 14
ATOM 21361 O O . GLU A 1 24 ? -4.100 -12.023 3.174 1.00 0.00 24 GLU A O 14
ATOM 21373 N N . GLU A 1 25 ? -5.695 -13.557 3.641 1.00 0.00 25 GLU A N 14
ATOM 21374 C CA . GLU A 1 25 ? -5.804 -13.181 5.040 1.00 0.00 25 GLU A CA 14
ATOM 21375 C C . GLU A 1 25 ? -4.659 -13.799 5.846 1.00 0.00 25 GLU A C 14
ATOM 21376 O O . GLU A 1 25 ? -4.892 -14.452 6.861 1.00 0.00 25 GLU A O 14
ATOM 21388 N N . GLY A 1 26 ? -3.447 -13.570 5.362 1.00 0.00 26 GLY A N 14
ATOM 21389 C CA . GLY A 1 26 ? -2.266 -14.096 6.024 1.00 0.00 26 GLY A CA 14
ATOM 21390 C C . GLY A 1 26 ? -0.989 -13.601 5.343 1.00 0.00 26 GLY A C 14
ATOM 21391 O O . GLY A 1 26 ? -0.001 -13.298 6.011 1.00 0.00 26 GLY A O 14
ATOM 21395 N N . ASP A 1 27 ? -1.050 -13.533 4.021 1.00 0.00 27 ASP A N 14
ATOM 21396 C CA . ASP A 1 27 ? 0.090 -13.080 3.241 1.00 0.00 27 ASP A CA 14
ATOM 21397 C C . ASP A 1 27 ? -0.409 -12.395 1.967 1.00 0.00 27 ASP A C 14
ATOM 21398 O O . ASP A 1 27 ? -0.637 -13.053 0.953 1.00 0.00 27 ASP A O 14
ATOM 21407 N N . LEU A 1 28 ? -0.566 -11.083 2.061 1.00 0.00 28 LEU A N 14
ATOM 21408 C CA . LEU A 1 28 ? -1.034 -10.302 0.929 1.00 0.00 28 LEU A CA 14
ATOM 21409 C C . LEU A 1 28 ? 0.087 -10.191 -0.107 1.00 0.00 28 LEU A C 14
ATOM 21410 O O . LEU A 1 28 ? -0.167 -10.243 -1.309 1.00 0.00 28 LEU A O 14
ATOM 21426 N N . GLY A 1 29 ? 1.303 -10.040 0.398 1.00 0.00 29 GLY A N 14
ATOM 21427 C CA . GLY A 1 29 ? 2.463 -9.922 -0.469 1.00 0.00 29 GLY A CA 14
ATOM 21428 C C . GLY A 1 29 ? 2.819 -8.453 -0.710 1.00 0.00 29 GLY A C 14
ATOM 21429 O O . GLY A 1 29 ? 3.700 -8.148 -1.513 1.00 0.00 29 GLY A O 14
ATOM 21433 N N . PHE A 1 30 ? 2.117 -7.583 0.001 1.00 0.00 30 PHE A N 14
ATOM 21434 C CA . PHE A 1 30 ? 2.348 -6.154 -0.126 1.00 0.00 30 PHE A CA 14
ATOM 21435 C C . PHE A 1 30 ? 1.659 -5.385 1.003 1.00 0.00 30 PHE A C 14
ATOM 21436 O O . PHE A 1 30 ? 0.753 -5.906 1.651 1.00 0.00 30 PHE A O 14
ATOM 21453 N N . THR A 1 31 ? 2.114 -4.157 1.203 1.00 0.00 31 THR A N 14
ATOM 21454 C CA . THR A 1 31 ? 1.552 -3.311 2.242 1.00 0.00 31 THR A CA 14
ATOM 21455 C C . THR A 1 31 ? 1.161 -1.948 1.667 1.00 0.00 31 THR A C 14
ATOM 21456 O O . THR A 1 31 ? 1.381 -1.682 0.486 1.00 0.00 31 THR A O 14
ATOM 21467 N N . LEU A 1 32 ? 0.588 -1.120 2.528 1.00 0.00 32 LEU A N 14
ATOM 21468 C CA . LEU A 1 32 ? 0.164 0.209 2.120 1.00 0.00 32 LEU A CA 14
ATOM 21469 C C . LEU A 1 32 ? 0.792 1.248 3.051 1.00 0.00 32 LEU A C 14
ATOM 21470 O O . LEU A 1 32 ? 0.930 1.010 4.250 1.00 0.00 32 LEU A O 14
ATOM 21486 N N . ARG A 1 33 ? 1.157 2.378 2.464 1.00 0.00 33 ARG A N 14
ATOM 21487 C CA . ARG A 1 33 ? 1.767 3.454 3.226 1.00 0.00 33 ARG A CA 14
ATOM 21488 C C . ARG A 1 33 ? 0.711 4.486 3.628 1.00 0.00 33 ARG A C 14
ATOM 21489 O O . ARG A 1 33 ? -0.358 4.553 3.022 1.00 0.00 33 ARG A O 14
ATOM 21510 N N . GLY A 1 34 ? 1.047 5.264 4.646 1.00 0.00 34 GLY A N 14
ATOM 21511 C CA . GLY A 1 34 ? 0.140 6.288 5.135 1.00 0.00 34 GLY A CA 14
ATOM 21512 C C . GLY A 1 34 ? 0.052 7.457 4.152 1.00 0.00 34 GLY A C 14
ATOM 21513 O O . GLY A 1 34 ? 1.021 8.192 3.967 1.00 0.00 34 GLY A O 14
ATOM 21517 N N . ASN A 1 35 ? -1.120 7.594 3.548 1.00 0.00 35 ASN A N 14
ATOM 21518 C CA . ASN A 1 35 ? -1.347 8.661 2.589 1.00 0.00 35 ASN A CA 14
ATOM 21519 C C . ASN A 1 35 ? -2.527 8.288 1.689 1.00 0.00 35 ASN A C 14
ATOM 21520 O O . ASN A 1 35 ? -3.147 7.242 1.874 1.00 0.00 35 ASN A O 14
ATOM 21531 N N . THR A 1 36 ? -2.800 9.164 0.733 1.00 0.00 36 THR A N 14
ATOM 21532 C CA . THR A 1 36 ? -3.894 8.940 -0.197 1.00 0.00 36 THR A CA 14
ATOM 21533 C C . THR A 1 36 ? -3.636 9.678 -1.512 1.00 0.00 36 THR A C 14
ATOM 21534 O O . THR A 1 36 ? -3.339 10.871 -1.511 1.00 0.00 36 THR A O 14
ATOM 21545 N N . PRO A 1 37 ? -3.761 8.916 -2.632 1.00 0.00 37 PRO A N 14
ATOM 21546 C CA . PRO A 1 37 ? -4.116 7.510 -2.545 1.00 0.00 37 PRO A CA 14
ATOM 21547 C C . PRO A 1 37 ? -2.928 6.673 -2.067 1.00 0.00 37 PRO A C 14
ATOM 21548 O O . PRO A 1 37 ? -1.806 6.855 -2.539 1.00 0.00 37 PRO A O 14
ATOM 21559 N N . VAL A 1 38 ? -3.214 5.773 -1.138 1.00 0.00 38 VAL A N 14
ATOM 21560 C CA . VAL A 1 38 ? -2.183 4.907 -0.592 1.00 0.00 38 VAL A CA 14
ATOM 21561 C C . VAL A 1 38 ? -1.449 4.209 -1.738 1.00 0.00 38 VAL A C 14
ATOM 21562 O O . VAL A 1 38 ? -2.065 3.820 -2.729 1.00 0.00 38 VAL A O 14
ATOM 21575 N N . GLN A 1 39 ? -0.142 4.072 -1.565 1.00 0.00 39 GLN A N 14
ATOM 21576 C CA . GLN A 1 39 ? 0.682 3.428 -2.573 1.00 0.00 39 GLN A CA 14
ATOM 21577 C C . GLN A 1 39 ? 0.800 1.930 -2.285 1.00 0.00 39 GLN A C 14
ATOM 21578 O O . GLN A 1 39 ? 0.167 1.421 -1.361 1.00 0.00 39 GLN A O 14
ATOM 21592 N N . VAL A 1 40 ? 1.613 1.266 -3.093 1.00 0.00 40 VAL A N 14
ATOM 21593 C CA . VAL A 1 40 ? 1.822 -0.163 -2.936 1.00 0.00 40 VAL A CA 14
ATOM 21594 C C . VAL A 1 40 ? 3.316 -0.440 -2.760 1.00 0.00 40 VAL A C 14
ATOM 21595 O O . VAL A 1 40 ? 4.120 -0.103 -3.629 1.00 0.00 40 VAL A O 14
ATOM 21608 N N . HIS A 1 41 ? 3.643 -1.052 -1.632 1.00 0.00 41 HIS A N 14
ATOM 21609 C CA . HIS A 1 41 ? 5.027 -1.378 -1.331 1.00 0.00 41 HIS A CA 14
ATOM 21610 C C . HIS A 1 41 ? 5.219 -2.895 -1.380 1.00 0.00 41 HIS A C 14
ATOM 21611 O O . HIS A 1 41 ? 5.486 -3.523 -0.357 1.00 0.00 41 HIS A O 14
ATOM 21625 N N . PHE A 1 42 ? 5.075 -3.439 -2.579 1.00 0.00 42 PHE A N 14
ATOM 21626 C CA . PHE A 1 42 ? 5.229 -4.871 -2.774 1.00 0.00 42 PHE A CA 14
ATOM 21627 C C . PHE A 1 42 ? 6.337 -5.430 -1.879 1.00 0.00 42 PHE A C 14
ATOM 21628 O O . PHE A 1 42 ? 7.362 -4.783 -1.677 1.00 0.00 42 PHE A O 14
ATOM 21645 N N . LEU A 1 43 ? 6.091 -6.627 -1.367 1.00 0.00 43 LEU A N 14
ATOM 21646 C CA . LEU A 1 43 ? 7.055 -7.282 -0.499 1.00 0.00 43 LEU A CA 14
ATOM 21647 C C . LEU A 1 43 ? 7.527 -8.581 -1.154 1.00 0.00 43 LEU A C 14
ATOM 21648 O O . LEU A 1 43 ? 8.706 -8.924 -1.083 1.00 0.00 43 LEU A O 14
ATOM 21664 N N . ASP A 1 44 ? 6.581 -9.269 -1.777 1.00 0.00 44 ASP A N 14
ATOM 21665 C CA . ASP A 1 44 ? 6.885 -10.523 -2.445 1.00 0.00 44 ASP A CA 14
ATOM 21666 C C . ASP A 1 44 ? 6.651 -10.365 -3.948 1.00 0.00 44 ASP A C 14
ATOM 21667 O O . ASP A 1 44 ? 5.521 -10.154 -4.386 1.00 0.00 44 ASP A O 14
ATOM 21676 N N . PRO A 1 45 ? 7.766 -10.478 -4.719 1.00 0.00 45 PRO A N 14
ATOM 21677 C CA . PRO A 1 45 ? 7.694 -10.350 -6.164 1.00 0.00 45 PRO A CA 14
ATOM 21678 C C . PRO A 1 45 ? 7.089 -11.605 -6.796 1.00 0.00 45 PRO A C 14
ATOM 21679 O O . PRO A 1 45 ? 6.970 -11.694 -8.017 1.00 0.00 45 PRO A O 14
ATOM 21690 N N . HIS A 1 46 ? 6.723 -12.544 -5.936 1.00 0.00 46 HIS A N 14
ATOM 21691 C CA . HIS A 1 46 ? 6.133 -13.790 -6.395 1.00 0.00 46 HIS A CA 14
ATOM 21692 C C . HIS A 1 46 ? 4.883 -14.101 -5.569 1.00 0.00 46 HIS A C 14
ATOM 21693 O O . HIS A 1 46 ? 4.684 -15.237 -5.141 1.00 0.00 46 HIS A O 14
ATOM 21707 N N . CYS A 1 47 ? 4.073 -13.072 -5.371 1.00 0.00 47 CYS A N 14
ATOM 21708 C CA . CYS A 1 47 ? 2.847 -13.221 -4.605 1.00 0.00 47 CYS A CA 14
ATOM 21709 C C . CYS A 1 47 ? 1.662 -13.092 -5.564 1.00 0.00 47 CYS A C 14
ATOM 21710 O O . CYS A 1 47 ? 1.840 -12.762 -6.736 1.00 0.00 47 CYS A O 14
ATOM 21718 N N . SER A 1 48 ? 0.479 -13.358 -5.031 1.00 0.00 48 SER A N 14
ATOM 21719 C CA . SER A 1 48 ? -0.735 -13.275 -5.825 1.00 0.00 48 SER A CA 14
ATOM 21720 C C . SER A 1 48 ? -0.823 -11.908 -6.506 1.00 0.00 48 SER A C 14
ATOM 21721 O O . SER A 1 48 ? -0.734 -11.813 -7.729 1.00 0.00 48 SER A O 14
ATOM 21729 N N . ALA A 1 49 ? -0.997 -10.883 -5.685 1.00 0.00 49 ALA A N 14
ATOM 21730 C CA . ALA A 1 49 ? -1.098 -9.526 -6.193 1.00 0.00 49 ALA A CA 14
ATOM 21731 C C . ALA A 1 49 ? -0.087 -9.333 -7.325 1.00 0.00 49 ALA A C 14
ATOM 21732 O O . ALA A 1 49 ? -0.470 -9.137 -8.477 1.00 0.00 49 ALA A O 14
ATOM 21739 N N . SER A 1 50 ? 1.184 -9.395 -6.957 1.00 0.00 50 SER A N 14
ATOM 21740 C CA . SER A 1 50 ? 2.253 -9.230 -7.927 1.00 0.00 50 SER A CA 14
ATOM 21741 C C . SER A 1 50 ? 1.944 -10.038 -9.189 1.00 0.00 50 SER A C 14
ATOM 21742 O O . SER A 1 50 ? 1.868 -9.482 -10.283 1.00 0.00 50 SER A O 14
ATOM 21750 N N . LEU A 1 51 ? 1.774 -11.337 -8.994 1.00 0.00 51 LEU A N 14
ATOM 21751 C CA . LEU A 1 51 ? 1.475 -12.228 -10.102 1.00 0.00 51 LEU A CA 14
ATOM 21752 C C . LEU A 1 51 ? 0.285 -11.675 -10.888 1.00 0.00 51 LEU A C 14
ATOM 21753 O O . LEU A 1 51 ? 0.292 -11.679 -12.118 1.00 0.00 51 LEU A O 14
ATOM 21769 N N . ALA A 1 52 ? -0.711 -11.213 -10.145 1.00 0.00 52 ALA A N 14
ATOM 21770 C CA . ALA A 1 52 ? -1.906 -10.658 -10.757 1.00 0.00 52 ALA A CA 14
ATOM 21771 C C . ALA A 1 52 ? -1.504 -9.760 -11.929 1.00 0.00 52 ALA A C 14
ATOM 21772 O O . ALA A 1 52 ? -1.776 -10.082 -13.084 1.00 0.00 52 ALA A O 14
ATOM 21779 N N . GLY A 1 53 ? -0.863 -8.651 -11.590 1.00 0.00 53 GLY A N 14
ATOM 21780 C CA . GLY A 1 53 ? -0.421 -7.704 -12.599 1.00 0.00 53 GLY A CA 14
ATOM 21781 C C . GLY A 1 53 ? -0.312 -6.293 -12.017 1.00 0.00 53 GLY A C 14
ATOM 21782 O O . GLY A 1 53 ? -0.749 -5.325 -12.639 1.00 0.00 53 GLY A O 14
ATOM 21786 N N . ALA A 1 54 ? 0.273 -6.220 -10.831 1.00 0.00 54 ALA A N 14
ATOM 21787 C CA . ALA A 1 54 ? 0.445 -4.944 -10.158 1.00 0.00 54 ALA A CA 14
ATOM 21788 C C . ALA A 1 54 ? 1.913 -4.522 -10.241 1.00 0.00 54 ALA A C 14
ATOM 21789 O O . ALA A 1 54 ? 2.744 -5.255 -10.775 1.00 0.00 54 ALA A O 14
ATOM 21796 N N . LYS A 1 55 ? 2.188 -3.342 -9.704 1.00 0.00 55 LYS A N 14
ATOM 21797 C CA . LYS A 1 55 ? 3.542 -2.814 -9.711 1.00 0.00 55 LYS A CA 14
ATOM 21798 C C . LYS A 1 55 ? 3.838 -2.165 -8.358 1.00 0.00 55 LYS A C 14
ATOM 21799 O O . LYS A 1 55 ? 2.967 -2.102 -7.491 1.00 0.00 55 LYS A O 14
ATOM 21818 N N . GLU A 1 56 ? 5.070 -1.698 -8.218 1.00 0.00 56 GLU A N 14
ATOM 21819 C CA . GLU A 1 56 ? 5.492 -1.056 -6.985 1.00 0.00 56 GLU A CA 14
ATOM 21820 C C . GLU A 1 56 ? 5.200 0.445 -7.041 1.00 0.00 56 GLU A C 14
ATOM 21821 O O . GLU A 1 56 ? 5.698 1.146 -7.921 1.00 0.00 56 GLU A O 14
ATOM 21833 N N . GLY A 1 57 ? 4.393 0.894 -6.091 1.00 0.00 57 GLY A N 14
ATOM 21834 C CA . GLY A 1 57 ? 4.028 2.299 -6.022 1.00 0.00 57 GLY A CA 14
ATOM 21835 C C . GLY A 1 57 ? 2.556 2.502 -6.388 1.00 0.00 57 GLY A C 14
ATOM 21836 O O . GLY A 1 57 ? 2.001 3.577 -6.168 1.00 0.00 57 GLY A O 14
ATOM 21840 N N . ASP A 1 58 ? 1.967 1.452 -6.942 1.00 0.00 58 ASP A N 14
ATOM 21841 C CA . ASP A 1 58 ? 0.571 1.502 -7.341 1.00 0.00 58 ASP A CA 14
ATOM 21842 C C . ASP A 1 58 ? -0.230 2.268 -6.285 1.00 0.00 58 ASP A C 14
ATOM 21843 O O . ASP A 1 58 ? -0.022 2.082 -5.087 1.00 0.00 58 ASP A O 14
ATOM 21852 N N . TYR A 1 59 ? -1.129 3.112 -6.769 1.00 0.00 59 TYR A N 14
ATOM 21853 C CA . TYR A 1 59 ? -1.962 3.906 -5.882 1.00 0.00 59 TYR A CA 14
ATOM 21854 C C . TYR A 1 59 ? -3.421 3.450 -5.945 1.00 0.00 59 TYR A C 14
ATOM 21855 O O . TYR A 1 59 ? -4.155 3.829 -6.857 1.00 0.00 59 TYR A O 14
ATOM 21873 N N . ILE A 1 60 ? -3.799 2.643 -4.965 1.00 0.00 60 ILE A N 14
ATOM 21874 C CA . ILE A 1 60 ? -5.157 2.131 -4.898 1.00 0.00 60 ILE A CA 14
ATOM 21875 C C . ILE A 1 60 ? -6.143 3.291 -5.050 1.00 0.00 60 ILE A C 14
ATOM 21876 O O . ILE A 1 60 ? -6.169 4.200 -4.222 1.00 0.00 60 ILE A O 14
ATOM 21892 N N . VAL A 1 61 ? -6.930 3.221 -6.113 1.00 0.00 61 VAL A N 14
ATOM 21893 C CA . VAL A 1 61 ? -7.915 4.255 -6.384 1.00 0.00 61 VAL A CA 14
ATOM 21894 C C . VAL A 1 61 ? -9.314 3.708 -6.093 1.00 0.00 61 VAL A C 14
ATOM 21895 O O . VAL A 1 61 ? -10.227 4.468 -5.771 1.00 0.00 61 VAL A O 14
ATOM 21908 N N . SER A 1 62 ? -9.439 2.395 -6.218 1.00 0.00 62 SER A N 14
ATOM 21909 C CA . SER A 1 62 ? -10.712 1.738 -5.973 1.00 0.00 62 SER A CA 14
ATOM 21910 C C . SER A 1 62 ? -10.509 0.225 -5.874 1.00 0.00 62 SER A C 14
ATOM 21911 O O . SER A 1 62 ? -9.492 -0.299 -6.325 1.00 0.00 62 SER A O 14
ATOM 21919 N N . ILE A 1 63 ? -11.494 -0.435 -5.282 1.00 0.00 63 ILE A N 14
ATOM 21920 C CA . ILE A 1 63 ? -11.436 -1.878 -5.119 1.00 0.00 63 ILE A CA 14
ATOM 21921 C C . ILE A 1 63 ? -12.844 -2.459 -5.260 1.00 0.00 63 ILE A C 14
ATOM 21922 O O . ILE A 1 63 ? -13.714 -2.199 -4.430 1.00 0.00 63 ILE A O 14
ATOM 21938 N N . GLN A 1 64 ? -13.026 -3.236 -6.318 1.00 0.00 64 GLN A N 14
ATOM 21939 C CA . GLN A 1 64 ? -14.314 -3.856 -6.579 1.00 0.00 64 GLN A CA 14
ATOM 21940 C C . GLN A 1 64 ? -15.338 -2.799 -6.994 1.00 0.00 64 GLN A C 14
ATOM 21941 O O . GLN A 1 64 ? -16.521 -3.100 -7.144 1.00 0.00 64 GLN A O 14
ATOM 21955 N N . GLY A 1 65 ? -14.846 -1.581 -7.169 1.00 0.00 65 GLY A N 14
ATOM 21956 C CA . GLY A 1 65 ? -15.705 -0.477 -7.564 1.00 0.00 65 GLY A CA 14
ATOM 21957 C C . GLY A 1 65 ? -15.919 0.494 -6.401 1.00 0.00 65 GLY A C 14
ATOM 21958 O O . GLY A 1 65 ? -16.689 1.447 -6.516 1.00 0.00 65 GLY A O 14
ATOM 21962 N N . VAL A 1 66 ? -15.223 0.220 -5.307 1.00 0.00 66 VAL A N 14
ATOM 21963 C CA . VAL A 1 66 ? -15.328 1.058 -4.124 1.00 0.00 66 VAL A CA 14
ATOM 21964 C C . VAL A 1 66 ? -14.357 2.233 -4.250 1.00 0.00 66 VAL A C 14
ATOM 21965 O O . VAL A 1 66 ? -13.326 2.124 -4.913 1.00 0.00 66 VAL A O 14
ATOM 21978 N N . ASP A 1 67 ? -14.720 3.331 -3.602 1.00 0.00 67 ASP A N 14
ATOM 21979 C CA . ASP A 1 67 ? -13.893 4.526 -3.633 1.00 0.00 67 ASP A CA 14
ATOM 21980 C C . ASP A 1 67 ? -12.741 4.369 -2.639 1.00 0.00 67 ASP A C 14
ATOM 21981 O O . ASP A 1 67 ? -12.963 4.293 -1.432 1.00 0.00 67 ASP A O 14
ATOM 21990 N N . CYS A 1 68 ? -11.534 4.326 -3.184 1.00 0.00 68 CYS A N 14
ATOM 21991 C CA . CYS A 1 68 ? -10.346 4.180 -2.360 1.00 0.00 68 CYS A CA 14
ATOM 21992 C C . CYS A 1 68 ? -9.325 5.232 -2.798 1.00 0.00 68 CYS A C 14
ATOM 21993 O O . CYS A 1 68 ? -8.198 4.896 -3.159 1.00 0.00 68 CYS A O 14
ATOM 22001 N N . LYS A 1 69 ? -9.756 6.484 -2.752 1.00 0.00 69 LYS A N 14
ATOM 22002 C CA . LYS A 1 69 ? -8.893 7.587 -3.140 1.00 0.00 69 LYS A CA 14
ATOM 22003 C C . LYS A 1 69 ? -8.535 8.408 -1.900 1.00 0.00 69 LYS A C 14
ATOM 22004 O O . LYS A 1 69 ? -7.462 9.006 -1.837 1.00 0.00 69 LYS A O 14
ATOM 22023 N N . TRP A 1 70 ? -9.453 8.411 -0.946 1.00 0.00 70 TRP A N 14
ATOM 22024 C CA . TRP A 1 70 ? -9.247 9.149 0.289 1.00 0.00 70 TRP A CA 14
ATOM 22025 C C . TRP A 1 70 ? -8.984 8.138 1.406 1.00 0.00 70 TRP A C 14
ATOM 22026 O O . TRP A 1 70 ? -8.213 8.410 2.325 1.00 0.00 70 TRP A O 14
ATOM 22047 N N . LEU A 1 71 ? -9.640 6.993 1.291 1.00 0.00 71 LEU A N 14
ATOM 22048 C CA . LEU A 1 71 ? -9.486 5.939 2.280 1.00 0.00 71 LEU A CA 14
ATOM 22049 C C . LEU A 1 71 ? -8.013 5.831 2.679 1.00 0.00 71 LEU A C 14
ATOM 22050 O O . LEU A 1 71 ? -7.126 6.038 1.853 1.00 0.00 71 LEU A O 14
ATOM 22066 N N . THR A 1 72 ? -7.799 5.508 3.946 1.00 0.00 72 THR A N 14
ATOM 22067 C CA . THR A 1 72 ? -6.449 5.370 4.465 1.00 0.00 72 THR A CA 14
ATOM 22068 C C . THR A 1 72 ? -5.963 3.927 4.310 1.00 0.00 72 THR A C 14
ATOM 22069 O O . THR A 1 72 ? -6.630 3.108 3.681 1.00 0.00 72 THR A O 14
ATOM 22080 N N . VAL A 1 73 ? -4.804 3.661 4.895 1.00 0.00 73 VAL A N 14
ATOM 22081 C CA . VAL A 1 73 ? -4.221 2.332 4.830 1.00 0.00 73 VAL A CA 14
ATOM 22082 C C . VAL A 1 73 ? -5.165 1.332 5.500 1.00 0.00 73 VAL A C 14
ATOM 22083 O O . VAL A 1 73 ? -5.425 0.259 4.959 1.00 0.00 73 VAL A O 14
ATOM 22096 N N . SER A 1 74 ? -5.652 1.720 6.670 1.00 0.00 74 SER A N 14
ATOM 22097 C CA . SER A 1 74 ? -6.562 0.871 7.420 1.00 0.00 74 SER A CA 14
ATOM 22098 C C . SER A 1 74 ? -7.832 0.618 6.607 1.00 0.00 74 SER A C 14
ATOM 22099 O O . SER A 1 74 ? -8.122 -0.519 6.238 1.00 0.00 74 SER A O 14
ATOM 22107 N N . GLU A 1 75 ? -8.557 1.697 6.350 1.00 0.00 75 GLU A N 14
ATOM 22108 C CA . GLU A 1 75 ? -9.791 1.606 5.587 1.00 0.00 75 GLU A CA 14
ATOM 22109 C C . GLU A 1 75 ? -9.627 0.619 4.430 1.00 0.00 75 GLU A C 14
ATOM 22110 O O . GLU A 1 75 ? -10.312 -0.402 4.378 1.00 0.00 75 GLU A O 14
ATOM 22122 N N . VAL A 1 76 ? -8.715 0.957 3.530 1.00 0.00 76 VAL A N 14
ATOM 22123 C CA . VAL A 1 76 ? -8.453 0.113 2.376 1.00 0.00 76 VAL A CA 14
ATOM 22124 C C . VAL A 1 76 ? -8.211 -1.323 2.845 1.00 0.00 76 VAL A C 14
ATOM 22125 O O . VAL A 1 76 ? -8.958 -2.232 2.486 1.00 0.00 76 VAL A O 14
ATOM 22138 N N . MET A 1 77 ? -7.164 -1.483 3.641 1.00 0.00 77 MET A N 14
ATOM 22139 C CA . MET A 1 77 ? -6.813 -2.793 4.163 1.00 0.00 77 MET A CA 14
ATOM 22140 C C . MET A 1 77 ? -8.066 -3.583 4.548 1.00 0.00 77 MET A C 14
ATOM 22141 O O . MET A 1 77 ? -8.231 -4.730 4.137 1.00 0.00 77 MET A O 14
ATOM 22155 N N . LYS A 1 78 ? -8.916 -2.936 5.332 1.00 0.00 78 LYS A N 14
ATOM 22156 C CA . LYS A 1 78 ? -10.149 -3.564 5.777 1.00 0.00 78 LYS A CA 14
ATOM 22157 C C . LYS A 1 78 ? -11.004 -3.919 4.559 1.00 0.00 78 LYS A C 14
ATOM 22158 O O . LYS A 1 78 ? -11.574 -5.007 4.492 1.00 0.00 78 LYS A O 14
ATOM 22177 N N . LEU A 1 79 ? -11.067 -2.980 3.626 1.00 0.00 79 LEU A N 14
ATOM 22178 C CA . LEU A 1 79 ? -11.843 -3.180 2.414 1.00 0.00 79 LEU A CA 14
ATOM 22179 C C . LEU A 1 79 ? -11.283 -4.379 1.647 1.00 0.00 79 LEU A C 14
ATOM 22180 O O . LEU A 1 79 ? -12.015 -5.059 0.929 1.00 0.00 79 LEU A O 14
ATOM 22196 N N . LEU A 1 80 ? -9.989 -4.603 1.825 1.00 0.00 80 LEU A N 14
ATOM 22197 C CA . LEU A 1 80 ? -9.322 -5.709 1.159 1.00 0.00 80 LEU A CA 14
ATOM 22198 C C . LEU A 1 80 ? -9.514 -6.985 1.981 1.00 0.00 80 LEU A C 14
ATOM 22199 O O . LEU A 1 80 ? -9.862 -8.032 1.437 1.00 0.00 80 LEU A O 14
ATOM 22215 N N . LYS A 1 81 ? -9.279 -6.855 3.279 1.00 0.00 81 LYS A N 14
ATOM 22216 C CA . LYS A 1 81 ? -9.422 -7.985 4.182 1.00 0.00 81 LYS A CA 14
ATOM 22217 C C . LYS A 1 81 ? -10.821 -8.583 4.026 1.00 0.00 81 LYS A C 14
ATOM 22218 O O . LYS A 1 81 ? -10.970 -9.796 3.884 1.00 0.00 81 LYS A O 14
ATOM 22237 N N . SER A 1 82 ? -11.812 -7.704 4.059 1.00 0.00 82 SER A N 14
ATOM 22238 C CA . SER A 1 82 ? -13.195 -8.130 3.923 1.00 0.00 82 SER A CA 14
ATOM 22239 C C . SER A 1 82 ? -13.322 -9.138 2.779 1.00 0.00 82 SER A C 14
ATOM 22240 O O . SER A 1 82 ? -14.095 -10.091 2.870 1.00 0.00 82 SER A O 14
ATOM 22248 N N . PHE A 1 83 ? -12.553 -8.893 1.729 1.00 0.00 83 PHE A N 14
ATOM 22249 C CA . PHE A 1 83 ? -12.570 -9.768 0.569 1.00 0.00 83 PHE A CA 14
ATOM 22250 C C . PHE A 1 83 ? -11.456 -10.813 0.654 1.00 0.00 83 PHE A C 14
ATOM 22251 O O . PHE A 1 83 ? -10.871 -11.187 -0.362 1.00 0.00 83 PHE A O 14
ATOM 22268 N N . GLY A 1 84 ? -11.196 -11.257 1.875 1.00 0.00 84 GLY A N 14
ATOM 22269 C CA . GLY A 1 84 ? -10.163 -12.252 2.106 1.00 0.00 84 GLY A CA 14
ATOM 22270 C C . GLY A 1 84 ? -10.567 -13.607 1.521 1.00 0.00 84 GLY A C 14
ATOM 22271 O O . GLY A 1 84 ? -11.598 -14.165 1.893 1.00 0.00 84 GLY A O 14
ATOM 22275 N N . GLY A 1 85 ? -9.733 -14.097 0.616 1.00 0.00 85 GLY A N 14
ATOM 22276 C CA . GLY A 1 85 ? -9.990 -15.376 -0.024 1.00 0.00 85 GLY A CA 14
ATOM 22277 C C . GLY A 1 85 ? -11.031 -15.234 -1.136 1.00 0.00 85 GLY A C 14
ATOM 22278 O O . GLY A 1 85 ? -11.675 -16.210 -1.518 1.00 0.00 85 GLY A O 14
ATOM 22282 N N . GLU A 1 86 ? -11.165 -14.009 -1.624 1.00 0.00 86 GLU A N 14
ATOM 22283 C CA . GLU A 1 86 ? -12.117 -13.726 -2.684 1.00 0.00 86 GLU A CA 14
ATOM 22284 C C . GLU A 1 86 ? -11.482 -12.819 -3.740 1.00 0.00 86 GLU A C 14
ATOM 22285 O O . GLU A 1 86 ? -10.770 -11.874 -3.404 1.00 0.00 86 GLU A O 14
ATOM 22297 N N . GLU A 1 87 ? -11.762 -13.139 -4.995 1.00 0.00 87 GLU A N 14
ATOM 22298 C CA . GLU A 1 87 ? -11.227 -12.364 -6.102 1.00 0.00 87 GLU A CA 14
ATOM 22299 C C . GLU A 1 87 ? -11.923 -11.004 -6.183 1.00 0.00 87 GLU A C 14
ATOM 22300 O O . GLU A 1 87 ? -13.151 -10.931 -6.193 1.00 0.00 87 GLU A O 14
ATOM 22312 N N . VAL A 1 88 ? -11.109 -9.961 -6.241 1.00 0.00 88 VAL A N 14
ATOM 22313 C CA . VAL A 1 88 ? -11.631 -8.607 -6.321 1.00 0.00 88 VAL A CA 14
ATOM 22314 C C . VAL A 1 88 ? -10.918 -7.856 -7.447 1.00 0.00 88 VAL A C 14
ATOM 22315 O O . VAL A 1 88 ? -9.883 -8.304 -7.939 1.00 0.00 88 VAL A O 14
ATOM 22328 N N . GLU A 1 89 ? -11.499 -6.726 -7.823 1.00 0.00 89 GLU A N 14
ATOM 22329 C CA . GLU A 1 89 ? -10.932 -5.909 -8.882 1.00 0.00 89 GLU A CA 14
ATOM 22330 C C . GLU A 1 89 ? -10.342 -4.622 -8.301 1.00 0.00 89 GLU A C 14
ATOM 22331 O O . GLU A 1 89 ? -11.077 -3.693 -7.969 1.00 0.00 89 GLU A O 14
ATOM 22343 N N . MET A 1 90 ? -9.021 -4.609 -8.196 1.00 0.00 90 MET A N 14
ATOM 22344 C CA . MET A 1 90 ? -8.325 -3.451 -7.661 1.00 0.00 90 MET A CA 14
ATOM 22345 C C . MET A 1 90 ? -7.918 -2.491 -8.780 1.00 0.00 90 MET A C 14
ATOM 22346 O O . MET A 1 90 ? -7.481 -2.923 -9.846 1.00 0.00 90 MET A O 14
ATOM 22360 N N . LYS A 1 91 ? -8.075 -1.205 -8.499 1.00 0.00 91 LYS A N 14
ATOM 22361 C CA . LYS A 1 91 ? -7.729 -0.180 -9.469 1.00 0.00 91 LYS A CA 14
ATOM 22362 C C . LYS A 1 91 ? -6.675 0.751 -8.866 1.00 0.00 91 LYS A C 14
ATOM 22363 O O . LYS A 1 91 ? -6.867 1.288 -7.776 1.00 0.00 91 LYS A O 14
ATOM 22382 N N . VAL A 1 92 ? -5.585 0.915 -9.602 1.00 0.00 92 VAL A N 14
ATOM 22383 C CA . VAL A 1 92 ? -4.501 1.772 -9.153 1.00 0.00 92 VAL A CA 14
ATOM 22384 C C . VAL A 1 92 ? -4.067 2.682 -10.304 1.00 0.00 92 VAL A C 14
ATOM 22385 O O . VAL A 1 92 ? -4.021 2.254 -11.456 1.00 0.00 92 VAL A O 14
ATOM 22398 N N . VAL A 1 93 ? -3.760 3.922 -9.952 1.00 0.00 93 VAL A N 14
ATOM 22399 C CA . VAL A 1 93 ? -3.332 4.897 -10.941 1.00 0.00 93 VAL A CA 14
ATOM 22400 C C . VAL A 1 93 ? -1.883 5.300 -10.658 1.00 0.00 93 VAL A C 14
ATOM 22401 O O . VAL A 1 93 ? -1.439 5.272 -9.512 1.00 0.00 93 VAL A O 14
ATOM 22414 N N . SER A 1 94 ? -1.186 5.667 -11.724 1.00 0.00 94 SER A N 14
ATOM 22415 C CA . SER A 1 94 ? 0.203 6.075 -11.605 1.00 0.00 94 SER A CA 14
ATOM 22416 C C . SER A 1 94 ? 0.283 7.563 -11.257 1.00 0.00 94 SER A C 14
ATOM 22417 O O . SER A 1 94 ? -0.706 8.285 -11.373 1.00 0.00 94 SER A O 14
ATOM 22425 N N . LEU A 1 95 ? 1.469 7.977 -10.836 1.00 0.00 95 LEU A N 14
ATOM 22426 C CA . LEU A 1 95 ? 1.691 9.365 -10.469 1.00 0.00 95 LEU A CA 14
ATOM 22427 C C . LEU A 1 95 ? 2.681 9.995 -11.451 1.00 0.00 95 LEU A C 14
ATOM 22428 O O . LEU A 1 95 ? 3.780 9.478 -11.646 1.00 0.00 95 LEU A O 14
ATOM 22444 N N . LEU A 1 96 ? 2.257 11.102 -12.042 1.00 0.00 96 LEU A N 14
ATOM 22445 C CA . LEU A 1 96 ? 3.093 11.808 -12.998 1.00 0.00 96 LEU A CA 14
ATOM 22446 C C . LEU A 1 96 ? 3.392 13.212 -12.469 1.00 0.00 96 LEU A C 14
ATOM 22447 O O . LEU A 1 96 ? 2.476 13.960 -12.131 1.00 0.00 96 LEU A O 14
ATOM 22463 N N . ASP A 1 97 ? 4.678 13.527 -12.413 1.00 0.00 97 ASP A N 14
ATOM 22464 C CA . ASP A 1 97 ? 5.109 14.828 -11.930 1.00 0.00 97 ASP A CA 14
ATOM 22465 C C . ASP A 1 97 ? 6.162 15.397 -12.883 1.00 0.00 97 ASP A C 14
ATOM 22466 O O . ASP A 1 97 ? 6.952 14.650 -13.460 1.00 0.00 97 ASP A O 14
ATOM 22475 N N . SER A 1 98 ? 6.141 16.715 -13.020 1.00 0.00 98 SER A N 14
ATOM 22476 C CA . SER A 1 98 ? 7.084 17.392 -13.893 1.00 0.00 98 SER A CA 14
ATOM 22477 C C . SER A 1 98 ? 8.517 17.092 -13.448 1.00 0.00 98 SER A C 14
ATOM 22478 O O . SER A 1 98 ? 8.730 16.390 -12.461 1.00 0.00 98 SER A O 14
ATOM 22486 N N . THR A 1 99 ? 9.462 17.638 -14.199 1.00 0.00 99 THR A N 14
ATOM 22487 C CA . THR A 1 99 ? 10.869 17.438 -13.895 1.00 0.00 99 THR A CA 14
ATOM 22488 C C . THR A 1 99 ? 11.435 18.656 -13.162 1.00 0.00 99 THR A C 14
ATOM 22489 O O . THR A 1 99 ? 10.924 19.766 -13.309 1.00 0.00 99 THR A O 14
ATOM 22500 N N . SER A 1 100 ? 12.482 18.408 -12.390 1.00 0.00 100 SER A N 14
ATOM 22501 C CA . SER A 1 100 ? 13.123 19.471 -11.634 1.00 0.00 100 SER A CA 14
ATOM 22502 C C . SER A 1 100 ? 14.630 19.219 -11.552 1.00 0.00 100 SER A C 14
ATOM 22503 O O . SER A 1 100 ? 15.062 18.102 -11.271 1.00 0.00 100 SER A O 14
ATOM 22511 N N . SER A 1 101 ? 15.389 20.276 -11.803 1.00 0.00 101 SER A N 14
ATOM 22512 C CA . SER A 1 101 ? 16.838 20.183 -11.762 1.00 0.00 101 SER A CA 14
ATOM 22513 C C . SER A 1 101 ? 17.458 21.553 -12.047 1.00 0.00 101 SER A C 14
ATOM 22514 O O . SER A 1 101 ? 16.885 22.357 -12.781 1.00 0.00 101 SER A O 14
ATOM 22522 N N . MET A 1 102 ? 18.621 21.776 -11.453 1.00 0.00 102 MET A N 14
ATOM 22523 C CA . MET A 1 102 ? 19.325 23.034 -11.634 1.00 0.00 102 MET A CA 14
ATOM 22524 C C . MET A 1 102 ? 20.820 22.798 -11.858 1.00 0.00 102 MET A C 14
ATOM 22525 O O . MET A 1 102 ? 21.351 21.754 -11.481 1.00 0.00 102 MET A O 14
ATOM 22539 N N . HIS A 1 103 ? 21.458 23.785 -12.469 1.00 0.00 103 HIS A N 14
ATOM 22540 C CA . HIS A 1 103 ? 22.881 23.699 -12.747 1.00 0.00 103 HIS A CA 14
ATOM 22541 C C . HIS A 1 103 ? 23.481 25.105 -12.797 1.00 0.00 103 HIS A C 14
ATOM 22542 O O . HIS A 1 103 ? 22.784 26.071 -13.102 1.00 0.00 103 HIS A O 14
ATOM 22556 N N . ASN A 1 104 ? 24.769 25.176 -12.491 1.00 0.00 104 ASN A N 14
ATOM 22557 C CA . ASN A 1 104 ? 25.470 26.448 -12.496 1.00 0.00 104 ASN A CA 14
ATOM 22558 C C . ASN A 1 104 ? 26.973 26.197 -12.361 1.00 0.00 104 ASN A C 14
ATOM 22559 O O . ASN A 1 104 ? 27.390 25.160 -11.847 1.00 0.00 104 ASN A O 14
ATOM 22570 N N . LYS A 1 105 ? 27.747 27.164 -12.833 1.00 0.00 105 LYS A N 14
ATOM 22571 C CA . LYS A 1 105 ? 29.195 27.061 -12.771 1.00 0.00 105 LYS A CA 14
ATOM 22572 C C . LYS A 1 105 ? 29.728 28.042 -11.725 1.00 0.00 105 LYS A C 14
ATOM 22573 O O . LYS A 1 105 ? 29.166 29.120 -11.537 1.00 0.00 105 LYS A O 14
ATOM 22592 N N . SER A 1 106 ? 30.806 27.633 -11.071 1.00 0.00 106 SER A N 14
ATOM 22593 C CA . SER A 1 106 ? 31.421 28.463 -10.049 1.00 0.00 106 SER A CA 14
ATOM 22594 C C . SER A 1 106 ? 32.934 28.523 -10.265 1.00 0.00 106 SER A C 14
ATOM 22595 O O . SER A 1 106 ? 33.659 27.617 -9.859 1.00 0.00 106 SER A O 14
ATOM 22603 N N . GLY A 1 107 ? 33.366 29.601 -10.904 1.00 0.00 107 GLY A N 14
ATOM 22604 C CA . GLY A 1 107 ? 34.780 29.792 -11.179 1.00 0.00 107 GLY A CA 14
ATOM 22605 C C . GLY A 1 107 ? 34.986 30.775 -12.333 1.00 0.00 107 GLY A C 14
ATOM 22606 O O . GLY A 1 107 ? 34.425 30.596 -13.413 1.00 0.00 107 GLY A O 14
ATOM 22610 N N . PRO A 1 108 ? 35.815 31.818 -12.058 1.00 0.00 108 PRO A N 14
ATOM 22611 C CA . PRO A 1 108 ? 36.102 32.829 -13.061 1.00 0.00 108 PRO A CA 14
ATOM 22612 C C . PRO A 1 108 ? 37.071 32.294 -14.118 1.00 0.00 108 PRO A C 14
ATOM 22613 O O . PRO A 1 108 ? 37.959 31.501 -13.806 1.00 0.00 108 PRO A O 14
ATOM 22624 N N . SER A 1 109 ? 36.866 32.748 -15.345 1.00 0.00 109 SER A N 14
ATOM 22625 C CA . SER A 1 109 ? 37.710 32.324 -16.450 1.00 0.00 109 SER A CA 14
ATOM 22626 C C . SER A 1 109 ? 38.663 33.455 -16.844 1.00 0.00 109 SER A C 14
ATOM 22627 O O . SER A 1 109 ? 38.298 34.628 -16.784 1.00 0.00 109 SER A O 14
ATOM 22635 N N . SER A 1 110 ? 39.865 33.062 -17.239 1.00 0.00 110 SER A N 14
ATOM 22636 C CA . SER A 1 110 ? 40.872 34.028 -17.643 1.00 0.00 110 SER A CA 14
ATOM 22637 C C . SER A 1 110 ? 40.978 34.067 -19.169 1.00 0.00 110 SER A C 14
ATOM 22638 O O . SER A 1 110 ? 40.414 33.216 -19.856 1.00 0.00 110 SER A O 14
ATOM 22646 N N . GLY A 1 111 ? 41.705 35.062 -19.655 1.00 0.00 111 GLY A N 14
ATOM 22647 C CA . GLY A 1 111 ? 41.892 35.222 -21.087 1.00 0.00 111 GLY A CA 14
ATOM 22648 C C . GLY A 1 111 ? 40.850 36.177 -21.673 1.00 0.00 111 GLY A C 14
ATOM 22649 O O . GLY A 1 111 ? 41.199 37.216 -22.231 1.00 0.00 111 GLY A O 14
ATOM 22653 N N . GLY A 1 1 ? -17.428 32.452 -30.662 1.00 0.00 1 GLY A N 15
ATOM 22654 C CA . GLY A 1 1 ? -17.069 32.071 -29.307 1.00 0.00 1 GLY A CA 15
ATOM 22655 C C . GLY A 1 1 ? -15.656 31.486 -29.257 1.00 0.00 1 GLY A C 15
ATOM 22656 O O . GLY A 1 1 ? -14.675 32.214 -29.400 1.00 0.00 1 GLY A O 15
ATOM 22660 N N . SER A 1 2 ? -15.598 30.178 -29.056 1.00 0.00 2 SER A N 15
ATOM 22661 C CA . SER A 1 2 ? -14.321 29.488 -28.986 1.00 0.00 2 SER A CA 15
ATOM 22662 C C . SER A 1 2 ? -13.513 30.002 -27.792 1.00 0.00 2 SER A C 15
ATOM 22663 O O . SER A 1 2 ? -13.397 31.209 -27.590 1.00 0.00 2 SER A O 15
ATOM 22671 N N . SER A 1 3 ? -12.976 29.058 -27.032 1.00 0.00 3 SER A N 15
ATOM 22672 C CA . SER A 1 3 ? -12.183 29.400 -25.864 1.00 0.00 3 SER A CA 15
ATOM 22673 C C . SER A 1 3 ? -11.558 28.137 -25.268 1.00 0.00 3 SER A C 15
ATOM 22674 O O . SER A 1 3 ? -11.983 27.025 -25.576 1.00 0.00 3 SER A O 15
ATOM 22682 N N . GLY A 1 4 ? -10.558 28.351 -24.425 1.00 0.00 4 GLY A N 15
ATOM 22683 C CA . GLY A 1 4 ? -9.870 27.244 -23.783 1.00 0.00 4 GLY A CA 15
ATOM 22684 C C . GLY A 1 4 ? -8.493 27.675 -23.274 1.00 0.00 4 GLY A C 15
ATOM 22685 O O . GLY A 1 4 ? -7.490 27.500 -23.963 1.00 0.00 4 GLY A O 15
ATOM 22689 N N . SER A 1 5 ? -8.490 28.230 -22.071 1.00 0.00 5 SER A N 15
ATOM 22690 C CA . SER A 1 5 ? -7.253 28.687 -21.461 1.00 0.00 5 SER A CA 15
ATOM 22691 C C . SER A 1 5 ? -7.414 28.758 -19.941 1.00 0.00 5 SER A C 15
ATOM 22692 O O . SER A 1 5 ? -8.310 29.434 -19.439 1.00 0.00 5 SER A O 15
ATOM 22700 N N . SER A 1 6 ? -6.531 28.051 -19.251 1.00 0.00 6 SER A N 15
ATOM 22701 C CA . SER A 1 6 ? -6.564 28.025 -17.799 1.00 0.00 6 SER A CA 15
ATOM 22702 C C . SER A 1 6 ? -5.233 27.501 -17.255 1.00 0.00 6 SER A C 15
ATOM 22703 O O . SER A 1 6 ? -5.026 26.292 -17.170 1.00 0.00 6 SER A O 15
ATOM 22711 N N . GLY A 1 7 ? -4.366 28.438 -16.900 1.00 0.00 7 GLY A N 15
ATOM 22712 C CA . GLY A 1 7 ? -3.061 28.086 -16.366 1.00 0.00 7 GLY A CA 15
ATOM 22713 C C . GLY A 1 7 ? -3.197 27.253 -15.090 1.00 0.00 7 GLY A C 15
ATOM 22714 O O . GLY A 1 7 ? -3.666 27.750 -14.067 1.00 0.00 7 GLY A O 15
ATOM 22718 N N . SER A 1 8 ? -2.778 26.000 -15.191 1.00 0.00 8 SER A N 15
ATOM 22719 C CA . SER A 1 8 ? -2.847 25.094 -14.058 1.00 0.00 8 SER A CA 15
ATOM 22720 C C . SER A 1 8 ? -1.463 24.510 -13.769 1.00 0.00 8 SER A C 15
ATOM 22721 O O . SER A 1 8 ? -0.668 24.305 -14.686 1.00 0.00 8 SER A O 15
ATOM 22729 N N . ALA A 1 9 ? -1.216 24.258 -12.492 1.00 0.00 9 ALA A N 15
ATOM 22730 C CA . ALA A 1 9 ? 0.059 23.702 -12.072 1.00 0.00 9 ALA A CA 15
ATOM 22731 C C . ALA A 1 9 ? -0.188 22.581 -11.060 1.00 0.00 9 ALA A C 15
ATOM 22732 O O . ALA A 1 9 ? 0.239 22.674 -9.910 1.00 0.00 9 ALA A O 15
ATOM 22739 N N . SER A 1 10 ? -0.876 21.549 -11.524 1.00 0.00 10 SER A N 15
ATOM 22740 C CA . SER A 1 10 ? -1.184 20.412 -10.674 1.00 0.00 10 SER A CA 15
ATOM 22741 C C . SER A 1 10 ? -0.443 19.169 -11.172 1.00 0.00 10 SER A C 15
ATOM 22742 O O . SER A 1 10 ? 0.236 19.217 -12.197 1.00 0.00 10 SER A O 15
ATOM 22750 N N . LYS A 1 11 ? -0.599 18.087 -10.425 1.00 0.00 11 LYS A N 15
ATOM 22751 C CA . LYS A 1 11 ? 0.047 16.834 -10.778 1.00 0.00 11 LYS A CA 15
ATOM 22752 C C . LYS A 1 11 ? -0.840 16.067 -11.761 1.00 0.00 11 LYS A C 15
ATOM 22753 O O . LYS A 1 11 ? -2.001 16.421 -11.961 1.00 0.00 11 LYS A O 15
ATOM 22772 N N . ARG A 1 12 ? -0.260 15.031 -12.349 1.00 0.00 12 ARG A N 15
ATOM 22773 C CA . ARG A 1 12 ? -0.983 14.212 -13.306 1.00 0.00 12 ARG A CA 15
ATOM 22774 C C . ARG A 1 12 ? -0.901 12.736 -12.910 1.00 0.00 12 ARG A C 15
ATOM 22775 O O . ARG A 1 12 ? 0.138 12.272 -12.443 1.00 0.00 12 ARG A O 15
ATOM 22796 N N . TRP A 1 13 ? -2.010 12.040 -13.112 1.00 0.00 13 TRP A N 15
ATOM 22797 C CA . TRP A 1 13 ? -2.076 10.627 -12.782 1.00 0.00 13 TRP A CA 15
ATOM 22798 C C . TRP A 1 13 ? -2.449 9.861 -14.053 1.00 0.00 13 TRP A C 15
ATOM 22799 O O . TRP A 1 13 ? -3.141 10.391 -14.921 1.00 0.00 13 TRP A O 15
ATOM 22820 N N . SER A 1 14 ? -1.972 8.627 -14.124 1.00 0.00 14 SER A N 15
ATOM 22821 C CA . SER A 1 14 ? -2.246 7.784 -15.275 1.00 0.00 14 SER A CA 15
ATOM 22822 C C . SER A 1 14 ? -3.612 7.113 -15.119 1.00 0.00 14 SER A C 15
ATOM 22823 O O . SER A 1 14 ? -4.289 7.302 -14.109 1.00 0.00 14 SER A O 15
ATOM 22831 N N . PRO A 1 15 ? -3.986 6.322 -16.160 1.00 0.00 15 PRO A N 15
ATOM 22832 C CA . PRO A 1 15 ? -5.259 5.621 -16.148 1.00 0.00 15 PRO A CA 15
ATOM 22833 C C . PRO A 1 15 ? -5.214 4.418 -15.204 1.00 0.00 15 PRO A C 15
ATOM 22834 O O . PRO A 1 15 ? -4.168 3.792 -15.040 1.00 0.00 15 PRO A O 15
ATOM 22845 N N . PRO A 1 16 ? -6.392 4.122 -14.592 1.00 0.00 16 PRO A N 15
ATOM 22846 C CA . PRO A 1 16 ? -6.497 3.005 -13.670 1.00 0.00 16 PRO A CA 15
ATOM 22847 C C . PRO A 1 16 ? -6.514 1.673 -14.422 1.00 0.00 16 PRO A C 15
ATOM 22848 O O . PRO A 1 16 ? -7.239 1.519 -15.403 1.00 0.00 16 PRO A O 15
ATOM 22859 N N . ARG A 1 17 ? -5.706 0.743 -13.932 1.00 0.00 17 ARG A N 15
ATOM 22860 C CA . ARG A 1 17 ? -5.618 -0.571 -14.546 1.00 0.00 17 ARG A CA 15
ATOM 22861 C C . ARG A 1 17 ? -6.541 -1.556 -13.825 1.00 0.00 17 ARG A C 15
ATOM 22862 O O . ARG A 1 17 ? -6.797 -1.411 -12.630 1.00 0.00 17 ARG A O 15
ATOM 22883 N N . GLY A 1 18 ? -7.015 -2.535 -14.581 1.00 0.00 18 GLY A N 15
ATOM 22884 C CA . GLY A 1 18 ? -7.904 -3.543 -14.028 1.00 0.00 18 GLY A CA 15
ATOM 22885 C C . GLY A 1 18 ? -7.125 -4.793 -13.614 1.00 0.00 18 GLY A C 15
ATOM 22886 O O . GLY A 1 18 ? -6.643 -5.539 -14.465 1.00 0.00 18 GLY A O 15
ATOM 22890 N N . ILE A 1 19 ? -7.025 -4.982 -12.306 1.00 0.00 19 ILE A N 15
ATOM 22891 C CA . ILE A 1 19 ? -6.313 -6.129 -11.769 1.00 0.00 19 ILE A CA 15
ATOM 22892 C C . ILE A 1 19 ? -7.320 -7.212 -11.378 1.00 0.00 19 ILE A C 15
ATOM 22893 O O . ILE A 1 19 ? -8.461 -6.909 -11.034 1.00 0.00 19 ILE A O 15
ATOM 22909 N N . HIS A 1 20 ? -6.861 -8.454 -11.443 1.00 0.00 20 HIS A N 15
ATOM 22910 C CA . HIS A 1 20 ? -7.707 -9.584 -11.101 1.00 0.00 20 HIS A CA 15
ATOM 22911 C C . HIS A 1 20 ? -6.901 -10.603 -10.294 1.00 0.00 20 HIS A C 15
ATOM 22912 O O . HIS A 1 20 ? -6.004 -11.254 -10.829 1.00 0.00 20 HIS A O 15
ATOM 22926 N N . PHE A 1 21 ? -7.248 -10.710 -9.020 1.00 0.00 21 PHE A N 15
ATOM 22927 C CA . PHE A 1 21 ? -6.568 -11.639 -8.134 1.00 0.00 21 PHE A CA 15
ATOM 22928 C C . PHE A 1 21 ? -7.452 -12.006 -6.940 1.00 0.00 21 PHE A C 15
ATOM 22929 O O . PHE A 1 21 ? -8.526 -11.435 -6.761 1.00 0.00 21 PHE A O 15
ATOM 22946 N N . THR A 1 22 ? -6.966 -12.956 -6.155 1.00 0.00 22 THR A N 15
ATOM 22947 C CA . THR A 1 22 ? -7.699 -13.406 -4.984 1.00 0.00 22 THR A CA 15
ATOM 22948 C C . THR A 1 22 ? -6.948 -13.024 -3.706 1.00 0.00 22 THR A C 15
ATOM 22949 O O . THR A 1 22 ? -5.922 -13.620 -3.383 1.00 0.00 22 THR A O 15
ATOM 22960 N N . VAL A 1 23 ? -7.489 -12.032 -3.015 1.00 0.00 23 VAL A N 15
ATOM 22961 C CA . VAL A 1 23 ? -6.884 -11.563 -1.780 1.00 0.00 23 VAL A CA 15
ATOM 22962 C C . VAL A 1 23 ? -6.407 -12.765 -0.962 1.00 0.00 23 VAL A C 15
ATOM 22963 O O . VAL A 1 23 ? -6.916 -13.873 -1.126 1.00 0.00 23 VAL A O 15
ATOM 22976 N N . GLU A 1 24 ? -5.436 -12.505 -0.099 1.00 0.00 24 GLU A N 15
ATOM 22977 C CA . GLU A 1 24 ? -4.885 -13.552 0.745 1.00 0.00 24 GLU A CA 15
ATOM 22978 C C . GLU A 1 24 ? -5.124 -13.225 2.220 1.00 0.00 24 GLU A C 15
ATOM 22979 O O . GLU A 1 24 ? -4.380 -12.447 2.816 1.00 0.00 24 GLU A O 15
ATOM 22991 N N . GLU A 1 25 ? -6.165 -13.836 2.768 1.00 0.00 25 GLU A N 15
ATOM 22992 C CA . GLU A 1 25 ? -6.511 -13.619 4.162 1.00 0.00 25 GLU A CA 15
ATOM 22993 C C . GLU A 1 25 ? -5.556 -14.394 5.073 1.00 0.00 25 GLU A C 15
ATOM 22994 O O . GLU A 1 25 ? -5.994 -15.175 5.917 1.00 0.00 25 GLU A O 15
ATOM 23006 N N . GLY A 1 26 ? -4.269 -14.152 4.870 1.00 0.00 26 GLY A N 15
ATOM 23007 C CA . GLY A 1 26 ? -3.249 -14.818 5.662 1.00 0.00 26 GLY A CA 15
ATOM 23008 C C . GLY A 1 26 ? -1.852 -14.319 5.288 1.00 0.00 26 GLY A C 15
ATOM 23009 O O . GLY A 1 26 ? -0.990 -14.169 6.152 1.00 0.00 26 GLY A O 15
ATOM 23013 N N . ASP A 1 27 ? -1.671 -14.076 3.998 1.00 0.00 27 ASP A N 15
ATOM 23014 C CA . ASP A 1 27 ? -0.394 -13.597 3.498 1.00 0.00 27 ASP A CA 15
ATOM 23015 C C . ASP A 1 27 ? -0.629 -12.717 2.269 1.00 0.00 27 ASP A C 15
ATOM 23016 O O . ASP A 1 27 ? -0.477 -13.172 1.137 1.00 0.00 27 ASP A O 15
ATOM 23025 N N . LEU A 1 28 ? -0.997 -11.472 2.534 1.00 0.00 28 LEU A N 15
ATOM 23026 C CA . LEU A 1 28 ? -1.255 -10.524 1.464 1.00 0.00 28 LEU A CA 15
ATOM 23027 C C . LEU A 1 28 ? -0.037 -10.461 0.539 1.00 0.00 28 LEU A C 15
ATOM 23028 O O . LEU A 1 28 ? -0.181 -10.424 -0.682 1.00 0.00 28 LEU A O 15
ATOM 23044 N N . GLY A 1 29 ? 1.135 -10.451 1.157 1.00 0.00 29 GLY A N 15
ATOM 23045 C CA . GLY A 1 29 ? 2.377 -10.393 0.405 1.00 0.00 29 GLY A CA 15
ATOM 23046 C C . GLY A 1 29 ? 2.823 -8.945 0.192 1.00 0.00 29 GLY A C 15
ATOM 23047 O O . GLY A 1 29 ? 3.819 -8.691 -0.483 1.00 0.00 29 GLY A O 15
ATOM 23051 N N . PHE A 1 30 ? 2.063 -8.033 0.782 1.00 0.00 30 PHE A N 15
ATOM 23052 C CA . PHE A 1 30 ? 2.368 -6.617 0.666 1.00 0.00 30 PHE A CA 15
ATOM 23053 C C . PHE A 1 30 ? 1.709 -5.821 1.793 1.00 0.00 30 PHE A C 15
ATOM 23054 O O . PHE A 1 30 ? 0.942 -6.371 2.581 1.00 0.00 30 PHE A O 15
ATOM 23071 N N . THR A 1 31 ? 2.033 -4.537 1.835 1.00 0.00 31 THR A N 15
ATOM 23072 C CA . THR A 1 31 ? 1.482 -3.658 2.853 1.00 0.00 31 THR A CA 15
ATOM 23073 C C . THR A 1 31 ? 0.959 -2.368 2.219 1.00 0.00 31 THR A C 15
ATOM 23074 O O . THR A 1 31 ? 1.061 -2.182 1.007 1.00 0.00 31 THR A O 15
ATOM 23085 N N . LEU A 1 32 ? 0.411 -1.510 3.066 1.00 0.00 32 LEU A N 15
ATOM 23086 C CA . LEU A 1 32 ? -0.128 -0.242 2.603 1.00 0.00 32 LEU A CA 15
ATOM 23087 C C . LEU A 1 32 ? 0.532 0.901 3.377 1.00 0.00 32 LEU A C 15
ATOM 23088 O O . LEU A 1 32 ? 0.317 1.047 4.579 1.00 0.00 32 LEU A O 15
ATOM 23104 N N . ARG A 1 33 ? 1.324 1.681 2.656 1.00 0.00 33 ARG A N 15
ATOM 23105 C CA . ARG A 1 33 ? 2.017 2.807 3.260 1.00 0.00 33 ARG A CA 15
ATOM 23106 C C . ARG A 1 33 ? 1.452 4.125 2.728 1.00 0.00 33 ARG A C 15
ATOM 23107 O O . ARG A 1 33 ? 0.723 4.138 1.738 1.00 0.00 33 ARG A O 15
ATOM 23128 N N . GLY A 1 34 ? 1.811 5.203 3.409 1.00 0.00 34 GLY A N 15
ATOM 23129 C CA . GLY A 1 34 ? 1.349 6.524 3.018 1.00 0.00 34 GLY A CA 15
ATOM 23130 C C . GLY A 1 34 ? -0.052 6.800 3.566 1.00 0.00 34 GLY A C 15
ATOM 23131 O O . GLY A 1 34 ? -0.617 5.973 4.281 1.00 0.00 34 GLY A O 15
ATOM 23135 N N . ASN A 1 35 ? -0.574 7.965 3.210 1.00 0.00 35 ASN A N 15
ATOM 23136 C CA . ASN A 1 35 ? -1.899 8.360 3.657 1.00 0.00 35 ASN A CA 15
ATOM 23137 C C . ASN A 1 35 ? -2.929 7.967 2.596 1.00 0.00 35 ASN A C 15
ATOM 23138 O O . ASN A 1 35 ? -3.717 7.046 2.802 1.00 0.00 35 ASN A O 15
ATOM 23149 N N . THR A 1 36 ? -2.889 8.687 1.484 1.00 0.00 36 THR A N 15
ATOM 23150 C CA . THR A 1 36 ? -3.809 8.426 0.391 1.00 0.00 36 THR A CA 15
ATOM 23151 C C . THR A 1 36 ? -3.449 9.282 -0.825 1.00 0.00 36 THR A C 15
ATOM 23152 O O . THR A 1 36 ? -3.118 10.458 -0.685 1.00 0.00 36 THR A O 15
ATOM 23163 N N . PRO A 1 37 ? -3.527 8.641 -2.022 1.00 0.00 37 PRO A N 15
ATOM 23164 C CA . PRO A 1 37 ? -3.927 7.246 -2.100 1.00 0.00 37 PRO A CA 15
ATOM 23165 C C . PRO A 1 37 ? -2.795 6.325 -1.642 1.00 0.00 37 PRO A C 15
ATOM 23166 O O . PRO A 1 37 ? -1.652 6.478 -2.071 1.00 0.00 37 PRO A O 15
ATOM 23177 N N . VAL A 1 38 ? -3.152 5.387 -0.776 1.00 0.00 38 VAL A N 15
ATOM 23178 C CA . VAL A 1 38 ? -2.180 4.441 -0.255 1.00 0.00 38 VAL A CA 15
ATOM 23179 C C . VAL A 1 38 ? -1.417 3.806 -1.419 1.00 0.00 38 VAL A C 15
ATOM 23180 O O . VAL A 1 38 ? -1.926 3.742 -2.537 1.00 0.00 38 VAL A O 15
ATOM 23193 N N . GLN A 1 39 ? -0.210 3.353 -1.117 1.00 0.00 39 GLN A N 15
ATOM 23194 C CA . GLN A 1 39 ? 0.628 2.725 -2.125 1.00 0.00 39 GLN A CA 15
ATOM 23195 C C . GLN A 1 39 ? 0.583 1.202 -1.979 1.00 0.00 39 GLN A C 15
ATOM 23196 O O . GLN A 1 39 ? -0.116 0.679 -1.113 1.00 0.00 39 GLN A O 15
ATOM 23210 N N . VAL A 1 40 ? 1.338 0.535 -2.839 1.00 0.00 40 VAL A N 15
ATOM 23211 C CA . VAL A 1 40 ? 1.393 -0.917 -2.817 1.00 0.00 40 VAL A CA 15
ATOM 23212 C C . VAL A 1 40 ? 2.842 -1.365 -2.620 1.00 0.00 40 VAL A C 15
ATOM 23213 O O . VAL A 1 40 ? 3.623 -1.388 -3.570 1.00 0.00 40 VAL A O 15
ATOM 23226 N N . HIS A 1 41 ? 3.158 -1.710 -1.380 1.00 0.00 41 HIS A N 15
ATOM 23227 C CA . HIS A 1 41 ? 4.500 -2.156 -1.046 1.00 0.00 41 HIS A CA 15
ATOM 23228 C C . HIS A 1 41 ? 4.556 -3.684 -1.083 1.00 0.00 41 HIS A C 15
ATOM 23229 O O . HIS A 1 41 ? 4.065 -4.349 -0.172 1.00 0.00 41 HIS A O 15
ATOM 23243 N N . PHE A 1 42 ? 5.160 -4.197 -2.145 1.00 0.00 42 PHE A N 15
ATOM 23244 C CA . PHE A 1 42 ? 5.287 -5.635 -2.312 1.00 0.00 42 PHE A CA 15
ATOM 23245 C C . PHE A 1 42 ? 6.453 -6.181 -1.487 1.00 0.00 42 PHE A C 15
ATOM 23246 O O . PHE A 1 42 ? 7.615 -5.923 -1.800 1.00 0.00 42 PHE A O 15
ATOM 23263 N N . LEU A 1 43 ? 6.104 -6.927 -0.449 1.00 0.00 43 LEU A N 15
ATOM 23264 C CA . LEU A 1 43 ? 7.107 -7.513 0.423 1.00 0.00 43 LEU A CA 15
ATOM 23265 C C . LEU A 1 43 ? 7.582 -8.840 -0.171 1.00 0.00 43 LEU A C 15
ATOM 23266 O O . LEU A 1 43 ? 8.751 -9.201 -0.039 1.00 0.00 43 LEU A O 15
ATOM 23282 N N . ASP A 1 44 ? 6.652 -9.531 -0.814 1.00 0.00 44 ASP A N 15
ATOM 23283 C CA . ASP A 1 44 ? 6.961 -10.810 -1.430 1.00 0.00 44 ASP A CA 15
ATOM 23284 C C . ASP A 1 44 ? 6.690 -10.727 -2.933 1.00 0.00 44 ASP A C 15
ATOM 23285 O O . ASP A 1 44 ? 5.670 -10.182 -3.354 1.00 0.00 44 ASP A O 15
ATOM 23294 N N . PRO A 1 45 ? 7.644 -11.289 -3.721 1.00 0.00 45 PRO A N 15
ATOM 23295 C CA . PRO A 1 45 ? 7.519 -11.283 -5.169 1.00 0.00 45 PRO A CA 15
ATOM 23296 C C . PRO A 1 45 ? 6.482 -12.309 -5.633 1.00 0.00 45 PRO A C 15
ATOM 23297 O O . PRO A 1 45 ? 5.812 -12.105 -6.644 1.00 0.00 45 PRO A O 15
ATOM 23308 N N . HIS A 1 46 ? 6.384 -13.389 -4.873 1.00 0.00 46 HIS A N 15
ATOM 23309 C CA . HIS A 1 46 ? 5.441 -14.447 -5.193 1.00 0.00 46 HIS A CA 15
ATOM 23310 C C . HIS A 1 46 ? 4.147 -14.238 -4.404 1.00 0.00 46 HIS A C 15
ATOM 23311 O O . HIS A 1 46 ? 3.452 -15.199 -4.078 1.00 0.00 46 HIS A O 15
ATOM 23325 N N . CYS A 1 47 ? 3.863 -12.975 -4.119 1.00 0.00 47 CYS A N 15
ATOM 23326 C CA . CYS A 1 47 ? 2.665 -12.628 -3.373 1.00 0.00 47 CYS A CA 15
ATOM 23327 C C . CYS A 1 47 ? 1.447 -13.062 -4.192 1.00 0.00 47 CYS A C 15
ATOM 23328 O O . CYS A 1 47 ? 1.303 -14.238 -4.520 1.00 0.00 47 CYS A O 15
ATOM 23336 N N . SER A 1 48 ? 0.602 -12.088 -4.497 1.00 0.00 48 SER A N 15
ATOM 23337 C CA . SER A 1 48 ? -0.599 -12.355 -5.270 1.00 0.00 48 SER A CA 15
ATOM 23338 C C . SER A 1 48 ? -0.904 -11.169 -6.188 1.00 0.00 48 SER A C 15
ATOM 23339 O O . SER A 1 48 ? -1.129 -11.348 -7.384 1.00 0.00 48 SER A O 15
ATOM 23347 N N . ALA A 1 49 ? -0.902 -9.986 -5.593 1.00 0.00 49 ALA A N 15
ATOM 23348 C CA . ALA A 1 49 ? -1.176 -8.771 -6.342 1.00 0.00 49 ALA A CA 15
ATOM 23349 C C . ALA A 1 49 ? -0.121 -8.604 -7.438 1.00 0.00 49 ALA A C 15
ATOM 23350 O O . ALA A 1 49 ? -0.458 -8.418 -8.606 1.00 0.00 49 ALA A O 15
ATOM 23357 N N . SER A 1 50 ? 1.135 -8.676 -7.022 1.00 0.00 50 SER A N 15
ATOM 23358 C CA . SER A 1 50 ? 2.241 -8.535 -7.954 1.00 0.00 50 SER A CA 15
ATOM 23359 C C . SER A 1 50 ? 2.103 -9.553 -9.087 1.00 0.00 50 SER A C 15
ATOM 23360 O O . SER A 1 50 ? 2.432 -9.258 -10.235 1.00 0.00 50 SER A O 15
ATOM 23368 N N . LEU A 1 51 ? 1.618 -10.732 -8.726 1.00 0.00 51 LEU A N 15
ATOM 23369 C CA . LEU A 1 51 ? 1.433 -11.795 -9.698 1.00 0.00 51 LEU A CA 15
ATOM 23370 C C . LEU A 1 51 ? 0.275 -11.433 -10.630 1.00 0.00 51 LEU A C 15
ATOM 23371 O O . LEU A 1 51 ? 0.377 -11.595 -11.845 1.00 0.00 51 LEU A O 15
ATOM 23387 N N . ALA A 1 52 ? -0.800 -10.949 -10.025 1.00 0.00 52 ALA A N 15
ATOM 23388 C CA . ALA A 1 52 ? -1.976 -10.562 -10.786 1.00 0.00 52 ALA A CA 15
ATOM 23389 C C . ALA A 1 52 ? -1.544 -9.750 -12.008 1.00 0.00 52 ALA A C 15
ATOM 23390 O O . ALA A 1 52 ? -1.713 -10.192 -13.143 1.00 0.00 52 ALA A O 15
ATOM 23397 N N . GLY A 1 53 ? -0.993 -8.576 -11.734 1.00 0.00 53 GLY A N 15
ATOM 23398 C CA . GLY A 1 53 ? -0.534 -7.698 -12.797 1.00 0.00 53 GLY A CA 15
ATOM 23399 C C . GLY A 1 53 ? -0.344 -6.269 -12.284 1.00 0.00 53 GLY A C 15
ATOM 23400 O O . GLY A 1 53 ? -0.735 -5.310 -12.948 1.00 0.00 53 GLY A O 15
ATOM 23404 N N . ALA A 1 54 ? 0.257 -6.172 -11.107 1.00 0.00 54 ALA A N 15
ATOM 23405 C CA . ALA A 1 54 ? 0.504 -4.877 -10.498 1.00 0.00 54 ALA A CA 15
ATOM 23406 C C . ALA A 1 54 ? 2.009 -4.694 -10.290 1.00 0.00 54 ALA A C 15
ATOM 23407 O O . ALA A 1 54 ? 2.784 -5.627 -10.491 1.00 0.00 54 ALA A O 15
ATOM 23414 N N . LYS A 1 55 ? 2.376 -3.486 -9.888 1.00 0.00 55 LYS A N 15
ATOM 23415 C CA . LYS A 1 55 ? 3.774 -3.170 -9.650 1.00 0.00 55 LYS A CA 15
ATOM 23416 C C . LYS A 1 55 ? 3.895 -2.346 -8.367 1.00 0.00 55 LYS A C 15
ATOM 23417 O O . LYS A 1 55 ? 2.894 -2.064 -7.710 1.00 0.00 55 LYS A O 15
ATOM 23436 N N . GLU A 1 56 ? 5.129 -1.985 -8.047 1.00 0.00 56 GLU A N 15
ATOM 23437 C CA . GLU A 1 56 ? 5.394 -1.199 -6.854 1.00 0.00 56 GLU A CA 15
ATOM 23438 C C . GLU A 1 56 ? 5.076 0.276 -7.108 1.00 0.00 56 GLU A C 15
ATOM 23439 O O . GLU A 1 56 ? 5.075 0.726 -8.253 1.00 0.00 56 GLU A O 15
ATOM 23451 N N . GLY A 1 57 ? 4.815 0.987 -6.021 1.00 0.00 57 GLY A N 15
ATOM 23452 C CA . GLY A 1 57 ? 4.497 2.402 -6.112 1.00 0.00 57 GLY A CA 15
ATOM 23453 C C . GLY A 1 57 ? 3.110 2.614 -6.722 1.00 0.00 57 GLY A C 15
ATOM 23454 O O . GLY A 1 57 ? 2.805 3.698 -7.219 1.00 0.00 57 GLY A O 15
ATOM 23458 N N . ASP A 1 58 ? 2.306 1.563 -6.665 1.00 0.00 58 ASP A N 15
ATOM 23459 C CA . ASP A 1 58 ? 0.959 1.620 -7.206 1.00 0.00 58 ASP A CA 15
ATOM 23460 C C . ASP A 1 58 ? 0.013 2.192 -6.148 1.00 0.00 58 ASP A C 15
ATOM 23461 O O . ASP A 1 58 ? 0.096 1.830 -4.975 1.00 0.00 58 ASP A O 15
ATOM 23470 N N . TYR A 1 59 ? -0.864 3.076 -6.600 1.00 0.00 59 TYR A N 15
ATOM 23471 C CA . TYR A 1 59 ? -1.825 3.702 -5.707 1.00 0.00 59 TYR A CA 15
ATOM 23472 C C . TYR A 1 59 ? -3.236 3.169 -5.960 1.00 0.00 59 TYR A C 15
ATOM 23473 O O . TYR A 1 59 ? -3.752 3.271 -7.073 1.00 0.00 59 TYR A O 15
ATOM 23491 N N . ILE A 1 60 ? -3.822 2.613 -4.910 1.00 0.00 60 ILE A N 15
ATOM 23492 C CA . ILE A 1 60 ? -5.164 2.065 -5.005 1.00 0.00 60 ILE A CA 15
ATOM 23493 C C . ILE A 1 60 ? -6.173 3.210 -5.106 1.00 0.00 60 ILE A C 15
ATOM 23494 O O . ILE A 1 60 ? -6.137 4.146 -4.308 1.00 0.00 60 ILE A O 15
ATOM 23510 N N . VAL A 1 61 ? -7.049 3.100 -6.094 1.00 0.00 61 VAL A N 15
ATOM 23511 C CA . VAL A 1 61 ? -8.066 4.115 -6.310 1.00 0.00 61 VAL A CA 15
ATOM 23512 C C . VAL A 1 61 ? -9.438 3.539 -5.957 1.00 0.00 61 VAL A C 15
ATOM 23513 O O . VAL A 1 61 ? -10.291 4.242 -5.417 1.00 0.00 61 VAL A O 15
ATOM 23526 N N . SER A 1 62 ? -9.610 2.264 -6.276 1.00 0.00 62 SER A N 15
ATOM 23527 C CA . SER A 1 62 ? -10.864 1.586 -6.000 1.00 0.00 62 SER A CA 15
ATOM 23528 C C . SER A 1 62 ? -10.618 0.087 -5.811 1.00 0.00 62 SER A C 15
ATOM 23529 O O . SER A 1 62 ? -9.618 -0.446 -6.288 1.00 0.00 62 SER A O 15
ATOM 23537 N N . ILE A 1 63 ? -11.548 -0.549 -5.115 1.00 0.00 63 ILE A N 15
ATOM 23538 C CA . ILE A 1 63 ? -11.445 -1.976 -4.857 1.00 0.00 63 ILE A CA 15
ATOM 23539 C C . ILE A 1 63 ? -12.801 -2.636 -5.115 1.00 0.00 63 ILE A C 15
ATOM 23540 O O . ILE A 1 63 ? -13.688 -2.595 -4.264 1.00 0.00 63 ILE A O 15
ATOM 23556 N N . GLN A 1 64 ? -12.920 -3.229 -6.294 1.00 0.00 64 GLN A N 15
ATOM 23557 C CA . GLN A 1 64 ? -14.152 -3.897 -6.675 1.00 0.00 64 GLN A CA 15
ATOM 23558 C C . GLN A 1 64 ? -15.202 -2.869 -7.103 1.00 0.00 64 GLN A C 15
ATOM 23559 O O . GLN A 1 64 ? -16.300 -3.235 -7.521 1.00 0.00 64 GLN A O 15
ATOM 23573 N N . GLY A 1 65 ? -14.829 -1.604 -6.984 1.00 0.00 65 GLY A N 15
ATOM 23574 C CA . GLY A 1 65 ? -15.724 -0.521 -7.353 1.00 0.00 65 GLY A CA 15
ATOM 23575 C C . GLY A 1 65 ? -15.694 0.596 -6.308 1.00 0.00 65 GLY A C 15
ATOM 23576 O O . GLY A 1 65 ? -15.892 1.765 -6.637 1.00 0.00 65 GLY A O 15
ATOM 23580 N N . VAL A 1 66 ? -15.444 0.198 -5.069 1.00 0.00 66 VAL A N 15
ATOM 23581 C CA . VAL A 1 66 ? -15.385 1.150 -3.974 1.00 0.00 66 VAL A CA 15
ATOM 23582 C C . VAL A 1 66 ? -14.455 2.304 -4.356 1.00 0.00 66 VAL A C 15
ATOM 23583 O O . VAL A 1 66 ? -13.877 2.305 -5.442 1.00 0.00 66 VAL A O 15
ATOM 23596 N N . ASP A 1 67 ? -14.340 3.257 -3.443 1.00 0.00 67 ASP A N 15
ATOM 23597 C CA . ASP A 1 67 ? -13.490 4.413 -3.671 1.00 0.00 67 ASP A CA 15
ATOM 23598 C C . ASP A 1 67 ? -12.361 4.422 -2.638 1.00 0.00 67 ASP A C 15
ATOM 23599 O O . ASP A 1 67 ? -12.566 4.821 -1.493 1.00 0.00 67 ASP A O 15
ATOM 23608 N N . CYS A 1 68 ? -11.194 3.978 -3.081 1.00 0.00 68 CYS A N 15
ATOM 23609 C CA . CYS A 1 68 ? -10.033 3.930 -2.209 1.00 0.00 68 CYS A CA 15
ATOM 23610 C C . CYS A 1 68 ? -9.048 5.011 -2.661 1.00 0.00 68 CYS A C 15
ATOM 23611 O O . CYS A 1 68 ? -7.846 4.765 -2.744 1.00 0.00 68 CYS A O 15
ATOM 23619 N N . LYS A 1 69 ? -9.596 6.185 -2.940 1.00 0.00 69 LYS A N 15
ATOM 23620 C CA . LYS A 1 69 ? -8.781 7.304 -3.380 1.00 0.00 69 LYS A CA 15
ATOM 23621 C C . LYS A 1 69 ? -8.593 8.281 -2.218 1.00 0.00 69 LYS A C 15
ATOM 23622 O O . LYS A 1 69 ? -7.622 9.036 -2.187 1.00 0.00 69 LYS A O 15
ATOM 23641 N N . TRP A 1 70 ? -9.537 8.235 -1.290 1.00 0.00 70 TRP A N 15
ATOM 23642 C CA . TRP A 1 70 ? -9.488 9.107 -0.128 1.00 0.00 70 TRP A CA 15
ATOM 23643 C C . TRP A 1 70 ? -9.187 8.244 1.099 1.00 0.00 70 TRP A C 15
ATOM 23644 O O . TRP A 1 70 ? -8.429 8.650 1.978 1.00 0.00 70 TRP A O 15
ATOM 23665 N N . LEU A 1 71 ? -9.797 7.067 1.118 1.00 0.00 71 LEU A N 15
ATOM 23666 C CA . LEU A 1 71 ? -9.604 6.143 2.223 1.00 0.00 71 LEU A CA 15
ATOM 23667 C C . LEU A 1 71 ? -8.131 6.150 2.637 1.00 0.00 71 LEU A C 15
ATOM 23668 O O . LEU A 1 71 ? -7.266 6.550 1.859 1.00 0.00 71 LEU A O 15
ATOM 23684 N N . THR A 1 72 ? -7.892 5.702 3.860 1.00 0.00 72 THR A N 15
ATOM 23685 C CA . THR A 1 72 ? -6.538 5.651 4.387 1.00 0.00 72 THR A CA 15
ATOM 23686 C C . THR A 1 72 ? -5.982 4.229 4.294 1.00 0.00 72 THR A C 15
ATOM 23687 O O . THR A 1 72 ? -6.436 3.434 3.472 1.00 0.00 72 THR A O 15
ATOM 23698 N N . VAL A 1 73 ? -5.008 3.951 5.147 1.00 0.00 73 VAL A N 15
ATOM 23699 C CA . VAL A 1 73 ? -4.385 2.639 5.172 1.00 0.00 73 VAL A CA 15
ATOM 23700 C C . VAL A 1 73 ? -5.319 1.649 5.871 1.00 0.00 73 VAL A C 15
ATOM 23701 O O . VAL A 1 73 ? -5.583 0.566 5.352 1.00 0.00 73 VAL A O 15
ATOM 23714 N N . SER A 1 74 ? -5.793 2.057 7.040 1.00 0.00 74 SER A N 15
ATOM 23715 C CA . SER A 1 74 ? -6.692 1.219 7.816 1.00 0.00 74 SER A CA 15
ATOM 23716 C C . SER A 1 74 ? -7.885 0.795 6.957 1.00 0.00 74 SER A C 15
ATOM 23717 O O . SER A 1 74 ? -8.044 -0.385 6.649 1.00 0.00 74 SER A O 15
ATOM 23725 N N . GLU A 1 75 ? -8.693 1.781 6.595 1.00 0.00 75 GLU A N 15
ATOM 23726 C CA . GLU A 1 75 ? -9.867 1.525 5.778 1.00 0.00 75 GLU A CA 15
ATOM 23727 C C . GLU A 1 75 ? -9.549 0.483 4.704 1.00 0.00 75 GLU A C 15
ATOM 23728 O O . GLU A 1 75 ? -10.042 -0.642 4.760 1.00 0.00 75 GLU A O 15
ATOM 23740 N N . VAL A 1 76 ? -8.727 0.896 3.750 1.00 0.00 76 VAL A N 15
ATOM 23741 C CA . VAL A 1 76 ? -8.337 0.012 2.664 1.00 0.00 76 VAL A CA 15
ATOM 23742 C C . VAL A 1 76 ? -8.071 -1.388 3.222 1.00 0.00 76 VAL A C 15
ATOM 23743 O O . VAL A 1 76 ? -8.752 -2.345 2.857 1.00 0.00 76 VAL A O 15
ATOM 23756 N N . MET A 1 77 ? -7.080 -1.463 4.098 1.00 0.00 77 MET A N 15
ATOM 23757 C CA . MET A 1 77 ? -6.716 -2.729 4.710 1.00 0.00 77 MET A CA 15
ATOM 23758 C C . MET A 1 77 ? -7.960 -3.559 5.035 1.00 0.00 77 MET A C 15
ATOM 23759 O O . MET A 1 77 ? -8.030 -4.738 4.694 1.00 0.00 77 MET A O 15
ATOM 23773 N N . LYS A 1 78 ? -8.910 -2.909 5.691 1.00 0.00 78 LYS A N 15
ATOM 23774 C CA . LYS A 1 78 ? -10.147 -3.572 6.066 1.00 0.00 78 LYS A CA 15
ATOM 23775 C C . LYS A 1 78 ? -10.943 -3.909 4.803 1.00 0.00 78 LYS A C 15
ATOM 23776 O O . LYS A 1 78 ? -11.517 -4.992 4.697 1.00 0.00 78 LYS A O 15
ATOM 23795 N N . LEU A 1 79 ? -10.953 -2.960 3.878 1.00 0.00 79 LEU A N 15
ATOM 23796 C CA . LEU A 1 79 ? -11.670 -3.143 2.627 1.00 0.00 79 LEU A CA 15
ATOM 23797 C C . LEU A 1 79 ? -11.087 -4.345 1.882 1.00 0.00 79 LEU A C 15
ATOM 23798 O O . LEU A 1 79 ? -11.800 -5.032 1.151 1.00 0.00 79 LEU A O 15
ATOM 23814 N N . LEU A 1 80 ? -9.797 -4.563 2.091 1.00 0.00 80 LEU A N 15
ATOM 23815 C CA . LEU A 1 80 ? -9.111 -5.670 1.448 1.00 0.00 80 LEU A CA 15
ATOM 23816 C C . LEU A 1 80 ? -9.335 -6.946 2.263 1.00 0.00 80 LEU A C 15
ATOM 23817 O O . LEU A 1 80 ? -9.646 -7.997 1.705 1.00 0.00 80 LEU A O 15
ATOM 23833 N N . LYS A 1 81 ? -9.167 -6.811 3.571 1.00 0.00 81 LYS A N 15
ATOM 23834 C CA . LYS A 1 81 ? -9.347 -7.940 4.468 1.00 0.00 81 LYS A CA 15
ATOM 23835 C C . LYS A 1 81 ? -10.758 -8.505 4.293 1.00 0.00 81 LYS A C 15
ATOM 23836 O O . LYS A 1 81 ? -10.944 -9.721 4.268 1.00 0.00 81 LYS A O 15
ATOM 23855 N N . SER A 1 82 ? -11.715 -7.596 4.177 1.00 0.00 82 SER A N 15
ATOM 23856 C CA . SER A 1 82 ? -13.103 -7.989 4.005 1.00 0.00 82 SER A CA 15
ATOM 23857 C C . SER A 1 82 ? -13.237 -8.926 2.802 1.00 0.00 82 SER A C 15
ATOM 23858 O O . SER A 1 82 ? -13.919 -9.946 2.878 1.00 0.00 82 SER A O 15
ATOM 23866 N N . PHE A 1 83 ? -12.574 -8.545 1.720 1.00 0.00 83 PHE A N 15
ATOM 23867 C CA . PHE A 1 83 ? -12.611 -9.337 0.503 1.00 0.00 83 PHE A CA 15
ATOM 23868 C C . PHE A 1 83 ? -11.501 -10.391 0.501 1.00 0.00 83 PHE A C 15
ATOM 23869 O O . PHE A 1 83 ? -10.900 -10.663 -0.538 1.00 0.00 83 PHE A O 15
ATOM 23886 N N . GLY A 1 84 ? -11.262 -10.955 1.676 1.00 0.00 84 GLY A N 15
ATOM 23887 C CA . GLY A 1 84 ? -10.235 -11.972 1.823 1.00 0.00 84 GLY A CA 15
ATOM 23888 C C . GLY A 1 84 ? -10.681 -13.295 1.198 1.00 0.00 84 GLY A C 15
ATOM 23889 O O . GLY A 1 84 ? -11.754 -13.806 1.516 1.00 0.00 84 GLY A O 15
ATOM 23893 N N . GLY A 1 85 ? -9.835 -13.814 0.320 1.00 0.00 85 GLY A N 15
ATOM 23894 C CA . GLY A 1 85 ? -10.129 -15.068 -0.352 1.00 0.00 85 GLY A CA 15
ATOM 23895 C C . GLY A 1 85 ? -11.269 -14.898 -1.357 1.00 0.00 85 GLY A C 15
ATOM 23896 O O . GLY A 1 85 ? -11.990 -15.850 -1.651 1.00 0.00 85 GLY A O 15
ATOM 23900 N N . GLU A 1 86 ? -11.398 -13.677 -1.856 1.00 0.00 86 GLU A N 15
ATOM 23901 C CA . GLU A 1 86 ? -12.440 -13.370 -2.822 1.00 0.00 86 GLU A CA 15
ATOM 23902 C C . GLU A 1 86 ? -11.859 -12.575 -3.994 1.00 0.00 86 GLU A C 15
ATOM 23903 O O . GLU A 1 86 ? -11.248 -11.526 -3.795 1.00 0.00 86 GLU A O 15
ATOM 23915 N N . GLU A 1 87 ? -12.070 -13.105 -5.189 1.00 0.00 87 GLU A N 15
ATOM 23916 C CA . GLU A 1 87 ? -11.575 -12.459 -6.393 1.00 0.00 87 GLU A CA 15
ATOM 23917 C C . GLU A 1 87 ? -12.239 -11.092 -6.572 1.00 0.00 87 GLU A C 15
ATOM 23918 O O . GLU A 1 87 ? -13.438 -11.010 -6.836 1.00 0.00 87 GLU A O 15
ATOM 23930 N N . VAL A 1 88 ? -11.431 -10.053 -6.422 1.00 0.00 88 VAL A N 15
ATOM 23931 C CA . VAL A 1 88 ? -11.924 -8.694 -6.564 1.00 0.00 88 VAL A CA 15
ATOM 23932 C C . VAL A 1 88 ? -11.201 -8.012 -7.727 1.00 0.00 88 VAL A C 15
ATOM 23933 O O . VAL A 1 88 ? -10.375 -8.630 -8.397 1.00 0.00 88 VAL A O 15
ATOM 23946 N N . GLU A 1 89 ? -11.537 -6.747 -7.931 1.00 0.00 89 GLU A N 15
ATOM 23947 C CA . GLU A 1 89 ? -10.930 -5.974 -9.001 1.00 0.00 89 GLU A CA 15
ATOM 23948 C C . GLU A 1 89 ? -10.299 -4.697 -8.442 1.00 0.00 89 GLU A C 15
ATOM 23949 O O . GLU A 1 89 ? -10.999 -3.722 -8.171 1.00 0.00 89 GLU A O 15
ATOM 23961 N N . MET A 1 90 ? -8.984 -4.743 -8.286 1.00 0.00 90 MET A N 15
ATOM 23962 C CA . MET A 1 90 ? -8.252 -3.602 -7.764 1.00 0.00 90 MET A CA 15
ATOM 23963 C C . MET A 1 90 ? -7.759 -2.702 -8.898 1.00 0.00 90 MET A C 15
ATOM 23964 O O . MET A 1 90 ? -7.244 -3.189 -9.903 1.00 0.00 90 MET A O 15
ATOM 23978 N N . LYS A 1 91 ? -7.934 -1.404 -8.699 1.00 0.00 91 LYS A N 15
ATOM 23979 C CA . LYS A 1 91 ? -7.513 -0.431 -9.693 1.00 0.00 91 LYS A CA 15
ATOM 23980 C C . LYS A 1 91 ? -6.364 0.406 -9.127 1.00 0.00 91 LYS A C 15
ATOM 23981 O O . LYS A 1 91 ? -6.454 0.915 -8.011 1.00 0.00 91 LYS A O 15
ATOM 24000 N N . VAL A 1 92 ? -5.311 0.522 -9.922 1.00 0.00 92 VAL A N 15
ATOM 24001 C CA . VAL A 1 92 ? -4.146 1.288 -9.514 1.00 0.00 92 VAL A CA 15
ATOM 24002 C C . VAL A 1 92 ? -3.792 2.293 -10.613 1.00 0.00 92 VAL A C 15
ATOM 24003 O O . VAL A 1 92 ? -4.113 2.080 -11.781 1.00 0.00 92 VAL A O 15
ATOM 24016 N N . VAL A 1 93 ? -3.133 3.366 -10.199 1.00 0.00 93 VAL A N 15
ATOM 24017 C CA . VAL A 1 93 ? -2.732 4.404 -11.133 1.00 0.00 93 VAL A CA 15
ATOM 24018 C C . VAL A 1 93 ? -1.277 4.792 -10.862 1.00 0.00 93 VAL A C 15
ATOM 24019 O O . VAL A 1 93 ? -0.705 4.401 -9.846 1.00 0.00 93 VAL A O 15
ATOM 24032 N N . SER A 1 94 ? -0.720 5.557 -11.789 1.00 0.00 94 SER A N 15
ATOM 24033 C CA . SER A 1 94 ? 0.657 6.003 -11.663 1.00 0.00 94 SER A CA 15
ATOM 24034 C C . SER A 1 94 ? 0.695 7.490 -11.304 1.00 0.00 94 SER A C 15
ATOM 24035 O O . SER A 1 94 ? -0.111 8.273 -11.804 1.00 0.00 94 SER A O 15
ATOM 24043 N N . LEU A 1 95 ? 1.640 7.834 -10.441 1.00 0.00 95 LEU A N 15
ATOM 24044 C CA . LEU A 1 95 ? 1.794 9.213 -10.010 1.00 0.00 95 LEU A CA 15
ATOM 24045 C C . LEU A 1 95 ? 2.876 9.889 -10.853 1.00 0.00 95 LEU A C 15
ATOM 24046 O O . LEU A 1 95 ? 4.043 9.505 -10.796 1.00 0.00 95 LEU A O 15
ATOM 24062 N N . LEU A 1 96 ? 2.451 10.884 -11.617 1.00 0.00 96 LEU A N 15
ATOM 24063 C CA . LEU A 1 96 ? 3.369 11.618 -12.471 1.00 0.00 96 LEU A CA 15
ATOM 24064 C C . LEU A 1 96 ? 3.610 13.008 -11.879 1.00 0.00 96 LEU A C 15
ATOM 24065 O O . LEU A 1 96 ? 2.662 13.745 -11.612 1.00 0.00 96 LEU A O 15
ATOM 24081 N N . ASP A 1 97 ? 4.883 13.325 -11.692 1.00 0.00 97 ASP A N 15
ATOM 24082 C CA . ASP A 1 97 ? 5.260 14.613 -11.137 1.00 0.00 97 ASP A CA 15
ATOM 24083 C C . ASP A 1 97 ? 6.627 15.021 -11.688 1.00 0.00 97 ASP A C 15
ATOM 24084 O O . ASP A 1 97 ? 7.430 14.167 -12.060 1.00 0.00 97 ASP A O 15
ATOM 24093 N N . SER A 1 98 ? 6.850 16.327 -11.724 1.00 0.00 98 SER A N 15
ATOM 24094 C CA . SER A 1 98 ? 8.107 16.858 -12.223 1.00 0.00 98 SER A CA 15
ATOM 24095 C C . SER A 1 98 ? 9.269 16.335 -11.377 1.00 0.00 98 SER A C 15
ATOM 24096 O O . SER A 1 98 ? 10.118 15.594 -11.872 1.00 0.00 98 SER A O 15
ATOM 24104 N N . THR A 1 99 ? 9.271 16.741 -10.116 1.00 0.00 99 THR A N 15
ATOM 24105 C CA . THR A 1 99 ? 10.316 16.323 -9.197 1.00 0.00 99 THR A CA 15
ATOM 24106 C C . THR A 1 99 ? 11.678 16.831 -9.671 1.00 0.00 99 THR A C 15
ATOM 24107 O O . THR A 1 99 ? 12.273 16.263 -10.586 1.00 0.00 99 THR A O 15
ATOM 24118 N N . SER A 1 100 ? 12.134 17.896 -9.027 1.00 0.00 100 SER A N 15
ATOM 24119 C CA . SER A 1 100 ? 13.416 18.487 -9.372 1.00 0.00 100 SER A CA 15
ATOM 24120 C C . SER A 1 100 ? 14.499 17.980 -8.418 1.00 0.00 100 SER A C 15
ATOM 24121 O O . SER A 1 100 ? 14.334 18.035 -7.200 1.00 0.00 100 SER A O 15
ATOM 24129 N N . SER A 1 101 ? 15.584 17.498 -9.007 1.00 0.00 101 SER A N 15
ATOM 24130 C CA . SER A 1 101 ? 16.694 16.981 -8.225 1.00 0.00 101 SER A CA 15
ATOM 24131 C C . SER A 1 101 ? 17.944 17.829 -8.468 1.00 0.00 101 SER A C 15
ATOM 24132 O O . SER A 1 101 ? 18.006 18.587 -9.434 1.00 0.00 101 SER A O 15
ATOM 24140 N N . MET A 1 102 ? 18.910 17.672 -7.574 1.00 0.00 102 MET A N 15
ATOM 24141 C CA . MET A 1 102 ? 20.155 18.413 -7.679 1.00 0.00 102 MET A CA 15
ATOM 24142 C C . MET A 1 102 ? 21.354 17.521 -7.351 1.00 0.00 102 MET A C 15
ATOM 24143 O O . MET A 1 102 ? 21.352 16.819 -6.341 1.00 0.00 102 MET A O 15
ATOM 24157 N N . HIS A 1 103 ? 22.349 17.577 -8.224 1.00 0.00 103 HIS A N 15
ATOM 24158 C CA . HIS A 1 103 ? 23.552 16.783 -8.040 1.00 0.00 103 HIS A CA 15
ATOM 24159 C C . HIS A 1 103 ? 24.767 17.569 -8.536 1.00 0.00 103 HIS A C 15
ATOM 24160 O O . HIS A 1 103 ? 24.706 18.219 -9.579 1.00 0.00 103 HIS A O 15
ATOM 24174 N N . ASN A 1 104 ? 25.841 17.483 -7.766 1.00 0.00 104 ASN A N 15
ATOM 24175 C CA . ASN A 1 104 ? 27.069 18.178 -8.114 1.00 0.00 104 ASN A CA 15
ATOM 24176 C C . ASN A 1 104 ? 28.179 17.758 -7.149 1.00 0.00 104 ASN A C 15
ATOM 24177 O O . ASN A 1 104 ? 27.910 17.419 -5.998 1.00 0.00 104 ASN A O 15
ATOM 24188 N N . LYS A 1 105 ? 29.404 17.795 -7.654 1.00 0.00 105 LYS A N 15
ATOM 24189 C CA . LYS A 1 105 ? 30.556 17.422 -6.851 1.00 0.00 105 LYS A CA 15
ATOM 24190 C C . LYS A 1 105 ? 31.420 18.660 -6.601 1.00 0.00 105 LYS A C 15
ATOM 24191 O O . LYS A 1 105 ? 31.285 19.666 -7.296 1.00 0.00 105 LYS A O 15
ATOM 24210 N N . SER A 1 106 ? 32.288 18.545 -5.607 1.00 0.00 106 SER A N 15
ATOM 24211 C CA . SER A 1 106 ? 33.174 19.643 -5.257 1.00 0.00 106 SER A CA 15
ATOM 24212 C C . SER A 1 106 ? 34.396 19.109 -4.507 1.00 0.00 106 SER A C 15
ATOM 24213 O O . SER A 1 106 ? 34.419 17.952 -4.093 1.00 0.00 106 SER A O 15
ATOM 24221 N N . GLY A 1 107 ? 35.384 19.980 -4.356 1.00 0.00 107 GLY A N 15
ATOM 24222 C CA . GLY A 1 107 ? 36.607 19.611 -3.663 1.00 0.00 107 GLY A CA 15
ATOM 24223 C C . GLY A 1 107 ? 37.675 20.695 -3.822 1.00 0.00 107 GLY A C 15
ATOM 24224 O O . GLY A 1 107 ? 38.381 20.733 -4.829 1.00 0.00 107 GLY A O 15
ATOM 24228 N N . PRO A 1 108 ? 37.763 21.571 -2.786 1.00 0.00 108 PRO A N 15
ATOM 24229 C CA . PRO A 1 108 ? 38.733 22.653 -2.801 1.00 0.00 108 PRO A CA 15
ATOM 24230 C C . PRO A 1 108 ? 40.143 22.128 -2.522 1.00 0.00 108 PRO A C 15
ATOM 24231 O O . PRO A 1 108 ? 40.309 21.002 -2.055 1.00 0.00 108 PRO A O 15
ATOM 24242 N N . SER A 1 109 ? 41.122 22.969 -2.819 1.00 0.00 109 SER A N 15
ATOM 24243 C CA . SER A 1 109 ? 42.513 22.605 -2.606 1.00 0.00 109 SER A CA 15
ATOM 24244 C C . SER A 1 109 ? 43.377 23.864 -2.522 1.00 0.00 109 SER A C 15
ATOM 24245 O O . SER A 1 109 ? 43.032 24.898 -3.094 1.00 0.00 109 SER A O 15
ATOM 24253 N N . SER A 1 110 ? 44.484 23.737 -1.805 1.00 0.00 110 SER A N 15
ATOM 24254 C CA . SER A 1 110 ? 45.400 24.853 -1.639 1.00 0.00 110 SER A CA 15
ATOM 24255 C C . SER A 1 110 ? 46.630 24.656 -2.527 1.00 0.00 110 SER A C 15
ATOM 24256 O O . SER A 1 110 ? 47.152 23.547 -2.634 1.00 0.00 110 SER A O 15
ATOM 24264 N N . GLY A 1 111 ? 47.058 25.749 -3.141 1.00 0.00 111 GLY A N 15
ATOM 24265 C CA . GLY A 1 111 ? 48.218 25.711 -4.016 1.00 0.00 111 GLY A CA 15
ATOM 24266 C C . GLY A 1 111 ? 49.463 25.251 -3.256 1.00 0.00 111 GLY A C 15
ATOM 24267 O O . GLY A 1 111 ? 49.364 24.761 -2.133 1.00 0.00 111 GLY A O 15
ATOM 24271 N N . GLY A 1 1 ? -23.203 19.824 -19.067 1.00 0.00 1 GLY A N 16
ATOM 24272 C CA . GLY A 1 1 ? -21.872 20.379 -19.245 1.00 0.00 1 GLY A CA 16
ATOM 24273 C C . GLY A 1 1 ? -21.609 20.714 -20.714 1.00 0.00 1 GLY A C 16
ATOM 24274 O O . GLY A 1 1 ? -22.546 20.909 -21.487 1.00 0.00 1 GLY A O 16
ATOM 24278 N N . SER A 1 2 ? -20.330 20.770 -21.056 1.00 0.00 2 SER A N 16
ATOM 24279 C CA . SER A 1 2 ? -19.932 21.077 -22.419 1.00 0.00 2 SER A CA 16
ATOM 24280 C C . SER A 1 2 ? -18.462 20.711 -22.630 1.00 0.00 2 SER A C 16
ATOM 24281 O O . SER A 1 2 ? -18.138 19.903 -23.499 1.00 0.00 2 SER A O 16
ATOM 24289 N N . SER A 1 3 ? -17.610 21.323 -21.820 1.00 0.00 3 SER A N 16
ATOM 24290 C CA . SER A 1 3 ? -16.182 21.072 -21.907 1.00 0.00 3 SER A CA 16
ATOM 24291 C C . SER A 1 3 ? -15.509 21.407 -20.574 1.00 0.00 3 SER A C 16
ATOM 24292 O O . SER A 1 3 ? -14.880 20.547 -19.959 1.00 0.00 3 SER A O 16
ATOM 24300 N N . GLY A 1 4 ? -15.666 22.658 -20.167 1.00 0.00 4 GLY A N 16
ATOM 24301 C CA . GLY A 1 4 ? -15.081 23.117 -18.918 1.00 0.00 4 GLY A CA 16
ATOM 24302 C C . GLY A 1 4 ? -13.641 23.588 -19.127 1.00 0.00 4 GLY A C 16
ATOM 24303 O O . GLY A 1 4 ? -12.730 22.771 -19.259 1.00 0.00 4 GLY A O 16
ATOM 24307 N N . SER A 1 5 ? -13.479 24.902 -19.151 1.00 0.00 5 SER A N 16
ATOM 24308 C CA . SER A 1 5 ? -12.165 25.492 -19.341 1.00 0.00 5 SER A CA 16
ATOM 24309 C C . SER A 1 5 ? -11.538 25.822 -17.986 1.00 0.00 5 SER A C 16
ATOM 24310 O O . SER A 1 5 ? -12.243 26.168 -17.039 1.00 0.00 5 SER A O 16
ATOM 24318 N N . SER A 1 6 ? -10.219 25.705 -17.935 1.00 0.00 6 SER A N 16
ATOM 24319 C CA . SER A 1 6 ? -9.489 25.987 -16.711 1.00 0.00 6 SER A CA 16
ATOM 24320 C C . SER A 1 6 ? -7.991 25.764 -16.931 1.00 0.00 6 SER A C 16
ATOM 24321 O O . SER A 1 6 ? -7.597 25.010 -17.819 1.00 0.00 6 SER A O 16
ATOM 24329 N N . GLY A 1 7 ? -7.198 26.434 -16.108 1.00 0.00 7 GLY A N 16
ATOM 24330 C CA . GLY A 1 7 ? -5.753 26.319 -16.202 1.00 0.00 7 GLY A CA 16
ATOM 24331 C C . GLY A 1 7 ? -5.304 24.870 -16.001 1.00 0.00 7 GLY A C 16
ATOM 24332 O O . GLY A 1 7 ? -6.134 23.967 -15.900 1.00 0.00 7 GLY A O 16
ATOM 24336 N N . SER A 1 8 ? -3.993 24.692 -15.949 1.00 0.00 8 SER A N 16
ATOM 24337 C CA . SER A 1 8 ? -3.424 23.368 -15.762 1.00 0.00 8 SER A CA 16
ATOM 24338 C C . SER A 1 8 ? -2.465 23.374 -14.570 1.00 0.00 8 SER A C 16
ATOM 24339 O O . SER A 1 8 ? -1.262 23.574 -14.737 1.00 0.00 8 SER A O 16
ATOM 24347 N N . ALA A 1 9 ? -3.032 23.153 -13.393 1.00 0.00 9 ALA A N 16
ATOM 24348 C CA . ALA A 1 9 ? -2.243 23.130 -12.174 1.00 0.00 9 ALA A CA 16
ATOM 24349 C C . ALA A 1 9 ? -2.796 22.059 -11.232 1.00 0.00 9 ALA A C 16
ATOM 24350 O O . ALA A 1 9 ? -3.739 22.312 -10.484 1.00 0.00 9 ALA A O 16
ATOM 24357 N N . SER A 1 10 ? -2.186 20.885 -11.300 1.00 0.00 10 SER A N 16
ATOM 24358 C CA . SER A 1 10 ? -2.606 19.774 -10.463 1.00 0.00 10 SER A CA 16
ATOM 24359 C C . SER A 1 10 ? -1.817 18.515 -10.829 1.00 0.00 10 SER A C 16
ATOM 24360 O O . SER A 1 10 ? -1.590 18.240 -12.006 1.00 0.00 10 SER A O 16
ATOM 24368 N N . LYS A 1 11 ? -1.420 17.784 -9.798 1.00 0.00 11 LYS A N 16
ATOM 24369 C CA . LYS A 1 11 ? -0.661 16.561 -9.996 1.00 0.00 11 LYS A CA 16
ATOM 24370 C C . LYS A 1 11 ? -1.355 15.700 -11.054 1.00 0.00 11 LYS A C 16
ATOM 24371 O O . LYS A 1 11 ? -2.505 15.301 -10.877 1.00 0.00 11 LYS A O 16
ATOM 24390 N N . ARG A 1 12 ? -0.627 15.440 -12.130 1.00 0.00 12 ARG A N 16
ATOM 24391 C CA . ARG A 1 12 ? -1.159 14.634 -13.216 1.00 0.00 12 ARG A CA 16
ATOM 24392 C C . ARG A 1 12 ? -1.059 13.147 -12.871 1.00 0.00 12 ARG A C 16
ATOM 24393 O O . ARG A 1 12 ? 0.024 12.646 -12.572 1.00 0.00 12 ARG A O 16
ATOM 24414 N N . TRP A 1 13 ? -2.204 12.482 -12.925 1.00 0.00 13 TRP A N 16
ATOM 24415 C CA . TRP A 1 13 ? -2.260 11.062 -12.622 1.00 0.00 13 TRP A CA 16
ATOM 24416 C C . TRP A 1 13 ? -2.569 10.314 -13.920 1.00 0.00 13 TRP A C 16
ATOM 24417 O O . TRP A 1 13 ? -3.137 10.884 -14.850 1.00 0.00 13 TRP A O 16
ATOM 24438 N N . SER A 1 14 ? -2.181 9.047 -13.942 1.00 0.00 14 SER A N 16
ATOM 24439 C CA . SER A 1 14 ? -2.409 8.215 -15.111 1.00 0.00 14 SER A CA 16
ATOM 24440 C C . SER A 1 14 ? -3.717 7.436 -14.952 1.00 0.00 14 SER A C 16
ATOM 24441 O O . SER A 1 14 ? -4.407 7.574 -13.943 1.00 0.00 14 SER A O 16
ATOM 24449 N N . PRO A 1 15 ? -4.027 6.615 -15.990 1.00 0.00 15 PRO A N 16
ATOM 24450 C CA . PRO A 1 15 ? -5.240 5.815 -15.975 1.00 0.00 15 PRO A CA 16
ATOM 24451 C C . PRO A 1 15 ? -5.098 4.622 -15.028 1.00 0.00 15 PRO A C 16
ATOM 24452 O O . PRO A 1 15 ? -4.000 4.098 -14.844 1.00 0.00 15 PRO A O 16
ATOM 24463 N N . PRO A 1 16 ? -6.254 4.216 -14.437 1.00 0.00 16 PRO A N 16
ATOM 24464 C CA . PRO A 1 16 ? -6.269 3.095 -13.514 1.00 0.00 16 PRO A CA 16
ATOM 24465 C C . PRO A 1 16 ? -6.145 1.766 -14.262 1.00 0.00 16 PRO A C 16
ATOM 24466 O O . PRO A 1 16 ? -6.561 1.658 -15.415 1.00 0.00 16 PRO A O 16
ATOM 24477 N N . ARG A 1 17 ? -5.572 0.788 -13.577 1.00 0.00 17 ARG A N 16
ATOM 24478 C CA . ARG A 1 17 ? -5.389 -0.529 -14.162 1.00 0.00 17 ARG A CA 16
ATOM 24479 C C . ARG A 1 17 ? -6.322 -1.541 -13.494 1.00 0.00 17 ARG A C 16
ATOM 24480 O O . ARG A 1 17 ? -6.673 -1.390 -12.325 1.00 0.00 17 ARG A O 16
ATOM 24501 N N . GLY A 1 18 ? -6.696 -2.552 -14.266 1.00 0.00 18 GLY A N 16
ATOM 24502 C CA . GLY A 1 18 ? -7.581 -3.589 -13.763 1.00 0.00 18 GLY A CA 16
ATOM 24503 C C . GLY A 1 18 ? -6.786 -4.816 -13.312 1.00 0.00 18 GLY A C 16
ATOM 24504 O O . GLY A 1 18 ? -6.210 -5.524 -14.136 1.00 0.00 18 GLY A O 16
ATOM 24508 N N . ILE A 1 19 ? -6.782 -5.030 -12.004 1.00 0.00 19 ILE A N 16
ATOM 24509 C CA . ILE A 1 19 ? -6.068 -6.159 -11.433 1.00 0.00 19 ILE A CA 16
ATOM 24510 C C . ILE A 1 19 ? -7.074 -7.230 -11.005 1.00 0.00 19 ILE A C 16
ATOM 24511 O O . ILE A 1 19 ? -8.211 -6.914 -10.659 1.00 0.00 19 ILE A O 16
ATOM 24527 N N . HIS A 1 20 ? -6.618 -8.473 -11.043 1.00 0.00 20 HIS A N 16
ATOM 24528 C CA . HIS A 1 20 ? -7.464 -9.592 -10.663 1.00 0.00 20 HIS A CA 16
ATOM 24529 C C . HIS A 1 20 ? -6.656 -10.586 -9.827 1.00 0.00 20 HIS A C 16
ATOM 24530 O O . HIS A 1 20 ? -5.749 -11.241 -10.339 1.00 0.00 20 HIS A O 16
ATOM 24544 N N . PHE A 1 21 ? -7.013 -10.667 -8.554 1.00 0.00 21 PHE A N 16
ATOM 24545 C CA . PHE A 1 21 ? -6.333 -11.570 -7.641 1.00 0.00 21 PHE A CA 16
ATOM 24546 C C . PHE A 1 21 ? -7.250 -11.977 -6.486 1.00 0.00 21 PHE A C 16
ATOM 24547 O O . PHE A 1 21 ? -8.342 -11.431 -6.335 1.00 0.00 21 PHE A O 16
ATOM 24564 N N . THR A 1 22 ? -6.772 -12.931 -5.701 1.00 0.00 22 THR A N 16
ATOM 24565 C CA . THR A 1 22 ? -7.536 -13.417 -4.565 1.00 0.00 22 THR A CA 16
ATOM 24566 C C . THR A 1 22 ? -6.867 -12.998 -3.254 1.00 0.00 22 THR A C 16
ATOM 24567 O O . THR A 1 22 ? -5.825 -13.538 -2.885 1.00 0.00 22 THR A O 16
ATOM 24578 N N . VAL A 1 23 ? -7.493 -12.040 -2.587 1.00 0.00 23 VAL A N 16
ATOM 24579 C CA . VAL A 1 23 ? -6.971 -11.543 -1.326 1.00 0.00 23 VAL A CA 16
ATOM 24580 C C . VAL A 1 23 ? -6.507 -12.723 -0.470 1.00 0.00 23 VAL A C 16
ATOM 24581 O O . VAL A 1 23 ? -6.875 -13.867 -0.732 1.00 0.00 23 VAL A O 16
ATOM 24594 N N . GLU A 1 24 ? -5.705 -12.404 0.536 1.00 0.00 24 GLU A N 16
ATOM 24595 C CA . GLU A 1 24 ? -5.186 -13.424 1.431 1.00 0.00 24 GLU A CA 16
ATOM 24596 C C . GLU A 1 24 ? -5.272 -12.949 2.883 1.00 0.00 24 GLU A C 16
ATOM 24597 O O . GLU A 1 24 ? -4.549 -12.039 3.286 1.00 0.00 24 GLU A O 16
ATOM 24609 N N . GLU A 1 25 ? -6.162 -13.586 3.629 1.00 0.00 25 GLU A N 16
ATOM 24610 C CA . GLU A 1 25 ? -6.352 -13.240 5.028 1.00 0.00 25 GLU A CA 16
ATOM 24611 C C . GLU A 1 25 ? -5.316 -13.956 5.897 1.00 0.00 25 GLU A C 16
ATOM 24612 O O . GLU A 1 25 ? -5.664 -14.571 6.904 1.00 0.00 25 GLU A O 16
ATOM 24624 N N . GLY A 1 26 ? -4.064 -13.852 5.477 1.00 0.00 26 GLY A N 16
ATOM 24625 C CA . GLY A 1 26 ? -2.976 -14.482 6.204 1.00 0.00 26 GLY A CA 16
ATOM 24626 C C . GLY A 1 26 ? -1.623 -13.915 5.767 1.00 0.00 26 GLY A C 16
ATOM 24627 O O . GLY A 1 26 ? -0.748 -13.676 6.598 1.00 0.00 26 GLY A O 16
ATOM 24631 N N . ASP A 1 27 ? -1.495 -13.715 4.464 1.00 0.00 27 ASP A N 16
ATOM 24632 C CA . ASP A 1 27 ? -0.264 -13.181 3.906 1.00 0.00 27 ASP A CA 16
ATOM 24633 C C . ASP A 1 27 ? -0.588 -12.377 2.645 1.00 0.00 27 ASP A C 16
ATOM 24634 O O . ASP A 1 27 ? -0.617 -12.927 1.545 1.00 0.00 27 ASP A O 16
ATOM 24643 N N . LEU A 1 28 ? -0.822 -11.089 2.847 1.00 0.00 28 LEU A N 16
ATOM 24644 C CA . LEU A 1 28 ? -1.142 -10.204 1.739 1.00 0.00 28 LEU A CA 16
ATOM 24645 C C . LEU A 1 28 ? 0.066 -10.107 0.805 1.00 0.00 28 LEU A C 16
ATOM 24646 O O . LEU A 1 28 ? -0.086 -9.828 -0.384 1.00 0.00 28 LEU A O 16
ATOM 24662 N N . GLY A 1 29 ? 1.237 -10.342 1.377 1.00 0.00 29 GLY A N 16
ATOM 24663 C CA . GLY A 1 29 ? 2.470 -10.284 0.610 1.00 0.00 29 GLY A CA 16
ATOM 24664 C C . GLY A 1 29 ? 2.850 -8.836 0.291 1.00 0.00 29 GLY A C 16
ATOM 24665 O O . GLY A 1 29 ? 3.810 -8.589 -0.438 1.00 0.00 29 GLY A O 16
ATOM 24669 N N . PHE A 1 30 ? 2.078 -7.918 0.853 1.00 0.00 30 PHE A N 16
ATOM 24670 C CA . PHE A 1 30 ? 2.322 -6.502 0.638 1.00 0.00 30 PHE A CA 16
ATOM 24671 C C . PHE A 1 30 ? 1.642 -5.658 1.718 1.00 0.00 30 PHE A C 16
ATOM 24672 O O . PHE A 1 30 ? 0.760 -6.143 2.426 1.00 0.00 30 PHE A O 16
ATOM 24689 N N . THR A 1 31 ? 2.078 -4.410 1.811 1.00 0.00 31 THR A N 16
ATOM 24690 C CA . THR A 1 31 ? 1.522 -3.495 2.793 1.00 0.00 31 THR A CA 16
ATOM 24691 C C . THR A 1 31 ? 1.123 -2.177 2.127 1.00 0.00 31 THR A C 16
ATOM 24692 O O . THR A 1 31 ? 1.341 -1.990 0.931 1.00 0.00 31 THR A O 16
ATOM 24703 N N . LEU A 1 32 ? 0.544 -1.296 2.930 1.00 0.00 32 LEU A N 16
ATOM 24704 C CA . LEU A 1 32 ? 0.112 -0.001 2.434 1.00 0.00 32 LEU A CA 16
ATOM 24705 C C . LEU A 1 32 ? 0.864 1.103 3.179 1.00 0.00 32 LEU A C 16
ATOM 24706 O O . LEU A 1 32 ? 1.243 0.929 4.337 1.00 0.00 32 LEU A O 16
ATOM 24722 N N . ARG A 1 33 ? 1.059 2.215 2.485 1.00 0.00 33 ARG A N 16
ATOM 24723 C CA . ARG A 1 33 ? 1.760 3.347 3.067 1.00 0.00 33 ARG A CA 16
ATOM 24724 C C . ARG A 1 33 ? 0.758 4.372 3.604 1.00 0.00 33 ARG A C 16
ATOM 24725 O O . ARG A 1 33 ? -0.409 4.366 3.217 1.00 0.00 33 ARG A O 16
ATOM 24746 N N . GLY A 1 34 ? 1.251 5.227 4.488 1.00 0.00 34 GLY A N 16
ATOM 24747 C CA . GLY A 1 34 ? 0.414 6.256 5.082 1.00 0.00 34 GLY A CA 16
ATOM 24748 C C . GLY A 1 34 ? 0.263 7.451 4.139 1.00 0.00 34 GLY A C 16
ATOM 24749 O O . GLY A 1 34 ? 1.211 8.208 3.933 1.00 0.00 34 GLY A O 16
ATOM 24753 N N . ASN A 1 35 ? -0.936 7.585 3.593 1.00 0.00 35 ASN A N 16
ATOM 24754 C CA . ASN A 1 35 ? -1.224 8.676 2.677 1.00 0.00 35 ASN A CA 16
ATOM 24755 C C . ASN A 1 35 ? -2.360 8.263 1.739 1.00 0.00 35 ASN A C 16
ATOM 24756 O O . ASN A 1 35 ? -2.997 7.232 1.947 1.00 0.00 35 ASN A O 16
ATOM 24767 N N . THR A 1 36 ? -2.580 9.090 0.728 1.00 0.00 36 THR A N 16
ATOM 24768 C CA . THR A 1 36 ? -3.628 8.824 -0.242 1.00 0.00 36 THR A CA 16
ATOM 24769 C C . THR A 1 36 ? -3.333 9.545 -1.559 1.00 0.00 36 THR A C 16
ATOM 24770 O O . THR A 1 36 ? -2.947 10.713 -1.558 1.00 0.00 36 THR A O 16
ATOM 24781 N N . PRO A 1 37 ? -3.530 8.800 -2.679 1.00 0.00 37 PRO A N 16
ATOM 24782 C CA . PRO A 1 37 ? -3.989 7.424 -2.592 1.00 0.00 37 PRO A CA 16
ATOM 24783 C C . PRO A 1 37 ? -2.860 6.498 -2.133 1.00 0.00 37 PRO A C 16
ATOM 24784 O O . PRO A 1 37 ? -1.759 6.538 -2.680 1.00 0.00 37 PRO A O 16
ATOM 24795 N N . VAL A 1 38 ? -3.173 5.686 -1.134 1.00 0.00 38 VAL A N 16
ATOM 24796 C CA . VAL A 1 38 ? -2.199 4.752 -0.596 1.00 0.00 38 VAL A CA 16
ATOM 24797 C C . VAL A 1 38 ? -1.554 3.976 -1.745 1.00 0.00 38 VAL A C 16
ATOM 24798 O O . VAL A 1 38 ? -2.204 3.693 -2.750 1.00 0.00 38 VAL A O 16
ATOM 24811 N N . GLN A 1 39 ? -0.283 3.653 -1.559 1.00 0.00 39 GLN A N 16
ATOM 24812 C CA . GLN A 1 39 ? 0.458 2.915 -2.568 1.00 0.00 39 GLN A CA 16
ATOM 24813 C C . GLN A 1 39 ? 0.572 1.442 -2.171 1.00 0.00 39 GLN A C 16
ATOM 24814 O O . GLN A 1 39 ? -0.071 1.000 -1.220 1.00 0.00 39 GLN A O 16
ATOM 24828 N N . VAL A 1 40 ? 1.395 0.722 -2.919 1.00 0.00 40 VAL A N 16
ATOM 24829 C CA . VAL A 1 40 ? 1.602 -0.692 -2.657 1.00 0.00 40 VAL A CA 16
ATOM 24830 C C . VAL A 1 40 ? 3.100 -0.965 -2.506 1.00 0.00 40 VAL A C 16
ATOM 24831 O O . VAL A 1 40 ? 3.874 -0.724 -3.431 1.00 0.00 40 VAL A O 16
ATOM 24844 N N . HIS A 1 41 ? 3.462 -1.463 -1.334 1.00 0.00 41 HIS A N 16
ATOM 24845 C CA . HIS A 1 41 ? 4.854 -1.771 -1.050 1.00 0.00 41 HIS A CA 16
ATOM 24846 C C . HIS A 1 41 ? 5.079 -3.280 -1.166 1.00 0.00 41 HIS A C 16
ATOM 24847 O O . HIS A 1 41 ? 5.375 -3.946 -0.175 1.00 0.00 41 HIS A O 16
ATOM 24861 N N . PHE A 1 42 ? 4.931 -3.775 -2.386 1.00 0.00 42 PHE A N 16
ATOM 24862 C CA . PHE A 1 42 ? 5.115 -5.193 -2.646 1.00 0.00 42 PHE A CA 16
ATOM 24863 C C . PHE A 1 42 ? 6.277 -5.755 -1.823 1.00 0.00 42 PHE A C 16
ATOM 24864 O O . PHE A 1 42 ? 7.388 -5.231 -1.873 1.00 0.00 42 PHE A O 16
ATOM 24881 N N . LEU A 1 43 ? 5.979 -6.814 -1.085 1.00 0.00 43 LEU A N 16
ATOM 24882 C CA . LEU A 1 43 ? 6.984 -7.453 -0.252 1.00 0.00 43 LEU A CA 16
ATOM 24883 C C . LEU A 1 43 ? 7.346 -8.814 -0.850 1.00 0.00 43 LEU A C 16
ATOM 24884 O O . LEU A 1 43 ? 8.468 -9.290 -0.685 1.00 0.00 43 LEU A O 16
ATOM 24900 N N . ASP A 1 44 ? 6.374 -9.402 -1.533 1.00 0.00 44 ASP A N 16
ATOM 24901 C CA . ASP A 1 44 ? 6.576 -10.698 -2.156 1.00 0.00 44 ASP A CA 16
ATOM 24902 C C . ASP A 1 44 ? 6.115 -10.636 -3.614 1.00 0.00 44 ASP A C 16
ATOM 24903 O O . ASP A 1 44 ? 4.946 -10.372 -3.888 1.00 0.00 44 ASP A O 16
ATOM 24912 N N . PRO A 1 45 ? 7.084 -10.890 -4.534 1.00 0.00 45 PRO A N 16
ATOM 24913 C CA . PRO A 1 45 ? 6.789 -10.865 -5.957 1.00 0.00 45 PRO A CA 16
ATOM 24914 C C . PRO A 1 45 ? 6.013 -12.115 -6.378 1.00 0.00 45 PRO A C 16
ATOM 24915 O O . PRO A 1 45 ? 5.695 -12.286 -7.554 1.00 0.00 45 PRO A O 16
ATOM 24926 N N . HIS A 1 46 ? 5.730 -12.956 -5.394 1.00 0.00 46 HIS A N 16
ATOM 24927 C CA . HIS A 1 46 ? 4.997 -14.185 -5.648 1.00 0.00 46 HIS A CA 16
ATOM 24928 C C . HIS A 1 46 ? 3.908 -14.361 -4.587 1.00 0.00 46 HIS A C 16
ATOM 24929 O O . HIS A 1 46 ? 3.816 -15.413 -3.957 1.00 0.00 46 HIS A O 16
ATOM 24943 N N . CYS A 1 47 ? 3.112 -13.315 -4.424 1.00 0.00 47 CYS A N 16
ATOM 24944 C CA . CYS A 1 47 ? 2.033 -13.341 -3.451 1.00 0.00 47 CYS A CA 16
ATOM 24945 C C . CYS A 1 47 ? 0.713 -13.528 -4.202 1.00 0.00 47 CYS A C 16
ATOM 24946 O O . CYS A 1 47 ? -0.092 -14.387 -3.845 1.00 0.00 47 CYS A O 16
ATOM 24954 N N . SER A 1 48 ? 0.532 -12.709 -5.228 1.00 0.00 48 SER A N 16
ATOM 24955 C CA . SER A 1 48 ? -0.677 -12.773 -6.032 1.00 0.00 48 SER A CA 16
ATOM 24956 C C . SER A 1 48 ? -0.889 -11.447 -6.763 1.00 0.00 48 SER A C 16
ATOM 24957 O O . SER A 1 48 ? -0.833 -11.394 -7.991 1.00 0.00 48 SER A O 16
ATOM 24965 N N . ALA A 1 49 ? -1.130 -10.407 -5.978 1.00 0.00 49 ALA A N 16
ATOM 24966 C CA . ALA A 1 49 ? -1.352 -9.083 -6.536 1.00 0.00 49 ALA A CA 16
ATOM 24967 C C . ALA A 1 49 ? -0.318 -8.817 -7.632 1.00 0.00 49 ALA A C 16
ATOM 24968 O O . ALA A 1 49 ? -0.671 -8.410 -8.738 1.00 0.00 49 ALA A O 16
ATOM 24975 N N . SER A 1 50 ? 0.938 -9.058 -7.287 1.00 0.00 50 SER A N 16
ATOM 24976 C CA . SER A 1 50 ? 2.026 -8.849 -8.228 1.00 0.00 50 SER A CA 16
ATOM 24977 C C . SER A 1 50 ? 1.815 -9.715 -9.472 1.00 0.00 50 SER A C 16
ATOM 24978 O O . SER A 1 50 ? 1.935 -9.232 -10.597 1.00 0.00 50 SER A O 16
ATOM 24986 N N . LEU A 1 51 ? 1.505 -10.980 -9.227 1.00 0.00 51 LEU A N 16
ATOM 24987 C CA . LEU A 1 51 ? 1.277 -11.918 -10.313 1.00 0.00 51 LEU A CA 16
ATOM 24988 C C . LEU A 1 51 ? 0.029 -11.497 -11.091 1.00 0.00 51 LEU A C 16
ATOM 24989 O O . LEU A 1 51 ? -0.113 -11.823 -12.269 1.00 0.00 51 LEU A O 16
ATOM 25005 N N . ALA A 1 52 ? -0.845 -10.778 -10.402 1.00 0.00 52 ALA A N 16
ATOM 25006 C CA . ALA A 1 52 ? -2.077 -10.309 -11.013 1.00 0.00 52 ALA A CA 16
ATOM 25007 C C . ALA A 1 52 ? -1.740 -9.365 -12.169 1.00 0.00 52 ALA A C 16
ATOM 25008 O O . ALA A 1 52 ? -2.042 -9.660 -13.324 1.00 0.00 52 ALA A O 16
ATOM 25015 N N . GLY A 1 53 ? -1.118 -8.249 -11.818 1.00 0.00 53 GLY A N 16
ATOM 25016 C CA . GLY A 1 53 ? -0.737 -7.260 -12.812 1.00 0.00 53 GLY A CA 16
ATOM 25017 C C . GLY A 1 53 ? -0.464 -5.903 -12.159 1.00 0.00 53 GLY A C 16
ATOM 25018 O O . GLY A 1 53 ? -0.871 -4.866 -12.682 1.00 0.00 53 GLY A O 16
ATOM 25022 N N . ALA A 1 54 ? 0.222 -5.955 -11.027 1.00 0.00 54 ALA A N 16
ATOM 25023 C CA . ALA A 1 54 ? 0.554 -4.742 -10.298 1.00 0.00 54 ALA A CA 16
ATOM 25024 C C . ALA A 1 54 ? 2.075 -4.595 -10.228 1.00 0.00 54 ALA A C 16
ATOM 25025 O O . ALA A 1 54 ? 2.806 -5.562 -10.434 1.00 0.00 54 ALA A O 16
ATOM 25032 N N . LYS A 1 55 ? 2.506 -3.376 -9.937 1.00 0.00 55 LYS A N 16
ATOM 25033 C CA . LYS A 1 55 ? 3.927 -3.089 -9.838 1.00 0.00 55 LYS A CA 16
ATOM 25034 C C . LYS A 1 55 ? 4.162 -2.081 -8.711 1.00 0.00 55 LYS A C 16
ATOM 25035 O O . LYS A 1 55 ? 3.275 -1.296 -8.381 1.00 0.00 55 LYS A O 16
ATOM 25054 N N . GLU A 1 56 ? 5.362 -2.135 -8.152 1.00 0.00 56 GLU A N 16
ATOM 25055 C CA . GLU A 1 56 ? 5.725 -1.236 -7.070 1.00 0.00 56 GLU A CA 16
ATOM 25056 C C . GLU A 1 56 ? 5.371 0.207 -7.437 1.00 0.00 56 GLU A C 16
ATOM 25057 O O . GLU A 1 56 ? 5.934 0.768 -8.375 1.00 0.00 56 GLU A O 16
ATOM 25069 N N . GLY A 1 57 ? 4.439 0.765 -6.678 1.00 0.00 57 GLY A N 16
ATOM 25070 C CA . GLY A 1 57 ? 4.003 2.131 -6.912 1.00 0.00 57 GLY A CA 16
ATOM 25071 C C . GLY A 1 57 ? 2.532 2.173 -7.331 1.00 0.00 57 GLY A C 16
ATOM 25072 O O . GLY A 1 57 ? 2.099 3.114 -7.995 1.00 0.00 57 GLY A O 16
ATOM 25076 N N 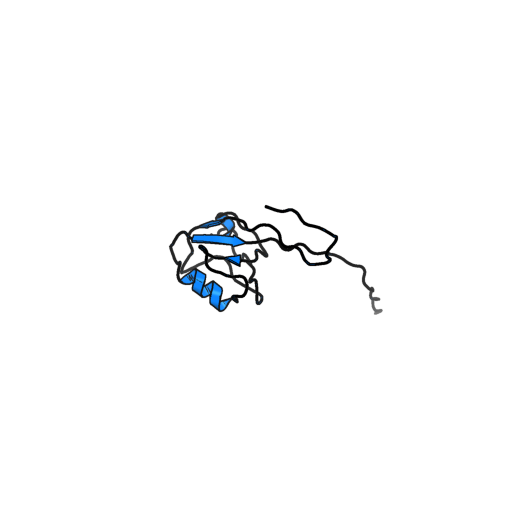. ASP A 1 58 ? 1.805 1.143 -6.925 1.00 0.00 58 ASP A N 16
ATOM 25077 C CA . ASP A 1 58 ? 0.392 1.051 -7.251 1.00 0.00 58 ASP A CA 16
ATOM 25078 C C . ASP A 1 58 ? -0.417 1.840 -6.220 1.00 0.00 58 ASP A C 16
ATOM 25079 O O . ASP A 1 58 ? -0.435 1.492 -5.040 1.00 0.00 58 ASP A O 16
ATOM 25088 N N . TYR A 1 59 ? -1.067 2.889 -6.702 1.00 0.00 59 TYR A N 16
ATOM 25089 C CA . TYR A 1 59 ? -1.876 3.731 -5.837 1.00 0.00 59 TYR A CA 16
ATOM 25090 C C . TYR A 1 59 ? -3.338 3.281 -5.845 1.00 0.00 59 TYR A C 16
ATOM 25091 O O . TYR A 1 59 ? -4.080 3.586 -6.778 1.00 0.00 59 TYR A O 16
ATOM 25109 N N . ILE A 1 60 ? -3.709 2.563 -4.795 1.00 0.00 60 ILE A N 16
ATOM 25110 C CA . ILE A 1 60 ? -5.069 2.067 -4.669 1.00 0.00 60 ILE A CA 16
ATOM 25111 C C . ILE A 1 60 ? -6.050 3.210 -4.938 1.00 0.00 60 ILE A C 16
ATOM 25112 O O . ILE A 1 60 ? -6.083 4.192 -4.197 1.00 0.00 60 ILE A O 16
ATOM 25128 N N . VAL A 1 61 ? -6.825 3.045 -6.000 1.00 0.00 61 VAL A N 16
ATOM 25129 C CA . VAL A 1 61 ? -7.804 4.050 -6.375 1.00 0.00 61 VAL A CA 16
ATOM 25130 C C . VAL A 1 61 ? -9.212 3.505 -6.123 1.00 0.00 61 VAL A C 16
ATOM 25131 O O . VAL A 1 61 ? -10.092 4.234 -5.670 1.00 0.00 61 VAL A O 16
ATOM 25144 N N . SER A 1 62 ? -9.379 2.226 -6.428 1.00 0.00 62 SER A N 16
ATOM 25145 C CA . SER A 1 62 ? -10.665 1.575 -6.240 1.00 0.00 62 SER A CA 16
ATOM 25146 C C . SER A 1 62 ? -10.456 0.116 -5.829 1.00 0.00 62 SER A C 16
ATOM 25147 O O . SER A 1 62 ? -9.337 -0.393 -5.879 1.00 0.00 62 SER A O 16
ATOM 25155 N N . ILE A 1 63 ? -11.551 -0.516 -5.433 1.00 0.00 63 ILE A N 16
ATOM 25156 C CA . ILE A 1 63 ? -11.503 -1.907 -5.014 1.00 0.00 63 ILE A CA 16
ATOM 25157 C C . ILE A 1 63 ? -12.889 -2.532 -5.176 1.00 0.00 63 ILE A C 16
ATOM 25158 O O . ILE A 1 63 ? -13.771 -2.321 -4.344 1.00 0.00 63 ILE A O 16
ATOM 25174 N N . GLN A 1 64 ? -13.039 -3.291 -6.252 1.00 0.00 64 GLN A N 16
ATOM 25175 C CA . GLN A 1 64 ? -14.304 -3.949 -6.533 1.00 0.00 64 GLN A CA 16
ATOM 25176 C C . GLN A 1 64 ? -15.350 -2.922 -6.972 1.00 0.00 64 GLN A C 16
ATOM 25177 O O . GLN A 1 64 ? -16.547 -3.205 -6.956 1.00 0.00 64 GLN A O 16
ATOM 25191 N N . GLY A 1 65 ? -14.861 -1.752 -7.355 1.00 0.00 65 GLY A N 16
ATOM 25192 C CA . GLY A 1 65 ? -15.738 -0.682 -7.797 1.00 0.00 65 GLY A CA 16
ATOM 25193 C C . GLY A 1 65 ? -16.030 0.296 -6.657 1.00 0.00 65 GLY A C 16
ATOM 25194 O O . GLY A 1 65 ? -16.905 1.151 -6.776 1.00 0.00 65 GLY A O 16
ATOM 25198 N N . VAL A 1 66 ? -15.279 0.136 -5.577 1.00 0.00 66 VAL A N 16
ATOM 25199 C CA . VAL A 1 66 ? -15.446 0.993 -4.415 1.00 0.00 66 VAL A CA 16
ATOM 25200 C C . VAL A 1 66 ? -14.520 2.204 -4.544 1.00 0.00 66 VAL A C 16
ATOM 25201 O O . VAL A 1 66 ? -13.588 2.195 -5.347 1.00 0.00 66 VAL A O 16
ATOM 25214 N N . ASP A 1 67 ? -14.808 3.218 -3.741 1.00 0.00 67 ASP A N 16
ATOM 25215 C CA . ASP A 1 67 ? -14.013 4.434 -3.755 1.00 0.00 67 ASP A CA 16
ATOM 25216 C C . ASP A 1 67 ? -12.853 4.291 -2.767 1.00 0.00 67 ASP A C 16
ATOM 25217 O O . ASP A 1 67 ? -13.069 4.209 -1.559 1.00 0.00 67 ASP A O 16
ATOM 25226 N N . CYS A 1 68 ? -11.649 4.265 -3.318 1.00 0.00 68 CYS A N 16
ATOM 25227 C CA . CYS A 1 68 ? -10.455 4.134 -2.500 1.00 0.00 68 CYS A CA 16
ATOM 25228 C C . CYS A 1 68 ? -9.420 5.148 -2.994 1.00 0.00 68 CYS A C 16
ATOM 25229 O O . CYS A 1 68 ? -8.264 4.797 -3.227 1.00 0.00 68 CYS A O 16
ATOM 25237 N N . LYS A 1 69 ? -9.873 6.384 -3.139 1.00 0.00 69 LYS A N 16
ATOM 25238 C CA . LYS A 1 69 ? -9.001 7.451 -3.601 1.00 0.00 69 LYS A CA 16
ATOM 25239 C C . LYS A 1 69 ? -8.592 8.321 -2.411 1.00 0.00 69 LYS A C 16
ATOM 25240 O O . LYS A 1 69 ? -7.528 8.937 -2.424 1.00 0.00 69 LYS A O 16
ATOM 25259 N N . TRP A 1 70 ? -9.460 8.344 -1.409 1.00 0.00 70 TRP A N 16
ATOM 25260 C CA . TRP A 1 70 ? -9.202 9.128 -0.214 1.00 0.00 70 TRP A CA 16
ATOM 25261 C C . TRP A 1 70 ? -8.908 8.159 0.933 1.00 0.00 70 TRP A C 16
ATOM 25262 O O . TRP A 1 70 ? -8.081 8.447 1.797 1.00 0.00 70 TRP A O 16
ATOM 25283 N N . LEU A 1 71 ? -9.600 7.030 0.904 1.00 0.00 71 LEU A N 16
ATOM 25284 C CA . LEU A 1 71 ? -9.423 6.016 1.930 1.00 0.00 71 LEU A CA 16
ATOM 25285 C C . LEU A 1 71 ? -7.936 5.890 2.265 1.00 0.00 71 LEU A C 16
ATOM 25286 O O . LEU A 1 71 ? -7.083 6.076 1.398 1.00 0.00 71 LEU A O 16
ATOM 25302 N N . THR A 1 72 ? -7.670 5.576 3.524 1.00 0.00 72 THR A N 16
ATOM 25303 C CA . THR A 1 72 ? -6.300 5.423 3.984 1.00 0.00 72 THR A CA 16
ATOM 25304 C C . THR A 1 72 ? -5.891 3.949 3.961 1.00 0.00 72 THR A C 16
ATOM 25305 O O . THR A 1 72 ? -6.449 3.158 3.201 1.00 0.00 72 THR A O 16
ATOM 25316 N N . VAL A 1 73 ? -4.921 3.623 4.802 1.00 0.00 73 VAL A N 16
ATOM 25317 C CA . VAL A 1 73 ? -4.431 2.258 4.887 1.00 0.00 73 VAL A CA 16
ATOM 25318 C C . VAL A 1 73 ? -5.457 1.398 5.627 1.00 0.00 73 VAL A C 16
ATOM 25319 O O . VAL A 1 73 ? -5.859 0.344 5.135 1.00 0.00 73 VAL A O 16
ATOM 25332 N N . SER A 1 74 ? -5.852 1.878 6.796 1.00 0.00 74 SER A N 16
ATOM 25333 C CA . SER A 1 74 ? -6.824 1.166 7.608 1.00 0.00 74 SER A CA 16
ATOM 25334 C C . SER A 1 74 ? -8.039 0.788 6.759 1.00 0.00 74 SER A C 16
ATOM 25335 O O . SER A 1 74 ? -8.349 -0.392 6.603 1.00 0.00 74 SER A O 16
ATOM 25343 N N . GLU A 1 75 ? -8.694 1.812 6.232 1.00 0.00 75 GLU A N 16
ATOM 25344 C CA . GLU A 1 75 ? -9.868 1.602 5.402 1.00 0.00 75 GLU A CA 16
ATOM 25345 C C . GLU A 1 75 ? -9.595 0.516 4.360 1.00 0.00 75 GLU A C 16
ATOM 25346 O O . GLU A 1 75 ? -10.126 -0.590 4.457 1.00 0.00 75 GLU A O 16
ATOM 25358 N N . VAL A 1 76 ? -8.767 0.868 3.388 1.00 0.00 76 VAL A N 16
ATOM 25359 C CA . VAL A 1 76 ? -8.416 -0.063 2.329 1.00 0.00 76 VAL A CA 16
ATOM 25360 C C . VAL A 1 76 ? -8.173 -1.447 2.933 1.00 0.00 76 VAL A C 16
ATOM 25361 O O . VAL A 1 76 ? -8.844 -2.413 2.573 1.00 0.00 76 VAL A O 16
ATOM 25374 N N . MET A 1 77 ? -7.210 -1.500 3.842 1.00 0.00 77 MET A N 16
ATOM 25375 C CA . MET A 1 77 ? -6.869 -2.750 4.500 1.00 0.00 77 MET A CA 16
ATOM 25376 C C . MET A 1 77 ? -8.121 -3.587 4.768 1.00 0.00 77 MET A C 16
ATOM 25377 O O . MET A 1 77 ? -8.206 -4.739 4.344 1.00 0.00 77 MET A O 16
ATOM 25391 N N . LYS A 1 78 ? -9.063 -2.976 5.472 1.00 0.00 78 LYS A N 16
ATOM 25392 C CA . LYS A 1 78 ? -10.307 -3.650 5.803 1.00 0.00 78 LYS A CA 16
ATOM 25393 C C . LYS A 1 78 ? -11.080 -3.945 4.516 1.00 0.00 78 LYS A C 16
ATOM 25394 O O . LYS A 1 78 ? -11.629 -5.034 4.353 1.00 0.00 78 LYS A O 16
ATOM 25413 N N . LEU A 1 79 ? -11.098 -2.956 3.634 1.00 0.00 79 LEU A N 16
ATOM 25414 C CA . LEU A 1 79 ? -11.794 -3.096 2.367 1.00 0.00 79 LEU A CA 16
ATOM 25415 C C . LEU A 1 79 ? -11.202 -4.275 1.592 1.00 0.00 79 LEU A C 16
ATOM 25416 O O . LEU A 1 79 ? -11.870 -4.861 0.741 1.00 0.00 79 LEU A O 16
ATOM 25432 N N . LEU A 1 80 ? -9.955 -4.587 1.914 1.00 0.00 80 LEU A N 16
ATOM 25433 C CA . LEU A 1 80 ? -9.266 -5.685 1.258 1.00 0.00 80 LEU A CA 16
ATOM 25434 C C . LEU A 1 80 ? -9.505 -6.975 2.046 1.00 0.00 80 LEU A C 16
ATOM 25435 O O . LEU A 1 80 ? -9.918 -7.985 1.479 1.00 0.00 80 LEU A O 16
ATOM 25451 N N . LYS A 1 81 ? -9.236 -6.898 3.341 1.00 0.00 81 LYS A N 16
ATOM 25452 C CA . LYS A 1 81 ? -9.417 -8.046 4.212 1.00 0.00 81 LYS A CA 16
ATOM 25453 C C . LYS A 1 81 ? -10.855 -8.554 4.088 1.00 0.00 81 LYS A C 16
ATOM 25454 O O . LYS A 1 81 ? -11.081 -9.751 3.916 1.00 0.00 81 LYS A O 16
ATOM 25473 N N . SER A 1 82 ? -11.789 -7.619 4.178 1.00 0.00 82 SER A N 16
ATOM 25474 C CA . SER A 1 82 ? -13.198 -7.957 4.078 1.00 0.00 82 SER A CA 16
ATOM 25475 C C . SER A 1 82 ? -13.424 -8.920 2.910 1.00 0.00 82 SER A C 16
ATOM 25476 O O . SER A 1 82 ? -14.253 -9.824 2.997 1.00 0.00 82 SER A O 16
ATOM 25484 N N . PHE A 1 83 ? -12.670 -8.693 1.844 1.00 0.00 83 PHE A N 16
ATOM 25485 C CA . PHE A 1 83 ? -12.777 -9.530 0.661 1.00 0.00 83 PHE A CA 16
ATOM 25486 C C . PHE A 1 83 ? -11.698 -10.614 0.656 1.00 0.00 83 PHE A C 16
ATOM 25487 O O . PHE A 1 83 ? -11.117 -10.913 -0.386 1.00 0.00 83 PHE A O 16
ATOM 25504 N N . GLY A 1 84 ? -11.461 -11.174 1.834 1.00 0.00 84 GLY A N 16
ATOM 25505 C CA . GLY A 1 84 ? -10.462 -12.218 1.979 1.00 0.00 84 GLY A CA 16
ATOM 25506 C C . GLY A 1 84 ? -10.801 -13.427 1.103 1.00 0.00 84 GLY A C 16
ATOM 25507 O O . GLY A 1 84 ? -11.889 -13.990 1.212 1.00 0.00 84 GLY A O 16
ATOM 25511 N N . GLY A 1 85 ? -9.849 -13.789 0.256 1.00 0.00 85 GLY A N 16
ATOM 25512 C CA . GLY A 1 85 ? -10.034 -14.920 -0.638 1.00 0.00 85 GLY A CA 16
ATOM 25513 C C . GLY A 1 85 ? -11.416 -14.882 -1.292 1.00 0.00 85 GLY A C 16
ATOM 25514 O O . GLY A 1 85 ? -12.086 -15.908 -1.394 1.00 0.00 85 GLY A O 16
ATOM 25518 N N . GLU A 1 86 ? -11.802 -13.688 -1.718 1.00 0.00 86 GLU A N 16
ATOM 25519 C CA . GLU A 1 86 ? -13.092 -13.504 -2.359 1.00 0.00 86 GLU A CA 16
ATOM 25520 C C . GLU A 1 86 ? -12.905 -13.032 -3.803 1.00 0.00 86 GLU A C 16
ATOM 25521 O O . GLU A 1 86 ? -13.877 -12.882 -4.541 1.00 0.00 86 GLU A O 16
ATOM 25533 N N . GLU A 1 87 ? -11.649 -12.812 -4.161 1.00 0.00 87 GLU A N 16
ATOM 25534 C CA . GLU A 1 87 ? -11.322 -12.360 -5.503 1.00 0.00 87 GLU A CA 16
ATOM 25535 C C . GLU A 1 87 ? -11.986 -11.012 -5.786 1.00 0.00 87 GLU A C 16
ATOM 25536 O O . GLU A 1 87 ? -13.209 -10.929 -5.897 1.00 0.00 87 GLU A O 16
ATOM 25548 N N . VAL A 1 88 ? -11.152 -9.988 -5.896 1.00 0.00 88 VAL A N 16
ATOM 25549 C CA . VAL A 1 88 ? -11.644 -8.648 -6.164 1.00 0.00 88 VAL A CA 16
ATOM 25550 C C . VAL A 1 88 ? -10.784 -8.002 -7.252 1.00 0.00 88 VAL A C 16
ATOM 25551 O O . VAL A 1 88 ? -9.762 -8.557 -7.651 1.00 0.00 88 VAL A O 16
ATOM 25564 N N . GLU A 1 89 ? -11.230 -6.837 -7.700 1.00 0.00 89 GLU A N 16
ATOM 25565 C CA . GLU A 1 89 ? -10.513 -6.110 -8.734 1.00 0.00 89 GLU A CA 16
ATOM 25566 C C . GLU A 1 89 ? -10.016 -4.769 -8.192 1.00 0.00 89 GLU A C 16
ATOM 25567 O O . GLU A 1 89 ? -10.800 -3.838 -8.014 1.00 0.00 89 GLU A O 16
ATOM 25579 N N . MET A 1 90 ? -8.715 -4.712 -7.944 1.00 0.00 90 MET A N 16
ATOM 25580 C CA . MET A 1 90 ? -8.104 -3.501 -7.426 1.00 0.00 90 MET A CA 16
ATOM 25581 C C . MET A 1 90 ? -7.602 -2.610 -8.564 1.00 0.00 90 MET A C 16
ATOM 25582 O O . MET A 1 90 ? -6.962 -3.091 -9.497 1.00 0.00 90 MET A O 16
ATOM 25596 N N . LYS A 1 91 ? -7.911 -1.326 -8.448 1.00 0.00 91 LYS A N 16
ATOM 25597 C CA . LYS A 1 91 ? -7.499 -0.364 -9.456 1.00 0.00 91 LYS A CA 16
ATOM 25598 C C . LYS A 1 91 ? -6.420 0.550 -8.871 1.00 0.00 91 LYS A C 16
ATOM 25599 O O . LYS A 1 91 ? -6.555 1.037 -7.750 1.00 0.00 91 LYS A O 16
ATOM 25618 N N . VAL A 1 92 ? -5.373 0.754 -9.657 1.00 0.00 92 VAL A N 16
ATOM 25619 C CA . VAL A 1 92 ? -4.271 1.601 -9.231 1.00 0.00 92 VAL A CA 16
ATOM 25620 C C . VAL A 1 92 ? -3.878 2.534 -10.378 1.00 0.00 92 VAL A C 16
ATOM 25621 O O . VAL A 1 92 ? -3.918 2.142 -11.544 1.00 0.00 92 VAL A O 16
ATOM 25634 N N . VAL A 1 93 ? -3.507 3.751 -10.008 1.00 0.00 93 VAL A N 16
ATOM 25635 C CA . VAL A 1 93 ? -3.107 4.743 -10.991 1.00 0.00 93 VAL A CA 16
ATOM 25636 C C . VAL A 1 93 ? -1.652 5.145 -10.740 1.00 0.00 93 VAL A C 16
ATOM 25637 O O . VAL A 1 93 ? -1.112 4.895 -9.664 1.00 0.00 93 VAL A O 16
ATOM 25650 N N . SER A 1 94 ? -1.059 5.763 -11.752 1.00 0.00 94 SER A N 16
ATOM 25651 C CA . SER A 1 94 ? 0.322 6.202 -11.654 1.00 0.00 94 SER A CA 16
ATOM 25652 C C . SER A 1 94 ? 0.374 7.701 -11.350 1.00 0.00 94 SER A C 16
ATOM 25653 O O . SER A 1 94 ? -0.480 8.460 -11.806 1.00 0.00 94 SER A O 16
ATOM 25661 N N . LEU A 1 95 ? 1.384 8.082 -10.583 1.00 0.00 95 LEU A N 16
ATOM 25662 C CA . LEU A 1 95 ? 1.558 9.477 -10.213 1.00 0.00 95 LEU A CA 16
ATOM 25663 C C . LEU A 1 95 ? 2.600 10.117 -11.132 1.00 0.00 95 LEU A C 16
ATOM 25664 O O . LEU A 1 95 ? 3.743 9.666 -11.190 1.00 0.00 95 LEU A O 16
ATOM 25680 N N . LEU A 1 96 ? 2.169 11.159 -11.828 1.00 0.00 96 LEU A N 16
ATOM 25681 C CA . LEU A 1 96 ? 3.050 11.866 -12.741 1.00 0.00 96 LEU A CA 16
ATOM 25682 C C . LEU A 1 96 ? 3.321 13.270 -12.197 1.00 0.00 96 LEU A C 16
ATOM 25683 O O . LEU A 1 96 ? 2.388 14.017 -11.904 1.00 0.00 96 LEU A O 16
ATOM 25699 N N . ASP A 1 97 ? 4.602 13.588 -12.079 1.00 0.00 97 ASP A N 16
ATOM 25700 C CA . ASP A 1 97 ? 5.007 14.889 -11.576 1.00 0.00 97 ASP A CA 16
ATOM 25701 C C . ASP A 1 97 ? 6.521 15.043 -11.732 1.00 0.00 97 ASP A C 16
ATOM 25702 O O . ASP A 1 97 ? 7.242 14.051 -11.829 1.00 0.00 97 ASP A O 16
ATOM 25711 N N . SER A 1 98 ? 6.958 16.294 -11.751 1.00 0.00 98 SER A N 16
ATOM 25712 C CA . SER A 1 98 ? 8.373 16.590 -11.893 1.00 0.00 98 SER A CA 16
ATOM 25713 C C . SER A 1 98 ? 9.105 16.288 -10.584 1.00 0.00 98 SER A C 16
ATOM 25714 O O . SER A 1 98 ? 10.006 15.451 -10.551 1.00 0.00 98 SER A O 16
ATOM 25722 N N . THR A 1 99 ? 8.691 16.987 -9.537 1.00 0.00 99 THR A N 16
ATOM 25723 C CA . THR A 1 99 ? 9.296 16.805 -8.229 1.00 0.00 99 THR A CA 16
ATOM 25724 C C . THR A 1 99 ? 10.790 17.132 -8.282 1.00 0.00 99 THR A C 16
ATOM 25725 O O . THR A 1 99 ? 11.438 16.927 -9.307 1.00 0.00 99 THR A O 16
ATOM 25736 N N . SER A 1 100 ? 11.293 17.636 -7.164 1.00 0.00 100 SER A N 16
ATOM 25737 C CA . SER A 1 100 ? 12.698 17.994 -7.070 1.00 0.00 100 SER A CA 16
ATOM 25738 C C . SER A 1 100 ? 12.987 19.213 -7.948 1.00 0.00 100 SER A C 16
ATOM 25739 O O . SER A 1 100 ? 12.438 19.339 -9.042 1.00 0.00 100 SER A O 16
ATOM 25747 N N . SER A 1 101 ? 13.848 20.080 -7.436 1.00 0.00 101 SER A N 16
ATOM 25748 C CA . SER A 1 101 ? 14.217 21.285 -8.160 1.00 0.00 101 SER A CA 16
ATOM 25749 C C . SER A 1 101 ? 15.303 22.044 -7.394 1.00 0.00 101 SER A C 16
ATOM 25750 O O . SER A 1 101 ? 15.013 22.727 -6.413 1.00 0.00 101 SER A O 16
ATOM 25758 N N . MET A 1 102 ? 16.530 21.898 -7.871 1.00 0.00 102 MET A N 16
ATOM 25759 C CA . MET A 1 102 ? 17.661 22.561 -7.244 1.00 0.00 102 MET A CA 16
ATOM 25760 C C . MET A 1 102 ? 18.748 22.880 -8.272 1.00 0.00 102 MET A C 16
ATOM 25761 O O . MET A 1 102 ? 18.788 22.281 -9.346 1.00 0.00 102 MET A O 16
ATOM 25775 N N . HIS A 1 103 ? 19.605 23.822 -7.906 1.00 0.00 103 HIS A N 16
ATOM 25776 C CA . HIS A 1 103 ? 20.690 24.228 -8.783 1.00 0.00 103 HIS A CA 16
ATOM 25777 C C . HIS A 1 103 ? 21.768 24.944 -7.967 1.00 0.00 103 HIS A C 16
ATOM 25778 O O . HIS A 1 103 ? 21.457 25.761 -7.102 1.00 0.00 103 HIS A O 16
ATOM 25792 N N . ASN A 1 104 ? 23.014 24.612 -8.272 1.00 0.00 104 ASN A N 16
ATOM 25793 C CA . ASN A 1 104 ? 24.140 25.214 -7.578 1.00 0.00 104 ASN A CA 16
ATOM 25794 C C . ASN A 1 104 ? 25.437 24.834 -8.295 1.00 0.00 104 ASN A C 16
ATOM 25795 O O . ASN A 1 104 ? 25.586 23.706 -8.761 1.00 0.00 104 ASN A O 16
ATOM 25806 N N . LYS A 1 105 ? 26.343 25.799 -8.362 1.00 0.00 105 LYS A N 16
ATOM 25807 C CA . LYS A 1 105 ? 27.623 25.580 -9.014 1.00 0.00 105 LYS A CA 16
ATOM 25808 C C . LYS A 1 105 ? 28.728 25.535 -7.957 1.00 0.00 105 LYS A C 16
ATOM 25809 O O . LYS A 1 105 ? 29.355 24.497 -7.753 1.00 0.00 105 LYS A O 16
ATOM 25828 N N . SER A 1 106 ? 28.934 26.675 -7.313 1.00 0.00 106 SER A N 16
ATOM 25829 C CA . SER A 1 106 ? 29.953 26.778 -6.283 1.00 0.00 106 SER A CA 16
ATOM 25830 C C . SER A 1 106 ? 31.337 26.541 -6.889 1.00 0.00 106 SER A C 16
ATOM 25831 O O . SER A 1 106 ? 31.451 26.116 -8.038 1.00 0.00 106 SER A O 16
ATOM 25839 N N . GLY A 1 107 ? 32.355 26.826 -6.091 1.00 0.00 107 GLY A N 16
ATOM 25840 C CA . GLY A 1 107 ? 33.727 26.648 -6.535 1.00 0.00 107 GLY A CA 16
ATOM 25841 C C . GLY A 1 107 ? 34.661 27.642 -5.841 1.00 0.00 107 GLY A C 16
ATOM 25842 O O . GLY A 1 107 ? 34.945 28.712 -6.377 1.00 0.00 107 GLY A O 16
ATOM 25846 N N . PRO A 1 108 ? 35.125 27.243 -4.626 1.00 0.00 108 PRO A N 16
ATOM 25847 C CA . PRO A 1 108 ? 36.020 28.087 -3.853 1.00 0.00 108 PRO A CA 16
ATOM 25848 C C . PRO A 1 108 ? 37.434 28.066 -4.438 1.00 0.00 108 PRO A C 16
ATOM 25849 O O . PRO A 1 108 ? 37.752 27.221 -5.274 1.00 0.00 108 PRO A O 16
ATOM 25860 N N . SER A 1 109 ? 38.245 29.006 -3.976 1.00 0.00 109 SER A N 16
ATOM 25861 C CA . SER A 1 109 ? 39.617 29.107 -4.443 1.00 0.00 109 SER A CA 16
ATOM 25862 C C . SER A 1 109 ? 40.545 28.319 -3.515 1.00 0.00 109 SER A C 16
ATOM 25863 O O . SER A 1 109 ? 40.131 27.882 -2.443 1.00 0.00 109 SER A O 16
ATOM 25871 N N . SER A 1 110 ? 41.782 28.163 -3.962 1.00 0.00 110 SER A N 16
ATOM 25872 C CA . SER A 1 110 ? 42.772 27.435 -3.186 1.00 0.00 110 SER A CA 16
ATOM 25873 C C . SER A 1 110 ? 44.158 28.046 -3.401 1.00 0.00 110 SER A C 16
ATOM 25874 O O . SER A 1 110 ? 44.549 28.325 -4.533 1.00 0.00 110 SER A O 16
ATOM 25882 N N . GLY A 1 111 ? 44.863 28.238 -2.295 1.00 0.00 111 GLY A N 16
ATOM 25883 C CA . GLY A 1 111 ? 46.197 28.811 -2.349 1.00 0.00 111 GLY A CA 16
ATOM 25884 C C . GLY A 1 111 ? 46.821 28.878 -0.953 1.00 0.00 111 GLY A C 16
ATOM 25885 O O . GLY A 1 111 ? 47.606 28.009 -0.578 1.00 0.00 111 GLY A O 16
ATOM 25889 N N . GLY A 1 1 ? -12.115 19.846 -24.463 1.00 0.00 1 GLY A N 17
ATOM 25890 C CA . GLY A 1 1 ? -11.213 20.387 -25.466 1.00 0.00 1 GLY A CA 17
ATOM 25891 C C . GLY A 1 1 ? -9.989 21.031 -24.812 1.00 0.00 1 GLY A C 17
ATOM 25892 O O . GLY A 1 1 ? -9.831 20.976 -23.593 1.00 0.00 1 GLY A O 17
ATOM 25896 N N . SER A 1 2 ? -9.154 21.627 -25.651 1.00 0.00 2 SER A N 17
ATOM 25897 C CA . SER A 1 2 ? -7.949 22.281 -25.170 1.00 0.00 2 SER A CA 17
ATOM 25898 C C . SER A 1 2 ? -7.328 23.121 -26.287 1.00 0.00 2 SER A C 17
ATOM 25899 O O . SER A 1 2 ? -7.588 22.883 -27.466 1.00 0.00 2 SER A O 17
ATOM 25907 N N . SER A 1 3 ? -6.518 24.087 -25.878 1.00 0.00 3 SER A N 17
ATOM 25908 C CA . SER A 1 3 ? -5.858 24.963 -26.830 1.00 0.00 3 SER A CA 17
ATOM 25909 C C . SER A 1 3 ? -4.958 25.956 -26.091 1.00 0.00 3 SER A C 17
ATOM 25910 O O . SER A 1 3 ? -5.443 26.787 -25.325 1.00 0.00 3 SER A O 17
ATOM 25918 N N . GLY A 1 4 ? -3.663 25.835 -26.346 1.00 0.00 4 GLY A N 17
ATOM 25919 C CA . GLY A 1 4 ? -2.691 26.711 -25.714 1.00 0.00 4 GLY A CA 17
ATOM 25920 C C . GLY A 1 4 ? -1.800 25.932 -24.745 1.00 0.00 4 GLY A C 17
ATOM 25921 O O . GLY A 1 4 ? -1.279 24.872 -25.091 1.00 0.00 4 GLY A O 17
ATOM 25925 N N . SER A 1 5 ? -1.651 26.487 -23.551 1.00 0.00 5 SER A N 17
ATOM 25926 C CA . SER A 1 5 ? -0.831 25.858 -22.530 1.00 0.00 5 SER A CA 17
ATOM 25927 C C . SER A 1 5 ? -0.912 26.657 -21.228 1.00 0.00 5 SER A C 17
ATOM 25928 O O . SER A 1 5 ? -0.689 27.866 -21.223 1.00 0.00 5 SER A O 17
ATOM 25936 N N . SER A 1 6 ? -1.232 25.948 -20.155 1.00 0.00 6 SER A N 17
ATOM 25937 C CA . SER A 1 6 ? -1.345 26.577 -18.850 1.00 0.00 6 SER A CA 17
ATOM 25938 C C . SER A 1 6 ? -1.674 25.524 -17.789 1.00 0.00 6 SER A C 17
ATOM 25939 O O . SER A 1 6 ? -2.387 24.560 -18.066 1.00 0.00 6 SER A O 17
ATOM 25947 N N . GLY A 1 7 ? -1.139 25.744 -16.597 1.00 0.00 7 GLY A N 17
ATOM 25948 C CA . GLY A 1 7 ? -1.367 24.827 -15.494 1.00 0.00 7 GLY A CA 17
ATOM 25949 C C . GLY A 1 7 ? -0.752 25.362 -14.199 1.00 0.00 7 GLY A C 17
ATOM 25950 O O . GLY A 1 7 ? 0.232 26.100 -14.234 1.00 0.00 7 GLY A O 17
ATOM 25954 N N . SER A 1 8 ? -1.358 24.971 -13.088 1.00 0.00 8 SER A N 17
ATOM 25955 C CA . SER A 1 8 ? -0.882 25.402 -11.784 1.00 0.00 8 SER A CA 17
ATOM 25956 C C . SER A 1 8 ? -1.595 24.618 -10.681 1.00 0.00 8 SER A C 17
ATOM 25957 O O . SER A 1 8 ? -2.822 24.631 -10.599 1.00 0.00 8 SER A O 17
ATOM 25965 N N . ALA A 1 9 ? -0.795 23.954 -9.860 1.00 0.00 9 ALA A N 17
ATOM 25966 C CA . ALA A 1 9 ? -1.335 23.165 -8.765 1.00 0.00 9 ALA A CA 17
ATOM 25967 C C . ALA A 1 9 ? -2.336 22.149 -9.318 1.00 0.00 9 ALA A C 17
ATOM 25968 O O . ALA A 1 9 ? -3.543 22.383 -9.289 1.00 0.00 9 ALA A O 17
ATOM 25975 N N . SER A 1 10 ? -1.797 21.043 -9.810 1.00 0.00 10 SER A N 17
ATOM 25976 C CA . SER A 1 10 ? -2.628 19.991 -10.369 1.00 0.00 10 SER A CA 17
ATOM 25977 C C . SER A 1 10 ? -1.761 18.791 -10.759 1.00 0.00 10 SER A C 17
ATOM 25978 O O . SER A 1 10 ? -1.213 18.749 -11.859 1.00 0.00 10 SER A O 17
ATOM 25986 N N . LYS A 1 11 ? -1.665 17.846 -9.835 1.00 0.00 11 LYS A N 17
ATOM 25987 C CA . LYS A 1 11 ? -0.875 16.650 -10.069 1.00 0.00 11 LYS A CA 17
ATOM 25988 C C . LYS A 1 11 ? -1.590 15.762 -11.090 1.00 0.00 11 LYS A C 17
ATOM 25989 O O . LYS A 1 11 ? -2.750 15.401 -10.899 1.00 0.00 11 LYS A O 17
ATOM 26008 N N . ARG A 1 12 ? -0.868 15.437 -12.152 1.00 0.00 12 ARG A N 17
ATOM 26009 C CA . ARG A 1 12 ? -1.419 14.599 -13.203 1.00 0.00 12 ARG A CA 17
ATOM 26010 C C . ARG A 1 12 ? -1.318 13.123 -12.813 1.00 0.00 12 ARG A C 17
ATOM 26011 O O . ARG A 1 12 ? -0.236 12.633 -12.494 1.00 0.00 12 ARG A O 17
ATOM 26032 N N . TRP A 1 13 ? -2.462 12.455 -12.851 1.00 0.00 13 TRP A N 17
ATOM 26033 C CA . TRP A 1 13 ? -2.517 11.045 -12.505 1.00 0.00 13 TRP A CA 17
ATOM 26034 C C . TRP A 1 13 ? -2.782 10.253 -13.787 1.00 0.00 13 TRP A C 17
ATOM 26035 O O . TRP A 1 13 ? -3.321 10.792 -14.753 1.00 0.00 13 TRP A O 17
ATOM 26056 N N . SER A 1 14 ? -2.391 8.988 -13.755 1.00 0.00 14 SER A N 17
ATOM 26057 C CA . SER A 1 14 ? -2.580 8.117 -14.903 1.00 0.00 14 SER A CA 17
ATOM 26058 C C . SER A 1 14 ? -3.910 7.370 -14.780 1.00 0.00 14 SER A C 17
ATOM 26059 O O . SER A 1 14 ? -4.635 7.543 -13.802 1.00 0.00 14 SER A O 17
ATOM 26067 N N . PRO A 1 15 ? -4.197 6.533 -15.813 1.00 0.00 15 PRO A N 17
ATOM 26068 C CA . PRO A 1 15 ? -5.426 5.759 -15.830 1.00 0.00 15 PRO A CA 17
ATOM 26069 C C . PRO A 1 15 ? -5.347 4.583 -14.854 1.00 0.00 15 PRO A C 17
ATOM 26070 O O . PRO A 1 15 ? -4.269 4.043 -14.613 1.00 0.00 15 PRO A O 17
ATOM 26081 N N . PRO A 1 16 ? -6.534 4.212 -14.304 1.00 0.00 16 PRO A N 17
ATOM 26082 C CA . PRO A 1 16 ? -6.610 3.110 -13.360 1.00 0.00 16 PRO A CA 17
ATOM 26083 C C . PRO A 1 16 ? -6.481 1.764 -14.077 1.00 0.00 16 PRO A C 17
ATOM 26084 O O . PRO A 1 16 ? -7.061 1.567 -15.143 1.00 0.00 16 PRO A O 17
ATOM 26095 N N . ARG A 1 17 ? -5.717 0.873 -13.462 1.00 0.00 17 ARG A N 17
ATOM 26096 C CA . ARG A 1 17 ? -5.505 -0.448 -14.027 1.00 0.00 17 ARG A CA 17
ATOM 26097 C C . ARG A 1 17 ? -6.613 -1.402 -13.578 1.00 0.00 17 ARG A C 17
ATOM 26098 O O . ARG A 1 17 ? -7.455 -1.039 -12.757 1.00 0.00 17 ARG A O 17
ATOM 26119 N N . GLY A 1 18 ? -6.578 -2.604 -14.135 1.00 0.00 18 GLY A N 17
ATOM 26120 C CA . GLY A 1 18 ? -7.569 -3.613 -13.802 1.00 0.00 18 GLY A CA 17
ATOM 26121 C C . GLY A 1 18 ? -6.899 -4.936 -13.425 1.00 0.00 18 GLY A C 17
ATOM 26122 O O . GLY A 1 18 ? -6.708 -5.803 -14.277 1.00 0.00 18 GLY A O 17
ATOM 26126 N N . ILE A 1 19 ? -6.561 -5.049 -12.149 1.00 0.00 19 ILE A N 17
ATOM 26127 C CA . ILE A 1 19 ? -5.917 -6.252 -11.650 1.00 0.00 19 ILE A CA 17
ATOM 26128 C C . ILE A 1 19 ? -6.986 -7.246 -11.193 1.00 0.00 19 ILE A C 17
ATOM 26129 O O . ILE A 1 19 ? -8.061 -6.846 -10.748 1.00 0.00 19 ILE A O 17
ATOM 26145 N N . HIS A 1 20 ? -6.654 -8.523 -11.319 1.00 0.00 20 HIS A N 17
ATOM 26146 C CA . HIS A 1 20 ? -7.573 -9.577 -10.924 1.00 0.00 20 HIS A CA 17
ATOM 26147 C C . HIS A 1 20 ? -6.818 -10.645 -10.130 1.00 0.00 20 HIS A C 17
ATOM 26148 O O . HIS A 1 20 ? -5.996 -11.371 -10.686 1.00 0.00 20 HIS A O 17
ATOM 26162 N N . PHE A 1 21 ? -7.124 -10.706 -8.843 1.00 0.00 21 PHE A N 17
ATOM 26163 C CA . PHE A 1 21 ? -6.485 -11.673 -7.967 1.00 0.00 21 PHE A CA 17
ATOM 26164 C C . PHE A 1 21 ? -7.371 -11.990 -6.760 1.00 0.00 21 PHE A C 17
ATOM 26165 O O . PHE A 1 21 ? -8.436 -11.397 -6.595 1.00 0.00 21 PHE A O 17
ATOM 26182 N N . THR A 1 22 ? -6.898 -12.924 -5.948 1.00 0.00 22 THR A N 17
ATOM 26183 C CA . THR A 1 22 ? -7.634 -13.326 -4.761 1.00 0.00 22 THR A CA 17
ATOM 26184 C C . THR A 1 22 ? -6.863 -12.936 -3.498 1.00 0.00 22 THR A C 17
ATOM 26185 O O . THR A 1 22 ? -5.800 -13.489 -3.220 1.00 0.00 22 THR A O 17
ATOM 26196 N N . VAL A 1 23 ? -7.430 -11.987 -2.767 1.00 0.00 23 VAL A N 17
ATOM 26197 C CA . VAL A 1 23 ? -6.809 -11.516 -1.541 1.00 0.00 23 VAL A CA 17
ATOM 26198 C C . VAL A 1 23 ? -6.429 -12.718 -0.673 1.00 0.00 23 VAL A C 17
ATOM 26199 O O . VAL A 1 23 ? -7.216 -13.651 -0.520 1.00 0.00 23 VAL A O 17
ATOM 26212 N N . GLU A 1 24 ? -5.223 -12.656 -0.128 1.00 0.00 24 GLU A N 17
ATOM 26213 C CA . GLU A 1 24 ? -4.730 -13.728 0.720 1.00 0.00 24 GLU A CA 17
ATOM 26214 C C . GLU A 1 24 ? -4.686 -13.272 2.180 1.00 0.00 24 GLU A C 17
ATOM 26215 O O . GLU A 1 24 ? -3.906 -12.390 2.535 1.00 0.00 24 GLU A O 17
ATOM 26227 N N . GLU A 1 25 ? -5.533 -13.894 2.986 1.00 0.00 25 GLU A N 17
ATOM 26228 C CA . GLU A 1 25 ? -5.601 -13.563 4.400 1.00 0.00 25 GLU A CA 17
ATOM 26229 C C . GLU A 1 25 ? -4.548 -14.351 5.180 1.00 0.00 25 GLU A C 17
ATOM 26230 O O . GLU A 1 25 ? -4.597 -14.412 6.408 1.00 0.00 25 GLU A O 17
ATOM 26242 N N . GLY A 1 26 ? -3.620 -14.935 4.436 1.00 0.00 26 GLY A N 17
ATOM 26243 C CA . GLY A 1 26 ? -2.556 -15.717 5.044 1.00 0.00 26 GLY A CA 17
ATOM 26244 C C . GLY A 1 26 ? -1.183 -15.230 4.577 1.00 0.00 26 GLY A C 17
ATOM 26245 O O . GLY A 1 26 ? -0.155 -15.715 5.048 1.00 0.00 26 GLY A O 17
ATOM 26249 N N . ASP A 1 27 ? -1.209 -14.276 3.657 1.00 0.00 27 ASP A N 17
ATOM 26250 C CA . ASP A 1 27 ? 0.021 -13.718 3.122 1.00 0.00 27 ASP A CA 17
ATOM 26251 C C . ASP A 1 27 ? -0.315 -12.751 1.985 1.00 0.00 27 ASP A C 17
ATOM 26252 O O . ASP A 1 27 ? 0.012 -13.011 0.828 1.00 0.00 27 ASP A O 17
ATOM 26261 N N . LEU A 1 28 ? -0.964 -11.657 2.354 1.00 0.00 28 LEU A N 17
ATOM 26262 C CA . LEU A 1 28 ? -1.348 -10.650 1.379 1.00 0.00 28 LEU A CA 17
ATOM 26263 C C . LEU A 1 28 ? -0.245 -10.517 0.329 1.00 0.00 28 LEU A C 17
ATOM 26264 O O . LEU A 1 28 ? -0.527 -10.321 -0.853 1.00 0.00 28 LEU A O 17
ATOM 26280 N N . GLY A 1 29 ? 0.990 -10.627 0.796 1.00 0.00 29 GLY A N 17
ATOM 26281 C CA . GLY A 1 29 ? 2.138 -10.522 -0.089 1.00 0.00 29 GLY A CA 17
ATOM 26282 C C . GLY A 1 29 ? 2.706 -9.101 -0.082 1.00 0.00 29 GLY A C 17
ATOM 26283 O O . GLY A 1 29 ? 3.918 -8.913 -0.180 1.00 0.00 29 GLY A O 17
ATOM 26287 N N . PHE A 1 30 ? 1.804 -8.138 0.034 1.00 0.00 30 PHE A N 17
ATOM 26288 C CA . PHE A 1 30 ? 2.200 -6.740 0.055 1.00 0.00 30 PHE A CA 17
ATOM 26289 C C . PHE A 1 30 ? 1.643 -6.030 1.291 1.00 0.00 30 PHE A C 17
ATOM 26290 O O . PHE A 1 30 ? 1.085 -6.671 2.180 1.00 0.00 30 PHE A O 17
ATOM 26307 N N . THR A 1 31 ? 1.813 -4.716 1.306 1.00 0.00 31 THR A N 17
ATOM 26308 C CA . THR A 1 31 ? 1.334 -3.913 2.418 1.00 0.00 31 THR A CA 17
ATOM 26309 C C . THR A 1 31 ? 0.823 -2.560 1.917 1.00 0.00 31 THR A C 17
ATOM 26310 O O . THR A 1 31 ? 0.918 -2.258 0.729 1.00 0.00 31 THR A O 17
ATOM 26321 N N . LEU A 1 32 ? 0.293 -1.782 2.849 1.00 0.00 32 LEU A N 17
ATOM 26322 C CA . LEU A 1 32 ? -0.233 -0.469 2.518 1.00 0.00 32 LEU A CA 17
ATOM 26323 C C . LEU A 1 32 ? 0.359 0.569 3.473 1.00 0.00 32 LEU A C 17
ATOM 26324 O O . LEU A 1 32 ? 0.210 0.455 4.689 1.00 0.00 32 LEU A O 17
ATOM 26340 N N . ARG A 1 33 ? 1.017 1.558 2.887 1.00 0.00 33 ARG A N 17
ATOM 26341 C CA . ARG A 1 33 ? 1.632 2.615 3.670 1.00 0.00 33 ARG A CA 17
ATOM 26342 C C . ARG A 1 33 ? 1.546 3.948 2.924 1.00 0.00 33 ARG A C 17
ATOM 26343 O O . ARG A 1 33 ? 1.330 3.973 1.713 1.00 0.00 33 ARG A O 17
ATOM 26364 N N . GLY A 1 34 ? 1.718 5.024 3.677 1.00 0.00 34 GLY A N 17
ATOM 26365 C CA . GLY A 1 34 ? 1.663 6.357 3.102 1.00 0.00 34 GLY A CA 17
ATOM 26366 C C . GLY A 1 34 ? 0.259 6.952 3.232 1.00 0.00 34 GLY A C 17
ATOM 26367 O O . GLY A 1 34 ? -0.562 6.453 4.001 1.00 0.00 34 GLY A O 17
ATOM 26371 N N . ASN A 1 35 ? 0.026 8.010 2.470 1.00 0.00 35 ASN A N 17
ATOM 26372 C CA . ASN A 1 35 ? -1.264 8.679 2.490 1.00 0.00 35 ASN A CA 17
ATOM 26373 C C . ASN A 1 35 ? -2.116 8.169 1.326 1.00 0.00 35 ASN A C 17
ATOM 26374 O O . ASN A 1 35 ? -1.706 7.263 0.602 1.00 0.00 35 ASN A O 17
ATOM 26385 N N . THR A 1 36 ? -3.286 8.773 1.182 1.00 0.00 36 THR A N 17
ATOM 26386 C CA . THR A 1 36 ? -4.199 8.391 0.118 1.00 0.00 36 THR A CA 17
ATOM 26387 C C . THR A 1 36 ? -3.926 9.216 -1.141 1.00 0.00 36 THR A C 17
ATOM 26388 O O . THR A 1 36 ? -3.644 10.411 -1.056 1.00 0.00 36 THR A O 17
ATOM 26399 N N . PRO A 1 37 ? -4.022 8.529 -2.310 1.00 0.00 37 PRO A N 17
ATOM 26400 C CA . PRO A 1 37 ? -4.361 7.116 -2.322 1.00 0.00 37 PRO A CA 17
ATOM 26401 C C . PRO A 1 37 ? -3.171 6.263 -1.878 1.00 0.00 37 PRO A C 17
ATOM 26402 O O . PRO A 1 37 ? -2.053 6.454 -2.355 1.00 0.00 37 PRO A O 17
ATOM 26413 N N . VAL A 1 38 ? -3.452 5.340 -0.970 1.00 0.00 38 VAL A N 17
ATOM 26414 C CA . VAL A 1 38 ? -2.419 4.457 -0.456 1.00 0.00 38 VAL A CA 17
ATOM 26415 C C . VAL A 1 38 ? -1.697 3.787 -1.627 1.00 0.00 38 VAL A C 17
ATOM 26416 O O . VAL A 1 38 ? -2.301 3.528 -2.667 1.00 0.00 38 VAL A O 17
ATOM 26429 N N . GLN A 1 39 ? -0.415 3.527 -1.420 1.00 0.00 39 GLN A N 17
ATOM 26430 C CA . GLN A 1 39 ? 0.396 2.893 -2.446 1.00 0.00 39 GLN A CA 17
ATOM 26431 C C . GLN A 1 39 ? 0.696 1.442 -2.064 1.00 0.00 39 GLN A C 17
ATOM 26432 O O . GLN A 1 39 ? 0.492 1.043 -0.918 1.00 0.00 39 GLN A O 17
ATOM 26446 N N . VAL A 1 40 ? 1.174 0.692 -3.046 1.00 0.00 40 VAL A N 17
ATOM 26447 C CA . VAL A 1 40 ? 1.504 -0.706 -2.827 1.00 0.00 40 VAL A CA 17
ATOM 26448 C C . VAL A 1 40 ? 3.021 -0.853 -2.694 1.00 0.00 40 VAL A C 17
ATOM 26449 O O . VAL A 1 40 ? 3.770 -0.404 -3.560 1.00 0.00 40 VAL A O 17
ATOM 26462 N N . HIS A 1 41 ? 3.429 -1.483 -1.602 1.00 0.00 41 HIS A N 17
ATOM 26463 C CA . HIS A 1 41 ? 4.843 -1.695 -1.344 1.00 0.00 41 HIS A CA 17
ATOM 26464 C C . HIS A 1 41 ? 5.160 -3.190 -1.417 1.00 0.00 41 HIS A C 17
ATOM 26465 O O . HIS A 1 41 ? 5.338 -3.841 -0.389 1.00 0.00 41 HIS A O 17
ATOM 26479 N N . PHE A 1 42 ? 5.221 -3.690 -2.642 1.00 0.00 42 PHE A N 17
ATOM 26480 C CA . PHE A 1 42 ? 5.514 -5.096 -2.863 1.00 0.00 42 PHE A CA 17
ATOM 26481 C C . PHE A 1 42 ? 6.595 -5.589 -1.899 1.00 0.00 42 PHE A C 17
ATOM 26482 O O . PHE A 1 42 ? 7.685 -5.023 -1.841 1.00 0.00 42 PHE A O 17
ATOM 26499 N N . LEU A 1 43 ? 6.254 -6.639 -1.165 1.00 0.00 43 LEU A N 17
ATOM 26500 C CA . LEU A 1 43 ? 7.182 -7.214 -0.207 1.00 0.00 43 LEU A CA 17
ATOM 26501 C C . LEU A 1 43 ? 7.746 -8.521 -0.770 1.00 0.00 43 LEU A C 17
ATOM 26502 O O . LEU A 1 43 ? 8.875 -8.898 -0.461 1.00 0.00 43 LEU A O 17
ATOM 26518 N N . ASP A 1 44 ? 6.933 -9.175 -1.587 1.00 0.00 44 ASP A N 17
ATOM 26519 C CA . ASP A 1 44 ? 7.336 -10.431 -2.196 1.00 0.00 44 ASP A CA 17
ATOM 26520 C C . ASP A 1 44 ? 7.200 -10.322 -3.716 1.00 0.00 44 ASP A C 17
ATOM 26521 O O . ASP A 1 44 ? 6.190 -9.832 -4.219 1.00 0.00 44 ASP A O 17
ATOM 26530 N N . PRO A 1 45 ? 8.259 -10.800 -4.424 1.00 0.00 45 PRO A N 17
ATOM 26531 C CA . PRO A 1 45 ? 8.267 -10.761 -5.876 1.00 0.00 45 PRO A CA 17
ATOM 26532 C C . PRO A 1 45 ? 7.349 -11.837 -6.458 1.00 0.00 45 PRO A C 17
ATOM 26533 O O . PRO A 1 45 ? 7.129 -11.883 -7.668 1.00 0.00 45 PRO A O 17
ATOM 26544 N N . HIS A 1 46 ? 6.837 -12.677 -5.570 1.00 0.00 46 HIS A N 17
ATOM 26545 C CA . HIS A 1 46 ? 5.947 -13.750 -5.981 1.00 0.00 46 HIS A CA 17
ATOM 26546 C C . HIS A 1 46 ? 4.668 -13.705 -5.143 1.00 0.00 46 HIS A C 17
ATOM 26547 O O . HIS A 1 46 ? 4.286 -14.701 -4.532 1.00 0.00 46 HIS A O 17
ATOM 26561 N N . CYS A 1 47 ? 4.041 -12.538 -5.142 1.00 0.00 47 CYS A N 17
ATOM 26562 C CA . CYS A 1 47 ? 2.812 -12.349 -4.390 1.00 0.00 47 CYS A CA 17
ATOM 26563 C C . CYS A 1 47 ? 1.643 -12.329 -5.376 1.00 0.00 47 CYS A C 17
ATOM 26564 O O . CYS A 1 47 ? 1.817 -11.984 -6.544 1.00 0.00 47 CYS A O 17
ATOM 26572 N N . SER A 1 48 ? 0.477 -12.704 -4.871 1.00 0.00 48 SER A N 17
ATOM 26573 C CA . SER A 1 48 ? -0.721 -12.734 -5.693 1.00 0.00 48 SER A CA 17
ATOM 26574 C C . SER A 1 48 ? -0.814 -11.455 -6.527 1.00 0.00 48 SER A C 17
ATOM 26575 O O . SER A 1 48 ? -0.862 -11.513 -7.755 1.00 0.00 48 SER A O 17
ATOM 26583 N N . ALA A 1 49 ? -0.837 -10.330 -5.828 1.00 0.00 49 ALA A N 17
ATOM 26584 C CA . ALA A 1 49 ? -0.924 -9.039 -6.489 1.00 0.00 49 ALA A CA 17
ATOM 26585 C C . ALA A 1 49 ? 0.033 -9.017 -7.683 1.00 0.00 49 ALA A C 17
ATOM 26586 O O . ALA A 1 49 ? -0.396 -8.850 -8.823 1.00 0.00 49 ALA A O 17
ATOM 26593 N N . SER A 1 50 ? 1.311 -9.188 -7.379 1.00 0.00 50 SER A N 17
ATOM 26594 C CA . SER A 1 50 ? 2.332 -9.189 -8.413 1.00 0.00 50 SER A CA 17
ATOM 26595 C C . SER A 1 50 ? 1.975 -10.206 -9.499 1.00 0.00 50 SER A C 17
ATOM 26596 O O . SER A 1 50 ? 1.993 -9.883 -10.686 1.00 0.00 50 SER A O 17
ATOM 26604 N N . LEU A 1 51 ? 1.660 -11.414 -9.054 1.00 0.00 51 LEU A N 17
ATOM 26605 C CA . LEU A 1 51 ? 1.300 -12.479 -9.974 1.00 0.00 51 LEU A CA 17
ATOM 26606 C C . LEU A 1 51 ? 0.069 -12.058 -10.779 1.00 0.00 51 LEU A C 17
ATOM 26607 O O . LEU A 1 51 ? -0.211 -12.625 -11.834 1.00 0.00 51 LEU A O 17
ATOM 26623 N N . ALA A 1 52 ? -0.633 -11.066 -10.251 1.00 0.00 52 ALA A N 17
ATOM 26624 C CA . ALA A 1 52 ? -1.828 -10.562 -10.907 1.00 0.00 52 ALA A CA 17
ATOM 26625 C C . ALA A 1 52 ? -1.421 -9.679 -12.089 1.00 0.00 52 ALA A C 17
ATOM 26626 O O . ALA A 1 52 ? -1.801 -9.947 -13.227 1.00 0.00 52 ALA A O 17
ATOM 26633 N N . GLY A 1 53 ? -0.653 -8.645 -11.777 1.00 0.00 53 GLY A N 17
ATOM 26634 C CA . GLY A 1 53 ? -0.191 -7.722 -12.799 1.00 0.00 53 GLY A CA 17
ATOM 26635 C C . GLY A 1 53 ? -0.072 -6.302 -12.241 1.00 0.00 53 GLY A C 17
ATOM 26636 O O . GLY A 1 53 ? -0.586 -5.354 -12.833 1.00 0.00 53 GLY A O 17
ATOM 26640 N N . ALA A 1 54 ? 0.609 -6.200 -11.109 1.00 0.00 54 ALA A N 17
ATOM 26641 C CA . ALA A 1 54 ? 0.802 -4.912 -10.465 1.00 0.00 54 ALA A CA 17
ATOM 26642 C C . ALA A 1 54 ? 2.298 -4.600 -10.396 1.00 0.00 54 ALA A C 17
ATOM 26643 O O . ALA A 1 54 ? 3.125 -5.511 -10.377 1.00 0.00 54 ALA A O 17
ATOM 26650 N N . LYS A 1 55 ? 2.601 -3.311 -10.359 1.00 0.00 55 LYS A N 17
ATOM 26651 C CA . LYS A 1 55 ? 3.983 -2.868 -10.292 1.00 0.00 55 LYS A CA 17
ATOM 26652 C C . LYS A 1 55 ? 4.132 -1.844 -9.165 1.00 0.00 55 LYS A C 17
ATOM 26653 O O . LYS A 1 55 ? 3.262 -0.996 -8.973 1.00 0.00 55 LYS A O 17
ATOM 26672 N N . GLU A 1 56 ? 5.240 -1.958 -8.448 1.00 0.00 56 GLU A N 17
ATOM 26673 C CA . GLU A 1 56 ? 5.514 -1.053 -7.345 1.00 0.00 56 GLU A CA 17
ATOM 26674 C C . GLU A 1 56 ? 5.132 0.379 -7.725 1.00 0.00 56 GLU A C 17
ATOM 26675 O O . GLU A 1 56 ? 5.592 0.899 -8.741 1.00 0.00 56 GLU A O 17
ATOM 26687 N N . GLY A 1 57 ? 4.294 0.976 -6.890 1.00 0.00 57 GLY A N 17
ATOM 26688 C CA . GLY A 1 57 ? 3.844 2.337 -7.127 1.00 0.00 57 GLY A CA 17
ATOM 26689 C C . GLY A 1 57 ? 2.365 2.366 -7.516 1.00 0.00 57 GLY A C 17
ATOM 26690 O O . GLY A 1 57 ? 1.911 3.300 -8.176 1.00 0.00 57 GLY A O 17
ATOM 26694 N N . ASP A 1 58 ? 1.653 1.332 -7.090 1.00 0.00 58 ASP A N 17
ATOM 26695 C CA . ASP A 1 58 ? 0.235 1.228 -7.386 1.00 0.00 58 ASP A CA 17
ATOM 26696 C C . ASP A 1 58 ? -0.563 1.958 -6.304 1.00 0.00 58 ASP A C 17
ATOM 26697 O O . ASP A 1 58 ? -0.446 1.641 -5.121 1.00 0.00 58 ASP A O 17
ATOM 26706 N N . TYR A 1 59 ? -1.355 2.923 -6.747 1.00 0.00 59 TYR A N 17
ATOM 26707 C CA . TYR A 1 59 ? -2.172 3.701 -5.831 1.00 0.00 59 TYR A CA 17
ATOM 26708 C C . TYR A 1 59 ? -3.618 3.201 -5.825 1.00 0.00 59 TYR A C 17
ATOM 26709 O O . TYR A 1 59 ? -4.411 3.576 -6.687 1.00 0.00 59 TYR A O 17
ATOM 26727 N N . ILE A 1 60 ? -3.916 2.362 -4.844 1.00 0.00 60 ILE A N 17
ATOM 26728 C CA . ILE A 1 60 ? -5.253 1.807 -4.715 1.00 0.00 60 ILE A CA 17
ATOM 26729 C C . ILE A 1 60 ? -6.281 2.935 -4.815 1.00 0.00 60 ILE A C 17
ATOM 26730 O O . ILE A 1 60 ? -6.563 3.612 -3.828 1.00 0.00 60 ILE A O 17
ATOM 26746 N N . VAL A 1 61 ? -6.813 3.103 -6.017 1.00 0.00 61 VAL A N 17
ATOM 26747 C CA . VAL A 1 61 ? -7.804 4.138 -6.259 1.00 0.00 61 VAL A CA 17
ATOM 26748 C C . VAL A 1 61 ? -9.197 3.587 -5.944 1.00 0.00 61 VAL A C 17
ATOM 26749 O O . VAL A 1 61 ? -10.096 4.340 -5.573 1.00 0.00 61 VAL A O 17
ATOM 26762 N N . SER A 1 62 ? -9.332 2.279 -6.105 1.00 0.00 62 SER A N 17
ATOM 26763 C CA . SER A 1 62 ? -10.600 1.620 -5.844 1.00 0.00 62 SER A CA 17
ATOM 26764 C C . SER A 1 62 ? -10.408 0.102 -5.836 1.00 0.00 62 SER A C 17
ATOM 26765 O O . SER A 1 62 ? -9.476 -0.413 -6.451 1.00 0.00 62 SER A O 17
ATOM 26773 N N . ILE A 1 63 ? -11.306 -0.572 -5.133 1.00 0.00 63 ILE A N 17
ATOM 26774 C CA . ILE A 1 63 ? -11.248 -2.021 -5.037 1.00 0.00 63 ILE A CA 17
ATOM 26775 C C . ILE A 1 63 ? -12.638 -2.602 -5.303 1.00 0.00 63 ILE A C 17
ATOM 26776 O O . ILE A 1 63 ? -13.583 -2.323 -4.566 1.00 0.00 63 ILE A O 17
ATOM 26792 N N . GLN A 1 64 ? -12.720 -3.399 -6.358 1.00 0.00 64 GLN A N 17
ATOM 26793 C CA . GLN A 1 64 ? -13.978 -4.021 -6.730 1.00 0.00 64 GLN A CA 17
ATOM 26794 C C . GLN A 1 64 ? -14.919 -2.987 -7.352 1.00 0.00 64 GLN A C 17
ATOM 26795 O O . GLN A 1 64 ? -15.368 -3.153 -8.485 1.00 0.00 64 GLN A O 17
ATOM 26809 N N . GLY A 1 65 ? -15.188 -1.942 -6.583 1.00 0.00 65 GLY A N 17
ATOM 26810 C CA . GLY A 1 65 ? -16.067 -0.881 -7.045 1.00 0.00 65 GLY A CA 17
ATOM 26811 C C . GLY A 1 65 ? -16.310 0.150 -5.940 1.00 0.00 65 GLY A C 17
ATOM 26812 O O . GLY A 1 65 ? -17.416 0.669 -5.803 1.00 0.00 65 GLY A O 17
ATOM 26816 N N . VAL A 1 66 ? -15.257 0.414 -5.180 1.00 0.00 66 VAL A N 17
ATOM 26817 C CA . VAL A 1 66 ? -15.342 1.373 -4.092 1.00 0.00 66 VAL A CA 17
ATOM 26818 C C . VAL A 1 66 ? -14.264 2.444 -4.276 1.00 0.00 66 VAL A C 17
ATOM 26819 O O . VAL A 1 66 ? -13.177 2.156 -4.774 1.00 0.00 66 VAL A O 17
ATOM 26832 N N . ASP A 1 67 ? -14.604 3.656 -3.865 1.00 0.00 67 ASP A N 17
ATOM 26833 C CA . ASP A 1 67 ? -13.679 4.772 -3.978 1.00 0.00 67 ASP A CA 17
ATOM 26834 C C . ASP A 1 67 ? -12.656 4.697 -2.843 1.00 0.00 67 ASP A C 17
ATOM 26835 O O . ASP A 1 67 ? -13.013 4.816 -1.672 1.00 0.00 67 ASP A O 17
ATOM 26844 N N . CYS A 1 68 ? -11.404 4.502 -3.230 1.00 0.00 68 CYS A N 17
ATOM 26845 C CA . CYS A 1 68 ? -10.327 4.411 -2.259 1.00 0.00 68 CYS A CA 17
ATOM 26846 C C . CYS A 1 68 ? -9.294 5.491 -2.585 1.00 0.00 68 CYS A C 17
ATOM 26847 O O . CYS A 1 68 ? -8.093 5.225 -2.593 1.00 0.00 68 CYS A O 17
ATOM 26855 N N . LYS A 1 69 ? -9.799 6.688 -2.846 1.00 0.00 69 LYS A N 17
ATOM 26856 C CA . LYS A 1 69 ? -8.935 7.810 -3.172 1.00 0.00 69 LYS A CA 17
ATOM 26857 C C . LYS A 1 69 ? -8.791 8.711 -1.944 1.00 0.00 69 LYS A C 17
ATOM 26858 O O . LYS A 1 69 ? -7.907 9.564 -1.895 1.00 0.00 69 LYS A O 17
ATOM 26877 N N . TRP A 1 70 ? -9.674 8.490 -0.981 1.00 0.00 70 TRP A N 17
ATOM 26878 C CA . TRP A 1 70 ? -9.656 9.271 0.244 1.00 0.00 70 TRP A CA 17
ATOM 26879 C C . TRP A 1 70 ? -9.299 8.332 1.398 1.00 0.00 70 TRP A C 17
ATOM 26880 O O . TRP A 1 70 ? -8.491 8.680 2.259 1.00 0.00 70 TRP A O 17
ATOM 26901 N N . LEU A 1 71 ? -9.918 7.161 1.380 1.00 0.00 71 LEU A N 17
ATOM 26902 C CA . LEU A 1 71 ? -9.675 6.170 2.414 1.00 0.00 71 LEU A CA 17
ATOM 26903 C C . LEU A 1 71 ? -8.183 6.149 2.754 1.00 0.00 71 LEU A C 17
ATOM 26904 O O . LEU A 1 71 ? -7.345 6.456 1.908 1.00 0.00 71 LEU A O 17
ATOM 26920 N N . THR A 1 72 ? -7.897 5.784 3.995 1.00 0.00 72 THR A N 17
ATOM 26921 C CA . THR A 1 72 ? -6.521 5.719 4.458 1.00 0.00 72 THR A CA 17
ATOM 26922 C C . THR A 1 72 ? -5.977 4.296 4.316 1.00 0.00 72 THR A C 17
ATOM 26923 O O . THR A 1 72 ? -6.500 3.503 3.535 1.00 0.00 72 THR A O 17
ATOM 26934 N N . VAL A 1 73 ? -4.935 4.015 5.085 1.00 0.00 73 VAL A N 17
ATOM 26935 C CA . VAL A 1 73 ? -4.315 2.701 5.056 1.00 0.00 73 VAL A CA 17
ATOM 26936 C C . VAL A 1 73 ? -5.224 1.697 5.768 1.00 0.00 73 VAL A C 17
ATOM 26937 O O . VAL A 1 73 ? -5.470 0.606 5.256 1.00 0.00 73 VAL A O 17
ATOM 26950 N N . SER A 1 74 ? -5.697 2.102 6.937 1.00 0.00 74 SER A N 17
ATOM 26951 C CA . SER A 1 74 ? -6.573 1.251 7.725 1.00 0.00 74 SER A CA 17
ATOM 26952 C C . SER A 1 74 ? -7.821 0.893 6.916 1.00 0.00 74 SER A C 17
ATOM 26953 O O . SER A 1 74 ? -8.069 -0.279 6.638 1.00 0.00 74 SER A O 17
ATOM 26961 N N . GLU A 1 75 ? -8.573 1.924 6.560 1.00 0.00 75 GLU A N 17
ATOM 26962 C CA . GLU A 1 75 ? -9.789 1.733 5.789 1.00 0.00 75 GLU A CA 17
ATOM 26963 C C . GLU A 1 75 ? -9.570 0.673 4.707 1.00 0.00 75 GLU A C 17
ATOM 26964 O O . GLU A 1 75 ? -10.116 -0.426 4.790 1.00 0.00 75 GLU A O 17
ATOM 26976 N N . VAL A 1 76 ? -8.770 1.041 3.717 1.00 0.00 76 VAL A N 17
ATOM 26977 C CA . VAL A 1 76 ? -8.472 0.135 2.620 1.00 0.00 76 VAL A CA 17
ATOM 26978 C C . VAL A 1 76 ? -8.174 -1.257 3.180 1.00 0.00 76 VAL A C 17
ATOM 26979 O O . VAL A 1 76 ? -8.840 -2.228 2.826 1.00 0.00 76 VAL A O 17
ATOM 26992 N N . MET A 1 77 ? -7.172 -1.309 4.046 1.00 0.00 77 MET A N 17
ATOM 26993 C CA . MET A 1 77 ? -6.778 -2.567 4.658 1.00 0.00 77 MET A CA 17
ATOM 26994 C C . MET A 1 77 ? -8.001 -3.425 4.985 1.00 0.00 77 MET A C 17
ATOM 26995 O O . MET A 1 77 ? -7.998 -4.632 4.750 1.00 0.00 77 MET A O 17
ATOM 27009 N N . LYS A 1 78 ? -9.019 -2.768 5.523 1.00 0.00 78 LYS A N 17
ATOM 27010 C CA . LYS A 1 78 ? -10.247 -3.455 5.884 1.00 0.00 78 LYS A CA 17
ATOM 27011 C C . LYS A 1 78 ? -11.026 -3.801 4.614 1.00 0.00 78 LYS A C 17
ATOM 27012 O O . LYS A 1 78 ? -11.534 -4.912 4.476 1.00 0.00 78 LYS A O 17
ATOM 27031 N N . LEU A 1 79 ? -11.096 -2.827 3.718 1.00 0.00 79 LEU A N 17
ATOM 27032 C CA . LEU A 1 79 ? -11.805 -3.014 2.464 1.00 0.00 79 LEU A CA 17
ATOM 27033 C C . LEU A 1 79 ? -11.221 -4.222 1.728 1.00 0.00 79 LEU A C 17
ATOM 27034 O O . LEU A 1 79 ? -11.908 -4.858 0.929 1.00 0.00 79 LEU A O 17
ATOM 27050 N N . LEU A 1 80 ? -9.961 -4.502 2.024 1.00 0.00 80 LEU A N 17
ATOM 27051 C CA . LEU A 1 80 ? -9.277 -5.622 1.400 1.00 0.00 80 LEU A CA 17
ATOM 27052 C C . LEU A 1 80 ? -9.554 -6.894 2.204 1.00 0.00 80 LEU A C 17
ATOM 27053 O O . LEU A 1 80 ? -9.881 -7.934 1.633 1.00 0.00 80 LEU A O 17
ATOM 27069 N N . LYS A 1 81 ? -9.414 -6.770 3.515 1.00 0.00 81 LYS A N 17
ATOM 27070 C CA . LYS A 1 81 ? -9.645 -7.897 4.403 1.00 0.00 81 LYS A CA 17
ATOM 27071 C C . LYS A 1 81 ? -11.033 -8.479 4.130 1.00 0.00 81 LYS A C 17
ATOM 27072 O O . LYS A 1 81 ? -11.179 -9.687 3.946 1.00 0.00 81 LYS A O 17
ATOM 27091 N N . SER A 1 82 ? -12.018 -7.593 4.111 1.00 0.00 82 SER A N 17
ATOM 27092 C CA . SER A 1 82 ? -13.390 -8.004 3.864 1.00 0.00 82 SER A CA 17
ATOM 27093 C C . SER A 1 82 ? -13.439 -8.984 2.690 1.00 0.00 82 SER A C 17
ATOM 27094 O O . SER A 1 82 ? -14.079 -10.031 2.777 1.00 0.00 82 SER A O 17
ATOM 27102 N N . PHE A 1 83 ? -12.754 -8.609 1.619 1.00 0.00 83 PHE A N 17
ATOM 27103 C CA . PHE A 1 83 ? -12.712 -9.442 0.429 1.00 0.00 83 PHE A CA 17
ATOM 27104 C C . PHE A 1 83 ? -11.558 -10.444 0.502 1.00 0.00 83 PHE A C 17
ATOM 27105 O O . PHE A 1 83 ? -10.886 -10.696 -0.496 1.00 0.00 83 PHE A O 17
ATOM 27122 N N . GLY A 1 84 ? -11.364 -10.989 1.695 1.00 0.00 84 GLY A N 17
ATOM 27123 C CA . GLY A 1 84 ? -10.303 -11.958 1.911 1.00 0.00 84 GLY A CA 17
ATOM 27124 C C . GLY A 1 84 ? -10.644 -13.299 1.257 1.00 0.00 84 GLY A C 17
ATOM 27125 O O . GLY A 1 84 ? -11.688 -13.885 1.541 1.00 0.00 84 GLY A O 17
ATOM 27129 N N . GLY A 1 85 ? -9.743 -13.746 0.395 1.00 0.00 85 GLY A N 17
ATOM 27130 C CA . GLY A 1 85 ? -9.934 -15.006 -0.302 1.00 0.00 85 GLY A CA 17
ATOM 27131 C C . GLY A 1 85 ? -11.093 -14.913 -1.297 1.00 0.00 85 GLY A C 17
ATOM 27132 O O . GLY A 1 85 ? -11.832 -15.877 -1.487 1.00 0.00 85 GLY A O 17
ATOM 27136 N N . GLU A 1 86 ? -11.215 -13.742 -1.905 1.00 0.00 86 GLU A N 17
ATOM 27137 C CA . GLU A 1 86 ? -12.271 -13.510 -2.876 1.00 0.00 86 GLU A CA 17
ATOM 27138 C C . GLU A 1 86 ? -11.745 -12.669 -4.041 1.00 0.00 86 GLU A C 17
ATOM 27139 O O . GLU A 1 86 ? -11.257 -11.558 -3.840 1.00 0.00 86 GLU A O 17
ATOM 27151 N N . GLU A 1 87 ? -11.862 -13.233 -5.235 1.00 0.00 87 GLU A N 17
ATOM 27152 C CA . GLU A 1 87 ? -11.404 -12.549 -6.433 1.00 0.00 87 GLU A CA 17
ATOM 27153 C C . GLU A 1 87 ? -12.019 -11.151 -6.514 1.00 0.00 87 GLU A C 17
ATOM 27154 O O . GLU A 1 87 ? -13.234 -11.010 -6.645 1.00 0.00 87 GLU A O 17
ATOM 27166 N N . VAL A 1 88 ? -11.152 -10.152 -6.432 1.00 0.00 88 VAL A N 17
ATOM 27167 C CA . VAL A 1 88 ? -11.595 -8.770 -6.495 1.00 0.00 88 VAL A CA 17
ATOM 27168 C C . VAL A 1 88 ? -10.844 -8.048 -7.615 1.00 0.00 88 VAL A C 17
ATOM 27169 O O . VAL A 1 88 ? -9.832 -8.544 -8.109 1.00 0.00 88 VAL A O 17
ATOM 27182 N N . GLU A 1 89 ? -11.367 -6.888 -7.984 1.00 0.00 89 GLU A N 17
ATOM 27183 C CA . GLU A 1 89 ? -10.759 -6.094 -9.037 1.00 0.00 89 GLU A CA 17
ATOM 27184 C C . GLU A 1 89 ? -10.151 -4.816 -8.454 1.00 0.00 89 GLU A C 17
ATOM 27185 O O . GLU A 1 89 ? -10.872 -3.875 -8.127 1.00 0.00 89 GLU A O 17
ATOM 27197 N N . MET A 1 90 ? -8.831 -4.824 -8.343 1.00 0.00 90 MET A N 17
ATOM 27198 C CA . MET A 1 90 ? -8.118 -3.678 -7.805 1.00 0.00 90 MET A CA 17
ATOM 27199 C C . MET A 1 90 ? -7.702 -2.718 -8.922 1.00 0.00 90 MET A C 17
ATOM 27200 O O . MET A 1 90 ? -7.236 -3.150 -9.975 1.00 0.00 90 MET A O 17
ATOM 27214 N N . LYS A 1 91 ? -7.885 -1.434 -8.653 1.00 0.00 91 LYS A N 17
ATOM 27215 C CA . LYS A 1 91 ? -7.534 -0.409 -9.622 1.00 0.00 91 LYS A CA 17
ATOM 27216 C C . LYS A 1 91 ? -6.542 0.568 -8.988 1.00 0.00 91 LYS A C 17
ATOM 27217 O O . LYS A 1 91 ? -6.745 1.020 -7.862 1.00 0.00 91 LYS A O 17
ATOM 27236 N N . VAL A 1 92 ? -5.491 0.865 -9.738 1.00 0.00 92 VAL A N 17
ATOM 27237 C CA . VAL A 1 92 ? -4.468 1.781 -9.263 1.00 0.00 92 VAL A CA 17
ATOM 27238 C C . VAL A 1 92 ? -4.089 2.744 -10.390 1.00 0.00 92 VAL A C 17
ATOM 27239 O O . VAL A 1 92 ? -4.094 2.367 -11.561 1.00 0.00 92 VAL A O 17
ATOM 27252 N N . VAL A 1 93 ? -3.769 3.968 -9.997 1.00 0.00 93 VAL A N 17
ATOM 27253 C CA . VAL A 1 93 ? -3.389 4.988 -10.959 1.00 0.00 93 VAL A CA 17
ATOM 27254 C C . VAL A 1 93 ? -1.952 5.435 -10.680 1.00 0.00 93 VAL A C 17
ATOM 27255 O O . VAL A 1 93 ? -1.538 5.520 -9.525 1.00 0.00 93 VAL A O 17
ATOM 27268 N N . SER A 1 94 ? -1.232 5.709 -11.758 1.00 0.00 94 SER A N 17
ATOM 27269 C CA . SER A 1 94 ? 0.149 6.145 -11.644 1.00 0.00 94 SER A CA 17
ATOM 27270 C C . SER A 1 94 ? 0.205 7.662 -11.454 1.00 0.00 94 SER A C 17
ATOM 27271 O O . SER A 1 94 ? -0.535 8.400 -12.102 1.00 0.00 94 SER A O 17
ATOM 27279 N N . LEU A 1 95 ? 1.090 8.083 -10.562 1.00 0.00 95 LEU A N 17
ATOM 27280 C CA . LEU A 1 95 ? 1.252 9.498 -10.278 1.00 0.00 95 LEU A CA 17
ATOM 27281 C C . LEU A 1 95 ? 2.318 10.082 -11.208 1.00 0.00 95 LEU A C 17
ATOM 27282 O O . LEU A 1 95 ? 3.404 9.520 -11.343 1.00 0.00 95 LEU A O 17
ATOM 27298 N N . LEU A 1 96 ? 1.970 11.201 -11.825 1.00 0.00 96 LEU A N 17
ATOM 27299 C CA . LEU A 1 96 ? 2.883 11.867 -12.739 1.00 0.00 96 LEU A CA 17
ATOM 27300 C C . LEU A 1 96 ? 3.133 13.296 -12.253 1.00 0.00 96 LEU A C 17
ATOM 27301 O O . LEU A 1 96 ? 2.191 14.065 -12.065 1.00 0.00 96 LEU A O 17
ATOM 27317 N N . ASP A 1 97 ? 4.406 13.609 -12.063 1.00 0.00 97 ASP A N 17
ATOM 27318 C CA . ASP A 1 97 ? 4.791 14.932 -11.602 1.00 0.00 97 ASP A CA 17
ATOM 27319 C C . ASP A 1 97 ? 5.594 15.635 -12.698 1.00 0.00 97 ASP A C 17
ATOM 27320 O O . ASP A 1 97 ? 6.201 14.981 -13.545 1.00 0.00 97 ASP A O 17
ATOM 27329 N N . SER A 1 98 ? 5.571 16.959 -12.647 1.00 0.00 98 SER A N 17
ATOM 27330 C CA . SER A 1 98 ? 6.289 17.758 -13.625 1.00 0.00 98 SER A CA 17
ATOM 27331 C C . SER A 1 98 ? 7.718 18.016 -13.143 1.00 0.00 98 SER A C 17
ATOM 27332 O O . SER A 1 98 ? 8.083 17.627 -12.034 1.00 0.00 98 SER A O 17
ATOM 27340 N N . THR A 1 99 ? 8.489 18.670 -13.999 1.00 0.00 99 THR A N 17
ATOM 27341 C CA . THR A 1 99 ? 9.870 18.984 -13.675 1.00 0.00 99 THR A CA 17
ATOM 27342 C C . THR A 1 99 ? 10.635 17.710 -13.310 1.00 0.00 99 THR A C 17
ATOM 27343 O O . THR A 1 99 ? 10.648 17.300 -12.150 1.00 0.00 99 THR A O 17
ATOM 27354 N N . SER A 1 100 ? 11.253 17.118 -14.322 1.00 0.00 100 SER A N 17
ATOM 27355 C CA . SER A 1 100 ? 12.018 15.899 -14.122 1.00 0.00 100 SER A CA 17
ATOM 27356 C C . SER A 1 100 ? 13.152 16.151 -13.127 1.00 0.00 100 SER A C 17
ATOM 27357 O O . SER A 1 100 ? 13.446 17.297 -12.791 1.00 0.00 100 SER A O 17
ATOM 27365 N N . SER A 1 101 ? 13.760 15.060 -12.683 1.00 0.00 101 SER A N 17
ATOM 27366 C CA . SER A 1 101 ? 14.855 15.148 -11.732 1.00 0.00 101 SER A CA 17
ATOM 27367 C C . SER A 1 101 ? 16.159 14.695 -12.393 1.00 0.00 101 SER A C 17
ATOM 27368 O O . SER A 1 101 ? 16.258 13.564 -12.867 1.00 0.00 101 SER A O 17
ATOM 27376 N N . MET A 1 102 ? 17.126 15.600 -12.404 1.00 0.00 102 MET A N 17
ATOM 27377 C CA . MET A 1 102 ? 18.419 15.308 -12.999 1.00 0.00 102 MET A CA 17
ATOM 27378 C C . MET A 1 102 ? 19.505 16.219 -12.425 1.00 0.00 102 MET A C 17
ATOM 27379 O O . MET A 1 102 ? 19.404 17.442 -12.511 1.00 0.00 102 MET A O 17
ATOM 27393 N N . HIS A 1 103 ? 20.520 15.589 -11.852 1.00 0.00 103 HIS A N 17
ATOM 27394 C CA . HIS A 1 103 ? 21.624 16.328 -11.264 1.00 0.00 103 HIS A CA 17
ATOM 27395 C C . HIS A 1 103 ? 22.781 15.372 -10.968 1.00 0.00 103 HIS A C 17
ATOM 27396 O O . HIS A 1 103 ? 22.574 14.291 -10.419 1.00 0.00 103 HIS A O 17
ATOM 27410 N N . ASN A 1 104 ? 23.976 15.805 -11.345 1.00 0.00 104 ASN A N 17
ATOM 27411 C CA . ASN A 1 104 ? 25.166 15.002 -11.127 1.00 0.00 104 ASN A CA 17
ATOM 27412 C C . ASN A 1 104 ? 26.370 15.697 -11.767 1.00 0.00 104 ASN A C 17
ATOM 27413 O O . ASN A 1 104 ? 26.207 16.620 -12.563 1.00 0.00 104 ASN A O 17
ATOM 27424 N N . LYS A 1 105 ? 27.551 15.226 -11.396 1.00 0.00 105 LYS A N 17
ATOM 27425 C CA . LYS A 1 105 ? 28.781 15.791 -11.923 1.00 0.00 105 LYS A CA 17
ATOM 27426 C C . LYS A 1 105 ? 29.643 14.669 -12.507 1.00 0.00 105 LYS A C 17
ATOM 27427 O O . LYS A 1 105 ? 29.340 13.491 -12.326 1.00 0.00 105 LYS A O 17
ATOM 27446 N N . SER A 1 106 ? 30.700 15.075 -13.195 1.00 0.00 106 SER A N 17
ATOM 27447 C CA . SER A 1 106 ? 31.608 14.119 -13.806 1.00 0.00 106 SER A CA 17
ATOM 27448 C C . SER A 1 106 ? 32.950 14.790 -14.104 1.00 0.00 106 SER A C 17
ATOM 27449 O O . SER A 1 106 ? 32.997 15.834 -14.753 1.00 0.00 106 SER A O 17
ATOM 27457 N N . GLY A 1 107 ? 34.010 14.162 -13.616 1.00 0.00 107 GLY A N 17
ATOM 27458 C CA . GLY A 1 107 ? 35.350 14.684 -13.822 1.00 0.00 107 GLY A CA 17
ATOM 27459 C C . GLY A 1 107 ? 36.390 13.563 -13.772 1.00 0.00 107 GLY A C 17
ATOM 27460 O O . GLY A 1 107 ? 36.877 13.211 -12.698 1.00 0.00 107 GLY A O 17
ATOM 27464 N N . PRO A 1 108 ? 36.708 13.019 -14.977 1.00 0.00 108 PRO A N 17
ATOM 27465 C CA . PRO A 1 108 ? 37.680 11.944 -15.080 1.00 0.00 108 PRO A CA 17
ATOM 27466 C C . PRO A 1 108 ? 39.105 12.476 -14.906 1.00 0.00 108 PRO A C 17
ATOM 27467 O O . PRO A 1 108 ? 39.303 13.671 -14.692 1.00 0.00 108 PRO A O 17
ATOM 27478 N N . SER A 1 109 ? 40.059 11.562 -15.003 1.00 0.00 109 SER A N 17
ATOM 27479 C CA . SER A 1 109 ? 41.459 11.924 -14.859 1.00 0.00 109 SER A CA 17
ATOM 27480 C C . SER A 1 109 ? 42.295 11.213 -15.925 1.00 0.00 109 SER A C 17
ATOM 27481 O O . SER A 1 109 ? 41.992 10.084 -16.306 1.00 0.00 109 SER A O 17
ATOM 27489 N N . SER A 1 110 ? 43.332 11.905 -16.376 1.00 0.00 110 SER A N 17
ATOM 27490 C CA . SER A 1 110 ? 44.214 11.355 -17.391 1.00 0.00 110 SER A CA 17
ATOM 27491 C C . SER A 1 110 ? 45.566 12.070 -17.353 1.00 0.00 110 SER A C 17
ATOM 27492 O O . SER A 1 110 ? 45.658 13.205 -16.887 1.00 0.00 110 SER A O 17
ATOM 27500 N N . GLY A 1 111 ? 46.580 11.378 -17.850 1.00 0.00 111 GLY A N 17
ATOM 27501 C CA . GLY A 1 111 ? 47.923 11.934 -17.879 1.00 0.00 111 GLY A CA 17
ATOM 27502 C C . GLY A 1 111 ? 48.954 10.899 -17.424 1.00 0.00 111 GLY A C 17
ATOM 27503 O O . GLY A 1 111 ? 50.156 11.155 -17.468 1.00 0.00 111 GLY A O 17
ATOM 27507 N N . GLY A 1 1 ? -28.651 13.092 2.789 1.00 0.00 1 GLY A N 18
ATOM 27508 C CA . GLY A 1 1 ? -27.305 13.635 2.724 1.00 0.00 1 GLY A CA 18
ATOM 27509 C C . GLY A 1 1 ? -26.708 13.455 1.327 1.00 0.00 1 GLY A C 18
ATOM 27510 O O . GLY A 1 1 ? -26.763 14.367 0.503 1.00 0.00 1 GLY A O 18
ATOM 27514 N N . SER A 1 2 ? -26.151 12.274 1.103 1.00 0.00 2 SER A N 18
ATOM 27515 C CA . SER A 1 2 ? -25.545 11.964 -0.180 1.00 0.00 2 SER A CA 18
ATOM 27516 C C . SER A 1 2 ? -24.480 13.008 -0.522 1.00 0.00 2 SER A C 18
ATOM 27517 O O . SER A 1 2 ? -24.402 14.054 0.121 1.00 0.00 2 SER A O 18
ATOM 27525 N N . SER A 1 3 ? -23.686 12.688 -1.533 1.00 0.00 3 SER A N 18
ATOM 27526 C CA . SER A 1 3 ? -22.630 13.585 -1.968 1.00 0.00 3 SER A CA 18
ATOM 27527 C C . SER A 1 3 ? -22.112 13.157 -3.343 1.00 0.00 3 SER A C 18
ATOM 27528 O O . SER A 1 3 ? -22.021 11.965 -3.632 1.00 0.00 3 SER A O 18
ATOM 27536 N N . GLY A 1 4 ? -21.788 14.153 -4.154 1.00 0.00 4 GLY A N 18
ATOM 27537 C CA . GLY A 1 4 ? -21.282 13.895 -5.492 1.00 0.00 4 GLY A CA 18
ATOM 27538 C C . GLY A 1 4 ? -20.232 14.934 -5.891 1.00 0.00 4 GLY A C 18
ATOM 27539 O O . GLY A 1 4 ? -20.575 16.028 -6.337 1.00 0.00 4 GLY A O 18
ATOM 27543 N N . SER A 1 5 ? -18.975 14.554 -5.718 1.00 0.00 5 SER A N 18
ATOM 27544 C CA . SER A 1 5 ? -17.873 15.440 -6.055 1.00 0.00 5 SER A CA 18
ATOM 27545 C C . SER A 1 5 ? -17.492 15.265 -7.527 1.00 0.00 5 SER A C 18
ATOM 27546 O O . SER A 1 5 ? -16.776 14.329 -7.879 1.00 0.00 5 SER A O 18
ATOM 27554 N N . SER A 1 6 ? -17.989 16.180 -8.346 1.00 0.00 6 SER A N 18
ATOM 27555 C CA . SER A 1 6 ? -17.710 16.139 -9.771 1.00 0.00 6 SER A CA 18
ATOM 27556 C C . SER A 1 6 ? -16.891 17.365 -10.180 1.00 0.00 6 SER A C 18
ATOM 27557 O O . SER A 1 6 ? -17.428 18.467 -10.287 1.00 0.00 6 SER A O 18
ATOM 27565 N N . GLY A 1 7 ? -15.605 17.133 -10.397 1.00 0.00 7 GLY A N 18
ATOM 27566 C CA . GLY A 1 7 ? -14.707 18.204 -10.791 1.00 0.00 7 GLY A CA 18
ATOM 27567 C C . GLY A 1 7 ? -13.322 18.016 -10.168 1.00 0.00 7 GLY A C 18
ATOM 27568 O O . GLY A 1 7 ? -12.808 16.900 -10.116 1.00 0.00 7 GLY A O 18
ATOM 27572 N N . SER A 1 8 ? -12.758 19.125 -9.713 1.00 0.00 8 SER A N 18
ATOM 27573 C CA . SER A 1 8 ? -11.443 19.097 -9.096 1.00 0.00 8 SER A CA 18
ATOM 27574 C C . SER A 1 8 ? -10.400 18.619 -10.108 1.00 0.00 8 SER A C 18
ATOM 27575 O O . SER A 1 8 ? -10.507 17.515 -10.641 1.00 0.00 8 SER A O 18
ATOM 27583 N N . ALA A 1 9 ? -9.415 19.474 -10.344 1.00 0.00 9 ALA A N 18
ATOM 27584 C CA . ALA A 1 9 ? -8.354 19.153 -11.283 1.00 0.00 9 ALA A CA 18
ATOM 27585 C C . ALA A 1 9 ? -7.006 19.543 -10.675 1.00 0.00 9 ALA A C 18
ATOM 27586 O O . ALA A 1 9 ? -6.643 20.719 -10.665 1.00 0.00 9 ALA A O 18
ATOM 27593 N N . SER A 1 10 ? -6.300 18.535 -10.184 1.00 0.00 10 SER A N 18
ATOM 27594 C CA . SER A 1 10 ? -4.999 18.759 -9.576 1.00 0.00 10 SER A CA 18
ATOM 27595 C C . SER A 1 10 ? -3.996 17.724 -10.090 1.00 0.00 10 SER A C 18
ATOM 27596 O O . SER A 1 10 ? -4.374 16.606 -10.434 1.00 0.00 10 SER A O 18
ATOM 27604 N N . LYS A 1 11 ? -2.737 18.135 -10.127 1.00 0.00 11 LYS A N 18
ATOM 27605 C CA . LYS A 1 11 ? -1.677 17.258 -10.594 1.00 0.00 11 LYS A CA 18
ATOM 27606 C C . LYS A 1 11 ? -2.187 16.435 -11.779 1.00 0.00 11 LYS A C 18
ATOM 27607 O O . LYS A 1 11 ? -3.147 16.824 -12.442 1.00 0.00 11 LYS A O 18
ATOM 27626 N N . ARG A 1 12 ? -1.520 15.314 -12.010 1.00 0.00 12 ARG A N 18
ATOM 27627 C CA . ARG A 1 12 ? -1.893 14.433 -13.104 1.00 0.00 12 ARG A CA 18
ATOM 27628 C C . ARG A 1 12 ? -1.677 12.972 -12.706 1.00 0.00 12 ARG A C 18
ATOM 27629 O O . ARG A 1 12 ? -0.624 12.618 -12.176 1.00 0.00 12 ARG A O 18
ATOM 27650 N N . TRP A 1 13 ? -2.689 12.161 -12.978 1.00 0.00 13 TRP A N 18
ATOM 27651 C CA . TRP A 1 13 ? -2.622 10.746 -12.655 1.00 0.00 13 TRP A CA 18
ATOM 27652 C C . TRP A 1 13 ? -2.920 9.956 -13.931 1.00 0.00 13 TRP A C 18
ATOM 27653 O O . TRP A 1 13 ? -3.688 10.406 -14.780 1.00 0.00 13 TRP A O 18
ATOM 27674 N N . SER A 1 14 ? -2.295 8.791 -14.026 1.00 0.00 14 SER A N 18
ATOM 27675 C CA . SER A 1 14 ? -2.484 7.934 -15.184 1.00 0.00 14 SER A CA 18
ATOM 27676 C C . SER A 1 14 ? -3.801 7.165 -15.058 1.00 0.00 14 SER A C 18
ATOM 27677 O O . SER A 1 14 ? -4.519 7.316 -14.071 1.00 0.00 14 SER A O 18
ATOM 27685 N N . PRO A 1 15 ? -4.085 6.337 -16.099 1.00 0.00 15 PRO A N 18
ATOM 27686 C CA . PRO A 1 15 ? -5.303 5.545 -16.114 1.00 0.00 15 PRO A CA 18
ATOM 27687 C C . PRO A 1 15 ? -5.197 4.359 -15.154 1.00 0.00 15 PRO A C 18
ATOM 27688 O O . PRO A 1 15 ? -4.114 3.809 -14.958 1.00 0.00 15 PRO A O 18
ATOM 27699 N N . PRO A 1 16 ? -6.366 3.989 -14.565 1.00 0.00 16 PRO A N 18
ATOM 27700 C CA . PRO A 1 16 ? -6.415 2.878 -13.631 1.00 0.00 16 PRO A CA 18
ATOM 27701 C C . PRO A 1 16 ? -6.322 1.539 -14.365 1.00 0.00 16 PRO A C 18
ATOM 27702 O O . PRO A 1 16 ? -6.817 1.405 -15.483 1.00 0.00 16 PRO A O 18
ATOM 27713 N N . ARG A 1 17 ? -5.684 0.583 -13.707 1.00 0.00 17 ARG A N 18
ATOM 27714 C CA . ARG A 1 17 ? -5.520 -0.741 -14.283 1.00 0.00 17 ARG A CA 18
ATOM 27715 C C . ARG A 1 17 ? -6.397 -1.754 -13.545 1.00 0.00 17 ARG A C 18
ATOM 27716 O O . ARG A 1 17 ? -6.376 -1.821 -12.317 1.00 0.00 17 ARG A O 18
ATOM 27737 N N . GLY A 1 18 ? -7.148 -2.518 -14.325 1.00 0.00 18 GLY A N 18
ATOM 27738 C CA . GLY A 1 18 ? -8.031 -3.524 -13.760 1.00 0.00 18 GLY A CA 18
ATOM 27739 C C . GLY A 1 18 ? -7.262 -4.805 -13.429 1.00 0.00 18 GLY A C 18
ATOM 27740 O O . GLY A 1 18 ? -6.997 -5.620 -14.311 1.00 0.00 18 GLY A O 18
ATOM 27744 N N . ILE A 1 19 ? -6.924 -4.942 -12.155 1.00 0.00 19 ILE A N 18
ATOM 27745 C CA . ILE A 1 19 ? -6.191 -6.109 -11.697 1.00 0.00 19 ILE A CA 18
ATOM 27746 C C . ILE A 1 19 ? -7.182 -7.205 -11.300 1.00 0.00 19 ILE A C 18
ATOM 27747 O O . ILE A 1 19 ? -8.300 -6.913 -10.879 1.00 0.00 19 ILE A O 18
ATOM 27763 N N . HIS A 1 20 ? -6.735 -8.444 -11.448 1.00 0.00 20 HIS A N 18
ATOM 27764 C CA . HIS A 1 20 ? -7.569 -9.585 -11.111 1.00 0.00 20 HIS A CA 18
ATOM 27765 C C . HIS A 1 20 ? -6.755 -10.592 -10.295 1.00 0.00 20 HIS A C 18
ATOM 27766 O O . HIS A 1 20 ? -5.848 -11.235 -10.822 1.00 0.00 20 HIS A O 18
ATOM 27780 N N . PHE A 1 21 ? -7.108 -10.697 -9.022 1.00 0.00 21 PHE A N 18
ATOM 27781 C CA . PHE A 1 21 ? -6.422 -11.614 -8.129 1.00 0.00 21 PHE A CA 18
ATOM 27782 C C . PHE A 1 21 ? -7.307 -11.984 -6.937 1.00 0.00 21 PHE A C 18
ATOM 27783 O O . PHE A 1 21 ? -8.385 -11.418 -6.760 1.00 0.00 21 PHE A O 18
ATOM 27800 N N . THR A 1 22 ? -6.819 -12.931 -6.149 1.00 0.00 22 THR A N 18
ATOM 27801 C CA . THR A 1 22 ? -7.552 -13.383 -4.979 1.00 0.00 22 THR A CA 18
ATOM 27802 C C . THR A 1 22 ? -6.812 -12.987 -3.700 1.00 0.00 22 THR A C 18
ATOM 27803 O O . THR A 1 22 ? -5.770 -13.557 -3.380 1.00 0.00 22 THR A O 18
ATOM 27814 N N . VAL A 1 23 ? -7.379 -12.013 -3.003 1.00 0.00 23 VAL A N 18
ATOM 27815 C CA . VAL A 1 23 ? -6.786 -11.534 -1.766 1.00 0.00 23 VAL A CA 18
ATOM 27816 C C . VAL A 1 23 ? -6.311 -12.729 -0.937 1.00 0.00 23 VAL A C 18
ATOM 27817 O O . VAL A 1 23 ? -6.837 -13.833 -1.074 1.00 0.00 23 VAL A O 18
ATOM 27830 N N . GLU A 1 24 ? -5.321 -12.469 -0.096 1.00 0.00 24 GLU A N 18
ATOM 27831 C CA . GLU A 1 24 ? -4.770 -13.510 0.755 1.00 0.00 24 GLU A CA 18
ATOM 27832 C C . GLU A 1 24 ? -5.047 -13.195 2.227 1.00 0.00 24 GLU A C 18
ATOM 27833 O O . GLU A 1 24 ? -4.362 -12.369 2.828 1.00 0.00 24 GLU A O 18
ATOM 27845 N N . GLU A 1 25 ? -6.054 -13.868 2.763 1.00 0.00 25 GLU A N 18
ATOM 27846 C CA . GLU A 1 25 ? -6.430 -13.671 4.153 1.00 0.00 25 GLU A CA 18
ATOM 27847 C C . GLU A 1 25 ? -5.488 -14.448 5.074 1.00 0.00 25 GLU A C 18
ATOM 27848 O O . GLU A 1 25 ? -5.938 -15.211 5.928 1.00 0.00 25 GLU A O 18
ATOM 27860 N N . GLY A 1 26 ? -4.197 -14.228 4.870 1.00 0.00 26 GLY A N 18
ATOM 27861 C CA . GLY A 1 26 ? -3.188 -14.898 5.671 1.00 0.00 26 GLY A CA 18
ATOM 27862 C C . GLY A 1 26 ? -1.801 -14.302 5.417 1.00 0.00 26 GLY A C 18
ATOM 27863 O O . GLY A 1 26 ? -1.014 -14.135 6.347 1.00 0.00 26 GLY A O 18
ATOM 27867 N N . ASP A 1 27 ? -1.545 -13.998 4.153 1.00 0.00 27 ASP A N 18
ATOM 27868 C CA . ASP A 1 27 ? -0.268 -13.425 3.766 1.00 0.00 27 ASP A CA 18
ATOM 27869 C C . ASP A 1 27 ? -0.462 -12.552 2.524 1.00 0.00 27 ASP A C 18
ATOM 27870 O O . ASP A 1 27 ? -0.131 -12.965 1.413 1.00 0.00 27 ASP A O 18
ATOM 27879 N N . LEU A 1 28 ? -0.997 -11.362 2.753 1.00 0.00 28 LEU A N 18
ATOM 27880 C CA . LEU A 1 28 ? -1.239 -10.428 1.667 1.00 0.00 28 LEU A CA 18
ATOM 27881 C C . LEU A 1 28 ? 0.001 -10.361 0.773 1.00 0.00 28 LEU A C 18
ATOM 27882 O O . LEU A 1 28 ? -0.114 -10.220 -0.444 1.00 0.00 28 LEU A O 18
ATOM 27898 N N . GLY A 1 29 ? 1.158 -10.466 1.410 1.00 0.00 29 GLY A N 18
ATOM 27899 C CA . GLY A 1 29 ? 2.417 -10.419 0.687 1.00 0.00 29 GLY A CA 18
ATOM 27900 C C . GLY A 1 29 ? 2.970 -8.993 0.642 1.00 0.00 29 GLY A C 18
ATOM 27901 O O . GLY A 1 29 ? 4.182 -8.791 0.709 1.00 0.00 29 GLY A O 18
ATOM 27905 N N . PHE A 1 30 ? 2.056 -8.041 0.528 1.00 0.00 30 PHE A N 18
ATOM 27906 C CA . PHE A 1 30 ? 2.437 -6.640 0.472 1.00 0.00 30 PHE A CA 18
ATOM 27907 C C . PHE A 1 30 ? 1.785 -5.849 1.608 1.00 0.00 30 PHE A C 18
ATOM 27908 O O . PHE A 1 30 ? 1.038 -6.408 2.409 1.00 0.00 30 PHE A O 18
ATOM 27925 N N . THR A 1 31 ? 2.093 -4.561 1.642 1.00 0.00 31 THR A N 18
ATOM 27926 C CA . THR A 1 31 ? 1.547 -3.688 2.667 1.00 0.00 31 THR A CA 18
ATOM 27927 C C . THR A 1 31 ? 1.092 -2.363 2.052 1.00 0.00 31 THR A C 18
ATOM 27928 O O . THR A 1 31 ? 1.269 -2.137 0.856 1.00 0.00 31 THR A O 18
ATOM 27939 N N . LEU A 1 32 ? 0.515 -1.522 2.897 1.00 0.00 32 LEU A N 18
ATOM 27940 C CA . LEU A 1 32 ? 0.034 -0.225 2.452 1.00 0.00 32 LEU A CA 18
ATOM 27941 C C . LEU A 1 32 ? 0.767 0.877 3.218 1.00 0.00 32 LEU A C 18
ATOM 27942 O O . LEU A 1 32 ? 0.817 0.856 4.447 1.00 0.00 32 LEU A O 18
ATOM 27958 N N . ARG A 1 33 ? 1.318 1.814 2.461 1.00 0.00 33 ARG A N 18
ATOM 27959 C CA . ARG A 1 33 ? 2.046 2.923 3.054 1.00 0.00 33 ARG A CA 18
ATOM 27960 C C . ARG A 1 33 ? 1.524 4.254 2.508 1.00 0.00 33 ARG A C 18
ATOM 27961 O O . ARG A 1 33 ? 0.898 4.292 1.450 1.00 0.00 33 ARG A O 18
ATOM 27982 N N . GLY A 1 34 ? 1.801 5.313 3.254 1.00 0.00 34 GLY A N 18
ATOM 27983 C CA . GLY A 1 34 ? 1.367 6.642 2.858 1.00 0.00 34 GLY A CA 18
ATOM 27984 C C . GLY A 1 34 ? -0.016 6.960 3.429 1.00 0.00 34 GLY A C 18
ATOM 27985 O O . GLY A 1 34 ? -0.513 6.244 4.298 1.00 0.00 34 GLY A O 18
ATOM 27989 N N . ASN A 1 35 ? -0.600 8.033 2.917 1.00 0.00 35 ASN A N 18
ATOM 27990 C CA . ASN A 1 35 ? -1.916 8.455 3.365 1.00 0.00 35 ASN A CA 18
ATOM 27991 C C . ASN A 1 35 ? -2.965 8.007 2.346 1.00 0.00 35 ASN A C 18
ATOM 27992 O O . ASN A 1 35 ? -3.726 7.075 2.601 1.00 0.00 35 ASN A O 18
ATOM 28003 N N . THR A 1 36 ? -2.971 8.691 1.211 1.00 0.00 36 THR A N 18
ATOM 28004 C CA . THR A 1 36 ? -3.914 8.375 0.152 1.00 0.00 36 THR A CA 18
ATOM 28005 C C . THR A 1 36 ? -3.619 9.215 -1.093 1.00 0.00 36 THR A C 18
ATOM 28006 O O . THR A 1 36 ? -3.285 10.394 -0.985 1.00 0.00 36 THR A O 18
ATOM 28017 N N . PRO A 1 37 ? -3.758 8.559 -2.275 1.00 0.00 37 PRO A N 18
ATOM 28018 C CA . PRO A 1 37 ? -4.158 7.163 -2.314 1.00 0.00 37 PRO A CA 18
ATOM 28019 C C . PRO A 1 37 ? -3.001 6.249 -1.903 1.00 0.00 37 PRO A C 18
ATOM 28020 O O . PRO A 1 37 ? -1.882 6.402 -2.389 1.00 0.00 37 PRO A O 18
ATOM 28031 N N . VAL A 1 38 ? -3.312 5.320 -1.011 1.00 0.00 38 VAL A N 18
ATOM 28032 C CA . VAL A 1 38 ? -2.312 4.382 -0.529 1.00 0.00 38 VAL A CA 18
ATOM 28033 C C . VAL A 1 38 ? -1.678 3.662 -1.721 1.00 0.00 38 VAL A C 18
ATOM 28034 O O . VAL A 1 38 ? -2.350 3.385 -2.713 1.00 0.00 38 VAL A O 18
ATOM 28047 N N . GLN A 1 39 ? -0.391 3.380 -1.584 1.00 0.00 39 GLN A N 18
ATOM 28048 C CA . GLN A 1 39 ? 0.342 2.697 -2.637 1.00 0.00 39 GLN A CA 18
ATOM 28049 C C . GLN A 1 39 ? 0.481 1.209 -2.309 1.00 0.00 39 GLN A C 18
ATOM 28050 O O . GLN A 1 39 ? -0.086 0.731 -1.328 1.00 0.00 39 GLN A O 18
ATOM 28064 N N . VAL A 1 40 ? 1.240 0.519 -3.148 1.00 0.00 40 VAL A N 18
ATOM 28065 C CA . VAL A 1 40 ? 1.461 -0.904 -2.959 1.00 0.00 40 VAL A CA 18
ATOM 28066 C C . VAL A 1 40 ? 2.959 -1.166 -2.799 1.00 0.00 40 VAL A C 18
ATOM 28067 O O . VAL A 1 40 ? 3.740 -0.905 -3.713 1.00 0.00 40 VAL A O 18
ATOM 28080 N N . HIS A 1 41 ? 3.316 -1.680 -1.631 1.00 0.00 41 HIS A N 18
ATOM 28081 C CA . HIS A 1 41 ? 4.708 -1.980 -1.340 1.00 0.00 41 HIS A CA 18
ATOM 28082 C C . HIS A 1 41 ? 4.927 -3.494 -1.390 1.00 0.00 41 HIS A C 18
ATOM 28083 O O . HIS A 1 41 ? 4.701 -4.191 -0.403 1.00 0.00 41 HIS A O 18
ATOM 28097 N N . PHE A 1 42 ? 5.366 -3.957 -2.552 1.00 0.00 42 PHE A N 18
ATOM 28098 C CA . PHE A 1 42 ? 5.619 -5.375 -2.744 1.00 0.00 42 PHE A CA 18
ATOM 28099 C C . PHE A 1 42 ? 6.739 -5.862 -1.822 1.00 0.00 42 PHE A C 18
ATOM 28100 O O . PHE A 1 42 ? 7.871 -5.389 -1.912 1.00 0.00 42 PHE A O 18
ATOM 28117 N N . LEU A 1 43 ? 6.384 -6.802 -0.958 1.00 0.00 43 LEU A N 18
ATOM 28118 C CA . LEU A 1 43 ? 7.345 -7.358 -0.021 1.00 0.00 43 LEU A CA 18
ATOM 28119 C C . LEU A 1 43 ? 7.689 -8.789 -0.439 1.00 0.00 43 LEU A C 18
ATOM 28120 O O . LEU A 1 43 ? 8.756 -9.299 -0.100 1.00 0.00 43 LEU A O 18
ATOM 28136 N N . ASP A 1 44 ? 6.765 -9.396 -1.169 1.00 0.00 44 ASP A N 18
ATOM 28137 C CA . ASP A 1 44 ? 6.957 -10.758 -1.637 1.00 0.00 44 ASP A CA 18
ATOM 28138 C C . ASP A 1 44 ? 6.669 -10.822 -3.139 1.00 0.00 44 ASP A C 18
ATOM 28139 O O . ASP A 1 44 ? 5.664 -10.288 -3.605 1.00 0.00 44 ASP A O 18
ATOM 28148 N N . PRO A 1 45 ? 7.592 -11.499 -3.873 1.00 0.00 45 PRO A N 18
ATOM 28149 C CA . PRO A 1 45 ? 7.447 -11.640 -5.312 1.00 0.00 45 PRO A CA 18
ATOM 28150 C C . PRO A 1 45 ? 6.369 -12.670 -5.656 1.00 0.00 45 PRO A C 18
ATOM 28151 O O . PRO A 1 45 ? 5.738 -12.585 -6.708 1.00 0.00 45 PRO A O 18
ATOM 28162 N N . HIS A 1 46 ? 6.192 -13.619 -4.748 1.00 0.00 46 HIS A N 18
ATOM 28163 C CA . HIS A 1 46 ? 5.202 -14.664 -4.942 1.00 0.00 46 HIS A CA 18
ATOM 28164 C C . HIS A 1 46 ? 3.937 -14.326 -4.150 1.00 0.00 46 HIS A C 18
ATOM 28165 O O . HIS A 1 46 ? 3.193 -15.221 -3.752 1.00 0.00 46 HIS A O 18
ATOM 28179 N N . CYS A 1 47 ? 3.734 -13.033 -3.944 1.00 0.00 47 CYS A N 18
ATOM 28180 C CA . CYS A 1 47 ? 2.572 -12.566 -3.207 1.00 0.00 47 CYS A CA 18
ATOM 28181 C C . CYS A 1 47 ? 1.316 -13.001 -3.964 1.00 0.00 47 CYS A C 18
ATOM 28182 O O . CYS A 1 47 ? 1.083 -14.193 -4.156 1.00 0.00 47 CYS A O 18
ATOM 28190 N N . SER A 1 48 ? 0.538 -12.009 -4.373 1.00 0.00 48 SER A N 18
ATOM 28191 C CA . SER A 1 48 ? -0.689 -12.273 -5.105 1.00 0.00 48 SER A CA 18
ATOM 28192 C C . SER A 1 48 ? -0.989 -11.116 -6.060 1.00 0.00 48 SER A C 18
ATOM 28193 O O . SER A 1 48 ? -1.309 -11.336 -7.227 1.00 0.00 48 SER A O 18
ATOM 28201 N N . ALA A 1 49 ? -0.874 -9.908 -5.528 1.00 0.00 49 ALA A N 18
ATOM 28202 C CA . ALA A 1 49 ? -1.129 -8.715 -6.318 1.00 0.00 49 ALA A CA 18
ATOM 28203 C C . ALA A 1 49 ? -0.147 -8.666 -7.490 1.00 0.00 49 ALA A C 18
ATOM 28204 O O . ALA A 1 49 ? -0.550 -8.450 -8.633 1.00 0.00 49 ALA A O 18
ATOM 28211 N N . SER A 1 50 ? 1.121 -8.870 -7.168 1.00 0.00 50 SER A N 18
ATOM 28212 C CA . SER A 1 50 ? 2.163 -8.852 -8.180 1.00 0.00 50 SER A CA 18
ATOM 28213 C C . SER A 1 50 ? 1.890 -9.929 -9.232 1.00 0.00 50 SER A C 18
ATOM 28214 O O . SER A 1 50 ? 1.964 -9.663 -10.431 1.00 0.00 50 SER A O 18
ATOM 28222 N N . LEU A 1 51 ? 1.579 -11.121 -8.745 1.00 0.00 51 LEU A N 18
ATOM 28223 C CA . LEU A 1 51 ? 1.295 -12.239 -9.628 1.00 0.00 51 LEU A CA 18
ATOM 28224 C C . LEU A 1 51 ? 0.132 -11.871 -10.552 1.00 0.00 51 LEU A C 18
ATOM 28225 O O . LEU A 1 51 ? 0.011 -12.412 -11.650 1.00 0.00 51 LEU A O 18
ATOM 28241 N N . ALA A 1 52 ? -0.694 -10.952 -10.073 1.00 0.00 52 ALA A N 18
ATOM 28242 C CA . ALA A 1 52 ? -1.843 -10.505 -10.842 1.00 0.00 52 ALA A CA 18
ATOM 28243 C C . ALA A 1 52 ? -1.359 -9.735 -12.073 1.00 0.00 52 ALA A C 18
ATOM 28244 O O . ALA A 1 52 ? -1.651 -10.119 -13.204 1.00 0.00 52 ALA A O 18
ATOM 28251 N N . GLY A 1 53 ? -0.627 -8.662 -11.810 1.00 0.00 53 GLY A N 18
ATOM 28252 C CA . GLY A 1 53 ? -0.100 -7.835 -12.882 1.00 0.00 53 GLY A CA 18
ATOM 28253 C C . GLY A 1 53 ? -0.005 -6.371 -12.448 1.00 0.00 53 GLY A C 18
ATOM 28254 O O . GLY A 1 53 ? -0.380 -5.471 -13.199 1.00 0.00 53 GLY A O 18
ATOM 28258 N N . ALA A 1 54 ? 0.500 -6.177 -11.239 1.00 0.00 54 ALA A N 18
ATOM 28259 C CA . ALA A 1 54 ? 0.649 -4.837 -10.696 1.00 0.00 54 ALA A CA 18
ATOM 28260 C C . ALA A 1 54 ? 2.126 -4.439 -10.733 1.00 0.00 54 ALA A C 18
ATOM 28261 O O . ALA A 1 54 ? 2.941 -5.119 -11.353 1.00 0.00 54 ALA A O 18
ATOM 28268 N N . LYS A 1 55 ? 2.426 -3.337 -10.060 1.00 0.00 55 LYS A N 18
ATOM 28269 C CA . LYS A 1 55 ? 3.790 -2.840 -10.007 1.00 0.00 55 LYS A CA 18
ATOM 28270 C C . LYS A 1 55 ? 4.052 -2.228 -8.630 1.00 0.00 55 LYS A C 18
ATOM 28271 O O . LYS A 1 55 ? 3.230 -2.353 -7.724 1.00 0.00 55 LYS A O 18
ATOM 28290 N N . GLU A 1 56 ? 5.202 -1.579 -8.515 1.00 0.00 56 GLU A N 18
ATOM 28291 C CA . GLU A 1 56 ? 5.583 -0.947 -7.264 1.00 0.00 56 GLU A CA 18
ATOM 28292 C C . GLU A 1 56 ? 5.141 0.518 -7.252 1.00 0.00 56 GLU A C 18
ATOM 28293 O O . GLU A 1 56 ? 5.647 1.329 -8.026 1.00 0.00 56 GLU A O 18
ATOM 28305 N N . GLY A 1 57 ? 4.200 0.812 -6.366 1.00 0.00 57 GLY A N 18
ATOM 28306 C CA . GLY A 1 57 ? 3.684 2.164 -6.244 1.00 0.00 57 GLY A CA 18
ATOM 28307 C C . GLY A 1 57 ? 2.200 2.221 -6.613 1.00 0.00 57 GLY A C 18
ATOM 28308 O O . GLY A 1 57 ? 1.605 3.296 -6.644 1.00 0.00 57 GLY A O 18
ATOM 28312 N N . ASP A 1 58 ? 1.646 1.048 -6.885 1.00 0.00 58 ASP A N 18
ATOM 28313 C CA . ASP A 1 58 ? 0.244 0.950 -7.252 1.00 0.00 58 ASP A CA 18
ATOM 28314 C C . ASP A 1 58 ? -0.602 1.700 -6.220 1.00 0.00 58 ASP A C 18
ATOM 28315 O O . ASP A 1 58 ? -0.684 1.291 -5.064 1.00 0.00 58 ASP A O 18
ATOM 28324 N N . TYR A 1 59 ? -1.209 2.786 -6.677 1.00 0.00 59 TYR A N 18
ATOM 28325 C CA . TYR A 1 59 ? -2.046 3.596 -5.809 1.00 0.00 59 TYR A CA 18
ATOM 28326 C C . TYR A 1 59 ? -3.492 3.098 -5.819 1.00 0.00 59 TYR A C 18
ATOM 28327 O O . TYR A 1 59 ? -4.263 3.438 -6.715 1.00 0.00 59 TYR A O 18
ATOM 28345 N N . ILE A 1 60 ? -3.817 2.300 -4.812 1.00 0.00 60 ILE A N 18
ATOM 28346 C CA . ILE A 1 60 ? -5.157 1.751 -4.694 1.00 0.00 60 ILE A CA 18
ATOM 28347 C C . ILE A 1 60 ? -6.179 2.883 -4.816 1.00 0.00 60 ILE A C 18
ATOM 28348 O O . ILE A 1 60 ? -6.483 3.559 -3.834 1.00 0.00 60 ILE A O 18
ATOM 28364 N N . VAL A 1 61 ? -6.682 3.055 -6.030 1.00 0.00 61 VAL A N 18
ATOM 28365 C CA . VAL A 1 61 ? -7.663 4.094 -6.293 1.00 0.00 61 VAL A CA 18
ATOM 28366 C C . VAL A 1 61 ? -9.065 3.546 -6.017 1.00 0.00 61 VAL A C 18
ATOM 28367 O O . VAL A 1 61 ? -9.973 4.300 -5.672 1.00 0.00 61 VAL A O 18
ATOM 28380 N N . SER A 1 62 ? -9.197 2.238 -6.180 1.00 0.00 62 SER A N 18
ATOM 28381 C CA . SER A 1 62 ? -10.473 1.580 -5.953 1.00 0.00 62 SER A CA 18
ATOM 28382 C C . SER A 1 62 ? -10.260 0.079 -5.754 1.00 0.00 62 SER A C 18
ATOM 28383 O O . SER A 1 62 ? -9.173 -0.437 -6.013 1.00 0.00 62 SER A O 18
ATOM 28391 N N . ILE A 1 63 ? -11.313 -0.581 -5.295 1.00 0.00 63 ILE A N 18
ATOM 28392 C CA . ILE A 1 63 ? -11.255 -2.013 -5.058 1.00 0.00 63 ILE A CA 18
ATOM 28393 C C . ILE A 1 63 ? -12.646 -2.617 -5.264 1.00 0.00 63 ILE A C 18
ATOM 28394 O O . ILE A 1 63 ? -13.547 -2.400 -4.456 1.00 0.00 63 ILE A O 18
ATOM 28410 N N . GLN A 1 64 ? -12.777 -3.363 -6.352 1.00 0.00 64 GLN A N 18
ATOM 28411 C CA . GLN A 1 64 ? -14.042 -3.999 -6.675 1.00 0.00 64 GLN A CA 18
ATOM 28412 C C . GLN A 1 64 ? -15.034 -2.966 -7.214 1.00 0.00 64 GLN A C 18
ATOM 28413 O O . GLN A 1 64 ? -16.184 -3.295 -7.501 1.00 0.00 64 GLN A O 18
ATOM 28427 N N . GLY A 1 65 ? -14.552 -1.738 -7.337 1.00 0.00 65 GLY A N 18
ATOM 28428 C CA . GLY A 1 65 ? -15.381 -0.655 -7.837 1.00 0.00 65 GLY A CA 18
ATOM 28429 C C . GLY A 1 65 ? -15.689 0.356 -6.730 1.00 0.00 65 GLY A C 18
ATOM 28430 O O . GLY A 1 65 ? -16.578 1.193 -6.879 1.00 0.00 65 GLY A O 18
ATOM 28434 N N . VAL A 1 66 ? -14.937 0.245 -5.645 1.00 0.00 66 VAL A N 18
ATOM 28435 C CA . VAL A 1 66 ? -15.118 1.139 -4.515 1.00 0.00 66 VAL A CA 18
ATOM 28436 C C . VAL A 1 66 ? -14.287 2.405 -4.733 1.00 0.00 66 VAL A C 18
ATOM 28437 O O . VAL A 1 66 ? -13.633 2.553 -5.764 1.00 0.00 66 VAL A O 18
ATOM 28450 N N . ASP A 1 67 ? -14.340 3.287 -3.745 1.00 0.00 67 ASP A N 18
ATOM 28451 C CA . ASP A 1 67 ? -13.601 4.536 -3.816 1.00 0.00 67 ASP A CA 18
ATOM 28452 C C . ASP A 1 67 ? -12.520 4.546 -2.734 1.00 0.00 67 ASP A C 18
ATOM 28453 O O . ASP A 1 67 ? -12.787 4.908 -1.589 1.00 0.00 67 ASP A O 18
ATOM 28462 N N . CYS A 1 68 ? -11.323 4.145 -3.134 1.00 0.00 68 CYS A N 18
ATOM 28463 C CA . CYS A 1 68 ? -10.200 4.103 -2.212 1.00 0.00 68 CYS A CA 18
ATOM 28464 C C . CYS A 1 68 ? -9.235 5.232 -2.580 1.00 0.00 68 CYS A C 18
ATOM 28465 O O . CYS A 1 68 ? -8.019 5.058 -2.518 1.00 0.00 68 CYS A O 18
ATOM 28473 N N . LYS A 1 69 ? -9.813 6.363 -2.955 1.00 0.00 69 LYS A N 18
ATOM 28474 C CA . LYS A 1 69 ? -9.019 7.520 -3.332 1.00 0.00 69 LYS A CA 18
ATOM 28475 C C . LYS A 1 69 ? -8.887 8.457 -2.130 1.00 0.00 69 LYS A C 18
ATOM 28476 O O . LYS A 1 69 ? -8.010 9.320 -2.104 1.00 0.00 69 LYS A O 18
ATOM 28495 N N . TRP A 1 70 ? -9.770 8.256 -1.163 1.00 0.00 70 TRP A N 18
ATOM 28496 C CA . TRP A 1 70 ? -9.763 9.072 0.039 1.00 0.00 70 TRP A CA 18
ATOM 28497 C C . TRP A 1 70 ? -9.382 8.174 1.218 1.00 0.00 70 TRP A C 18
ATOM 28498 O O . TRP A 1 70 ? -8.623 8.584 2.095 1.00 0.00 70 TRP A O 18
ATOM 28519 N N . LEU A 1 71 ? -9.925 6.965 1.200 1.00 0.00 71 LEU A N 18
ATOM 28520 C CA . LEU A 1 71 ? -9.651 6.006 2.256 1.00 0.00 71 LEU A CA 18
ATOM 28521 C C . LEU A 1 71 ? -8.170 6.078 2.633 1.00 0.00 71 LEU A C 18
ATOM 28522 O O . LEU A 1 71 ? -7.333 6.443 1.809 1.00 0.00 71 LEU A O 18
ATOM 28538 N N . THR A 1 72 ? -7.892 5.724 3.879 1.00 0.00 72 THR A N 18
ATOM 28539 C CA . THR A 1 72 ? -6.526 5.743 4.375 1.00 0.00 72 THR A CA 18
ATOM 28540 C C . THR A 1 72 ? -5.884 4.363 4.224 1.00 0.00 72 THR A C 18
ATOM 28541 O O . THR A 1 72 ? -6.157 3.649 3.260 1.00 0.00 72 THR A O 18
ATOM 28552 N N . VAL A 1 73 ? -5.044 4.027 5.192 1.00 0.00 73 VAL A N 18
ATOM 28553 C CA . VAL A 1 73 ? -4.361 2.745 5.180 1.00 0.00 73 VAL A CA 18
ATOM 28554 C C . VAL A 1 73 ? -5.226 1.704 5.893 1.00 0.00 73 VAL A C 18
ATOM 28555 O O . VAL A 1 73 ? -5.411 0.596 5.392 1.00 0.00 73 VAL A O 18
ATOM 28568 N N . SER A 1 74 ? -5.733 2.097 7.053 1.00 0.00 74 SER A N 18
ATOM 28569 C CA . SER A 1 74 ? -6.574 1.212 7.841 1.00 0.00 74 SER A CA 18
ATOM 28570 C C . SER A 1 74 ? -7.829 0.841 7.048 1.00 0.00 74 SER A C 18
ATOM 28571 O O . SER A 1 74 ? -8.145 -0.338 6.896 1.00 0.00 74 SER A O 18
ATOM 28579 N N . GLU A 1 75 ? -8.511 1.869 6.565 1.00 0.00 75 GLU A N 18
ATOM 28580 C CA . GLU A 1 75 ? -9.724 1.665 5.792 1.00 0.00 75 GLU A CA 18
ATOM 28581 C C . GLU A 1 75 ? -9.492 0.611 4.708 1.00 0.00 75 GLU A C 18
ATOM 28582 O O . GLU A 1 75 ? -10.018 -0.498 4.793 1.00 0.00 75 GLU A O 18
ATOM 28594 N N . VAL A 1 76 ? -8.704 0.994 3.714 1.00 0.00 76 VAL A N 18
ATOM 28595 C CA . VAL A 1 76 ? -8.396 0.095 2.615 1.00 0.00 76 VAL A CA 18
ATOM 28596 C C . VAL A 1 76 ? -8.116 -1.303 3.168 1.00 0.00 76 VAL A C 18
ATOM 28597 O O . VAL A 1 76 ? -8.775 -2.269 2.786 1.00 0.00 76 VAL A O 18
ATOM 28610 N N . MET A 1 77 ? -7.137 -1.367 4.058 1.00 0.00 77 MET A N 18
ATOM 28611 C CA . MET A 1 77 ? -6.761 -2.632 4.667 1.00 0.00 77 MET A CA 18
ATOM 28612 C C . MET A 1 77 ? -7.992 -3.502 4.929 1.00 0.00 77 MET A C 18
ATOM 28613 O O . MET A 1 77 ? -8.010 -4.680 4.578 1.00 0.00 77 MET A O 18
ATOM 28627 N N . LYS A 1 78 ? -8.992 -2.886 5.545 1.00 0.00 78 LYS A N 18
ATOM 28628 C CA . LYS A 1 78 ? -10.224 -3.590 5.858 1.00 0.00 78 LYS A CA 18
ATOM 28629 C C . LYS A 1 78 ? -10.965 -3.913 4.559 1.00 0.00 78 LYS A C 18
ATOM 28630 O O . LYS A 1 78 ? -11.444 -5.032 4.376 1.00 0.00 78 LYS A O 18
ATOM 28649 N N . LEU A 1 79 ? -11.037 -2.915 3.691 1.00 0.00 79 LEU A N 18
ATOM 28650 C CA . LEU A 1 79 ? -11.712 -3.079 2.415 1.00 0.00 79 LEU A CA 18
ATOM 28651 C C . LEU A 1 79 ? -11.135 -4.297 1.691 1.00 0.00 79 LEU A C 18
ATOM 28652 O O . LEU A 1 79 ? -11.839 -4.965 0.935 1.00 0.00 79 LEU A O 18
ATOM 28668 N N . LEU A 1 80 ? -9.860 -4.549 1.948 1.00 0.00 80 LEU A N 18
ATOM 28669 C CA . LEU A 1 80 ? -9.180 -5.675 1.331 1.00 0.00 80 LEU A CA 18
ATOM 28670 C C . LEU A 1 80 ? -9.473 -6.945 2.133 1.00 0.00 80 LEU A C 18
ATOM 28671 O O . LEU A 1 80 ? -9.775 -7.990 1.559 1.00 0.00 80 LEU A O 18
ATOM 28687 N N . LYS A 1 81 ? -9.372 -6.812 3.447 1.00 0.00 81 LYS A N 18
ATOM 28688 C CA . LYS A 1 81 ? -9.622 -7.936 4.334 1.00 0.00 81 LYS A CA 18
ATOM 28689 C C . LYS A 1 81 ? -11.029 -8.480 4.076 1.00 0.00 81 LYS A C 18
ATOM 28690 O O . LYS A 1 81 ? -11.210 -9.683 3.895 1.00 0.00 81 LYS A O 18
ATOM 28709 N N . SER A 1 82 ? -11.990 -7.567 4.069 1.00 0.00 82 SER A N 18
ATOM 28710 C CA . SER A 1 82 ? -13.375 -7.940 3.837 1.00 0.00 82 SER A CA 18
ATOM 28711 C C . SER A 1 82 ? -13.471 -8.864 2.621 1.00 0.00 82 SER A C 18
ATOM 28712 O O . SER A 1 82 ? -14.292 -9.779 2.596 1.00 0.00 82 SER A O 18
ATOM 28720 N N . PHE A 1 83 ? -12.621 -8.591 1.642 1.00 0.00 83 PHE A N 18
ATOM 28721 C CA . PHE A 1 83 ? -12.600 -9.386 0.426 1.00 0.00 83 PHE A CA 18
ATOM 28722 C C . PHE A 1 83 ? -11.460 -10.407 0.457 1.00 0.00 83 PHE A C 18
ATOM 28723 O O . PHE A 1 83 ? -10.804 -10.642 -0.557 1.00 0.00 83 PHE A O 18
ATOM 28740 N N . GLY A 1 84 ? -11.258 -10.985 1.632 1.00 0.00 84 GLY A N 18
ATOM 28741 C CA . GLY A 1 84 ? -10.209 -11.974 1.809 1.00 0.00 84 GLY A CA 18
ATOM 28742 C C . GLY A 1 84 ? -10.584 -13.297 1.138 1.00 0.00 84 GLY A C 18
ATOM 28743 O O . GLY A 1 84 ? -11.668 -13.830 1.370 1.00 0.00 84 GLY A O 18
ATOM 28747 N N . GLY A 1 85 ? -9.666 -13.790 0.319 1.00 0.00 85 GLY A N 18
ATOM 28748 C CA . GLY A 1 85 ? -9.887 -15.040 -0.387 1.00 0.00 85 GLY A CA 18
ATOM 28749 C C . GLY A 1 85 ? -11.038 -14.910 -1.386 1.00 0.00 85 GLY A C 18
ATOM 28750 O O . GLY A 1 85 ? -11.721 -15.889 -1.682 1.00 0.00 85 GLY A O 18
ATOM 28754 N N . GLU A 1 86 ? -11.219 -13.692 -1.877 1.00 0.00 86 GLU A N 18
ATOM 28755 C CA . GLU A 1 86 ? -12.276 -13.422 -2.836 1.00 0.00 86 GLU A CA 18
ATOM 28756 C C . GLU A 1 86 ? -11.737 -12.582 -3.996 1.00 0.00 86 GLU A C 18
ATOM 28757 O O . GLU A 1 86 ? -11.206 -11.493 -3.785 1.00 0.00 86 GLU A O 18
ATOM 28769 N N . GLU A 1 87 ? -11.894 -13.121 -5.197 1.00 0.00 87 GLU A N 18
ATOM 28770 C CA . GLU A 1 87 ? -11.430 -12.436 -6.391 1.00 0.00 87 GLU A CA 18
ATOM 28771 C C . GLU A 1 87 ? -12.075 -11.052 -6.493 1.00 0.00 87 GLU A C 18
ATOM 28772 O O . GLU A 1 87 ? -13.292 -10.939 -6.628 1.00 0.00 87 GLU A O 18
ATOM 28784 N N . VAL A 1 88 ? -11.230 -10.034 -6.424 1.00 0.00 88 VAL A N 18
ATOM 28785 C CA . VAL A 1 88 ? -11.702 -8.662 -6.507 1.00 0.00 88 VAL A CA 18
ATOM 28786 C C . VAL A 1 88 ? -10.950 -7.935 -7.623 1.00 0.00 88 VAL A C 18
ATOM 28787 O O . VAL A 1 88 ? -9.930 -8.421 -8.109 1.00 0.00 88 VAL A O 18
ATOM 28800 N N . GLU A 1 89 ? -11.483 -6.781 -7.998 1.00 0.00 89 GLU A N 18
ATOM 28801 C CA . GLU A 1 89 ? -10.875 -5.982 -9.049 1.00 0.00 89 GLU A CA 18
ATOM 28802 C C . GLU A 1 89 ? -10.275 -4.703 -8.462 1.00 0.00 89 GLU A C 18
ATOM 28803 O O . GLU A 1 89 ? -10.995 -3.743 -8.191 1.00 0.00 89 GLU A O 18
ATOM 28815 N N . MET A 1 90 ? -8.963 -4.731 -8.283 1.00 0.00 90 MET A N 18
ATOM 28816 C CA . MET A 1 90 ? -8.258 -3.585 -7.734 1.00 0.00 90 MET A CA 18
ATOM 28817 C C . MET A 1 90 ? -7.765 -2.658 -8.848 1.00 0.00 90 MET A C 18
ATOM 28818 O O . MET A 1 90 ? -7.159 -3.114 -9.816 1.00 0.00 90 MET A O 18
ATOM 28832 N N . LYS A 1 91 ? -8.044 -1.375 -8.673 1.00 0.00 91 LYS A N 18
ATOM 28833 C CA . LYS A 1 91 ? -7.637 -0.381 -9.651 1.00 0.00 91 LYS A CA 18
ATOM 28834 C C . LYS A 1 91 ? -6.555 0.513 -9.043 1.00 0.00 91 LYS A C 18
ATOM 28835 O O . LYS A 1 91 ? -6.665 0.932 -7.891 1.00 0.00 91 LYS A O 18
ATOM 28854 N N . VAL A 1 92 ? -5.534 0.780 -9.844 1.00 0.00 92 VAL A N 18
ATOM 28855 C CA . VAL A 1 92 ? -4.432 1.616 -9.399 1.00 0.00 92 VAL A CA 18
ATOM 28856 C C . VAL A 1 92 ? -4.027 2.563 -10.531 1.00 0.00 92 VAL A C 18
ATOM 28857 O O . VAL A 1 92 ? -4.010 2.171 -11.696 1.00 0.00 92 VAL A O 18
ATOM 28870 N N . VAL A 1 93 ? -3.710 3.791 -10.147 1.00 0.00 93 VAL A N 18
ATOM 28871 C CA . VAL A 1 93 ? -3.306 4.796 -11.115 1.00 0.00 93 VAL A CA 18
ATOM 28872 C C . VAL A 1 93 ? -1.875 5.243 -10.812 1.00 0.00 93 VAL A C 18
ATOM 28873 O O . VAL A 1 93 ? -1.485 5.345 -9.650 1.00 0.00 93 VAL A O 18
ATOM 28886 N N . SER A 1 94 ? -1.130 5.499 -11.878 1.00 0.00 94 SER A N 18
ATOM 28887 C CA . SER A 1 94 ? 0.250 5.933 -11.741 1.00 0.00 94 SER A CA 18
ATOM 28888 C C . SER A 1 94 ? 0.305 7.451 -11.556 1.00 0.00 94 SER A C 18
ATOM 28889 O O . SER A 1 94 ? -0.403 8.189 -12.240 1.00 0.00 94 SER A O 18
ATOM 28897 N N . LEU A 1 95 ? 1.153 7.872 -10.629 1.00 0.00 95 LEU A N 18
ATOM 28898 C CA . LEU A 1 95 ? 1.309 9.288 -10.346 1.00 0.00 95 LEU A CA 18
ATOM 28899 C C . LEU A 1 95 ? 2.082 9.950 -11.489 1.00 0.00 95 LEU A C 18
ATOM 28900 O O . LEU A 1 95 ? 3.297 9.789 -11.596 1.00 0.00 95 LEU A O 18
ATOM 28916 N N . LEU A 1 96 ? 1.346 10.680 -12.314 1.00 0.00 96 LEU A N 18
ATOM 28917 C CA . LEU A 1 96 ? 1.947 11.366 -13.445 1.00 0.00 96 LEU A CA 18
ATOM 28918 C C . LEU A 1 96 ? 2.696 12.604 -12.946 1.00 0.00 96 LEU A C 18
ATOM 28919 O O . LEU A 1 96 ? 2.936 12.747 -11.748 1.00 0.00 96 LEU A O 18
ATOM 28935 N N . ASP A 1 97 ? 3.043 13.467 -13.889 1.00 0.00 97 ASP A N 18
ATOM 28936 C CA . ASP A 1 97 ? 3.759 14.687 -13.560 1.00 0.00 97 ASP A CA 18
ATOM 28937 C C . ASP A 1 97 ? 3.954 15.517 -14.830 1.00 0.00 97 ASP A C 18
ATOM 28938 O O . ASP A 1 97 ? 3.998 14.972 -15.932 1.00 0.00 97 ASP A O 18
ATOM 28947 N N . SER A 1 98 ? 4.066 16.823 -14.635 1.00 0.00 98 SER A N 18
ATOM 28948 C CA . SER A 1 98 ? 4.256 17.733 -15.751 1.00 0.00 98 SER A CA 18
ATOM 28949 C C . SER A 1 98 ? 5.335 17.191 -16.691 1.00 0.00 98 SER A C 18
ATOM 28950 O O . SER A 1 98 ? 6.068 16.271 -16.334 1.00 0.00 98 SER A O 18
ATOM 28958 N N . THR A 1 99 ? 5.397 17.786 -17.873 1.00 0.00 99 THR A N 18
ATOM 28959 C CA . THR A 1 99 ? 6.374 17.374 -18.867 1.00 0.00 99 THR A CA 18
ATOM 28960 C C . THR A 1 99 ? 7.484 18.420 -18.989 1.00 0.00 99 THR A C 18
ATOM 28961 O O . THR A 1 99 ? 7.228 19.559 -19.377 1.00 0.00 99 THR A O 18
ATOM 28972 N N . SER A 1 100 ? 8.693 17.996 -18.651 1.00 0.00 100 SER A N 18
ATOM 28973 C CA . SER A 1 100 ? 9.843 18.882 -18.718 1.00 0.00 100 SER A CA 18
ATOM 28974 C C . SER A 1 100 ? 11.071 18.109 -19.202 1.00 0.00 100 SER A C 18
ATOM 28975 O O . SER A 1 100 ? 11.328 16.996 -18.747 1.00 0.00 100 SER A O 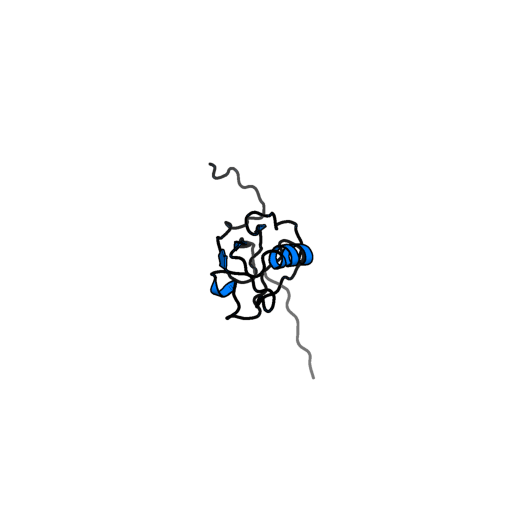18
ATOM 28983 N N . SER A 1 101 ? 11.798 18.731 -20.119 1.00 0.00 101 SER A N 18
ATOM 28984 C CA . SER A 1 101 ? 12.993 18.116 -20.671 1.00 0.00 101 SER A CA 18
ATOM 28985 C C . SER A 1 101 ? 14.076 19.175 -20.884 1.00 0.00 101 SER A C 18
ATOM 28986 O O . SER A 1 101 ? 13.879 20.126 -21.640 1.00 0.00 101 SER A O 18
ATOM 28994 N N . MET A 1 102 ? 15.196 18.975 -20.206 1.00 0.00 102 MET A N 18
ATOM 28995 C CA . MET A 1 102 ? 16.311 19.902 -20.312 1.00 0.00 102 MET A CA 18
ATOM 28996 C C . MET A 1 102 ? 17.641 19.192 -20.052 1.00 0.00 102 MET A C 18
ATOM 28997 O O . MET A 1 102 ? 17.662 18.082 -19.522 1.00 0.00 102 MET A O 18
ATOM 29011 N N . HIS A 1 103 ? 18.717 19.861 -20.436 1.00 0.00 103 HIS A N 18
ATOM 29012 C CA . HIS A 1 103 ? 20.048 19.308 -20.250 1.00 0.00 103 HIS A CA 18
ATOM 29013 C C . HIS A 1 103 ? 21.096 20.335 -20.685 1.00 0.00 103 HIS A C 18
ATOM 29014 O O . HIS A 1 103 ? 20.961 20.958 -21.737 1.00 0.00 103 HIS A O 18
ATOM 29028 N N . ASN A 1 104 ? 22.116 20.480 -19.853 1.00 0.00 104 ASN A N 18
ATOM 29029 C CA . ASN A 1 104 ? 23.187 21.421 -20.138 1.00 0.00 104 ASN A CA 18
ATOM 29030 C C . ASN A 1 104 ? 24.526 20.681 -20.131 1.00 0.00 104 ASN A C 18
ATOM 29031 O O . ASN A 1 104 ? 24.690 19.694 -19.415 1.00 0.00 104 ASN A O 18
ATOM 29042 N N . LYS A 1 105 ? 25.448 21.185 -20.937 1.00 0.00 105 LYS A N 18
ATOM 29043 C CA . LYS A 1 105 ? 26.768 20.584 -21.033 1.00 0.00 105 LYS A CA 18
ATOM 29044 C C . LYS A 1 105 ? 27.778 21.648 -21.467 1.00 0.00 105 LYS A C 18
ATOM 29045 O O . LYS A 1 105 ? 27.451 22.535 -22.255 1.00 0.00 105 LYS A O 18
ATOM 29064 N N . SER A 1 106 ? 28.985 21.525 -20.935 1.00 0.00 106 SER A N 18
ATOM 29065 C CA . SER A 1 106 ? 30.044 22.465 -21.257 1.00 0.00 106 SER A CA 18
ATOM 29066 C C . SER A 1 106 ? 31.409 21.829 -20.985 1.00 0.00 106 SER A C 18
ATOM 29067 O O . SER A 1 106 ? 31.538 20.981 -20.104 1.00 0.00 106 SER A O 18
ATOM 29075 N N . GLY A 1 107 ? 32.393 22.263 -21.759 1.00 0.00 107 GLY A N 18
ATOM 29076 C CA . GLY A 1 107 ? 33.743 21.746 -21.612 1.00 0.00 107 GLY A CA 18
ATOM 29077 C C . GLY A 1 107 ? 34.776 22.767 -22.093 1.00 0.00 107 GLY A C 18
ATOM 29078 O O . GLY A 1 107 ? 35.053 22.861 -23.288 1.00 0.00 107 GLY A O 18
ATOM 29082 N N . PRO A 1 108 ? 35.333 23.527 -21.112 1.00 0.00 108 PRO A N 18
ATOM 29083 C CA . PRO A 1 108 ? 36.330 24.538 -21.424 1.00 0.00 108 PRO A CA 18
ATOM 29084 C C . PRO A 1 108 ? 37.682 23.896 -21.741 1.00 0.00 108 PRO A C 18
ATOM 29085 O O . PRO A 1 108 ? 37.813 22.673 -21.718 1.00 0.00 108 PRO A O 18
ATOM 29096 N N . SER A 1 109 ? 38.653 24.749 -22.031 1.00 0.00 109 SER A N 18
ATOM 29097 C CA . SER A 1 109 ? 39.990 24.280 -22.353 1.00 0.00 109 SER A CA 18
ATOM 29098 C C . SER A 1 109 ? 40.975 25.451 -22.328 1.00 0.00 109 SER A C 18
ATOM 29099 O O . SER A 1 109 ? 40.566 26.609 -22.268 1.00 0.00 109 SER A O 18
ATOM 29107 N N . SER A 1 110 ? 42.254 25.108 -22.376 1.00 0.00 110 SER A N 18
ATOM 29108 C CA . SER A 1 110 ? 43.300 26.116 -22.360 1.00 0.00 110 SER A CA 18
ATOM 29109 C C . SER A 1 110 ? 43.205 26.948 -21.080 1.00 0.00 110 SER A C 18
ATOM 29110 O O . SER A 1 110 ? 42.135 27.055 -20.483 1.00 0.00 110 SER A O 18
ATOM 29118 N N . GLY A 1 111 ? 44.339 27.518 -20.697 1.00 0.00 111 GLY A N 18
ATOM 29119 C CA . GLY A 1 111 ? 44.397 28.338 -19.499 1.00 0.00 111 GLY A CA 18
ATOM 29120 C C . GLY A 1 111 ? 45.722 29.099 -19.419 1.00 0.00 111 GLY A C 18
ATOM 29121 O O . GLY A 1 111 ? 46.150 29.495 -18.336 1.00 0.00 111 GLY A O 18
ATOM 29125 N N . GLY A 1 1 ? 14.822 8.401 -24.679 1.00 0.00 1 GLY A N 19
ATOM 29126 C CA . GLY A 1 1 ? 14.780 9.755 -25.204 1.00 0.00 1 GLY A CA 19
ATOM 29127 C C . GLY A 1 1 ? 14.271 10.737 -24.147 1.00 0.00 1 GLY A C 19
ATOM 29128 O O . GLY A 1 1 ? 13.601 10.339 -23.195 1.00 0.00 1 GLY A O 19
ATOM 29132 N N . SER A 1 2 ? 14.609 12.002 -24.349 1.00 0.00 2 SER A N 19
ATOM 29133 C CA . SER A 1 2 ? 14.195 13.045 -23.425 1.00 0.00 2 SER A CA 19
ATOM 29134 C C . SER A 1 2 ? 13.122 13.922 -24.073 1.00 0.00 2 SER A C 19
ATOM 29135 O O . SER A 1 2 ? 13.349 14.507 -25.131 1.00 0.00 2 SER A O 19
ATOM 29143 N N . SER A 1 3 ? 11.976 13.987 -23.410 1.00 0.00 3 SER A N 19
ATOM 29144 C CA . SER A 1 3 ? 10.868 14.783 -23.909 1.00 0.00 3 SER A CA 19
ATOM 29145 C C . SER A 1 3 ? 10.117 15.424 -22.740 1.00 0.00 3 SER A C 19
ATOM 29146 O O . SER A 1 3 ? 10.118 14.892 -21.631 1.00 0.00 3 SER A O 19
ATOM 29154 N N . GLY A 1 4 ? 9.495 16.558 -23.028 1.00 0.00 4 GLY A N 19
ATOM 29155 C CA . GLY A 1 4 ? 8.742 17.277 -22.015 1.00 0.00 4 GLY A CA 19
ATOM 29156 C C . GLY A 1 4 ? 7.240 17.220 -22.304 1.00 0.00 4 GLY A C 19
ATOM 29157 O O . GLY A 1 4 ? 6.772 16.321 -23.001 1.00 0.00 4 GLY A O 19
ATOM 29161 N N . SER A 1 5 ? 6.527 18.192 -21.754 1.00 0.00 5 SER A N 19
ATOM 29162 C CA . SER A 1 5 ? 5.088 18.264 -21.944 1.00 0.00 5 SER A CA 19
ATOM 29163 C C . SER A 1 5 ? 4.523 19.479 -21.206 1.00 0.00 5 SER A C 19
ATOM 29164 O O . SER A 1 5 ? 4.531 19.521 -19.976 1.00 0.00 5 SER A O 19
ATOM 29172 N N . SER A 1 6 ? 4.045 20.437 -21.986 1.00 0.00 6 SER A N 19
ATOM 29173 C CA . SER A 1 6 ? 3.477 21.649 -21.421 1.00 0.00 6 SER A CA 19
ATOM 29174 C C . SER A 1 6 ? 1.950 21.557 -21.414 1.00 0.00 6 SER A C 19
ATOM 29175 O O . SER A 1 6 ? 1.352 21.032 -22.352 1.00 0.00 6 SER A O 19
ATOM 29183 N N . GLY A 1 7 ? 1.363 22.075 -20.346 1.00 0.00 7 GLY A N 19
ATOM 29184 C CA . GLY A 1 7 ? -0.083 22.058 -20.204 1.00 0.00 7 GLY A CA 19
ATOM 29185 C C . GLY A 1 7 ? -0.542 23.061 -19.145 1.00 0.00 7 GLY A C 19
ATOM 29186 O O . GLY A 1 7 ? 0.188 23.992 -18.808 1.00 0.00 7 GLY A O 19
ATOM 29190 N N . SER A 1 8 ? -1.750 22.838 -18.648 1.00 0.00 8 SER A N 19
ATOM 29191 C CA . SER A 1 8 ? -2.315 23.712 -17.633 1.00 0.00 8 SER A CA 19
ATOM 29192 C C . SER A 1 8 ? -1.734 23.364 -16.261 1.00 0.00 8 SER A C 19
ATOM 29193 O O . SER A 1 8 ? -1.261 22.249 -16.048 1.00 0.00 8 SER A O 19
ATOM 29201 N N . ALA A 1 9 ? -1.790 24.340 -15.367 1.00 0.00 9 ALA A N 19
ATOM 29202 C CA . ALA A 1 9 ? -1.275 24.151 -14.021 1.00 0.00 9 ALA A CA 19
ATOM 29203 C C . ALA A 1 9 ? -2.269 23.316 -13.212 1.00 0.00 9 ALA A C 19
ATOM 29204 O O . ALA A 1 9 ? -3.169 23.860 -12.575 1.00 0.00 9 ALA A O 19
ATOM 29211 N N . SER A 1 10 ? -2.072 22.006 -13.264 1.00 0.00 10 SER A N 19
ATOM 29212 C CA . SER A 1 10 ? -2.940 21.090 -12.543 1.00 0.00 10 SER A CA 19
ATOM 29213 C C . SER A 1 10 ? -2.368 19.672 -12.603 1.00 0.00 10 SER A C 19
ATOM 29214 O O . SER A 1 10 ? -1.709 19.305 -13.574 1.00 0.00 10 SER A O 19
ATOM 29222 N N . LYS A 1 11 ? -2.641 18.914 -11.551 1.00 0.00 11 LYS A N 19
ATOM 29223 C CA . LYS A 1 11 ? -2.163 17.544 -11.472 1.00 0.00 11 LYS A CA 19
ATOM 29224 C C . LYS A 1 11 ? -2.908 16.687 -12.497 1.00 0.00 11 LYS A C 19
ATOM 29225 O O . LYS A 1 11 ? -4.025 17.018 -12.892 1.00 0.00 11 LYS A O 19
ATOM 29244 N N . ARG A 1 12 ? -2.260 15.603 -12.898 1.00 0.00 12 ARG A N 19
ATOM 29245 C CA . ARG A 1 12 ? -2.848 14.697 -13.869 1.00 0.00 12 ARG A CA 19
ATOM 29246 C C . ARG A 1 12 ? -2.582 13.244 -13.468 1.00 0.00 12 ARG A C 19
ATOM 29247 O O . ARG A 1 12 ? -1.433 12.851 -13.273 1.00 0.00 12 ARG A O 19
ATOM 29268 N N . TRP A 1 13 ? -3.663 12.487 -13.358 1.00 0.00 13 TRP A N 19
ATOM 29269 C CA . TRP A 1 13 ? -3.561 11.086 -12.984 1.00 0.00 13 TRP A CA 19
ATOM 29270 C C . TRP A 1 13 ? -3.994 10.243 -14.186 1.00 0.00 13 TRP A C 19
ATOM 29271 O O . TRP A 1 13 ? -5.065 10.463 -14.749 1.00 0.00 13 TRP A O 19
ATOM 29292 N N . SER A 1 14 ? -3.138 9.297 -14.543 1.00 0.00 14 SER A N 19
ATOM 29293 C CA . SER A 1 14 ? -3.418 8.420 -15.667 1.00 0.00 14 SER A CA 19
ATOM 29294 C C . SER A 1 14 ? -4.653 7.567 -15.370 1.00 0.00 14 SER A C 19
ATOM 29295 O O . SER A 1 14 ? -5.264 7.700 -14.311 1.00 0.00 14 SER A O 19
ATOM 29303 N N . PRO A 1 15 ? -4.992 6.686 -16.349 1.00 0.00 15 PRO A N 19
ATOM 29304 C CA . PRO A 1 15 ? -6.143 5.811 -16.204 1.00 0.00 15 PRO A CA 19
ATOM 29305 C C . PRO A 1 15 ? -5.843 4.668 -15.232 1.00 0.00 15 PRO A C 19
ATOM 29306 O O . PRO A 1 15 ? -4.708 4.201 -15.149 1.00 0.00 15 PRO A O 19
ATOM 29317 N N . PRO A 1 16 ? -6.908 4.240 -14.502 1.00 0.00 16 PRO A N 19
ATOM 29318 C CA . PRO A 1 16 ? -6.770 3.160 -13.540 1.00 0.00 16 PRO A CA 19
ATOM 29319 C C . PRO A 1 16 ? -6.664 1.807 -14.245 1.00 0.00 16 PRO A C 19
ATOM 29320 O O . PRO A 1 16 ? -7.338 1.571 -15.247 1.00 0.00 16 PRO A O 19
ATOM 29331 N N . ARG A 1 17 ? -5.815 0.953 -13.694 1.00 0.00 17 ARG A N 19
ATOM 29332 C CA . ARG A 1 17 ? -5.613 -0.371 -14.258 1.00 0.00 17 ARG A CA 19
ATOM 29333 C C . ARG A 1 17 ? -6.564 -1.376 -13.606 1.00 0.00 17 ARG A C 19
ATOM 29334 O O . ARG A 1 17 ? -7.021 -1.166 -12.483 1.00 0.00 17 ARG A O 19
ATOM 29355 N N . GLY A 1 18 ? -6.835 -2.447 -14.338 1.00 0.00 18 GLY A N 19
ATOM 29356 C CA . GLY A 1 18 ? -7.724 -3.486 -13.845 1.00 0.00 18 GLY A CA 19
ATOM 29357 C C . GLY A 1 18 ? -6.935 -4.724 -13.416 1.00 0.00 18 GLY A C 19
ATOM 29358 O O . GLY A 1 18 ? -6.444 -5.475 -14.258 1.00 0.00 18 GLY A O 19
ATOM 29362 N N . ILE A 1 19 ? -6.836 -4.899 -12.106 1.00 0.00 19 ILE A N 19
ATOM 29363 C CA . ILE A 1 19 ? -6.115 -6.034 -11.555 1.00 0.00 19 ILE A CA 19
ATOM 29364 C C . ILE A 1 19 ? -7.115 -7.114 -11.137 1.00 0.00 19 ILE A C 19
ATOM 29365 O O . ILE A 1 19 ? -8.261 -6.811 -10.807 1.00 0.00 19 ILE A O 19
ATOM 29381 N N . HIS A 1 20 ? -6.646 -8.353 -11.167 1.00 0.00 20 HIS A N 19
ATOM 29382 C CA . HIS A 1 20 ? -7.485 -9.480 -10.795 1.00 0.00 20 HIS A CA 19
ATOM 29383 C C . HIS A 1 20 ? -6.662 -10.490 -9.994 1.00 0.00 20 HIS A C 19
ATOM 29384 O O . HIS A 1 20 ? -5.768 -11.138 -10.537 1.00 0.00 20 HIS A O 19
ATOM 29398 N N . PHE A 1 21 ? -6.993 -10.593 -8.715 1.00 0.00 21 PHE A N 19
ATOM 29399 C CA . PHE A 1 21 ? -6.295 -11.513 -7.833 1.00 0.00 21 PHE A CA 19
ATOM 29400 C C . PHE A 1 21 ? -7.183 -11.925 -6.657 1.00 0.00 21 PHE A C 19
ATOM 29401 O O . PHE A 1 21 ? -8.298 -11.426 -6.512 1.00 0.00 21 PHE A O 19
ATOM 29418 N N . THR A 1 22 ? -6.655 -12.830 -5.847 1.00 0.00 22 THR A N 19
ATOM 29419 C CA . THR A 1 22 ? -7.385 -13.314 -4.688 1.00 0.00 22 THR A CA 19
ATOM 29420 C C . THR A 1 22 ? -6.696 -12.866 -3.398 1.00 0.00 22 THR A C 19
ATOM 29421 O O . THR A 1 22 ? -5.519 -13.152 -3.186 1.00 0.00 22 THR A O 19
ATOM 29432 N N . VAL A 1 23 ? -7.460 -12.169 -2.568 1.00 0.00 23 VAL A N 19
ATOM 29433 C CA . VAL A 1 23 ? -6.937 -11.678 -1.304 1.00 0.00 23 VAL A CA 19
ATOM 29434 C C . VAL A 1 23 ? -6.547 -12.866 -0.422 1.00 0.00 23 VAL A C 19
ATOM 29435 O O . VAL A 1 23 ? -7.343 -13.783 -0.222 1.00 0.00 23 VAL A O 19
ATOM 29448 N N . GLU A 1 24 ? -5.323 -12.811 0.081 1.00 0.00 24 GLU A N 19
ATOM 29449 C CA . GLU A 1 24 ? -4.818 -13.872 0.937 1.00 0.00 24 GLU A CA 19
ATOM 29450 C C . GLU A 1 24 ? -5.321 -13.682 2.370 1.00 0.00 24 GLU A C 19
ATOM 29451 O O . GLU A 1 24 ? -5.062 -14.514 3.237 1.00 0.00 24 GLU A O 19
ATOM 29463 N N . GLU A 1 25 ? -6.031 -12.582 2.573 1.00 0.00 25 GLU A N 19
ATOM 29464 C CA . GLU A 1 25 ? -6.572 -12.273 3.886 1.00 0.00 25 GLU A CA 19
ATOM 29465 C C . GLU A 1 25 ? -5.665 -12.837 4.980 1.00 0.00 25 GLU A C 19
ATOM 29466 O O . GLU A 1 25 ? -6.110 -13.617 5.820 1.00 0.00 25 GLU A O 19
ATOM 29478 N N . GLY A 1 26 ? -4.408 -12.420 4.936 1.00 0.00 26 GLY A N 19
ATOM 29479 C CA . GLY A 1 26 ? -3.433 -12.874 5.914 1.00 0.00 26 GLY A CA 19
ATOM 29480 C C . GLY A 1 26 ? -2.239 -13.541 5.229 1.00 0.00 26 GLY A C 19
ATOM 29481 O O . GLY A 1 26 ? -1.791 -14.606 5.651 1.00 0.00 26 GLY A O 19
ATOM 29485 N N . ASP A 1 27 ? -1.756 -12.886 4.183 1.00 0.00 27 ASP A N 19
ATOM 29486 C CA . ASP A 1 27 ? -0.622 -13.402 3.435 1.00 0.00 27 ASP A CA 19
ATOM 29487 C C . ASP A 1 27 ? -0.395 -12.533 2.197 1.00 0.00 27 ASP A C 19
ATOM 29488 O O . ASP A 1 27 ? -0.102 -13.047 1.119 1.00 0.00 27 ASP A O 19
ATOM 29497 N N . LEU A 1 28 ? -0.539 -11.230 2.393 1.00 0.00 28 LEU A N 19
ATOM 29498 C CA . LEU A 1 28 ? -0.353 -10.285 1.306 1.00 0.00 28 LEU A CA 19
ATOM 29499 C C . LEU A 1 28 ? 1.144 -10.046 1.093 1.00 0.00 28 LEU A C 19
ATOM 29500 O O . LEU A 1 28 ? 1.895 -9.898 2.056 1.00 0.00 28 LEU A O 19
ATOM 29516 N N . GLY A 1 29 ? 1.532 -10.016 -0.173 1.00 0.00 29 GLY A N 19
ATOM 29517 C CA . GLY A 1 29 ? 2.925 -9.798 -0.524 1.00 0.00 29 GLY A CA 19
ATOM 29518 C C . GLY A 1 29 ? 3.217 -8.308 -0.708 1.00 0.00 29 GLY A C 19
ATOM 29519 O O . GLY A 1 29 ? 4.022 -7.930 -1.557 1.00 0.00 29 GLY A O 19
ATOM 29523 N N . PHE A 1 30 ? 2.547 -7.502 0.103 1.00 0.00 30 PHE A N 19
ATOM 29524 C CA . PHE A 1 30 ? 2.725 -6.061 0.040 1.00 0.00 30 PHE A CA 19
ATOM 29525 C C . PHE A 1 30 ? 2.035 -5.372 1.219 1.00 0.00 30 PHE A C 19
ATOM 29526 O O . PHE A 1 30 ? 1.322 -6.015 1.988 1.00 0.00 30 PHE A O 19
ATOM 29543 N N . THR A 1 31 ? 2.272 -4.072 1.324 1.00 0.00 31 THR A N 19
ATOM 29544 C CA . THR A 1 31 ? 1.682 -3.289 2.397 1.00 0.00 31 THR A CA 19
ATOM 29545 C C . THR A 1 31 ? 1.153 -1.959 1.856 1.00 0.00 31 THR A C 19
ATOM 29546 O O . THR A 1 31 ? 1.303 -1.662 0.672 1.00 0.00 31 THR A O 19
ATOM 29557 N N . LEU A 1 32 ? 0.545 -1.194 2.751 1.00 0.00 32 LEU A N 19
ATOM 29558 C CA . LEU A 1 32 ? -0.007 0.098 2.379 1.00 0.00 32 LEU A CA 19
ATOM 29559 C C . LEU A 1 32 ? 0.724 1.201 3.147 1.00 0.00 32 LEU A C 19
ATOM 29560 O O . LEU A 1 32 ? 0.897 1.106 4.361 1.00 0.00 32 LEU A O 19
ATOM 29576 N N . ARG A 1 33 ? 1.133 2.222 2.408 1.00 0.00 33 ARG A N 19
ATOM 29577 C CA . ARG A 1 33 ? 1.841 3.341 3.005 1.00 0.00 33 ARG A CA 19
ATOM 29578 C C . ARG A 1 33 ? 1.334 4.662 2.421 1.00 0.00 33 ARG A C 19
ATOM 29579 O O . ARG A 1 33 ? 0.865 4.703 1.285 1.00 0.00 33 ARG A O 19
ATOM 29600 N N . GLY A 1 34 ? 1.445 5.708 3.225 1.00 0.00 34 GLY A N 19
ATOM 29601 C CA . GLY A 1 34 ? 1.004 7.027 2.803 1.00 0.00 34 GLY A CA 19
ATOM 29602 C C . GLY A 1 34 ? -0.444 7.282 3.225 1.00 0.00 34 GLY A C 19
ATOM 29603 O O . GLY A 1 34 ? -1.058 6.446 3.886 1.00 0.00 34 GLY A O 19
ATOM 29607 N N . ASN A 1 35 ? -0.948 8.440 2.826 1.00 0.00 35 ASN A N 19
ATOM 29608 C CA . ASN A 1 35 ? -2.313 8.816 3.155 1.00 0.00 35 ASN A CA 19
ATOM 29609 C C . ASN A 1 35 ? -3.263 8.237 2.105 1.00 0.00 35 ASN A C 19
ATOM 29610 O O . ASN A 1 35 ? -3.811 7.151 2.290 1.00 0.00 35 ASN A O 19
ATOM 29621 N N . THR A 1 36 ? -3.430 8.987 1.026 1.00 0.00 36 THR A N 19
ATOM 29622 C CA . THR A 1 36 ? -4.305 8.562 -0.053 1.00 0.00 36 THR A CA 19
ATOM 29623 C C . THR A 1 36 ? -4.072 9.420 -1.298 1.00 0.00 36 THR A C 19
ATOM 29624 O O . THR A 1 36 ? -3.900 10.634 -1.197 1.00 0.00 36 THR A O 19
ATOM 29635 N N . PRO A 1 37 ? -4.074 8.739 -2.475 1.00 0.00 37 PRO A N 19
ATOM 29636 C CA . PRO A 1 37 ? -4.285 7.301 -2.507 1.00 0.00 37 PRO A CA 19
ATOM 29637 C C . PRO A 1 37 ? -3.037 6.553 -2.036 1.00 0.00 37 PRO A C 19
ATOM 29638 O O . PRO A 1 37 ? -1.926 6.857 -2.469 1.00 0.00 37 PRO A O 19
ATOM 29649 N N . VAL A 1 38 ? -3.261 5.589 -1.154 1.00 0.00 38 VAL A N 19
ATOM 29650 C CA . VAL A 1 38 ? -2.168 4.795 -0.620 1.00 0.00 38 VAL A CA 19
ATOM 29651 C C . VAL A 1 38 ? -1.408 4.139 -1.774 1.00 0.00 38 VAL A C 19
ATOM 29652 O O . VAL A 1 38 ? -1.974 3.904 -2.841 1.00 0.00 38 VAL A O 19
ATOM 29665 N N . GLN A 1 39 ? -0.137 3.861 -1.522 1.00 0.00 39 GLN A N 19
ATOM 29666 C CA . GLN A 1 39 ? 0.706 3.236 -2.526 1.00 0.00 39 GLN A CA 19
ATOM 29667 C C . GLN A 1 39 ? 0.846 1.738 -2.245 1.00 0.00 39 GLN A C 19
ATOM 29668 O O . GLN A 1 39 ? 0.354 1.245 -1.231 1.00 0.00 39 GLN A O 19
ATOM 29682 N N . VAL A 1 40 ? 1.518 1.057 -3.161 1.00 0.00 40 VAL A N 19
ATOM 29683 C CA . VAL A 1 40 ? 1.728 -0.374 -3.025 1.00 0.00 40 VAL A CA 19
ATOM 29684 C C . VAL A 1 40 ? 3.226 -0.654 -2.885 1.00 0.00 40 VAL A C 19
ATOM 29685 O O . VAL A 1 40 ? 3.970 -0.574 -3.862 1.00 0.00 40 VAL A O 19
ATOM 29698 N N . HIS A 1 41 ? 3.624 -0.977 -1.663 1.00 0.00 41 HIS A N 19
ATOM 29699 C CA . HIS A 1 41 ? 5.020 -1.269 -1.383 1.00 0.00 41 HIS A CA 19
ATOM 29700 C C . HIS A 1 41 ? 5.241 -2.783 -1.403 1.00 0.00 41 HIS A C 19
ATOM 29701 O O . HIS A 1 41 ? 5.496 -3.390 -0.365 1.00 0.00 41 HIS A O 19
ATOM 29715 N N . PHE A 1 42 ? 5.135 -3.349 -2.597 1.00 0.00 42 PHE A N 19
ATOM 29716 C CA . PHE A 1 42 ? 5.320 -4.780 -2.766 1.00 0.00 42 PHE A CA 19
ATOM 29717 C C . PHE A 1 42 ? 6.426 -5.302 -1.845 1.00 0.00 42 PHE A C 19
ATOM 29718 O O . PHE A 1 42 ? 7.449 -4.644 -1.664 1.00 0.00 42 PHE A O 19
ATOM 29735 N N . LEU A 1 43 ? 6.181 -6.479 -1.289 1.00 0.00 43 LEU A N 19
ATOM 29736 C CA . LEU A 1 43 ? 7.143 -7.097 -0.392 1.00 0.00 43 LEU A CA 19
ATOM 29737 C C . LEU A 1 43 ? 7.664 -8.390 -1.023 1.00 0.00 43 LEU A C 19
ATOM 29738 O O . LEU A 1 43 ? 8.856 -8.684 -0.949 1.00 0.00 43 LEU A O 19
ATOM 29754 N N . ASP A 1 44 ? 6.745 -9.128 -1.628 1.00 0.00 44 ASP A N 19
ATOM 29755 C CA . ASP A 1 44 ? 7.097 -10.383 -2.271 1.00 0.00 44 ASP A CA 19
ATOM 29756 C C . ASP A 1 44 ? 6.748 -10.304 -3.758 1.00 0.00 44 ASP A C 19
ATOM 29757 O O . ASP A 1 44 ? 5.603 -10.036 -4.118 1.00 0.00 44 ASP A O 19
ATOM 29766 N N . PRO A 1 45 ? 7.784 -10.549 -4.605 1.00 0.00 45 PRO A N 19
ATOM 29767 C CA . PRO A 1 45 ? 7.599 -10.509 -6.045 1.00 0.00 45 PRO A CA 19
ATOM 29768 C C . PRO A 1 45 ? 6.857 -11.753 -6.538 1.00 0.00 45 PRO A C 19
ATOM 29769 O O . PRO A 1 45 ? 6.608 -11.898 -7.734 1.00 0.00 45 PRO A O 19
ATOM 29780 N N . HIS A 1 46 ? 6.524 -12.618 -5.591 1.00 0.00 46 HIS A N 19
ATOM 29781 C CA . HIS A 1 46 ? 5.815 -13.845 -5.914 1.00 0.00 46 HIS A CA 19
ATOM 29782 C C . HIS A 1 46 ? 4.555 -13.951 -5.054 1.00 0.00 46 HIS A C 19
ATOM 29783 O O . HIS A 1 46 ? 4.358 -14.944 -4.355 1.00 0.00 46 HIS A O 19
ATOM 29797 N N . CYS A 1 47 ? 3.734 -12.913 -5.132 1.00 0.00 47 CYS A N 19
ATOM 29798 C CA . CYS A 1 47 ? 2.498 -12.877 -4.370 1.00 0.00 47 CYS A CA 19
ATOM 29799 C C . CYS A 1 47 ? 1.334 -12.711 -5.348 1.00 0.00 47 CYS A C 19
ATOM 29800 O O . CYS A 1 47 ? 1.528 -12.269 -6.480 1.00 0.00 47 CYS A O 19
ATOM 29808 N N . SER A 1 48 ? 0.151 -13.075 -4.878 1.00 0.00 48 SER A N 19
ATOM 29809 C CA . SER A 1 48 ? -1.045 -12.973 -5.697 1.00 0.00 48 SER A CA 19
ATOM 29810 C C . SER A 1 48 ? -1.082 -11.614 -6.401 1.00 0.00 48 SER A C 19
ATOM 29811 O O . SER A 1 48 ? -1.037 -11.545 -7.628 1.00 0.00 48 SER A O 19
ATOM 29819 N N . ALA A 1 49 ? -1.162 -10.567 -5.593 1.00 0.00 49 ALA A N 19
ATOM 29820 C CA . ALA A 1 49 ? -1.206 -9.215 -6.122 1.00 0.00 49 ALA A CA 19
ATOM 29821 C C . ALA A 1 49 ? -0.244 -9.105 -7.307 1.00 0.00 49 ALA A C 19
ATOM 29822 O O . ALA A 1 49 ? -0.672 -8.905 -8.442 1.00 0.00 49 ALA A O 19
ATOM 29829 N N . SER A 1 50 ? 1.038 -9.240 -7.001 1.00 0.00 50 SER A N 19
ATOM 29830 C CA . SER A 1 50 ? 2.065 -9.157 -8.026 1.00 0.00 50 SER A CA 19
ATOM 29831 C C . SER A 1 50 ? 1.728 -10.103 -9.181 1.00 0.00 50 SER A C 19
ATOM 29832 O O . SER A 1 50 ? 1.736 -9.697 -10.342 1.00 0.00 50 SER A O 19
ATOM 29840 N N . LEU A 1 51 ? 1.439 -11.345 -8.822 1.00 0.00 51 LEU A N 19
ATOM 29841 C CA . LEU A 1 51 ? 1.100 -12.351 -9.814 1.00 0.00 51 LEU A CA 19
ATOM 29842 C C . LEU A 1 51 ? -0.100 -11.870 -10.632 1.00 0.00 51 LEU A C 19
ATOM 29843 O O . LEU A 1 51 ? -0.320 -12.335 -11.750 1.00 0.00 51 LEU A O 19
ATOM 29859 N N . ALA A 1 52 ? -0.845 -10.946 -10.043 1.00 0.00 52 ALA A N 19
ATOM 29860 C CA . ALA A 1 52 ? -2.017 -10.397 -10.704 1.00 0.00 52 ALA A CA 19
ATOM 29861 C C . ALA A 1 52 ? -1.575 -9.566 -11.910 1.00 0.00 52 ALA A C 19
ATOM 29862 O O . ALA A 1 52 ? -2.057 -9.773 -13.022 1.00 0.00 52 ALA A O 19
ATOM 29869 N N . GLY A 1 53 ? -0.662 -8.641 -11.648 1.00 0.00 53 GLY A N 19
ATOM 29870 C CA . GLY A 1 53 ? -0.150 -7.777 -12.698 1.00 0.00 53 GLY A CA 19
ATOM 29871 C C . GLY A 1 53 ? -0.062 -6.327 -12.220 1.00 0.00 53 GLY A C 19
ATOM 29872 O O . GLY A 1 53 ? -0.424 -5.405 -12.950 1.00 0.00 53 GLY A O 19
ATOM 29876 N N . ALA A 1 54 ? 0.422 -6.169 -10.997 1.00 0.00 54 ALA A N 19
ATOM 29877 C CA . ALA A 1 54 ? 0.563 -4.846 -10.412 1.00 0.00 54 ALA A CA 19
ATOM 29878 C C . ALA A 1 54 ? 2.001 -4.359 -10.604 1.00 0.00 54 ALA A C 19
ATOM 29879 O O . ALA A 1 54 ? 2.751 -4.925 -11.397 1.00 0.00 54 ALA A O 19
ATOM 29886 N N . LYS A 1 55 ? 2.341 -3.314 -9.864 1.00 0.00 55 LYS A N 19
ATOM 29887 C CA . LYS A 1 55 ? 3.676 -2.745 -9.942 1.00 0.00 55 LYS A CA 19
ATOM 29888 C C . LYS A 1 55 ? 3.909 -1.835 -8.734 1.00 0.00 55 LYS A C 19
ATOM 29889 O O . LYS A 1 55 ? 2.957 -1.335 -8.136 1.00 0.00 55 LYS A O 19
ATOM 29908 N N . GLU A 1 56 ? 5.180 -1.649 -8.410 1.00 0.00 56 GLU A N 19
ATOM 29909 C CA . GLU A 1 56 ? 5.551 -0.809 -7.284 1.00 0.00 56 GLU A CA 19
ATOM 29910 C C . GLU A 1 56 ? 5.223 0.655 -7.584 1.00 0.00 56 GLU A C 19
ATOM 29911 O O . GLU A 1 56 ? 5.733 1.224 -8.548 1.00 0.00 56 GLU A O 19
ATOM 29923 N N . GLY A 1 57 ? 4.374 1.224 -6.741 1.00 0.00 57 GLY A N 19
ATOM 29924 C CA . GLY A 1 57 ? 3.973 2.611 -6.904 1.00 0.00 57 GLY A CA 19
ATOM 29925 C C . GLY A 1 57 ? 2.479 2.716 -7.219 1.00 0.00 57 GLY A C 19
ATOM 29926 O O . GLY A 1 57 ? 1.960 3.812 -7.422 1.00 0.00 57 GLY A O 19
ATOM 29930 N N . ASP A 1 58 ? 1.831 1.561 -7.250 1.00 0.00 58 ASP A N 19
ATOM 29931 C CA . ASP A 1 58 ? 0.407 1.509 -7.537 1.00 0.00 58 ASP A CA 19
ATOM 29932 C C . ASP A 1 58 ? -0.355 2.278 -6.455 1.00 0.00 58 ASP A C 19
ATOM 29933 O O . ASP A 1 58 ? -0.129 2.068 -5.264 1.00 0.00 58 ASP A O 19
ATOM 29942 N N . TYR A 1 59 ? -1.241 3.152 -6.909 1.00 0.00 59 TYR A N 19
ATOM 29943 C CA . TYR A 1 59 ? -2.038 3.952 -5.995 1.00 0.00 59 TYR A CA 19
ATOM 29944 C C . TYR A 1 59 ? -3.476 3.435 -5.923 1.00 0.00 59 TYR A C 19
ATOM 29945 O O . TYR A 1 59 ? -4.301 3.765 -6.773 1.00 0.00 59 TYR A O 19
ATOM 29963 N N . ILE A 1 60 ? -3.731 2.632 -4.901 1.00 0.00 60 ILE A N 19
ATOM 29964 C CA . ILE A 1 60 ? -5.055 2.065 -4.707 1.00 0.00 60 ILE A CA 19
ATOM 29965 C C . ILE A 1 60 ? -6.103 3.174 -4.827 1.00 0.00 60 ILE A C 19
ATOM 29966 O O . ILE A 1 60 ? -6.336 3.919 -3.876 1.00 0.00 60 ILE A O 19
ATOM 29982 N N . VAL A 1 61 ? -6.706 3.249 -6.005 1.00 0.00 61 VAL A N 19
ATOM 29983 C CA . VAL A 1 61 ? -7.722 4.255 -6.262 1.00 0.00 61 VAL A CA 19
ATOM 29984 C C . VAL A 1 61 ? -9.092 3.704 -5.860 1.00 0.00 61 VAL A C 19
ATOM 29985 O O . VAL A 1 61 ? -9.890 4.405 -5.239 1.00 0.00 61 VAL A O 19
ATOM 29998 N N . SER A 1 62 ? -9.323 2.452 -6.230 1.00 0.00 62 SER A N 19
ATOM 29999 C CA . SER A 1 62 ? -10.582 1.799 -5.915 1.00 0.00 62 SER A CA 19
ATOM 30000 C C . SER A 1 62 ? -10.376 0.286 -5.816 1.00 0.00 62 SER A C 19
ATOM 30001 O O . SER A 1 62 ? -9.351 -0.234 -6.254 1.00 0.00 62 SER A O 19
ATOM 30009 N N . ILE A 1 63 ? -11.366 -0.377 -5.236 1.00 0.00 63 ILE A N 19
ATOM 30010 C CA . ILE A 1 63 ? -11.306 -1.819 -5.073 1.00 0.00 63 ILE A CA 19
ATOM 30011 C C . ILE A 1 63 ? -12.706 -2.407 -5.256 1.00 0.00 63 ILE A C 19
ATOM 30012 O O . ILE A 1 63 ? -13.601 -2.150 -4.453 1.00 0.00 63 ILE A O 19
ATOM 30028 N N . GLN A 1 64 ? -12.853 -3.186 -6.318 1.00 0.00 64 GLN A N 19
ATOM 30029 C CA . GLN A 1 64 ? -14.129 -3.813 -6.616 1.00 0.00 64 GLN A CA 19
ATOM 30030 C C . GLN A 1 64 ? -15.133 -2.766 -7.103 1.00 0.00 64 GLN A C 19
ATOM 30031 O O . GLN A 1 64 ? -16.306 -3.075 -7.311 1.00 0.00 64 GLN A O 19
ATOM 30045 N N . GLY A 1 65 ? -14.637 -1.550 -7.271 1.00 0.00 65 GLY A N 19
ATOM 30046 C CA . GLY A 1 65 ? -15.476 -0.456 -7.729 1.00 0.00 65 GLY A CA 19
ATOM 30047 C C . GLY A 1 65 ? -15.791 0.511 -6.586 1.00 0.00 65 GLY A C 19
ATOM 30048 O O . GLY A 1 65 ? -16.667 1.365 -6.713 1.00 0.00 65 GLY A O 19
ATOM 30052 N N . VAL A 1 66 ? -15.058 0.344 -5.494 1.00 0.00 66 VAL A N 19
ATOM 30053 C CA . VAL A 1 66 ? -15.248 1.191 -4.329 1.00 0.00 66 VAL A CA 19
ATOM 30054 C C . VAL A 1 66 ? -14.120 2.222 -4.264 1.00 0.00 66 VAL A C 19
ATOM 30055 O O . VAL A 1 66 ? -12.950 1.880 -4.434 1.00 0.00 66 VAL A O 19
ATOM 30068 N N . ASP A 1 67 ? -14.510 3.465 -4.018 1.00 0.00 67 ASP A N 19
ATOM 30069 C CA . ASP A 1 67 ? -13.546 4.548 -3.929 1.00 0.00 67 ASP A CA 19
ATOM 30070 C C . ASP A 1 67 ? -12.547 4.245 -2.811 1.00 0.00 67 ASP A C 19
ATOM 30071 O O . ASP A 1 67 ? -12.937 4.047 -1.661 1.00 0.00 67 ASP A O 19
ATOM 30080 N N . CYS A 1 68 ? -11.277 4.219 -3.187 1.00 0.00 68 CYS A N 19
ATOM 30081 C CA . CYS A 1 68 ? -10.218 3.944 -2.230 1.00 0.00 68 CYS A CA 19
ATOM 30082 C C . CYS A 1 68 ? -9.178 5.061 -2.329 1.00 0.00 68 CYS A C 19
ATOM 30083 O O . CYS A 1 68 ? -8.135 5.002 -1.681 1.00 0.00 68 CYS A O 19
ATOM 30091 N N . LYS A 1 69 ? -9.499 6.054 -3.146 1.00 0.00 69 LYS A N 19
ATOM 30092 C CA . LYS A 1 69 ? -8.605 7.183 -3.339 1.00 0.00 69 LYS A CA 19
ATOM 30093 C C . LYS A 1 69 ? -8.797 8.181 -2.195 1.00 0.00 69 LYS A C 19
ATOM 30094 O O . LYS A 1 69 ? -8.022 9.126 -2.054 1.00 0.00 69 LYS A O 19
ATOM 30113 N N . TRP A 1 70 ? -9.835 7.937 -1.408 1.00 0.00 70 TRP A N 19
ATOM 30114 C CA . TRP A 1 70 ? -10.139 8.802 -0.281 1.00 0.00 70 TRP A CA 19
ATOM 30115 C C . TRP A 1 70 ? -9.808 8.040 1.003 1.00 0.00 70 TRP A C 19
ATOM 30116 O O . TRP A 1 70 ? -9.366 8.634 1.986 1.00 0.00 70 TRP A O 19
ATOM 30137 N N . LEU A 1 71 ? -10.033 6.735 0.954 1.00 0.00 71 LEU A N 19
ATOM 30138 C CA . LEU A 1 71 ? -9.764 5.885 2.102 1.00 0.00 71 LEU A CA 19
ATOM 30139 C C . LEU A 1 71 ? -8.283 5.987 2.470 1.00 0.00 71 LEU A C 19
ATOM 30140 O O . LEU A 1 71 ? -7.476 6.478 1.682 1.00 0.00 71 LEU A O 19
ATOM 30156 N N . THR A 1 72 ? -7.970 5.515 3.668 1.00 0.00 72 THR A N 19
ATOM 30157 C CA . THR A 1 72 ? -6.600 5.547 4.151 1.00 0.00 72 THR A CA 19
ATOM 30158 C C . THR A 1 72 ? -5.920 4.197 3.915 1.00 0.00 72 THR A C 19
ATOM 30159 O O . THR A 1 72 ? -6.206 3.518 2.930 1.00 0.00 72 THR A O 19
ATOM 30170 N N . VAL A 1 73 ? -5.032 3.849 4.834 1.00 0.00 73 VAL A N 19
ATOM 30171 C CA . VAL A 1 73 ? -4.309 2.593 4.739 1.00 0.00 73 VAL A CA 19
ATOM 30172 C C . VAL A 1 73 ? -5.093 1.501 5.469 1.00 0.00 73 VAL A C 19
ATOM 30173 O O . VAL A 1 73 ? -5.099 0.346 5.044 1.00 0.00 73 VAL A O 19
ATOM 30186 N N . SER A 1 74 ? -5.736 1.904 6.555 1.00 0.00 74 SER A N 19
ATOM 30187 C CA . SER A 1 74 ? -6.522 0.975 7.348 1.00 0.00 74 SER A CA 19
ATOM 30188 C C . SER A 1 74 ? -7.831 0.648 6.627 1.00 0.00 74 SER A C 19
ATOM 30189 O O . SER A 1 74 ? -8.115 -0.515 6.344 1.00 0.00 74 SER A O 19
ATOM 30197 N N . GLU A 1 75 ? -8.594 1.696 6.350 1.00 0.00 75 GLU A N 19
ATOM 30198 C CA . GLU A 1 75 ? -9.867 1.535 5.667 1.00 0.00 75 GLU A CA 19
ATOM 30199 C C . GLU A 1 75 ? -9.727 0.544 4.510 1.00 0.00 75 GLU A C 19
ATOM 30200 O O . GLU A 1 75 ? -10.487 -0.418 4.417 1.00 0.00 75 GLU A O 19
ATOM 30212 N N . VAL A 1 76 ? -8.749 0.813 3.657 1.00 0.00 76 VAL A N 19
ATOM 30213 C CA . VAL A 1 76 ? -8.500 -0.043 2.510 1.00 0.00 76 VAL A CA 19
ATOM 30214 C C . VAL A 1 76 ? -8.205 -1.464 2.994 1.00 0.00 76 VAL A C 19
ATOM 30215 O O . VAL A 1 76 ? -8.889 -2.410 2.605 1.00 0.00 76 VAL A O 19
ATOM 30228 N N . MET A 1 77 ? -7.187 -1.570 3.836 1.00 0.00 77 MET A N 19
ATOM 30229 C CA . MET A 1 77 ? -6.794 -2.859 4.377 1.00 0.00 77 MET A CA 19
ATOM 30230 C C . MET A 1 77 ? -8.021 -3.691 4.758 1.00 0.00 77 MET A C 19
ATOM 30231 O O . MET A 1 77 ? -8.031 -4.908 4.579 1.00 0.00 77 MET A O 19
ATOM 30245 N N . LYS A 1 78 ? -9.026 -3.001 5.278 1.00 0.00 78 LYS A N 19
ATOM 30246 C CA . LYS A 1 78 ? -10.254 -3.661 5.686 1.00 0.00 78 LYS A CA 19
ATOM 30247 C C . LYS A 1 78 ? -11.062 -4.039 4.443 1.00 0.00 78 LYS A C 19
ATOM 30248 O O . LYS A 1 78 ? -11.602 -5.141 4.360 1.00 0.00 78 LYS A O 19
ATOM 30267 N N . LEU A 1 79 ? -11.120 -3.103 3.506 1.00 0.00 79 LEU A N 19
ATOM 30268 C CA . LEU A 1 79 ? -11.853 -3.324 2.271 1.00 0.00 79 LEU A CA 19
ATOM 30269 C C . LEU A 1 79 ? -11.236 -4.508 1.523 1.00 0.00 79 LEU A C 19
ATOM 30270 O O . LEU A 1 79 ? -11.917 -5.180 0.749 1.00 0.00 79 LEU A O 19
ATOM 30286 N N . LEU A 1 80 ? -9.955 -4.726 1.779 1.00 0.00 80 LEU A N 19
ATOM 30287 C CA . LEU A 1 80 ? -9.239 -5.817 1.139 1.00 0.00 80 LEU A CA 19
ATOM 30288 C C . LEU A 1 80 ? -9.470 -7.106 1.930 1.00 0.00 80 LEU A C 19
ATOM 30289 O O . LEU A 1 80 ? -9.741 -8.155 1.348 1.00 0.00 80 LEU A O 19
ATOM 30305 N N . LYS A 1 81 ? -9.352 -6.985 3.244 1.00 0.00 81 LYS A N 19
ATOM 30306 C CA . LYS A 1 81 ? -9.544 -8.128 4.121 1.00 0.00 81 LYS A CA 19
ATOM 30307 C C . LYS A 1 81 ? -10.978 -8.642 3.974 1.00 0.00 81 LYS A C 19
ATOM 30308 O O . LYS A 1 81 ? -11.198 -9.844 3.832 1.00 0.00 81 LYS A O 19
ATOM 30327 N N . SER A 1 82 ? -11.915 -7.707 4.014 1.00 0.00 82 SER A N 19
ATOM 30328 C CA . SER A 1 82 ? -13.321 -8.051 3.888 1.00 0.00 82 SER A CA 19
ATOM 30329 C C . SER A 1 82 ? -13.522 -9.010 2.713 1.00 0.00 82 SER A C 19
ATOM 30330 O O . SER A 1 82 ? -14.413 -9.857 2.743 1.00 0.00 82 SER A O 19
ATOM 30338 N N . PHE A 1 83 ? -12.678 -8.845 1.705 1.00 0.00 83 PHE A N 19
ATOM 30339 C CA . PHE A 1 83 ? -12.751 -9.686 0.522 1.00 0.00 83 PHE A CA 19
ATOM 30340 C C . PHE A 1 83 ? -11.698 -10.794 0.571 1.00 0.00 83 PHE A C 19
ATOM 30341 O O . PHE A 1 83 ? -11.070 -11.105 -0.440 1.00 0.00 83 PHE A O 19
ATOM 30358 N N . GLY A 1 84 ? -11.537 -11.361 1.758 1.00 0.00 84 GLY A N 19
ATOM 30359 C CA . GLY A 1 84 ? -10.570 -12.429 1.952 1.00 0.00 84 GLY A CA 19
ATOM 30360 C C . GLY A 1 84 ? -10.928 -13.653 1.106 1.00 0.00 84 GLY A C 19
ATOM 30361 O O . GLY A 1 84 ? -11.985 -14.253 1.293 1.00 0.00 84 GLY A O 19
ATOM 30365 N N . GLY A 1 85 ? -10.027 -13.986 0.194 1.00 0.00 85 GLY A N 19
ATOM 30366 C CA . GLY A 1 85 ? -10.234 -15.127 -0.681 1.00 0.00 85 GLY A CA 19
ATOM 30367 C C . GLY A 1 85 ? -11.593 -15.043 -1.379 1.00 0.00 85 GLY A C 19
ATOM 30368 O O . GLY A 1 85 ? -12.318 -16.034 -1.454 1.00 0.00 85 GLY A O 19
ATOM 30372 N N . GLU A 1 86 ? -11.896 -13.852 -1.873 1.00 0.00 86 GLU A N 19
ATOM 30373 C CA . GLU A 1 86 ? -13.155 -13.626 -2.562 1.00 0.00 86 GLU A CA 19
ATOM 30374 C C . GLU A 1 86 ? -12.898 -13.109 -3.979 1.00 0.00 86 GLU A C 19
ATOM 30375 O O . GLU A 1 86 ? -13.834 -12.930 -4.757 1.00 0.00 86 GLU A O 19
ATOM 30387 N N . GLU A 1 87 ? -11.626 -12.885 -4.272 1.00 0.00 87 GLU A N 19
ATOM 30388 C CA . GLU A 1 87 ? -11.234 -12.392 -5.582 1.00 0.00 87 GLU A CA 19
ATOM 30389 C C . GLU A 1 87 ? -11.920 -11.056 -5.873 1.00 0.00 87 GLU A C 19
ATOM 30390 O O . GLU A 1 87 ? -13.145 -10.989 -5.961 1.00 0.00 87 GLU A O 19
ATOM 30402 N N . VAL A 1 88 ? -11.100 -10.025 -6.015 1.00 0.00 88 VAL A N 19
ATOM 30403 C CA . VAL A 1 88 ? -11.613 -8.694 -6.295 1.00 0.00 88 VAL A CA 19
ATOM 30404 C C . VAL A 1 88 ? -10.765 -8.047 -7.392 1.00 0.00 88 VAL A C 19
ATOM 30405 O O . VAL A 1 88 ? -9.804 -8.644 -7.872 1.00 0.00 88 VAL A O 19
ATOM 30418 N N . GLU A 1 89 ? -11.153 -6.833 -7.755 1.00 0.00 89 GLU A N 19
ATOM 30419 C CA . GLU A 1 89 ? -10.441 -6.098 -8.787 1.00 0.00 89 GLU A CA 19
ATOM 30420 C C . GLU A 1 89 ? -9.931 -4.766 -8.232 1.00 0.00 89 GLU A C 19
ATOM 30421 O O . GLU A 1 89 ? -10.712 -3.844 -8.005 1.00 0.00 89 GLU A O 19
ATOM 30433 N N . MET A 1 90 ? -8.622 -4.708 -8.031 1.00 0.00 90 MET A N 19
ATOM 30434 C CA . MET A 1 90 ? -7.999 -3.505 -7.508 1.00 0.00 90 MET A CA 19
ATOM 30435 C C . MET A 1 90 ? -7.550 -2.582 -8.643 1.00 0.00 90 MET A C 19
ATOM 30436 O O . MET A 1 90 ? -6.897 -3.024 -9.586 1.00 0.00 90 MET A O 19
ATOM 30450 N N . LYS A 1 91 ? -7.919 -1.316 -8.514 1.00 0.00 91 LYS A N 19
ATOM 30451 C CA . LYS A 1 91 ? -7.563 -0.326 -9.517 1.00 0.00 91 LYS A CA 19
ATOM 30452 C C . LYS A 1 91 ? -6.512 0.623 -8.940 1.00 0.00 91 LYS A C 19
ATOM 30453 O O . LYS A 1 91 ? -6.636 1.074 -7.802 1.00 0.00 91 LYS A O 19
ATOM 30472 N N . VAL A 1 92 ? -5.501 0.899 -9.751 1.00 0.00 92 VAL A N 19
ATOM 30473 C CA . VAL A 1 92 ? -4.429 1.787 -9.335 1.00 0.00 92 VAL A CA 19
ATOM 30474 C C . VAL A 1 92 ? -4.061 2.714 -10.495 1.00 0.00 92 VAL A C 19
ATOM 30475 O O . VAL A 1 92 ? -4.090 2.305 -11.655 1.00 0.00 92 VAL A O 19
ATOM 30488 N N . VAL A 1 93 ? -3.724 3.946 -10.142 1.00 0.00 93 VAL A N 19
ATOM 30489 C CA . VAL A 1 93 ? -3.351 4.934 -11.140 1.00 0.00 93 VAL A CA 19
ATOM 30490 C C . VAL A 1 93 ? -1.934 5.435 -10.851 1.00 0.00 93 VAL A C 19
ATOM 30491 O O . VAL A 1 93 ? -1.564 5.627 -9.694 1.00 0.00 93 VAL A O 19
ATOM 30504 N N . SER A 1 94 ? -1.180 5.631 -11.923 1.00 0.00 94 SER A N 19
ATOM 30505 C CA . SER A 1 94 ? 0.188 6.105 -11.799 1.00 0.00 94 SER A CA 19
ATOM 30506 C C . SER A 1 94 ? 0.206 7.633 -11.710 1.00 0.00 94 SER A C 19
ATOM 30507 O O . SER A 1 94 ? -0.482 8.311 -12.471 1.00 0.00 94 SER A O 19
ATOM 30515 N N . LEU A 1 95 ? 1.001 8.129 -10.773 1.00 0.00 95 LEU A N 19
ATOM 30516 C CA . LEU A 1 95 ? 1.118 9.564 -10.574 1.00 0.00 95 LEU A CA 19
ATOM 30517 C C . LEU A 1 95 ? 1.930 10.169 -11.721 1.00 0.00 95 LEU A C 19
ATOM 30518 O O . LEU A 1 95 ? 3.126 9.907 -11.846 1.00 0.00 95 LEU A O 19
ATOM 30534 N N . LEU A 1 96 ? 1.249 10.966 -12.530 1.00 0.00 96 LEU A N 19
ATOM 30535 C CA . LEU A 1 96 ? 1.892 11.611 -13.663 1.00 0.00 96 LEU A CA 19
ATOM 30536 C C . LEU A 1 96 ? 2.406 12.987 -13.236 1.00 0.00 96 LEU A C 19
ATOM 30537 O O . LEU A 1 96 ? 2.820 13.786 -14.075 1.00 0.00 96 LEU A O 19
ATOM 30553 N N . ASP A 1 97 ? 2.364 13.222 -11.933 1.00 0.00 97 ASP A N 19
ATOM 30554 C CA . ASP A 1 97 ? 2.820 14.488 -11.385 1.00 0.00 97 ASP A CA 19
ATOM 30555 C C . ASP A 1 97 ? 4.182 14.288 -10.717 1.00 0.00 97 ASP A C 19
ATOM 30556 O O . ASP A 1 97 ? 4.560 13.163 -10.395 1.00 0.00 97 ASP A O 19
ATOM 30565 N N . SER A 1 98 ? 4.881 15.397 -10.528 1.00 0.00 98 SER A N 19
ATOM 30566 C CA . SER A 1 98 ? 6.193 15.358 -9.904 1.00 0.00 98 SER A CA 19
ATOM 30567 C C . SER A 1 98 ? 6.369 16.566 -8.981 1.00 0.00 98 SER A C 19
ATOM 30568 O O . SER A 1 98 ? 6.580 16.408 -7.780 1.00 0.00 98 SER A O 19
ATOM 30576 N N . THR A 1 99 ? 6.277 17.745 -9.579 1.00 0.00 99 THR A N 19
ATOM 30577 C CA . THR A 1 99 ? 6.424 18.979 -8.826 1.00 0.00 99 THR A CA 19
ATOM 30578 C C . THR A 1 99 ? 7.651 18.905 -7.914 1.00 0.00 99 THR A C 19
ATOM 30579 O O . THR A 1 99 ? 7.578 18.363 -6.812 1.00 0.00 99 THR A O 19
ATOM 30590 N N . SER A 1 100 ? 8.749 19.457 -8.408 1.00 0.00 100 SER A N 19
ATOM 30591 C CA . SER A 1 100 ? 9.990 19.460 -7.652 1.00 0.00 100 SER A CA 19
ATOM 30592 C C . SER A 1 100 ? 9.989 20.616 -6.649 1.00 0.00 100 SER A C 19
ATOM 30593 O O . SER A 1 100 ? 10.200 20.407 -5.455 1.00 0.00 100 SER A O 19
ATOM 30601 N N . SER A 1 101 ? 9.749 21.810 -7.171 1.00 0.00 101 SER A N 19
ATOM 30602 C CA . SER A 1 101 ? 9.717 22.999 -6.336 1.00 0.00 101 SER A CA 19
ATOM 30603 C C . SER A 1 101 ? 10.969 23.055 -5.459 1.00 0.00 101 SER A C 19
ATOM 30604 O O . SER A 1 101 ? 10.875 23.019 -4.233 1.00 0.00 101 SER A O 19
ATOM 30612 N N . MET A 1 102 ? 12.114 23.144 -6.121 1.00 0.00 102 MET A N 19
ATOM 30613 C CA . MET A 1 102 ? 13.383 23.206 -5.417 1.00 0.00 102 MET A CA 19
ATOM 30614 C C . MET A 1 102 ? 13.848 24.654 -5.252 1.00 0.00 102 MET A C 19
ATOM 30615 O O . MET A 1 102 ? 13.689 25.468 -6.160 1.00 0.00 102 MET A O 19
ATOM 30629 N N . HIS A 1 103 ? 14.414 24.931 -4.087 1.00 0.00 103 HIS A N 19
ATOM 30630 C CA . HIS A 1 103 ? 14.903 26.267 -3.791 1.00 0.00 103 HIS A CA 19
ATOM 30631 C C . HIS A 1 103 ? 16.133 26.565 -4.652 1.00 0.00 103 HIS A C 19
ATOM 30632 O O . HIS A 1 103 ? 16.906 25.663 -4.969 1.00 0.00 103 HIS A O 19
ATOM 30646 N N . ASN A 1 104 ? 16.274 27.835 -5.005 1.00 0.00 104 ASN A N 19
ATOM 30647 C CA . ASN A 1 104 ? 17.396 28.263 -5.823 1.00 0.00 104 ASN A CA 19
ATOM 30648 C C . ASN A 1 104 ? 17.812 29.676 -5.409 1.00 0.00 104 ASN A C 19
ATOM 30649 O O . ASN A 1 104 ? 17.005 30.603 -5.455 1.00 0.00 104 ASN A O 19
ATOM 30660 N N . LYS A 1 105 ? 19.071 29.796 -5.015 1.00 0.00 105 LYS A N 19
ATOM 30661 C CA . LYS A 1 105 ? 19.604 31.081 -4.594 1.00 0.00 105 LYS A CA 19
ATOM 30662 C C . LYS A 1 105 ? 21.022 31.245 -5.146 1.00 0.00 105 LYS A C 19
ATOM 30663 O O . LYS A 1 105 ? 21.635 30.276 -5.590 1.00 0.00 105 LYS A O 19
ATOM 30682 N N . SER A 1 106 ? 21.501 32.480 -5.100 1.00 0.00 106 SER A N 19
ATOM 30683 C CA . SER A 1 106 ? 22.834 32.784 -5.590 1.00 0.00 106 SER A CA 19
ATOM 30684 C C . SER A 1 106 ? 23.755 33.135 -4.419 1.00 0.00 106 SER A C 19
ATOM 30685 O O . SER A 1 106 ? 23.286 33.539 -3.356 1.00 0.00 106 SER A O 19
ATOM 30693 N N . GLY A 1 107 ? 25.048 32.968 -4.654 1.00 0.00 107 GLY A N 19
ATOM 30694 C CA . GLY A 1 107 ? 26.038 33.262 -3.632 1.00 0.00 107 GLY A CA 19
ATOM 30695 C C . GLY A 1 107 ? 25.945 34.722 -3.182 1.00 0.00 107 GLY A C 19
ATOM 30696 O O . GLY A 1 107 ? 25.005 35.428 -3.545 1.00 0.00 107 GLY A O 19
ATOM 30700 N N . PRO A 1 108 ? 26.958 35.141 -2.378 1.00 0.00 108 PRO A N 19
ATOM 30701 C CA . PRO A 1 108 ? 27.000 36.504 -1.875 1.00 0.00 108 PRO A CA 19
ATOM 30702 C C . PRO A 1 108 ? 27.421 37.481 -2.974 1.00 0.00 108 PRO A C 19
ATOM 30703 O O . PRO A 1 108 ? 28.563 37.454 -3.429 1.00 0.00 108 PRO A O 19
ATOM 30714 N N . SER A 1 109 ? 26.475 38.322 -3.368 1.00 0.00 109 SER A N 19
ATOM 30715 C CA . SER A 1 109 ? 26.734 39.307 -4.404 1.00 0.00 109 SER A CA 19
ATOM 30716 C C . SER A 1 109 ? 25.812 40.514 -4.222 1.00 0.00 109 SER A C 19
ATOM 30717 O O . SER A 1 109 ? 24.694 40.528 -4.735 1.00 0.00 109 SER A O 19
ATOM 30725 N N . SER A 1 110 ? 26.314 41.497 -3.490 1.00 0.00 110 SER A N 19
ATOM 30726 C CA . SER A 1 110 ? 25.549 42.705 -3.233 1.00 0.00 110 SER A CA 19
ATOM 30727 C C . SER A 1 110 ? 24.401 42.403 -2.268 1.00 0.00 110 SER A C 19
ATOM 30728 O O . SER A 1 110 ? 24.463 42.761 -1.093 1.00 0.00 110 SER A O 19
ATOM 30736 N N . GLY A 1 111 ? 23.381 41.746 -2.800 1.00 0.00 111 GLY A N 19
ATOM 30737 C CA . GLY A 1 111 ? 22.221 41.392 -2.000 1.00 0.00 111 GLY A CA 19
ATOM 30738 C C . GLY A 1 111 ? 21.054 42.343 -2.274 1.00 0.00 111 GLY A C 19
ATOM 30739 O O . GLY A 1 111 ? 20.426 42.272 -3.330 1.00 0.00 111 GLY A O 19
ATOM 30743 N N . GLY A 1 1 ? -18.432 18.859 -15.138 1.00 0.00 1 GLY A N 20
ATOM 30744 C CA . GLY A 1 1 ? -17.848 19.793 -14.190 1.00 0.00 1 GLY A CA 20
ATOM 30745 C C . GLY A 1 1 ? -18.369 21.212 -14.425 1.00 0.00 1 GLY A C 20
ATOM 30746 O O . GLY A 1 1 ? -19.557 21.406 -14.679 1.00 0.00 1 GLY A O 20
ATOM 30750 N N . SER A 1 2 ? -17.456 22.167 -14.332 1.00 0.00 2 SER A N 20
ATOM 30751 C CA . SER A 1 2 ? -17.808 23.562 -14.532 1.00 0.00 2 SER A CA 20
ATOM 30752 C C . SER A 1 2 ? -16.651 24.304 -15.203 1.00 0.00 2 SER A C 20
ATOM 30753 O O . SER A 1 2 ? -15.892 25.009 -14.538 1.00 0.00 2 SER A O 20
ATOM 30761 N N . SER A 1 3 ? -16.551 24.120 -16.511 1.00 0.00 3 SER A N 20
ATOM 30762 C CA . SER A 1 3 ? -15.498 24.763 -17.279 1.00 0.00 3 SER A CA 20
ATOM 30763 C C . SER A 1 3 ? -14.128 24.345 -16.742 1.00 0.00 3 SER A C 20
ATOM 30764 O O . SER A 1 3 ? -14.021 23.858 -15.617 1.00 0.00 3 SER A O 20
ATOM 30772 N N . GLY A 1 4 ? -13.115 24.550 -17.570 1.00 0.00 4 GLY A N 20
ATOM 30773 C CA . GLY A 1 4 ? -11.756 24.200 -17.192 1.00 0.00 4 GLY A CA 20
ATOM 30774 C C . GLY A 1 4 ? -11.253 25.099 -16.061 1.00 0.00 4 GLY A C 20
ATOM 30775 O O . GLY A 1 4 ? -11.893 26.093 -15.721 1.00 0.00 4 GLY A O 20
ATOM 30779 N N . SER A 1 5 ? -10.111 24.717 -15.508 1.00 0.00 5 SER A N 20
ATOM 30780 C CA . SER A 1 5 ? -9.515 25.475 -14.422 1.00 0.00 5 SER A CA 20
ATOM 30781 C C . SER A 1 5 ? -8.053 25.791 -14.744 1.00 0.00 5 SER A C 20
ATOM 30782 O O . SER A 1 5 ? -7.491 25.243 -15.692 1.00 0.00 5 SER A O 20
ATOM 30790 N N . SER A 1 6 ? -7.479 26.672 -13.939 1.00 0.00 6 SER A N 20
ATOM 30791 C CA . SER A 1 6 ? -6.094 27.067 -14.127 1.00 0.00 6 SER A CA 20
ATOM 30792 C C . SER A 1 6 ? -5.192 25.831 -14.123 1.00 0.00 6 SER A C 20
ATOM 30793 O O . SER A 1 6 ? -5.561 24.791 -13.580 1.00 0.00 6 SER A O 20
ATOM 30801 N N . GLY A 1 7 ? -4.027 25.985 -14.734 1.00 0.00 7 GLY A N 20
ATOM 30802 C CA . GLY A 1 7 ? -3.070 24.894 -14.808 1.00 0.00 7 GLY A CA 20
ATOM 30803 C C . GLY A 1 7 ? -1.922 25.104 -13.818 1.00 0.00 7 GLY A C 20
ATOM 30804 O O . GLY A 1 7 ? -2.030 24.735 -12.650 1.00 0.00 7 GLY A O 20
ATOM 30808 N N . SER A 1 8 ? -0.850 25.696 -14.322 1.00 0.00 8 SER A N 20
ATOM 30809 C CA . SER A 1 8 ? 0.317 25.960 -13.497 1.00 0.00 8 SER A CA 20
ATOM 30810 C C . SER A 1 8 ? 0.816 24.658 -12.866 1.00 0.00 8 SER A C 20
ATOM 30811 O O . SER A 1 8 ? 0.515 24.370 -11.709 1.00 0.00 8 SER A O 20
ATOM 30819 N N . ALA A 1 9 ? 1.570 23.907 -13.654 1.00 0.00 9 ALA A N 20
ATOM 30820 C CA . ALA A 1 9 ? 2.114 22.643 -13.187 1.00 0.00 9 ALA A CA 20
ATOM 30821 C C . ALA A 1 9 ? 1.043 21.896 -12.390 1.00 0.00 9 ALA A C 20
ATOM 30822 O O . ALA A 1 9 ? 1.045 21.927 -11.160 1.00 0.00 9 ALA A O 20
ATOM 30829 N N . SER A 1 10 ? 0.154 21.242 -13.123 1.00 0.00 10 SER A N 20
ATOM 30830 C CA . SER A 1 10 ? -0.921 20.488 -12.500 1.00 0.00 10 SER A CA 20
ATOM 30831 C C . SER A 1 10 ? -0.550 19.005 -12.434 1.00 0.00 10 SER A C 20
ATOM 30832 O O . SER A 1 10 ? -0.074 18.436 -13.416 1.00 0.00 10 SER A O 20
ATOM 30840 N N . LYS A 1 11 ? -0.781 18.421 -11.268 1.00 0.00 11 LYS A N 20
ATOM 30841 C CA . LYS A 1 11 ? -0.478 17.015 -11.061 1.00 0.00 11 LYS A CA 20
ATOM 30842 C C . LYS A 1 11 ? -1.374 16.166 -11.965 1.00 0.00 11 LYS A C 20
ATOM 30843 O O . LYS A 1 11 ? -2.570 16.427 -12.081 1.00 0.00 11 LYS A O 20
ATOM 30862 N N . ARG A 1 12 ? -0.760 15.167 -12.583 1.00 0.00 12 ARG A N 20
ATOM 30863 C CA . ARG A 1 12 ? -1.488 14.278 -13.473 1.00 0.00 12 ARG A CA 20
ATOM 30864 C C . ARG A 1 12 ? -1.309 12.824 -13.033 1.00 0.00 12 ARG A C 20
ATOM 30865 O O . ARG A 1 12 ? -0.248 12.447 -12.539 1.00 0.00 12 ARG A O 20
ATOM 30886 N N . TRP A 1 13 ? -2.364 12.046 -13.228 1.00 0.00 13 TRP A N 20
ATOM 30887 C CA . TRP A 1 13 ? -2.337 10.641 -12.857 1.00 0.00 13 TRP A CA 20
ATOM 30888 C C . TRP A 1 13 ? -2.680 9.818 -14.100 1.00 0.00 13 TRP A C 20
ATOM 30889 O O . TRP A 1 13 ? -3.524 10.218 -14.901 1.00 0.00 13 TRP A O 20
ATOM 30910 N N . SER A 1 14 ? -2.009 8.682 -14.222 1.00 0.00 14 SER A N 20
ATOM 30911 C CA . SER A 1 14 ? -2.233 7.799 -15.354 1.00 0.00 14 SER A CA 20
ATOM 30912 C C . SER A 1 14 ? -3.565 7.064 -15.189 1.00 0.00 14 SER A C 20
ATOM 30913 O O . SER A 1 14 ? -4.254 7.238 -14.185 1.00 0.00 14 SER A O 20
ATOM 30921 N N . PRO A 1 15 ? -3.897 6.239 -16.218 1.00 0.00 15 PRO A N 20
ATOM 30922 C CA . PRO A 1 15 ? -5.135 5.477 -16.197 1.00 0.00 15 PRO A CA 20
ATOM 30923 C C . PRO A 1 15 ? -5.034 4.293 -15.233 1.00 0.00 15 PRO A C 20
ATOM 30924 O O . PRO A 1 15 ? -3.956 3.730 -15.047 1.00 0.00 15 PRO A O 20
ATOM 30935 N N . PRO A 1 16 ? -6.201 3.942 -14.630 1.00 0.00 16 PRO A N 20
ATOM 30936 C CA . PRO A 1 16 ? -6.254 2.835 -13.690 1.00 0.00 16 PRO A CA 20
ATOM 30937 C C . PRO A 1 16 ? -6.187 1.492 -14.420 1.00 0.00 16 PRO A C 20
ATOM 30938 O O . PRO A 1 16 ? -6.658 1.372 -15.550 1.00 0.00 16 PRO A O 20
ATOM 30949 N N . ARG A 1 17 ? -5.598 0.517 -13.745 1.00 0.00 17 ARG A N 20
ATOM 30950 C CA . ARG A 1 17 ? -5.463 -0.813 -14.315 1.00 0.00 17 ARG A CA 20
ATOM 30951 C C . ARG A 1 17 ? -6.326 -1.812 -13.542 1.00 0.00 17 ARG A C 20
ATOM 30952 O O . ARG A 1 17 ? -6.278 -1.860 -12.314 1.00 0.00 17 ARG A O 20
ATOM 30973 N N . GLY A 1 18 ? -7.096 -2.585 -14.294 1.00 0.00 18 GLY A N 20
ATOM 30974 C CA . GLY A 1 18 ? -7.969 -3.580 -13.695 1.00 0.00 18 GLY A CA 20
ATOM 30975 C C . GLY A 1 18 ? -7.189 -4.843 -13.326 1.00 0.00 18 GLY A C 20
ATOM 30976 O O . GLY A 1 18 ? -6.857 -5.648 -14.196 1.00 0.00 18 GLY A O 20
ATOM 30980 N N . ILE A 1 19 ? -6.919 -4.978 -12.036 1.00 0.00 19 ILE A N 20
ATOM 30981 C CA . ILE A 1 19 ? -6.184 -6.130 -11.542 1.00 0.00 19 ILE A CA 20
ATOM 30982 C C . ILE A 1 19 ? -7.173 -7.223 -11.131 1.00 0.00 19 ILE A C 20
ATOM 30983 O O . ILE A 1 19 ? -8.300 -6.928 -10.736 1.00 0.00 19 ILE A O 20
ATOM 30999 N N . HIS A 1 20 ? -6.716 -8.461 -11.238 1.00 0.00 20 HIS A N 20
ATOM 31000 C CA . HIS A 1 20 ? -7.546 -9.599 -10.882 1.00 0.00 20 HIS A CA 20
ATOM 31001 C C . HIS A 1 20 ? -6.731 -10.588 -10.046 1.00 0.00 20 HIS A C 20
ATOM 31002 O O . HIS A 1 20 ? -5.820 -11.236 -10.558 1.00 0.00 20 HIS A O 20
ATOM 31016 N N . PHE A 1 21 ? -7.088 -10.672 -8.773 1.00 0.00 21 PHE A N 20
ATOM 31017 C CA . PHE A 1 21 ? -6.402 -11.571 -7.861 1.00 0.00 21 PHE A CA 20
ATOM 31018 C C . PHE A 1 21 ? -7.290 -11.923 -6.666 1.00 0.00 21 PHE A C 20
ATOM 31019 O O . PHE A 1 21 ? -8.400 -11.408 -6.540 1.00 0.00 21 PHE A O 20
ATOM 31036 N N . THR A 1 22 ? -6.768 -12.798 -5.819 1.00 0.00 22 THR A N 20
ATOM 31037 C CA . THR A 1 22 ? -7.500 -13.226 -4.639 1.00 0.00 22 THR A CA 20
ATOM 31038 C C . THR A 1 22 ? -6.755 -12.807 -3.369 1.00 0.00 22 THR A C 20
ATOM 31039 O O . THR A 1 22 ? -5.715 -13.375 -3.040 1.00 0.00 22 THR A O 20
ATOM 31050 N N . VAL A 1 23 ? -7.318 -11.817 -2.691 1.00 0.00 23 VAL A N 20
ATOM 31051 C CA . VAL A 1 23 ? -6.720 -11.316 -1.465 1.00 0.00 23 VAL A CA 20
ATOM 31052 C C . VAL A 1 23 ? -6.231 -12.495 -0.622 1.00 0.00 23 VAL A C 20
ATOM 31053 O O . VAL A 1 23 ? -6.852 -13.557 -0.615 1.00 0.00 23 VAL A O 20
ATOM 31066 N N . GLU A 1 24 ? -5.124 -12.269 0.069 1.00 0.00 24 GLU A N 20
ATOM 31067 C CA . GLU A 1 24 ? -4.545 -13.299 0.914 1.00 0.00 24 GLU A CA 20
ATOM 31068 C C . GLU A 1 24 ? -4.808 -12.987 2.388 1.00 0.00 24 GLU A C 20
ATOM 31069 O O . GLU A 1 24 ? -4.070 -12.220 3.005 1.00 0.00 24 GLU A O 20
ATOM 31081 N N . GLU A 1 25 ? -5.862 -13.596 2.910 1.00 0.00 25 GLU A N 20
ATOM 31082 C CA . GLU A 1 25 ? -6.231 -13.392 4.301 1.00 0.00 25 GLU A CA 20
ATOM 31083 C C . GLU A 1 25 ? -5.274 -14.151 5.221 1.00 0.00 25 GLU A C 20
ATOM 31084 O O . GLU A 1 25 ? -5.707 -14.939 6.061 1.00 0.00 25 GLU A O 20
ATOM 31096 N N . GLY A 1 26 ? -3.989 -13.888 5.033 1.00 0.00 26 GLY A N 20
ATOM 31097 C CA . GLY A 1 26 ? -2.966 -14.536 5.836 1.00 0.00 26 GLY A CA 20
ATOM 31098 C C . GLY A 1 26 ? -1.576 -13.999 5.490 1.00 0.00 26 GLY A C 20
ATOM 31099 O O . GLY A 1 26 ? -0.733 -13.835 6.371 1.00 0.00 26 GLY A O 20
ATOM 31103 N N . ASP A 1 27 ? -1.379 -13.741 4.206 1.00 0.00 27 ASP A N 20
ATOM 31104 C CA . ASP A 1 27 ? -0.105 -13.226 3.733 1.00 0.00 27 ASP A CA 20
ATOM 31105 C C . ASP A 1 27 ? -0.340 -12.344 2.505 1.00 0.00 27 ASP A C 20
ATOM 31106 O O . ASP A 1 27 ? -0.132 -12.779 1.374 1.00 0.00 27 ASP A O 20
ATOM 31115 N N . LEU A 1 28 ? -0.771 -11.119 2.770 1.00 0.00 28 LEU A N 20
ATOM 31116 C CA . LEU A 1 28 ? -1.037 -10.172 1.701 1.00 0.00 28 LEU A CA 20
ATOM 31117 C C . LEU A 1 28 ? 0.204 -10.048 0.814 1.00 0.00 28 LEU A C 20
ATOM 31118 O O . LEU A 1 28 ? 0.091 -9.946 -0.406 1.00 0.00 28 LEU A O 20
ATOM 31134 N N . GLY A 1 29 ? 1.359 -10.062 1.463 1.00 0.00 29 GLY A N 20
ATOM 31135 C CA . GLY A 1 29 ? 2.620 -9.953 0.748 1.00 0.00 29 GLY A CA 20
ATOM 31136 C C . GLY A 1 29 ? 2.995 -8.488 0.518 1.00 0.00 29 GLY A C 20
ATOM 31137 O O . GLY A 1 29 ? 4.002 -8.195 -0.124 1.00 0.00 29 GLY A O 20
ATOM 31141 N N . PHE A 1 30 ? 2.164 -7.606 1.055 1.00 0.00 30 PHE A N 20
ATOM 31142 C CA . PHE A 1 30 ? 2.396 -6.179 0.916 1.00 0.00 30 PHE A CA 20
ATOM 31143 C C . PHE A 1 30 ? 1.589 -5.389 1.950 1.00 0.00 30 PHE A C 20
ATOM 31144 O O . PHE A 1 30 ? 0.620 -5.901 2.508 1.00 0.00 30 PHE A O 20
ATOM 31161 N N . THR A 1 31 ? 2.020 -4.156 2.173 1.00 0.00 31 THR A N 20
ATOM 31162 C CA . THR A 1 31 ? 1.350 -3.291 3.129 1.00 0.00 31 THR A CA 20
ATOM 31163 C C . THR A 1 31 ? 0.929 -1.982 2.460 1.00 0.00 31 THR A C 20
ATOM 31164 O O . THR A 1 31 ? 1.222 -1.758 1.286 1.00 0.00 31 THR A O 20
ATOM 31175 N N . LEU A 1 32 ? 0.248 -1.150 3.235 1.00 0.00 32 LEU A N 20
ATOM 31176 C CA . LEU A 1 32 ? -0.216 0.131 2.732 1.00 0.00 32 LEU A CA 20
ATOM 31177 C C . LEU A 1 32 ? 0.422 1.257 3.549 1.00 0.00 32 LEU A C 20
ATOM 31178 O O . LEU A 1 32 ? 0.501 1.172 4.773 1.00 0.00 32 LEU A O 20
ATOM 31194 N N . ARG A 1 33 ? 0.862 2.284 2.837 1.00 0.00 33 ARG A N 20
ATOM 31195 C CA . ARG A 1 33 ? 1.492 3.425 3.481 1.00 0.00 33 ARG A CA 20
ATOM 31196 C C . ARG A 1 33 ? 0.433 4.442 3.912 1.00 0.00 33 ARG A C 20
ATOM 31197 O O . ARG A 1 33 ? -0.637 4.523 3.310 1.00 0.00 33 ARG A O 20
ATOM 31218 N N . GLY A 1 34 ? 0.768 5.193 4.951 1.00 0.00 34 GLY A N 20
ATOM 31219 C CA . GLY A 1 34 ? -0.140 6.202 5.469 1.00 0.00 34 GLY A CA 20
ATOM 31220 C C . GLY A 1 34 ? -0.212 7.409 4.532 1.00 0.00 34 GLY A C 20
ATOM 31221 O O . GLY A 1 34 ? 0.767 8.138 4.377 1.00 0.00 34 GLY A O 20
ATOM 31225 N N . ASN A 1 35 ? -1.380 7.583 3.931 1.00 0.00 35 ASN A N 20
ATOM 31226 C CA . ASN A 1 35 ? -1.591 8.690 3.014 1.00 0.00 35 ASN A CA 20
ATOM 31227 C C . ASN A 1 35 ? -2.680 8.311 2.007 1.00 0.00 35 ASN A C 20
ATOM 31228 O O . ASN A 1 35 ? -3.273 7.238 2.103 1.00 0.00 35 ASN A O 20
ATOM 31239 N N . THR A 1 36 ? -2.909 9.214 1.065 1.00 0.00 36 THR A N 20
ATOM 31240 C CA . THR A 1 36 ? -3.916 8.988 0.041 1.00 0.00 36 THR A CA 20
ATOM 31241 C C . THR A 1 36 ? -3.571 9.769 -1.228 1.00 0.00 36 THR A C 20
ATOM 31242 O O . THR A 1 36 ? -3.244 10.953 -1.163 1.00 0.00 36 THR A O 20
ATOM 31253 N N . PRO A 1 37 ? -3.659 9.056 -2.383 1.00 0.00 37 PRO A N 20
ATOM 31254 C CA . PRO A 1 37 ? -4.054 7.658 -2.372 1.00 0.00 37 PRO A CA 20
ATOM 31255 C C . PRO A 1 37 ? -2.914 6.770 -1.870 1.00 0.00 37 PRO A C 20
ATOM 31256 O O . PRO A 1 37 ? -1.782 6.884 -2.337 1.00 0.00 37 PRO A O 20
ATOM 31267 N N . VAL A 1 38 ? -3.252 5.906 -0.925 1.00 0.00 38 VAL A N 20
ATOM 31268 C CA . VAL A 1 38 ? -2.271 4.998 -0.354 1.00 0.00 38 VAL A CA 20
ATOM 31269 C C . VAL A 1 38 ? -1.472 4.342 -1.483 1.00 0.00 38 VAL A C 20
ATOM 31270 O O . VAL A 1 38 ? -1.918 4.316 -2.629 1.00 0.00 38 VAL A O 20
ATOM 31283 N N . GLN A 1 39 ? -0.306 3.830 -1.119 1.00 0.00 39 GLN A N 20
ATOM 31284 C CA . GLN A 1 39 ? 0.559 3.176 -2.086 1.00 0.00 39 GLN A CA 20
ATOM 31285 C C . GLN A 1 39 ? 0.745 1.702 -1.721 1.00 0.00 39 GLN A C 20
ATOM 31286 O O . GLN A 1 39 ? 0.451 1.295 -0.597 1.00 0.00 39 GLN A O 20
ATOM 31300 N N . VAL A 1 40 ? 1.231 0.942 -2.690 1.00 0.00 40 VAL A N 20
ATOM 31301 C CA . VAL A 1 40 ? 1.460 -0.478 -2.485 1.00 0.00 40 VAL A CA 20
ATOM 31302 C C . VAL A 1 40 ? 2.950 -0.719 -2.231 1.00 0.00 40 VAL A C 20
ATOM 31303 O O . VAL A 1 40 ? 3.782 -0.443 -3.094 1.00 0.00 40 VAL A O 20
ATOM 31316 N N . HIS A 1 41 ? 3.240 -1.232 -1.045 1.00 0.00 41 HIS A N 20
ATOM 31317 C CA . HIS A 1 41 ? 4.615 -1.513 -0.667 1.00 0.00 41 HIS A CA 20
ATOM 31318 C C . HIS A 1 41 ? 4.875 -3.018 -0.760 1.00 0.00 41 HIS A C 20
ATOM 31319 O O . HIS A 1 41 ? 5.152 -3.667 0.248 1.00 0.00 41 HIS A O 20
ATOM 31333 N N . PHE A 1 42 ? 4.777 -3.529 -1.978 1.00 0.00 42 PHE A N 20
ATOM 31334 C CA . PHE A 1 42 ? 4.998 -4.945 -2.216 1.00 0.00 42 PHE A CA 20
ATOM 31335 C C . PHE A 1 42 ? 6.162 -5.468 -1.371 1.00 0.00 42 PHE A C 20
ATOM 31336 O O . PHE A 1 42 ? 7.222 -4.846 -1.317 1.00 0.00 42 PHE A O 20
ATOM 31353 N N . LEU A 1 43 ? 5.925 -6.604 -0.733 1.00 0.00 43 LEU A N 20
ATOM 31354 C CA . LEU A 1 43 ? 6.940 -7.217 0.107 1.00 0.00 43 LEU A CA 20
ATOM 31355 C C . LEU A 1 43 ? 7.423 -8.513 -0.548 1.00 0.00 43 LEU A C 20
ATOM 31356 O O . LEU A 1 43 ? 8.599 -8.859 -0.454 1.00 0.00 43 LEU A O 20
ATOM 31372 N N . ASP A 1 44 ? 6.490 -9.194 -1.197 1.00 0.00 44 ASP A N 20
ATOM 31373 C CA . ASP A 1 44 ? 6.805 -10.444 -1.867 1.00 0.00 44 ASP A CA 20
ATOM 31374 C C . ASP A 1 44 ? 6.353 -10.363 -3.327 1.00 0.00 44 ASP A C 20
ATOM 31375 O O . ASP A 1 44 ? 5.181 -10.114 -3.605 1.00 0.00 44 ASP A O 20
ATOM 31384 N N . PRO A 1 45 ? 7.332 -10.583 -4.245 1.00 0.00 45 PRO A N 20
ATOM 31385 C CA . PRO A 1 45 ? 7.047 -10.538 -5.669 1.00 0.00 45 PRO A CA 20
ATOM 31386 C C . PRO A 1 45 ? 6.296 -11.793 -6.118 1.00 0.00 45 PRO A C 20
ATOM 31387 O O . PRO A 1 45 ? 5.983 -11.945 -7.298 1.00 0.00 45 PRO A O 20
ATOM 31398 N N . HIS A 1 46 ? 6.028 -12.660 -5.153 1.00 0.00 46 HIS A N 20
ATOM 31399 C CA . HIS A 1 46 ? 5.319 -13.897 -5.434 1.00 0.00 46 HIS A CA 20
ATOM 31400 C C . HIS A 1 46 ? 4.196 -14.089 -4.413 1.00 0.00 46 HIS A C 20
ATOM 31401 O O . HIS A 1 46 ? 3.960 -15.202 -3.945 1.00 0.00 46 HIS A O 20
ATOM 31415 N N . CYS A 1 47 ? 3.533 -12.986 -4.096 1.00 0.00 47 CYS A N 20
ATOM 31416 C CA . CYS A 1 47 ? 2.440 -13.018 -3.139 1.00 0.00 47 CYS A CA 20
ATOM 31417 C C . CYS A 1 47 ? 1.140 -13.280 -3.903 1.00 0.00 47 CYS A C 20
ATOM 31418 O O . CYS A 1 47 ? 0.355 -14.146 -3.520 1.00 0.00 47 CYS A O 20
ATOM 31426 N N . SER A 1 48 ? 0.954 -12.516 -4.969 1.00 0.00 48 SER A N 20
ATOM 31427 C CA . SER A 1 48 ? -0.237 -12.654 -5.789 1.00 0.00 48 SER A CA 20
ATOM 31428 C C . SER A 1 48 ? -0.477 -11.369 -6.585 1.00 0.00 48 SER A C 20
ATOM 31429 O O . SER A 1 48 ? -0.364 -11.364 -7.810 1.00 0.00 48 SER A O 20
ATOM 31437 N N . ALA A 1 49 ? -0.802 -10.312 -5.857 1.00 0.00 49 ALA A N 20
ATOM 31438 C CA . ALA A 1 49 ? -1.058 -9.024 -6.480 1.00 0.00 49 ALA A CA 20
ATOM 31439 C C . ALA A 1 49 ? -0.043 -8.794 -7.601 1.00 0.00 49 ALA A C 20
ATOM 31440 O O . ALA A 1 49 ? -0.409 -8.374 -8.698 1.00 0.00 49 ALA A O 20
ATOM 31447 N N . SER A 1 50 ? 1.212 -9.080 -7.287 1.00 0.00 50 SER A N 20
ATOM 31448 C CA . SER A 1 50 ? 2.283 -8.909 -8.255 1.00 0.00 50 SER A CA 20
ATOM 31449 C C . SER A 1 50 ? 2.060 -9.836 -9.451 1.00 0.00 50 SER A C 20
ATOM 31450 O O . SER A 1 50 ? 2.189 -9.416 -10.600 1.00 0.00 50 SER A O 20
ATOM 31458 N N . LEU A 1 51 ? 1.728 -11.081 -9.141 1.00 0.00 51 LEU A N 20
ATOM 31459 C CA . LEU A 1 51 ? 1.486 -12.071 -10.176 1.00 0.00 51 LEU A CA 20
ATOM 31460 C C . LEU A 1 51 ? 0.235 -11.681 -10.966 1.00 0.00 51 LEU A C 20
ATOM 31461 O O . LEU A 1 51 ? 0.117 -12.003 -12.148 1.00 0.00 51 LEU A O 20
ATOM 31477 N N . ALA A 1 52 ? -0.667 -10.992 -10.283 1.00 0.00 52 ALA A N 20
ATOM 31478 C CA . ALA A 1 52 ? -1.905 -10.555 -10.906 1.00 0.00 52 ALA A CA 20
ATOM 31479 C C . ALA A 1 52 ? -1.582 -9.583 -12.043 1.00 0.00 52 ALA A C 20
ATOM 31480 O O . ALA A 1 52 ? -1.909 -9.844 -13.199 1.00 0.00 52 ALA A O 20
ATOM 31487 N N . GLY A 1 53 ? -0.944 -8.481 -11.673 1.00 0.00 53 GLY A N 20
ATOM 31488 C CA . GLY A 1 53 ? -0.574 -7.469 -12.647 1.00 0.00 53 GLY A CA 20
ATOM 31489 C C . GLY A 1 53 ? -0.439 -6.096 -11.987 1.00 0.00 53 GLY A C 20
ATOM 31490 O O . GLY A 1 53 ? -0.913 -5.095 -12.524 1.00 0.00 53 GLY A O 20
ATOM 31494 N N . ALA A 1 54 ? 0.209 -6.091 -10.831 1.00 0.00 54 ALA A N 20
ATOM 31495 C CA . ALA A 1 54 ? 0.411 -4.857 -10.091 1.00 0.00 54 ALA A CA 20
ATOM 31496 C C . ALA A 1 54 ? 1.912 -4.603 -9.933 1.00 0.00 54 ALA A C 20
ATOM 31497 O O . ALA A 1 54 ? 2.729 -5.460 -10.266 1.00 0.00 54 ALA A O 20
ATOM 31504 N N . LYS A 1 55 ? 2.229 -3.422 -9.425 1.00 0.00 55 LYS A N 20
ATOM 31505 C CA . LYS A 1 55 ? 3.617 -3.044 -9.218 1.00 0.00 55 LYS A CA 20
ATOM 31506 C C . LYS A 1 55 ? 3.748 -2.309 -7.882 1.00 0.00 55 LYS A C 20
ATOM 31507 O O . LYS A 1 55 ? 2.767 -2.155 -7.156 1.00 0.00 55 LYS A O 20
ATOM 31526 N N . GLU A 1 56 ? 4.967 -1.876 -7.599 1.00 0.00 56 GLU A N 20
ATOM 31527 C CA . GLU A 1 56 ? 5.239 -1.161 -6.363 1.00 0.00 56 GLU A CA 20
ATOM 31528 C C . GLU A 1 56 ? 4.893 0.321 -6.520 1.00 0.00 56 GLU A C 20
ATOM 31529 O O . GLU A 1 56 ? 5.020 0.880 -7.608 1.00 0.00 56 GLU A O 20
ATOM 31541 N N . GLY A 1 57 ? 4.462 0.915 -5.417 1.00 0.00 57 GLY A N 20
ATOM 31542 C CA . GLY A 1 57 ? 4.096 2.321 -5.418 1.00 0.00 57 GLY A CA 20
ATOM 31543 C C . GLY A 1 57 ? 2.697 2.523 -6.003 1.00 0.00 57 GLY A C 20
ATOM 31544 O O . GLY A 1 57 ? 2.204 3.649 -6.068 1.00 0.00 57 GLY A O 20
ATOM 31548 N N . ASP A 1 58 ? 2.096 1.416 -6.415 1.00 0.00 58 ASP A N 20
ATOM 31549 C CA . ASP A 1 58 ? 0.764 1.458 -6.992 1.00 0.00 58 ASP A CA 20
ATOM 31550 C C . ASP A 1 58 ? -0.172 2.216 -6.049 1.00 0.00 58 ASP A C 20
ATOM 31551 O O . ASP A 1 58 ? -0.169 1.980 -4.842 1.00 0.00 58 ASP A O 20
ATOM 31560 N N . TYR A 1 59 ? -0.952 3.113 -6.636 1.00 0.00 59 TYR A N 20
ATOM 31561 C CA . TYR A 1 59 ? -1.892 3.907 -5.864 1.00 0.00 59 TYR A CA 20
ATOM 31562 C C . TYR A 1 59 ? -3.326 3.419 -6.075 1.00 0.00 59 TYR A C 20
ATOM 31563 O O . TYR A 1 59 ? -3.958 3.753 -7.076 1.00 0.00 59 TYR A O 20
ATOM 31581 N N . ILE A 1 60 ? -3.799 2.637 -5.115 1.00 0.00 60 ILE A N 20
ATOM 31582 C CA . ILE A 1 60 ? -5.147 2.100 -5.184 1.00 0.00 60 ILE A CA 20
ATOM 31583 C C . ILE A 1 60 ? -6.150 3.254 -5.214 1.00 0.00 60 ILE A C 20
ATOM 31584 O O . ILE A 1 60 ? -6.067 4.175 -4.403 1.00 0.00 60 ILE A O 20
ATOM 31600 N N . VAL A 1 61 ? -7.076 3.166 -6.157 1.00 0.00 61 VAL A N 20
ATOM 31601 C CA . VAL A 1 61 ? -8.095 4.192 -6.304 1.00 0.00 61 VAL A CA 20
ATOM 31602 C C . VAL A 1 61 ? -9.459 3.608 -5.930 1.00 0.00 61 VAL A C 20
ATOM 31603 O O . VAL A 1 61 ? -10.285 4.289 -5.324 1.00 0.00 61 VAL A O 20
ATOM 31616 N N . SER A 1 62 ? -9.652 2.352 -6.305 1.00 0.00 62 SER A N 20
ATOM 31617 C CA . SER A 1 62 ? -10.901 1.668 -6.017 1.00 0.00 62 SER A CA 20
ATOM 31618 C C . SER A 1 62 ? -10.650 0.169 -5.846 1.00 0.00 62 SER A C 20
ATOM 31619 O O . SER A 1 62 ? -9.673 -0.364 -6.371 1.00 0.00 62 SER A O 20
ATOM 31627 N N . ILE A 1 63 ? -11.548 -0.469 -5.109 1.00 0.00 63 ILE A N 20
ATOM 31628 C CA . ILE A 1 63 ? -11.435 -1.896 -4.862 1.00 0.00 63 ILE A CA 20
ATOM 31629 C C . ILE A 1 63 ? -12.793 -2.559 -5.102 1.00 0.00 63 ILE A C 20
ATOM 31630 O O . ILE A 1 63 ? -13.668 -2.521 -4.239 1.00 0.00 63 ILE A O 20
ATOM 31646 N N . GLN A 1 64 ? -12.926 -3.153 -6.280 1.00 0.00 64 GLN A N 20
ATOM 31647 C CA . GLN A 1 64 ? -14.162 -3.824 -6.644 1.00 0.00 64 GLN A CA 20
ATOM 31648 C C . GLN A 1 64 ? -15.225 -2.798 -7.043 1.00 0.00 64 GLN A C 20
ATOM 31649 O O . GLN A 1 64 ? -16.337 -3.165 -7.420 1.00 0.00 64 GLN A O 20
ATOM 31663 N N . GLY A 1 65 ? -14.845 -1.532 -6.947 1.00 0.00 65 GLY A N 20
ATOM 31664 C CA . GLY A 1 65 ? -15.752 -0.450 -7.294 1.00 0.00 65 GLY A CA 20
ATOM 31665 C C . GLY A 1 65 ? -15.733 0.644 -6.225 1.00 0.00 65 GLY A C 20
ATOM 31666 O O . GLY A 1 65 ? -15.960 1.815 -6.526 1.00 0.00 65 GLY A O 20
ATOM 31670 N N . VAL A 1 66 ? -15.460 0.225 -4.998 1.00 0.00 66 VAL A N 20
ATOM 31671 C CA . VAL A 1 66 ? -15.409 1.155 -3.883 1.00 0.00 66 VAL A CA 20
ATOM 31672 C C . VAL A 1 66 ? -14.509 2.336 -4.251 1.00 0.00 66 VAL A C 20
ATOM 31673 O O . VAL A 1 66 ? -13.922 2.361 -5.332 1.00 0.00 66 VAL A O 20
ATOM 31686 N N . ASP A 1 67 ? -14.427 3.286 -3.331 1.00 0.00 67 ASP A N 20
ATOM 31687 C CA . ASP A 1 67 ? -13.609 4.467 -3.545 1.00 0.00 67 ASP A CA 20
ATOM 31688 C C . ASP A 1 67 ? -12.442 4.460 -2.554 1.00 0.00 67 ASP A C 20
ATOM 31689 O O . ASP A 1 67 ? -12.613 4.808 -1.387 1.00 0.00 67 ASP A O 20
ATOM 31698 N N . CYS A 1 68 ? -11.283 4.060 -3.056 1.00 0.00 68 CYS A N 20
ATOM 31699 C CA . CYS A 1 68 ? -10.089 4.003 -2.230 1.00 0.00 68 CYS A CA 20
ATOM 31700 C C . CYS A 1 68 ? -9.102 5.054 -2.740 1.00 0.00 68 CYS A C 20
ATOM 31701 O O . CYS A 1 68 ? -7.954 4.736 -3.045 1.00 0.00 68 CYS A O 20
ATOM 31709 N N . LYS A 1 69 ? -9.585 6.286 -2.818 1.00 0.00 69 LYS A N 20
ATOM 31710 C CA . LYS A 1 69 ? -8.759 7.386 -3.286 1.00 0.00 69 LYS A CA 20
ATOM 31711 C C . LYS A 1 69 ? -8.427 8.305 -2.109 1.00 0.00 69 LYS A C 20
ATOM 31712 O O . LYS A 1 69 ? -7.392 8.970 -2.108 1.00 0.00 69 LYS A O 20
ATOM 31731 N N . TRP A 1 70 ? -9.325 8.313 -1.134 1.00 0.00 70 TRP A N 20
ATOM 31732 C CA . TRP A 1 70 ? -9.141 9.140 0.046 1.00 0.00 70 TRP A CA 20
ATOM 31733 C C . TRP A 1 70 ? -8.917 8.213 1.243 1.00 0.00 70 TRP A C 20
ATOM 31734 O O . TRP A 1 70 ? -8.133 8.526 2.137 1.00 0.00 70 TRP A O 20
ATOM 31755 N N . LEU A 1 71 ? -9.621 7.090 1.220 1.00 0.00 71 LEU A N 20
ATOM 31756 C CA . LEU A 1 71 ? -9.509 6.116 2.292 1.00 0.00 71 LEU A CA 20
ATOM 31757 C C . LEU A 1 71 ? -8.046 6.006 2.725 1.00 0.00 71 LEU A C 20
ATOM 31758 O O . LEU A 1 71 ? -7.139 6.245 1.929 1.00 0.00 71 LEU A O 20
ATOM 31774 N N . THR A 1 72 ? -7.861 5.643 3.985 1.00 0.00 72 THR A N 20
ATOM 31775 C CA . THR A 1 72 ? -6.523 5.498 4.534 1.00 0.00 72 THR A CA 20
ATOM 31776 C C . THR A 1 72 ? -6.036 4.056 4.377 1.00 0.00 72 THR A C 20
ATOM 31777 O O . THR A 1 72 ? -6.554 3.308 3.550 1.00 0.00 72 THR A O 20
ATOM 31788 N N . VAL A 1 73 ? -5.044 3.709 5.185 1.00 0.00 73 VAL A N 20
ATOM 31789 C CA . VAL A 1 73 ? -4.481 2.370 5.146 1.00 0.00 73 VAL A CA 20
ATOM 31790 C C . VAL A 1 73 ? -5.457 1.392 5.803 1.00 0.00 73 VAL A C 20
ATOM 31791 O O . VAL A 1 73 ? -5.753 0.336 5.245 1.00 0.00 73 VAL A O 20
ATOM 31804 N N . SER A 1 74 ? -5.930 1.778 6.978 1.00 0.00 74 SER A N 20
ATOM 31805 C CA . SER A 1 74 ? -6.867 0.948 7.717 1.00 0.00 74 SER A CA 20
ATOM 31806 C C . SER A 1 74 ? -8.086 0.634 6.848 1.00 0.00 74 SER A C 20
ATOM 31807 O O . SER A 1 74 ? -8.333 -0.523 6.513 1.00 0.00 74 SER A O 20
ATOM 31815 N N . GLU A 1 75 ? -8.817 1.686 6.508 1.00 0.00 75 GLU A N 20
ATOM 31816 C CA . GLU A 1 75 ? -10.004 1.538 5.684 1.00 0.00 75 GLU A CA 20
ATOM 31817 C C . GLU A 1 75 ? -9.742 0.549 4.547 1.00 0.00 75 GLU A C 20
ATOM 31818 O O . GLU A 1 75 ? -10.427 -0.466 4.432 1.00 0.00 75 GLU A O 20
ATOM 31830 N N . VAL A 1 76 ? -8.748 0.879 3.736 1.00 0.00 76 VAL A N 20
ATOM 31831 C CA . VAL A 1 76 ? -8.386 0.033 2.612 1.00 0.00 76 VAL A CA 20
ATOM 31832 C C . VAL A 1 76 ? -8.063 -1.373 3.121 1.00 0.00 76 VAL A C 20
ATOM 31833 O O . VAL A 1 76 ? -8.598 -2.359 2.615 1.00 0.00 76 VAL A O 20
ATOM 31846 N N . MET A 1 77 ? -7.190 -1.422 4.116 1.00 0.00 77 MET A N 20
ATOM 31847 C CA . MET A 1 77 ? -6.789 -2.690 4.700 1.00 0.00 77 MET A CA 20
ATOM 31848 C C . MET A 1 77 ? -8.010 -3.545 5.045 1.00 0.00 77 MET A C 20
ATOM 31849 O O . MET A 1 77 ? -8.047 -4.735 4.736 1.00 0.00 77 MET A O 20
ATOM 31863 N N . LYS A 1 78 ? -8.980 -2.905 5.681 1.00 0.00 78 LYS A N 20
ATOM 31864 C CA . LYS A 1 78 ? -10.200 -3.591 6.072 1.00 0.00 78 LYS A CA 20
ATOM 31865 C C . LYS A 1 78 ? -11.035 -3.887 4.825 1.00 0.00 78 LYS A C 20
ATOM 31866 O O . LYS A 1 78 ? -11.643 -4.951 4.718 1.00 0.00 78 LYS A O 20
ATOM 31885 N N . LEU A 1 79 ? -11.039 -2.926 3.912 1.00 0.00 79 LEU A N 20
ATOM 31886 C CA . LEU A 1 79 ? -11.790 -3.070 2.677 1.00 0.00 79 LEU A CA 20
ATOM 31887 C C . LEU A 1 79 ? -11.249 -4.268 1.893 1.00 0.00 79 LEU A C 20
ATOM 31888 O O . LEU A 1 79 ? -12.005 -4.967 1.221 1.00 0.00 79 LEU A O 20
ATOM 31904 N N . LEU A 1 80 ? -9.944 -4.467 2.005 1.00 0.00 80 LEU A N 20
ATOM 31905 C CA . LEU A 1 80 ? -9.293 -5.568 1.315 1.00 0.00 80 LEU A CA 20
ATOM 31906 C C . LEU A 1 80 ? -9.438 -6.843 2.148 1.00 0.00 80 LEU A C 20
ATOM 31907 O O . LEU A 1 80 ? -9.789 -7.897 1.619 1.00 0.00 80 LEU A O 20
ATOM 31923 N N . LYS A 1 81 ? -9.161 -6.705 3.436 1.00 0.00 81 LYS A N 20
ATOM 31924 C CA . LYS A 1 81 ? -9.256 -7.833 4.347 1.00 0.00 81 LYS A CA 20
ATOM 31925 C C . LYS A 1 81 ? -10.631 -8.488 4.199 1.00 0.00 81 LYS A C 20
ATOM 31926 O O . LYS A 1 81 ? -10.728 -9.696 3.993 1.00 0.00 81 LYS A O 20
ATOM 31945 N N . SER A 1 82 ? -11.660 -7.660 4.309 1.00 0.00 82 SER A N 20
ATOM 31946 C CA . SER A 1 82 ? -13.025 -8.143 4.190 1.00 0.00 82 SER A CA 20
ATOM 31947 C C . SER A 1 82 ? -13.146 -9.076 2.984 1.00 0.00 82 SER A C 20
ATOM 31948 O O . SER A 1 82 ? -13.835 -10.094 3.049 1.00 0.00 82 SER A O 20
ATOM 31956 N N . PHE A 1 83 ? -12.467 -8.697 1.912 1.00 0.00 83 PHE A N 20
ATOM 31957 C CA . PHE A 1 83 ? -12.491 -9.487 0.692 1.00 0.00 83 PHE A CA 20
ATOM 31958 C C . PHE A 1 83 ? -11.385 -10.545 0.703 1.00 0.00 83 PHE A C 20
ATOM 31959 O O . PHE A 1 83 ? -10.815 -10.862 -0.339 1.00 0.00 83 PHE A O 20
ATOM 31976 N N . GLY A 1 84 ? -11.116 -11.060 1.893 1.00 0.00 84 GLY A N 20
ATOM 31977 C CA . GLY A 1 84 ? -10.089 -12.076 2.054 1.00 0.00 84 GLY A CA 20
ATOM 31978 C C . GLY A 1 84 ? -10.503 -13.386 1.381 1.00 0.00 84 GLY A C 20
ATOM 31979 O O . GLY A 1 84 ? -11.572 -13.924 1.667 1.00 0.00 84 GLY A O 20
ATOM 31983 N N . GLY A 1 85 ? -9.635 -13.862 0.500 1.00 0.00 85 GLY A N 20
ATOM 31984 C CA . GLY A 1 85 ? -9.898 -15.099 -0.215 1.00 0.00 85 GLY A CA 20
ATOM 31985 C C . GLY A 1 85 ? -11.053 -14.926 -1.203 1.00 0.00 85 GLY A C 20
ATOM 31986 O O . GLY A 1 85 ? -11.727 -15.895 -1.552 1.00 0.00 85 GLY A O 20
ATOM 31990 N N . GLU A 1 86 ? -11.247 -13.686 -1.627 1.00 0.00 86 GLU A N 20
ATOM 31991 C CA . GLU A 1 86 ? -12.310 -13.374 -2.568 1.00 0.00 86 GLU A CA 20
ATOM 31992 C C . GLU A 1 86 ? -11.763 -12.539 -3.727 1.00 0.00 86 GLU A C 20
ATOM 31993 O O . GLU A 1 86 ? -11.185 -11.474 -3.512 1.00 0.00 86 GLU A O 20
ATOM 32005 N N . GLU A 1 87 ? -11.966 -13.052 -4.932 1.00 0.00 87 GLU A N 20
ATOM 32006 C CA . GLU A 1 87 ? -11.501 -12.366 -6.125 1.00 0.00 87 GLU A CA 20
ATOM 32007 C C . GLU A 1 87 ? -12.167 -10.994 -6.242 1.00 0.00 87 GLU A C 20
ATOM 32008 O O . GLU A 1 87 ? -13.392 -10.892 -6.238 1.00 0.00 87 GLU A O 20
ATOM 32020 N N . VAL A 1 88 ? -11.329 -9.972 -6.345 1.00 0.00 88 VAL A N 20
ATOM 32021 C CA . VAL A 1 88 ? -11.821 -8.610 -6.463 1.00 0.00 88 VAL A CA 20
ATOM 32022 C C . VAL A 1 88 ? -11.116 -7.917 -7.631 1.00 0.00 88 VAL A C 20
ATOM 32023 O O . VAL A 1 88 ? -10.276 -8.519 -8.298 1.00 0.00 88 VAL A O 20
ATOM 32036 N N . GLU A 1 89 ? -11.484 -6.662 -7.842 1.00 0.00 89 GLU A N 20
ATOM 32037 C CA . GLU A 1 89 ? -10.898 -5.881 -8.917 1.00 0.00 89 GLU A CA 20
ATOM 32038 C C . GLU A 1 89 ? -10.270 -4.601 -8.362 1.00 0.00 89 GLU A C 20
ATOM 32039 O O . GLU A 1 89 ? -10.974 -3.634 -8.076 1.00 0.00 89 GLU A O 20
ATOM 32051 N N . MET A 1 90 ? -8.952 -4.636 -8.227 1.00 0.00 90 MET A N 20
ATOM 32052 C CA . MET A 1 90 ? -8.222 -3.490 -7.712 1.00 0.00 90 MET A CA 20
ATOM 32053 C C . MET A 1 90 ? -7.755 -2.580 -8.850 1.00 0.00 90 MET A C 20
ATOM 32054 O O . MET A 1 90 ? -7.301 -3.061 -9.887 1.00 0.00 90 MET A O 20
ATOM 32068 N N . LYS A 1 91 ? -7.883 -1.282 -8.617 1.00 0.00 91 LYS A N 20
ATOM 32069 C CA . LYS A 1 91 ? -7.480 -0.301 -9.610 1.00 0.00 91 LYS A CA 20
ATOM 32070 C C . LYS A 1 91 ? -6.345 0.554 -9.044 1.00 0.00 91 LYS A C 20
ATOM 32071 O O . LYS A 1 91 ? -6.460 1.098 -7.947 1.00 0.00 91 LYS A O 20
ATOM 32090 N N . VAL A 1 92 ? -5.273 0.645 -9.818 1.00 0.00 92 VAL A N 20
ATOM 32091 C CA . VAL A 1 92 ? -4.118 1.425 -9.407 1.00 0.00 92 VAL A CA 20
ATOM 32092 C C . VAL A 1 92 ? -3.736 2.392 -10.529 1.00 0.00 92 VAL A C 20
ATOM 32093 O O . VAL A 1 92 ? -3.933 2.093 -11.706 1.00 0.00 92 VAL A O 20
ATOM 32106 N N . VAL A 1 93 ? -3.196 3.533 -10.125 1.00 0.00 93 VAL A N 20
ATOM 32107 C CA . VAL A 1 93 ? -2.785 4.546 -11.082 1.00 0.00 93 VAL A CA 20
ATOM 32108 C C . VAL A 1 93 ? -1.327 4.929 -10.818 1.00 0.00 93 VAL A C 20
ATOM 32109 O O . VAL A 1 93 ? -0.805 4.689 -9.730 1.00 0.00 93 VAL A O 20
ATOM 32122 N N . SER A 1 94 ? -0.710 5.517 -11.832 1.00 0.00 94 SER A N 20
ATOM 32123 C CA . SER A 1 94 ? 0.677 5.935 -11.724 1.00 0.00 94 SER A CA 20
ATOM 32124 C C . SER A 1 94 ? 0.751 7.437 -11.442 1.00 0.00 94 SER A C 20
ATOM 32125 O O . SER A 1 94 ? -0.110 8.197 -11.881 1.00 0.00 94 SER A O 20
ATOM 32133 N N . LEU A 1 95 ? 1.788 7.820 -10.712 1.00 0.00 95 LEU A N 20
ATOM 32134 C CA . LEU A 1 95 ? 1.986 9.217 -10.367 1.00 0.00 95 LEU A CA 20
ATOM 32135 C C . LEU A 1 95 ? 2.987 9.842 -11.341 1.00 0.00 95 LEU A C 20
ATOM 32136 O O . LEU A 1 95 ? 4.165 9.486 -11.339 1.00 0.00 95 LEU A O 20
ATOM 32152 N N . LEU A 1 96 ? 2.482 10.762 -12.149 1.00 0.00 96 LEU A N 20
ATOM 32153 C CA . LEU A 1 96 ? 3.318 11.440 -13.126 1.00 0.00 96 LEU A CA 20
ATOM 32154 C C . LEU A 1 96 ? 3.914 12.699 -12.495 1.00 0.00 96 LEU A C 20
ATOM 32155 O O . LEU A 1 96 ? 3.853 12.877 -11.279 1.00 0.00 96 LEU A O 20
ATOM 32171 N N . ASP A 1 97 ? 4.477 13.541 -13.349 1.00 0.00 97 ASP A N 20
ATOM 32172 C CA . ASP A 1 97 ? 5.084 14.779 -12.890 1.00 0.00 97 ASP A CA 20
ATOM 32173 C C . ASP A 1 97 ? 5.828 15.439 -14.052 1.00 0.00 97 ASP A C 20
ATOM 32174 O O . ASP A 1 97 ? 6.145 14.783 -15.043 1.00 0.00 97 ASP A O 20
ATOM 32183 N N . SER A 1 98 ? 6.085 16.729 -13.892 1.00 0.00 98 SER A N 20
ATOM 32184 C CA . SER A 1 98 ? 6.785 17.485 -14.916 1.00 0.00 98 SER A CA 20
ATOM 32185 C C . SER A 1 98 ? 8.048 16.736 -15.348 1.00 0.00 98 SER A C 20
ATOM 32186 O O . SER A 1 98 ? 8.513 15.840 -14.646 1.00 0.00 98 SER A O 20
ATOM 32194 N N . THR A 1 99 ? 8.566 17.131 -16.502 1.00 0.00 99 THR A N 20
ATOM 32195 C CA . THR A 1 99 ? 9.765 16.509 -17.036 1.00 0.00 99 THR A CA 20
ATOM 32196 C C . THR A 1 99 ? 10.862 17.555 -17.243 1.00 0.00 99 THR A C 20
ATOM 32197 O O . THR A 1 99 ? 11.736 17.384 -18.092 1.00 0.00 99 THR A O 20
ATOM 32208 N N . SER A 1 100 ? 10.781 18.615 -16.453 1.00 0.00 100 SER A N 20
ATOM 32209 C CA . SER A 1 100 ? 11.756 19.689 -16.538 1.00 0.00 100 SER A CA 20
ATOM 32210 C C . SER A 1 100 ? 12.973 19.361 -15.672 1.00 0.00 100 SER A C 20
ATOM 32211 O O . SER A 1 100 ? 12.877 18.571 -14.734 1.00 0.00 100 SER A O 20
ATOM 32219 N N . SER A 1 101 ? 14.091 19.984 -16.016 1.00 0.00 101 SER A N 20
ATOM 32220 C CA . SER A 1 101 ? 15.325 19.768 -15.281 1.00 0.00 101 SER A CA 20
ATOM 32221 C C . SER A 1 101 ? 16.353 20.836 -15.660 1.00 0.00 101 SER A C 20
ATOM 32222 O O . SER A 1 101 ? 16.332 21.355 -16.775 1.00 0.00 101 SER A O 20
ATOM 32230 N N . MET A 1 102 ? 17.229 21.132 -14.710 1.00 0.00 102 MET A N 20
ATOM 32231 C CA . MET A 1 102 ? 18.263 22.128 -14.930 1.00 0.00 102 MET A CA 20
ATOM 32232 C C . MET A 1 102 ? 17.651 23.482 -15.298 1.00 0.00 102 MET A C 20
ATOM 32233 O O . MET A 1 102 ? 16.493 23.553 -15.706 1.00 0.00 102 MET A O 20
ATOM 32247 N N . HIS A 1 103 ? 18.456 24.522 -15.140 1.00 0.00 103 HIS A N 20
ATOM 32248 C CA . HIS A 1 103 ? 18.008 25.869 -15.450 1.00 0.00 103 HIS A CA 20
ATOM 32249 C C . HIS A 1 103 ? 16.932 26.295 -14.449 1.00 0.00 103 HIS A C 20
ATOM 32250 O O . HIS A 1 103 ? 15.845 25.721 -14.418 1.00 0.00 103 HIS A O 20
ATOM 32264 N N . ASN A 1 104 ? 17.273 27.299 -13.655 1.00 0.00 104 ASN A N 20
ATOM 32265 C CA . ASN A 1 104 ? 16.350 27.809 -12.655 1.00 0.00 104 ASN A CA 20
ATOM 32266 C C . ASN A 1 104 ? 16.231 29.327 -12.805 1.00 0.00 104 ASN A C 20
ATOM 32267 O O . ASN A 1 104 ? 15.134 29.851 -12.995 1.00 0.00 104 ASN A O 20
ATOM 32278 N N . LYS A 1 105 ? 17.374 29.991 -12.713 1.00 0.00 105 LYS A N 20
ATOM 32279 C CA . LYS A 1 105 ? 17.411 31.438 -12.837 1.00 0.00 105 LYS A CA 20
ATOM 32280 C C . LYS A 1 105 ? 16.546 32.061 -11.739 1.00 0.00 105 LYS A C 20
ATOM 32281 O O . LYS A 1 105 ? 15.616 31.428 -11.241 1.00 0.00 105 LYS A O 20
ATOM 32300 N N . SER A 1 106 ? 16.884 33.295 -11.393 1.00 0.00 106 SER A N 20
ATOM 32301 C CA . SER A 1 106 ? 16.150 34.011 -10.363 1.00 0.00 106 SER A CA 20
ATOM 32302 C C . SER A 1 106 ? 15.771 35.406 -10.864 1.00 0.00 106 SER A C 20
ATOM 32303 O O . SER A 1 106 ? 16.233 35.837 -11.920 1.00 0.00 106 SER A O 20
ATOM 32311 N N . GLY A 1 107 ? 14.933 36.072 -10.084 1.00 0.00 107 GLY A N 20
ATOM 32312 C CA . GLY A 1 107 ? 14.487 37.410 -10.436 1.00 0.00 107 GLY A CA 20
ATOM 32313 C C . GLY A 1 107 ? 15.542 38.455 -10.068 1.00 0.00 107 GLY A C 20
ATOM 32314 O O . GLY A 1 107 ? 16.388 38.213 -9.208 1.00 0.00 107 GLY A O 20
ATOM 32318 N N . PRO A 1 108 ? 15.457 39.624 -10.757 1.00 0.00 108 PRO A N 20
ATOM 32319 C CA . PRO A 1 108 ? 16.395 40.707 -10.512 1.00 0.00 108 PRO A CA 20
ATOM 32320 C C . PRO A 1 108 ? 16.078 41.419 -9.195 1.00 0.00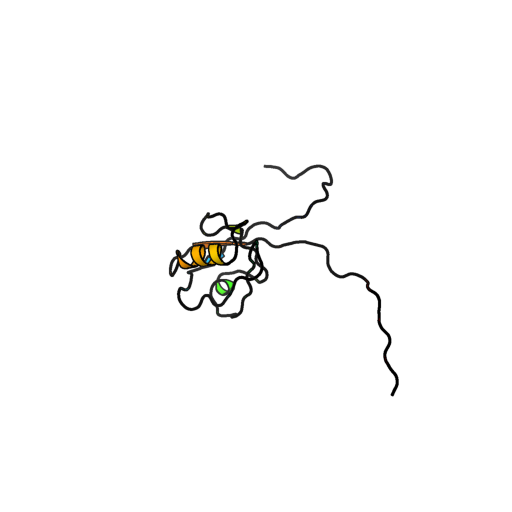 108 PRO A C 20
ATOM 32321 O O . PRO A 1 108 ? 14.948 41.365 -8.712 1.00 0.00 108 PRO A O 20
ATOM 32332 N N . SER A 1 109 ? 17.096 42.070 -8.652 1.00 0.00 109 SER A N 20
ATOM 32333 C CA . SER A 1 109 ? 16.941 42.791 -7.400 1.00 0.00 109 SER A CA 20
ATOM 32334 C C . SER A 1 109 ? 17.170 44.287 -7.627 1.00 0.00 109 SER A C 20
ATOM 32335 O O . SER A 1 109 ? 18.132 44.679 -8.285 1.00 0.00 109 SER A O 20
ATOM 32343 N N . SER A 1 110 ? 16.268 45.082 -7.069 1.00 0.00 110 SER A N 20
ATOM 32344 C CA . SER A 1 110 ? 16.360 46.526 -7.202 1.00 0.00 110 SER A CA 20
ATOM 32345 C C . SER A 1 110 ? 15.261 47.198 -6.376 1.00 0.00 110 SER A C 20
ATOM 32346 O O . SER A 1 110 ? 15.549 48.005 -5.493 1.00 0.00 110 SER A O 20
ATOM 32354 N N . GLY A 1 111 ? 14.025 46.840 -6.691 1.00 0.00 111 GLY A N 20
ATOM 32355 C CA . GLY A 1 111 ? 12.882 47.399 -5.989 1.00 0.00 111 GLY A CA 20
ATOM 32356 C C . GLY A 1 111 ? 13.043 47.251 -4.475 1.00 0.00 111 GLY A C 20
ATOM 32357 O O . GLY A 1 111 ? 12.191 47.700 -3.709 1.00 0.00 111 GLY A O 20
#

CATH classification: 2.30.42.10

Organism: Mus musculus (NCBI:txid10090)

Secondary structure (DSSP, 8-state):
-----S-----EE-PPP---EE--SS--S--EESSSS-EE----TTSSHHHHH--TT-EEEEETTEE-SS--HHHHHHHHHHTTTSEE-EEEE-EE---------------

InterPro domains:
  IPR001478 PDZ domain [PF00595] (522-590)
  IPR001478 PDZ domain [PS50106] (522-584)
  IPR001478 PDZ domain [SM00228] (524-594)
  IPR004328 BRO1 domain [PF03097] (112-512)
  IPR004328 BRO1 domain [PS51180] (111-502)
  IPR004328 BRO1 domain [SM01041] (111-513)
  IPR011072 HR1 rho-binding domain [PF02185] (40-97)
  IPR011072 HR1 rho-binding domain [PS51860] (26-100)
  IPR011072 HR1 rho-binding domain [SM00742] (38-101)
  IPR036034 PDZ superfamily [G3DSA:2.30.42.10] (502-609)
  IPR036034 PDZ superfamily [SSF50156] (502-591)
  IPR036274 HR1 repeat superfamily [SSF46585] (18-97)
  IPR038499 BRO1 domain superfamily [G3DSA:1.25.40.280] (105-476)
  IPR047138 Rhophilin-1/2 [PTHR23031] (14-668)
  IPR047902 Rhophilin-2, BRO1 domain [cd09249] (112-496)
  IPR049603 Rhophilin-2, HR1 domain [cd11634] (27-108)

Sequence (111 aa):
GSSGSSGSASKRWSPPRGIHFTVEEGDLGFTLRGNTPVQVHFLDPHCSASLAGAKEGDYIVSIQGVDCKWLTVSEVMKLLKSFGGEEVEMKVVSLLDSTSSMHNKSGPSSGGSSGSSGSASKRWSPPRGIHFTVEEGDLGFTLRGNTPVQVHFLDPHCSASLAGAKEGDYIVSIQGVDCKWLTVSEVMKLLKSFGGEEVEMKVVSLLDSTSSMHNKSGPSSGGSSGSSGSASKRWSPPRGIHFTVEEGDLGFTLRGNTPVQVHFLDPHCSASLAGAKEGDYIVSIQGVDCKWLTVSEVMKLLKSFGGEEVEMKVVSLLDSTSSMHNKSGPSSGGSSGSSGSASKRWSPPRGIHFTVEEGDLGFTLRGNTPVQVHFLDPHCSASLAGAKEGDYIVSIQGVDCKWLTVSEVMKLLKSFGGEEVEMKVVSLLDSTSSMHNKSGPSSGGSSGSSGSASKRWSPPRGIHFTVEEGDLGFTLRGNTPVQVHFLDPHCSASLAGAKEGDYIVSIQGVDCKWLTVSEVMKLLKSFGGEEVEMKVVSLLDSTSSMHNKSGPSSGGSSGSSGSASKRWSPPRGIHFTVEEGDLGFTLRGNTPVQVHFLDPHCSASLAGAKEGDYIVSIQGVDCKWLTVSEVMKLLKSFGGEEVEMKVVSLLDSTSSMHNKSGPSSGGSSGSSGSASKRWSPPRGIHFTVEEGDLGFTLRGNTPVQVHFLDPHCSASLAGAKEGDYIVSIQGVDCKWLTVSEVMKLLKSFGGEEVEMKVVSLLDSTSSMHNKSGPSSGGSSGSSGSASKRWSPPRGIHFTVEEGDLGFTLRGNTPVQVHFLDPHCSASLAGAKEGDYIVSIQGVDCKWLTVSEVMKLLKSFGGEEVEMKVVSLLDSTSSMHNKSGPSSGGSSGSSGSASKRWSPPRGIHFTVEEGDLGFTLRGNTPVQVHFLDPHCSASLAGAKEGDYIVSIQGVDCKWLTVSEVMKLLKSFGGEEVEMKVVSLLDSTSSMHNKSGPSSGGSSGSSGSASKRWSPPRGIHFTVEEGDLGFTLRGNTPVQVHFLDPHCSASLAGAKEGDYIVSIQGVDCKWLTVSEVMKLLKSFGGEEVEMKVVSLLDSTSSMHNKSGPSSGGSSGSSGSASKRWSPPRGIHFTVEEGDLGFTLRGNTPVQVHFLDPHCSASLAGAKEGDYIVSIQGVDCKWLTVSEVMKLLKSFGGEEVEMKVVSLLDSTSSMHNKSGPSSGGSSGSSGSASKRWSPPRGIHFTVEEGDLGFTLRGNTPVQVHFLDPHCSASLAGAKEGDYIVSIQGVDCKWLTVSEVMKLLKSFGGEEVEMKVVSLLDSTSSMHNKSGPSSGGSSGSSGSASKRWSPPRGIHFTVEEGDLGFTLRGNTPVQVHFLDPHCSASLAGAKEGDYIVSIQGVDCKWLTVSEVMKLLKSFGGEEVEMKVVSLLDSTSSMHNKSGPSSGGSSGSSGSASKRWSPPRGIHFTVEEGDLGFTLRGNTPVQVHFLDPHCSASLAGAKEGDYIVSIQGVDCKWLTVSEVMKLLKSFGGEEVEMKVVSLLDSTSSMHNKSGPSSGGSSGSSGSASKRWSPPRGIHFTVEEGDLGFTLRGNTPVQVHFLDPHCSASLAGAKEGDYIVSIQGVDCKWLTVSEVMKLLKSFGGEEVEMKVVSLLDSTSSMHNKSGPSSGGSSGSSGSASKRWSPPRGIHFTVEEGDLGFTLRGNTPVQVHFLDPHCSASLAGAKEGDYIVSIQGVDCKWLTVSEVMKLLKSFGGEEVEMKVVSLLDSTSSMHNKSGPSSGGSSGSSGSASKRWSPPRGIHFTVEEGDLGFTLRGNTPVQVHFLDPHCSASLAGAKEGDYIVSIQGVDCKWLTVSEVMKLLKSFGGEEVEMKVVSLLDSTSSMHNKSGPSSGGSSGSSGSASKRWSPPRGIHFTVEEGDLGFTLRGNTPVQVHFLDPHCSASLAGAKEGDYIVSIQGVDCKWLTVSEVMKLLKSFGGEEVEMKVVSLLDSTSSMHNKSGPSSGGSSGSSGSASKRWSPPRGIHFTVEEGDLGFTLRGNTPVQVHFLDPHCSASLAGAKEGDYIVSIQGVDCKWLTVSEVMKLLKSFGGEEVEMKVVSLLDSTSSMHNKSGPSSGGSSGSSGSASKRWSPPRGIHFTVEEGDLGFTLRGNTPVQVHFLDPHCSASLAGAKEGDYIVSIQGVDCKWLTVSEVMKLLKSFGGEEVEMKVVSLLDSTSSMHNKSGPSSG